Protein 1JH3 (pdb70)

Structure (mmCIF, N/CA/C/O backbone):
data_1JH3
#
_entry.id   1JH3
#
_cell.length_a   ?
_cell.length_b   ?
_cell.length_c   ?
_cell.angle_alpha   ?
_cell.angle_beta   ?
_cell.angle_gamma   ?
#
loop_
_atom_site.group_PDB
_atom_site.id
_atom_site.type_symbol
_atom_site.label_atom_id
_atom_site.label_alt_id
_atom_site.label_comp_id
_atom_site.label_asym_id
_atom_site.label_entity_id
_atom_site.label_seq_id
_atom_site.pdbx_PDB_ins_code
_atom_site.Cartn_x
_atom_site.Cartn_y
_atom_site.Cartn_z
_atom_site.occupancy
_atom_site.B_iso_or_equiv
_atom_site.auth_seq_id
_atom_site.auth_comp_id
_atom_site.auth_asym_id
_atom_site.auth_atom_id
_atom_site.pdbx_PDB_model_num
ATOM 1 N N . ALA A 1 1 ? 23.504 -13.486 3.811 1.00 0.00 1 ALA A N 1
ATOM 2 C CA . ALA A 1 1 ? 23.956 -13.249 2.437 1.00 0.00 1 ALA A CA 1
ATOM 3 C C . ALA A 1 1 ? 23.870 -11.751 2.144 1.00 0.00 1 ALA A C 1
ATOM 4 O O . ALA A 1 1 ? 24.298 -10.934 2.964 1.00 0.00 1 ALA A O 1
ATOM 13 N N . LEU A 1 2 ? 23.368 -11.361 0.974 1.00 0.00 2 LEU A N 1
ATOM 14 C CA . LEU A 1 2 ? 23.087 -9.991 0.591 1.00 0.00 2 LEU A CA 1
ATOM 15 C C . LEU A 1 2 ? 22.024 -10.065 -0.501 1.00 0.00 2 LEU A C 1
ATOM 16 O O . LEU A 1 2 ? 21.975 -11.063 -1.229 1.00 0.00 2 LEU A O 1
ATOM 32 N N . PHE A 1 3 ? 21.236 -9.010 -0.673 1.00 0.00 3 PHE A N 1
ATOM 33 C CA . PHE A 1 3 ? 20.280 -8.881 -1.760 1.00 0.00 3 PHE A CA 1
ATOM 34 C C . PHE A 1 3 ? 20.348 -7.461 -2.306 1.00 0.00 3 PHE A C 1
ATOM 35 O O . PHE A 1 3 ? 20.708 -6.528 -1.584 1.00 0.00 3 PHE A O 1
ATOM 52 N N . SER A 1 4 ? 19.989 -7.295 -3.571 1.00 0.00 4 SER A N 1
ATOM 53 C CA . SER A 1 4 ? 19.656 -6.023 -4.191 1.00 0.00 4 SER A CA 1
ATOM 54 C C . SER A 1 4 ? 18.631 -6.312 -5.287 1.00 0.00 4 SER A C 1
ATOM 55 O O . SER A 1 4 ? 18.455 -7.465 -5.698 1.00 0.00 4 SER A O 1
ATOM 63 N N . GLY A 1 5 ? 17.925 -5.289 -5.748 1.00 0.00 5 GLY A N 1
ATOM 64 C CA . GLY A 1 5 ? 16.731 -5.445 -6.558 1.00 0.00 5 GLY A CA 1
ATOM 65 C C . GLY A 1 5 ? 15.812 -4.279 -6.243 1.00 0.00 5 GLY A C 1
ATOM 66 O O . GLY A 1 5 ? 16.284 -3.228 -5.805 1.00 0.00 5 GLY A O 1
ATOM 70 N N . ASP A 1 6 ? 14.506 -4.447 -6.419 1.00 0.00 6 ASP A N 1
ATOM 71 C CA . ASP A 1 6 ? 13.551 -3.393 -6.103 1.00 0.00 6 ASP A CA 1
ATOM 72 C C . ASP A 1 6 ? 13.356 -3.400 -4.599 1.00 0.00 6 ASP A C 1
ATOM 73 O O . ASP A 1 6 ? 13.727 -2.450 -3.907 1.00 0.00 6 ASP A O 1
ATOM 82 N N . ILE A 1 7 ? 12.766 -4.463 -4.064 1.00 0.00 7 ILE A N 1
ATOM 83 C CA . ILE A 1 7 ? 12.290 -4.502 -2.688 1.00 0.00 7 ILE A CA 1
ATOM 84 C C . ILE A 1 7 ? 13.320 -5.039 -1.691 1.00 0.00 7 ILE A C 1
ATOM 85 O O . ILE A 1 7 ? 12.996 -5.574 -0.638 1.00 0.00 7 ILE A O 1
ATOM 101 N N . ALA A 1 8 ? 14.594 -4.889 -2.011 1.00 0.00 8 ALA A N 1
ATOM 102 C CA . ALA A 1 8 ? 15.679 -5.489 -1.244 1.00 0.00 8 ALA A CA 1
ATOM 103 C C . ALA A 1 8 ? 15.932 -4.825 0.112 1.00 0.00 8 ALA A C 1
ATOM 104 O O . ALA A 1 8 ? 16.792 -5.285 0.862 1.00 0.00 8 ALA A O 1
ATOM 111 N N . ASN A 1 9 ? 15.188 -3.768 0.445 1.00 0.00 9 ASN A N 1
ATOM 112 C CA . ASN A 1 9 ? 15.099 -3.183 1.759 1.00 0.00 9 ASN A CA 1
ATOM 113 C C . ASN A 1 9 ? 13.825 -3.591 2.493 1.00 0.00 9 ASN A C 1
ATOM 114 O O . ASN A 1 9 ? 13.750 -3.485 3.715 1.00 0.00 9 ASN A O 1
ATOM 125 N N . LEU A 1 10 ? 12.823 -4.036 1.739 1.00 0.00 10 LEU A N 1
ATOM 126 C CA . LEU A 1 10 ? 11.512 -4.445 2.224 1.00 0.00 10 LEU A CA 1
ATOM 127 C C . LEU A 1 10 ? 11.044 -5.728 1.514 1.00 0.00 10 LEU A C 1
ATOM 128 O O . LEU A 1 10 ? 10.211 -5.713 0.615 1.00 0.00 10 LEU A O 1
ATOM 144 N N . THR A 1 11 ? 11.625 -6.866 1.886 1.00 0.00 11 THR A N 1
ATOM 145 C CA . THR A 1 11 ? 11.327 -8.180 1.311 1.00 0.00 11 THR A CA 1
ATOM 146 C C . THR A 1 11 ? 10.189 -8.878 2.062 1.00 0.00 11 THR A C 1
ATOM 147 O O . THR A 1 11 ? 9.432 -8.201 2.723 1.00 0.00 11 THR A O 1
ATOM 158 N N . ALA A 1 12 ? 9.972 -10.189 1.970 1.00 0.00 12 ALA A N 1
ATOM 159 C CA . ALA A 1 12 ? 8.836 -10.843 2.637 1.00 0.00 12 ALA A CA 1
ATOM 160 C C . ALA A 1 12 ? 8.961 -10.806 4.146 1.00 0.00 12 ALA A C 1
ATOM 161 O O . ALA A 1 12 ? 8.064 -10.290 4.813 1.00 0.00 12 ALA A O 1
ATOM 168 N N . ALA A 1 13 ? 10.077 -11.292 4.681 1.00 0.00 13 ALA A N 1
ATOM 169 C CA . ALA A 1 13 ? 10.259 -11.269 6.131 1.00 0.00 13 ALA A CA 1
ATOM 170 C C . ALA A 1 13 ? 10.467 -9.829 6.593 1.00 0.00 13 ALA A C 1
ATOM 171 O O . ALA A 1 13 ? 10.231 -9.478 7.753 1.00 0.00 13 ALA A O 1
ATOM 178 N N . GLU A 1 14 ? 10.930 -8.983 5.676 1.00 0.00 14 GLU A N 1
ATOM 179 C CA . GLU A 1 14 ? 11.314 -7.630 5.971 1.00 0.00 14 GLU A CA 1
ATOM 180 C C . GLU A 1 14 ? 10.067 -6.746 5.931 1.00 0.00 14 GLU A C 1
ATOM 181 O O . GLU A 1 14 ? 9.963 -5.829 6.738 1.00 0.00 14 GLU A O 1
ATOM 193 N N . ILE A 1 15 ? 9.085 -7.042 5.077 1.00 0.00 15 ILE A N 1
ATOM 194 C CA . ILE A 1 15 ? 7.792 -6.391 5.063 1.00 0.00 15 ILE A CA 1
ATOM 195 C C . ILE A 1 15 ? 7.035 -6.857 6.285 1.00 0.00 15 ILE A C 1
ATOM 196 O O . ILE A 1 15 ? 6.506 -6.010 6.993 1.00 0.00 15 ILE A O 1
ATOM 212 N N . GLU A 1 16 ? 6.987 -8.163 6.547 1.00 0.00 16 GLU A N 1
ATOM 213 C CA . GLU A 1 16 ? 6.290 -8.655 7.727 1.00 0.00 16 GLU A CA 1
ATOM 214 C C . GLU A 1 16 ? 6.775 -7.948 8.988 1.00 0.00 16 GLU A C 1
ATOM 215 O O . GLU A 1 16 ? 5.974 -7.304 9.652 1.00 0.00 16 GLU A O 1
ATOM 227 N N . GLN A 1 17 ? 8.066 -8.007 9.323 1.00 0.00 17 GLN A N 1
ATOM 228 C CA . GLN A 1 17 ? 8.552 -7.400 10.559 1.00 0.00 17 GLN A CA 1
ATOM 229 C C . GLN A 1 17 ? 8.603 -5.883 10.417 1.00 0.00 17 GLN A C 1
ATOM 230 O O . GLN A 1 17 ? 8.518 -5.148 11.404 1.00 0.00 17 GLN A O 1
ATOM 244 N N . GLY A 1 18 ? 8.720 -5.403 9.180 1.00 0.00 18 GLY A N 1
ATOM 245 C CA . GLY A 1 18 ? 8.759 -4.001 8.874 1.00 0.00 18 GLY A CA 1
ATOM 246 C C . GLY A 1 18 ? 7.433 -3.367 9.242 1.00 0.00 18 GLY A C 1
ATOM 247 O O . GLY A 1 18 ? 7.394 -2.261 9.785 1.00 0.00 18 GLY A O 1
ATOM 251 N N . PHE A 1 19 ? 6.340 -4.076 8.961 1.00 0.00 19 PHE A N 1
ATOM 252 C CA . PHE A 1 19 ? 5.016 -3.489 8.927 1.00 0.00 19 PHE A CA 1
ATOM 253 C C . PHE A 1 19 ? 4.024 -4.229 9.817 1.00 0.00 19 PHE A C 1
ATOM 254 O O . PHE A 1 19 ? 2.850 -3.865 9.857 1.00 0.00 19 PHE A O 1
ATOM 271 N N . LYS A 1 20 ? 4.544 -5.112 10.681 1.00 0.00 20 LYS A N 1
ATOM 272 C CA . LYS A 1 20 ? 3.939 -5.737 11.863 1.00 0.00 20 LYS A CA 1
ATOM 273 C C . LYS A 1 20 ? 3.384 -4.724 12.883 1.00 0.00 20 LYS A C 1
ATOM 274 O O . LYS A 1 20 ? 2.963 -5.099 13.979 1.00 0.00 20 LYS A O 1
ATOM 293 N N . ASP A 1 21 ? 3.336 -3.445 12.522 1.00 0.00 21 ASP A N 1
ATOM 294 C CA . ASP A 1 21 ? 2.735 -2.341 13.244 1.00 0.00 21 ASP A CA 1
ATOM 295 C C . ASP A 1 21 ? 1.223 -2.389 13.031 1.00 0.00 21 ASP A C 1
ATOM 296 O O . ASP A 1 21 ? 0.468 -2.218 13.986 1.00 0.00 21 ASP A O 1
ATOM 305 N N . VAL A 1 22 ? 0.762 -2.738 11.826 1.00 0.00 22 VAL A N 1
ATOM 306 C CA . VAL A 1 22 ? -0.638 -2.783 11.442 1.00 0.00 22 VAL A CA 1
ATOM 307 C C . VAL A 1 22 ? -1.007 -4.212 11.003 1.00 0.00 22 VAL A C 1
ATOM 308 O O . VAL A 1 22 ? -0.113 -5.047 10.836 1.00 0.00 22 VAL A O 1
ATOM 321 N N . PRO A 1 23 ? -2.306 -4.533 10.833 1.00 0.00 23 PRO A N 1
ATOM 322 C CA . PRO A 1 23 ? -2.721 -5.823 10.309 1.00 0.00 23 PRO A CA 1
ATOM 323 C C . PRO A 1 23 ? -2.472 -5.889 8.797 1.00 0.00 23 PRO A C 1
ATOM 324 O O . PRO A 1 23 ? -2.053 -4.920 8.154 1.00 0.00 23 PRO A O 1
ATOM 335 N N . SER A 1 24 ? -2.785 -7.048 8.236 1.00 0.00 24 SER A N 1
ATOM 336 C CA . SER A 1 24 ? -2.563 -7.413 6.854 1.00 0.00 24 SER A CA 1
ATOM 337 C C . SER A 1 24 ? -3.853 -7.966 6.249 1.00 0.00 24 SER A C 1
ATOM 338 O O . SER A 1 24 ? -4.833 -8.193 6.961 1.00 0.00 24 SER A O 1
ATOM 346 N N . PHE A 1 25 ? -3.852 -8.192 4.937 1.00 0.00 25 PHE A N 1
ATOM 347 C CA . PHE A 1 25 ? -4.954 -8.776 4.195 1.00 0.00 25 PHE A CA 1
ATOM 348 C C . PHE A 1 25 ? -4.390 -9.783 3.195 1.00 0.00 25 PHE A C 1
ATOM 349 O O . PHE A 1 25 ? -3.183 -9.780 2.917 1.00 0.00 25 PHE A O 1
ATOM 366 N N . VAL A 1 26 ? -5.258 -10.611 2.624 1.00 0.00 26 VAL A N 1
ATOM 367 C CA . VAL A 1 26 ? -4.959 -11.541 1.565 1.00 0.00 26 VAL A CA 1
ATOM 368 C C . VAL A 1 26 ? -6.142 -11.498 0.598 1.00 0.00 26 VAL A C 1
ATOM 369 O O . VAL A 1 26 ? -7.285 -11.523 1.055 1.00 0.00 26 VAL A O 1
ATOM 382 N N . HIS A 1 27 ? -5.906 -11.418 -0.715 1.00 0.00 27 HIS A N 1
ATOM 383 C CA . HIS A 1 27 ? -6.947 -11.723 -1.690 1.00 0.00 27 HIS A CA 1
ATOM 384 C C . HIS A 1 27 ? -6.569 -12.968 -2.482 1.00 0.00 27 HIS A C 1
ATOM 385 O O . HIS A 1 27 ? -5.514 -13.553 -2.281 1.00 0.00 27 HIS A O 1
ATOM 399 N N . GLU A 1 28 ? -7.431 -13.379 -3.395 1.00 0.00 28 GLU A N 1
ATOM 400 C CA . GLU A 1 28 ? -7.440 -14.701 -4.022 1.00 0.00 28 GLU A CA 1
ATOM 401 C C . GLU A 1 28 ? -6.392 -14.872 -5.138 1.00 0.00 28 GLU A C 1
ATOM 402 O O . GLU A 1 28 ? -6.474 -15.802 -5.939 1.00 0.00 28 GLU A O 1
ATOM 414 N N . GLY A 1 29 ? -5.401 -13.986 -5.215 1.00 0.00 29 GLY A N 1
ATOM 415 C CA . GLY A 1 29 ? -4.564 -13.840 -6.401 1.00 0.00 29 GLY A CA 1
ATOM 416 C C . GLY A 1 29 ? -5.365 -13.185 -7.530 1.00 0.00 29 GLY A C 1
ATOM 417 O O . GLY A 1 29 ? -6.522 -12.795 -7.340 1.00 0.00 29 GLY A O 1
ATOM 421 N N . GLY A 1 30 ? -4.738 -13.049 -8.697 1.00 0.00 30 GLY A N 1
ATOM 422 C CA . GLY A 1 30 ? -5.200 -12.172 -9.751 1.00 0.00 30 GLY A CA 1
ATOM 423 C C . GLY A 1 30 ? -4.746 -10.765 -9.392 1.00 0.00 30 GLY A C 1
ATOM 424 O O . GLY A 1 30 ? -4.571 -10.430 -8.217 1.00 0.00 30 GLY A O 1
ATOM 428 N N . ASP A 1 31 ? -4.488 -9.946 -10.398 1.00 0.00 31 ASP A N 1
ATOM 429 C CA . ASP A 1 31 ? -4.235 -8.523 -10.223 1.00 0.00 31 ASP A CA 1
ATOM 430 C C . ASP A 1 31 ? -5.507 -7.785 -9.855 1.00 0.00 31 ASP A C 1
ATOM 431 O O . ASP A 1 31 ? -6.614 -8.242 -10.141 1.00 0.00 31 ASP A O 1
ATOM 440 N N . VAL A 1 32 ? -5.342 -6.665 -9.159 1.00 0.00 32 VAL A N 1
ATOM 441 C CA . VAL A 1 32 ? -6.421 -5.981 -8.465 1.00 0.00 32 VAL A CA 1
ATOM 442 C C . VAL A 1 32 ? -5.899 -4.583 -8.239 1.00 0.00 32 VAL A C 1
ATOM 443 O O . VAL A 1 32 ? -4.784 -4.439 -7.747 1.00 0.00 32 VAL A O 1
ATOM 456 N N . PRO A 1 33 ? -6.671 -3.550 -8.562 1.00 0.00 33 PRO A N 1
ATOM 457 C CA . PRO A 1 33 ? -6.195 -2.198 -8.480 1.00 0.00 33 PRO A CA 1
ATOM 458 C C . PRO A 1 33 ? -5.986 -1.799 -7.031 1.00 0.00 33 PRO A C 1
ATOM 459 O O . PRO A 1 33 ? -6.730 -2.199 -6.123 1.00 0.00 33 PRO A O 1
ATOM 470 N N . LEU A 1 34 ? -4.999 -0.923 -6.848 1.00 0.00 34 LEU A N 1
ATOM 471 C CA . LEU A 1 34 ? -4.629 -0.375 -5.562 1.00 0.00 34 LEU A CA 1
ATOM 472 C C . LEU A 1 34 ? -5.852 0.062 -4.734 1.00 0.00 34 LEU A C 1
ATOM 473 O O . LEU A 1 34 ? -5.979 -0.239 -3.547 1.00 0.00 34 LEU A O 1
ATOM 489 N N . VAL A 1 35 ? -6.822 0.680 -5.399 1.00 0.00 35 VAL A N 1
ATOM 490 C CA . VAL A 1 35 ? -8.025 1.276 -4.837 1.00 0.00 35 VAL A CA 1
ATOM 491 C C . VAL A 1 35 ? -9.143 0.295 -4.536 1.00 0.00 35 VAL A C 1
ATOM 492 O O . VAL A 1 35 ? -10.115 0.669 -3.881 1.00 0.00 35 VAL A O 1
ATOM 505 N N . GLU A 1 36 ? -8.994 -0.956 -4.947 1.00 0.00 36 GLU A N 1
ATOM 506 C CA . GLU A 1 36 ? -9.880 -2.011 -4.522 1.00 0.00 36 GLU A CA 1
ATOM 507 C C . GLU A 1 36 ? -9.155 -2.864 -3.484 1.00 0.00 36 GLU A C 1
ATOM 508 O O . GLU A 1 36 ? -9.815 -3.302 -2.544 1.00 0.00 36 GLU A O 1
ATOM 520 N N . LEU A 1 37 ? -7.820 -3.030 -3.516 1.00 0.00 37 LEU A N 1
ATOM 521 C CA . LEU A 1 37 ? -7.168 -3.870 -2.517 1.00 0.00 37 LEU A CA 1
ATOM 522 C C . LEU A 1 37 ? -6.978 -3.097 -1.233 1.00 0.00 37 LEU A C 1
ATOM 523 O O . LEU A 1 37 ? -6.916 -3.739 -0.198 1.00 0.00 37 LEU A O 1
ATOM 539 N N . LEU A 1 38 ? -7.000 -1.758 -1.225 1.00 0.00 38 LEU A N 1
ATOM 540 C CA . LEU A 1 38 ? -6.950 -1.013 0.007 1.00 0.00 38 LEU A CA 1
ATOM 541 C C . LEU A 1 38 ? -8.321 -1.037 0.685 1.00 0.00 38 LEU A C 1
ATOM 542 O O . LEU A 1 38 ? -8.435 -0.874 1.895 1.00 0.00 38 LEU A O 1
ATOM 558 N N . VAL A 1 39 ? -9.374 -1.140 -0.114 1.00 0.00 39 VAL A N 1
ATOM 559 C CA . VAL A 1 39 ? -10.771 -1.021 0.281 1.00 0.00 39 VAL A CA 1
ATOM 560 C C . VAL A 1 39 ? -11.145 -2.311 0.985 1.00 0.00 39 VAL A C 1
ATOM 561 O O . VAL A 1 39 ? -11.668 -2.292 2.095 1.00 0.00 39 VAL A O 1
ATOM 574 N N . SER A 1 40 ? -10.752 -3.398 0.335 1.00 0.00 40 SER A N 1
ATOM 575 C CA . SER A 1 40 ? -10.705 -4.756 0.767 1.00 0.00 40 SER A CA 1
ATOM 576 C C . SER A 1 40 ? -9.840 -4.855 2.016 1.00 0.00 40 SER A C 1
ATOM 577 O O . SER A 1 40 ? -10.300 -5.375 3.028 1.00 0.00 40 SER A O 1
ATOM 585 N N . ALA A 1 41 ? -8.605 -4.328 1.966 1.00 0.00 41 ALA A N 1
ATOM 586 C CA . ALA A 1 41 ? -7.700 -4.529 3.090 1.00 0.00 41 ALA A CA 1
ATOM 587 C C . ALA A 1 41 ? -7.972 -3.571 4.259 1.00 0.00 41 ALA A C 1
ATOM 588 O O . ALA A 1 41 ? -7.426 -3.766 5.344 1.00 0.00 41 ALA A O 1
ATOM 595 N N . GLY A 1 42 ? -8.818 -2.549 4.080 1.00 0.00 42 GLY A N 1
ATOM 596 C CA . GLY A 1 42 ? -9.362 -1.773 5.192 1.00 0.00 42 GLY A CA 1
ATOM 597 C C . GLY A 1 42 ? -8.475 -0.589 5.546 1.00 0.00 42 GLY A C 1
ATOM 598 O O . GLY A 1 42 ? -8.462 -0.073 6.670 1.00 0.00 42 GLY A O 1
ATOM 602 N N . ILE A 1 43 ? -7.789 -0.089 4.530 1.00 0.00 43 ILE A N 1
ATOM 603 C CA . ILE A 1 43 ? -6.935 1.071 4.574 1.00 0.00 43 ILE A CA 1
ATOM 604 C C . ILE A 1 43 ? -7.931 2.231 4.539 1.00 0.00 43 ILE A C 1
ATOM 605 O O . ILE A 1 43 ? -7.889 3.039 5.464 1.00 0.00 43 ILE A O 1
ATOM 621 N N . SER A 1 44 ? -8.877 2.251 3.584 1.00 0.00 44 SER A N 1
ATOM 622 C CA . SER A 1 44 ? -9.972 3.216 3.555 1.00 0.00 44 SER A CA 1
ATOM 623 C C . SER A 1 44 ? -11.093 2.586 2.732 1.00 0.00 44 SER A C 1
ATOM 624 O O . SER A 1 44 ? -10.989 2.588 1.513 1.00 0.00 44 SER A O 1
ATOM 632 N N . PRO A 1 45 ? -12.130 1.998 3.355 1.00 0.00 45 PRO A N 1
ATOM 633 C CA . PRO A 1 45 ? -13.159 1.240 2.643 1.00 0.00 45 PRO A CA 1
ATOM 634 C C . PRO A 1 45 ? -14.235 2.122 1.996 1.00 0.00 45 PRO A C 1
ATOM 635 O O . PRO A 1 45 ? -15.015 1.660 1.165 1.00 0.00 45 PRO A O 1
ATOM 646 N N . SER A 1 46 ? -14.324 3.388 2.399 1.00 0.00 46 SER A N 1
ATOM 647 C CA . SER A 1 46 ? -15.362 4.283 1.918 1.00 0.00 46 SER A CA 1
ATOM 648 C C . SER A 1 46 ? -14.945 4.693 0.515 1.00 0.00 46 SER A C 1
ATOM 649 O O . SER A 1 46 ? -13.896 5.307 0.388 1.00 0.00 46 SER A O 1
ATOM 657 N N . LYS A 1 47 ? -15.688 4.336 -0.539 1.00 0.00 47 LYS A N 1
ATOM 658 C CA . LYS A 1 47 ? -15.193 4.402 -1.923 1.00 0.00 47 LYS A CA 1
ATOM 659 C C . LYS A 1 47 ? -14.606 5.766 -2.324 1.00 0.00 47 LYS A C 1
ATOM 660 O O . LYS A 1 47 ? -13.606 5.802 -3.039 1.00 0.00 47 LYS A O 1
ATOM 679 N N . ARG A 1 48 ? -15.185 6.885 -1.866 1.00 0.00 48 ARG A N 1
ATOM 680 C CA . ARG A 1 48 ? -14.600 8.215 -2.074 1.00 0.00 48 ARG A CA 1
ATOM 681 C C . ARG A 1 48 ? -13.234 8.281 -1.409 1.00 0.00 48 ARG A C 1
ATOM 682 O O . ARG A 1 48 ? -12.245 8.655 -2.044 1.00 0.00 48 ARG A O 1
ATOM 703 N N . GLN A 1 49 ? -13.210 7.956 -0.113 1.00 0.00 49 GLN A N 1
ATOM 704 C CA . GLN A 1 49 ? -11.997 8.062 0.659 1.00 0.00 49 GLN A CA 1
ATOM 705 C C . GLN A 1 49 ? -10.952 7.195 0.033 1.00 0.00 49 GLN A C 1
ATOM 706 O O . GLN A 1 49 ? -9.874 7.686 -0.202 1.00 0.00 49 GLN A O 1
ATOM 720 N N . ALA A 1 50 ? -11.310 5.956 -0.282 1.00 0.00 50 ALA A N 1
ATOM 721 C CA . ALA A 1 50 ? -10.476 4.992 -0.952 1.00 0.00 50 ALA A CA 1
ATOM 722 C C . ALA A 1 50 ? -9.785 5.630 -2.150 1.00 0.00 50 ALA A C 1
ATOM 723 O O . ALA A 1 50 ? -8.564 5.579 -2.272 1.00 0.00 50 ALA A O 1
ATOM 730 N N . ARG A 1 51 ? -10.586 6.217 -3.045 1.00 0.00 51 ARG A N 1
ATOM 731 C CA . ARG A 1 51 ? -10.054 6.769 -4.274 1.00 0.00 51 ARG A CA 1
ATOM 732 C C . ARG A 1 51 ? -9.127 7.936 -4.005 1.00 0.00 51 ARG A C 1
ATOM 733 O O . ARG A 1 51 ? -8.107 7.991 -4.677 1.00 0.00 51 ARG A O 1
ATOM 754 N N . GLU A 1 52 ? -9.355 8.768 -2.989 1.00 0.00 52 GLU A N 1
ATOM 755 C CA . GLU A 1 52 ? -8.330 9.770 -2.661 1.00 0.00 52 GLU A CA 1
ATOM 756 C C . GLU A 1 52 ? -7.145 9.166 -1.922 1.00 0.00 52 GLU A C 1
ATOM 757 O O . GLU A 1 52 ? -6.001 9.553 -2.148 1.00 0.00 52 GLU A O 1
ATOM 769 N N . ASP A 1 53 ? -7.393 8.197 -1.057 1.00 0.00 53 ASP A N 1
ATOM 770 C CA . ASP A 1 53 ? -6.398 7.484 -0.308 1.00 0.00 53 ASP A CA 1
ATOM 771 C C . ASP A 1 53 ? -5.495 6.705 -1.234 1.00 0.00 53 ASP A C 1
ATOM 772 O O . ASP A 1 53 ? -4.398 6.349 -0.810 1.00 0.00 53 ASP A O 1
ATOM 781 N N . ILE A 1 54 ? -5.938 6.491 -2.476 1.00 0.00 54 ILE A N 1
ATOM 782 C CA . ILE A 1 54 ? -5.117 6.027 -3.553 1.00 0.00 54 ILE A CA 1
ATOM 783 C C . ILE A 1 54 ? -4.535 7.166 -4.346 1.00 0.00 54 ILE A C 1
ATOM 784 O O . ILE A 1 54 ? -3.338 7.134 -4.540 1.00 0.00 54 ILE A O 1
ATOM 800 N N . GLN A 1 55 ? -5.325 8.122 -4.837 1.00 0.00 55 GLN A N 1
ATOM 801 C CA . GLN A 1 55 ? -4.863 9.138 -5.771 1.00 0.00 55 GLN A CA 1
ATOM 802 C C . GLN A 1 55 ? -3.916 10.126 -5.101 1.00 0.00 55 GLN A C 1
ATOM 803 O O . GLN A 1 55 ? -3.320 10.967 -5.774 1.00 0.00 55 GLN A O 1
ATOM 817 N N . ASN A 1 56 ? -3.738 10.036 -3.782 1.00 0.00 56 ASN A N 1
ATOM 818 C CA . ASN A 1 56 ? -2.742 10.826 -3.112 1.00 0.00 56 ASN A CA 1
ATOM 819 C C . ASN A 1 56 ? -1.340 10.272 -3.229 1.00 0.00 56 ASN A C 1
ATOM 820 O O . ASN A 1 56 ? -1.068 9.136 -2.865 1.00 0.00 56 ASN A O 1
ATOM 831 N N . GLY A 1 57 ? -0.387 11.179 -3.422 1.00 0.00 57 GLY A N 1
ATOM 832 C CA . GLY A 1 57 ? 1.045 10.967 -3.253 1.00 0.00 57 GLY A CA 1
ATOM 833 C C . GLY A 1 57 ? 1.470 10.795 -1.789 1.00 0.00 57 GLY A C 1
ATOM 834 O O . GLY A 1 57 ? 2.602 11.102 -1.413 1.00 0.00 57 GLY A O 1
ATOM 838 N N . ALA A 1 58 ? 0.544 10.325 -0.959 1.00 0.00 58 ALA A N 1
ATOM 839 C CA . ALA A 1 58 ? 0.722 9.888 0.412 1.00 0.00 58 ALA A CA 1
ATOM 840 C C . ALA A 1 58 ? 0.427 8.390 0.565 1.00 0.00 58 ALA A C 1
ATOM 841 O O . ALA A 1 58 ? 0.404 7.916 1.694 1.00 0.00 58 ALA A O 1
ATOM 848 N N . ILE A 1 59 ? 0.156 7.636 -0.505 1.00 0.00 59 ILE A N 1
ATOM 849 C CA . ILE A 1 59 ? 0.194 6.178 -0.519 1.00 0.00 59 ILE A CA 1
ATOM 850 C C . ILE A 1 59 ? 1.458 5.793 -1.304 1.00 0.00 59 ILE A C 1
ATOM 851 O O . ILE A 1 59 ? 1.544 5.793 -2.538 1.00 0.00 59 ILE A O 1
ATOM 867 N N . TYR A 1 60 ? 2.517 5.583 -0.524 1.00 0.00 60 TYR A N 1
ATOM 868 C CA . TYR A 1 60 ? 3.744 4.985 -0.970 1.00 0.00 60 TYR A CA 1
ATOM 869 C C . TYR A 1 60 ? 3.546 3.478 -1.009 1.00 0.00 60 TYR A C 1
ATOM 870 O O . TYR A 1 60 ? 3.441 2.848 0.042 1.00 0.00 60 TYR A O 1
ATOM 888 N N . VAL A 1 61 ? 3.431 2.891 -2.196 1.00 0.00 61 VAL A N 1
ATOM 889 C CA . VAL A 1 61 ? 3.373 1.446 -2.304 1.00 0.00 61 VAL A CA 1
ATOM 890 C C . VAL A 1 61 ? 4.812 1.000 -2.292 1.00 0.00 61 VAL A C 1
ATOM 891 O O . VAL A 1 61 ? 5.622 1.465 -3.090 1.00 0.00 61 VAL A O 1
ATOM 904 N N . ASN A 1 62 ? 5.132 0.112 -1.362 1.00 0.00 62 ASN A N 1
ATOM 905 C CA . ASN A 1 62 ? 6.461 -0.451 -1.206 1.00 0.00 62 ASN A CA 1
ATOM 906 C C . ASN A 1 62 ? 7.566 0.602 -1.079 1.00 0.00 62 ASN A C 1
ATOM 907 O O . ASN A 1 62 ? 8.726 0.363 -1.409 1.00 0.00 62 ASN A O 1
ATOM 918 N N . GLY A 1 63 ? 7.190 1.770 -0.570 1.00 0.00 63 GLY A N 1
ATOM 919 C CA . GLY A 1 63 ? 8.083 2.880 -0.302 1.00 0.00 63 GLY A CA 1
ATOM 920 C C . GLY A 1 63 ? 8.092 3.935 -1.394 1.00 0.00 63 GLY A C 1
ATOM 921 O O . GLY A 1 63 ? 8.734 4.969 -1.201 1.00 0.00 63 GLY A O 1
ATOM 925 N N . GLU A 1 64 ? 7.353 3.749 -2.490 1.00 0.00 64 GLU A N 1
ATOM 926 C CA . GLU A 1 64 ? 7.377 4.659 -3.617 1.00 0.00 64 GLU A CA 1
ATOM 927 C C . GLU A 1 64 ? 5.970 5.203 -3.783 1.00 0.00 64 GLU A C 1
ATOM 928 O O . GLU A 1 64 ? 5.014 4.436 -3.865 1.00 0.00 64 GLU A O 1
ATOM 940 N N . ARG A 1 65 ? 5.817 6.526 -3.735 1.00 0.00 65 ARG A N 1
ATOM 941 C CA . ARG A 1 65 ? 4.551 7.224 -3.927 1.00 0.00 65 ARG A CA 1
ATOM 942 C C . ARG A 1 65 ? 3.990 6.790 -5.270 1.00 0.00 65 ARG A C 1
ATOM 943 O O . ARG A 1 65 ? 4.559 7.158 -6.296 1.00 0.00 65 ARG A O 1
ATOM 964 N N . LEU A 1 66 ? 2.918 6.000 -5.268 1.00 0.00 66 LEU A N 1
ATOM 965 C CA . LEU A 1 66 ? 2.387 5.376 -6.468 1.00 0.00 66 LEU A CA 1
ATOM 966 C C . LEU A 1 66 ? 0.865 5.413 -6.281 1.00 0.00 66 LEU A C 1
ATOM 967 O O . LEU A 1 66 ? 0.326 4.699 -5.443 1.00 0.00 66 LEU A O 1
ATOM 983 N N . GLN A 1 67 ? 0.188 6.328 -6.975 1.00 0.00 67 GLN A N 1
ATOM 984 C CA . GLN A 1 67 ? -1.175 6.777 -6.731 1.00 0.00 67 GLN A CA 1
ATOM 985 C C . GLN A 1 67 ? -2.056 6.707 -7.979 1.00 0.00 67 GLN A C 1
ATOM 986 O O . GLN A 1 67 ? -2.776 7.656 -8.291 1.00 0.00 67 GLN A O 1
ATOM 1000 N N . ASP A 1 68 ? -1.991 5.599 -8.719 1.00 0.00 68 ASP A N 1
ATOM 1001 C CA . ASP A 1 68 ? -2.785 5.374 -9.919 1.00 0.00 68 ASP A CA 1
ATOM 1002 C C . ASP A 1 68 ? -2.975 3.873 -10.167 1.00 0.00 68 ASP A C 1
ATOM 1003 O O . ASP A 1 68 ? -2.136 3.074 -9.751 1.00 0.00 68 ASP A O 1
ATOM 1012 N N . VAL A 1 69 ? -4.044 3.465 -10.852 1.00 0.00 69 VAL A N 1
ATOM 1013 C CA . VAL A 1 69 ? -4.264 2.090 -11.322 1.00 0.00 69 VAL A CA 1
ATOM 1014 C C . VAL A 1 69 ? -3.180 1.709 -12.329 1.00 0.00 69 VAL A C 1
ATOM 1015 O O . VAL A 1 69 ? -2.650 0.604 -12.268 1.00 0.00 69 VAL A O 1
ATOM 1028 N N . GLY A 1 70 ? -2.765 2.640 -13.191 1.00 0.00 70 GLY A N 1
ATOM 1029 C CA . GLY A 1 70 ? -1.625 2.437 -14.066 1.00 0.00 70 GLY A CA 1
ATOM 1030 C C . GLY A 1 70 ? -0.290 2.505 -13.333 1.00 0.00 70 GLY A C 1
ATOM 1031 O O . GLY A 1 70 ? 0.751 2.379 -13.981 1.00 0.00 70 GLY A O 1
ATOM 1035 N N . ALA A 1 71 ? -0.286 2.778 -12.026 1.00 0.00 71 ALA A N 1
ATOM 1036 C CA . ALA A 1 71 ? 0.880 2.678 -11.162 1.00 0.00 71 ALA A CA 1
ATOM 1037 C C . ALA A 1 71 ? 0.982 1.292 -10.520 1.00 0.00 71 ALA A C 1
ATOM 1038 O O . ALA A 1 71 ? 2.028 0.659 -10.677 1.00 0.00 71 ALA A O 1
ATOM 1045 N N . ILE A 1 72 ? -0.023 0.793 -9.777 1.00 0.00 72 ILE A N 1
ATOM 1046 C CA . ILE A 1 72 ? 0.028 -0.535 -9.189 1.00 0.00 72 ILE A CA 1
ATOM 1047 C C . ILE A 1 72 ? -1.329 -1.217 -9.259 1.00 0.00 72 ILE A C 1
ATOM 1048 O O . ILE A 1 72 ? -2.368 -0.582 -9.056 1.00 0.00 72 ILE A O 1
ATOM 1064 N N . LEU A 1 73 ? -1.283 -2.540 -9.389 1.00 0.00 73 LEU A N 1
ATOM 1065 C CA . LEU A 1 73 ? -2.380 -3.419 -9.147 1.00 0.00 73 LEU A CA 1
ATOM 1066 C C . LEU A 1 73 ? -1.921 -4.187 -7.900 1.00 0.00 73 LEU A C 1
ATOM 1067 O O . LEU A 1 73 ? -2.030 -3.633 -6.807 1.00 0.00 73 LEU A O 1
ATOM 1083 N N . THR A 1 74 ? -1.284 -5.351 -8.025 1.00 0.00 74 THR A N 1
ATOM 1084 C CA . THR A 1 74 ? -1.014 -6.259 -6.907 1.00 0.00 74 THR A CA 1
ATOM 1085 C C . THR A 1 74 ? 0.449 -6.348 -6.457 1.00 0.00 74 THR A C 1
ATOM 1086 O O . THR A 1 74 ? 1.305 -5.565 -6.864 1.00 0.00 74 THR A O 1
ATOM 1097 N N . ALA A 1 75 ? 0.743 -7.315 -5.580 1.00 0.00 75 ALA A N 1
ATOM 1098 C CA . ALA A 1 75 ? 2.073 -7.605 -5.086 1.00 0.00 75 ALA A CA 1
ATOM 1099 C C . ALA A 1 75 ? 3.072 -7.913 -6.184 1.00 0.00 75 ALA A C 1
ATOM 1100 O O . ALA A 1 75 ? 4.144 -7.321 -6.175 1.00 0.00 75 ALA A O 1
ATOM 1107 N N . GLU A 1 76 ? 2.741 -8.817 -7.105 1.00 0.00 76 GLU A N 1
ATOM 1108 C CA . GLU A 1 76 ? 3.564 -9.137 -8.277 1.00 0.00 76 GLU A CA 1
ATOM 1109 C C . GLU A 1 76 ? 3.665 -7.937 -9.227 1.00 0.00 76 GLU A C 1
ATOM 1110 O O . GLU A 1 76 ? 4.583 -7.847 -10.040 1.00 0.00 76 GLU A O 1
ATOM 1122 N N . HIS A 1 77 ? 2.761 -6.971 -9.089 1.00 0.00 77 HIS A N 1
ATOM 1123 C CA . HIS A 1 77 ? 2.801 -5.740 -9.851 1.00 0.00 77 HIS A CA 1
ATOM 1124 C C . HIS A 1 77 ? 3.696 -4.697 -9.153 1.00 0.00 77 HIS A C 1
ATOM 1125 O O . HIS A 1 77 ? 3.943 -3.631 -9.728 1.00 0.00 77 HIS A O 1
ATOM 1139 N N . ARG A 1 78 ? 4.210 -4.955 -7.939 1.00 0.00 78 ARG A N 1
ATOM 1140 C CA . ARG A 1 78 ? 5.096 -4.022 -7.242 1.00 0.00 78 ARG A CA 1
ATOM 1141 C C . ARG A 1 78 ? 6.449 -4.667 -6.979 1.00 0.00 78 ARG A C 1
ATOM 1142 O O . ARG A 1 78 ? 7.445 -4.167 -7.498 1.00 0.00 78 ARG A O 1
ATOM 1163 N N . LEU A 1 79 ? 6.526 -5.718 -6.156 1.00 0.00 79 LEU A N 1
ATOM 1164 C CA . LEU A 1 79 ? 7.665 -6.600 -6.085 1.00 0.00 79 LEU A CA 1
ATOM 1165 C C . LEU A 1 79 ? 7.493 -7.671 -7.167 1.00 0.00 79 LEU A C 1
ATOM 1166 O O . LEU A 1 79 ? 6.465 -7.710 -7.831 1.00 0.00 79 LEU A O 1
ATOM 1182 N N . GLU A 1 80 ? 8.454 -8.587 -7.311 1.00 0.00 80 GLU A N 1
ATOM 1183 C CA . GLU A 1 80 ? 8.307 -9.746 -8.194 1.00 0.00 80 GLU A CA 1
ATOM 1184 C C . GLU A 1 80 ? 7.070 -10.589 -7.841 1.00 0.00 80 GLU A C 1
ATOM 1185 O O . GLU A 1 80 ? 6.509 -11.255 -8.709 1.00 0.00 80 GLU A O 1
ATOM 1197 N N . GLY A 1 81 ? 6.630 -10.538 -6.576 1.00 0.00 81 GLY A N 1
ATOM 1198 C CA . GLY A 1 81 ? 5.379 -11.089 -6.121 1.00 0.00 81 GLY A CA 1
ATOM 1199 C C . GLY A 1 81 ? 5.499 -11.852 -4.818 1.00 0.00 81 GLY A C 1
ATOM 1200 O O . GLY A 1 81 ? 5.566 -13.078 -4.833 1.00 0.00 81 GLY A O 1
ATOM 1204 N N . ARG A 1 82 ? 5.448 -11.148 -3.686 1.00 0.00 82 ARG A N 1
ATOM 1205 C CA . ARG A 1 82 ? 5.291 -11.768 -2.370 1.00 0.00 82 ARG A CA 1
ATOM 1206 C C . ARG A 1 82 ? 4.143 -11.053 -1.671 1.00 0.00 82 ARG A C 1
ATOM 1207 O O . ARG A 1 82 ? 3.004 -11.493 -1.748 1.00 0.00 82 ARG A O 1
ATOM 1228 N N . PHE A 1 83 ? 4.438 -9.910 -1.060 1.00 0.00 83 PHE A N 1
ATOM 1229 C CA . PHE A 1 83 ? 3.523 -9.057 -0.318 1.00 0.00 83 PHE A CA 1
ATOM 1230 C C . PHE A 1 83 ? 3.492 -7.688 -0.996 1.00 0.00 83 PHE A C 1
ATOM 1231 O O . PHE A 1 83 ? 3.961 -7.527 -2.121 1.00 0.00 83 PHE A O 1
ATOM 1248 N N . THR A 1 84 ? 2.957 -6.673 -0.334 1.00 0.00 84 THR A N 1
ATOM 1249 C CA . THR A 1 84 ? 3.156 -5.285 -0.690 1.00 0.00 84 THR A CA 1
ATOM 1250 C C . THR A 1 84 ? 2.870 -4.447 0.564 1.00 0.00 84 THR A C 1
ATOM 1251 O O . THR A 1 84 ? 1.903 -4.727 1.280 1.00 0.00 84 THR A O 1
ATOM 1262 N N . VAL A 1 85 ? 3.686 -3.421 0.824 1.00 0.00 85 VAL A N 1
ATOM 1263 C CA . VAL A 1 85 ? 3.373 -2.379 1.800 1.00 0.00 85 VAL A CA 1
ATOM 1264 C C . VAL A 1 85 ? 2.498 -1.341 1.112 1.00 0.00 85 VAL A C 1
ATOM 1265 O O . VAL A 1 85 ? 2.796 -0.913 -0.004 1.00 0.00 85 VAL A O 1
ATOM 1278 N N . ILE A 1 86 ? 1.490 -0.853 1.821 1.00 0.00 86 ILE A N 1
ATOM 1279 C CA . ILE A 1 86 ? 0.688 0.299 1.469 1.00 0.00 86 ILE A CA 1
ATOM 1280 C C . ILE A 1 86 ? 0.947 1.330 2.532 1.00 0.00 86 ILE A C 1
ATOM 1281 O O . ILE A 1 86 ? 0.312 1.316 3.584 1.00 0.00 86 ILE A O 1
ATOM 1297 N N . ARG A 1 87 ? 1.888 2.229 2.279 1.00 0.00 87 ARG A N 1
ATOM 1298 C CA . ARG A 1 87 ? 2.306 3.199 3.268 1.00 0.00 87 ARG A CA 1
ATOM 1299 C C . ARG A 1 87 ? 1.416 4.408 3.021 1.00 0.00 87 ARG A C 1
ATOM 1300 O O . ARG A 1 87 ? 1.834 5.380 2.401 1.00 0.00 87 ARG A O 1
ATOM 1321 N N . ARG A 1 88 ? 0.151 4.318 3.434 1.00 0.00 88 ARG A N 1
ATOM 1322 C CA . ARG A 1 88 ? -0.804 5.404 3.374 1.00 0.00 88 ARG A CA 1
ATOM 1323 C C . ARG A 1 88 ? -0.461 6.289 4.569 1.00 0.00 88 ARG A C 1
ATOM 1324 O O . ARG A 1 88 ? -0.957 6.042 5.663 1.00 0.00 88 ARG A O 1
ATOM 1345 N N . GLY A 1 89 ? 0.383 7.305 4.387 1.00 0.00 89 GLY A N 1
ATOM 1346 C CA . GLY A 1 89 ? 0.877 8.187 5.443 1.00 0.00 89 GLY A CA 1
ATOM 1347 C C . GLY A 1 89 ? -0.236 8.781 6.310 1.00 0.00 89 GLY A C 1
ATOM 1348 O O . GLY A 1 89 ? -0.068 8.960 7.512 1.00 0.00 89 GLY A O 1
ATOM 1352 N N . LYS A 1 90 ? -1.419 9.037 5.738 1.00 0.00 90 LYS A N 1
ATOM 1353 C CA . LYS A 1 90 ? -2.568 9.551 6.491 1.00 0.00 90 LYS A CA 1
ATOM 1354 C C . LYS A 1 90 ? -3.125 8.533 7.509 1.00 0.00 90 LYS A C 1
ATOM 1355 O O . LYS A 1 90 ? -3.956 8.916 8.337 1.00 0.00 90 LYS A O 1
ATOM 1374 N N . LYS A 1 91 ? -2.728 7.262 7.450 1.00 0.00 91 LYS A N 1
ATOM 1375 C CA . LYS A 1 91 ? -3.227 6.145 8.245 1.00 0.00 91 LYS A CA 1
ATOM 1376 C C . LYS A 1 91 ? -1.997 5.367 8.687 1.00 0.00 91 LYS A C 1
ATOM 1377 O O . LYS A 1 91 ? -1.403 5.771 9.682 1.00 0.00 91 LYS A O 1
ATOM 1396 N N . LYS A 1 92 ? -1.597 4.280 8.021 1.00 0.00 92 LYS A N 1
ATOM 1397 C CA . LYS A 1 92 ? -0.384 3.565 8.325 1.00 0.00 92 LYS A CA 1
ATOM 1398 C C . LYS A 1 92 ? 0.035 2.739 7.113 1.00 0.00 92 LYS A C 1
ATOM 1399 O O . LYS A 1 92 ? -0.363 3.025 5.980 1.00 0.00 92 LYS A O 1
ATOM 1418 N N . TYR A 1 93 ? 0.863 1.739 7.371 1.00 0.00 93 TYR A N 1
ATOM 1419 C CA . TYR A 1 93 ? 1.607 0.955 6.412 1.00 0.00 93 TYR A CA 1
ATOM 1420 C C . TYR A 1 93 ? 1.026 -0.440 6.380 1.00 0.00 93 TYR A C 1
ATOM 1421 O O . TYR A 1 93 ? 1.548 -1.373 6.976 1.00 0.00 93 TYR A O 1
ATOM 1439 N N . TYR A 1 94 ? -0.120 -0.556 5.734 1.00 0.00 94 TYR A N 1
ATOM 1440 C CA . TYR A 1 94 ? -0.881 -1.779 5.772 1.00 0.00 94 TYR A CA 1
ATOM 1441 C C . TYR A 1 94 ? -0.232 -2.755 4.819 1.00 0.00 94 TYR A C 1
ATOM 1442 O O . TYR A 1 94 ? 0.588 -2.389 3.970 1.00 0.00 94 TYR A O 1
ATOM 1460 N N . LEU A 1 95 ? -0.620 -4.004 4.986 1.00 0.00 95 LEU A N 1
ATOM 1461 C CA . LEU A 1 95 ? 0.102 -5.121 4.427 1.00 0.00 95 LEU A CA 1
ATOM 1462 C C . LEU A 1 95 ? -0.855 -5.940 3.591 1.00 0.00 95 LEU A C 1
ATOM 1463 O O . LEU A 1 95 ? -1.962 -6.268 4.019 1.00 0.00 95 LEU A O 1
ATOM 1479 N N . ILE A 1 96 ? -0.442 -6.231 2.373 1.00 0.00 96 ILE A N 1
ATOM 1480 C CA . ILE A 1 96 ? -1.265 -6.847 1.356 1.00 0.00 96 ILE A CA 1
ATOM 1481 C C . ILE A 1 96 ? -0.529 -8.102 0.880 1.00 0.00 96 ILE A C 1
ATOM 1482 O O . ILE A 1 96 ? 0.652 -8.014 0.535 1.00 0.00 96 ILE A O 1
ATOM 1498 N N . ARG A 1 97 ? -1.206 -9.254 0.848 1.00 0.00 97 ARG A N 1
ATOM 1499 C CA . ARG A 1 97 ? -0.751 -10.443 0.110 1.00 0.00 97 ARG A CA 1
ATOM 1500 C C . ARG A 1 97 ? -1.881 -11.021 -0.745 1.00 0.00 97 ARG A C 1
ATOM 1501 O O . ARG A 1 97 ? -3.020 -10.539 -0.807 1.00 0.00 97 ARG A O 1
ATOM 1522 N N . TYR A 1 98 ? -1.545 -12.126 -1.384 1.00 0.00 98 TYR A N 1
ATOM 1523 C CA . TYR A 1 98 ? -2.422 -12.965 -2.145 1.00 0.00 98 TYR A CA 1
ATOM 1524 C C . TYR A 1 98 ? -2.385 -14.402 -1.623 1.00 0.00 98 TYR A C 1
ATOM 1525 O O . TYR A 1 98 ? -1.510 -14.755 -0.833 1.00 0.00 98 TYR A O 1
ATOM 1543 N N . ALA A 1 99 ? -3.353 -15.214 -2.034 1.00 0.00 99 ALA A N 1
ATOM 1544 C CA . ALA A 1 99 ? -3.513 -16.625 -1.712 1.00 0.00 99 ALA A CA 1
ATOM 1545 C C . ALA A 1 99 ? -2.467 -17.483 -2.423 1.00 0.00 99 ALA A C 1
ATOM 1546 O O . ALA A 1 99 ? -2.776 -18.289 -3.297 1.00 0.00 99 ALA A O 1
ATOM 1553 N N . ALA A 1 1 ? 14.202 -11.468 -3.568 1.00 0.00 1 ALA A N 2
ATOM 1554 C CA . ALA A 1 1 ? 14.736 -11.165 -4.901 1.00 0.00 1 ALA A CA 2
ATOM 1555 C C . ALA A 1 1 ? 16.011 -11.954 -5.176 1.00 0.00 1 ALA A C 2
ATOM 1556 O O . ALA A 1 1 ? 16.649 -12.475 -4.260 1.00 0.00 1 ALA A O 2
ATOM 1565 N N . LEU A 1 2 ? 16.435 -11.945 -6.437 1.00 0.00 2 LEU A N 2
ATOM 1566 C CA . LEU A 1 2 ? 17.809 -12.144 -6.871 1.00 0.00 2 LEU A CA 2
ATOM 1567 C C . LEU A 1 2 ? 18.194 -10.894 -7.658 1.00 0.00 2 LEU A C 2
ATOM 1568 O O . LEU A 1 2 ? 19.080 -10.140 -7.248 1.00 0.00 2 LEU A O 2
ATOM 1584 N N . PHE A 1 3 ? 17.483 -10.648 -8.757 1.00 0.00 3 PHE A N 2
ATOM 1585 C CA . PHE A 1 3 ? 17.711 -9.533 -9.657 1.00 0.00 3 PHE A CA 2
ATOM 1586 C C . PHE A 1 3 ? 17.449 -8.206 -8.948 1.00 0.00 3 PHE A C 2
ATOM 1587 O O . PHE A 1 3 ? 16.566 -8.102 -8.089 1.00 0.00 3 PHE A O 2
ATOM 1604 N N . SER A 1 4 ? 18.211 -7.193 -9.346 1.00 0.00 4 SER A N 2
ATOM 1605 C CA . SER A 1 4 ? 18.031 -5.804 -8.963 1.00 0.00 4 SER A CA 2
ATOM 1606 C C . SER A 1 4 ? 16.821 -5.196 -9.692 1.00 0.00 4 SER A C 2
ATOM 1607 O O . SER A 1 4 ? 15.956 -5.908 -10.215 1.00 0.00 4 SER A O 2
ATOM 1615 N N . GLY A 1 5 ? 16.703 -3.869 -9.680 1.00 0.00 5 GLY A N 2
ATOM 1616 C CA . GLY A 1 5 ? 15.562 -3.148 -10.211 1.00 0.00 5 GLY A CA 2
ATOM 1617 C C . GLY A 1 5 ? 14.440 -3.138 -9.187 1.00 0.00 5 GLY A C 2
ATOM 1618 O O . GLY A 1 5 ? 14.091 -2.073 -8.676 1.00 0.00 5 GLY A O 2
ATOM 1622 N N . ASP A 1 6 ? 13.941 -4.312 -8.797 1.00 0.00 6 ASP A N 2
ATOM 1623 C CA . ASP A 1 6 ? 12.751 -4.428 -7.954 1.00 0.00 6 ASP A CA 2
ATOM 1624 C C . ASP A 1 6 ? 13.140 -4.141 -6.500 1.00 0.00 6 ASP A C 2
ATOM 1625 O O . ASP A 1 6 ? 14.326 -4.133 -6.156 1.00 0.00 6 ASP A O 2
ATOM 1634 N N . ILE A 1 7 ? 12.156 -3.898 -5.631 1.00 0.00 7 ILE A N 2
ATOM 1635 C CA . ILE A 1 7 ? 12.359 -3.619 -4.211 1.00 0.00 7 ILE A CA 2
ATOM 1636 C C . ILE A 1 7 ? 12.803 -4.885 -3.456 1.00 0.00 7 ILE A C 2
ATOM 1637 O O . ILE A 1 7 ? 12.045 -5.492 -2.710 1.00 0.00 7 ILE A O 2
ATOM 1653 N N . ALA A 1 8 ? 14.074 -5.248 -3.588 1.00 0.00 8 ALA A N 2
ATOM 1654 C CA . ALA A 1 8 ? 14.716 -6.352 -2.877 1.00 0.00 8 ALA A CA 2
ATOM 1655 C C . ALA A 1 8 ? 14.957 -6.021 -1.405 1.00 0.00 8 ALA A C 2
ATOM 1656 O O . ALA A 1 8 ? 15.244 -6.905 -0.600 1.00 0.00 8 ALA A O 2
ATOM 1663 N N . ASN A 1 9 ? 14.758 -4.758 -1.033 1.00 0.00 9 ASN A N 2
ATOM 1664 C CA . ASN A 1 9 ? 14.789 -4.302 0.347 1.00 0.00 9 ASN A CA 2
ATOM 1665 C C . ASN A 1 9 ? 13.482 -4.682 1.024 1.00 0.00 9 ASN A C 2
ATOM 1666 O O . ASN A 1 9 ? 13.440 -4.857 2.237 1.00 0.00 9 ASN A O 2
ATOM 1677 N N . LEU A 1 10 ? 12.421 -4.851 0.241 1.00 0.00 10 LEU A N 2
ATOM 1678 C CA . LEU A 1 10 ? 11.106 -5.254 0.689 1.00 0.00 10 LEU A CA 2
ATOM 1679 C C . LEU A 1 10 ? 10.977 -6.758 0.428 1.00 0.00 10 LEU A C 2
ATOM 1680 O O . LEU A 1 10 ? 10.293 -7.182 -0.506 1.00 0.00 10 LEU A O 2
ATOM 1696 N N . THR A 1 11 ? 11.664 -7.580 1.221 1.00 0.00 11 THR A N 2
ATOM 1697 C CA . THR A 1 11 ? 11.474 -9.021 1.217 1.00 0.00 11 THR A CA 2
ATOM 1698 C C . THR A 1 11 ? 10.214 -9.343 2.023 1.00 0.00 11 THR A C 2
ATOM 1699 O O . THR A 1 11 ? 9.621 -8.479 2.663 1.00 0.00 11 THR A O 2
ATOM 1710 N N . ALA A 1 12 ? 9.791 -10.600 2.006 1.00 0.00 12 ALA A N 2
ATOM 1711 C CA . ALA A 1 12 ? 8.576 -11.060 2.663 1.00 0.00 12 ALA A CA 2
ATOM 1712 C C . ALA A 1 12 ? 8.687 -10.941 4.158 1.00 0.00 12 ALA A C 2
ATOM 1713 O O . ALA A 1 12 ? 7.860 -10.267 4.764 1.00 0.00 12 ALA A O 2
ATOM 1720 N N . ALA A 1 13 ? 9.691 -11.569 4.747 1.00 0.00 13 ALA A N 2
ATOM 1721 C CA . ALA A 1 13 ? 9.861 -11.497 6.184 1.00 0.00 13 ALA A CA 2
ATOM 1722 C C . ALA A 1 13 ? 10.197 -10.066 6.619 1.00 0.00 13 ALA A C 2
ATOM 1723 O O . ALA A 1 13 ? 9.957 -9.708 7.774 1.00 0.00 13 ALA A O 2
ATOM 1730 N N . GLU A 1 14 ? 10.718 -9.243 5.702 1.00 0.00 14 GLU A N 2
ATOM 1731 C CA . GLU A 1 14 ? 11.129 -7.886 5.981 1.00 0.00 14 GLU A CA 2
ATOM 1732 C C . GLU A 1 14 ? 9.918 -6.963 5.926 1.00 0.00 14 GLU A C 2
ATOM 1733 O O . GLU A 1 14 ? 9.827 -6.050 6.740 1.00 0.00 14 GLU A O 2
ATOM 1745 N N . ILE A 1 15 ? 8.971 -7.191 5.010 1.00 0.00 15 ILE A N 2
ATOM 1746 C CA . ILE A 1 15 ? 7.693 -6.508 5.026 1.00 0.00 15 ILE A CA 2
ATOM 1747 C C . ILE A 1 15 ? 6.926 -6.988 6.254 1.00 0.00 15 ILE A C 2
ATOM 1748 O O . ILE A 1 15 ? 6.407 -6.139 6.969 1.00 0.00 15 ILE A O 2
ATOM 1764 N N . GLU A 1 16 ? 6.889 -8.293 6.546 1.00 0.00 16 GLU A N 2
ATOM 1765 C CA . GLU A 1 16 ? 6.130 -8.784 7.698 1.00 0.00 16 GLU A CA 2
ATOM 1766 C C . GLU A 1 16 ? 6.579 -8.081 8.973 1.00 0.00 16 GLU A C 2
ATOM 1767 O O . GLU A 1 16 ? 5.786 -7.397 9.608 1.00 0.00 16 GLU A O 2
ATOM 1779 N N . GLN A 1 17 ? 7.848 -8.204 9.354 1.00 0.00 17 GLN A N 2
ATOM 1780 C CA . GLN A 1 17 ? 8.336 -7.628 10.596 1.00 0.00 17 GLN A CA 2
ATOM 1781 C C . GLN A 1 17 ? 8.509 -6.120 10.447 1.00 0.00 17 GLN A C 2
ATOM 1782 O O . GLN A 1 17 ? 8.484 -5.403 11.448 1.00 0.00 17 GLN A O 2
ATOM 1796 N N . GLY A 1 18 ? 8.613 -5.625 9.213 1.00 0.00 18 GLY A N 2
ATOM 1797 C CA . GLY A 1 18 ? 8.691 -4.219 8.925 1.00 0.00 18 GLY A CA 2
ATOM 1798 C C . GLY A 1 18 ? 7.380 -3.533 9.257 1.00 0.00 18 GLY A C 2
ATOM 1799 O O . GLY A 1 18 ? 7.390 -2.414 9.770 1.00 0.00 18 GLY A O 2
ATOM 1803 N N . PHE A 1 19 ? 6.256 -4.198 8.980 1.00 0.00 19 PHE A N 2
ATOM 1804 C CA . PHE A 1 19 ? 4.939 -3.575 8.938 1.00 0.00 19 PHE A CA 2
ATOM 1805 C C . PHE A 1 19 ? 3.920 -4.283 9.827 1.00 0.00 19 PHE A C 2
ATOM 1806 O O . PHE A 1 19 ? 2.742 -3.927 9.827 1.00 0.00 19 PHE A O 2
ATOM 1823 N N . LYS A 1 20 ? 4.397 -5.188 10.686 1.00 0.00 20 LYS A N 2
ATOM 1824 C CA . LYS A 1 20 ? 3.686 -5.839 11.789 1.00 0.00 20 LYS A CA 2
ATOM 1825 C C . LYS A 1 20 ? 3.055 -4.887 12.817 1.00 0.00 20 LYS A C 2
ATOM 1826 O O . LYS A 1 20 ? 2.518 -5.345 13.824 1.00 0.00 20 LYS A O 2
ATOM 1845 N N . ASP A 1 21 ? 3.064 -3.580 12.572 1.00 0.00 21 ASP A N 2
ATOM 1846 C CA . ASP A 1 21 ? 2.448 -2.564 13.412 1.00 0.00 21 ASP A CA 2
ATOM 1847 C C . ASP A 1 21 ? 0.943 -2.548 13.161 1.00 0.00 21 ASP A C 2
ATOM 1848 O O . ASP A 1 21 ? 0.173 -2.410 14.110 1.00 0.00 21 ASP A O 2
ATOM 1857 N N . VAL A 1 22 ? 0.491 -2.796 11.931 1.00 0.00 22 VAL A N 2
ATOM 1858 C CA . VAL A 1 22 ? -0.896 -2.810 11.525 1.00 0.00 22 VAL A CA 2
ATOM 1859 C C . VAL A 1 22 ? -1.255 -4.239 11.087 1.00 0.00 22 VAL A C 2
ATOM 1860 O O . VAL A 1 22 ? -0.351 -5.051 10.857 1.00 0.00 22 VAL A O 2
ATOM 1873 N N . PRO A 1 23 ? -2.549 -4.578 10.951 1.00 0.00 23 PRO A N 2
ATOM 1874 C CA . PRO A 1 23 ? -2.952 -5.823 10.320 1.00 0.00 23 PRO A CA 2
ATOM 1875 C C . PRO A 1 23 ? -2.643 -5.790 8.820 1.00 0.00 23 PRO A C 2
ATOM 1876 O O . PRO A 1 23 ? -2.181 -4.793 8.251 1.00 0.00 23 PRO A O 2
ATOM 1887 N N . SER A 1 24 ? -2.939 -6.911 8.182 1.00 0.00 24 SER A N 2
ATOM 1888 C CA . SER A 1 24 ? -2.638 -7.207 6.796 1.00 0.00 24 SER A CA 2
ATOM 1889 C C . SER A 1 24 ? -3.939 -7.496 6.039 1.00 0.00 24 SER A C 2
ATOM 1890 O O . SER A 1 24 ? -5.034 -7.413 6.611 1.00 0.00 24 SER A O 2
ATOM 1898 N N . PHE A 1 25 ? -3.847 -7.837 4.757 1.00 0.00 25 PHE A N 2
ATOM 1899 C CA . PHE A 1 25 ? -4.912 -8.438 3.985 1.00 0.00 25 PHE A CA 2
ATOM 1900 C C . PHE A 1 25 ? -4.326 -9.459 3.030 1.00 0.00 25 PHE A C 2
ATOM 1901 O O . PHE A 1 25 ? -3.143 -9.392 2.687 1.00 0.00 25 PHE A O 2
ATOM 1918 N N . VAL A 1 26 ? -5.181 -10.354 2.550 1.00 0.00 26 VAL A N 2
ATOM 1919 C CA . VAL A 1 26 ? -4.873 -11.347 1.565 1.00 0.00 26 VAL A CA 2
ATOM 1920 C C . VAL A 1 26 ? -6.099 -11.527 0.665 1.00 0.00 26 VAL A C 2
ATOM 1921 O O . VAL A 1 26 ? -7.211 -11.599 1.195 1.00 0.00 26 VAL A O 2
ATOM 1934 N N . HIS A 1 27 ? -5.928 -11.613 -0.657 1.00 0.00 27 HIS A N 2
ATOM 1935 C CA . HIS A 1 27 ? -6.978 -12.132 -1.536 1.00 0.00 27 HIS A CA 2
ATOM 1936 C C . HIS A 1 27 ? -6.483 -13.379 -2.262 1.00 0.00 27 HIS A C 2
ATOM 1937 O O . HIS A 1 27 ? -5.350 -13.797 -2.101 1.00 0.00 27 HIS A O 2
ATOM 1951 N N . GLU A 1 28 ? -7.308 -13.991 -3.083 1.00 0.00 28 GLU A N 2
ATOM 1952 C CA . GLU A 1 28 ? -6.974 -15.203 -3.836 1.00 0.00 28 GLU A CA 2
ATOM 1953 C C . GLU A 1 28 ? -6.366 -14.818 -5.195 1.00 0.00 28 GLU A C 2
ATOM 1954 O O . GLU A 1 28 ? -6.872 -15.187 -6.258 1.00 0.00 28 GLU A O 2
ATOM 1966 N N . GLY A 1 29 ? -5.282 -14.040 -5.166 1.00 0.00 29 GLY A N 2
ATOM 1967 C CA . GLY A 1 29 ? -4.577 -13.588 -6.361 1.00 0.00 29 GLY A CA 2
ATOM 1968 C C . GLY A 1 29 ? -5.479 -12.782 -7.298 1.00 0.00 29 GLY A C 2
ATOM 1969 O O . GLY A 1 29 ? -6.506 -12.245 -6.878 1.00 0.00 29 GLY A O 2
ATOM 1973 N N . GLY A 1 30 ? -5.071 -12.711 -8.566 1.00 0.00 30 GLY A N 2
ATOM 1974 C CA . GLY A 1 30 ? -5.697 -11.937 -9.628 1.00 0.00 30 GLY A CA 2
ATOM 1975 C C . GLY A 1 30 ? -5.113 -10.542 -9.593 1.00 0.00 30 GLY A C 2
ATOM 1976 O O . GLY A 1 30 ? -5.176 -9.909 -8.543 1.00 0.00 30 GLY A O 2
ATOM 1980 N N . ASP A 1 31 ? -4.530 -10.048 -10.697 1.00 0.00 31 ASP A N 2
ATOM 1981 C CA . ASP A 1 31 ? -4.133 -8.641 -10.716 1.00 0.00 31 ASP A CA 2
ATOM 1982 C C . ASP A 1 31 ? -5.389 -7.818 -10.500 1.00 0.00 31 ASP A C 2
ATOM 1983 O O . ASP A 1 31 ? -6.432 -8.075 -11.113 1.00 0.00 31 ASP A O 2
ATOM 1992 N N . VAL A 1 32 ? -5.309 -6.881 -9.564 1.00 0.00 32 VAL A N 2
ATOM 1993 C CA . VAL A 1 32 ? -6.489 -6.257 -8.986 1.00 0.00 32 VAL A CA 2
ATOM 1994 C C . VAL A 1 32 ? -6.042 -4.880 -8.567 1.00 0.00 32 VAL A C 2
ATOM 1995 O O . VAL A 1 32 ? -4.928 -4.734 -8.068 1.00 0.00 32 VAL A O 2
ATOM 2008 N N . PRO A 1 33 ? -6.877 -3.865 -8.767 1.00 0.00 33 PRO A N 2
ATOM 2009 C CA . PRO A 1 33 ? -6.445 -2.503 -8.640 1.00 0.00 33 PRO A CA 2
ATOM 2010 C C . PRO A 1 33 ? -6.347 -2.104 -7.173 1.00 0.00 33 PRO A C 2
ATOM 2011 O O . PRO A 1 33 ? -7.102 -2.561 -6.299 1.00 0.00 33 PRO A O 2
ATOM 2022 N N . LEU A 1 34 ? -5.457 -1.139 -6.941 1.00 0.00 34 LEU A N 2
ATOM 2023 C CA . LEU A 1 34 ? -5.283 -0.490 -5.653 1.00 0.00 34 LEU A CA 2
ATOM 2024 C C . LEU A 1 34 ? -6.624 -0.063 -5.024 1.00 0.00 34 LEU A C 2
ATOM 2025 O O . LEU A 1 34 ? -6.797 -0.229 -3.824 1.00 0.00 34 LEU A O 2
ATOM 2041 N N . VAL A 1 35 ? -7.636 0.327 -5.812 1.00 0.00 35 VAL A N 2
ATOM 2042 C CA . VAL A 1 35 ? -8.960 0.749 -5.331 1.00 0.00 35 VAL A CA 2
ATOM 2043 C C . VAL A 1 35 ? -9.861 -0.360 -4.804 1.00 0.00 35 VAL A C 2
ATOM 2044 O O . VAL A 1 35 ? -10.829 -0.060 -4.095 1.00 0.00 35 VAL A O 2
ATOM 2057 N N . GLU A 1 36 ? -9.549 -1.617 -5.092 1.00 0.00 36 GLU A N 2
ATOM 2058 C CA . GLU A 1 36 ? -10.304 -2.736 -4.565 1.00 0.00 36 GLU A CA 2
ATOM 2059 C C . GLU A 1 36 ? -9.481 -3.400 -3.470 1.00 0.00 36 GLU A C 2
ATOM 2060 O O . GLU A 1 36 ? -10.021 -3.633 -2.389 1.00 0.00 36 GLU A O 2
ATOM 2072 N N . LEU A 1 37 ? -8.163 -3.580 -3.650 1.00 0.00 37 LEU A N 2
ATOM 2073 C CA . LEU A 1 37 ? -7.363 -4.276 -2.655 1.00 0.00 37 LEU A CA 2
ATOM 2074 C C . LEU A 1 37 ? -7.229 -3.395 -1.441 1.00 0.00 37 LEU A C 2
ATOM 2075 O O . LEU A 1 37 ? -7.154 -3.954 -0.363 1.00 0.00 37 LEU A O 2
ATOM 2091 N N . LEU A 1 38 ? -7.211 -2.055 -1.544 1.00 0.00 38 LEU A N 2
ATOM 2092 C CA . LEU A 1 38 ? -6.952 -1.256 -0.368 1.00 0.00 38 LEU A CA 2
ATOM 2093 C C . LEU A 1 38 ? -8.237 -1.111 0.445 1.00 0.00 38 LEU A C 2
ATOM 2094 O O . LEU A 1 38 ? -8.214 -0.935 1.659 1.00 0.00 38 LEU A O 2
ATOM 2110 N N . VAL A 1 39 ? -9.373 -1.190 -0.231 1.00 0.00 39 VAL A N 2
ATOM 2111 C CA . VAL A 1 39 ? -10.703 -1.122 0.340 1.00 0.00 39 VAL A CA 2
ATOM 2112 C C . VAL A 1 39 ? -10.975 -2.440 1.058 1.00 0.00 39 VAL A C 2
ATOM 2113 O O . VAL A 1 39 ? -11.383 -2.408 2.215 1.00 0.00 39 VAL A O 2
ATOM 2126 N N . SER A 1 40 ? -10.702 -3.575 0.409 1.00 0.00 40 SER A N 2
ATOM 2127 C CA . SER A 1 40 ? -10.795 -4.884 1.022 1.00 0.00 40 SER A CA 2
ATOM 2128 C C . SER A 1 40 ? -9.739 -5.024 2.114 1.00 0.00 40 SER A C 2
ATOM 2129 O O . SER A 1 40 ? -10.032 -5.591 3.169 1.00 0.00 40 SER A O 2
ATOM 2137 N N . ALA A 1 41 ? -8.554 -4.424 1.929 1.00 0.00 41 ALA A N 2
ATOM 2138 C CA . ALA A 1 41 ? -7.524 -4.532 2.948 1.00 0.00 41 ALA A CA 2
ATOM 2139 C C . ALA A 1 41 ? -7.793 -3.579 4.109 1.00 0.00 41 ALA A C 2
ATOM 2140 O O . ALA A 1 41 ? -7.231 -3.767 5.189 1.00 0.00 41 ALA A O 2
ATOM 2147 N N . GLY A 1 42 ? -8.693 -2.610 3.939 1.00 0.00 42 GLY A N 2
ATOM 2148 C CA . GLY A 1 42 ? -9.267 -1.865 5.046 1.00 0.00 42 GLY A CA 2
ATOM 2149 C C . GLY A 1 42 ? -8.423 -0.647 5.358 1.00 0.00 42 GLY A C 2
ATOM 2150 O O . GLY A 1 42 ? -8.405 -0.164 6.489 1.00 0.00 42 GLY A O 2
ATOM 2154 N N . ILE A 1 43 ? -7.743 -0.151 4.330 1.00 0.00 43 ILE A N 2
ATOM 2155 C CA . ILE A 1 43 ? -6.938 1.043 4.336 1.00 0.00 43 ILE A CA 2
ATOM 2156 C C . ILE A 1 43 ? -7.959 2.170 4.237 1.00 0.00 43 ILE A C 2
ATOM 2157 O O . ILE A 1 43 ? -7.862 3.097 5.029 1.00 0.00 43 ILE A O 2
ATOM 2173 N N . SER A 1 44 ? -8.963 2.105 3.347 1.00 0.00 44 SER A N 2
ATOM 2174 C CA . SER A 1 44 ? -10.080 3.036 3.427 1.00 0.00 44 SER A CA 2
ATOM 2175 C C . SER A 1 44 ? -11.262 2.368 2.749 1.00 0.00 44 SER A C 2
ATOM 2176 O O . SER A 1 44 ? -11.220 2.230 1.534 1.00 0.00 44 SER A O 2
ATOM 2184 N N . PRO A 1 45 ? -12.294 1.916 3.481 1.00 0.00 45 PRO A N 2
ATOM 2185 C CA . PRO A 1 45 ? -13.391 1.160 2.893 1.00 0.00 45 PRO A CA 2
ATOM 2186 C C . PRO A 1 45 ? -14.428 2.068 2.230 1.00 0.00 45 PRO A C 2
ATOM 2187 O O . PRO A 1 45 ? -15.284 1.618 1.466 1.00 0.00 45 PRO A O 2
ATOM 2198 N N . SER A 1 46 ? -14.380 3.358 2.542 1.00 0.00 46 SER A N 2
ATOM 2199 C CA . SER A 1 46 ? -15.369 4.345 2.223 1.00 0.00 46 SER A CA 2
ATOM 2200 C C . SER A 1 46 ? -14.976 4.863 0.848 1.00 0.00 46 SER A C 2
ATOM 2201 O O . SER A 1 46 ? -13.979 5.565 0.759 1.00 0.00 46 SER A O 2
ATOM 2209 N N . LYS A 1 47 ? -15.681 4.502 -0.229 1.00 0.00 47 LYS A N 2
ATOM 2210 C CA . LYS A 1 47 ? -15.163 4.666 -1.595 1.00 0.00 47 LYS A CA 2
ATOM 2211 C C . LYS A 1 47 ? -14.643 6.064 -1.979 1.00 0.00 47 LYS A C 2
ATOM 2212 O O . LYS A 1 47 ? -13.675 6.138 -2.733 1.00 0.00 47 LYS A O 2
ATOM 2231 N N . ARG A 1 48 ? -15.203 7.164 -1.452 1.00 0.00 48 ARG A N 2
ATOM 2232 C CA . ARG A 1 48 ? -14.589 8.495 -1.616 1.00 0.00 48 ARG A CA 2
ATOM 2233 C C . ARG A 1 48 ? -13.203 8.500 -0.985 1.00 0.00 48 ARG A C 2
ATOM 2234 O O . ARG A 1 48 ? -12.221 8.880 -1.629 1.00 0.00 48 ARG A O 2
ATOM 2255 N N . GLN A 1 49 ? -13.151 8.120 0.296 1.00 0.00 49 GLN A N 2
ATOM 2256 C CA . GLN A 1 49 ? -11.912 8.128 1.037 1.00 0.00 49 GLN A CA 2
ATOM 2257 C C . GLN A 1 49 ? -10.923 7.264 0.322 1.00 0.00 49 GLN A C 2
ATOM 2258 O O . GLN A 1 49 ? -9.830 7.732 0.086 1.00 0.00 49 GLN A O 2
ATOM 2272 N N . ALA A 1 50 ? -11.339 6.058 -0.057 1.00 0.00 50 ALA A N 2
ATOM 2273 C CA . ALA A 1 50 ? -10.534 5.133 -0.815 1.00 0.00 50 ALA A CA 2
ATOM 2274 C C . ALA A 1 50 ? -9.886 5.847 -1.997 1.00 0.00 50 ALA A C 2
ATOM 2275 O O . ALA A 1 50 ? -8.663 5.925 -2.085 1.00 0.00 50 ALA A O 2
ATOM 2282 N N . ARG A 1 51 ? -10.705 6.383 -2.909 1.00 0.00 51 ARG A N 2
ATOM 2283 C CA . ARG A 1 51 ? -10.166 6.975 -4.120 1.00 0.00 51 ARG A CA 2
ATOM 2284 C C . ARG A 1 51 ? -9.274 8.174 -3.839 1.00 0.00 51 ARG A C 2
ATOM 2285 O O . ARG A 1 51 ? -8.370 8.368 -4.641 1.00 0.00 51 ARG A O 2
ATOM 2306 N N . GLU A 1 52 ? -9.414 8.911 -2.732 1.00 0.00 52 GLU A N 2
ATOM 2307 C CA . GLU A 1 52 ? -8.380 9.897 -2.388 1.00 0.00 52 GLU A CA 2
ATOM 2308 C C . GLU A 1 52 ? -7.162 9.274 -1.732 1.00 0.00 52 GLU A C 2
ATOM 2309 O O . GLU A 1 52 ? -6.036 9.651 -2.037 1.00 0.00 52 GLU A O 2
ATOM 2321 N N . ASP A 1 53 ? -7.357 8.316 -0.842 1.00 0.00 53 ASP A N 2
ATOM 2322 C CA . ASP A 1 53 ? -6.300 7.618 -0.153 1.00 0.00 53 ASP A CA 2
ATOM 2323 C C . ASP A 1 53 ? -5.427 6.842 -1.120 1.00 0.00 53 ASP A C 2
ATOM 2324 O O . ASP A 1 53 ? -4.339 6.408 -0.753 1.00 0.00 53 ASP A O 2
ATOM 2333 N N . ILE A 1 54 ? -5.923 6.691 -2.342 1.00 0.00 54 ILE A N 2
ATOM 2334 C CA . ILE A 1 54 ? -5.202 6.306 -3.512 1.00 0.00 54 ILE A CA 2
ATOM 2335 C C . ILE A 1 54 ? -4.661 7.544 -4.187 1.00 0.00 54 ILE A C 2
ATOM 2336 O O . ILE A 1 54 ? -3.454 7.632 -4.275 1.00 0.00 54 ILE A O 2
ATOM 2352 N N . GLN A 1 55 ? -5.509 8.450 -4.697 1.00 0.00 55 GLN A N 2
ATOM 2353 C CA . GLN A 1 55 ? -5.134 9.521 -5.614 1.00 0.00 55 GLN A CA 2
ATOM 2354 C C . GLN A 1 55 ? -4.137 10.485 -4.994 1.00 0.00 55 GLN A C 2
ATOM 2355 O O . GLN A 1 55 ? -3.593 11.323 -5.710 1.00 0.00 55 GLN A O 2
ATOM 2369 N N . ASN A 1 56 ? -3.899 10.409 -3.689 1.00 0.00 56 ASN A N 2
ATOM 2370 C CA . ASN A 1 56 ? -2.857 11.171 -3.067 1.00 0.00 56 ASN A CA 2
ATOM 2371 C C . ASN A 1 56 ? -1.519 10.495 -3.216 1.00 0.00 56 ASN A C 2
ATOM 2372 O O . ASN A 1 56 ? -1.319 9.373 -2.767 1.00 0.00 56 ASN A O 2
ATOM 2383 N N . GLY A 1 57 ? -0.528 11.269 -3.644 1.00 0.00 57 GLY A N 2
ATOM 2384 C CA . GLY A 1 57 ? 0.887 10.955 -3.617 1.00 0.00 57 GLY A CA 2
ATOM 2385 C C . GLY A 1 57 ? 1.445 10.982 -2.195 1.00 0.00 57 GLY A C 2
ATOM 2386 O O . GLY A 1 57 ? 2.567 11.420 -1.958 1.00 0.00 57 GLY A O 2
ATOM 2390 N N . ALA A 1 58 ? 0.631 10.539 -1.253 1.00 0.00 58 ALA A N 2
ATOM 2391 C CA . ALA A 1 58 ? 0.977 10.178 0.096 1.00 0.00 58 ALA A CA 2
ATOM 2392 C C . ALA A 1 58 ? 0.701 8.692 0.356 1.00 0.00 58 ALA A C 2
ATOM 2393 O O . ALA A 1 58 ? 0.934 8.260 1.477 1.00 0.00 58 ALA A O 2
ATOM 2400 N N . ILE A 1 59 ? 0.175 7.897 -0.587 1.00 0.00 59 ILE A N 2
ATOM 2401 C CA . ILE A 1 59 ? 0.219 6.438 -0.511 1.00 0.00 59 ILE A CA 2
ATOM 2402 C C . ILE A 1 59 ? 1.493 6.002 -1.244 1.00 0.00 59 ILE A C 2
ATOM 2403 O O . ILE A 1 59 ? 1.577 5.867 -2.468 1.00 0.00 59 ILE A O 2
ATOM 2419 N N . TYR A 1 60 ? 2.543 5.885 -0.434 1.00 0.00 60 TYR A N 2
ATOM 2420 C CA . TYR A 1 60 ? 3.826 5.337 -0.782 1.00 0.00 60 TYR A CA 2
ATOM 2421 C C . TYR A 1 60 ? 3.724 3.818 -0.722 1.00 0.00 60 TYR A C 2
ATOM 2422 O O . TYR A 1 60 ? 3.734 3.229 0.359 1.00 0.00 60 TYR A O 2
ATOM 2440 N N . VAL A 1 61 ? 3.583 3.163 -1.868 1.00 0.00 61 VAL A N 2
ATOM 2441 C CA . VAL A 1 61 ? 3.582 1.711 -1.942 1.00 0.00 61 VAL A CA 2
ATOM 2442 C C . VAL A 1 61 ? 5.029 1.288 -1.898 1.00 0.00 61 VAL A C 2
ATOM 2443 O O . VAL A 1 61 ? 5.828 1.828 -2.658 1.00 0.00 61 VAL A O 2
ATOM 2456 N N . ASN A 1 62 ? 5.413 0.360 -1.022 1.00 0.00 62 ASN A N 2
ATOM 2457 C CA . ASN A 1 62 ? 6.805 -0.057 -0.903 1.00 0.00 62 ASN A CA 2
ATOM 2458 C C . ASN A 1 62 ? 7.773 1.037 -0.428 1.00 0.00 62 ASN A C 2
ATOM 2459 O O . ASN A 1 62 ? 8.913 0.730 -0.084 1.00 0.00 62 ASN A O 2
ATOM 2470 N N . GLY A 1 63 ? 7.320 2.288 -0.293 1.00 0.00 63 GLY A N 2
ATOM 2471 C CA . GLY A 1 63 ? 8.154 3.463 -0.070 1.00 0.00 63 GLY A CA 2
ATOM 2472 C C . GLY A 1 63 ? 8.167 4.416 -1.266 1.00 0.00 63 GLY A C 2
ATOM 2473 O O . GLY A 1 63 ? 8.888 5.409 -1.233 1.00 0.00 63 GLY A O 2
ATOM 2477 N N . GLU A 1 64 ? 7.382 4.152 -2.310 1.00 0.00 64 GLU A N 2
ATOM 2478 C CA . GLU A 1 64 ? 7.377 4.890 -3.558 1.00 0.00 64 GLU A CA 2
ATOM 2479 C C . GLU A 1 64 ? 5.959 5.429 -3.723 1.00 0.00 64 GLU A C 2
ATOM 2480 O O . GLU A 1 64 ? 5.001 4.659 -3.701 1.00 0.00 64 GLU A O 2
ATOM 2492 N N . ARG A 1 65 ? 5.799 6.750 -3.785 1.00 0.00 65 ARG A N 2
ATOM 2493 C CA . ARG A 1 65 ? 4.523 7.439 -3.945 1.00 0.00 65 ARG A CA 2
ATOM 2494 C C . ARG A 1 65 ? 3.921 6.967 -5.256 1.00 0.00 65 ARG A C 2
ATOM 2495 O O . ARG A 1 65 ? 4.429 7.332 -6.315 1.00 0.00 65 ARG A O 2
ATOM 2516 N N . LEU A 1 66 ? 2.861 6.163 -5.220 1.00 0.00 66 LEU A N 2
ATOM 2517 C CA . LEU A 1 66 ? 2.317 5.541 -6.410 1.00 0.00 66 LEU A CA 2
ATOM 2518 C C . LEU A 1 66 ? 0.795 5.570 -6.251 1.00 0.00 66 LEU A C 2
ATOM 2519 O O . LEU A 1 66 ? 0.200 4.666 -5.673 1.00 0.00 66 LEU A O 2
ATOM 2535 N N . GLN A 1 67 ? 0.169 6.661 -6.694 1.00 0.00 67 GLN A N 2
ATOM 2536 C CA . GLN A 1 67 ? -1.252 6.946 -6.507 1.00 0.00 67 GLN A CA 2
ATOM 2537 C C . GLN A 1 67 ? -2.134 6.469 -7.673 1.00 0.00 67 GLN A C 2
ATOM 2538 O O . GLN A 1 67 ? -3.212 7.029 -7.884 1.00 0.00 67 GLN A O 2
ATOM 2552 N N . ASP A 1 68 ? -1.723 5.460 -8.454 1.00 0.00 68 ASP A N 2
ATOM 2553 C CA . ASP A 1 68 ? -2.453 5.076 -9.661 1.00 0.00 68 ASP A CA 2
ATOM 2554 C C . ASP A 1 68 ? -2.537 3.568 -9.902 1.00 0.00 68 ASP A C 2
ATOM 2555 O O . ASP A 1 68 ? -1.675 2.805 -9.472 1.00 0.00 68 ASP A O 2
ATOM 2564 N N . VAL A 1 69 ? -3.570 3.148 -10.631 1.00 0.00 69 VAL A N 2
ATOM 2565 C CA . VAL A 1 69 ? -3.815 1.786 -11.102 1.00 0.00 69 VAL A CA 2
ATOM 2566 C C . VAL A 1 69 ? -2.693 1.322 -12.025 1.00 0.00 69 VAL A C 2
ATOM 2567 O O . VAL A 1 69 ? -2.160 0.230 -11.855 1.00 0.00 69 VAL A O 2
ATOM 2580 N N . GLY A 1 70 ? -2.255 2.195 -12.927 1.00 0.00 70 GLY A N 2
ATOM 2581 C CA . GLY A 1 70 ? -1.116 1.930 -13.787 1.00 0.00 70 GLY A CA 2
ATOM 2582 C C . GLY A 1 70 ? 0.200 1.887 -13.021 1.00 0.00 70 GLY A C 2
ATOM 2583 O O . GLY A 1 70 ? 1.229 1.543 -13.602 1.00 0.00 70 GLY A O 2
ATOM 2587 N N . ALA A 1 71 ? 0.200 2.280 -11.747 1.00 0.00 71 ALA A N 2
ATOM 2588 C CA . ALA A 1 71 ? 1.320 2.117 -10.844 1.00 0.00 71 ALA A CA 2
ATOM 2589 C C . ALA A 1 71 ? 1.250 0.801 -10.066 1.00 0.00 71 ALA A C 2
ATOM 2590 O O . ALA A 1 71 ? 2.274 0.112 -10.015 1.00 0.00 71 ALA A O 2
ATOM 2597 N N . ILE A 1 72 ? 0.117 0.405 -9.458 1.00 0.00 72 ILE A N 2
ATOM 2598 C CA . ILE A 1 72 ? 0.009 -0.863 -8.739 1.00 0.00 72 ILE A CA 2
ATOM 2599 C C . ILE A 1 72 ? -1.329 -1.574 -8.962 1.00 0.00 72 ILE A C 2
ATOM 2600 O O . ILE A 1 72 ? -2.395 -0.969 -8.798 1.00 0.00 72 ILE A O 2
ATOM 2616 N N . LEU A 1 73 ? -1.247 -2.889 -9.207 1.00 0.00 73 LEU A N 2
ATOM 2617 C CA . LEU A 1 73 ? -2.317 -3.839 -9.125 1.00 0.00 73 LEU A CA 2
ATOM 2618 C C . LEU A 1 73 ? -1.902 -4.741 -7.955 1.00 0.00 73 LEU A C 2
ATOM 2619 O O . LEU A 1 73 ? -2.024 -4.323 -6.808 1.00 0.00 73 LEU A O 2
ATOM 2635 N N . THR A 1 74 ? -1.289 -5.900 -8.188 1.00 0.00 74 THR A N 2
ATOM 2636 C CA . THR A 1 74 ? -0.944 -6.865 -7.141 1.00 0.00 74 THR A CA 2
ATOM 2637 C C . THR A 1 74 ? 0.507 -6.782 -6.657 1.00 0.00 74 THR A C 2
ATOM 2638 O O . THR A 1 74 ? 1.300 -5.947 -7.090 1.00 0.00 74 THR A O 2
ATOM 2649 N N . ALA A 1 75 ? 0.886 -7.682 -5.744 1.00 0.00 75 ALA A N 2
ATOM 2650 C CA . ALA A 1 75 ? 2.252 -7.779 -5.264 1.00 0.00 75 ALA A CA 2
ATOM 2651 C C . ALA A 1 75 ? 3.245 -8.156 -6.357 1.00 0.00 75 ALA A C 2
ATOM 2652 O O . ALA A 1 75 ? 4.349 -7.617 -6.353 1.00 0.00 75 ALA A O 2
ATOM 2659 N N . GLU A 1 76 ? 2.881 -9.039 -7.290 1.00 0.00 76 GLU A N 2
ATOM 2660 C CA . GLU A 1 76 ? 3.743 -9.361 -8.433 1.00 0.00 76 GLU A CA 2
ATOM 2661 C C . GLU A 1 76 ? 3.800 -8.199 -9.424 1.00 0.00 76 GLU A C 2
ATOM 2662 O O . GLU A 1 76 ? 4.736 -8.113 -10.218 1.00 0.00 76 GLU A O 2
ATOM 2674 N N . HIS A 1 77 ? 2.850 -7.267 -9.347 1.00 0.00 77 HIS A N 2
ATOM 2675 C CA . HIS A 1 77 ? 2.886 -6.035 -10.114 1.00 0.00 77 HIS A CA 2
ATOM 2676 C C . HIS A 1 77 ? 3.797 -5.007 -9.435 1.00 0.00 77 HIS A C 2
ATOM 2677 O O . HIS A 1 77 ? 4.156 -4.025 -10.088 1.00 0.00 77 HIS A O 2
ATOM 2691 N N . ARG A 1 78 ? 4.169 -5.174 -8.151 1.00 0.00 78 ARG A N 2
ATOM 2692 C CA . ARG A 1 78 ? 4.919 -4.143 -7.439 1.00 0.00 78 ARG A CA 2
ATOM 2693 C C . ARG A 1 78 ? 6.327 -4.605 -7.132 1.00 0.00 78 ARG A C 2
ATOM 2694 O O . ARG A 1 78 ? 7.256 -3.914 -7.535 1.00 0.00 78 ARG A O 2
ATOM 2715 N N . LEU A 1 79 ? 6.503 -5.697 -6.385 1.00 0.00 79 LEU A N 2
ATOM 2716 C CA . LEU A 1 79 ? 7.749 -6.415 -6.241 1.00 0.00 79 LEU A CA 2
ATOM 2717 C C . LEU A 1 79 ? 7.849 -7.521 -7.296 1.00 0.00 79 LEU A C 2
ATOM 2718 O O . LEU A 1 79 ? 6.990 -7.671 -8.161 1.00 0.00 79 LEU A O 2
ATOM 2734 N N . GLU A 1 80 ? 8.876 -8.353 -7.138 1.00 0.00 80 GLU A N 2
ATOM 2735 C CA . GLU A 1 80 ? 9.101 -9.670 -7.732 1.00 0.00 80 GLU A CA 2
ATOM 2736 C C . GLU A 1 80 ? 7.948 -10.678 -7.525 1.00 0.00 80 GLU A C 2
ATOM 2737 O O . GLU A 1 80 ? 8.046 -11.814 -7.994 1.00 0.00 80 GLU A O 2
ATOM 2749 N N . GLY A 1 81 ? 6.923 -10.331 -6.737 1.00 0.00 81 GLY A N 2
ATOM 2750 C CA . GLY A 1 81 ? 5.841 -11.210 -6.349 1.00 0.00 81 GLY A CA 2
ATOM 2751 C C . GLY A 1 81 ? 6.110 -11.864 -5.002 1.00 0.00 81 GLY A C 2
ATOM 2752 O O . GLY A 1 81 ? 6.523 -13.021 -4.932 1.00 0.00 81 GLY A O 2
ATOM 2756 N N . ARG A 1 82 ? 5.866 -11.126 -3.913 1.00 0.00 82 ARG A N 2
ATOM 2757 C CA . ARG A 1 82 ? 5.975 -11.646 -2.548 1.00 0.00 82 ARG A CA 2
ATOM 2758 C C . ARG A 1 82 ? 4.810 -11.141 -1.699 1.00 0.00 82 ARG A C 2
ATOM 2759 O O . ARG A 1 82 ? 4.020 -11.952 -1.222 1.00 0.00 82 ARG A O 2
ATOM 2780 N N . PHE A 1 83 ? 4.730 -9.825 -1.499 1.00 0.00 83 PHE A N 2
ATOM 2781 C CA . PHE A 1 83 ? 3.790 -9.075 -0.664 1.00 0.00 83 PHE A CA 2
ATOM 2782 C C . PHE A 1 83 ? 3.726 -7.649 -1.233 1.00 0.00 83 PHE A C 2
ATOM 2783 O O . PHE A 1 83 ? 4.240 -7.402 -2.318 1.00 0.00 83 PHE A O 2
ATOM 2800 N N . THR A 1 84 ? 3.113 -6.681 -0.562 1.00 0.00 84 THR A N 2
ATOM 2801 C CA . THR A 1 84 ? 3.284 -5.259 -0.839 1.00 0.00 84 THR A CA 2
ATOM 2802 C C . THR A 1 84 ? 2.974 -4.504 0.466 1.00 0.00 84 THR A C 2
ATOM 2803 O O . THR A 1 84 ? 2.183 -4.989 1.277 1.00 0.00 84 THR A O 2
ATOM 2814 N N . VAL A 1 85 ? 3.559 -3.318 0.668 1.00 0.00 85 VAL A N 2
ATOM 2815 C CA . VAL A 1 85 ? 3.226 -2.419 1.770 1.00 0.00 85 VAL A CA 2
ATOM 2816 C C . VAL A 1 85 ? 2.636 -1.132 1.210 1.00 0.00 85 VAL A C 2
ATOM 2817 O O . VAL A 1 85 ? 3.002 -0.714 0.113 1.00 0.00 85 VAL A O 2
ATOM 2830 N N . ILE A 1 86 ? 1.774 -0.481 1.985 1.00 0.00 86 ILE A N 2
ATOM 2831 C CA . ILE A 1 86 ? 0.960 0.660 1.624 1.00 0.00 86 ILE A CA 2
ATOM 2832 C C . ILE A 1 86 ? 1.089 1.692 2.721 1.00 0.00 86 ILE A C 2
ATOM 2833 O O . ILE A 1 86 ? 0.391 1.614 3.730 1.00 0.00 86 ILE A O 2
ATOM 2849 N N . ARG A 1 87 ? 1.973 2.667 2.535 1.00 0.00 87 ARG A N 2
ATOM 2850 C CA . ARG A 1 87 ? 2.217 3.684 3.547 1.00 0.00 87 ARG A CA 2
ATOM 2851 C C . ARG A 1 87 ? 1.356 4.870 3.153 1.00 0.00 87 ARG A C 2
ATOM 2852 O O . ARG A 1 87 ? 1.793 5.706 2.372 1.00 0.00 87 ARG A O 2
ATOM 2873 N N . ARG A 1 88 ? 0.097 4.896 3.584 1.00 0.00 88 ARG A N 2
ATOM 2874 C CA . ARG A 1 88 ? -0.797 6.030 3.364 1.00 0.00 88 ARG A CA 2
ATOM 2875 C C . ARG A 1 88 ? -0.464 7.036 4.450 1.00 0.00 88 ARG A C 2
ATOM 2876 O O . ARG A 1 88 ? -0.812 6.779 5.589 1.00 0.00 88 ARG A O 2
ATOM 2897 N N . GLY A 1 89 ? 0.134 8.184 4.137 1.00 0.00 89 GLY A N 2
ATOM 2898 C CA . GLY A 1 89 ? 0.544 9.180 5.129 1.00 0.00 89 GLY A CA 2
ATOM 2899 C C . GLY A 1 89 ? -0.588 9.731 6.012 1.00 0.00 89 GLY A C 2
ATOM 2900 O O . GLY A 1 89 ? -0.317 10.229 7.103 1.00 0.00 89 GLY A O 2
ATOM 2904 N N . LYS A 1 90 ? -1.864 9.629 5.612 1.00 0.00 90 LYS A N 2
ATOM 2905 C CA . LYS A 1 90 ? -2.997 9.966 6.486 1.00 0.00 90 LYS A CA 2
ATOM 2906 C C . LYS A 1 90 ? -3.182 8.910 7.591 1.00 0.00 90 LYS A C 2
ATOM 2907 O O . LYS A 1 90 ? -3.963 9.112 8.517 1.00 0.00 90 LYS A O 2
ATOM 2926 N N . LYS A 1 91 ? -2.511 7.768 7.493 1.00 0.00 91 LYS A N 2
ATOM 2927 C CA . LYS A 1 91 ? -2.745 6.550 8.246 1.00 0.00 91 LYS A CA 2
ATOM 2928 C C . LYS A 1 91 ? -1.393 5.849 8.418 1.00 0.00 91 LYS A C 2
ATOM 2929 O O . LYS A 1 91 ? -0.357 6.518 8.407 1.00 0.00 91 LYS A O 2
ATOM 2948 N N . LYS A 1 92 ? -1.366 4.532 8.629 1.00 0.00 92 LYS A N 2
ATOM 2949 C CA . LYS A 1 92 ? -0.131 3.764 8.734 1.00 0.00 92 LYS A CA 2
ATOM 2950 C C . LYS A 1 92 ? 0.228 3.079 7.398 1.00 0.00 92 LYS A C 2
ATOM 2951 O O . LYS A 1 92 ? -0.017 3.591 6.287 1.00 0.00 92 LYS A O 2
ATOM 2970 N N . TYR A 1 93 ? 0.911 1.946 7.553 1.00 0.00 93 TYR A N 2
ATOM 2971 C CA . TYR A 1 93 ? 1.668 1.222 6.553 1.00 0.00 93 TYR A CA 2
ATOM 2972 C C . TYR A 1 93 ? 1.113 -0.193 6.438 1.00 0.00 93 TYR A C 2
ATOM 2973 O O . TYR A 1 93 ? 1.665 -1.143 6.988 1.00 0.00 93 TYR A O 2
ATOM 2991 N N . TYR A 1 94 ? -0.014 -0.345 5.764 1.00 0.00 94 TYR A N 2
ATOM 2992 C CA . TYR A 1 94 ? -0.719 -1.605 5.765 1.00 0.00 94 TYR A CA 2
ATOM 2993 C C . TYR A 1 94 ? -0.034 -2.569 4.811 1.00 0.00 94 TYR A C 2
ATOM 2994 O O . TYR A 1 94 ? 0.775 -2.171 3.970 1.00 0.00 94 TYR A O 2
ATOM 3012 N N . LEU A 1 95 ? -0.387 -3.840 4.939 1.00 0.00 95 LEU A N 2
ATOM 3013 C CA . LEU A 1 95 ? 0.361 -4.948 4.373 1.00 0.00 95 LEU A CA 2
ATOM 3014 C C . LEU A 1 95 ? -0.603 -5.814 3.580 1.00 0.00 95 LEU A C 2
ATOM 3015 O O . LEU A 1 95 ? -1.669 -6.171 4.074 1.00 0.00 95 LEU A O 2
ATOM 3031 N N . ILE A 1 96 ? -0.266 -6.101 2.335 1.00 0.00 96 ILE A N 2
ATOM 3032 C CA . ILE A 1 96 ? -1.154 -6.731 1.367 1.00 0.00 96 ILE A CA 2
ATOM 3033 C C . ILE A 1 96 ? -0.451 -7.963 0.775 1.00 0.00 96 ILE A C 2
ATOM 3034 O O . ILE A 1 96 ? 0.716 -7.890 0.374 1.00 0.00 96 ILE A O 2
ATOM 3050 N N . ARG A 1 97 ? -1.183 -9.077 0.662 1.00 0.00 97 ARG A N 2
ATOM 3051 C CA . ARG A 1 97 ? -0.803 -10.269 -0.110 1.00 0.00 97 ARG A CA 2
ATOM 3052 C C . ARG A 1 97 ? -1.964 -10.913 -0.899 1.00 0.00 97 ARG A C 2
ATOM 3053 O O . ARG A 1 97 ? -3.132 -10.486 -0.949 1.00 0.00 97 ARG A O 2
ATOM 3074 N N . TYR A 1 98 ? -1.599 -12.019 -1.520 1.00 0.00 98 TYR A N 2
ATOM 3075 C CA . TYR A 1 98 ? -2.470 -13.021 -2.054 1.00 0.00 98 TYR A CA 2
ATOM 3076 C C . TYR A 1 98 ? -2.225 -14.315 -1.281 1.00 0.00 98 TYR A C 2
ATOM 3077 O O . TYR A 1 98 ? -1.201 -14.443 -0.605 1.00 0.00 98 TYR A O 2
ATOM 3095 N N . ALA A 1 99 ? -3.178 -15.238 -1.349 1.00 0.00 99 ALA A N 2
ATOM 3096 C CA . ALA A 1 99 ? -3.223 -16.489 -0.626 1.00 0.00 99 ALA A CA 2
ATOM 3097 C C . ALA A 1 99 ? -2.123 -17.381 -1.187 1.00 0.00 99 ALA A C 2
ATOM 3098 O O . ALA A 1 99 ? -2.318 -18.089 -2.179 1.00 0.00 99 ALA A O 2
ATOM 3105 N N . ALA A 1 1 ? 25.717 -10.267 -2.514 1.00 0.00 1 ALA A N 3
ATOM 3106 C CA . ALA A 1 1 ? 25.482 -9.008 -3.227 1.00 0.00 1 ALA A CA 3
ATOM 3107 C C . ALA A 1 1 ? 24.197 -8.367 -2.702 1.00 0.00 1 ALA A C 3
ATOM 3108 O O . ALA A 1 1 ? 23.865 -8.532 -1.527 1.00 0.00 1 ALA A O 3
ATOM 3117 N N . LEU A 1 2 ? 23.466 -7.640 -3.550 1.00 0.00 2 LEU A N 3
ATOM 3118 C CA . LEU A 1 2 ? 22.095 -7.197 -3.342 1.00 0.00 2 LEU A CA 3
ATOM 3119 C C . LEU A 1 2 ? 21.425 -7.268 -4.717 1.00 0.00 2 LEU A C 3
ATOM 3120 O O . LEU A 1 2 ? 22.104 -7.059 -5.729 1.00 0.00 2 LEU A O 3
ATOM 3136 N N . PHE A 1 3 ? 20.123 -7.556 -4.788 1.00 0.00 3 PHE A N 3
ATOM 3137 C CA . PHE A 1 3 ? 19.420 -7.655 -6.068 1.00 0.00 3 PHE A CA 3
ATOM 3138 C C . PHE A 1 3 ? 19.486 -6.339 -6.858 1.00 0.00 3 PHE A C 3
ATOM 3139 O O . PHE A 1 3 ? 19.598 -6.380 -8.085 1.00 0.00 3 PHE A O 3
ATOM 3156 N N . SER A 1 4 ? 19.462 -5.196 -6.158 1.00 0.00 4 SER A N 3
ATOM 3157 C CA . SER A 1 4 ? 19.673 -3.830 -6.646 1.00 0.00 4 SER A CA 3
ATOM 3158 C C . SER A 1 4 ? 18.725 -3.324 -7.745 1.00 0.00 4 SER A C 3
ATOM 3159 O O . SER A 1 4 ? 18.830 -2.156 -8.124 1.00 0.00 4 SER A O 3
ATOM 3167 N N . GLY A 1 5 ? 17.788 -4.142 -8.229 1.00 0.00 5 GLY A N 3
ATOM 3168 C CA . GLY A 1 5 ? 16.738 -3.714 -9.135 1.00 0.00 5 GLY A CA 3
ATOM 3169 C C . GLY A 1 5 ? 15.605 -3.156 -8.292 1.00 0.00 5 GLY A C 3
ATOM 3170 O O . GLY A 1 5 ? 15.671 -2.029 -7.804 1.00 0.00 5 GLY A O 3
ATOM 3174 N N . ASP A 1 6 ? 14.593 -3.979 -8.041 1.00 0.00 6 ASP A N 3
ATOM 3175 C CA . ASP A 1 6 ? 13.494 -3.627 -7.149 1.00 0.00 6 ASP A CA 3
ATOM 3176 C C . ASP A 1 6 ? 13.947 -3.795 -5.702 1.00 0.00 6 ASP A C 3
ATOM 3177 O O . ASP A 1 6 ? 15.046 -4.277 -5.436 1.00 0.00 6 ASP A O 3
ATOM 3186 N N . ILE A 1 7 ? 13.051 -3.416 -4.792 1.00 0.00 7 ILE A N 3
ATOM 3187 C CA . ILE A 1 7 ? 13.062 -3.322 -3.334 1.00 0.00 7 ILE A CA 3
ATOM 3188 C C . ILE A 1 7 ? 13.786 -4.438 -2.558 1.00 0.00 7 ILE A C 3
ATOM 3189 O O . ILE A 1 7 ? 13.236 -5.131 -1.720 1.00 0.00 7 ILE A O 3
ATOM 3205 N N . ALA A 1 8 ? 15.075 -4.563 -2.752 1.00 0.00 8 ALA A N 3
ATOM 3206 C CA . ALA A 1 8 ? 15.865 -5.716 -2.339 1.00 0.00 8 ALA A CA 3
ATOM 3207 C C . ALA A 1 8 ? 16.006 -5.819 -0.826 1.00 0.00 8 ALA A C 3
ATOM 3208 O O . ALA A 1 8 ? 16.266 -6.888 -0.274 1.00 0.00 8 ALA A O 3
ATOM 3215 N N . ASN A 1 9 ? 15.797 -4.689 -0.165 1.00 0.00 9 ASN A N 3
ATOM 3216 C CA . ASN A 1 9 ? 15.764 -4.549 1.263 1.00 0.00 9 ASN A CA 3
ATOM 3217 C C . ASN A 1 9 ? 14.429 -5.002 1.821 1.00 0.00 9 ASN A C 3
ATOM 3218 O O . ASN A 1 9 ? 14.359 -5.416 2.977 1.00 0.00 9 ASN A O 3
ATOM 3229 N N . LEU A 1 10 ? 13.368 -4.907 1.024 1.00 0.00 10 LEU A N 3
ATOM 3230 C CA . LEU A 1 10 ? 12.028 -5.311 1.425 1.00 0.00 10 LEU A CA 3
ATOM 3231 C C . LEU A 1 10 ? 11.883 -6.815 1.171 1.00 0.00 10 LEU A C 3
ATOM 3232 O O . LEU A 1 10 ? 11.297 -7.233 0.173 1.00 0.00 10 LEU A O 3
ATOM 3248 N N . THR A 1 11 ? 12.413 -7.644 2.065 1.00 0.00 11 THR A N 3
ATOM 3249 C CA . THR A 1 11 ? 12.161 -9.071 2.033 1.00 0.00 11 THR A CA 3
ATOM 3250 C C . THR A 1 11 ? 10.773 -9.322 2.637 1.00 0.00 11 THR A C 3
ATOM 3251 O O . THR A 1 11 ? 10.181 -8.447 3.265 1.00 0.00 11 THR A O 3
ATOM 3262 N N . ALA A 1 12 ? 10.268 -10.535 2.500 1.00 0.00 12 ALA A N 3
ATOM 3263 C CA . ALA A 1 12 ? 8.980 -10.988 3.019 1.00 0.00 12 ALA A CA 3
ATOM 3264 C C . ALA A 1 12 ? 8.933 -10.869 4.527 1.00 0.00 12 ALA A C 3
ATOM 3265 O O . ALA A 1 12 ? 8.092 -10.146 5.047 1.00 0.00 12 ALA A O 3
ATOM 3272 N N . ALA A 1 13 ? 9.861 -11.510 5.229 1.00 0.00 13 ALA A N 3
ATOM 3273 C CA . ALA A 1 13 ? 9.936 -11.416 6.680 1.00 0.00 13 ALA A CA 3
ATOM 3274 C C . ALA A 1 13 ? 10.234 -9.986 7.135 1.00 0.00 13 ALA A C 3
ATOM 3275 O O . ALA A 1 13 ? 9.982 -9.641 8.292 1.00 0.00 13 ALA A O 3
ATOM 3282 N N . GLU A 1 14 ? 10.790 -9.161 6.250 1.00 0.00 14 GLU A N 3
ATOM 3283 C CA . GLU A 1 14 ? 11.129 -7.779 6.508 1.00 0.00 14 GLU A CA 3
ATOM 3284 C C . GLU A 1 14 ? 9.895 -6.899 6.381 1.00 0.00 14 GLU A C 3
ATOM 3285 O O . GLU A 1 14 ? 9.728 -5.965 7.156 1.00 0.00 14 GLU A O 3
ATOM 3297 N N . ILE A 1 15 ? 9.030 -7.174 5.412 1.00 0.00 15 ILE A N 3
ATOM 3298 C CA . ILE A 1 15 ? 7.744 -6.539 5.254 1.00 0.00 15 ILE A CA 3
ATOM 3299 C C . ILE A 1 15 ? 6.851 -6.999 6.395 1.00 0.00 15 ILE A C 3
ATOM 3300 O O . ILE A 1 15 ? 6.316 -6.144 7.091 1.00 0.00 15 ILE A O 3
ATOM 3316 N N . GLU A 1 16 ? 6.734 -8.301 6.642 1.00 0.00 16 GLU A N 3
ATOM 3317 C CA . GLU A 1 16 ? 5.932 -8.807 7.752 1.00 0.00 16 GLU A CA 3
ATOM 3318 C C . GLU A 1 16 ? 6.330 -8.118 9.059 1.00 0.00 16 GLU A C 3
ATOM 3319 O O . GLU A 1 16 ? 5.498 -7.463 9.676 1.00 0.00 16 GLU A O 3
ATOM 3331 N N . GLN A 1 17 ? 7.601 -8.191 9.472 1.00 0.00 17 GLN A N 3
ATOM 3332 C CA . GLN A 1 17 ? 8.033 -7.641 10.753 1.00 0.00 17 GLN A CA 3
ATOM 3333 C C . GLN A 1 17 ? 8.112 -6.123 10.681 1.00 0.00 17 GLN A C 3
ATOM 3334 O O . GLN A 1 17 ? 8.071 -5.448 11.713 1.00 0.00 17 GLN A O 3
ATOM 3348 N N . GLY A 1 18 ? 8.270 -5.588 9.472 1.00 0.00 18 GLY A N 3
ATOM 3349 C CA . GLY A 1 18 ? 8.328 -4.176 9.213 1.00 0.00 18 GLY A CA 3
ATOM 3350 C C . GLY A 1 18 ? 6.981 -3.566 9.541 1.00 0.00 18 GLY A C 3
ATOM 3351 O O . GLY A 1 18 ? 6.919 -2.484 10.128 1.00 0.00 18 GLY A O 3
ATOM 3355 N N . PHE A 1 19 ? 5.905 -4.270 9.177 1.00 0.00 19 PHE A N 3
ATOM 3356 C CA . PHE A 1 19 ? 4.572 -3.682 9.145 1.00 0.00 19 PHE A CA 3
ATOM 3357 C C . PHE A 1 19 ? 3.586 -4.376 10.086 1.00 0.00 19 PHE A C 3
ATOM 3358 O O . PHE A 1 19 ? 2.413 -4.019 10.125 1.00 0.00 19 PHE A O 3
ATOM 3375 N N . LYS A 1 20 ? 4.084 -5.272 10.944 1.00 0.00 20 LYS A N 3
ATOM 3376 C CA . LYS A 1 20 ? 3.349 -6.080 11.922 1.00 0.00 20 LYS A CA 3
ATOM 3377 C C . LYS A 1 20 ? 2.469 -5.309 12.928 1.00 0.00 20 LYS A C 3
ATOM 3378 O O . LYS A 1 20 ? 1.671 -5.912 13.654 1.00 0.00 20 LYS A O 3
ATOM 3397 N N . ASP A 1 21 ? 2.580 -3.984 12.975 1.00 0.00 21 ASP A N 3
ATOM 3398 C CA . ASP A 1 21 ? 1.753 -3.082 13.792 1.00 0.00 21 ASP A CA 3
ATOM 3399 C C . ASP A 1 21 ? 0.386 -2.849 13.147 1.00 0.00 21 ASP A C 3
ATOM 3400 O O . ASP A 1 21 ? -0.601 -2.634 13.851 1.00 0.00 21 ASP A O 3
ATOM 3409 N N . VAL A 1 22 ? 0.293 -2.912 11.822 1.00 0.00 22 VAL A N 3
ATOM 3410 C CA . VAL A 1 22 ? -0.941 -2.696 11.080 1.00 0.00 22 VAL A CA 3
ATOM 3411 C C . VAL A 1 22 ? -1.430 -4.074 10.610 1.00 0.00 22 VAL A C 3
ATOM 3412 O O . VAL A 1 22 ? -0.665 -5.046 10.670 1.00 0.00 22 VAL A O 3
ATOM 3425 N N . PRO A 1 23 ? -2.701 -4.233 10.201 1.00 0.00 23 PRO A N 3
ATOM 3426 C CA . PRO A 1 23 ? -3.128 -5.497 9.659 1.00 0.00 23 PRO A CA 3
ATOM 3427 C C . PRO A 1 23 ? -2.519 -5.685 8.273 1.00 0.00 23 PRO A C 3
ATOM 3428 O O . PRO A 1 23 ? -1.911 -4.784 7.678 1.00 0.00 23 PRO A O 3
ATOM 3439 N N . SER A 1 24 ? -2.739 -6.883 7.767 1.00 0.00 24 SER A N 3
ATOM 3440 C CA . SER A 1 24 ? -2.407 -7.266 6.417 1.00 0.00 24 SER A CA 3
ATOM 3441 C C . SER A 1 24 ? -3.689 -7.698 5.720 1.00 0.00 24 SER A C 3
ATOM 3442 O O . SER A 1 24 ? -4.744 -7.846 6.355 1.00 0.00 24 SER A O 3
ATOM 3450 N N . PHE A 1 25 ? -3.620 -7.930 4.419 1.00 0.00 25 PHE A N 3
ATOM 3451 C CA . PHE A 1 25 ? -4.678 -8.532 3.647 1.00 0.00 25 PHE A CA 3
ATOM 3452 C C . PHE A 1 25 ? -4.044 -9.531 2.715 1.00 0.00 25 PHE A C 3
ATOM 3453 O O . PHE A 1 25 ? -2.892 -9.377 2.306 1.00 0.00 25 PHE A O 3
ATOM 3470 N N . VAL A 1 26 ? -4.830 -10.528 2.363 1.00 0.00 26 VAL A N 3
ATOM 3471 C CA . VAL A 1 26 ? -4.470 -11.576 1.453 1.00 0.00 26 VAL A CA 3
ATOM 3472 C C . VAL A 1 26 ? -5.679 -11.780 0.549 1.00 0.00 26 VAL A C 3
ATOM 3473 O O . VAL A 1 26 ? -6.808 -11.817 1.048 1.00 0.00 26 VAL A O 3
ATOM 3486 N N . HIS A 1 27 ? -5.465 -11.892 -0.758 1.00 0.00 27 HIS A N 3
ATOM 3487 C CA . HIS A 1 27 ? -6.476 -12.423 -1.655 1.00 0.00 27 HIS A CA 3
ATOM 3488 C C . HIS A 1 27 ? -5.924 -13.579 -2.478 1.00 0.00 27 HIS A C 3
ATOM 3489 O O . HIS A 1 27 ? -4.736 -13.691 -2.742 1.00 0.00 27 HIS A O 3
ATOM 3503 N N . GLU A 1 28 ? -6.798 -14.473 -2.882 1.00 0.00 28 GLU A N 3
ATOM 3504 C CA . GLU A 1 28 ? -6.495 -15.765 -3.488 1.00 0.00 28 GLU A CA 3
ATOM 3505 C C . GLU A 1 28 ? -6.190 -15.611 -4.994 1.00 0.00 28 GLU A C 3
ATOM 3506 O O . GLU A 1 28 ? -6.791 -16.266 -5.846 1.00 0.00 28 GLU A O 3
ATOM 3518 N N . GLY A 1 29 ? -5.242 -14.728 -5.316 1.00 0.00 29 GLY A N 3
ATOM 3519 C CA . GLY A 1 29 ? -4.589 -14.592 -6.617 1.00 0.00 29 GLY A CA 3
ATOM 3520 C C . GLY A 1 29 ? -5.351 -13.708 -7.607 1.00 0.00 29 GLY A C 3
ATOM 3521 O O . GLY A 1 29 ? -6.471 -13.266 -7.331 1.00 0.00 29 GLY A O 3
ATOM 3525 N N . GLY A 1 30 ? -4.740 -13.467 -8.772 1.00 0.00 30 GLY A N 3
ATOM 3526 C CA . GLY A 1 30 ? -5.226 -12.547 -9.783 1.00 0.00 30 GLY A CA 3
ATOM 3527 C C . GLY A 1 30 ? -4.683 -11.160 -9.471 1.00 0.00 30 GLY A C 3
ATOM 3528 O O . GLY A 1 30 ? -4.462 -10.823 -8.308 1.00 0.00 30 GLY A O 3
ATOM 3532 N N . ASP A 1 31 ? -4.455 -10.352 -10.503 1.00 0.00 31 ASP A N 3
ATOM 3533 C CA . ASP A 1 31 ? -4.254 -8.915 -10.345 1.00 0.00 31 ASP A CA 3
ATOM 3534 C C . ASP A 1 31 ? -5.562 -8.196 -10.065 1.00 0.00 31 ASP A C 3
ATOM 3535 O O . ASP A 1 31 ? -6.639 -8.668 -10.431 1.00 0.00 31 ASP A O 3
ATOM 3544 N N . VAL A 1 32 ? -5.461 -7.070 -9.355 1.00 0.00 32 VAL A N 3
ATOM 3545 C CA . VAL A 1 32 ? -6.602 -6.447 -8.702 1.00 0.00 32 VAL A CA 3
ATOM 3546 C C . VAL A 1 32 ? -6.209 -5.012 -8.429 1.00 0.00 32 VAL A C 3
ATOM 3547 O O . VAL A 1 32 ? -5.105 -4.781 -7.951 1.00 0.00 32 VAL A O 3
ATOM 3560 N N . PRO A 1 33 ? -7.077 -4.037 -8.703 1.00 0.00 33 PRO A N 3
ATOM 3561 C CA . PRO A 1 33 ? -6.716 -2.648 -8.582 1.00 0.00 33 PRO A CA 3
ATOM 3562 C C . PRO A 1 33 ? -6.614 -2.231 -7.118 1.00 0.00 33 PRO A C 3
ATOM 3563 O O . PRO A 1 33 ? -7.392 -2.650 -6.247 1.00 0.00 33 PRO A O 3
ATOM 3574 N N . LEU A 1 34 ? -5.692 -1.296 -6.883 1.00 0.00 34 LEU A N 3
ATOM 3575 C CA . LEU A 1 34 ? -5.465 -0.670 -5.590 1.00 0.00 34 LEU A CA 3
ATOM 3576 C C . LEU A 1 34 ? -6.762 -0.155 -4.945 1.00 0.00 34 LEU A C 3
ATOM 3577 O O . LEU A 1 34 ? -6.908 -0.271 -3.737 1.00 0.00 34 LEU A O 3
ATOM 3593 N N . VAL A 1 35 ? -7.772 0.253 -5.725 1.00 0.00 35 VAL A N 3
ATOM 3594 C CA . VAL A 1 35 ? -9.065 0.755 -5.232 1.00 0.00 35 VAL A CA 3
ATOM 3595 C C . VAL A 1 35 ? -9.986 -0.316 -4.681 1.00 0.00 35 VAL A C 3
ATOM 3596 O O . VAL A 1 35 ? -10.884 0.017 -3.905 1.00 0.00 35 VAL A O 3
ATOM 3609 N N . GLU A 1 36 ? -9.752 -1.578 -5.014 1.00 0.00 36 GLU A N 3
ATOM 3610 C CA . GLU A 1 36 ? -10.473 -2.662 -4.392 1.00 0.00 36 GLU A CA 3
ATOM 3611 C C . GLU A 1 36 ? -9.619 -3.228 -3.280 1.00 0.00 36 GLU A C 3
ATOM 3612 O O . GLU A 1 36 ? -10.130 -3.366 -2.172 1.00 0.00 36 GLU A O 3
ATOM 3624 N N . LEU A 1 37 ? -8.326 -3.489 -3.504 1.00 0.00 37 LEU A N 3
ATOM 3625 C CA . LEU A 1 37 ? -7.560 -4.252 -2.541 1.00 0.00 37 LEU A CA 3
ATOM 3626 C C . LEU A 1 37 ? -7.232 -3.385 -1.355 1.00 0.00 37 LEU A C 3
ATOM 3627 O O . LEU A 1 37 ? -7.071 -3.959 -0.291 1.00 0.00 37 LEU A O 3
ATOM 3643 N N . LEU A 1 38 ? -7.216 -2.045 -1.454 1.00 0.00 38 LEU A N 3
ATOM 3644 C CA . LEU A 1 38 ? -6.910 -1.248 -0.294 1.00 0.00 38 LEU A CA 3
ATOM 3645 C C . LEU A 1 38 ? -8.172 -1.044 0.545 1.00 0.00 38 LEU A C 3
ATOM 3646 O O . LEU A 1 38 ? -8.111 -0.834 1.751 1.00 0.00 38 LEU A O 3
ATOM 3662 N N . VAL A 1 39 ? -9.341 -1.114 -0.083 1.00 0.00 39 VAL A N 3
ATOM 3663 C CA . VAL A 1 39 ? -10.635 -0.968 0.561 1.00 0.00 39 VAL A CA 3
ATOM 3664 C C . VAL A 1 39 ? -10.949 -2.285 1.275 1.00 0.00 39 VAL A C 3
ATOM 3665 O O . VAL A 1 39 ? -11.272 -2.257 2.461 1.00 0.00 39 VAL A O 3
ATOM 3678 N N . SER A 1 40 ? -10.760 -3.421 0.600 1.00 0.00 40 SER A N 3
ATOM 3679 C CA . SER A 1 40 ? -10.808 -4.760 1.136 1.00 0.00 40 SER A CA 3
ATOM 3680 C C . SER A 1 40 ? -9.765 -4.926 2.232 1.00 0.00 40 SER A C 3
ATOM 3681 O O . SER A 1 40 ? -10.090 -5.459 3.295 1.00 0.00 40 SER A O 3
ATOM 3689 N N . ALA A 1 41 ? -8.560 -4.374 2.048 1.00 0.00 41 ALA A N 3
ATOM 3690 C CA . ALA A 1 41 ? -7.540 -4.541 3.070 1.00 0.00 41 ALA A CA 3
ATOM 3691 C C . ALA A 1 41 ? -7.789 -3.586 4.234 1.00 0.00 41 ALA A C 3
ATOM 3692 O O . ALA A 1 41 ? -7.321 -3.844 5.341 1.00 0.00 41 ALA A O 3
ATOM 3699 N N . GLY A 1 42 ? -8.597 -2.547 4.028 1.00 0.00 42 GLY A N 3
ATOM 3700 C CA . GLY A 1 42 ? -9.171 -1.791 5.122 1.00 0.00 42 GLY A CA 3
ATOM 3701 C C . GLY A 1 42 ? -8.296 -0.612 5.471 1.00 0.00 42 GLY A C 3
ATOM 3702 O O . GLY A 1 42 ? -8.218 -0.198 6.625 1.00 0.00 42 GLY A O 3
ATOM 3706 N N . ILE A 1 43 ? -7.679 -0.047 4.442 1.00 0.00 43 ILE A N 3
ATOM 3707 C CA . ILE A 1 43 ? -6.893 1.155 4.500 1.00 0.00 43 ILE A CA 3
ATOM 3708 C C . ILE A 1 43 ? -7.950 2.260 4.527 1.00 0.00 43 ILE A C 3
ATOM 3709 O O . ILE A 1 43 ? -7.937 3.054 5.469 1.00 0.00 43 ILE A O 3
ATOM 3725 N N . SER A 1 44 ? -8.899 2.280 3.569 1.00 0.00 44 SER A N 3
ATOM 3726 C CA . SER A 1 44 ? -9.939 3.306 3.573 1.00 0.00 44 SER A CA 3
ATOM 3727 C C . SER A 1 44 ? -11.128 2.743 2.804 1.00 0.00 44 SER A C 3
ATOM 3728 O O . SER A 1 44 ? -11.114 2.821 1.584 1.00 0.00 44 SER A O 3
ATOM 3736 N N . PRO A 1 45 ? -12.143 2.152 3.455 1.00 0.00 45 PRO A N 3
ATOM 3737 C CA . PRO A 1 45 ? -13.215 1.441 2.762 1.00 0.00 45 PRO A CA 3
ATOM 3738 C C . PRO A 1 45 ? -14.247 2.379 2.127 1.00 0.00 45 PRO A C 3
ATOM 3739 O O . PRO A 1 45 ? -15.021 1.973 1.260 1.00 0.00 45 PRO A O 3
ATOM 3750 N N . SER A 1 46 ? -14.288 3.640 2.558 1.00 0.00 46 SER A N 3
ATOM 3751 C CA . SER A 1 46 ? -15.274 4.600 2.101 1.00 0.00 46 SER A CA 3
ATOM 3752 C C . SER A 1 46 ? -14.822 4.999 0.709 1.00 0.00 46 SER A C 3
ATOM 3753 O O . SER A 1 46 ? -13.787 5.643 0.601 1.00 0.00 46 SER A O 3
ATOM 3761 N N . LYS A 1 47 ? -15.518 4.602 -0.360 1.00 0.00 47 LYS A N 3
ATOM 3762 C CA . LYS A 1 47 ? -14.946 4.660 -1.710 1.00 0.00 47 LYS A CA 3
ATOM 3763 C C . LYS A 1 47 ? -14.467 6.053 -2.153 1.00 0.00 47 LYS A C 3
ATOM 3764 O O . LYS A 1 47 ? -13.516 6.131 -2.923 1.00 0.00 47 LYS A O 3
ATOM 3783 N N . ARG A 1 48 ? -15.032 7.162 -1.655 1.00 0.00 48 ARG A N 3
ATOM 3784 C CA . ARG A 1 48 ? -14.451 8.499 -1.874 1.00 0.00 48 ARG A CA 3
ATOM 3785 C C . ARG A 1 48 ? -13.105 8.621 -1.160 1.00 0.00 48 ARG A C 3
ATOM 3786 O O . ARG A 1 48 ? -12.123 9.126 -1.728 1.00 0.00 48 ARG A O 3
ATOM 3807 N N . GLN A 1 49 ? -13.082 8.241 0.122 1.00 0.00 49 GLN A N 3
ATOM 3808 C CA . GLN A 1 49 ? -11.861 8.312 0.896 1.00 0.00 49 GLN A CA 3
ATOM 3809 C C . GLN A 1 49 ? -10.828 7.482 0.201 1.00 0.00 49 GLN A C 3
ATOM 3810 O O . GLN A 1 49 ? -9.770 8.009 -0.077 1.00 0.00 49 GLN A O 3
ATOM 3824 N N . ALA A 1 50 ? -11.194 6.246 -0.126 1.00 0.00 50 ALA A N 3
ATOM 3825 C CA . ALA A 1 50 ? -10.396 5.306 -0.867 1.00 0.00 50 ALA A CA 3
ATOM 3826 C C . ALA A 1 50 ? -9.789 5.993 -2.080 1.00 0.00 50 ALA A C 3
ATOM 3827 O O . ALA A 1 50 ? -8.576 6.041 -2.220 1.00 0.00 50 ALA A O 3
ATOM 3834 N N . ARG A 1 51 ? -10.638 6.550 -2.952 1.00 0.00 51 ARG A N 3
ATOM 3835 C CA . ARG A 1 51 ? -10.173 7.130 -4.196 1.00 0.00 51 ARG A CA 3
ATOM 3836 C C . ARG A 1 51 ? -9.166 8.243 -3.947 1.00 0.00 51 ARG A C 3
ATOM 3837 O O . ARG A 1 51 ? -8.213 8.335 -4.714 1.00 0.00 51 ARG A O 3
ATOM 3858 N N . GLU A 1 52 ? -9.307 9.040 -2.883 1.00 0.00 52 GLU A N 3
ATOM 3859 C CA . GLU A 1 52 ? -8.209 9.962 -2.558 1.00 0.00 52 GLU A CA 3
ATOM 3860 C C . GLU A 1 52 ? -7.022 9.244 -1.965 1.00 0.00 52 GLU A C 3
ATOM 3861 O O . GLU A 1 52 ? -5.887 9.552 -2.305 1.00 0.00 52 GLU A O 3
ATOM 3873 N N . ASP A 1 53 ? -7.258 8.354 -1.022 1.00 0.00 53 ASP A N 3
ATOM 3874 C CA . ASP A 1 53 ? -6.238 7.663 -0.280 1.00 0.00 53 ASP A CA 3
ATOM 3875 C C . ASP A 1 53 ? -5.372 6.809 -1.181 1.00 0.00 53 ASP A C 3
ATOM 3876 O O . ASP A 1 53 ? -4.307 6.375 -0.758 1.00 0.00 53 ASP A O 3
ATOM 3885 N N . ILE A 1 54 ? -5.841 6.627 -2.409 1.00 0.00 54 ILE A N 3
ATOM 3886 C CA . ILE A 1 54 ? -5.133 6.155 -3.553 1.00 0.00 54 ILE A CA 3
ATOM 3887 C C . ILE A 1 54 ? -4.524 7.327 -4.272 1.00 0.00 54 ILE A C 3
ATOM 3888 O O . ILE A 1 54 ? -3.318 7.360 -4.347 1.00 0.00 54 ILE A O 3
ATOM 3904 N N . GLN A 1 55 ? -5.312 8.227 -4.867 1.00 0.00 55 GLN A N 3
ATOM 3905 C CA . GLN A 1 55 ? -4.817 9.189 -5.838 1.00 0.00 55 GLN A CA 3
ATOM 3906 C C . GLN A 1 55 ? -3.957 10.287 -5.217 1.00 0.00 55 GLN A C 3
ATOM 3907 O O . GLN A 1 55 ? -3.427 11.143 -5.926 1.00 0.00 55 GLN A O 3
ATOM 3921 N N . ASN A 1 56 ? -3.784 10.280 -3.899 1.00 0.00 56 ASN A N 3
ATOM 3922 C CA . ASN A 1 56 ? -2.746 11.043 -3.254 1.00 0.00 56 ASN A CA 3
ATOM 3923 C C . ASN A 1 56 ? -1.426 10.324 -3.356 1.00 0.00 56 ASN A C 3
ATOM 3924 O O . ASN A 1 56 ? -1.284 9.221 -2.848 1.00 0.00 56 ASN A O 3
ATOM 3935 N N . GLY A 1 57 ? -0.390 11.042 -3.782 1.00 0.00 57 GLY A N 3
ATOM 3936 C CA . GLY A 1 57 ? 0.989 10.586 -3.681 1.00 0.00 57 GLY A CA 3
ATOM 3937 C C . GLY A 1 57 ? 1.474 10.378 -2.241 1.00 0.00 57 GLY A C 3
ATOM 3938 O O . GLY A 1 57 ? 2.654 10.139 -2.024 1.00 0.00 57 GLY A O 3
ATOM 3942 N N . ALA A 1 58 ? 0.585 10.494 -1.253 1.00 0.00 58 ALA A N 3
ATOM 3943 C CA . ALA A 1 58 ? 0.823 10.122 0.119 1.00 0.00 58 ALA A CA 3
ATOM 3944 C C . ALA A 1 58 ? 0.635 8.618 0.340 1.00 0.00 58 ALA A C 3
ATOM 3945 O O . ALA A 1 58 ? 0.923 8.184 1.450 1.00 0.00 58 ALA A O 3
ATOM 3952 N N . ILE A 1 59 ? 0.134 7.827 -0.618 1.00 0.00 59 ILE A N 3
ATOM 3953 C CA . ILE A 1 59 ? 0.223 6.375 -0.591 1.00 0.00 59 ILE A CA 3
ATOM 3954 C C . ILE A 1 59 ? 1.489 5.959 -1.362 1.00 0.00 59 ILE A C 3
ATOM 3955 O O . ILE A 1 59 ? 1.575 5.832 -2.592 1.00 0.00 59 ILE A O 3
ATOM 3971 N N . TYR A 1 60 ? 2.531 5.832 -0.551 1.00 0.00 60 TYR A N 3
ATOM 3972 C CA . TYR A 1 60 ? 3.823 5.278 -0.862 1.00 0.00 60 TYR A CA 3
ATOM 3973 C C . TYR A 1 60 ? 3.711 3.758 -0.825 1.00 0.00 60 TYR A C 3
ATOM 3974 O O . TYR A 1 60 ? 3.707 3.151 0.248 1.00 0.00 60 TYR A O 3
ATOM 3992 N N . VAL A 1 61 ? 3.578 3.126 -1.985 1.00 0.00 61 VAL A N 3
ATOM 3993 C CA . VAL A 1 61 ? 3.562 1.676 -2.079 1.00 0.00 61 VAL A CA 3
ATOM 3994 C C . VAL A 1 61 ? 4.999 1.226 -2.072 1.00 0.00 61 VAL A C 3
ATOM 3995 O O . VAL A 1 61 ? 5.802 1.718 -2.856 1.00 0.00 61 VAL A O 3
ATOM 4008 N N . ASN A 1 62 ? 5.346 0.294 -1.189 1.00 0.00 62 ASN A N 3
ATOM 4009 C CA . ASN A 1 62 ? 6.723 -0.171 -1.032 1.00 0.00 62 ASN A CA 3
ATOM 4010 C C . ASN A 1 62 ? 7.698 0.938 -0.604 1.00 0.00 62 ASN A C 3
ATOM 4011 O O . ASN A 1 62 ? 8.905 0.700 -0.548 1.00 0.00 62 ASN A O 3
ATOM 4022 N N . GLY A 1 63 ? 7.198 2.135 -0.275 1.00 0.00 63 GLY A N 3
ATOM 4023 C CA . GLY A 1 63 ? 7.994 3.330 -0.023 1.00 0.00 63 GLY A CA 3
ATOM 4024 C C . GLY A 1 63 ? 8.089 4.256 -1.240 1.00 0.00 63 GLY A C 3
ATOM 4025 O O . GLY A 1 63 ? 8.829 5.234 -1.184 1.00 0.00 63 GLY A O 3
ATOM 4029 N N . GLU A 1 64 ? 7.343 3.996 -2.314 1.00 0.00 64 GLU A N 3
ATOM 4030 C CA . GLU A 1 64 ? 7.410 4.710 -3.577 1.00 0.00 64 GLU A CA 3
ATOM 4031 C C . GLU A 1 64 ? 6.009 5.267 -3.826 1.00 0.00 64 GLU A C 3
ATOM 4032 O O . GLU A 1 64 ? 5.039 4.513 -3.870 1.00 0.00 64 GLU A O 3
ATOM 4044 N N . ARG A 1 65 ? 5.863 6.588 -3.895 1.00 0.00 65 ARG A N 3
ATOM 4045 C CA . ARG A 1 65 ? 4.617 7.294 -4.174 1.00 0.00 65 ARG A CA 3
ATOM 4046 C C . ARG A 1 65 ? 4.002 6.735 -5.451 1.00 0.00 65 ARG A C 3
ATOM 4047 O O . ARG A 1 65 ? 4.544 6.978 -6.531 1.00 0.00 65 ARG A O 3
ATOM 4068 N N . LEU A 1 66 ? 2.920 5.960 -5.348 1.00 0.00 66 LEU A N 3
ATOM 4069 C CA . LEU A 1 66 ? 2.353 5.247 -6.478 1.00 0.00 66 LEU A CA 3
ATOM 4070 C C . LEU A 1 66 ? 0.828 5.309 -6.302 1.00 0.00 66 LEU A C 3
ATOM 4071 O O . LEU A 1 66 ? 0.230 4.481 -5.620 1.00 0.00 66 LEU A O 3
ATOM 4087 N N . GLN A 1 67 ? 0.209 6.352 -6.855 1.00 0.00 67 GLN A N 3
ATOM 4088 C CA . GLN A 1 67 ? -1.154 6.817 -6.577 1.00 0.00 67 GLN A CA 3
ATOM 4089 C C . GLN A 1 67 ? -2.094 6.650 -7.777 1.00 0.00 67 GLN A C 3
ATOM 4090 O O . GLN A 1 67 ? -2.904 7.530 -8.062 1.00 0.00 67 GLN A O 3
ATOM 4104 N N . ASP A 1 68 ? -1.999 5.549 -8.526 1.00 0.00 68 ASP A N 3
ATOM 4105 C CA . ASP A 1 68 ? -2.916 5.274 -9.629 1.00 0.00 68 ASP A CA 3
ATOM 4106 C C . ASP A 1 68 ? -3.094 3.772 -9.872 1.00 0.00 68 ASP A C 3
ATOM 4107 O O . ASP A 1 68 ? -2.237 2.976 -9.501 1.00 0.00 68 ASP A O 3
ATOM 4116 N N . VAL A 1 69 ? -4.155 3.379 -10.573 1.00 0.00 69 VAL A N 3
ATOM 4117 C CA . VAL A 1 69 ? -4.329 2.049 -11.168 1.00 0.00 69 VAL A CA 3
ATOM 4118 C C . VAL A 1 69 ? -3.291 1.821 -12.267 1.00 0.00 69 VAL A C 3
ATOM 4119 O O . VAL A 1 69 ? -2.887 0.692 -12.532 1.00 0.00 69 VAL A O 3
ATOM 4132 N N . GLY A 1 70 ? -2.812 2.905 -12.880 1.00 0.00 70 GLY A N 3
ATOM 4133 C CA . GLY A 1 70 ? -1.647 2.877 -13.752 1.00 0.00 70 GLY A CA 3
ATOM 4134 C C . GLY A 1 70 ? -0.341 2.670 -13.005 1.00 0.00 70 GLY A C 3
ATOM 4135 O O . GLY A 1 70 ? 0.680 2.406 -13.636 1.00 0.00 70 GLY A O 3
ATOM 4139 N N . ALA A 1 71 ? -0.357 2.831 -11.686 1.00 0.00 71 ALA A N 3
ATOM 4140 C CA . ALA A 1 71 ? 0.772 2.580 -10.821 1.00 0.00 71 ALA A CA 3
ATOM 4141 C C . ALA A 1 71 ? 0.751 1.136 -10.304 1.00 0.00 71 ALA A C 3
ATOM 4142 O O . ALA A 1 71 ? 1.737 0.435 -10.531 1.00 0.00 71 ALA A O 3
ATOM 4149 N N . ILE A 1 72 ? -0.295 0.664 -9.595 1.00 0.00 72 ILE A N 3
ATOM 4150 C CA . ILE A 1 72 ? -0.319 -0.690 -9.039 1.00 0.00 72 ILE A CA 3
ATOM 4151 C C . ILE A 1 72 ? -1.682 -1.380 -9.185 1.00 0.00 72 ILE A C 3
ATOM 4152 O O . ILE A 1 72 ? -2.730 -0.752 -9.006 1.00 0.00 72 ILE A O 3
ATOM 4168 N N . LEU A 1 73 ? -1.637 -2.698 -9.415 1.00 0.00 73 LEU A N 3
ATOM 4169 C CA . LEU A 1 73 ? -2.721 -3.634 -9.265 1.00 0.00 73 LEU A CA 3
ATOM 4170 C C . LEU A 1 73 ? -2.264 -4.432 -8.027 1.00 0.00 73 LEU A C 3
ATOM 4171 O O . LEU A 1 73 ? -2.426 -3.921 -6.922 1.00 0.00 73 LEU A O 3
ATOM 4187 N N . THR A 1 74 ? -1.566 -5.564 -8.164 1.00 0.00 74 THR A N 3
ATOM 4188 C CA . THR A 1 74 ? -1.215 -6.471 -7.058 1.00 0.00 74 THR A CA 3
ATOM 4189 C C . THR A 1 74 ? 0.265 -6.497 -6.643 1.00 0.00 74 THR A C 3
ATOM 4190 O O . THR A 1 74 ? 1.075 -5.687 -7.086 1.00 0.00 74 THR A O 3
ATOM 4201 N N . ALA A 1 75 ? 0.641 -7.443 -5.771 1.00 0.00 75 ALA A N 3
ATOM 4202 C CA . ALA A 1 75 ? 2.006 -7.645 -5.313 1.00 0.00 75 ALA A CA 3
ATOM 4203 C C . ALA A 1 75 ? 3.003 -7.897 -6.441 1.00 0.00 75 ALA A C 3
ATOM 4204 O O . ALA A 1 75 ? 4.086 -7.313 -6.402 1.00 0.00 75 ALA A O 3
ATOM 4211 N N . GLU A 1 76 ? 2.677 -8.743 -7.424 1.00 0.00 76 GLU A N 3
ATOM 4212 C CA . GLU A 1 76 ? 3.542 -8.940 -8.598 1.00 0.00 76 GLU A CA 3
ATOM 4213 C C . GLU A 1 76 ? 3.541 -7.730 -9.523 1.00 0.00 76 GLU A C 3
ATOM 4214 O O . GLU A 1 76 ? 4.430 -7.575 -10.357 1.00 0.00 76 GLU A O 3
ATOM 4226 N N . HIS A 1 77 ? 2.563 -6.848 -9.346 1.00 0.00 77 HIS A N 3
ATOM 4227 C CA . HIS A 1 77 ? 2.489 -5.578 -10.031 1.00 0.00 77 HIS A CA 3
ATOM 4228 C C . HIS A 1 77 ? 3.258 -4.512 -9.234 1.00 0.00 77 HIS A C 3
ATOM 4229 O O . HIS A 1 77 ? 3.308 -3.355 -9.642 1.00 0.00 77 HIS A O 3
ATOM 4243 N N . ARG A 1 78 ? 3.880 -4.851 -8.096 1.00 0.00 78 ARG A N 3
ATOM 4244 C CA . ARG A 1 78 ? 4.827 -3.952 -7.455 1.00 0.00 78 ARG A CA 3
ATOM 4245 C C . ARG A 1 78 ? 6.180 -4.633 -7.530 1.00 0.00 78 ARG A C 3
ATOM 4246 O O . ARG A 1 78 ? 6.979 -4.260 -8.387 1.00 0.00 78 ARG A O 3
ATOM 4267 N N . LEU A 1 79 ? 6.469 -5.594 -6.655 1.00 0.00 79 LEU A N 3
ATOM 4268 C CA . LEU A 1 79 ? 7.685 -6.363 -6.660 1.00 0.00 79 LEU A CA 3
ATOM 4269 C C . LEU A 1 79 ? 7.498 -7.622 -7.500 1.00 0.00 79 LEU A C 3
ATOM 4270 O O . LEU A 1 79 ? 6.501 -7.778 -8.192 1.00 0.00 79 LEU A O 3
ATOM 4286 N N . GLU A 1 80 ? 8.446 -8.542 -7.409 1.00 0.00 80 GLU A N 3
ATOM 4287 C CA . GLU A 1 80 ? 8.460 -9.901 -7.947 1.00 0.00 80 GLU A CA 3
ATOM 4288 C C . GLU A 1 80 ? 7.269 -10.787 -7.531 1.00 0.00 80 GLU A C 3
ATOM 4289 O O . GLU A 1 80 ? 7.217 -11.955 -7.918 1.00 0.00 80 GLU A O 3
ATOM 4301 N N . GLY A 1 81 ? 6.323 -10.284 -6.732 1.00 0.00 81 GLY A N 3
ATOM 4302 C CA . GLY A 1 81 ? 5.150 -11.035 -6.317 1.00 0.00 81 GLY A CA 3
ATOM 4303 C C . GLY A 1 81 ? 5.396 -11.793 -5.026 1.00 0.00 81 GLY A C 3
ATOM 4304 O O . GLY A 1 81 ? 5.114 -12.990 -4.941 1.00 0.00 81 GLY A O 3
ATOM 4308 N N . ARG A 1 82 ? 5.915 -11.091 -4.014 1.00 0.00 82 ARG A N 3
ATOM 4309 C CA . ARG A 1 82 ? 6.048 -11.648 -2.666 1.00 0.00 82 ARG A CA 3
ATOM 4310 C C . ARG A 1 82 ? 4.970 -11.049 -1.779 1.00 0.00 82 ARG A C 3
ATOM 4311 O O . ARG A 1 82 ? 4.073 -11.772 -1.360 1.00 0.00 82 ARG A O 3
ATOM 4332 N N . PHE A 1 83 ? 5.036 -9.743 -1.525 1.00 0.00 83 PHE A N 3
ATOM 4333 C CA . PHE A 1 83 ? 4.092 -8.982 -0.705 1.00 0.00 83 PHE A CA 3
ATOM 4334 C C . PHE A 1 83 ? 3.971 -7.588 -1.331 1.00 0.00 83 PHE A C 3
ATOM 4335 O O . PHE A 1 83 ? 4.417 -7.396 -2.461 1.00 0.00 83 PHE A O 3
ATOM 4352 N N . THR A 1 84 ? 3.379 -6.603 -0.653 1.00 0.00 84 THR A N 3
ATOM 4353 C CA . THR A 1 84 ? 3.493 -5.187 -0.979 1.00 0.00 84 THR A CA 3
ATOM 4354 C C . THR A 1 84 ? 3.146 -4.352 0.270 1.00 0.00 84 THR A C 3
ATOM 4355 O O . THR A 1 84 ? 2.233 -4.704 1.015 1.00 0.00 84 THR A O 3
ATOM 4366 N N . VAL A 1 85 ? 3.873 -3.252 0.502 1.00 0.00 85 VAL A N 3
ATOM 4367 C CA . VAL A 1 85 ? 3.630 -2.302 1.597 1.00 0.00 85 VAL A CA 3
ATOM 4368 C C . VAL A 1 85 ? 2.737 -1.173 1.074 1.00 0.00 85 VAL A C 3
ATOM 4369 O O . VAL A 1 85 ? 2.878 -0.794 -0.088 1.00 0.00 85 VAL A O 3
ATOM 4382 N N . ILE A 1 86 ? 1.922 -0.559 1.931 1.00 0.00 86 ILE A N 3
ATOM 4383 C CA . ILE A 1 86 ? 1.045 0.570 1.645 1.00 0.00 86 ILE A CA 3
ATOM 4384 C C . ILE A 1 86 ? 1.235 1.609 2.737 1.00 0.00 86 ILE A C 3
ATOM 4385 O O . ILE A 1 86 ? 0.609 1.505 3.787 1.00 0.00 86 ILE A O 3
ATOM 4401 N N . ARG A 1 87 ? 2.048 2.636 2.519 1.00 0.00 87 ARG A N 3
ATOM 4402 C CA . ARG A 1 87 ? 2.223 3.695 3.509 1.00 0.00 87 ARG A CA 3
ATOM 4403 C C . ARG A 1 87 ? 1.308 4.822 3.072 1.00 0.00 87 ARG A C 3
ATOM 4404 O O . ARG A 1 87 ? 1.733 5.639 2.267 1.00 0.00 87 ARG A O 3
ATOM 4425 N N . ARG A 1 88 ? 0.051 4.852 3.535 1.00 0.00 88 ARG A N 3
ATOM 4426 C CA . ARG A 1 88 ? -0.828 6.009 3.344 1.00 0.00 88 ARG A CA 3
ATOM 4427 C C . ARG A 1 88 ? -0.478 6.980 4.464 1.00 0.00 88 ARG A C 3
ATOM 4428 O O . ARG A 1 88 ? -1.022 6.863 5.563 1.00 0.00 88 ARG A O 3
ATOM 4449 N N . GLY A 1 89 ? 0.416 7.933 4.203 1.00 0.00 89 GLY A N 3
ATOM 4450 C CA . GLY A 1 89 ? 0.684 9.053 5.096 1.00 0.00 89 GLY A CA 3
ATOM 4451 C C . GLY A 1 89 ? -0.638 9.757 5.393 1.00 0.00 89 GLY A C 3
ATOM 4452 O O . GLY A 1 89 ? -1.250 10.288 4.460 1.00 0.00 89 GLY A O 3
ATOM 4456 N N . LYS A 1 90 ? -1.097 9.679 6.650 1.00 0.00 90 LYS A N 3
ATOM 4457 C CA . LYS A 1 90 ? -2.428 9.953 7.223 1.00 0.00 90 LYS A CA 3
ATOM 4458 C C . LYS A 1 90 ? -2.741 8.844 8.227 1.00 0.00 90 LYS A C 3
ATOM 4459 O O . LYS A 1 90 ? -3.124 9.146 9.354 1.00 0.00 90 LYS A O 3
ATOM 4478 N N . LYS A 1 91 ? -2.596 7.580 7.825 1.00 0.00 91 LYS A N 3
ATOM 4479 C CA . LYS A 1 91 ? -2.819 6.416 8.671 1.00 0.00 91 LYS A CA 3
ATOM 4480 C C . LYS A 1 91 ? -1.468 5.745 8.873 1.00 0.00 91 LYS A C 3
ATOM 4481 O O . LYS A 1 91 ? -0.625 6.334 9.549 1.00 0.00 91 LYS A O 3
ATOM 4500 N N . LYS A 1 92 ? -1.220 4.561 8.312 1.00 0.00 92 LYS A N 3
ATOM 4501 C CA . LYS A 1 92 ? -0.005 3.807 8.564 1.00 0.00 92 LYS A CA 3
ATOM 4502 C C . LYS A 1 92 ? 0.362 3.012 7.310 1.00 0.00 92 LYS A C 3
ATOM 4503 O O . LYS A 1 92 ? 0.067 3.437 6.181 1.00 0.00 92 LYS A O 3
ATOM 4522 N N . TYR A 1 93 ? 1.091 1.923 7.534 1.00 0.00 93 TYR A N 3
ATOM 4523 C CA . TYR A 1 93 ? 1.849 1.147 6.577 1.00 0.00 93 TYR A CA 3
ATOM 4524 C C . TYR A 1 93 ? 1.219 -0.245 6.483 1.00 0.00 93 TYR A C 3
ATOM 4525 O O . TYR A 1 93 ? 1.699 -1.187 7.100 1.00 0.00 93 TYR A O 3
ATOM 4543 N N . TYR A 1 94 ? 0.121 -0.392 5.758 1.00 0.00 94 TYR A N 3
ATOM 4544 C CA . TYR A 1 94 ? -0.592 -1.650 5.696 1.00 0.00 94 TYR A CA 3
ATOM 4545 C C . TYR A 1 94 ? 0.140 -2.589 4.756 1.00 0.00 94 TYR A C 3
ATOM 4546 O O . TYR A 1 94 ? 1.050 -2.187 4.021 1.00 0.00 94 TYR A O 3
ATOM 4564 N N . LEU A 1 95 ? -0.283 -3.845 4.778 1.00 0.00 95 LEU A N 3
ATOM 4565 C CA . LEU A 1 95 ? 0.396 -4.924 4.104 1.00 0.00 95 LEU A CA 3
ATOM 4566 C C . LEU A 1 95 ? -0.601 -5.651 3.217 1.00 0.00 95 LEU A C 3
ATOM 4567 O O . LEU A 1 95 ? -1.698 -5.989 3.644 1.00 0.00 95 LEU A O 3
ATOM 4583 N N . ILE A 1 96 ? -0.221 -5.877 1.971 1.00 0.00 96 ILE A N 3
ATOM 4584 C CA . ILE A 1 96 ? -1.045 -6.491 0.945 1.00 0.00 96 ILE A CA 3
ATOM 4585 C C . ILE A 1 96 ? -0.302 -7.728 0.443 1.00 0.00 96 ILE A C 3
ATOM 4586 O O . ILE A 1 96 ? 0.893 -7.653 0.132 1.00 0.00 96 ILE A O 3
ATOM 4602 N N . ARG A 1 97 ? -1.002 -8.857 0.330 1.00 0.00 97 ARG A N 3
ATOM 4603 C CA . ARG A 1 97 ? -0.503 -10.053 -0.336 1.00 0.00 97 ARG A CA 3
ATOM 4604 C C . ARG A 1 97 ? -1.616 -10.806 -1.055 1.00 0.00 97 ARG A C 3
ATOM 4605 O O . ARG A 1 97 ? -2.807 -10.468 -1.053 1.00 0.00 97 ARG A O 3
ATOM 4626 N N . TYR A 1 98 ? -1.194 -11.923 -1.614 1.00 0.00 98 TYR A N 3
ATOM 4627 C CA . TYR A 1 98 ? -2.023 -12.973 -2.074 1.00 0.00 98 TYR A CA 3
ATOM 4628 C C . TYR A 1 98 ? -1.622 -14.308 -1.469 1.00 0.00 98 TYR A C 3
ATOM 4629 O O . TYR A 1 98 ? -0.493 -14.478 -1.013 1.00 0.00 98 TYR A O 3
ATOM 4647 N N . ALA A 1 99 ? -2.562 -15.245 -1.489 1.00 0.00 99 ALA A N 3
ATOM 4648 C CA . ALA A 1 99 ? -2.381 -16.645 -1.264 1.00 0.00 99 ALA A CA 3
ATOM 4649 C C . ALA A 1 99 ? -2.264 -17.283 -2.643 1.00 0.00 99 ALA A C 3
ATOM 4650 O O . ALA A 1 99 ? -3.246 -17.310 -3.388 1.00 0.00 99 ALA A O 3
ATOM 4657 N N . ALA A 1 1 ? 13.797 -15.377 4.694 1.00 0.00 1 ALA A N 4
ATOM 4658 C CA . ALA A 1 1 ? 13.327 -16.057 3.484 1.00 0.00 1 ALA A CA 4
ATOM 4659 C C . ALA A 1 1 ? 14.172 -15.556 2.319 1.00 0.00 1 ALA A C 4
ATOM 4660 O O . ALA A 1 1 ? 15.394 -15.629 2.411 1.00 0.00 1 ALA A O 4
ATOM 4669 N N . LEU A 1 2 ? 13.561 -15.040 1.247 1.00 0.00 2 LEU A N 4
ATOM 4670 C CA . LEU A 1 2 ? 14.252 -14.559 0.055 1.00 0.00 2 LEU A CA 4
ATOM 4671 C C . LEU A 1 2 ? 15.326 -13.550 0.440 1.00 0.00 2 LEU A C 4
ATOM 4672 O O . LEU A 1 2 ? 15.038 -12.580 1.150 1.00 0.00 2 LEU A O 4
ATOM 4688 N N . PHE A 1 3 ? 16.550 -13.809 -0.010 1.00 0.00 3 PHE A N 4
ATOM 4689 C CA . PHE A 1 3 ? 17.759 -13.079 0.314 1.00 0.00 3 PHE A CA 4
ATOM 4690 C C . PHE A 1 3 ? 17.955 -11.989 -0.740 1.00 0.00 3 PHE A C 4
ATOM 4691 O O . PHE A 1 3 ? 18.303 -12.298 -1.882 1.00 0.00 3 PHE A O 4
ATOM 4708 N N . SER A 1 4 ? 17.694 -10.727 -0.386 1.00 0.00 4 SER A N 4
ATOM 4709 C CA . SER A 1 4 ? 17.517 -9.630 -1.337 1.00 0.00 4 SER A CA 4
ATOM 4710 C C . SER A 1 4 ? 16.468 -10.014 -2.402 1.00 0.00 4 SER A C 4
ATOM 4711 O O . SER A 1 4 ? 15.566 -10.799 -2.100 1.00 0.00 4 SER A O 4
ATOM 4719 N N . GLY A 1 5 ? 16.510 -9.447 -3.611 1.00 0.00 5 GLY A N 4
ATOM 4720 C CA . GLY A 1 5 ? 15.515 -9.658 -4.656 1.00 0.00 5 GLY A CA 4
ATOM 4721 C C . GLY A 1 5 ? 15.179 -8.314 -5.284 1.00 0.00 5 GLY A C 4
ATOM 4722 O O . GLY A 1 5 ? 16.058 -7.463 -5.428 1.00 0.00 5 GLY A O 4
ATOM 4726 N N . ASP A 1 6 ? 13.905 -8.070 -5.595 1.00 0.00 6 ASP A N 4
ATOM 4727 C CA . ASP A 1 6 ? 13.506 -6.781 -6.168 1.00 0.00 6 ASP A CA 4
ATOM 4728 C C . ASP A 1 6 ? 13.425 -5.762 -5.067 1.00 0.00 6 ASP A C 4
ATOM 4729 O O . ASP A 1 6 ? 14.100 -4.734 -5.080 1.00 0.00 6 ASP A O 4
ATOM 4738 N N . ILE A 1 7 ? 12.634 -6.097 -4.067 1.00 0.00 7 ILE A N 4
ATOM 4739 C CA . ILE A 1 7 ? 12.387 -5.278 -2.924 1.00 0.00 7 ILE A CA 4
ATOM 4740 C C . ILE A 1 7 ? 13.421 -5.639 -1.870 1.00 0.00 7 ILE A C 4
ATOM 4741 O O . ILE A 1 7 ? 13.134 -6.004 -0.747 1.00 0.00 7 ILE A O 4
ATOM 4757 N N . ALA A 1 8 ? 14.674 -5.562 -2.267 1.00 0.00 8 ALA A N 4
ATOM 4758 C CA . ALA A 1 8 ? 15.834 -5.928 -1.455 1.00 0.00 8 ALA A CA 4
ATOM 4759 C C . ALA A 1 8 ? 16.027 -5.054 -0.206 1.00 0.00 8 ALA A C 4
ATOM 4760 O O . ALA A 1 8 ? 16.791 -5.419 0.691 1.00 0.00 8 ALA A O 4
ATOM 4767 N N . ASN A 1 9 ? 15.315 -3.930 -0.120 1.00 0.00 9 ASN A N 4
ATOM 4768 C CA . ASN A 1 9 ? 15.228 -3.081 1.052 1.00 0.00 9 ASN A CA 4
ATOM 4769 C C . ASN A 1 9 ? 14.123 -3.573 1.975 1.00 0.00 9 ASN A C 4
ATOM 4770 O O . ASN A 1 9 ? 14.083 -3.206 3.147 1.00 0.00 9 ASN A O 4
ATOM 4781 N N . LEU A 1 10 ? 13.165 -4.314 1.416 1.00 0.00 10 LEU A N 4
ATOM 4782 C CA . LEU A 1 10 ? 11.900 -4.630 2.054 1.00 0.00 10 LEU A CA 4
ATOM 4783 C C . LEU A 1 10 ? 11.400 -5.965 1.510 1.00 0.00 10 LEU A C 4
ATOM 4784 O O . LEU A 1 10 ? 10.409 -6.024 0.796 1.00 0.00 10 LEU A O 4
ATOM 4800 N N . THR A 1 11 ? 12.099 -7.052 1.838 1.00 0.00 11 THR A N 4
ATOM 4801 C CA . THR A 1 11 ? 11.799 -8.413 1.424 1.00 0.00 11 THR A CA 4
ATOM 4802 C C . THR A 1 11 ? 10.664 -8.961 2.275 1.00 0.00 11 THR A C 4
ATOM 4803 O O . THR A 1 11 ? 10.131 -8.277 3.123 1.00 0.00 11 THR A O 4
ATOM 4814 N N . ALA A 1 12 ? 10.232 -10.192 2.050 1.00 0.00 12 ALA A N 4
ATOM 4815 C CA . ALA A 1 12 ? 9.023 -10.740 2.665 1.00 0.00 12 ALA A CA 4
ATOM 4816 C C . ALA A 1 12 ? 9.100 -10.828 4.182 1.00 0.00 12 ALA A C 4
ATOM 4817 O O . ALA A 1 12 ? 8.176 -10.369 4.855 1.00 0.00 12 ALA A O 4
ATOM 4824 N N . ALA A 1 13 ? 10.192 -11.368 4.719 1.00 0.00 13 ALA A N 4
ATOM 4825 C CA . ALA A 1 13 ? 10.356 -11.389 6.172 1.00 0.00 13 ALA A CA 4
ATOM 4826 C C . ALA A 1 13 ? 10.582 -9.963 6.683 1.00 0.00 13 ALA A C 4
ATOM 4827 O O . ALA A 1 13 ? 10.199 -9.615 7.802 1.00 0.00 13 ALA A O 4
ATOM 4834 N N . GLU A 1 14 ? 11.188 -9.123 5.843 1.00 0.00 14 GLU A N 4
ATOM 4835 C CA . GLU A 1 14 ? 11.537 -7.767 6.192 1.00 0.00 14 GLU A CA 4
ATOM 4836 C C . GLU A 1 14 ? 10.271 -6.924 6.254 1.00 0.00 14 GLU A C 4
ATOM 4837 O O . GLU A 1 14 ? 10.167 -6.068 7.115 1.00 0.00 14 GLU A O 4
ATOM 4849 N N . ILE A 1 15 ? 9.305 -7.177 5.375 1.00 0.00 15 ILE A N 4
ATOM 4850 C CA . ILE A 1 15 ? 8.037 -6.504 5.260 1.00 0.00 15 ILE A CA 4
ATOM 4851 C C . ILE A 1 15 ? 7.176 -6.941 6.410 1.00 0.00 15 ILE A C 4
ATOM 4852 O O . ILE A 1 15 ? 6.624 -6.093 7.094 1.00 0.00 15 ILE A O 4
ATOM 4868 N N . GLU A 1 16 ? 7.025 -8.244 6.613 1.00 0.00 16 GLU A N 4
ATOM 4869 C CA . GLU A 1 16 ? 6.127 -8.707 7.658 1.00 0.00 16 GLU A CA 4
ATOM 4870 C C . GLU A 1 16 ? 6.592 -8.191 9.006 1.00 0.00 16 GLU A C 4
ATOM 4871 O O . GLU A 1 16 ? 5.770 -7.640 9.729 1.00 0.00 16 GLU A O 4
ATOM 4883 N N . GLN A 1 17 ? 7.888 -8.304 9.332 1.00 0.00 17 GLN A N 4
ATOM 4884 C CA . GLN A 1 17 ? 8.331 -7.854 10.644 1.00 0.00 17 GLN A CA 4
ATOM 4885 C C . GLN A 1 17 ? 8.503 -6.336 10.640 1.00 0.00 17 GLN A C 4
ATOM 4886 O O . GLN A 1 17 ? 8.352 -5.683 11.671 1.00 0.00 17 GLN A O 4
ATOM 4900 N N . GLY A 1 18 ? 8.787 -5.772 9.469 1.00 0.00 18 GLY A N 4
ATOM 4901 C CA . GLY A 1 18 ? 8.986 -4.361 9.231 1.00 0.00 18 GLY A CA 4
ATOM 4902 C C . GLY A 1 18 ? 7.702 -3.614 9.467 1.00 0.00 18 GLY A C 4
ATOM 4903 O O . GLY A 1 18 ? 7.732 -2.496 9.985 1.00 0.00 18 GLY A O 4
ATOM 4907 N N . PHE A 1 19 ? 6.577 -4.220 9.082 1.00 0.00 19 PHE A N 4
ATOM 4908 C CA . PHE A 1 19 ? 5.337 -3.474 8.951 1.00 0.00 19 PHE A CA 4
ATOM 4909 C C . PHE A 1 19 ? 4.238 -4.082 9.810 1.00 0.00 19 PHE A C 4
ATOM 4910 O O . PHE A 1 19 ? 3.085 -3.657 9.749 1.00 0.00 19 PHE A O 4
ATOM 4927 N N . LYS A 1 20 ? 4.625 -4.996 10.709 1.00 0.00 20 LYS A N 4
ATOM 4928 C CA . LYS A 1 20 ? 3.751 -5.682 11.651 1.00 0.00 20 LYS A CA 4
ATOM 4929 C C . LYS A 1 20 ? 2.967 -4.777 12.590 1.00 0.00 20 LYS A C 4
ATOM 4930 O O . LYS A 1 20 ? 2.081 -5.262 13.292 1.00 0.00 20 LYS A O 4
ATOM 4949 N N . ASP A 1 21 ? 3.265 -3.490 12.609 1.00 0.00 21 ASP A N 4
ATOM 4950 C CA . ASP A 1 21 ? 2.643 -2.497 13.472 1.00 0.00 21 ASP A CA 4
ATOM 4951 C C . ASP A 1 21 ? 1.262 -2.073 12.948 1.00 0.00 21 ASP A C 4
ATOM 4952 O O . ASP A 1 21 ? 0.479 -1.493 13.700 1.00 0.00 21 ASP A O 4
ATOM 4961 N N . VAL A 1 22 ? 0.892 -2.410 11.708 1.00 0.00 22 VAL A N 4
ATOM 4962 C CA . VAL A 1 22 ? -0.474 -2.301 11.205 1.00 0.00 22 VAL A CA 4
ATOM 4963 C C . VAL A 1 22 ? -0.941 -3.688 10.726 1.00 0.00 22 VAL A C 4
ATOM 4964 O O . VAL A 1 22 ? -0.119 -4.606 10.639 1.00 0.00 22 VAL A O 4
ATOM 4977 N N . PRO A 1 23 ? -2.238 -3.895 10.435 1.00 0.00 23 PRO A N 4
ATOM 4978 C CA . PRO A 1 23 ? -2.736 -5.207 10.064 1.00 0.00 23 PRO A CA 4
ATOM 4979 C C . PRO A 1 23 ? -2.352 -5.548 8.624 1.00 0.00 23 PRO A C 4
ATOM 4980 O O . PRO A 1 23 ? -1.836 -4.728 7.850 1.00 0.00 23 PRO A O 4
ATOM 4991 N N . SER A 1 24 ? -2.676 -6.775 8.251 1.00 0.00 24 SER A N 4
ATOM 4992 C CA . SER A 1 24 ? -2.325 -7.396 6.987 1.00 0.00 24 SER A CA 4
ATOM 4993 C C . SER A 1 24 ? -3.602 -7.943 6.326 1.00 0.00 24 SER A C 4
ATOM 4994 O O . SER A 1 24 ? -4.554 -8.284 7.040 1.00 0.00 24 SER A O 4
ATOM 5002 N N . PHE A 1 25 ? -3.678 -8.007 4.989 1.00 0.00 25 PHE A N 4
ATOM 5003 C CA . PHE A 1 25 ? -4.847 -8.500 4.283 1.00 0.00 25 PHE A CA 4
ATOM 5004 C C . PHE A 1 25 ? -4.392 -9.440 3.182 1.00 0.00 25 PHE A C 4
ATOM 5005 O O . PHE A 1 25 ? -3.253 -9.341 2.720 1.00 0.00 25 PHE A O 4
ATOM 5022 N N . VAL A 1 26 ? -5.294 -10.298 2.712 1.00 0.00 26 VAL A N 4
ATOM 5023 C CA . VAL A 1 26 ? -5.042 -11.253 1.661 1.00 0.00 26 VAL A CA 4
ATOM 5024 C C . VAL A 1 26 ? -6.255 -11.291 0.736 1.00 0.00 26 VAL A C 4
ATOM 5025 O O . VAL A 1 26 ? -7.386 -11.402 1.215 1.00 0.00 26 VAL A O 4
ATOM 5038 N N . HIS A 1 27 ? -6.028 -11.223 -0.581 1.00 0.00 27 HIS A N 4
ATOM 5039 C CA . HIS A 1 27 ? -7.027 -11.583 -1.584 1.00 0.00 27 HIS A CA 4
ATOM 5040 C C . HIS A 1 27 ? -6.590 -12.831 -2.351 1.00 0.00 27 HIS A C 4
ATOM 5041 O O . HIS A 1 27 ? -5.582 -13.436 -2.029 1.00 0.00 27 HIS A O 4
ATOM 5055 N N . GLU A 1 28 ? -7.320 -13.242 -3.377 1.00 0.00 28 GLU A N 4
ATOM 5056 C CA . GLU A 1 28 ? -7.205 -14.587 -3.960 1.00 0.00 28 GLU A CA 4
ATOM 5057 C C . GLU A 1 28 ? -6.143 -14.735 -5.068 1.00 0.00 28 GLU A C 4
ATOM 5058 O O . GLU A 1 28 ? -6.036 -15.775 -5.722 1.00 0.00 28 GLU A O 4
ATOM 5070 N N . GLY A 1 29 ? -5.318 -13.713 -5.271 1.00 0.00 29 GLY A N 4
ATOM 5071 C CA . GLY A 1 29 ? -4.498 -13.568 -6.472 1.00 0.00 29 GLY A CA 4
ATOM 5072 C C . GLY A 1 29 ? -5.357 -13.163 -7.673 1.00 0.00 29 GLY A C 4
ATOM 5073 O O . GLY A 1 29 ? -6.576 -13.021 -7.548 1.00 0.00 29 GLY A O 4
ATOM 5077 N N . GLY A 1 30 ? -4.714 -12.924 -8.820 1.00 0.00 30 GLY A N 4
ATOM 5078 C CA . GLY A 1 30 ? -5.309 -12.225 -9.948 1.00 0.00 30 GLY A CA 4
ATOM 5079 C C . GLY A 1 30 ? -5.273 -10.728 -9.663 1.00 0.00 30 GLY A C 4
ATOM 5080 O O . GLY A 1 30 ? -5.501 -10.316 -8.527 1.00 0.00 30 GLY A O 4
ATOM 5084 N N . ASP A 1 31 ? -4.959 -9.911 -10.668 1.00 0.00 31 ASP A N 4
ATOM 5085 C CA . ASP A 1 31 ? -4.703 -8.479 -10.476 1.00 0.00 31 ASP A CA 4
ATOM 5086 C C . ASP A 1 31 ? -5.915 -7.708 -9.965 1.00 0.00 31 ASP A C 4
ATOM 5087 O O . ASP A 1 31 ? -7.060 -8.034 -10.300 1.00 0.00 31 ASP A O 4
ATOM 5096 N N . VAL A 1 32 ? -5.662 -6.663 -9.172 1.00 0.00 32 VAL A N 4
ATOM 5097 C CA . VAL A 1 32 ? -6.689 -5.989 -8.384 1.00 0.00 32 VAL A CA 4
ATOM 5098 C C . VAL A 1 32 ? -6.199 -4.580 -8.151 1.00 0.00 32 VAL A C 4
ATOM 5099 O O . VAL A 1 32 ? -5.059 -4.429 -7.736 1.00 0.00 32 VAL A O 4
ATOM 5112 N N . PRO A 1 33 ? -7.029 -3.559 -8.366 1.00 0.00 33 PRO A N 4
ATOM 5113 C CA . PRO A 1 33 ? -6.598 -2.187 -8.306 1.00 0.00 33 PRO A CA 4
ATOM 5114 C C . PRO A 1 33 ? -6.253 -1.788 -6.884 1.00 0.00 33 PRO A C 4
ATOM 5115 O O . PRO A 1 33 ? -6.865 -2.254 -5.916 1.00 0.00 33 PRO A O 4
ATOM 5126 N N . LEU A 1 34 ? -5.316 -0.843 -6.763 1.00 0.00 34 LEU A N 4
ATOM 5127 C CA . LEU A 1 34 ? -4.953 -0.279 -5.479 1.00 0.00 34 LEU A CA 4
ATOM 5128 C C . LEU A 1 34 ? -6.191 0.178 -4.666 1.00 0.00 34 LEU A C 4
ATOM 5129 O O . LEU A 1 34 ? -6.258 0.002 -3.443 1.00 0.00 34 LEU A O 4
ATOM 5145 N N . VAL A 1 35 ? -7.220 0.674 -5.363 1.00 0.00 35 VAL A N 4
ATOM 5146 C CA . VAL A 1 35 ? -8.490 1.151 -4.819 1.00 0.00 35 VAL A CA 4
ATOM 5147 C C . VAL A 1 35 ? -9.456 0.034 -4.409 1.00 0.00 35 VAL A C 4
ATOM 5148 O O . VAL A 1 35 ? -10.351 0.308 -3.615 1.00 0.00 35 VAL A O 4
ATOM 5161 N N . GLU A 1 36 ? -9.251 -1.216 -4.821 1.00 0.00 36 GLU A N 4
ATOM 5162 C CA . GLU A 1 36 ? -9.975 -2.344 -4.247 1.00 0.00 36 GLU A CA 4
ATOM 5163 C C . GLU A 1 36 ? -9.159 -2.967 -3.123 1.00 0.00 36 GLU A C 4
ATOM 5164 O O . GLU A 1 36 ? -9.734 -3.285 -2.087 1.00 0.00 36 GLU A O 4
ATOM 5176 N N . LEU A 1 37 ? -7.833 -3.106 -3.244 1.00 0.00 37 LEU A N 4
ATOM 5177 C CA . LEU A 1 37 ? -7.066 -3.839 -2.252 1.00 0.00 37 LEU A CA 4
ATOM 5178 C C . LEU A 1 37 ? -6.934 -2.997 -1.017 1.00 0.00 37 LEU A C 4
ATOM 5179 O O . LEU A 1 37 ? -6.798 -3.588 0.042 1.00 0.00 37 LEU A O 4
ATOM 5195 N N . LEU A 1 38 ? -7.024 -1.657 -1.078 1.00 0.00 38 LEU A N 4
ATOM 5196 C CA . LEU A 1 38 ? -7.050 -0.926 0.155 1.00 0.00 38 LEU A CA 4
ATOM 5197 C C . LEU A 1 38 ? -8.401 -1.110 0.837 1.00 0.00 38 LEU A C 4
ATOM 5198 O O . LEU A 1 38 ? -8.475 -1.012 2.049 1.00 0.00 38 LEU A O 4
ATOM 5214 N N . VAL A 1 39 ? -9.476 -1.232 0.068 1.00 0.00 39 VAL A N 4
ATOM 5215 C CA . VAL A 1 39 ? -10.865 -1.193 0.517 1.00 0.00 39 VAL A CA 4
ATOM 5216 C C . VAL A 1 39 ? -11.147 -2.524 1.192 1.00 0.00 39 VAL A C 4
ATOM 5217 O O . VAL A 1 39 ? -11.601 -2.563 2.333 1.00 0.00 39 VAL A O 4
ATOM 5230 N N . SER A 1 40 ? -10.776 -3.597 0.503 1.00 0.00 40 SER A N 4
ATOM 5231 C CA . SER A 1 40 ? -10.760 -4.945 1.000 1.00 0.00 40 SER A CA 4
ATOM 5232 C C . SER A 1 40 ? -9.718 -5.081 2.112 1.00 0.00 40 SER A C 4
ATOM 5233 O O . SER A 1 40 ? -10.026 -5.759 3.091 1.00 0.00 40 SER A O 4
ATOM 5241 N N . ALA A 1 41 ? -8.570 -4.371 2.071 1.00 0.00 41 ALA A N 4
ATOM 5242 C CA . ALA A 1 41 ? -7.673 -4.443 3.233 1.00 0.00 41 ALA A CA 4
ATOM 5243 C C . ALA A 1 41 ? -8.172 -3.556 4.379 1.00 0.00 41 ALA A C 4
ATOM 5244 O O . ALA A 1 41 ? -7.743 -3.724 5.515 1.00 0.00 41 ALA A O 4
ATOM 5251 N N . GLY A 1 42 ? -9.115 -2.652 4.119 1.00 0.00 42 GLY A N 4
ATOM 5252 C CA . GLY A 1 42 ? -9.898 -1.971 5.136 1.00 0.00 42 GLY A CA 4
ATOM 5253 C C . GLY A 1 42 ? -9.234 -0.673 5.535 1.00 0.00 42 GLY A C 4
ATOM 5254 O O . GLY A 1 42 ? -9.520 -0.117 6.591 1.00 0.00 42 GLY A O 4
ATOM 5258 N N . ILE A 1 43 ? -8.382 -0.160 4.657 1.00 0.00 43 ILE A N 4
ATOM 5259 C CA . ILE A 1 43 ? -7.515 0.954 4.909 1.00 0.00 43 ILE A CA 4
ATOM 5260 C C . ILE A 1 43 ? -8.393 2.213 4.793 1.00 0.00 43 ILE A C 4
ATOM 5261 O O . ILE A 1 43 ? -8.240 3.118 5.608 1.00 0.00 43 ILE A O 4
ATOM 5277 N N . SER A 1 44 ? -9.320 2.273 3.825 1.00 0.00 44 SER A N 4
ATOM 5278 C CA . SER A 1 44 ? -10.308 3.339 3.693 1.00 0.00 44 SER A CA 4
ATOM 5279 C C . SER A 1 44 ? -11.455 2.750 2.882 1.00 0.00 44 SER A C 4
ATOM 5280 O O . SER A 1 44 ? -11.355 2.706 1.661 1.00 0.00 44 SER A O 4
ATOM 5288 N N . PRO A 1 45 ? -12.517 2.242 3.529 1.00 0.00 45 PRO A N 4
ATOM 5289 C CA . PRO A 1 45 ? -13.541 1.444 2.860 1.00 0.00 45 PRO A CA 4
ATOM 5290 C C . PRO A 1 45 ? -14.538 2.279 2.047 1.00 0.00 45 PRO A C 4
ATOM 5291 O O . PRO A 1 45 ? -15.317 1.742 1.261 1.00 0.00 45 PRO A O 4
ATOM 5302 N N . SER A 1 46 ? -14.557 3.592 2.261 1.00 0.00 46 SER A N 4
ATOM 5303 C CA . SER A 1 46 ? -15.541 4.468 1.652 1.00 0.00 46 SER A CA 4
ATOM 5304 C C . SER A 1 46 ? -15.026 4.745 0.251 1.00 0.00 46 SER A C 4
ATOM 5305 O O . SER A 1 46 ? -14.002 5.406 0.140 1.00 0.00 46 SER A O 4
ATOM 5313 N N . LYS A 1 47 ? -15.647 4.221 -0.813 1.00 0.00 47 LYS A N 4
ATOM 5314 C CA . LYS A 1 47 ? -14.980 4.178 -2.122 1.00 0.00 47 LYS A CA 4
ATOM 5315 C C . LYS A 1 47 ? -14.553 5.548 -2.700 1.00 0.00 47 LYS A C 4
ATOM 5316 O O . LYS A 1 47 ? -13.609 5.592 -3.485 1.00 0.00 47 LYS A O 4
ATOM 5335 N N . ARG A 1 48 ? -15.146 6.679 -2.282 1.00 0.00 48 ARG A N 4
ATOM 5336 C CA . ARG A 1 48 ? -14.595 8.016 -2.579 1.00 0.00 48 ARG A CA 4
ATOM 5337 C C . ARG A 1 48 ? -13.248 8.204 -1.876 1.00 0.00 48 ARG A C 4
ATOM 5338 O O . ARG A 1 48 ? -12.249 8.541 -2.526 1.00 0.00 48 ARG A O 4
ATOM 5359 N N . GLN A 1 49 ? -13.236 8.013 -0.550 1.00 0.00 49 GLN A N 4
ATOM 5360 C CA . GLN A 1 49 ? -12.016 8.111 0.231 1.00 0.00 49 GLN A CA 4
ATOM 5361 C C . GLN A 1 49 ? -11.011 7.192 -0.387 1.00 0.00 49 GLN A C 4
ATOM 5362 O O . GLN A 1 49 ? -9.931 7.639 -0.694 1.00 0.00 49 GLN A O 4
ATOM 5376 N N . ALA A 1 50 ? -11.405 5.947 -0.620 1.00 0.00 50 ALA A N 4
ATOM 5377 C CA . ALA A 1 50 ? -10.579 4.936 -1.221 1.00 0.00 50 ALA A CA 4
ATOM 5378 C C . ALA A 1 50 ? -9.868 5.475 -2.452 1.00 0.00 50 ALA A C 4
ATOM 5379 O O . ALA A 1 50 ? -8.638 5.490 -2.491 1.00 0.00 50 ALA A O 4
ATOM 5386 N N . ARG A 1 51 ? -10.623 5.923 -3.461 1.00 0.00 51 ARG A N 4
ATOM 5387 C CA . ARG A 1 51 ? -9.947 6.303 -4.693 1.00 0.00 51 ARG A CA 4
ATOM 5388 C C . ARG A 1 51 ? -9.101 7.553 -4.514 1.00 0.00 51 ARG A C 4
ATOM 5389 O O . ARG A 1 51 ? -8.124 7.658 -5.247 1.00 0.00 51 ARG A O 4
ATOM 5410 N N . GLU A 1 52 ? -9.385 8.453 -3.566 1.00 0.00 52 GLU A N 4
ATOM 5411 C CA . GLU A 1 52 ? -8.455 9.580 -3.383 1.00 0.00 52 GLU A CA 4
ATOM 5412 C C . GLU A 1 52 ? -7.302 9.254 -2.435 1.00 0.00 52 GLU A C 4
ATOM 5413 O O . GLU A 1 52 ? -6.209 9.791 -2.611 1.00 0.00 52 GLU A O 4
ATOM 5425 N N . ASP A 1 53 ? -7.485 8.304 -1.517 1.00 0.00 53 ASP A N 4
ATOM 5426 C CA . ASP A 1 53 ? -6.439 7.679 -0.733 1.00 0.00 53 ASP A CA 4
ATOM 5427 C C . ASP A 1 53 ? -5.471 7.038 -1.692 1.00 0.00 53 ASP A C 4
ATOM 5428 O O . ASP A 1 53 ? -4.297 6.943 -1.374 1.00 0.00 53 ASP A O 4
ATOM 5437 N N . ILE A 1 54 ? -5.952 6.565 -2.836 1.00 0.00 54 ILE A N 4
ATOM 5438 C CA . ILE A 1 54 ? -5.139 6.069 -3.904 1.00 0.00 54 ILE A CA 4
ATOM 5439 C C . ILE A 1 54 ? -4.555 7.234 -4.649 1.00 0.00 54 ILE A C 4
ATOM 5440 O O . ILE A 1 54 ? -3.344 7.289 -4.657 1.00 0.00 54 ILE A O 4
ATOM 5456 N N . GLN A 1 55 ? -5.349 8.142 -5.228 1.00 0.00 55 GLN A N 4
ATOM 5457 C CA . GLN A 1 55 ? -4.841 9.170 -6.129 1.00 0.00 55 GLN A CA 4
ATOM 5458 C C . GLN A 1 55 ? -3.887 10.132 -5.441 1.00 0.00 55 GLN A C 4
ATOM 5459 O O . GLN A 1 55 ? -3.251 10.939 -6.125 1.00 0.00 55 GLN A O 4
ATOM 5473 N N . ASN A 1 56 ? -3.812 10.085 -4.111 1.00 0.00 56 ASN A N 4
ATOM 5474 C CA . ASN A 1 56 ? -2.876 10.918 -3.410 1.00 0.00 56 ASN A CA 4
ATOM 5475 C C . ASN A 1 56 ? -1.486 10.363 -3.390 1.00 0.00 56 ASN A C 4
ATOM 5476 O O . ASN A 1 56 ? -1.223 9.251 -2.960 1.00 0.00 56 ASN A O 4
ATOM 5487 N N . GLY A 1 57 ? -0.563 11.278 -3.599 1.00 0.00 57 GLY A N 4
ATOM 5488 C CA . GLY A 1 57 ? 0.851 11.127 -3.323 1.00 0.00 57 GLY A CA 4
ATOM 5489 C C . GLY A 1 57 ? 1.194 10.763 -1.869 1.00 0.00 57 GLY A C 4
ATOM 5490 O O . GLY A 1 57 ? 2.378 10.682 -1.554 1.00 0.00 57 GLY A O 4
ATOM 5494 N N . ALA A 1 58 ? 0.190 10.558 -1.003 1.00 0.00 58 ALA A N 4
ATOM 5495 C CA . ALA A 1 58 ? 0.268 10.069 0.364 1.00 0.00 58 ALA A CA 4
ATOM 5496 C C . ALA A 1 58 ? 0.427 8.553 0.432 1.00 0.00 58 ALA A C 4
ATOM 5497 O O . ALA A 1 58 ? 0.751 8.048 1.505 1.00 0.00 58 ALA A O 4
ATOM 5504 N N . ILE A 1 59 ? 0.110 7.803 -0.628 1.00 0.00 59 ILE A N 4
ATOM 5505 C CA . ILE A 1 59 ? 0.272 6.356 -0.622 1.00 0.00 59 ILE A CA 4
ATOM 5506 C C . ILE A 1 59 ? 1.602 6.007 -1.269 1.00 0.00 59 ILE A C 4
ATOM 5507 O O . ILE A 1 59 ? 1.806 5.996 -2.488 1.00 0.00 59 ILE A O 4
ATOM 5523 N N . TYR A 1 60 ? 2.540 5.801 -0.355 1.00 0.00 60 TYR A N 4
ATOM 5524 C CA . TYR A 1 60 ? 3.875 5.363 -0.602 1.00 0.00 60 TYR A CA 4
ATOM 5525 C C . TYR A 1 60 ? 3.809 3.844 -0.562 1.00 0.00 60 TYR A C 4
ATOM 5526 O O . TYR A 1 60 ? 3.844 3.231 0.500 1.00 0.00 60 TYR A O 4
ATOM 5544 N N . VAL A 1 61 ? 3.632 3.200 -1.708 1.00 0.00 61 VAL A N 4
ATOM 5545 C CA . VAL A 1 61 ? 3.538 1.752 -1.741 1.00 0.00 61 VAL A CA 4
ATOM 5546 C C . VAL A 1 61 ? 4.989 1.311 -1.631 1.00 0.00 61 VAL A C 4
ATOM 5547 O O . VAL A 1 61 ? 5.853 1.910 -2.268 1.00 0.00 61 VAL A O 4
ATOM 5560 N N . ASN A 1 62 ? 5.303 0.292 -0.824 1.00 0.00 62 ASN A N 4
ATOM 5561 C CA . ASN A 1 62 ? 6.697 -0.161 -0.722 1.00 0.00 62 ASN A CA 4
ATOM 5562 C C . ASN A 1 62 ? 7.624 0.998 -0.280 1.00 0.00 62 ASN A C 4
ATOM 5563 O O . ASN A 1 62 ? 8.827 0.987 -0.531 1.00 0.00 62 ASN A O 4
ATOM 5574 N N . GLY A 1 63 ? 7.052 2.010 0.377 1.00 0.00 63 GLY A N 4
ATOM 5575 C CA . GLY A 1 63 ? 7.718 3.209 0.869 1.00 0.00 63 GLY A CA 4
ATOM 5576 C C . GLY A 1 63 ? 7.861 4.318 -0.172 1.00 0.00 63 GLY A C 4
ATOM 5577 O O . GLY A 1 63 ? 8.534 5.312 0.100 1.00 0.00 63 GLY A O 4
ATOM 5581 N N . GLU A 1 64 ? 7.252 4.189 -1.353 1.00 0.00 64 GLU A N 4
ATOM 5582 C CA . GLU A 1 64 ? 7.543 5.016 -2.511 1.00 0.00 64 GLU A CA 4
ATOM 5583 C C . GLU A 1 64 ? 6.230 5.457 -3.155 1.00 0.00 64 GLU A C 4
ATOM 5584 O O . GLU A 1 64 ? 5.350 4.636 -3.410 1.00 0.00 64 GLU A O 4
ATOM 5596 N N . ARG A 1 65 ? 6.036 6.768 -3.333 1.00 0.00 65 ARG A N 4
ATOM 5597 C CA . ARG A 1 65 ? 4.784 7.347 -3.810 1.00 0.00 65 ARG A CA 4
ATOM 5598 C C . ARG A 1 65 ? 4.412 6.714 -5.140 1.00 0.00 65 ARG A C 4
ATOM 5599 O O . ARG A 1 65 ? 5.126 6.912 -6.124 1.00 0.00 65 ARG A O 4
ATOM 5620 N N . LEU A 1 66 ? 3.274 6.024 -5.183 1.00 0.00 66 LEU A N 4
ATOM 5621 C CA . LEU A 1 66 ? 2.652 5.511 -6.400 1.00 0.00 66 LEU A CA 4
ATOM 5622 C C . LEU A 1 66 ? 1.141 5.537 -6.174 1.00 0.00 66 LEU A C 4
ATOM 5623 O O . LEU A 1 66 ? 0.653 4.830 -5.297 1.00 0.00 66 LEU A O 4
ATOM 5639 N N . GLN A 1 67 ? 0.405 6.367 -6.920 1.00 0.00 67 GLN A N 4
ATOM 5640 C CA . GLN A 1 67 ? -1.004 6.666 -6.664 1.00 0.00 67 GLN A CA 4
ATOM 5641 C C . GLN A 1 67 ? -1.939 6.355 -7.834 1.00 0.00 67 GLN A C 4
ATOM 5642 O O . GLN A 1 67 ? -3.081 6.816 -7.872 1.00 0.00 67 GLN A O 4
ATOM 5656 N N . ASP A 1 68 ? -1.487 5.548 -8.785 1.00 0.00 68 ASP A N 4
ATOM 5657 C CA . ASP A 1 68 ? -2.221 5.256 -9.999 1.00 0.00 68 ASP A CA 4
ATOM 5658 C C . ASP A 1 68 ? -2.512 3.761 -10.080 1.00 0.00 68 ASP A C 4
ATOM 5659 O O . ASP A 1 68 ? -1.752 2.931 -9.585 1.00 0.00 68 ASP A O 4
ATOM 5668 N N . VAL A 1 69 ? -3.625 3.409 -10.708 1.00 0.00 69 VAL A N 4
ATOM 5669 C CA . VAL A 1 69 ? -4.021 2.038 -10.995 1.00 0.00 69 VAL A CA 4
ATOM 5670 C C . VAL A 1 69 ? -3.062 1.420 -12.009 1.00 0.00 69 VAL A C 4
ATOM 5671 O O . VAL A 1 69 ? -2.654 0.275 -11.852 1.00 0.00 69 VAL A O 4
ATOM 5684 N N . GLY A 1 70 ? -2.584 2.224 -12.959 1.00 0.00 70 GLY A N 4
ATOM 5685 C CA . GLY A 1 70 ? -1.496 1.820 -13.839 1.00 0.00 70 GLY A CA 4
ATOM 5686 C C . GLY A 1 70 ? -0.159 1.676 -13.117 1.00 0.00 70 GLY A C 4
ATOM 5687 O O . GLY A 1 70 ? 0.746 1.023 -13.633 1.00 0.00 70 GLY A O 4
ATOM 5691 N N . ALA A 1 71 ? -0.025 2.247 -11.919 1.00 0.00 71 ALA A N 4
ATOM 5692 C CA . ALA A 1 71 ? 1.156 2.073 -11.086 1.00 0.00 71 ALA A CA 4
ATOM 5693 C C . ALA A 1 71 ? 1.076 0.770 -10.303 1.00 0.00 71 ALA A C 4
ATOM 5694 O O . ALA A 1 71 ? 2.056 0.029 -10.315 1.00 0.00 71 ALA A O 4
ATOM 5701 N N . ILE A 1 72 ? -0.037 0.465 -9.616 1.00 0.00 72 ILE A N 4
ATOM 5702 C CA . ILE A 1 72 ? -0.145 -0.711 -8.749 1.00 0.00 72 ILE A CA 4
ATOM 5703 C C . ILE A 1 72 ? -1.502 -1.397 -8.904 1.00 0.00 72 ILE A C 4
ATOM 5704 O O . ILE A 1 72 ? -2.548 -0.767 -8.713 1.00 0.00 72 ILE A O 4
ATOM 5720 N N . LEU A 1 73 ? -1.474 -2.711 -9.130 1.00 0.00 73 LEU A N 4
ATOM 5721 C CA . LEU A 1 73 ? -2.586 -3.599 -8.979 1.00 0.00 73 LEU A CA 4
ATOM 5722 C C . LEU A 1 73 ? -2.153 -4.511 -7.827 1.00 0.00 73 LEU A C 4
ATOM 5723 O O . LEU A 1 73 ? -2.233 -4.107 -6.673 1.00 0.00 73 LEU A O 4
ATOM 5739 N N . THR A 1 74 ? -1.582 -5.677 -8.097 1.00 0.00 74 THR A N 4
ATOM 5740 C CA . THR A 1 74 ? -1.251 -6.687 -7.097 1.00 0.00 74 THR A CA 4
ATOM 5741 C C . THR A 1 74 ? 0.218 -6.675 -6.669 1.00 0.00 74 THR A C 4
ATOM 5742 O O . THR A 1 74 ? 1.012 -5.839 -7.091 1.00 0.00 74 THR A O 4
ATOM 5753 N N . ALA A 1 75 ? 0.599 -7.638 -5.826 1.00 0.00 75 ALA A N 4
ATOM 5754 C CA . ALA A 1 75 ? 1.963 -7.850 -5.384 1.00 0.00 75 ALA A CA 4
ATOM 5755 C C . ALA A 1 75 ? 2.952 -7.994 -6.533 1.00 0.00 75 ALA A C 4
ATOM 5756 O O . ALA A 1 75 ? 4.022 -7.402 -6.462 1.00 0.00 75 ALA A O 4
ATOM 5763 N N . GLU A 1 76 ? 2.620 -8.763 -7.570 1.00 0.00 76 GLU A N 4
ATOM 5764 C CA . GLU A 1 76 ? 3.470 -8.923 -8.755 1.00 0.00 76 GLU A CA 4
ATOM 5765 C C . GLU A 1 76 ? 3.415 -7.684 -9.653 1.00 0.00 76 GLU A C 4
ATOM 5766 O O . GLU A 1 76 ? 4.174 -7.546 -10.610 1.00 0.00 76 GLU A O 4
ATOM 5778 N N . HIS A 1 77 ? 2.515 -6.754 -9.352 1.00 0.00 77 HIS A N 4
ATOM 5779 C CA . HIS A 1 77 ? 2.470 -5.452 -9.986 1.00 0.00 77 HIS A CA 4
ATOM 5780 C C . HIS A 1 77 ? 3.262 -4.411 -9.176 1.00 0.00 77 HIS A C 4
ATOM 5781 O O . HIS A 1 77 ? 3.377 -3.261 -9.607 1.00 0.00 77 HIS A O 4
ATOM 5795 N N . ARG A 1 78 ? 3.802 -4.762 -8.000 1.00 0.00 78 ARG A N 4
ATOM 5796 C CA . ARG A 1 78 ? 4.650 -3.860 -7.226 1.00 0.00 78 ARG A CA 4
ATOM 5797 C C . ARG A 1 78 ? 6.055 -4.436 -7.171 1.00 0.00 78 ARG A C 4
ATOM 5798 O O . ARG A 1 78 ? 6.996 -3.831 -7.673 1.00 0.00 78 ARG A O 4
ATOM 5819 N N . LEU A 1 79 ? 6.213 -5.564 -6.493 1.00 0.00 79 LEU A N 4
ATOM 5820 C CA . LEU A 1 79 ? 7.410 -6.351 -6.417 1.00 0.00 79 LEU A CA 4
ATOM 5821 C C . LEU A 1 79 ? 7.377 -7.362 -7.569 1.00 0.00 79 LEU A C 4
ATOM 5822 O O . LEU A 1 79 ? 6.417 -7.423 -8.335 1.00 0.00 79 LEU A O 4
ATOM 5838 N N . GLU A 1 80 ? 8.368 -8.251 -7.602 1.00 0.00 80 GLU A N 4
ATOM 5839 C CA . GLU A 1 80 ? 8.397 -9.459 -8.431 1.00 0.00 80 GLU A CA 4
ATOM 5840 C C . GLU A 1 80 ? 7.200 -10.404 -8.200 1.00 0.00 80 GLU A C 4
ATOM 5841 O O . GLU A 1 80 ? 7.014 -11.355 -8.956 1.00 0.00 80 GLU A O 4
ATOM 5853 N N . GLY A 1 81 ? 6.419 -10.186 -7.136 1.00 0.00 81 GLY A N 4
ATOM 5854 C CA . GLY A 1 81 ? 5.273 -10.977 -6.762 1.00 0.00 81 GLY A CA 4
ATOM 5855 C C . GLY A 1 81 ? 5.497 -11.754 -5.482 1.00 0.00 81 GLY A C 4
ATOM 5856 O O . GLY A 1 81 ? 5.765 -12.954 -5.527 1.00 0.00 81 GLY A O 4
ATOM 5860 N N . ARG A 1 82 ? 5.373 -11.075 -4.330 1.00 0.00 82 ARG A N 4
ATOM 5861 C CA . ARG A 1 82 ? 5.427 -11.731 -3.018 1.00 0.00 82 ARG A CA 4
ATOM 5862 C C . ARG A 1 82 ? 4.435 -11.153 -2.019 1.00 0.00 82 ARG A C 4
ATOM 5863 O O . ARG A 1 82 ? 3.757 -11.935 -1.373 1.00 0.00 82 ARG A O 4
ATOM 5884 N N . PHE A 1 83 ? 4.372 -9.832 -1.850 1.00 0.00 83 PHE A N 4
ATOM 5885 C CA . PHE A 1 83 ? 3.569 -9.084 -0.875 1.00 0.00 83 PHE A CA 4
ATOM 5886 C C . PHE A 1 83 ? 3.360 -7.674 -1.450 1.00 0.00 83 PHE A C 4
ATOM 5887 O O . PHE A 1 83 ? 3.700 -7.421 -2.603 1.00 0.00 83 PHE A O 4
ATOM 5904 N N . THR A 1 84 ? 2.825 -6.725 -0.690 1.00 0.00 84 THR A N 4
ATOM 5905 C CA . THR A 1 84 ? 2.892 -5.305 -0.997 1.00 0.00 84 THR A CA 4
ATOM 5906 C C . THR A 1 84 ? 2.700 -4.548 0.319 1.00 0.00 84 THR A C 4
ATOM 5907 O O . THR A 1 84 ? 1.780 -4.844 1.080 1.00 0.00 84 THR A O 4
ATOM 5918 N N . VAL A 1 85 ? 3.581 -3.588 0.597 1.00 0.00 85 VAL A N 4
ATOM 5919 C CA . VAL A 1 85 ? 3.413 -2.619 1.675 1.00 0.00 85 VAL A CA 4
ATOM 5920 C C . VAL A 1 85 ? 2.590 -1.473 1.095 1.00 0.00 85 VAL A C 4
ATOM 5921 O O . VAL A 1 85 ? 2.931 -0.990 0.014 1.00 0.00 85 VAL A O 4
ATOM 5934 N N . ILE A 1 86 ? 1.561 -0.995 1.786 1.00 0.00 86 ILE A N 4
ATOM 5935 C CA . ILE A 1 86 ? 0.881 0.253 1.460 1.00 0.00 86 ILE A CA 4
ATOM 5936 C C . ILE A 1 86 ? 1.232 1.200 2.588 1.00 0.00 86 ILE A C 4
ATOM 5937 O O . ILE A 1 86 ? 0.665 1.036 3.670 1.00 0.00 86 ILE A O 4
ATOM 5953 N N . ARG A 1 87 ? 2.095 2.198 2.381 1.00 0.00 87 ARG A N 4
ATOM 5954 C CA . ARG A 1 87 ? 2.380 3.164 3.429 1.00 0.00 87 ARG A CA 4
ATOM 5955 C C . ARG A 1 87 ? 1.552 4.375 3.072 1.00 0.00 87 ARG A C 4
ATOM 5956 O O . ARG A 1 87 ? 2.024 5.284 2.410 1.00 0.00 87 ARG A O 4
ATOM 5977 N N . ARG A 1 88 ? 0.258 4.345 3.379 1.00 0.00 88 ARG A N 4
ATOM 5978 C CA . ARG A 1 88 ? -0.598 5.496 3.184 1.00 0.00 88 ARG A CA 4
ATOM 5979 C C . ARG A 1 88 ? -0.463 6.371 4.411 1.00 0.00 88 ARG A C 4
ATOM 5980 O O . ARG A 1 88 ? -0.962 5.976 5.467 1.00 0.00 88 ARG A O 4
ATOM 6001 N N . GLY A 1 89 ? 0.173 7.534 4.264 1.00 0.00 89 GLY A N 4
ATOM 6002 C CA . GLY A 1 89 ? 0.449 8.497 5.328 1.00 0.00 89 GLY A CA 4
ATOM 6003 C C . GLY A 1 89 ? -0.765 8.872 6.185 1.00 0.00 89 GLY A C 4
ATOM 6004 O O . GLY A 1 89 ? -0.580 9.320 7.312 1.00 0.00 89 GLY A O 4
ATOM 6008 N N . LYS A 1 90 ? -1.996 8.628 5.709 1.00 0.00 90 LYS A N 4
ATOM 6009 C CA . LYS A 1 90 ? -3.226 8.720 6.498 1.00 0.00 90 LYS A CA 4
ATOM 6010 C C . LYS A 1 90 ? -3.089 8.008 7.854 1.00 0.00 90 LYS A C 4
ATOM 6011 O O . LYS A 1 90 ? -3.617 8.500 8.852 1.00 0.00 90 LYS A O 4
ATOM 6030 N N . LYS A 1 91 ? -2.418 6.851 7.898 1.00 0.00 91 LYS A N 4
ATOM 6031 C CA . LYS A 1 91 ? -2.126 6.120 9.127 1.00 0.00 91 LYS A CA 4
ATOM 6032 C C . LYS A 1 91 ? -0.730 5.516 9.009 1.00 0.00 91 LYS A C 4
ATOM 6033 O O . LYS A 1 91 ? 0.187 6.061 9.618 1.00 0.00 91 LYS A O 4
ATOM 6052 N N . LYS A 1 92 ? -0.524 4.403 8.286 1.00 0.00 92 LYS A N 4
ATOM 6053 C CA . LYS A 1 92 ? 0.746 3.688 8.302 1.00 0.00 92 LYS A CA 4
ATOM 6054 C C . LYS A 1 92 ? 0.919 2.784 7.055 1.00 0.00 92 LYS A C 4
ATOM 6055 O O . LYS A 1 92 ? 0.414 3.112 5.966 1.00 0.00 92 LYS A O 4
ATOM 6074 N N . TYR A 1 93 ? 1.708 1.715 7.244 1.00 0.00 93 TYR A N 4
ATOM 6075 C CA . TYR A 1 93 ? 2.199 0.676 6.328 1.00 0.00 93 TYR A CA 4
ATOM 6076 C C . TYR A 1 93 ? 1.419 -0.644 6.432 1.00 0.00 93 TYR A C 4
ATOM 6077 O O . TYR A 1 93 ? 1.889 -1.618 7.008 1.00 0.00 93 TYR A O 4
ATOM 6095 N N . TYR A 1 94 ? 0.211 -0.708 5.896 1.00 0.00 94 TYR A N 4
ATOM 6096 C CA . TYR A 1 94 ? -0.630 -1.888 6.003 1.00 0.00 94 TYR A CA 4
ATOM 6097 C C . TYR A 1 94 ? -0.142 -2.908 4.987 1.00 0.00 94 TYR A C 4
ATOM 6098 O O . TYR A 1 94 ? 0.232 -2.548 3.863 1.00 0.00 94 TYR A O 4
ATOM 6116 N N . LEU A 1 95 ? -0.131 -4.174 5.395 1.00 0.00 95 LEU A N 4
ATOM 6117 C CA . LEU A 1 95 ? 0.403 -5.246 4.576 1.00 0.00 95 LEU A CA 4
ATOM 6118 C C . LEU A 1 95 ? -0.702 -5.809 3.689 1.00 0.00 95 LEU A C 4
ATOM 6119 O O . LEU A 1 95 ? -1.847 -5.950 4.126 1.00 0.00 95 LEU A O 4
ATOM 6135 N N . ILE A 1 96 ? -0.356 -6.210 2.475 1.00 0.00 96 ILE A N 4
ATOM 6136 C CA . ILE A 1 96 ? -1.244 -6.896 1.549 1.00 0.00 96 ILE A CA 4
ATOM 6137 C C . ILE A 1 96 ? -0.505 -8.099 0.965 1.00 0.00 96 ILE A C 4
ATOM 6138 O O . ILE A 1 96 ? 0.667 -7.999 0.591 1.00 0.00 96 ILE A O 4
ATOM 6154 N N . ARG A 1 97 ? -1.211 -9.223 0.837 1.00 0.00 97 ARG A N 4
ATOM 6155 C CA . ARG A 1 97 ? -0.790 -10.347 -0.009 1.00 0.00 97 ARG A CA 4
ATOM 6156 C C . ARG A 1 97 ? -1.956 -10.913 -0.823 1.00 0.00 97 ARG A C 4
ATOM 6157 O O . ARG A 1 97 ? -3.093 -10.431 -0.805 1.00 0.00 97 ARG A O 4
ATOM 6178 N N . TYR A 1 98 ? -1.640 -11.975 -1.549 1.00 0.00 98 TYR A N 4
ATOM 6179 C CA . TYR A 1 98 ? -2.566 -12.898 -2.136 1.00 0.00 98 TYR A CA 4
ATOM 6180 C C . TYR A 1 98 ? -2.480 -14.232 -1.384 1.00 0.00 98 TYR A C 4
ATOM 6181 O O . TYR A 1 98 ? -1.547 -14.446 -0.605 1.00 0.00 98 TYR A O 4
ATOM 6199 N N . ALA A 1 99 ? -3.491 -15.082 -1.554 1.00 0.00 99 ALA A N 4
ATOM 6200 C CA . ALA A 1 99 ? -3.697 -16.361 -0.885 1.00 0.00 99 ALA A CA 4
ATOM 6201 C C . ALA A 1 99 ? -2.744 -17.404 -1.463 1.00 0.00 99 ALA A C 4
ATOM 6202 O O . ALA A 1 99 ? -3.149 -18.393 -2.077 1.00 0.00 99 ALA A O 4
ATOM 6209 N N . ALA A 1 1 ? 18.936 -12.082 3.116 1.00 0.00 1 ALA A N 5
ATOM 6210 C CA . ALA A 1 1 ? 19.473 -13.366 2.653 1.00 0.00 1 ALA A CA 5
ATOM 6211 C C . ALA A 1 1 ? 20.199 -13.194 1.319 1.00 0.00 1 ALA A C 5
ATOM 6212 O O . ALA A 1 1 ? 21.432 -13.223 1.286 1.00 0.00 1 ALA A O 5
ATOM 6221 N N . LEU A 1 2 ? 19.477 -12.995 0.212 1.00 0.00 2 LEU A N 5
ATOM 6222 C CA . LEU A 1 2 ? 20.049 -12.846 -1.126 1.00 0.00 2 LEU A CA 5
ATOM 6223 C C . LEU A 1 2 ? 19.189 -11.911 -1.973 1.00 0.00 2 LEU A C 5
ATOM 6224 O O . LEU A 1 2 ? 19.707 -10.959 -2.546 1.00 0.00 2 LEU A O 5
ATOM 6240 N N . PHE A 1 3 ? 17.886 -12.198 -2.041 1.00 0.00 3 PHE A N 5
ATOM 6241 C CA . PHE A 1 3 ? 16.888 -11.558 -2.889 1.00 0.00 3 PHE A CA 5
ATOM 6242 C C . PHE A 1 3 ? 16.844 -10.062 -2.581 1.00 0.00 3 PHE A C 5
ATOM 6243 O O . PHE A 1 3 ? 16.280 -9.661 -1.562 1.00 0.00 3 PHE A O 5
ATOM 6260 N N . SER A 1 4 ? 17.517 -9.248 -3.390 1.00 0.00 4 SER A N 5
ATOM 6261 C CA . SER A 1 4 ? 17.746 -7.842 -3.108 1.00 0.00 4 SER A CA 5
ATOM 6262 C C . SER A 1 4 ? 17.859 -7.065 -4.421 1.00 0.00 4 SER A C 5
ATOM 6263 O O . SER A 1 4 ? 18.850 -6.373 -4.660 1.00 0.00 4 SER A O 5
ATOM 6271 N N . GLY A 1 5 ? 16.852 -7.190 -5.288 1.00 0.00 5 GLY A N 5
ATOM 6272 C CA . GLY A 1 5 ? 16.778 -6.399 -6.506 1.00 0.00 5 GLY A CA 5
ATOM 6273 C C . GLY A 1 5 ? 16.046 -5.101 -6.208 1.00 0.00 5 GLY A C 5
ATOM 6274 O O . GLY A 1 5 ? 16.653 -4.107 -5.816 1.00 0.00 5 GLY A O 5
ATOM 6278 N N . ASP A 1 6 ? 14.727 -5.101 -6.384 1.00 0.00 6 ASP A N 5
ATOM 6279 C CA . ASP A 1 6 ? 13.920 -3.880 -6.295 1.00 0.00 6 ASP A CA 5
ATOM 6280 C C . ASP A 1 6 ? 13.677 -3.519 -4.851 1.00 0.00 6 ASP A C 5
ATOM 6281 O O . ASP A 1 6 ? 14.003 -2.430 -4.379 1.00 0.00 6 ASP A O 5
ATOM 6290 N N . ILE A 1 7 ? 13.089 -4.469 -4.144 1.00 0.00 7 ILE A N 5
ATOM 6291 C CA . ILE A 1 7 ? 12.637 -4.336 -2.781 1.00 0.00 7 ILE A CA 5
ATOM 6292 C C . ILE A 1 7 ? 13.722 -4.752 -1.805 1.00 0.00 7 ILE A C 5
ATOM 6293 O O . ILE A 1 7 ? 13.478 -5.429 -0.812 1.00 0.00 7 ILE A O 5
ATOM 6309 N N . ALA A 1 8 ? 14.943 -4.342 -2.099 1.00 0.00 8 ALA A N 5
ATOM 6310 C CA . ALA A 1 8 ? 16.111 -4.767 -1.347 1.00 0.00 8 ALA A CA 5
ATOM 6311 C C . ALA A 1 8 ? 16.133 -4.309 0.109 1.00 0.00 8 ALA A C 5
ATOM 6312 O O . ALA A 1 8 ? 16.926 -4.820 0.899 1.00 0.00 8 ALA A O 5
ATOM 6319 N N . ASN A 1 9 ? 15.252 -3.389 0.479 1.00 0.00 9 ASN A N 5
ATOM 6320 C CA . ASN A 1 9 ? 15.024 -2.928 1.823 1.00 0.00 9 ASN A CA 5
ATOM 6321 C C . ASN A 1 9 ? 13.789 -3.560 2.448 1.00 0.00 9 ASN A C 5
ATOM 6322 O O . ASN A 1 9 ? 13.648 -3.559 3.672 1.00 0.00 9 ASN A O 5
ATOM 6333 N N . LEU A 1 10 ? 12.897 -4.076 1.605 1.00 0.00 10 LEU A N 5
ATOM 6334 C CA . LEU A 1 10 ? 11.609 -4.635 2.007 1.00 0.00 10 LEU A CA 5
ATOM 6335 C C . LEU A 1 10 ? 11.358 -6.024 1.397 1.00 0.00 10 LEU A C 5
ATOM 6336 O O . LEU A 1 10 ? 10.492 -6.203 0.552 1.00 0.00 10 LEU A O 5
ATOM 6352 N N . THR A 1 11 ? 12.055 -7.041 1.908 1.00 0.00 11 THR A N 5
ATOM 6353 C CA . THR A 1 11 ? 11.907 -8.452 1.565 1.00 0.00 11 THR A CA 5
ATOM 6354 C C . THR A 1 11 ? 10.672 -8.992 2.291 1.00 0.00 11 THR A C 5
ATOM 6355 O O . THR A 1 11 ? 10.076 -8.288 3.081 1.00 0.00 11 THR A O 5
ATOM 6366 N N . ALA A 1 12 ? 10.264 -10.235 2.074 1.00 0.00 12 ALA A N 5
ATOM 6367 C CA . ALA A 1 12 ? 9.049 -10.816 2.669 1.00 0.00 12 ALA A CA 5
ATOM 6368 C C . ALA A 1 12 ? 9.059 -10.794 4.183 1.00 0.00 12 ALA A C 5
ATOM 6369 O O . ALA A 1 12 ? 8.140 -10.244 4.786 1.00 0.00 12 ALA A O 5
ATOM 6376 N N . ALA A 1 13 ? 10.084 -11.359 4.799 1.00 0.00 13 ALA A N 5
ATOM 6377 C CA . ALA A 1 13 ? 10.158 -11.385 6.249 1.00 0.00 13 ALA A CA 5
ATOM 6378 C C . ALA A 1 13 ? 10.499 -9.985 6.782 1.00 0.00 13 ALA A C 5
ATOM 6379 O O . ALA A 1 13 ? 10.150 -9.649 7.921 1.00 0.00 13 ALA A O 5
ATOM 6386 N N . GLU A 1 14 ? 11.121 -9.150 5.938 1.00 0.00 14 GLU A N 5
ATOM 6387 C CA . GLU A 1 14 ? 11.430 -7.762 6.226 1.00 0.00 14 GLU A CA 5
ATOM 6388 C C . GLU A 1 14 ? 10.139 -6.940 6.219 1.00 0.00 14 GLU A C 5
ATOM 6389 O O . GLU A 1 14 ? 10.018 -5.995 6.989 1.00 0.00 14 GLU A O 5
ATOM 6401 N N . ILE A 1 15 ? 9.190 -7.279 5.346 1.00 0.00 15 ILE A N 5
ATOM 6402 C CA . ILE A 1 15 ? 7.893 -6.668 5.169 1.00 0.00 15 ILE A CA 5
ATOM 6403 C C . ILE A 1 15 ? 7.045 -7.099 6.332 1.00 0.00 15 ILE A C 5
ATOM 6404 O O . ILE A 1 15 ? 6.499 -6.234 7.010 1.00 0.00 15 ILE A O 5
ATOM 6420 N N . GLU A 1 16 ? 6.944 -8.403 6.575 1.00 0.00 16 GLU A N 5
ATOM 6421 C CA . GLU A 1 16 ? 6.132 -8.851 7.688 1.00 0.00 16 GLU A CA 5
ATOM 6422 C C . GLU A 1 16 ? 6.565 -8.196 8.987 1.00 0.00 16 GLU A C 5
ATOM 6423 O O . GLU A 1 16 ? 5.717 -7.588 9.623 1.00 0.00 16 GLU A O 5
ATOM 6435 N N . GLN A 1 17 ? 7.842 -8.257 9.383 1.00 0.00 17 GLN A N 5
ATOM 6436 C CA . GLN A 1 17 ? 8.229 -7.660 10.657 1.00 0.00 17 GLN A CA 5
ATOM 6437 C C . GLN A 1 17 ? 8.227 -6.135 10.527 1.00 0.00 17 GLN A C 5
ATOM 6438 O O . GLN A 1 17 ? 7.900 -5.419 11.483 1.00 0.00 17 GLN A O 5
ATOM 6452 N N . GLY A 1 18 ? 8.532 -5.638 9.328 1.00 0.00 18 GLY A N 5
ATOM 6453 C CA . GLY A 1 18 ? 8.672 -4.237 9.017 1.00 0.00 18 GLY A CA 5
ATOM 6454 C C . GLY A 1 18 ? 7.365 -3.512 9.236 1.00 0.00 18 GLY A C 5
ATOM 6455 O O . GLY A 1 18 ? 7.367 -2.346 9.646 1.00 0.00 18 GLY A O 5
ATOM 6459 N N . PHE A 1 19 ? 6.260 -4.210 8.958 1.00 0.00 19 PHE A N 5
ATOM 6460 C CA . PHE A 1 19 ? 4.939 -3.617 8.859 1.00 0.00 19 PHE A CA 5
ATOM 6461 C C . PHE A 1 19 ? 3.916 -4.355 9.732 1.00 0.00 19 PHE A C 5
ATOM 6462 O O . PHE A 1 19 ? 2.717 -4.086 9.648 1.00 0.00 19 PHE A O 5
ATOM 6479 N N . LYS A 1 20 ? 4.388 -5.241 10.617 1.00 0.00 20 LYS A N 5
ATOM 6480 C CA . LYS A 1 20 ? 3.617 -5.994 11.609 1.00 0.00 20 LYS A CA 5
ATOM 6481 C C . LYS A 1 20 ? 2.836 -5.161 12.619 1.00 0.00 20 LYS A C 5
ATOM 6482 O O . LYS A 1 20 ? 2.054 -5.714 13.393 1.00 0.00 20 LYS A O 5
ATOM 6501 N N . ASP A 1 21 ? 2.992 -3.845 12.606 1.00 0.00 21 ASP A N 5
ATOM 6502 C CA . ASP A 1 21 ? 2.244 -2.958 13.490 1.00 0.00 21 ASP A CA 5
ATOM 6503 C C . ASP A 1 21 ? 0.824 -2.755 12.960 1.00 0.00 21 ASP A C 5
ATOM 6504 O O . ASP A 1 21 ? -0.092 -2.566 13.757 1.00 0.00 21 ASP A O 5
ATOM 6513 N N . VAL A 1 22 ? 0.588 -2.834 11.651 1.00 0.00 22 VAL A N 5
ATOM 6514 C CA . VAL A 1 22 ? -0.771 -2.798 11.093 1.00 0.00 22 VAL A CA 5
ATOM 6515 C C . VAL A 1 22 ? -1.164 -4.252 10.757 1.00 0.00 22 VAL A C 5
ATOM 6516 O O . VAL A 1 22 ? -0.307 -5.138 10.857 1.00 0.00 22 VAL A O 5
ATOM 6529 N N . PRO A 1 23 ? -2.424 -4.568 10.406 1.00 0.00 23 PRO A N 5
ATOM 6530 C CA . PRO A 1 23 ? -2.752 -5.909 9.961 1.00 0.00 23 PRO A CA 5
ATOM 6531 C C . PRO A 1 23 ? -2.192 -6.124 8.555 1.00 0.00 23 PRO A C 5
ATOM 6532 O O . PRO A 1 23 ? -1.649 -5.213 7.917 1.00 0.00 23 PRO A O 5
ATOM 6543 N N . SER A 1 24 ? -2.386 -7.340 8.070 1.00 0.00 24 SER A N 5
ATOM 6544 C CA . SER A 1 24 ? -2.113 -7.716 6.707 1.00 0.00 24 SER A CA 5
ATOM 6545 C C . SER A 1 24 ? -3.391 -8.324 6.139 1.00 0.00 24 SER A C 5
ATOM 6546 O O . SER A 1 24 ? -4.127 -9.016 6.854 1.00 0.00 24 SER A O 5
ATOM 6554 N N . PHE A 1 25 ? -3.645 -8.106 4.857 1.00 0.00 25 PHE A N 5
ATOM 6555 C CA . PHE A 1 25 ? -4.786 -8.636 4.134 1.00 0.00 25 PHE A CA 5
ATOM 6556 C C . PHE A 1 25 ? -4.290 -9.702 3.177 1.00 0.00 25 PHE A C 5
ATOM 6557 O O . PHE A 1 25 ? -3.142 -9.663 2.731 1.00 0.00 25 PHE A O 5
ATOM 6574 N N . VAL A 1 26 ? -5.187 -10.601 2.814 1.00 0.00 26 VAL A N 5
ATOM 6575 C CA . VAL A 1 26 ? -5.005 -11.633 1.828 1.00 0.00 26 VAL A CA 5
ATOM 6576 C C . VAL A 1 26 ? -6.305 -11.763 1.038 1.00 0.00 26 VAL A C 5
ATOM 6577 O O . VAL A 1 26 ? -7.385 -11.793 1.636 1.00 0.00 26 VAL A O 5
ATOM 6590 N N . HIS A 1 27 ? -6.224 -11.832 -0.293 1.00 0.00 27 HIS A N 5
ATOM 6591 C CA . HIS A 1 27 ? -7.349 -12.304 -1.095 1.00 0.00 27 HIS A CA 5
ATOM 6592 C C . HIS A 1 27 ? -6.928 -13.457 -2.010 1.00 0.00 27 HIS A C 5
ATOM 6593 O O . HIS A 1 27 ? -5.812 -13.953 -1.938 1.00 0.00 27 HIS A O 5
ATOM 6607 N N . GLU A 1 28 ? -7.809 -13.858 -2.913 1.00 0.00 28 GLU A N 5
ATOM 6608 C CA . GLU A 1 28 ? -7.649 -14.998 -3.822 1.00 0.00 28 GLU A CA 5
ATOM 6609 C C . GLU A 1 28 ? -7.217 -14.559 -5.234 1.00 0.00 28 GLU A C 5
ATOM 6610 O O . GLU A 1 28 ? -7.318 -15.332 -6.186 1.00 0.00 28 GLU A O 5
ATOM 6622 N N . GLY A 1 29 ? -6.781 -13.307 -5.387 1.00 0.00 29 GLY A N 5
ATOM 6623 C CA . GLY A 1 29 ? -6.489 -12.681 -6.670 1.00 0.00 29 GLY A CA 5
ATOM 6624 C C . GLY A 1 29 ? -5.038 -12.849 -7.109 1.00 0.00 29 GLY A C 5
ATOM 6625 O O . GLY A 1 29 ? -4.193 -13.317 -6.344 1.00 0.00 29 GLY A O 5
ATOM 6629 N N . GLY A 1 30 ? -4.747 -12.433 -8.341 1.00 0.00 30 GLY A N 5
ATOM 6630 C CA . GLY A 1 30 ? -3.408 -12.285 -8.886 1.00 0.00 30 GLY A CA 5
ATOM 6631 C C . GLY A 1 30 ? -3.088 -10.808 -8.856 1.00 0.00 30 GLY A C 5
ATOM 6632 O O . GLY A 1 30 ? -2.397 -10.349 -7.947 1.00 0.00 30 GLY A O 5
ATOM 6636 N N . ASP A 1 31 ? -3.507 -10.091 -9.898 1.00 0.00 31 ASP A N 5
ATOM 6637 C CA . ASP A 1 31 ? -3.621 -8.643 -9.928 1.00 0.00 31 ASP A CA 5
ATOM 6638 C C . ASP A 1 31 ? -5.021 -8.232 -9.520 1.00 0.00 31 ASP A C 5
ATOM 6639 O O . ASP A 1 31 ? -5.963 -8.995 -9.709 1.00 0.00 31 ASP A O 5
ATOM 6648 N N . VAL A 1 32 ? -5.141 -7.050 -8.913 1.00 0.00 32 VAL A N 5
ATOM 6649 C CA . VAL A 1 32 ? -6.403 -6.369 -8.673 1.00 0.00 32 VAL A CA 5
ATOM 6650 C C . VAL A 1 32 ? -6.065 -4.900 -8.394 1.00 0.00 32 VAL A C 5
ATOM 6651 O O . VAL A 1 32 ? -4.982 -4.640 -7.874 1.00 0.00 32 VAL A O 5
ATOM 6664 N N . PRO A 1 33 ? -6.950 -3.930 -8.677 1.00 0.00 33 PRO A N 5
ATOM 6665 C CA . PRO A 1 33 ? -6.657 -2.519 -8.466 1.00 0.00 33 PRO A CA 5
ATOM 6666 C C . PRO A 1 33 ? -6.299 -2.189 -7.016 1.00 0.00 33 PRO A C 5
ATOM 6667 O O . PRO A 1 33 ? -7.014 -2.611 -6.095 1.00 0.00 33 PRO A O 5
ATOM 6678 N N . LEU A 1 34 ? -5.297 -1.310 -6.814 1.00 0.00 34 LEU A N 5
ATOM 6679 C CA . LEU A 1 34 ? -5.019 -0.741 -5.492 1.00 0.00 34 LEU A CA 5
ATOM 6680 C C . LEU A 1 34 ? -6.292 -0.185 -4.831 1.00 0.00 34 LEU A C 5
ATOM 6681 O O . LEU A 1 34 ? -6.485 -0.349 -3.634 1.00 0.00 34 LEU A O 5
ATOM 6697 N N . VAL A 1 35 ? -7.230 0.336 -5.625 1.00 0.00 35 VAL A N 5
ATOM 6698 C CA . VAL A 1 35 ? -8.520 0.918 -5.239 1.00 0.00 35 VAL A CA 5
ATOM 6699 C C . VAL A 1 35 ? -9.589 -0.093 -4.824 1.00 0.00 35 VAL A C 5
ATOM 6700 O O . VAL A 1 35 ? -10.572 0.314 -4.194 1.00 0.00 35 VAL A O 5
ATOM 6713 N N . GLU A 1 36 ? -9.379 -1.386 -5.060 1.00 0.00 36 GLU A N 5
ATOM 6714 C CA . GLU A 1 36 ? -10.230 -2.427 -4.509 1.00 0.00 36 GLU A CA 5
ATOM 6715 C C . GLU A 1 36 ? -9.520 -3.085 -3.333 1.00 0.00 36 GLU A C 5
ATOM 6716 O O . GLU A 1 36 ? -10.133 -3.259 -2.278 1.00 0.00 36 GLU A O 5
ATOM 6728 N N . LEU A 1 37 ? -8.221 -3.399 -3.449 1.00 0.00 37 LEU A N 5
ATOM 6729 C CA . LEU A 1 37 ? -7.562 -4.191 -2.429 1.00 0.00 37 LEU A CA 5
ATOM 6730 C C . LEU A 1 37 ? -7.308 -3.345 -1.216 1.00 0.00 37 LEU A C 5
ATOM 6731 O O . LEU A 1 37 ? -7.253 -3.919 -0.145 1.00 0.00 37 LEU A O 5
ATOM 6747 N N . LEU A 1 38 ? -7.243 -2.012 -1.314 1.00 0.00 38 LEU A N 5
ATOM 6748 C CA . LEU A 1 38 ? -6.997 -1.211 -0.142 1.00 0.00 38 LEU A CA 5
ATOM 6749 C C . LEU A 1 38 ? -8.316 -0.918 0.584 1.00 0.00 38 LEU A C 5
ATOM 6750 O O . LEU A 1 38 ? -8.334 -0.651 1.781 1.00 0.00 38 LEU A O 5
ATOM 6766 N N . VAL A 1 39 ? -9.434 -0.981 -0.136 1.00 0.00 39 VAL A N 5
ATOM 6767 C CA . VAL A 1 39 ? -10.784 -0.844 0.388 1.00 0.00 39 VAL A CA 5
ATOM 6768 C C . VAL A 1 39 ? -11.093 -2.110 1.176 1.00 0.00 39 VAL A C 5
ATOM 6769 O O . VAL A 1 39 ? -11.520 -2.027 2.324 1.00 0.00 39 VAL A O 5
ATOM 6782 N N . SER A 1 40 ? -10.814 -3.262 0.565 1.00 0.00 40 SER A N 5
ATOM 6783 C CA . SER A 1 40 ? -11.004 -4.572 1.140 1.00 0.00 40 SER A CA 5
ATOM 6784 C C . SER A 1 40 ? -10.006 -4.773 2.281 1.00 0.00 40 SER A C 5
ATOM 6785 O O . SER A 1 40 ? -10.389 -5.315 3.315 1.00 0.00 40 SER A O 5
ATOM 6793 N N . ALA A 1 41 ? -8.766 -4.280 2.138 1.00 0.00 41 ALA A N 5
ATOM 6794 C CA . ALA A 1 41 ? -7.771 -4.436 3.191 1.00 0.00 41 ALA A CA 5
ATOM 6795 C C . ALA A 1 41 ? -7.974 -3.433 4.325 1.00 0.00 41 ALA A C 5
ATOM 6796 O O . ALA A 1 41 ? -7.487 -3.670 5.432 1.00 0.00 41 ALA A O 5
ATOM 6803 N N . GLY A 1 42 ? -8.710 -2.343 4.096 1.00 0.00 42 GLY A N 5
ATOM 6804 C CA . GLY A 1 42 ? -9.237 -1.519 5.176 1.00 0.00 42 GLY A CA 5
ATOM 6805 C C . GLY A 1 42 ? -8.325 -0.343 5.475 1.00 0.00 42 GLY A C 5
ATOM 6806 O O . GLY A 1 42 ? -8.236 0.131 6.609 1.00 0.00 42 GLY A O 5
ATOM 6810 N N . ILE A 1 43 ? -7.687 0.157 4.423 1.00 0.00 43 ILE A N 5
ATOM 6811 C CA . ILE A 1 43 ? -6.891 1.361 4.407 1.00 0.00 43 ILE A CA 5
ATOM 6812 C C . ILE A 1 43 ? -7.928 2.494 4.346 1.00 0.00 43 ILE A C 5
ATOM 6813 O O . ILE A 1 43 ? -7.895 3.362 5.215 1.00 0.00 43 ILE A O 5
ATOM 6829 N N . SER A 1 44 ? -8.908 2.439 3.421 1.00 0.00 44 SER A N 5
ATOM 6830 C CA . SER A 1 44 ? -10.046 3.355 3.448 1.00 0.00 44 SER A CA 5
ATOM 6831 C C . SER A 1 44 ? -11.256 2.637 2.861 1.00 0.00 44 SER A C 5
ATOM 6832 O O . SER A 1 44 ? -11.287 2.442 1.652 1.00 0.00 44 SER A O 5
ATOM 6840 N N . PRO A 1 45 ? -12.254 2.239 3.665 1.00 0.00 45 PRO A N 5
ATOM 6841 C CA . PRO A 1 45 ? -13.400 1.483 3.169 1.00 0.00 45 PRO A CA 5
ATOM 6842 C C . PRO A 1 45 ? -14.473 2.367 2.516 1.00 0.00 45 PRO A C 5
ATOM 6843 O O . PRO A 1 45 ? -15.329 1.877 1.784 1.00 0.00 45 PRO A O 5
ATOM 6854 N N . SER A 1 46 ? -14.461 3.674 2.782 1.00 0.00 46 SER A N 5
ATOM 6855 C CA . SER A 1 46 ? -15.463 4.590 2.265 1.00 0.00 46 SER A CA 5
ATOM 6856 C C . SER A 1 46 ? -14.940 4.991 0.904 1.00 0.00 46 SER A C 5
ATOM 6857 O O . SER A 1 46 ? -13.953 5.718 0.846 1.00 0.00 46 SER A O 5
ATOM 6865 N N . LYS A 1 47 ? -15.525 4.495 -0.187 1.00 0.00 47 LYS A N 5
ATOM 6866 C CA . LYS A 1 47 ? -14.870 4.552 -1.492 1.00 0.00 47 LYS A CA 5
ATOM 6867 C C . LYS A 1 47 ? -14.509 5.958 -2.005 1.00 0.00 47 LYS A C 5
ATOM 6868 O O . LYS A 1 47 ? -13.629 6.043 -2.855 1.00 0.00 47 LYS A O 5
ATOM 6887 N N . ARG A 1 48 ? -15.077 7.066 -1.495 1.00 0.00 48 ARG A N 5
ATOM 6888 C CA . ARG A 1 48 ? -14.514 8.395 -1.801 1.00 0.00 48 ARG A CA 5
ATOM 6889 C C . ARG A 1 48 ? -13.210 8.609 -1.042 1.00 0.00 48 ARG A C 5
ATOM 6890 O O . ARG A 1 48 ? -12.217 8.993 -1.659 1.00 0.00 48 ARG A O 5
ATOM 6911 N N . GLN A 1 49 ? -13.202 8.371 0.278 1.00 0.00 49 GLN A N 5
ATOM 6912 C CA . GLN A 1 49 ? -11.972 8.416 1.054 1.00 0.00 49 GLN A CA 5
ATOM 6913 C C . GLN A 1 49 ? -10.984 7.482 0.387 1.00 0.00 49 GLN A C 5
ATOM 6914 O O . GLN A 1 49 ? -9.856 7.907 0.233 1.00 0.00 49 GLN A O 5
ATOM 6928 N N . ALA A 1 50 ? -11.401 6.284 -0.046 1.00 0.00 50 ALA A N 5
ATOM 6929 C CA . ALA A 1 50 ? -10.557 5.404 -0.826 1.00 0.00 50 ALA A CA 5
ATOM 6930 C C . ALA A 1 50 ? -10.012 6.165 -2.012 1.00 0.00 50 ALA A C 5
ATOM 6931 O O . ALA A 1 50 ? -8.807 6.316 -2.075 1.00 0.00 50 ALA A O 5
ATOM 6938 N N . ARG A 1 51 ? -10.835 6.642 -2.954 1.00 0.00 51 ARG A N 5
ATOM 6939 C CA . ARG A 1 51 ? -10.248 7.182 -4.172 1.00 0.00 51 ARG A CA 5
ATOM 6940 C C . ARG A 1 51 ? -9.323 8.357 -3.917 1.00 0.00 51 ARG A C 5
ATOM 6941 O O . ARG A 1 51 ? -8.410 8.482 -4.724 1.00 0.00 51 ARG A O 5
ATOM 6962 N N . GLU A 1 52 ? -9.424 9.105 -2.808 1.00 0.00 52 GLU A N 5
ATOM 6963 C CA . GLU A 1 52 ? -8.312 10.019 -2.494 1.00 0.00 52 GLU A CA 5
ATOM 6964 C C . GLU A 1 52 ? -7.162 9.364 -1.741 1.00 0.00 52 GLU A C 5
ATOM 6965 O O . GLU A 1 52 ? -6.023 9.767 -1.948 1.00 0.00 52 GLU A O 5
ATOM 6977 N N . ASP A 1 53 ? -7.399 8.343 -0.928 1.00 0.00 53 ASP A N 5
ATOM 6978 C CA . ASP A 1 53 ? -6.367 7.534 -0.310 1.00 0.00 53 ASP A CA 5
ATOM 6979 C C . ASP A 1 53 ? -5.531 6.801 -1.349 1.00 0.00 53 ASP A C 5
ATOM 6980 O O . ASP A 1 53 ? -4.417 6.417 -1.016 1.00 0.00 53 ASP A O 5
ATOM 6989 N N . ILE A 1 54 ? -6.035 6.624 -2.577 1.00 0.00 54 ILE A N 5
ATOM 6990 C CA . ILE A 1 54 ? -5.265 6.258 -3.737 1.00 0.00 54 ILE A CA 5
ATOM 6991 C C . ILE A 1 54 ? -4.736 7.511 -4.367 1.00 0.00 54 ILE A C 5
ATOM 6992 O O . ILE A 1 54 ? -3.534 7.609 -4.462 1.00 0.00 54 ILE A O 5
ATOM 7008 N N . GLN A 1 55 ? -5.582 8.427 -4.849 1.00 0.00 55 GLN A N 5
ATOM 7009 C CA . GLN A 1 55 ? -5.168 9.503 -5.738 1.00 0.00 55 GLN A CA 5
ATOM 7010 C C . GLN A 1 55 ? -4.202 10.454 -5.053 1.00 0.00 55 GLN A C 5
ATOM 7011 O O . GLN A 1 55 ? -3.671 11.341 -5.722 1.00 0.00 55 GLN A O 5
ATOM 7025 N N . ASN A 1 56 ? -3.973 10.307 -3.746 1.00 0.00 56 ASN A N 5
ATOM 7026 C CA . ASN A 1 56 ? -2.957 11.093 -3.097 1.00 0.00 56 ASN A CA 5
ATOM 7027 C C . ASN A 1 56 ? -1.600 10.500 -3.273 1.00 0.00 56 ASN A C 5
ATOM 7028 O O . ASN A 1 56 ? -1.343 9.361 -2.901 1.00 0.00 56 ASN A O 5
ATOM 7039 N N . GLY A 1 57 ? -0.663 11.380 -3.583 1.00 0.00 57 GLY A N 5
ATOM 7040 C CA . GLY A 1 57 ? 0.748 11.131 -3.512 1.00 0.00 57 GLY A CA 5
ATOM 7041 C C . GLY A 1 57 ? 1.246 11.115 -2.069 1.00 0.00 57 GLY A C 5
ATOM 7042 O O . GLY A 1 57 ? 2.305 11.649 -1.758 1.00 0.00 57 GLY A O 5
ATOM 7046 N N . ALA A 1 58 ? 0.448 10.516 -1.199 1.00 0.00 58 ALA A N 5
ATOM 7047 C CA . ALA A 1 58 ? 0.780 10.078 0.131 1.00 0.00 58 ALA A CA 5
ATOM 7048 C C . ALA A 1 58 ? 0.480 8.582 0.313 1.00 0.00 58 ALA A C 5
ATOM 7049 O O . ALA A 1 58 ? 0.668 8.108 1.425 1.00 0.00 58 ALA A O 5
ATOM 7056 N N . ILE A 1 59 ? -0.017 7.828 -0.681 1.00 0.00 59 ILE A N 5
ATOM 7057 C CA . ILE A 1 59 ? 0.017 6.362 -0.651 1.00 0.00 59 ILE A CA 5
ATOM 7058 C C . ILE A 1 59 ? 1.319 5.945 -1.347 1.00 0.00 59 ILE A C 5
ATOM 7059 O O . ILE A 1 59 ? 1.491 6.003 -2.567 1.00 0.00 59 ILE A O 5
ATOM 7075 N N . TYR A 1 60 ? 2.297 5.645 -0.498 1.00 0.00 60 TYR A N 5
ATOM 7076 C CA . TYR A 1 60 ? 3.597 5.132 -0.833 1.00 0.00 60 TYR A CA 5
ATOM 7077 C C . TYR A 1 60 ? 3.484 3.622 -0.911 1.00 0.00 60 TYR A C 5
ATOM 7078 O O . TYR A 1 60 ? 3.191 2.976 0.094 1.00 0.00 60 TYR A O 5
ATOM 7096 N N . VAL A 1 61 ? 3.684 3.053 -2.094 1.00 0.00 61 VAL A N 5
ATOM 7097 C CA . VAL A 1 61 ? 3.722 1.609 -2.263 1.00 0.00 61 VAL A CA 5
ATOM 7098 C C . VAL A 1 61 ? 5.172 1.191 -2.281 1.00 0.00 61 VAL A C 5
ATOM 7099 O O . VAL A 1 61 ? 5.960 1.780 -3.010 1.00 0.00 61 VAL A O 5
ATOM 7112 N N . ASN A 1 62 ? 5.545 0.220 -1.442 1.00 0.00 62 ASN A N 5
ATOM 7113 C CA . ASN A 1 62 ? 6.934 -0.224 -1.232 1.00 0.00 62 ASN A CA 5
ATOM 7114 C C . ASN A 1 62 ? 7.807 0.843 -0.556 1.00 0.00 62 ASN A C 5
ATOM 7115 O O . ASN A 1 62 ? 8.850 0.512 -0.002 1.00 0.00 62 ASN A O 5
ATOM 7126 N N . GLY A 1 63 ? 7.338 2.088 -0.503 1.00 0.00 63 GLY A N 5
ATOM 7127 C CA . GLY A 1 63 ? 8.069 3.275 -0.091 1.00 0.00 63 GLY A CA 5
ATOM 7128 C C . GLY A 1 63 ? 7.956 4.397 -1.128 1.00 0.00 63 GLY A C 5
ATOM 7129 O O . GLY A 1 63 ? 8.325 5.533 -0.825 1.00 0.00 63 GLY A O 5
ATOM 7133 N N . GLU A 1 64 ? 7.385 4.139 -2.308 1.00 0.00 64 GLU A N 5
ATOM 7134 C CA . GLU A 1 64 ? 7.411 5.022 -3.454 1.00 0.00 64 GLU A CA 5
ATOM 7135 C C . GLU A 1 64 ? 6.003 5.557 -3.645 1.00 0.00 64 GLU A C 5
ATOM 7136 O O . GLU A 1 64 ? 5.045 4.792 -3.719 1.00 0.00 64 GLU A O 5
ATOM 7148 N N . ARG A 1 65 ? 5.847 6.874 -3.667 1.00 0.00 65 ARG A N 5
ATOM 7149 C CA . ARG A 1 65 ? 4.563 7.533 -3.841 1.00 0.00 65 ARG A CA 5
ATOM 7150 C C . ARG A 1 65 ? 3.992 7.113 -5.186 1.00 0.00 65 ARG A C 5
ATOM 7151 O O . ARG A 1 65 ? 4.542 7.503 -6.213 1.00 0.00 65 ARG A O 5
ATOM 7172 N N . LEU A 1 66 ? 2.911 6.335 -5.212 1.00 0.00 66 LEU A N 5
ATOM 7173 C CA . LEU A 1 66 ? 2.389 5.742 -6.430 1.00 0.00 66 LEU A CA 5
ATOM 7174 C C . LEU A 1 66 ? 0.860 5.673 -6.311 1.00 0.00 66 LEU A C 5
ATOM 7175 O O . LEU A 1 66 ? 0.308 4.701 -5.806 1.00 0.00 66 LEU A O 5
ATOM 7191 N N . GLN A 1 67 ? 0.173 6.735 -6.738 1.00 0.00 67 GLN A N 5
ATOM 7192 C CA . GLN A 1 67 ? -1.265 6.966 -6.557 1.00 0.00 67 GLN A CA 5
ATOM 7193 C C . GLN A 1 67 ? -2.107 6.492 -7.754 1.00 0.00 67 GLN A C 5
ATOM 7194 O O . GLN A 1 67 ? -3.114 7.115 -8.105 1.00 0.00 67 GLN A O 5
ATOM 7208 N N . ASP A 1 68 ? -1.708 5.394 -8.405 1.00 0.00 68 ASP A N 5
ATOM 7209 C CA . ASP A 1 68 ? -2.277 5.016 -9.695 1.00 0.00 68 ASP A CA 5
ATOM 7210 C C . ASP A 1 68 ? -2.497 3.509 -9.814 1.00 0.00 68 ASP A C 5
ATOM 7211 O O . ASP A 1 68 ? -1.687 2.713 -9.342 1.00 0.00 68 ASP A O 5
ATOM 7220 N N . VAL A 1 69 ? -3.579 3.124 -10.490 1.00 0.00 69 VAL A N 5
ATOM 7221 C CA . VAL A 1 69 ? -3.885 1.766 -10.943 1.00 0.00 69 VAL A CA 5
ATOM 7222 C C . VAL A 1 69 ? -2.884 1.344 -12.011 1.00 0.00 69 VAL A C 5
ATOM 7223 O O . VAL A 1 69 ? -2.413 0.210 -12.013 1.00 0.00 69 VAL A O 5
ATOM 7236 N N . GLY A 1 70 ? -2.479 2.289 -12.859 1.00 0.00 70 GLY A N 5
ATOM 7237 C CA . GLY A 1 70 ? -1.426 2.065 -13.829 1.00 0.00 70 GLY A CA 5
ATOM 7238 C C . GLY A 1 70 ? -0.058 1.897 -13.180 1.00 0.00 70 GLY A C 5
ATOM 7239 O O . GLY A 1 70 ? 0.865 1.413 -13.837 1.00 0.00 70 GLY A O 5
ATOM 7243 N N . ALA A 1 71 ? 0.076 2.291 -11.912 1.00 0.00 71 ALA A N 5
ATOM 7244 C CA . ALA A 1 71 ? 1.278 2.107 -11.124 1.00 0.00 71 ALA A CA 5
ATOM 7245 C C . ALA A 1 71 ? 1.222 0.778 -10.377 1.00 0.00 71 ALA A C 5
ATOM 7246 O O . ALA A 1 71 ? 2.187 0.017 -10.513 1.00 0.00 71 ALA A O 5
ATOM 7253 N N . ILE A 1 72 ? 0.170 0.454 -9.599 1.00 0.00 72 ILE A N 5
ATOM 7254 C CA . ILE A 1 72 ? 0.097 -0.815 -8.893 1.00 0.00 72 ILE A CA 5
ATOM 7255 C C . ILE A 1 72 ? -1.286 -1.440 -8.952 1.00 0.00 72 ILE A C 5
ATOM 7256 O O . ILE A 1 72 ? -2.306 -0.781 -8.730 1.00 0.00 72 ILE A O 5
ATOM 7272 N N . LEU A 1 73 ? -1.264 -2.756 -9.145 1.00 0.00 73 LEU A N 5
ATOM 7273 C CA . LEU A 1 73 ? -2.359 -3.644 -8.910 1.00 0.00 73 LEU A CA 5
ATOM 7274 C C . LEU A 1 73 ? -1.920 -4.377 -7.634 1.00 0.00 73 LEU A C 5
ATOM 7275 O O . LEU A 1 73 ? -2.326 -3.973 -6.549 1.00 0.00 73 LEU A O 5
ATOM 7291 N N . THR A 1 74 ? -0.974 -5.322 -7.708 1.00 0.00 74 THR A N 5
ATOM 7292 C CA . THR A 1 74 ? -0.638 -6.242 -6.611 1.00 0.00 74 THR A CA 5
ATOM 7293 C C . THR A 1 74 ? 0.862 -6.346 -6.305 1.00 0.00 74 THR A C 5
ATOM 7294 O O . THR A 1 74 ? 1.557 -5.330 -6.268 1.00 0.00 74 THR A O 5
ATOM 7305 N N . ALA A 1 75 ? 1.354 -7.547 -5.973 1.00 0.00 75 ALA A N 5
ATOM 7306 C CA . ALA A 1 75 ? 2.723 -7.798 -5.583 1.00 0.00 75 ALA A CA 5
ATOM 7307 C C . ALA A 1 75 ? 3.591 -8.102 -6.766 1.00 0.00 75 ALA A C 5
ATOM 7308 O O . ALA A 1 75 ? 4.675 -7.547 -6.847 1.00 0.00 75 ALA A O 5
ATOM 7315 N N . GLU A 1 76 ? 3.155 -9.007 -7.641 1.00 0.00 76 GLU A N 5
ATOM 7316 C CA . GLU A 1 76 ? 3.944 -9.352 -8.833 1.00 0.00 76 GLU A CA 5
ATOM 7317 C C . GLU A 1 76 ? 3.855 -8.211 -9.859 1.00 0.00 76 GLU A C 5
ATOM 7318 O O . GLU A 1 76 ? 4.617 -8.137 -10.818 1.00 0.00 76 GLU A O 5
ATOM 7330 N N . HIS A 1 77 ? 2.983 -7.245 -9.574 1.00 0.00 77 HIS A N 5
ATOM 7331 C CA . HIS A 1 77 ? 2.890 -5.979 -10.255 1.00 0.00 77 HIS A CA 5
ATOM 7332 C C . HIS A 1 77 ? 3.849 -4.931 -9.654 1.00 0.00 77 HIS A C 5
ATOM 7333 O O . HIS A 1 77 ? 3.967 -3.831 -10.203 1.00 0.00 77 HIS A O 5
ATOM 7347 N N . ARG A 1 78 ? 4.495 -5.197 -8.511 1.00 0.00 78 ARG A N 5
ATOM 7348 C CA . ARG A 1 78 ? 5.251 -4.190 -7.773 1.00 0.00 78 ARG A CA 5
ATOM 7349 C C . ARG A 1 78 ? 6.656 -4.748 -7.546 1.00 0.00 78 ARG A C 5
ATOM 7350 O O . ARG A 1 78 ? 7.612 -4.259 -8.145 1.00 0.00 78 ARG A O 5
ATOM 7371 N N . LEU A 1 79 ? 6.796 -5.737 -6.664 1.00 0.00 79 LEU A N 5
ATOM 7372 C CA . LEU A 1 79 ? 7.992 -6.497 -6.412 1.00 0.00 79 LEU A CA 5
ATOM 7373 C C . LEU A 1 79 ? 8.020 -7.744 -7.305 1.00 0.00 79 LEU A C 5
ATOM 7374 O O . LEU A 1 79 ? 7.195 -7.906 -8.200 1.00 0.00 79 LEU A O 5
ATOM 7390 N N . GLU A 1 80 ? 8.952 -8.661 -7.042 1.00 0.00 80 GLU A N 5
ATOM 7391 C CA . GLU A 1 80 ? 9.075 -9.972 -7.688 1.00 0.00 80 GLU A CA 5
ATOM 7392 C C . GLU A 1 80 ? 7.827 -10.864 -7.522 1.00 0.00 80 GLU A C 5
ATOM 7393 O O . GLU A 1 80 ? 7.818 -11.989 -8.020 1.00 0.00 80 GLU A O 5
ATOM 7405 N N . GLY A 1 81 ? 6.808 -10.428 -6.775 1.00 0.00 81 GLY A N 5
ATOM 7406 C CA . GLY A 1 81 ? 5.644 -11.211 -6.438 1.00 0.00 81 GLY A CA 5
ATOM 7407 C C . GLY A 1 81 ? 5.840 -11.873 -5.096 1.00 0.00 81 GLY A C 5
ATOM 7408 O O . GLY A 1 81 ? 6.162 -13.055 -5.042 1.00 0.00 81 GLY A O 5
ATOM 7412 N N . ARG A 1 82 ? 5.662 -11.109 -4.012 1.00 0.00 82 ARG A N 5
ATOM 7413 C CA . ARG A 1 82 ? 5.554 -11.700 -2.674 1.00 0.00 82 ARG A CA 5
ATOM 7414 C C . ARG A 1 82 ? 4.392 -11.105 -1.895 1.00 0.00 82 ARG A C 5
ATOM 7415 O O . ARG A 1 82 ? 3.493 -11.821 -1.468 1.00 0.00 82 ARG A O 5
ATOM 7436 N N . PHE A 1 83 ? 4.430 -9.792 -1.699 1.00 0.00 83 PHE A N 5
ATOM 7437 C CA . PHE A 1 83 ? 3.494 -8.983 -0.929 1.00 0.00 83 PHE A CA 5
ATOM 7438 C C . PHE A 1 83 ? 3.463 -7.609 -1.599 1.00 0.00 83 PHE A C 5
ATOM 7439 O O . PHE A 1 83 ? 4.147 -7.404 -2.593 1.00 0.00 83 PHE A O 5
ATOM 7456 N N . THR A 1 84 ? 2.719 -6.652 -1.067 1.00 0.00 84 THR A N 5
ATOM 7457 C CA . THR A 1 84 ? 2.876 -5.244 -1.393 1.00 0.00 84 THR A CA 5
ATOM 7458 C C . THR A 1 84 ? 2.630 -4.513 -0.061 1.00 0.00 84 THR A C 5
ATOM 7459 O O . THR A 1 84 ? 1.966 -5.043 0.835 1.00 0.00 84 THR A O 5
ATOM 7470 N N . VAL A 1 85 ? 3.197 -3.321 0.108 1.00 0.00 85 VAL A N 5
ATOM 7471 C CA . VAL A 1 85 ? 3.137 -2.536 1.341 1.00 0.00 85 VAL A CA 5
ATOM 7472 C C . VAL A 1 85 ? 2.568 -1.191 0.948 1.00 0.00 85 VAL A C 5
ATOM 7473 O O . VAL A 1 85 ? 3.008 -0.634 -0.057 1.00 0.00 85 VAL A O 5
ATOM 7486 N N . ILE A 1 86 ? 1.613 -0.692 1.726 1.00 0.00 86 ILE A N 5
ATOM 7487 C CA . ILE A 1 86 ? 0.777 0.454 1.431 1.00 0.00 86 ILE A CA 5
ATOM 7488 C C . ILE A 1 86 ? 0.913 1.426 2.583 1.00 0.00 86 ILE A C 5
ATOM 7489 O O . ILE A 1 86 ? 0.214 1.300 3.587 1.00 0.00 86 ILE A O 5
ATOM 7505 N N . ARG A 1 87 ? 1.803 2.401 2.447 1.00 0.00 87 ARG A N 5
ATOM 7506 C CA . ARG A 1 87 ? 1.955 3.470 3.417 1.00 0.00 87 ARG A CA 5
ATOM 7507 C C . ARG A 1 87 ? 0.993 4.554 2.960 1.00 0.00 87 ARG A C 5
ATOM 7508 O O . ARG A 1 87 ? 1.397 5.395 2.166 1.00 0.00 87 ARG A O 5
ATOM 7529 N N . ARG A 1 88 ? -0.273 4.569 3.374 1.00 0.00 88 ARG A N 5
ATOM 7530 C CA . ARG A 1 88 ? -1.039 5.804 3.198 1.00 0.00 88 ARG A CA 5
ATOM 7531 C C . ARG A 1 88 ? -0.618 6.709 4.345 1.00 0.00 88 ARG A C 5
ATOM 7532 O O . ARG A 1 88 ? -0.810 6.332 5.495 1.00 0.00 88 ARG A O 5
ATOM 7553 N N . GLY A 1 89 ? -0.061 7.888 4.075 1.00 0.00 89 GLY A N 5
ATOM 7554 C CA . GLY A 1 89 ? 0.411 8.837 5.083 1.00 0.00 89 GLY A CA 5
ATOM 7555 C C . GLY A 1 89 ? -0.683 9.336 6.031 1.00 0.00 89 GLY A C 5
ATOM 7556 O O . GLY A 1 89 ? -0.393 9.786 7.136 1.00 0.00 89 GLY A O 5
ATOM 7560 N N . LYS A 1 90 ? -1.951 9.260 5.618 1.00 0.00 90 LYS A N 5
ATOM 7561 C CA . LYS A 1 90 ? -3.130 9.565 6.431 1.00 0.00 90 LYS A CA 5
ATOM 7562 C C . LYS A 1 90 ? -3.517 8.389 7.343 1.00 0.00 90 LYS A C 5
ATOM 7563 O O . LYS A 1 90 ? -4.454 8.489 8.131 1.00 0.00 90 LYS A O 5
ATOM 7582 N N . LYS A 1 91 ? -2.821 7.261 7.236 1.00 0.00 91 LYS A N 5
ATOM 7583 C CA . LYS A 1 91 ? -2.987 6.092 8.076 1.00 0.00 91 LYS A CA 5
ATOM 7584 C C . LYS A 1 91 ? -1.584 5.505 8.261 1.00 0.00 91 LYS A C 5
ATOM 7585 O O . LYS A 1 91 ? -0.662 6.272 8.565 1.00 0.00 91 LYS A O 5
ATOM 7604 N N . LYS A 1 92 ? -1.362 4.202 8.076 1.00 0.00 92 LYS A N 5
ATOM 7605 C CA . LYS A 1 92 ? -0.080 3.552 8.278 1.00 0.00 92 LYS A CA 5
ATOM 7606 C C . LYS A 1 92 ? 0.292 2.734 7.032 1.00 0.00 92 LYS A C 5
ATOM 7607 O O . LYS A 1 92 ? -0.194 3.021 5.926 1.00 0.00 92 LYS A O 5
ATOM 7626 N N . TYR A 1 93 ? 1.200 1.780 7.244 1.00 0.00 93 TYR A N 5
ATOM 7627 C CA . TYR A 1 93 ? 1.759 0.806 6.308 1.00 0.00 93 TYR A CA 5
ATOM 7628 C C . TYR A 1 93 ? 0.984 -0.509 6.380 1.00 0.00 93 TYR A C 5
ATOM 7629 O O . TYR A 1 93 ? 1.400 -1.446 7.056 1.00 0.00 93 TYR A O 5
ATOM 7647 N N . TYR A 1 94 ? -0.128 -0.621 5.672 1.00 0.00 94 TYR A N 5
ATOM 7648 C CA . TYR A 1 94 ? -0.825 -1.887 5.621 1.00 0.00 94 TYR A CA 5
ATOM 7649 C C . TYR A 1 94 ? -0.083 -2.776 4.644 1.00 0.00 94 TYR A C 5
ATOM 7650 O O . TYR A 1 94 ? 0.748 -2.329 3.845 1.00 0.00 94 TYR A O 5
ATOM 7668 N N . LEU A 1 95 ? -0.397 -4.055 4.733 1.00 0.00 95 LEU A N 5
ATOM 7669 C CA . LEU A 1 95 ? 0.382 -5.115 4.144 1.00 0.00 95 LEU A CA 5
ATOM 7670 C C . LEU A 1 95 ? -0.609 -5.967 3.375 1.00 0.00 95 LEU A C 5
ATOM 7671 O O . LEU A 1 95 ? -1.668 -6.315 3.887 1.00 0.00 95 LEU A O 5
ATOM 7687 N N . ILE A 1 96 ? -0.296 -6.249 2.126 1.00 0.00 96 ILE A N 5
ATOM 7688 C CA . ILE A 1 96 ? -1.251 -6.749 1.151 1.00 0.00 96 ILE A CA 5
ATOM 7689 C C . ILE A 1 96 ? -0.694 -8.026 0.528 1.00 0.00 96 ILE A C 5
ATOM 7690 O O . ILE A 1 96 ? 0.393 -8.008 -0.065 1.00 0.00 96 ILE A O 5
ATOM 7706 N N . ARG A 1 97 ? -1.451 -9.119 0.627 1.00 0.00 97 ARG A N 5
ATOM 7707 C CA . ARG A 1 97 ? -1.166 -10.382 -0.048 1.00 0.00 97 ARG A CA 5
ATOM 7708 C C . ARG A 1 97 ? -2.368 -11.043 -0.742 1.00 0.00 97 ARG A C 5
ATOM 7709 O O . ARG A 1 97 ? -3.512 -10.569 -0.802 1.00 0.00 97 ARG A O 5
ATOM 7730 N N . TYR A 1 98 ? -2.035 -12.187 -1.302 1.00 0.00 98 TYR A N 5
ATOM 7731 C CA . TYR A 1 98 ? -2.758 -13.077 -2.152 1.00 0.00 98 TYR A CA 5
ATOM 7732 C C . TYR A 1 98 ? -2.438 -14.476 -1.655 1.00 0.00 98 TYR A C 5
ATOM 7733 O O . TYR A 1 98 ? -1.307 -14.743 -1.237 1.00 0.00 98 TYR A O 5
ATOM 7751 N N . ALA A 1 99 ? -3.429 -15.354 -1.697 1.00 0.00 99 ALA A N 5
ATOM 7752 C CA . ALA A 1 99 ? -3.382 -16.705 -1.193 1.00 0.00 99 ALA A CA 5
ATOM 7753 C C . ALA A 1 99 ? -2.742 -17.626 -2.224 1.00 0.00 99 ALA A C 5
ATOM 7754 O O . ALA A 1 99 ? -3.338 -18.607 -2.674 1.00 0.00 99 ALA A O 5
ATOM 7761 N N . ALA A 1 1 ? 18.760 -8.778 2.674 1.00 0.00 1 ALA A N 6
ATOM 7762 C CA . ALA A 1 1 ? 18.175 -8.032 1.549 1.00 0.00 1 ALA A CA 6
ATOM 7763 C C . ALA A 1 1 ? 19.089 -8.137 0.333 1.00 0.00 1 ALA A C 6
ATOM 7764 O O . ALA A 1 1 ? 20.313 -8.119 0.481 1.00 0.00 1 ALA A O 6
ATOM 7773 N N . LEU A 1 2 ? 18.511 -8.216 -0.869 1.00 0.00 2 LEU A N 6
ATOM 7774 C CA . LEU A 1 2 ? 19.247 -8.209 -2.136 1.00 0.00 2 LEU A CA 6
ATOM 7775 C C . LEU A 1 2 ? 18.947 -6.906 -2.878 1.00 0.00 2 LEU A C 6
ATOM 7776 O O . LEU A 1 2 ? 18.011 -6.186 -2.514 1.00 0.00 2 LEU A O 6
ATOM 7792 N N . PHE A 1 3 ? 19.695 -6.628 -3.947 1.00 0.00 3 PHE A N 6
ATOM 7793 C CA . PHE A 1 3 ? 19.369 -5.583 -4.910 1.00 0.00 3 PHE A CA 6
ATOM 7794 C C . PHE A 1 3 ? 18.878 -6.250 -6.189 1.00 0.00 3 PHE A C 6
ATOM 7795 O O . PHE A 1 3 ? 19.505 -7.199 -6.672 1.00 0.00 3 PHE A O 6
ATOM 7812 N N . SER A 1 4 ? 17.812 -5.709 -6.767 1.00 0.00 4 SER A N 6
ATOM 7813 C CA . SER A 1 4 ? 17.348 -5.935 -8.127 1.00 0.00 4 SER A CA 6
ATOM 7814 C C . SER A 1 4 ? 17.018 -4.553 -8.716 1.00 0.00 4 SER A C 6
ATOM 7815 O O . SER A 1 4 ? 17.275 -3.527 -8.072 1.00 0.00 4 SER A O 6
ATOM 7823 N N . GLY A 1 5 ? 16.478 -4.510 -9.936 1.00 0.00 5 GLY A N 6
ATOM 7824 C CA . GLY A 1 5 ? 15.887 -3.293 -10.474 1.00 0.00 5 GLY A CA 6
ATOM 7825 C C . GLY A 1 5 ? 14.633 -2.931 -9.684 1.00 0.00 5 GLY A C 6
ATOM 7826 O O . GLY A 1 5 ? 14.395 -1.758 -9.390 1.00 0.00 5 GLY A O 6
ATOM 7830 N N . ASP A 1 6 ? 13.855 -3.944 -9.290 1.00 0.00 6 ASP A N 6
ATOM 7831 C CA . ASP A 1 6 ? 12.800 -3.776 -8.300 1.00 0.00 6 ASP A CA 6
ATOM 7832 C C . ASP A 1 6 ? 13.434 -3.757 -6.911 1.00 0.00 6 ASP A C 6
ATOM 7833 O O . ASP A 1 6 ? 14.577 -4.169 -6.689 1.00 0.00 6 ASP A O 6
ATOM 7842 N N . ILE A 1 7 ? 12.639 -3.327 -5.943 1.00 0.00 7 ILE A N 6
ATOM 7843 C CA . ILE A 1 7 ? 12.918 -3.404 -4.523 1.00 0.00 7 ILE A CA 6
ATOM 7844 C C . ILE A 1 7 ? 12.932 -4.852 -4.003 1.00 0.00 7 ILE A C 6
ATOM 7845 O O . ILE A 1 7 ? 12.009 -5.323 -3.343 1.00 0.00 7 ILE A O 6
ATOM 7861 N N . ALA A 1 8 ? 14.057 -5.529 -4.167 1.00 0.00 8 ALA A N 6
ATOM 7862 C CA . ALA A 1 8 ? 14.379 -6.768 -3.459 1.00 0.00 8 ALA A CA 6
ATOM 7863 C C . ALA A 1 8 ? 14.734 -6.471 -1.988 1.00 0.00 8 ALA A C 6
ATOM 7864 O O . ALA A 1 8 ? 14.850 -7.370 -1.153 1.00 0.00 8 ALA A O 6
ATOM 7871 N N . ASN A 1 9 ? 14.828 -5.180 -1.647 1.00 0.00 9 ASN A N 6
ATOM 7872 C CA . ASN A 1 9 ? 14.956 -4.685 -0.283 1.00 0.00 9 ASN A CA 6
ATOM 7873 C C . ASN A 1 9 ? 13.617 -4.685 0.422 1.00 0.00 9 ASN A C 6
ATOM 7874 O O . ASN A 1 9 ? 13.574 -4.745 1.650 1.00 0.00 9 ASN A O 6
ATOM 7885 N N . LEU A 1 10 ? 12.527 -4.640 -0.330 1.00 0.00 10 LEU A N 6
ATOM 7886 C CA . LEU A 1 10 ? 11.200 -4.930 0.181 1.00 0.00 10 LEU A CA 6
ATOM 7887 C C . LEU A 1 10 ? 11.045 -6.443 0.058 1.00 0.00 10 LEU A C 6
ATOM 7888 O O . LEU A 1 10 ? 10.272 -6.937 -0.763 1.00 0.00 10 LEU A O 6
ATOM 7904 N N . THR A 1 11 ? 11.838 -7.195 0.821 1.00 0.00 11 THR A N 6
ATOM 7905 C CA . THR A 1 11 ? 11.772 -8.633 0.801 1.00 0.00 11 THR A CA 6
ATOM 7906 C C . THR A 1 11 ? 10.567 -9.028 1.649 1.00 0.00 11 THR A C 6
ATOM 7907 O O . THR A 1 11 ? 10.010 -8.225 2.395 1.00 0.00 11 THR A O 6
ATOM 7918 N N . ALA A 1 12 ? 10.180 -10.285 1.569 1.00 0.00 12 ALA A N 6
ATOM 7919 C CA . ALA A 1 12 ? 8.991 -10.799 2.218 1.00 0.00 12 ALA A CA 6
ATOM 7920 C C . ALA A 1 12 ? 9.079 -10.687 3.723 1.00 0.00 12 ALA A C 6
ATOM 7921 O O . ALA A 1 12 ? 8.233 -10.032 4.326 1.00 0.00 12 ALA A O 6
ATOM 7928 N N . ALA A 1 13 ? 10.121 -11.256 4.323 1.00 0.00 13 ALA A N 6
ATOM 7929 C CA . ALA A 1 13 ? 10.248 -11.177 5.771 1.00 0.00 13 ALA A CA 6
ATOM 7930 C C . ALA A 1 13 ? 10.565 -9.739 6.182 1.00 0.00 13 ALA A C 6
ATOM 7931 O O . ALA A 1 13 ? 10.380 -9.385 7.349 1.00 0.00 13 ALA A O 6
ATOM 7938 N N . GLU A 1 14 ? 11.051 -8.914 5.247 1.00 0.00 14 GLU A N 6
ATOM 7939 C CA . GLU A 1 14 ? 11.404 -7.542 5.494 1.00 0.00 14 GLU A CA 6
ATOM 7940 C C . GLU A 1 14 ? 10.134 -6.706 5.576 1.00 0.00 14 GLU A C 6
ATOM 7941 O O . GLU A 1 14 ? 10.031 -5.865 6.463 1.00 0.00 14 GLU A O 6
ATOM 7953 N N . ILE A 1 15 ? 9.159 -6.947 4.692 1.00 0.00 15 ILE A N 6
ATOM 7954 C CA . ILE A 1 15 ? 7.873 -6.280 4.727 1.00 0.00 15 ILE A CA 6
ATOM 7955 C C . ILE A 1 15 ? 7.084 -6.831 5.893 1.00 0.00 15 ILE A C 6
ATOM 7956 O O . ILE A 1 15 ? 6.592 -6.036 6.688 1.00 0.00 15 ILE A O 6
ATOM 7972 N N . GLU A 1 16 ? 6.956 -8.152 6.019 1.00 0.00 16 GLU A N 6
ATOM 7973 C CA . GLU A 1 16 ? 6.132 -8.688 7.087 1.00 0.00 16 GLU A CA 6
ATOM 7974 C C . GLU A 1 16 ? 6.630 -8.195 8.437 1.00 0.00 16 GLU A C 6
ATOM 7975 O O . GLU A 1 16 ? 5.813 -7.710 9.206 1.00 0.00 16 GLU A O 6
ATOM 7987 N N . GLN A 1 17 ? 7.938 -8.248 8.721 1.00 0.00 17 GLN A N 6
ATOM 7988 C CA . GLN A 1 17 ? 8.439 -7.810 10.016 1.00 0.00 17 GLN A CA 6
ATOM 7989 C C . GLN A 1 17 ? 8.506 -6.286 10.067 1.00 0.00 17 GLN A C 6
ATOM 7990 O O . GLN A 1 17 ? 8.335 -5.685 11.127 1.00 0.00 17 GLN A O 6
ATOM 8004 N N . GLY A 1 18 ? 8.737 -5.652 8.916 1.00 0.00 18 GLY A N 6
ATOM 8005 C CA . GLY A 1 18 ? 8.845 -4.216 8.782 1.00 0.00 18 GLY A CA 6
ATOM 8006 C C . GLY A 1 18 ? 7.538 -3.573 9.196 1.00 0.00 18 GLY A C 6
ATOM 8007 O O . GLY A 1 18 ? 7.536 -2.483 9.773 1.00 0.00 18 GLY A O 6
ATOM 8011 N N . PHE A 1 19 ? 6.431 -4.270 8.919 1.00 0.00 19 PHE A N 6
ATOM 8012 C CA . PHE A 1 19 ? 5.097 -3.726 9.076 1.00 0.00 19 PHE A CA 6
ATOM 8013 C C . PHE A 1 19 ? 4.229 -4.588 9.993 1.00 0.00 19 PHE A C 6
ATOM 8014 O O . PHE A 1 19 ? 3.018 -4.396 10.045 1.00 0.00 19 PHE A O 6
ATOM 8031 N N . LYS A 1 20 ? 4.847 -5.471 10.790 1.00 0.00 20 LYS A N 6
ATOM 8032 C CA . LYS A 1 20 ? 4.158 -6.391 11.703 1.00 0.00 20 LYS A CA 6
ATOM 8033 C C . LYS A 1 20 ? 3.304 -5.712 12.777 1.00 0.00 20 LYS A C 6
ATOM 8034 O O . LYS A 1 20 ? 2.493 -6.362 13.428 1.00 0.00 20 LYS A O 6
ATOM 8053 N N . ASP A 1 21 ? 3.495 -4.412 12.962 1.00 0.00 21 ASP A N 6
ATOM 8054 C CA . ASP A 1 21 ? 2.760 -3.573 13.907 1.00 0.00 21 ASP A CA 6
ATOM 8055 C C . ASP A 1 21 ? 1.382 -3.184 13.366 1.00 0.00 21 ASP A C 6
ATOM 8056 O O . ASP A 1 21 ? 0.487 -2.845 14.138 1.00 0.00 21 ASP A O 6
ATOM 8065 N N . VAL A 1 22 ? 1.174 -3.237 12.052 1.00 0.00 22 VAL A N 6
ATOM 8066 C CA . VAL A 1 22 ? -0.048 -2.801 11.392 1.00 0.00 22 VAL A CA 6
ATOM 8067 C C . VAL A 1 22 ? -0.696 -4.034 10.739 1.00 0.00 22 VAL A C 6
ATOM 8068 O O . VAL A 1 22 ? -0.045 -5.078 10.627 1.00 0.00 22 VAL A O 6
ATOM 8081 N N . PRO A 1 23 ? -1.994 -3.997 10.389 1.00 0.00 23 PRO A N 6
ATOM 8082 C CA . PRO A 1 23 ? -2.697 -5.196 9.984 1.00 0.00 23 PRO A CA 6
ATOM 8083 C C . PRO A 1 23 ? -2.449 -5.494 8.511 1.00 0.00 23 PRO A C 6
ATOM 8084 O O . PRO A 1 23 ? -1.902 -4.678 7.760 1.00 0.00 23 PRO A O 6
ATOM 8095 N N . SER A 1 24 ? -2.934 -6.659 8.092 1.00 0.00 24 SER A N 6
ATOM 8096 C CA . SER A 1 24 ? -2.760 -7.145 6.739 1.00 0.00 24 SER A CA 6
ATOM 8097 C C . SER A 1 24 ? -4.099 -7.526 6.117 1.00 0.00 24 SER A C 6
ATOM 8098 O O . SER A 1 24 ? -5.109 -7.626 6.823 1.00 0.00 24 SER A O 6
ATOM 8106 N N . PHE A 1 25 ? -4.103 -7.804 4.815 1.00 0.00 25 PHE A N 6
ATOM 8107 C CA . PHE A 1 25 ? -5.189 -8.441 4.099 1.00 0.00 25 PHE A CA 6
ATOM 8108 C C . PHE A 1 25 ? -4.586 -9.430 3.128 1.00 0.00 25 PHE A C 6
ATOM 8109 O O . PHE A 1 25 ? -3.453 -9.237 2.685 1.00 0.00 25 PHE A O 6
ATOM 8126 N N . VAL A 1 26 ? -5.358 -10.447 2.765 1.00 0.00 26 VAL A N 6
ATOM 8127 C CA . VAL A 1 26 ? -4.943 -11.488 1.852 1.00 0.00 26 VAL A CA 6
ATOM 8128 C C . VAL A 1 26 ? -6.083 -11.823 0.891 1.00 0.00 26 VAL A C 6
ATOM 8129 O O . VAL A 1 26 ? -7.190 -12.136 1.347 1.00 0.00 26 VAL A O 6
ATOM 8142 N N . HIS A 1 27 ? -5.844 -11.775 -0.421 1.00 0.00 27 HIS A N 6
ATOM 8143 C CA . HIS A 1 27 ? -6.826 -12.265 -1.395 1.00 0.00 27 HIS A CA 6
ATOM 8144 C C . HIS A 1 27 ? -6.322 -13.444 -2.234 1.00 0.00 27 HIS A C 6
ATOM 8145 O O . HIS A 1 27 ? -5.316 -14.063 -1.919 1.00 0.00 27 HIS A O 6
ATOM 8159 N N . GLU A 1 28 ? -7.062 -13.768 -3.285 1.00 0.00 28 GLU A N 6
ATOM 8160 C CA . GLU A 1 28 ? -7.030 -15.012 -4.055 1.00 0.00 28 GLU A CA 6
ATOM 8161 C C . GLU A 1 28 ? -5.982 -15.086 -5.168 1.00 0.00 28 GLU A C 6
ATOM 8162 O O . GLU A 1 28 ? -6.060 -15.954 -6.040 1.00 0.00 28 GLU A O 6
ATOM 8174 N N . GLY A 1 29 ? -5.036 -14.150 -5.196 1.00 0.00 29 GLY A N 6
ATOM 8175 C CA . GLY A 1 29 ? -4.194 -13.925 -6.370 1.00 0.00 29 GLY A CA 6
ATOM 8176 C C . GLY A 1 29 ? -5.032 -13.450 -7.564 1.00 0.00 29 GLY A C 6
ATOM 8177 O O . GLY A 1 29 ? -6.245 -13.231 -7.437 1.00 0.00 29 GLY A O 6
ATOM 8181 N N . GLY A 1 30 ? -4.395 -13.258 -8.718 1.00 0.00 30 GLY A N 6
ATOM 8182 C CA . GLY A 1 30 ? -4.993 -12.596 -9.867 1.00 0.00 30 GLY A CA 6
ATOM 8183 C C . GLY A 1 30 ? -4.880 -11.091 -9.657 1.00 0.00 30 GLY A C 6
ATOM 8184 O O . GLY A 1 30 ? -5.177 -10.594 -8.564 1.00 0.00 30 GLY A O 6
ATOM 8188 N N . ASP A 1 31 ? -4.444 -10.357 -10.679 1.00 0.00 31 ASP A N 6
ATOM 8189 C CA . ASP A 1 31 ? -4.189 -8.925 -10.555 1.00 0.00 31 ASP A CA 6
ATOM 8190 C C . ASP A 1 31 ? -5.466 -8.164 -10.202 1.00 0.00 31 ASP A C 6
ATOM 8191 O O . ASP A 1 31 ? -6.576 -8.609 -10.528 1.00 0.00 31 ASP A O 6
ATOM 8200 N N . VAL A 1 32 ? -5.327 -7.050 -9.477 1.00 0.00 32 VAL A N 6
ATOM 8201 C CA . VAL A 1 32 ? -6.471 -6.370 -8.872 1.00 0.00 32 VAL A CA 6
ATOM 8202 C C . VAL A 1 32 ? -6.016 -4.963 -8.566 1.00 0.00 32 VAL A C 6
ATOM 8203 O O . VAL A 1 32 ? -4.888 -4.792 -8.118 1.00 0.00 32 VAL A O 6
ATOM 8216 N N . PRO A 1 33 ? -6.861 -3.957 -8.777 1.00 0.00 33 PRO A N 6
ATOM 8217 C CA . PRO A 1 33 ? -6.442 -2.589 -8.663 1.00 0.00 33 PRO A CA 6
ATOM 8218 C C . PRO A 1 33 ? -6.315 -2.178 -7.203 1.00 0.00 33 PRO A C 6
ATOM 8219 O O . PRO A 1 33 ? -7.071 -2.616 -6.321 1.00 0.00 33 PRO A O 6
ATOM 8230 N N . LEU A 1 34 ? -5.406 -1.227 -6.979 1.00 0.00 34 LEU A N 6
ATOM 8231 C CA . LEU A 1 34 ? -5.210 -0.589 -5.687 1.00 0.00 34 LEU A CA 6
ATOM 8232 C C . LEU A 1 34 ? -6.537 -0.122 -5.065 1.00 0.00 34 LEU A C 6
ATOM 8233 O O . LEU A 1 34 ? -6.734 -0.296 -3.867 1.00 0.00 34 LEU A O 6
ATOM 8249 N N . VAL A 1 35 ? -7.508 0.327 -5.871 1.00 0.00 35 VAL A N 6
ATOM 8250 C CA . VAL A 1 35 ? -8.824 0.767 -5.411 1.00 0.00 35 VAL A CA 6
ATOM 8251 C C . VAL A 1 35 ? -9.671 -0.347 -4.839 1.00 0.00 35 VAL A C 6
ATOM 8252 O O . VAL A 1 35 ? -10.454 -0.065 -3.938 1.00 0.00 35 VAL A O 6
ATOM 8265 N N . GLU A 1 36 ? -9.520 -1.586 -5.289 1.00 0.00 36 GLU A N 6
ATOM 8266 C CA . GLU A 1 36 ? -10.312 -2.678 -4.763 1.00 0.00 36 GLU A CA 6
ATOM 8267 C C . GLU A 1 36 ? -9.572 -3.326 -3.607 1.00 0.00 36 GLU A C 6
ATOM 8268 O O . GLU A 1 36 ? -10.208 -3.610 -2.592 1.00 0.00 36 GLU A O 6
ATOM 8280 N N . LEU A 1 37 ? -8.246 -3.498 -3.696 1.00 0.00 37 LEU A N 6
ATOM 8281 C CA . LEU A 1 37 ? -7.504 -4.210 -2.670 1.00 0.00 37 LEU A CA 6
ATOM 8282 C C . LEU A 1 37 ? -7.448 -3.346 -1.438 1.00 0.00 37 LEU A C 6
ATOM 8283 O O . LEU A 1 37 ? -7.434 -3.915 -0.362 1.00 0.00 37 LEU A O 6
ATOM 8299 N N . LEU A 1 38 ? -7.443 -2.007 -1.531 1.00 0.00 38 LEU A N 6
ATOM 8300 C CA . LEU A 1 38 ? -7.233 -1.185 -0.369 1.00 0.00 38 LEU A CA 6
ATOM 8301 C C . LEU A 1 38 ? -8.560 -0.919 0.340 1.00 0.00 38 LEU A C 6
ATOM 8302 O O . LEU A 1 38 ? -8.580 -0.650 1.538 1.00 0.00 38 LEU A O 6
ATOM 8318 N N . VAL A 1 39 ? -9.673 -1.041 -0.379 1.00 0.00 39 VAL A N 6
ATOM 8319 C CA . VAL A 1 39 ? -11.024 -0.994 0.175 1.00 0.00 39 VAL A CA 6
ATOM 8320 C C . VAL A 1 39 ? -11.265 -2.306 0.910 1.00 0.00 39 VAL A C 6
ATOM 8321 O O . VAL A 1 39 ? -11.621 -2.296 2.089 1.00 0.00 39 VAL A O 6
ATOM 8334 N N . SER A 1 40 ? -10.998 -3.418 0.226 1.00 0.00 40 SER A N 6
ATOM 8335 C CA . SER A 1 40 ? -11.155 -4.762 0.749 1.00 0.00 40 SER A CA 6
ATOM 8336 C C . SER A 1 40 ? -10.206 -4.939 1.930 1.00 0.00 40 SER A C 6
ATOM 8337 O O . SER A 1 40 ? -10.611 -5.465 2.966 1.00 0.00 40 SER A O 6
ATOM 8345 N N . ALA A 1 41 ? -8.981 -4.402 1.836 1.00 0.00 41 ALA A N 6
ATOM 8346 C CA . ALA A 1 41 ? -8.029 -4.530 2.931 1.00 0.00 41 ALA A CA 6
ATOM 8347 C C . ALA A 1 41 ? -8.319 -3.543 4.055 1.00 0.00 41 ALA A C 6
ATOM 8348 O O . ALA A 1 41 ? -7.948 -3.795 5.201 1.00 0.00 41 ALA A O 6
ATOM 8355 N N . GLY A 1 42 ? -9.026 -2.450 3.769 1.00 0.00 42 GLY A N 6
ATOM 8356 C CA . GLY A 1 42 ? -9.588 -1.604 4.807 1.00 0.00 42 GLY A CA 6
ATOM 8357 C C . GLY A 1 42 ? -8.619 -0.493 5.160 1.00 0.00 42 GLY A C 6
ATOM 8358 O O . GLY A 1 42 ? -8.579 -0.019 6.294 1.00 0.00 42 GLY A O 6
ATOM 8362 N N . ILE A 1 43 ? -7.878 -0.023 4.164 1.00 0.00 43 ILE A N 6
ATOM 8363 C CA . ILE A 1 43 ? -7.020 1.130 4.236 1.00 0.00 43 ILE A CA 6
ATOM 8364 C C . ILE A 1 43 ? -7.955 2.341 4.137 1.00 0.00 43 ILE A C 6
ATOM 8365 O O . ILE A 1 43 ? -7.809 3.263 4.935 1.00 0.00 43 ILE A O 6
ATOM 8381 N N . SER A 1 44 ? -8.947 2.330 3.233 1.00 0.00 44 SER A N 6
ATOM 8382 C CA . SER A 1 44 ? -10.057 3.267 3.294 1.00 0.00 44 SER A CA 6
ATOM 8383 C C . SER A 1 44 ? -11.262 2.533 2.725 1.00 0.00 44 SER A C 6
ATOM 8384 O O . SER A 1 44 ? -11.250 2.253 1.534 1.00 0.00 44 SER A O 6
ATOM 8392 N N . PRO A 1 45 ? -12.264 2.163 3.536 1.00 0.00 45 PRO A N 6
ATOM 8393 C CA . PRO A 1 45 ? -13.413 1.398 3.065 1.00 0.00 45 PRO A CA 6
ATOM 8394 C C . PRO A 1 45 ? -14.469 2.257 2.363 1.00 0.00 45 PRO A C 6
ATOM 8395 O O . PRO A 1 45 ? -15.355 1.730 1.694 1.00 0.00 45 PRO A O 6
ATOM 8406 N N . SER A 1 46 ? -14.415 3.578 2.527 1.00 0.00 46 SER A N 6
ATOM 8407 C CA . SER A 1 46 ? -15.361 4.497 1.921 1.00 0.00 46 SER A CA 6
ATOM 8408 C C . SER A 1 46 ? -14.881 4.693 0.494 1.00 0.00 46 SER A C 6
ATOM 8409 O O . SER A 1 46 ? -13.777 5.192 0.328 1.00 0.00 46 SER A O 6
ATOM 8417 N N . LYS A 1 47 ? -15.630 4.292 -0.537 1.00 0.00 47 LYS A N 6
ATOM 8418 C CA . LYS A 1 47 ? -15.101 4.230 -1.907 1.00 0.00 47 LYS A CA 6
ATOM 8419 C C . LYS A 1 47 ? -14.582 5.590 -2.411 1.00 0.00 47 LYS A C 6
ATOM 8420 O O . LYS A 1 47 ? -13.640 5.636 -3.204 1.00 0.00 47 LYS A O 6
ATOM 8439 N N . ARG A 1 48 ? -15.150 6.712 -1.946 1.00 0.00 48 ARG A N 6
ATOM 8440 C CA . ARG A 1 48 ? -14.638 8.054 -2.263 1.00 0.00 48 ARG A CA 6
ATOM 8441 C C . ARG A 1 48 ? -13.301 8.276 -1.551 1.00 0.00 48 ARG A C 6
ATOM 8442 O O . ARG A 1 48 ? -12.305 8.654 -2.185 1.00 0.00 48 ARG A O 6
ATOM 8463 N N . GLN A 1 49 ? -13.297 8.039 -0.230 1.00 0.00 49 GLN A N 6
ATOM 8464 C CA . GLN A 1 49 ? -12.106 8.220 0.579 1.00 0.00 49 GLN A CA 6
ATOM 8465 C C . GLN A 1 49 ? -11.010 7.403 -0.037 1.00 0.00 49 GLN A C 6
ATOM 8466 O O . GLN A 1 49 ? -9.958 7.945 -0.299 1.00 0.00 49 GLN A O 6
ATOM 8480 N N . ALA A 1 50 ? -11.312 6.137 -0.309 1.00 0.00 50 ALA A N 6
ATOM 8481 C CA . ALA A 1 50 ? -10.465 5.182 -0.964 1.00 0.00 50 ALA A CA 6
ATOM 8482 C C . ALA A 1 50 ? -9.840 5.804 -2.201 1.00 0.00 50 ALA A C 6
ATOM 8483 O O . ALA A 1 50 ? -8.622 5.883 -2.283 1.00 0.00 50 ALA A O 6
ATOM 8490 N N . ARG A 1 51 ? -10.660 6.277 -3.147 1.00 0.00 51 ARG A N 6
ATOM 8491 C CA . ARG A 1 51 ? -10.120 6.865 -4.363 1.00 0.00 51 ARG A CA 6
ATOM 8492 C C . ARG A 1 51 ? -9.198 8.045 -4.100 1.00 0.00 51 ARG A C 6
ATOM 8493 O O . ARG A 1 51 ? -8.220 8.163 -4.832 1.00 0.00 51 ARG A O 6
ATOM 8514 N N . GLU A 1 52 ? -9.415 8.872 -3.076 1.00 0.00 52 GLU A N 6
ATOM 8515 C CA . GLU A 1 52 ? -8.398 9.897 -2.795 1.00 0.00 52 GLU A CA 6
ATOM 8516 C C . GLU A 1 52 ? -7.208 9.354 -2.003 1.00 0.00 52 GLU A C 6
ATOM 8517 O O . GLU A 1 52 ? -6.074 9.761 -2.247 1.00 0.00 52 GLU A O 6
ATOM 8529 N N . ASP A 1 53 ? -7.429 8.413 -1.097 1.00 0.00 53 ASP A N 6
ATOM 8530 C CA . ASP A 1 53 ? -6.412 7.749 -0.312 1.00 0.00 53 ASP A CA 6
ATOM 8531 C C . ASP A 1 53 ? -5.491 6.928 -1.189 1.00 0.00 53 ASP A C 6
ATOM 8532 O O . ASP A 1 53 ? -4.412 6.550 -0.748 1.00 0.00 53 ASP A O 6
ATOM 8541 N N . ILE A 1 54 ? -5.914 6.676 -2.420 1.00 0.00 54 ILE A N 6
ATOM 8542 C CA . ILE A 1 54 ? -5.098 6.221 -3.497 1.00 0.00 54 ILE A CA 6
ATOM 8543 C C . ILE A 1 54 ? -4.489 7.409 -4.179 1.00 0.00 54 ILE A C 6
ATOM 8544 O O . ILE A 1 54 ? -3.285 7.448 -4.250 1.00 0.00 54 ILE A O 6
ATOM 8560 N N . GLN A 1 55 ? -5.278 8.317 -4.755 1.00 0.00 55 GLN A N 6
ATOM 8561 C CA . GLN A 1 55 ? -4.775 9.281 -5.715 1.00 0.00 55 GLN A CA 6
ATOM 8562 C C . GLN A 1 55 ? -3.932 10.384 -5.104 1.00 0.00 55 GLN A C 6
ATOM 8563 O O . GLN A 1 55 ? -3.364 11.196 -5.834 1.00 0.00 55 GLN A O 6
ATOM 8577 N N . ASN A 1 56 ? -3.822 10.441 -3.786 1.00 0.00 56 ASN A N 6
ATOM 8578 C CA . ASN A 1 56 ? -2.777 11.221 -3.166 1.00 0.00 56 ASN A CA 6
ATOM 8579 C C . ASN A 1 56 ? -1.507 10.408 -3.189 1.00 0.00 56 ASN A C 6
ATOM 8580 O O . ASN A 1 56 ? -1.471 9.299 -2.675 1.00 0.00 56 ASN A O 6
ATOM 8591 N N . GLY A 1 57 ? -0.410 11.020 -3.623 1.00 0.00 57 GLY A N 6
ATOM 8592 C CA . GLY A 1 57 ? 0.936 10.483 -3.465 1.00 0.00 57 GLY A CA 6
ATOM 8593 C C . GLY A 1 57 ? 1.350 10.194 -2.015 1.00 0.00 57 GLY A C 6
ATOM 8594 O O . GLY A 1 57 ? 2.475 9.772 -1.778 1.00 0.00 57 GLY A O 6
ATOM 8598 N N . ALA A 1 58 ? 0.452 10.392 -1.051 1.00 0.00 58 ALA A N 6
ATOM 8599 C CA . ALA A 1 58 ? 0.560 10.000 0.331 1.00 0.00 58 ALA A CA 6
ATOM 8600 C C . ALA A 1 58 ? 0.251 8.520 0.516 1.00 0.00 58 ALA A C 6
ATOM 8601 O O . ALA A 1 58 ? 0.010 8.110 1.644 1.00 0.00 58 ALA A O 6
ATOM 8608 N N . ILE A 1 59 ? 0.151 7.714 -0.534 1.00 0.00 59 ILE A N 6
ATOM 8609 C CA . ILE A 1 59 ? 0.208 6.273 -0.443 1.00 0.00 59 ILE A CA 6
ATOM 8610 C C . ILE A 1 59 ? 1.522 5.892 -1.125 1.00 0.00 59 ILE A C 6
ATOM 8611 O O . ILE A 1 59 ? 1.675 5.758 -2.346 1.00 0.00 59 ILE A O 6
ATOM 8627 N N . TYR A 1 60 ? 2.530 5.862 -0.254 1.00 0.00 60 TYR A N 6
ATOM 8628 C CA . TYR A 1 60 ? 3.856 5.390 -0.537 1.00 0.00 60 TYR A CA 6
ATOM 8629 C C . TYR A 1 60 ? 3.750 3.874 -0.477 1.00 0.00 60 TYR A C 6
ATOM 8630 O O . TYR A 1 60 ? 3.745 3.279 0.601 1.00 0.00 60 TYR A O 6
ATOM 8648 N N . VAL A 1 61 ? 3.588 3.227 -1.619 1.00 0.00 61 VAL A N 6
ATOM 8649 C CA . VAL A 1 61 ? 3.513 1.774 -1.645 1.00 0.00 61 VAL A CA 6
ATOM 8650 C C . VAL A 1 61 ? 4.964 1.346 -1.522 1.00 0.00 61 VAL A C 6
ATOM 8651 O O . VAL A 1 61 ? 5.792 1.938 -2.202 1.00 0.00 61 VAL A O 6
ATOM 8664 N N . ASN A 1 62 ? 5.347 0.373 -0.691 1.00 0.00 62 ASN A N 6
ATOM 8665 C CA . ASN A 1 62 ? 6.737 -0.090 -0.727 1.00 0.00 62 ASN A CA 6
ATOM 8666 C C . ASN A 1 62 ? 7.778 1.006 -0.413 1.00 0.00 62 ASN A C 6
ATOM 8667 O O . ASN A 1 62 ? 8.971 0.806 -0.625 1.00 0.00 62 ASN A O 6
ATOM 8678 N N . GLY A 1 63 ? 7.333 2.145 0.136 1.00 0.00 63 GLY A N 6
ATOM 8679 C CA . GLY A 1 63 ? 8.139 3.327 0.402 1.00 0.00 63 GLY A CA 6
ATOM 8680 C C . GLY A 1 63 ? 8.084 4.375 -0.715 1.00 0.00 63 GLY A C 6
ATOM 8681 O O . GLY A 1 63 ? 8.606 5.474 -0.519 1.00 0.00 63 GLY A O 6
ATOM 8685 N N . GLU A 1 64 ? 7.420 4.112 -1.842 1.00 0.00 64 GLU A N 6
ATOM 8686 C CA . GLU A 1 64 ? 7.522 4.878 -3.071 1.00 0.00 64 GLU A CA 6
ATOM 8687 C C . GLU A 1 64 ? 6.130 5.390 -3.441 1.00 0.00 64 GLU A C 6
ATOM 8688 O O . GLU A 1 64 ? 5.152 4.649 -3.417 1.00 0.00 64 GLU A O 6
ATOM 8700 N N . ARG A 1 65 ? 6.005 6.692 -3.683 1.00 0.00 65 ARG A N 6
ATOM 8701 C CA . ARG A 1 65 ? 4.746 7.395 -3.902 1.00 0.00 65 ARG A CA 6
ATOM 8702 C C . ARG A 1 65 ? 4.102 6.839 -5.159 1.00 0.00 65 ARG A C 6
ATOM 8703 O O . ARG A 1 65 ? 4.573 7.189 -6.239 1.00 0.00 65 ARG A O 6
ATOM 8724 N N . LEU A 1 66 ? 3.052 6.016 -5.070 1.00 0.00 66 LEU A N 6
ATOM 8725 C CA . LEU A 1 66 ? 2.415 5.473 -6.266 1.00 0.00 66 LEU A CA 6
ATOM 8726 C C . LEU A 1 66 ? 0.903 5.479 -6.039 1.00 0.00 66 LEU A C 6
ATOM 8727 O O . LEU A 1 66 ? 0.357 4.647 -5.321 1.00 0.00 66 LEU A O 6
ATOM 8743 N N . GLN A 1 67 ? 0.248 6.479 -6.621 1.00 0.00 67 GLN A N 6
ATOM 8744 C CA . GLN A 1 67 ? -1.137 6.902 -6.428 1.00 0.00 67 GLN A CA 6
ATOM 8745 C C . GLN A 1 67 ? -1.998 6.504 -7.641 1.00 0.00 67 GLN A C 6
ATOM 8746 O O . GLN A 1 67 ? -2.998 7.155 -7.968 1.00 0.00 67 GLN A O 6
ATOM 8760 N N . ASP A 1 68 ? -1.599 5.442 -8.347 1.00 0.00 68 ASP A N 6
ATOM 8761 C CA . ASP A 1 68 ? -2.070 5.111 -9.683 1.00 0.00 68 ASP A CA 6
ATOM 8762 C C . ASP A 1 68 ? -2.285 3.609 -9.862 1.00 0.00 68 ASP A C 6
ATOM 8763 O O . ASP A 1 68 ? -1.409 2.806 -9.553 1.00 0.00 68 ASP A O 6
ATOM 8772 N N . VAL A 1 69 ? -3.445 3.234 -10.397 1.00 0.00 69 VAL A N 6
ATOM 8773 C CA . VAL A 1 69 ? -3.786 1.899 -10.893 1.00 0.00 69 VAL A CA 6
ATOM 8774 C C . VAL A 1 69 ? -2.833 1.478 -12.001 1.00 0.00 69 VAL A C 6
ATOM 8775 O O . VAL A 1 69 ? -2.397 0.332 -12.042 1.00 0.00 69 VAL A O 6
ATOM 8788 N N . GLY A 1 70 ? -2.423 2.431 -12.833 1.00 0.00 70 GLY A N 6
ATOM 8789 C CA . GLY A 1 70 ? -1.406 2.184 -13.835 1.00 0.00 70 GLY A CA 6
ATOM 8790 C C . GLY A 1 70 ? -0.040 1.885 -13.228 1.00 0.00 70 GLY A C 6
ATOM 8791 O O . GLY A 1 70 ? 0.827 1.360 -13.926 1.00 0.00 70 GLY A O 6
ATOM 8795 N N . ALA A 1 71 ? 0.187 2.256 -11.969 1.00 0.00 71 ALA A N 6
ATOM 8796 C CA . ALA A 1 71 ? 1.375 1.922 -11.200 1.00 0.00 71 ALA A CA 6
ATOM 8797 C C . ALA A 1 71 ? 1.262 0.630 -10.387 1.00 0.00 71 ALA A C 6
ATOM 8798 O O . ALA A 1 71 ? 2.274 -0.061 -10.250 1.00 0.00 71 ALA A O 6
ATOM 8805 N N . ILE A 1 72 ? 0.108 0.298 -9.781 1.00 0.00 72 ILE A N 6
ATOM 8806 C CA . ILE A 1 72 ? 0.006 -0.851 -8.889 1.00 0.00 72 ILE A CA 6
ATOM 8807 C C . ILE A 1 72 ? -1.341 -1.557 -9.068 1.00 0.00 72 ILE A C 6
ATOM 8808 O O . ILE A 1 72 ? -2.394 -0.939 -8.868 1.00 0.00 72 ILE A O 6
ATOM 8824 N N . LEU A 1 73 ? -1.298 -2.856 -9.380 1.00 0.00 73 LEU A N 6
ATOM 8825 C CA . LEU A 1 73 ? -2.401 -3.764 -9.267 1.00 0.00 73 LEU A CA 6
ATOM 8826 C C . LEU A 1 73 ? -2.013 -4.615 -8.053 1.00 0.00 73 LEU A C 6
ATOM 8827 O O . LEU A 1 73 ? -2.178 -4.147 -6.928 1.00 0.00 73 LEU A O 6
ATOM 8843 N N . THR A 1 74 ? -1.395 -5.780 -8.226 1.00 0.00 74 THR A N 6
ATOM 8844 C CA . THR A 1 74 ? -1.118 -6.706 -7.132 1.00 0.00 74 THR A CA 6
ATOM 8845 C C . THR A 1 74 ? 0.309 -6.621 -6.578 1.00 0.00 74 THR A C 6
ATOM 8846 O O . THR A 1 74 ? 1.091 -5.740 -6.927 1.00 0.00 74 THR A O 6
ATOM 8857 N N . ALA A 1 75 ? 0.660 -7.542 -5.675 1.00 0.00 75 ALA A N 6
ATOM 8858 C CA . ALA A 1 75 ? 1.996 -7.644 -5.114 1.00 0.00 75 ALA A CA 6
ATOM 8859 C C . ALA A 1 75 ? 3.056 -7.877 -6.180 1.00 0.00 75 ALA A C 6
ATOM 8860 O O . ALA A 1 75 ? 4.127 -7.285 -6.096 1.00 0.00 75 ALA A O 6
ATOM 8867 N N . GLU A 1 76 ? 2.779 -8.724 -7.170 1.00 0.00 76 GLU A N 6
ATOM 8868 C CA . GLU A 1 76 ? 3.656 -8.954 -8.321 1.00 0.00 76 GLU A CA 6
ATOM 8869 C C . GLU A 1 76 ? 3.806 -7.719 -9.204 1.00 0.00 76 GLU A C 6
ATOM 8870 O O . GLU A 1 76 ? 4.719 -7.642 -10.025 1.00 0.00 76 GLU A O 6
ATOM 8882 N N . HIS A 1 77 ? 2.894 -6.768 -9.041 1.00 0.00 77 HIS A N 6
ATOM 8883 C CA . HIS A 1 77 ? 2.869 -5.494 -9.715 1.00 0.00 77 HIS A CA 6
ATOM 8884 C C . HIS A 1 77 ? 3.573 -4.436 -8.849 1.00 0.00 77 HIS A C 6
ATOM 8885 O O . HIS A 1 77 ? 3.566 -3.249 -9.207 1.00 0.00 77 HIS A O 6
ATOM 8899 N N . ARG A 1 78 ? 4.162 -4.817 -7.696 1.00 0.00 78 ARG A N 6
ATOM 8900 C CA . ARG A 1 78 ? 5.008 -3.911 -6.936 1.00 0.00 78 ARG A CA 6
ATOM 8901 C C . ARG A 1 78 ? 6.362 -4.534 -6.610 1.00 0.00 78 ARG A C 6
ATOM 8902 O O . ARG A 1 78 ? 7.374 -3.967 -7.011 1.00 0.00 78 ARG A O 6
ATOM 8923 N N . LEU A 1 79 ? 6.436 -5.642 -5.868 1.00 0.00 79 LEU A N 6
ATOM 8924 C CA . LEU A 1 79 ? 7.640 -6.420 -5.693 1.00 0.00 79 LEU A CA 6
ATOM 8925 C C . LEU A 1 79 ? 7.697 -7.502 -6.770 1.00 0.00 79 LEU A C 6
ATOM 8926 O O . LEU A 1 79 ? 6.874 -7.516 -7.686 1.00 0.00 79 LEU A O 6
ATOM 8942 N N . GLU A 1 80 ? 8.646 -8.432 -6.627 1.00 0.00 80 GLU A N 6
ATOM 8943 C CA . GLU A 1 80 ? 8.665 -9.708 -7.330 1.00 0.00 80 GLU A CA 6
ATOM 8944 C C . GLU A 1 80 ? 7.255 -10.328 -7.317 1.00 0.00 80 GLU A C 6
ATOM 8945 O O . GLU A 1 80 ? 6.712 -10.648 -8.374 1.00 0.00 80 GLU A O 6
ATOM 8957 N N . GLY A 1 81 ? 6.615 -10.393 -6.142 1.00 0.00 81 GLY A N 6
ATOM 8958 C CA . GLY A 1 81 ? 5.238 -10.788 -5.955 1.00 0.00 81 GLY A CA 6
ATOM 8959 C C . GLY A 1 81 ? 5.008 -11.718 -4.779 1.00 0.00 81 GLY A C 6
ATOM 8960 O O . GLY A 1 81 ? 4.873 -12.925 -4.964 1.00 0.00 81 GLY A O 6
ATOM 8964 N N . ARG A 1 82 ? 4.912 -11.161 -3.567 1.00 0.00 82 ARG A N 6
ATOM 8965 C CA . ARG A 1 82 ? 4.380 -11.913 -2.413 1.00 0.00 82 ARG A CA 6
ATOM 8966 C C . ARG A 1 82 ? 3.518 -11.036 -1.511 1.00 0.00 82 ARG A C 6
ATOM 8967 O O . ARG A 1 82 ? 2.426 -11.444 -1.119 1.00 0.00 82 ARG A O 6
ATOM 8988 N N . PHE A 1 83 ? 4.002 -9.837 -1.196 1.00 0.00 83 PHE A N 6
ATOM 8989 C CA . PHE A 1 83 ? 3.377 -8.884 -0.288 1.00 0.00 83 PHE A CA 6
ATOM 8990 C C . PHE A 1 83 ? 3.357 -7.520 -0.960 1.00 0.00 83 PHE A C 6
ATOM 8991 O O . PHE A 1 83 ? 3.787 -7.398 -2.100 1.00 0.00 83 PHE A O 6
ATOM 9008 N N . THR A 1 84 ? 2.874 -6.486 -0.288 1.00 0.00 84 THR A N 6
ATOM 9009 C CA . THR A 1 84 ? 3.069 -5.084 -0.611 1.00 0.00 84 THR A CA 6
ATOM 9010 C C . THR A 1 84 ? 2.751 -4.294 0.654 1.00 0.00 84 THR A C 6
ATOM 9011 O O . THR A 1 84 ? 1.736 -4.562 1.301 1.00 0.00 84 THR A O 6
ATOM 9022 N N . VAL A 1 85 ? 3.617 -3.350 1.031 1.00 0.00 85 VAL A N 6
ATOM 9023 C CA . VAL A 1 85 ? 3.303 -2.407 2.096 1.00 0.00 85 VAL A CA 6
ATOM 9024 C C . VAL A 1 85 ? 2.637 -1.184 1.471 1.00 0.00 85 VAL A C 6
ATOM 9025 O O . VAL A 1 85 ? 3.001 -0.761 0.376 1.00 0.00 85 VAL A O 6
ATOM 9038 N N . ILE A 1 86 ? 1.693 -0.586 2.185 1.00 0.00 86 ILE A N 6
ATOM 9039 C CA . ILE A 1 86 ? 0.878 0.537 1.766 1.00 0.00 86 ILE A CA 6
ATOM 9040 C C . ILE A 1 86 ? 1.032 1.606 2.822 1.00 0.00 86 ILE A C 6
ATOM 9041 O O . ILE A 1 86 ? 0.373 1.536 3.860 1.00 0.00 86 ILE A O 6
ATOM 9057 N N . ARG A 1 87 ? 1.894 2.592 2.591 1.00 0.00 87 ARG A N 6
ATOM 9058 C CA . ARG A 1 87 ? 2.176 3.591 3.605 1.00 0.00 87 ARG A CA 6
ATOM 9059 C C . ARG A 1 87 ? 1.299 4.787 3.281 1.00 0.00 87 ARG A C 6
ATOM 9060 O O . ARG A 1 87 ? 1.708 5.706 2.577 1.00 0.00 87 ARG A O 6
ATOM 9081 N N . ARG A 1 88 ? 0.044 4.720 3.711 1.00 0.00 88 ARG A N 6
ATOM 9082 C CA . ARG A 1 88 ? -1.011 5.669 3.431 1.00 0.00 88 ARG A CA 6
ATOM 9083 C C . ARG A 1 88 ? -0.851 6.894 4.350 1.00 0.00 88 ARG A C 6
ATOM 9084 O O . ARG A 1 88 ? -1.779 7.217 5.077 1.00 0.00 88 ARG A O 6
ATOM 9105 N N . GLY A 1 89 ? 0.272 7.614 4.246 1.00 0.00 89 GLY A N 6
ATOM 9106 C CA . GLY A 1 89 ? 0.629 8.902 4.842 1.00 0.00 89 GLY A CA 6
ATOM 9107 C C . GLY A 1 89 ? -0.054 9.258 6.160 1.00 0.00 89 GLY A C 6
ATOM 9108 O O . GLY A 1 89 ? 0.547 9.103 7.226 1.00 0.00 89 GLY A O 6
ATOM 9112 N N . LYS A 1 90 ? -1.279 9.787 6.082 1.00 0.00 90 LYS A N 6
ATOM 9113 C CA . LYS A 1 90 ? -2.141 10.114 7.215 1.00 0.00 90 LYS A CA 6
ATOM 9114 C C . LYS A 1 90 ? -2.267 8.906 8.140 1.00 0.00 90 LYS A C 6
ATOM 9115 O O . LYS A 1 90 ? -2.020 9.017 9.342 1.00 0.00 90 LYS A O 6
ATOM 9134 N N . LYS A 1 91 ? -2.685 7.772 7.590 1.00 0.00 91 LYS A N 6
ATOM 9135 C CA . LYS A 1 91 ? -2.697 6.470 8.230 1.00 0.00 91 LYS A CA 6
ATOM 9136 C C . LYS A 1 91 ? -1.311 5.830 8.108 1.00 0.00 91 LYS A C 6
ATOM 9137 O O . LYS A 1 91 ? -0.390 6.393 7.517 1.00 0.00 91 LYS A O 6
ATOM 9156 N N . LYS A 1 92 ? -1.147 4.655 8.705 1.00 0.00 92 LYS A N 6
ATOM 9157 C CA . LYS A 1 92 ? 0.109 3.939 8.752 1.00 0.00 92 LYS A CA 6
ATOM 9158 C C . LYS A 1 92 ? 0.340 3.110 7.478 1.00 0.00 92 LYS A C 6
ATOM 9159 O O . LYS A 1 92 ? 0.005 3.506 6.350 1.00 0.00 92 LYS A O 6
ATOM 9178 N N . TYR A 1 93 ? 0.992 1.969 7.692 1.00 0.00 93 TYR A N 6
ATOM 9179 C CA . TYR A 1 93 ? 1.646 1.136 6.708 1.00 0.00 93 TYR A CA 6
ATOM 9180 C C . TYR A 1 93 ? 0.983 -0.238 6.682 1.00 0.00 93 TYR A C 6
ATOM 9181 O O . TYR A 1 93 ? 1.426 -1.160 7.356 1.00 0.00 93 TYR A O 6
ATOM 9199 N N . TYR A 1 94 ? -0.129 -0.376 5.973 1.00 0.00 94 TYR A N 6
ATOM 9200 C CA . TYR A 1 94 ? -0.854 -1.635 5.967 1.00 0.00 94 TYR A CA 6
ATOM 9201 C C . TYR A 1 94 ? -0.154 -2.600 5.031 1.00 0.00 94 TYR A C 6
ATOM 9202 O O . TYR A 1 94 ? 0.708 -2.215 4.237 1.00 0.00 94 TYR A O 6
ATOM 9220 N N . LEU A 1 95 ? -0.571 -3.852 5.120 1.00 0.00 95 LEU A N 6
ATOM 9221 C CA . LEU A 1 95 ? 0.064 -4.969 4.454 1.00 0.00 95 LEU A CA 6
ATOM 9222 C C . LEU A 1 95 ? -0.958 -5.648 3.555 1.00 0.00 95 LEU A C 6
ATOM 9223 O O . LEU A 1 95 ? -2.081 -5.947 3.954 1.00 0.00 95 LEU A O 6
ATOM 9239 N N . ILE A 1 96 ? -0.563 -5.889 2.321 1.00 0.00 96 ILE A N 6
ATOM 9240 C CA . ILE A 1 96 ? -1.368 -6.513 1.287 1.00 0.00 96 ILE A CA 6
ATOM 9241 C C . ILE A 1 96 ? -0.621 -7.773 0.896 1.00 0.00 96 ILE A C 6
ATOM 9242 O O . ILE A 1 96 ? 0.591 -7.732 0.687 1.00 0.00 96 ILE A O 6
ATOM 9258 N N . ARG A 1 97 ? -1.326 -8.892 0.796 1.00 0.00 97 ARG A N 6
ATOM 9259 C CA . ARG A 1 97 ? -0.809 -10.135 0.276 1.00 0.00 97 ARG A CA 6
ATOM 9260 C C . ARG A 1 97 ? -1.900 -10.868 -0.509 1.00 0.00 97 ARG A C 6
ATOM 9261 O O . ARG A 1 97 ? -3.081 -10.497 -0.514 1.00 0.00 97 ARG A O 6
ATOM 9282 N N . TYR A 1 98 ? -1.512 -11.943 -1.175 1.00 0.00 98 TYR A N 6
ATOM 9283 C CA . TYR A 1 98 ? -2.399 -12.946 -1.692 1.00 0.00 98 TYR A CA 6
ATOM 9284 C C . TYR A 1 98 ? -1.980 -14.296 -1.127 1.00 0.00 98 TYR A C 6
ATOM 9285 O O . TYR A 1 98 ? -0.871 -14.445 -0.608 1.00 0.00 98 TYR A O 6
ATOM 9303 N N . ALA A 1 99 ? -2.894 -15.255 -1.229 1.00 0.00 99 ALA A N 6
ATOM 9304 C CA . ALA A 1 99 ? -2.727 -16.657 -0.905 1.00 0.00 99 ALA A CA 6
ATOM 9305 C C . ALA A 1 99 ? -1.734 -17.306 -1.877 1.00 0.00 99 ALA A C 6
ATOM 9306 O O . ALA A 1 99 ? -2.107 -18.049 -2.786 1.00 0.00 99 ALA A O 6
ATOM 9313 N N . ALA A 1 1 ? 17.808 -15.570 2.399 1.00 0.00 1 ALA A N 7
ATOM 9314 C CA . ALA A 1 1 ? 16.534 -15.705 1.679 1.00 0.00 1 ALA A CA 7
ATOM 9315 C C . ALA A 1 1 ? 16.195 -14.374 1.033 1.00 0.00 1 ALA A C 7
ATOM 9316 O O . ALA A 1 1 ? 16.281 -13.339 1.693 1.00 0.00 1 ALA A O 7
ATOM 9325 N N . LEU A 1 2 ? 15.852 -14.390 -0.262 1.00 0.00 2 LEU A N 7
ATOM 9326 C CA . LEU A 1 2 ? 16.092 -13.277 -1.185 1.00 0.00 2 LEU A CA 7
ATOM 9327 C C . LEU A 1 2 ? 17.589 -12.919 -1.172 1.00 0.00 2 LEU A C 7
ATOM 9328 O O . LEU A 1 2 ? 18.398 -13.628 -0.563 1.00 0.00 2 LEU A O 7
ATOM 9344 N N . PHE A 1 3 ? 18.000 -11.867 -1.873 1.00 0.00 3 PHE A N 7
ATOM 9345 C CA . PHE A 1 3 ? 19.314 -11.265 -1.669 1.00 0.00 3 PHE A CA 7
ATOM 9346 C C . PHE A 1 3 ? 19.293 -9.829 -2.171 1.00 0.00 3 PHE A C 7
ATOM 9347 O O . PHE A 1 3 ? 19.755 -8.932 -1.472 1.00 0.00 3 PHE A O 7
ATOM 9364 N N . SER A 1 4 ? 18.760 -9.591 -3.368 1.00 0.00 4 SER A N 7
ATOM 9365 C CA . SER A 1 4 ? 18.457 -8.291 -3.961 1.00 0.00 4 SER A CA 7
ATOM 9366 C C . SER A 1 4 ? 17.416 -8.514 -5.072 1.00 0.00 4 SER A C 7
ATOM 9367 O O . SER A 1 4 ? 16.975 -9.643 -5.284 1.00 0.00 4 SER A O 7
ATOM 9375 N N . GLY A 1 5 ? 16.985 -7.459 -5.759 1.00 0.00 5 GLY A N 7
ATOM 9376 C CA . GLY A 1 5 ? 15.892 -7.510 -6.717 1.00 0.00 5 GLY A CA 7
ATOM 9377 C C . GLY A 1 5 ? 15.236 -6.139 -6.768 1.00 0.00 5 GLY A C 7
ATOM 9378 O O . GLY A 1 5 ? 15.931 -5.118 -6.827 1.00 0.00 5 GLY A O 7
ATOM 9382 N N . ASP A 1 6 ? 13.909 -6.102 -6.705 1.00 0.00 6 ASP A N 7
ATOM 9383 C CA . ASP A 1 6 ? 13.106 -4.887 -6.648 1.00 0.00 6 ASP A CA 7
ATOM 9384 C C . ASP A 1 6 ? 13.164 -4.385 -5.223 1.00 0.00 6 ASP A C 7
ATOM 9385 O O . ASP A 1 6 ? 13.735 -3.329 -4.939 1.00 0.00 6 ASP A O 7
ATOM 9394 N N . ILE A 1 7 ? 12.617 -5.162 -4.297 1.00 0.00 7 ILE A N 7
ATOM 9395 C CA . ILE A 1 7 ? 12.493 -4.787 -2.901 1.00 0.00 7 ILE A CA 7
ATOM 9396 C C . ILE A 1 7 ? 13.708 -5.240 -2.093 1.00 0.00 7 ILE A C 7
ATOM 9397 O O . ILE A 1 7 ? 13.615 -5.782 -0.995 1.00 0.00 7 ILE A O 7
ATOM 9413 N N . ALA A 1 8 ? 14.880 -4.886 -2.601 1.00 0.00 8 ALA A N 7
ATOM 9414 C CA . ALA A 1 8 ? 16.158 -5.045 -1.925 1.00 0.00 8 ALA A CA 7
ATOM 9415 C C . ALA A 1 8 ? 16.256 -4.144 -0.686 1.00 0.00 8 ALA A C 7
ATOM 9416 O O . ALA A 1 8 ? 17.217 -4.225 0.073 1.00 0.00 8 ALA A O 7
ATOM 9423 N N . ASN A 1 9 ? 15.259 -3.293 -0.457 1.00 0.00 9 ASN A N 7
ATOM 9424 C CA . ASN A 1 9 ? 15.173 -2.353 0.630 1.00 0.00 9 ASN A CA 7
ATOM 9425 C C . ASN A 1 9 ? 14.152 -2.840 1.656 1.00 0.00 9 ASN A C 7
ATOM 9426 O O . ASN A 1 9 ? 14.041 -2.240 2.724 1.00 0.00 9 ASN A O 7
ATOM 9437 N N . LEU A 1 10 ? 13.361 -3.866 1.313 1.00 0.00 10 LEU A N 7
ATOM 9438 C CA . LEU A 1 10 ? 12.221 -4.353 2.091 1.00 0.00 10 LEU A CA 7
ATOM 9439 C C . LEU A 1 10 ? 11.896 -5.798 1.700 1.00 0.00 10 LEU A C 7
ATOM 9440 O O . LEU A 1 10 ? 11.007 -6.012 0.892 1.00 0.00 10 LEU A O 7
ATOM 9456 N N . THR A 1 11 ? 12.568 -6.795 2.283 1.00 0.00 11 THR A N 7
ATOM 9457 C CA . THR A 1 11 ? 12.415 -8.202 1.928 1.00 0.00 11 THR A CA 7
ATOM 9458 C C . THR A 1 11 ? 11.135 -8.751 2.552 1.00 0.00 11 THR A C 7
ATOM 9459 O O . THR A 1 11 ? 10.431 -8.042 3.248 1.00 0.00 11 THR A O 7
ATOM 9470 N N . ALA A 1 12 ? 10.779 -10.001 2.294 1.00 0.00 12 ALA A N 7
ATOM 9471 C CA . ALA A 1 12 ? 9.510 -10.581 2.749 1.00 0.00 12 ALA A CA 7
ATOM 9472 C C . ALA A 1 12 ? 9.460 -10.648 4.258 1.00 0.00 12 ALA A C 7
ATOM 9473 O O . ALA A 1 12 ? 8.498 -10.152 4.843 1.00 0.00 12 ALA A O 7
ATOM 9480 N N . ALA A 1 13 ? 10.499 -11.190 4.889 1.00 0.00 13 ALA A N 7
ATOM 9481 C CA . ALA A 1 13 ? 10.466 -11.270 6.347 1.00 0.00 13 ALA A CA 7
ATOM 9482 C C . ALA A 1 13 ? 10.593 -9.868 6.949 1.00 0.00 13 ALA A C 7
ATOM 9483 O O . ALA A 1 13 ? 10.061 -9.597 8.026 1.00 0.00 13 ALA A O 7
ATOM 9490 N N . GLU A 1 14 ? 11.271 -8.967 6.234 1.00 0.00 14 GLU A N 7
ATOM 9491 C CA . GLU A 1 14 ? 11.527 -7.610 6.667 1.00 0.00 14 GLU A CA 7
ATOM 9492 C C . GLU A 1 14 ? 10.289 -6.743 6.441 1.00 0.00 14 GLU A C 7
ATOM 9493 O O . GLU A 1 14 ? 10.116 -5.741 7.121 1.00 0.00 14 GLU A O 7
ATOM 9505 N N . ILE A 1 15 ? 9.411 -7.109 5.510 1.00 0.00 15 ILE A N 7
ATOM 9506 C CA . ILE A 1 15 ? 8.118 -6.507 5.284 1.00 0.00 15 ILE A CA 7
ATOM 9507 C C . ILE A 1 15 ? 7.219 -6.966 6.404 1.00 0.00 15 ILE A C 7
ATOM 9508 O O . ILE A 1 15 ? 6.648 -6.124 7.090 1.00 0.00 15 ILE A O 7
ATOM 9524 N N . GLU A 1 16 ? 7.102 -8.274 6.601 1.00 0.00 16 GLU A N 7
ATOM 9525 C CA . GLU A 1 16 ? 6.217 -8.762 7.648 1.00 0.00 16 GLU A CA 7
ATOM 9526 C C . GLU A 1 16 ? 6.590 -8.192 9.020 1.00 0.00 16 GLU A C 7
ATOM 9527 O O . GLU A 1 16 ? 5.714 -7.677 9.711 1.00 0.00 16 GLU A O 7
ATOM 9539 N N . GLN A 1 17 ? 7.866 -8.232 9.424 1.00 0.00 17 GLN A N 7
ATOM 9540 C CA . GLN A 1 17 ? 8.267 -7.715 10.727 1.00 0.00 17 GLN A CA 7
ATOM 9541 C C . GLN A 1 17 ? 8.428 -6.198 10.672 1.00 0.00 17 GLN A C 7
ATOM 9542 O O . GLN A 1 17 ? 8.271 -5.525 11.691 1.00 0.00 17 GLN A O 7
ATOM 9556 N N . GLY A 1 18 ? 8.698 -5.645 9.492 1.00 0.00 18 GLY A N 7
ATOM 9557 C CA . GLY A 1 18 ? 8.825 -4.224 9.285 1.00 0.00 18 GLY A CA 7
ATOM 9558 C C . GLY A 1 18 ? 7.506 -3.551 9.554 1.00 0.00 18 GLY A C 7
ATOM 9559 O O . GLY A 1 18 ? 7.471 -2.454 10.117 1.00 0.00 18 GLY A O 7
ATOM 9563 N N . PHE A 1 19 ? 6.419 -4.206 9.138 1.00 0.00 19 PHE A N 7
ATOM 9564 C CA . PHE A 1 19 ? 5.133 -3.549 9.025 1.00 0.00 19 PHE A CA 7
ATOM 9565 C C . PHE A 1 19 ? 4.080 -4.232 9.889 1.00 0.00 19 PHE A C 7
ATOM 9566 O O . PHE A 1 19 ? 2.899 -3.893 9.811 1.00 0.00 19 PHE A O 7
ATOM 9583 N N . LYS A 1 20 ? 4.530 -5.090 10.812 1.00 0.00 20 LYS A N 7
ATOM 9584 C CA . LYS A 1 20 ? 3.723 -5.765 11.833 1.00 0.00 20 LYS A CA 7
ATOM 9585 C C . LYS A 1 20 ? 2.874 -4.859 12.724 1.00 0.00 20 LYS A C 7
ATOM 9586 O O . LYS A 1 20 ? 1.976 -5.323 13.430 1.00 0.00 20 LYS A O 7
ATOM 9605 N N . ASP A 1 21 ? 3.120 -3.563 12.657 1.00 0.00 21 ASP A N 7
ATOM 9606 C CA . ASP A 1 21 ? 2.531 -2.521 13.476 1.00 0.00 21 ASP A CA 7
ATOM 9607 C C . ASP A 1 21 ? 1.126 -2.189 12.985 1.00 0.00 21 ASP A C 7
ATOM 9608 O O . ASP A 1 21 ? 0.364 -1.524 13.690 1.00 0.00 21 ASP A O 7
ATOM 9617 N N . VAL A 1 22 ? 0.764 -2.654 11.791 1.00 0.00 22 VAL A N 7
ATOM 9618 C CA . VAL A 1 22 ? -0.567 -2.639 11.238 1.00 0.00 22 VAL A CA 7
ATOM 9619 C C . VAL A 1 22 ? -0.865 -4.080 10.788 1.00 0.00 22 VAL A C 7
ATOM 9620 O O . VAL A 1 22 ? 0.075 -4.849 10.550 1.00 0.00 22 VAL A O 7
ATOM 9633 N N . PRO A 1 23 ? -2.139 -4.493 10.700 1.00 0.00 23 PRO A N 7
ATOM 9634 C CA . PRO A 1 23 ? -2.481 -5.803 10.184 1.00 0.00 23 PRO A CA 7
ATOM 9635 C C . PRO A 1 23 ? -2.393 -5.816 8.662 1.00 0.00 23 PRO A C 7
ATOM 9636 O O . PRO A 1 23 ? -2.328 -4.773 7.997 1.00 0.00 23 PRO A O 7
ATOM 9647 N N . SER A 1 24 ? -2.475 -7.029 8.137 1.00 0.00 24 SER A N 7
ATOM 9648 C CA . SER A 1 24 ? -2.361 -7.324 6.722 1.00 0.00 24 SER A CA 7
ATOM 9649 C C . SER A 1 24 ? -3.731 -7.621 6.123 1.00 0.00 24 SER A C 7
ATOM 9650 O O . SER A 1 24 ? -4.722 -7.727 6.854 1.00 0.00 24 SER A O 7
ATOM 9658 N N . PHE A 1 25 ? -3.797 -7.823 4.810 1.00 0.00 25 PHE A N 7
ATOM 9659 C CA . PHE A 1 25 ? -4.926 -8.439 4.157 1.00 0.00 25 PHE A CA 7
ATOM 9660 C C . PHE A 1 25 ? -4.368 -9.415 3.140 1.00 0.00 25 PHE A C 7
ATOM 9661 O O . PHE A 1 25 ? -3.216 -9.295 2.710 1.00 0.00 25 PHE A O 7
ATOM 9678 N N . VAL A 1 26 ? -5.201 -10.357 2.729 1.00 0.00 26 VAL A N 7
ATOM 9679 C CA . VAL A 1 26 ? -4.936 -11.261 1.651 1.00 0.00 26 VAL A CA 7
ATOM 9680 C C . VAL A 1 26 ? -6.184 -11.318 0.784 1.00 0.00 26 VAL A C 7
ATOM 9681 O O . VAL A 1 26 ? -7.286 -11.459 1.326 1.00 0.00 26 VAL A O 7
ATOM 9694 N N . HIS A 1 27 ? -6.010 -11.190 -0.532 1.00 0.00 27 HIS A N 7
ATOM 9695 C CA . HIS A 1 27 ? -7.037 -11.556 -1.493 1.00 0.00 27 HIS A CA 7
ATOM 9696 C C . HIS A 1 27 ? -6.591 -12.820 -2.224 1.00 0.00 27 HIS A C 7
ATOM 9697 O O . HIS A 1 27 ? -5.468 -13.286 -2.059 1.00 0.00 27 HIS A O 7
ATOM 9711 N N . GLU A 1 28 ? -7.449 -13.405 -3.037 1.00 0.00 28 GLU A N 7
ATOM 9712 C CA . GLU A 1 28 ? -7.268 -14.774 -3.522 1.00 0.00 28 GLU A CA 7
ATOM 9713 C C . GLU A 1 28 ? -6.697 -14.800 -4.939 1.00 0.00 28 GLU A C 7
ATOM 9714 O O . GLU A 1 28 ? -7.287 -15.382 -5.846 1.00 0.00 28 GLU A O 7
ATOM 9726 N N . GLY A 1 29 ? -5.526 -14.183 -5.127 1.00 0.00 29 GLY A N 7
ATOM 9727 C CA . GLY A 1 29 ? -4.886 -14.098 -6.437 1.00 0.00 29 GLY A CA 7
ATOM 9728 C C . GLY A 1 29 ? -5.743 -13.325 -7.445 1.00 0.00 29 GLY A C 7
ATOM 9729 O O . GLY A 1 29 ? -6.742 -12.702 -7.071 1.00 0.00 29 GLY A O 7
ATOM 9733 N N . GLY A 1 30 ? -5.328 -13.339 -8.716 1.00 0.00 30 GLY A N 7
ATOM 9734 C CA . GLY A 1 30 ? -5.813 -12.409 -9.715 1.00 0.00 30 GLY A CA 7
ATOM 9735 C C . GLY A 1 30 ? -5.133 -11.071 -9.457 1.00 0.00 30 GLY A C 7
ATOM 9736 O O . GLY A 1 30 ? -4.808 -10.742 -8.319 1.00 0.00 30 GLY A O 7
ATOM 9740 N N . ASP A 1 31 ? -4.886 -10.299 -10.508 1.00 0.00 31 ASP A N 7
ATOM 9741 C CA . ASP A 1 31 ? -4.549 -8.887 -10.363 1.00 0.00 31 ASP A CA 7
ATOM 9742 C C . ASP A 1 31 ? -5.779 -8.087 -9.973 1.00 0.00 31 ASP A C 7
ATOM 9743 O O . ASP A 1 31 ? -6.912 -8.425 -10.338 1.00 0.00 31 ASP A O 7
ATOM 9752 N N . VAL A 1 32 ? -5.564 -7.006 -9.229 1.00 0.00 32 VAL A N 7
ATOM 9753 C CA . VAL A 1 32 ? -6.638 -6.355 -8.494 1.00 0.00 32 VAL A CA 7
ATOM 9754 C C . VAL A 1 32 ? -6.155 -4.950 -8.251 1.00 0.00 32 VAL A C 7
ATOM 9755 O O . VAL A 1 32 ? -5.017 -4.793 -7.838 1.00 0.00 32 VAL A O 7
ATOM 9768 N N . PRO A 1 33 ? -6.962 -3.925 -8.503 1.00 0.00 33 PRO A N 7
ATOM 9769 C CA . PRO A 1 33 ? -6.502 -2.565 -8.429 1.00 0.00 33 PRO A CA 7
ATOM 9770 C C . PRO A 1 33 ? -6.338 -2.143 -6.977 1.00 0.00 33 PRO A C 7
ATOM 9771 O O . PRO A 1 33 ? -7.035 -2.617 -6.062 1.00 0.00 33 PRO A O 7
ATOM 9782 N N . LEU A 1 34 ? -5.457 -1.160 -6.792 1.00 0.00 34 LEU A N 7
ATOM 9783 C CA . LEU A 1 34 ? -5.220 -0.583 -5.485 1.00 0.00 34 LEU A CA 7
ATOM 9784 C C . LEU A 1 34 ? -6.532 -0.099 -4.835 1.00 0.00 34 LEU A C 7
ATOM 9785 O O . LEU A 1 34 ? -6.691 -0.271 -3.634 1.00 0.00 34 LEU A O 7
ATOM 9801 N N . VAL A 1 35 ? -7.541 0.326 -5.612 1.00 0.00 35 VAL A N 7
ATOM 9802 C CA . VAL A 1 35 ? -8.874 0.710 -5.125 1.00 0.00 35 VAL A CA 7
ATOM 9803 C C . VAL A 1 35 ? -9.737 -0.428 -4.618 1.00 0.00 35 VAL A C 7
ATOM 9804 O O . VAL A 1 35 ? -10.598 -0.157 -3.787 1.00 0.00 35 VAL A O 7
ATOM 9817 N N . GLU A 1 36 ? -9.535 -1.666 -5.051 1.00 0.00 36 GLU A N 7
ATOM 9818 C CA . GLU A 1 36 ? -10.294 -2.768 -4.493 1.00 0.00 36 GLU A CA 7
ATOM 9819 C C . GLU A 1 36 ? -9.523 -3.336 -3.312 1.00 0.00 36 GLU A C 7
ATOM 9820 O O . GLU A 1 36 ? -10.118 -3.537 -2.258 1.00 0.00 36 GLU A O 7
ATOM 9832 N N . LEU A 1 37 ? -8.202 -3.525 -3.415 1.00 0.00 37 LEU A N 7
ATOM 9833 C CA . LEU A 1 37 ? -7.457 -4.224 -2.377 1.00 0.00 37 LEU A CA 7
ATOM 9834 C C . LEU A 1 37 ? -7.316 -3.334 -1.176 1.00 0.00 37 LEU A C 7
ATOM 9835 O O . LEU A 1 37 ? -7.245 -3.881 -0.088 1.00 0.00 37 LEU A O 7
ATOM 9851 N N . LEU A 1 38 ? -7.301 -2.002 -1.310 1.00 0.00 38 LEU A N 7
ATOM 9852 C CA . LEU A 1 38 ? -7.119 -1.164 -0.160 1.00 0.00 38 LEU A CA 7
ATOM 9853 C C . LEU A 1 38 ? -8.467 -0.953 0.531 1.00 0.00 38 LEU A C 7
ATOM 9854 O O . LEU A 1 38 ? -8.533 -0.858 1.752 1.00 0.00 38 LEU A O 7
ATOM 9870 N N . VAL A 1 39 ? -9.562 -0.946 -0.226 1.00 0.00 39 VAL A N 7
ATOM 9871 C CA . VAL A 1 39 ? -10.915 -0.917 0.312 1.00 0.00 39 VAL A CA 7
ATOM 9872 C C . VAL A 1 39 ? -11.147 -2.214 1.084 1.00 0.00 39 VAL A C 7
ATOM 9873 O O . VAL A 1 39 ? -11.542 -2.153 2.245 1.00 0.00 39 VAL A O 7
ATOM 9886 N N . SER A 1 40 ? -10.870 -3.355 0.451 1.00 0.00 40 SER A N 7
ATOM 9887 C CA . SER A 1 40 ? -11.054 -4.682 1.004 1.00 0.00 40 SER A CA 7
ATOM 9888 C C . SER A 1 40 ? -10.090 -4.901 2.168 1.00 0.00 40 SER A C 7
ATOM 9889 O O . SER A 1 40 ? -10.480 -5.515 3.162 1.00 0.00 40 SER A O 7
ATOM 9897 N N . ALA A 1 41 ? -8.873 -4.339 2.101 1.00 0.00 41 ALA A N 7
ATOM 9898 C CA . ALA A 1 41 ? -7.941 -4.485 3.213 1.00 0.00 41 ALA A CA 7
ATOM 9899 C C . ALA A 1 41 ? -8.298 -3.526 4.347 1.00 0.00 41 ALA A C 7
ATOM 9900 O O . ALA A 1 41 ? -7.837 -3.715 5.471 1.00 0.00 41 ALA A O 7
ATOM 9907 N N . GLY A 1 42 ? -9.131 -2.515 4.092 1.00 0.00 42 GLY A N 7
ATOM 9908 C CA . GLY A 1 42 ? -9.753 -1.717 5.137 1.00 0.00 42 GLY A CA 7
ATOM 9909 C C . GLY A 1 42 ? -8.945 -0.460 5.392 1.00 0.00 42 GLY A C 7
ATOM 9910 O O . GLY A 1 42 ? -9.046 0.169 6.443 1.00 0.00 42 GLY A O 7
ATOM 9914 N N . ILE A 1 43 ? -8.178 -0.065 4.383 1.00 0.00 43 ILE A N 7
ATOM 9915 C CA . ILE A 1 43 ? -7.308 1.077 4.386 1.00 0.00 43 ILE A CA 7
ATOM 9916 C C . ILE A 1 43 ? -8.249 2.271 4.178 1.00 0.00 43 ILE A C 7
ATOM 9917 O O . ILE A 1 43 ? -8.111 3.252 4.911 1.00 0.00 43 ILE A O 7
ATOM 9933 N N . SER A 1 44 ? -9.232 2.188 3.258 1.00 0.00 44 SER A N 7
ATOM 9934 C CA . SER A 1 44 ? -10.280 3.196 3.123 1.00 0.00 44 SER A CA 7
ATOM 9935 C C . SER A 1 44 ? -11.478 2.532 2.460 1.00 0.00 44 SER A C 7
ATOM 9936 O O . SER A 1 44 ? -11.445 2.366 1.251 1.00 0.00 44 SER A O 7
ATOM 9944 N N . PRO A 1 45 ? -12.535 2.140 3.189 1.00 0.00 45 PRO A N 7
ATOM 9945 C CA . PRO A 1 45 ? -13.636 1.382 2.601 1.00 0.00 45 PRO A CA 7
ATOM 9946 C C . PRO A 1 45 ? -14.630 2.254 1.823 1.00 0.00 45 PRO A C 7
ATOM 9947 O O . PRO A 1 45 ? -15.408 1.752 1.015 1.00 0.00 45 PRO A O 7
ATOM 9958 N N . SER A 1 46 ? -14.637 3.566 2.062 1.00 0.00 46 SER A N 7
ATOM 9959 C CA . SER A 1 46 ? -15.607 4.464 1.461 1.00 0.00 46 SER A CA 7
ATOM 9960 C C . SER A 1 46 ? -15.027 4.858 0.116 1.00 0.00 46 SER A C 7
ATOM 9961 O O . SER A 1 46 ? -14.051 5.601 0.103 1.00 0.00 46 SER A O 7
ATOM 9969 N N . LYS A 1 47 ? -15.546 4.347 -1.005 1.00 0.00 47 LYS A N 7
ATOM 9970 C CA . LYS A 1 47 ? -14.824 4.416 -2.280 1.00 0.00 47 LYS A CA 7
ATOM 9971 C C . LYS A 1 47 ? -14.435 5.824 -2.756 1.00 0.00 47 LYS A C 7
ATOM 9972 O O . LYS A 1 47 ? -13.460 5.933 -3.489 1.00 0.00 47 LYS A O 7
ATOM 9991 N N . ARG A 1 48 ? -15.077 6.918 -2.325 1.00 0.00 48 ARG A N 7
ATOM 9992 C CA . ARG A 1 48 ? -14.560 8.273 -2.602 1.00 0.00 48 ARG A CA 7
ATOM 9993 C C . ARG A 1 48 ? -13.317 8.573 -1.756 1.00 0.00 48 ARG A C 7
ATOM 9994 O O . ARG A 1 48 ? -12.324 9.131 -2.248 1.00 0.00 48 ARG A O 7
ATOM 10015 N N . GLN A 1 49 ? -13.395 8.250 -0.460 1.00 0.00 49 GLN A N 7
ATOM 10016 C CA . GLN A 1 49 ? -12.264 8.388 0.440 1.00 0.00 49 GLN A CA 7
ATOM 10017 C C . GLN A 1 49 ? -11.147 7.565 -0.143 1.00 0.00 49 GLN A C 7
ATOM 10018 O O . GLN A 1 49 ? -10.089 8.124 -0.363 1.00 0.00 49 GLN A O 7
ATOM 10032 N N . ALA A 1 50 ? -11.432 6.299 -0.452 1.00 0.00 50 ALA A N 7
ATOM 10033 C CA . ALA A 1 50 ? -10.520 5.368 -1.059 1.00 0.00 50 ALA A CA 7
ATOM 10034 C C . ALA A 1 50 ? -9.879 5.976 -2.291 1.00 0.00 50 ALA A C 7
ATOM 10035 O O . ALA A 1 50 ? -8.663 6.006 -2.384 1.00 0.00 50 ALA A O 7
ATOM 10042 N N . ARG A 1 51 ? -10.692 6.485 -3.222 1.00 0.00 51 ARG A N 7
ATOM 10043 C CA . ARG A 1 51 ? -10.180 7.050 -4.452 1.00 0.00 51 ARG A CA 7
ATOM 10044 C C . ARG A 1 51 ? -9.198 8.169 -4.171 1.00 0.00 51 ARG A C 7
ATOM 10045 O O . ARG A 1 51 ? -8.182 8.207 -4.850 1.00 0.00 51 ARG A O 7
ATOM 10066 N N . GLU A 1 52 ? -9.416 9.010 -3.159 1.00 0.00 52 GLU A N 7
ATOM 10067 C CA . GLU A 1 52 ? -8.359 9.999 -2.879 1.00 0.00 52 GLU A CA 7
ATOM 10068 C C . GLU A 1 52 ? -7.234 9.450 -1.993 1.00 0.00 52 GLU A C 7
ATOM 10069 O O . GLU A 1 52 ? -6.092 9.893 -2.087 1.00 0.00 52 GLU A O 7
ATOM 10081 N N . ASP A 1 53 ? -7.512 8.432 -1.183 1.00 0.00 53 ASP A N 7
ATOM 10082 C CA . ASP A 1 53 ? -6.515 7.702 -0.404 1.00 0.00 53 ASP A CA 7
ATOM 10083 C C . ASP A 1 53 ? -5.505 7.013 -1.277 1.00 0.00 53 ASP A C 7
ATOM 10084 O O . ASP A 1 53 ? -4.396 6.743 -0.831 1.00 0.00 53 ASP A O 7
ATOM 10093 N N . ILE A 1 54 ? -5.913 6.761 -2.508 1.00 0.00 54 ILE A N 7
ATOM 10094 C CA . ILE A 1 54 ? -5.099 6.336 -3.591 1.00 0.00 54 ILE A CA 7
ATOM 10095 C C . ILE A 1 54 ? -4.506 7.566 -4.213 1.00 0.00 54 ILE A C 7
ATOM 10096 O O . ILE A 1 54 ? -3.304 7.677 -4.160 1.00 0.00 54 ILE A O 7
ATOM 10112 N N . GLN A 1 55 ? -5.302 8.473 -4.785 1.00 0.00 55 GLN A N 7
ATOM 10113 C CA . GLN A 1 55 ? -4.831 9.507 -5.690 1.00 0.00 55 GLN A CA 7
ATOM 10114 C C . GLN A 1 55 ? -3.933 10.528 -5.003 1.00 0.00 55 GLN A C 7
ATOM 10115 O O . GLN A 1 55 ? -3.370 11.388 -5.682 1.00 0.00 55 GLN A O 7
ATOM 10129 N N . ASN A 1 56 ? -3.760 10.445 -3.684 1.00 0.00 56 ASN A N 7
ATOM 10130 C CA . ASN A 1 56 ? -2.697 11.135 -2.996 1.00 0.00 56 ASN A CA 7
ATOM 10131 C C . ASN A 1 56 ? -1.369 10.419 -3.060 1.00 0.00 56 ASN A C 7
ATOM 10132 O O . ASN A 1 56 ? -1.222 9.308 -2.575 1.00 0.00 56 ASN A O 7
ATOM 10143 N N . GLY A 1 57 ? -0.323 11.167 -3.395 1.00 0.00 57 GLY A N 7
ATOM 10144 C CA . GLY A 1 57 ? 1.071 10.787 -3.222 1.00 0.00 57 GLY A CA 7
ATOM 10145 C C . GLY A 1 57 ? 1.501 10.528 -1.770 1.00 0.00 57 GLY A C 7
ATOM 10146 O O . GLY A 1 57 ? 2.689 10.412 -1.481 1.00 0.00 57 GLY A O 7
ATOM 10150 N N . ALA A 1 58 ? 0.551 10.453 -0.841 1.00 0.00 58 ALA A N 7
ATOM 10151 C CA . ALA A 1 58 ? 0.723 9.937 0.497 1.00 0.00 58 ALA A CA 7
ATOM 10152 C C . ALA A 1 58 ? 0.705 8.411 0.554 1.00 0.00 58 ALA A C 7
ATOM 10153 O O . ALA A 1 58 ? 1.013 7.904 1.629 1.00 0.00 58 ALA A O 7
ATOM 10160 N N . ILE A 1 59 ? 0.296 7.684 -0.498 1.00 0.00 59 ILE A N 7
ATOM 10161 C CA . ILE A 1 59 ? 0.300 6.221 -0.559 1.00 0.00 59 ILE A CA 7
ATOM 10162 C C . ILE A 1 59 ? 1.537 5.792 -1.340 1.00 0.00 59 ILE A C 7
ATOM 10163 O O . ILE A 1 59 ? 1.619 5.691 -2.572 1.00 0.00 59 ILE A O 7
ATOM 10179 N N . TYR A 1 60 ? 2.567 5.670 -0.514 1.00 0.00 60 TYR A N 7
ATOM 10180 C CA . TYR A 1 60 ? 3.868 5.164 -0.819 1.00 0.00 60 TYR A CA 7
ATOM 10181 C C . TYR A 1 60 ? 3.756 3.649 -0.823 1.00 0.00 60 TYR A C 7
ATOM 10182 O O . TYR A 1 60 ? 3.749 3.023 0.236 1.00 0.00 60 TYR A O 7
ATOM 10200 N N . VAL A 1 61 ? 3.634 3.035 -1.990 1.00 0.00 61 VAL A N 7
ATOM 10201 C CA . VAL A 1 61 ? 3.640 1.583 -2.052 1.00 0.00 61 VAL A CA 7
ATOM 10202 C C . VAL A 1 61 ? 5.113 1.215 -1.941 1.00 0.00 61 VAL A C 7
ATOM 10203 O O . VAL A 1 61 ? 5.936 1.882 -2.550 1.00 0.00 61 VAL A O 7
ATOM 10216 N N . ASN A 1 62 ? 5.503 0.202 -1.172 1.00 0.00 62 ASN A N 7
ATOM 10217 C CA . ASN A 1 62 ? 6.912 -0.214 -1.075 1.00 0.00 62 ASN A CA 7
ATOM 10218 C C . ASN A 1 62 ? 7.843 0.907 -0.545 1.00 0.00 62 ASN A C 7
ATOM 10219 O O . ASN A 1 62 ? 9.055 0.708 -0.478 1.00 0.00 62 ASN A O 7
ATOM 10230 N N . GLY A 1 63 ? 7.318 2.073 -0.145 1.00 0.00 63 GLY A N 7
ATOM 10231 C CA . GLY A 1 63 ? 8.079 3.267 0.214 1.00 0.00 63 GLY A CA 7
ATOM 10232 C C . GLY A 1 63 ? 8.084 4.353 -0.868 1.00 0.00 63 GLY A C 7
ATOM 10233 O O . GLY A 1 63 ? 8.601 5.440 -0.610 1.00 0.00 63 GLY A O 7
ATOM 10237 N N . GLU A 1 64 ? 7.463 4.136 -2.031 1.00 0.00 64 GLU A N 7
ATOM 10238 C CA . GLU A 1 64 ? 7.542 4.998 -3.201 1.00 0.00 64 GLU A CA 7
ATOM 10239 C C . GLU A 1 64 ? 6.134 5.405 -3.612 1.00 0.00 64 GLU A C 7
ATOM 10240 O O . GLU A 1 64 ? 5.218 4.589 -3.675 1.00 0.00 64 GLU A O 7
ATOM 10252 N N . ARG A 1 65 ? 5.935 6.706 -3.787 1.00 0.00 65 ARG A N 7
ATOM 10253 C CA . ARG A 1 65 ? 4.646 7.341 -4.008 1.00 0.00 65 ARG A CA 7
ATOM 10254 C C . ARG A 1 65 ? 4.077 6.827 -5.321 1.00 0.00 65 ARG A C 7
ATOM 10255 O O . ARG A 1 65 ? 4.618 7.171 -6.371 1.00 0.00 65 ARG A O 7
ATOM 10276 N N . LEU A 1 66 ? 3.011 6.023 -5.289 1.00 0.00 66 LEU A N 7
ATOM 10277 C CA . LEU A 1 66 ? 2.492 5.398 -6.504 1.00 0.00 66 LEU A CA 7
ATOM 10278 C C . LEU A 1 66 ? 0.956 5.397 -6.450 1.00 0.00 66 LEU A C 7
ATOM 10279 O O . LEU A 1 66 ? 0.312 4.372 -6.276 1.00 0.00 66 LEU A O 7
ATOM 10295 N N . GLN A 1 67 ? 0.358 6.583 -6.581 1.00 0.00 67 GLN A N 7
ATOM 10296 C CA . GLN A 1 67 ? -1.064 6.869 -6.363 1.00 0.00 67 GLN A CA 7
ATOM 10297 C C . GLN A 1 67 ? -2.024 6.474 -7.509 1.00 0.00 67 GLN A C 7
ATOM 10298 O O . GLN A 1 67 ? -3.019 7.166 -7.722 1.00 0.00 67 GLN A O 7
ATOM 10312 N N . ASP A 1 68 ? -1.761 5.412 -8.283 1.00 0.00 68 ASP A N 7
ATOM 10313 C CA . ASP A 1 68 ? -2.615 5.055 -9.421 1.00 0.00 68 ASP A CA 7
ATOM 10314 C C . ASP A 1 68 ? -2.798 3.551 -9.663 1.00 0.00 68 ASP A C 7
ATOM 10315 O O . ASP A 1 68 ? -1.972 2.736 -9.266 1.00 0.00 68 ASP A O 7
ATOM 10324 N N . VAL A 1 69 ? -3.864 3.195 -10.383 1.00 0.00 69 VAL A N 7
ATOM 10325 C CA . VAL A 1 69 ? -4.207 1.857 -10.893 1.00 0.00 69 VAL A CA 7
ATOM 10326 C C . VAL A 1 69 ? -3.226 1.402 -11.980 1.00 0.00 69 VAL A C 7
ATOM 10327 O O . VAL A 1 69 ? -2.975 0.208 -12.121 1.00 0.00 69 VAL A O 7
ATOM 10340 N N . GLY A 1 70 ? -2.611 2.332 -12.711 1.00 0.00 70 GLY A N 7
ATOM 10341 C CA . GLY A 1 70 ? -1.492 2.044 -13.593 1.00 0.00 70 GLY A CA 7
ATOM 10342 C C . GLY A 1 70 ? -0.162 2.027 -12.860 1.00 0.00 70 GLY A C 7
ATOM 10343 O O . GLY A 1 70 ? 0.862 1.665 -13.436 1.00 0.00 70 GLY A O 7
ATOM 10347 N N . ALA A 1 71 ? -0.163 2.419 -11.588 1.00 0.00 71 ALA A N 7
ATOM 10348 C CA . ALA A 1 71 ? 0.988 2.265 -10.734 1.00 0.00 71 ALA A CA 7
ATOM 10349 C C . ALA A 1 71 ? 0.943 0.870 -10.116 1.00 0.00 71 ALA A C 7
ATOM 10350 O O . ALA A 1 71 ? 1.885 0.109 -10.341 1.00 0.00 71 ALA A O 7
ATOM 10357 N N . ILE A 1 72 ? -0.117 0.478 -9.388 1.00 0.00 72 ILE A N 7
ATOM 10358 C CA . ILE A 1 72 ? -0.217 -0.853 -8.792 1.00 0.00 72 ILE A CA 7
ATOM 10359 C C . ILE A 1 72 ? -1.594 -1.495 -8.963 1.00 0.00 72 ILE A C 7
ATOM 10360 O O . ILE A 1 72 ? -2.629 -0.861 -8.730 1.00 0.00 72 ILE A O 7
ATOM 10376 N N . LEU A 1 73 ? -1.571 -2.789 -9.295 1.00 0.00 73 LEU A N 7
ATOM 10377 C CA . LEU A 1 73 ? -2.668 -3.703 -9.187 1.00 0.00 73 LEU A CA 7
ATOM 10378 C C . LEU A 1 73 ? -2.205 -4.559 -8.006 1.00 0.00 73 LEU A C 7
ATOM 10379 O O . LEU A 1 73 ? -2.416 -4.170 -6.861 1.00 0.00 73 LEU A O 7
ATOM 10395 N N . THR A 1 74 ? -1.427 -5.613 -8.236 1.00 0.00 74 THR A N 7
ATOM 10396 C CA . THR A 1 74 ? -1.107 -6.614 -7.225 1.00 0.00 74 THR A CA 7
ATOM 10397 C C . THR A 1 74 ? 0.374 -6.664 -6.854 1.00 0.00 74 THR A C 7
ATOM 10398 O O . THR A 1 74 ? 1.182 -5.844 -7.288 1.00 0.00 74 THR A O 7
ATOM 10409 N N . ALA A 1 75 ? 0.747 -7.636 -6.020 1.00 0.00 75 ALA A N 7
ATOM 10410 C CA . ALA A 1 75 ? 2.107 -7.811 -5.562 1.00 0.00 75 ALA A CA 7
ATOM 10411 C C . ALA A 1 75 ? 3.125 -7.959 -6.681 1.00 0.00 75 ALA A C 7
ATOM 10412 O O . ALA A 1 75 ? 4.136 -7.269 -6.631 1.00 0.00 75 ALA A O 7
ATOM 10419 N N . GLU A 1 76 ? 2.884 -8.821 -7.669 1.00 0.00 76 GLU A N 7
ATOM 10420 C CA . GLU A 1 76 ? 3.781 -8.989 -8.819 1.00 0.00 76 GLU A CA 7
ATOM 10421 C C . GLU A 1 76 ? 3.742 -7.758 -9.740 1.00 0.00 76 GLU A C 7
ATOM 10422 O O . GLU A 1 76 ? 4.634 -7.545 -10.559 1.00 0.00 76 GLU A O 7
ATOM 10434 N N . HIS A 1 77 ? 2.732 -6.900 -9.577 1.00 0.00 77 HIS A N 7
ATOM 10435 C CA . HIS A 1 77 ? 2.672 -5.626 -10.275 1.00 0.00 77 HIS A CA 7
ATOM 10436 C C . HIS A 1 77 ? 3.545 -4.587 -9.547 1.00 0.00 77 HIS A C 7
ATOM 10437 O O . HIS A 1 77 ? 3.784 -3.499 -10.088 1.00 0.00 77 HIS A O 7
ATOM 10451 N N . ARG A 1 78 ? 4.042 -4.875 -8.333 1.00 0.00 78 ARG A N 7
ATOM 10452 C CA . ARG A 1 78 ? 4.910 -3.969 -7.598 1.00 0.00 78 ARG A CA 7
ATOM 10453 C C . ARG A 1 78 ? 6.284 -4.622 -7.478 1.00 0.00 78 ARG A C 7
ATOM 10454 O O . ARG A 1 78 ? 7.213 -4.215 -8.174 1.00 0.00 78 ARG A O 7
ATOM 10475 N N . LEU A 1 79 ? 6.431 -5.588 -6.575 1.00 0.00 79 LEU A N 7
ATOM 10476 C CA . LEU A 1 79 ? 7.632 -6.345 -6.345 1.00 0.00 79 LEU A CA 7
ATOM 10477 C C . LEU A 1 79 ? 7.620 -7.593 -7.227 1.00 0.00 79 LEU A C 7
ATOM 10478 O O . LEU A 1 79 ? 6.744 -7.770 -8.064 1.00 0.00 79 LEU A O 7
ATOM 10494 N N . GLU A 1 80 ? 8.582 -8.484 -7.000 1.00 0.00 80 GLU A N 7
ATOM 10495 C CA . GLU A 1 80 ? 8.775 -9.755 -7.691 1.00 0.00 80 GLU A CA 7
ATOM 10496 C C . GLU A 1 80 ? 7.521 -10.619 -7.836 1.00 0.00 80 GLU A C 7
ATOM 10497 O O . GLU A 1 80 ? 7.476 -11.458 -8.733 1.00 0.00 80 GLU A O 7
ATOM 10509 N N . GLY A 1 81 ? 6.549 -10.470 -6.936 1.00 0.00 81 GLY A N 7
ATOM 10510 C CA . GLY A 1 81 ? 5.409 -11.329 -6.774 1.00 0.00 81 GLY A CA 7
ATOM 10511 C C . GLY A 1 81 ? 5.395 -11.972 -5.398 1.00 0.00 81 GLY A C 7
ATOM 10512 O O . GLY A 1 81 ? 5.504 -13.190 -5.274 1.00 0.00 81 GLY A O 7
ATOM 10516 N N . ARG A 1 82 ? 5.253 -11.154 -4.350 1.00 0.00 82 ARG A N 7
ATOM 10517 C CA . ARG A 1 82 ? 5.024 -11.651 -2.993 1.00 0.00 82 ARG A CA 7
ATOM 10518 C C . ARG A 1 82 ? 3.890 -10.865 -2.364 1.00 0.00 82 ARG A C 7
ATOM 10519 O O . ARG A 1 82 ? 2.755 -11.330 -2.353 1.00 0.00 82 ARG A O 7
ATOM 10540 N N . PHE A 1 83 ? 4.196 -9.678 -1.850 1.00 0.00 83 PHE A N 7
ATOM 10541 C CA . PHE A 1 83 ? 3.314 -8.884 -1.012 1.00 0.00 83 PHE A CA 7
ATOM 10542 C C . PHE A 1 83 ? 3.207 -7.479 -1.603 1.00 0.00 83 PHE A C 7
ATOM 10543 O O . PHE A 1 83 ? 3.620 -7.242 -2.735 1.00 0.00 83 PHE A O 7
ATOM 10560 N N . THR A 1 84 ? 2.678 -6.517 -0.858 1.00 0.00 84 THR A N 7
ATOM 10561 C CA . THR A 1 84 ? 2.789 -5.107 -1.161 1.00 0.00 84 THR A CA 7
ATOM 10562 C C . THR A 1 84 ? 2.583 -4.330 0.138 1.00 0.00 84 THR A C 7
ATOM 10563 O O . THR A 1 84 ? 1.592 -4.496 0.845 1.00 0.00 84 THR A O 7
ATOM 10574 N N . VAL A 1 85 ? 3.588 -3.528 0.481 1.00 0.00 85 VAL A N 7
ATOM 10575 C CA . VAL A 1 85 ? 3.570 -2.573 1.580 1.00 0.00 85 VAL A CA 7
ATOM 10576 C C . VAL A 1 85 ? 2.809 -1.352 1.071 1.00 0.00 85 VAL A C 7
ATOM 10577 O O . VAL A 1 85 ? 3.177 -0.835 0.016 1.00 0.00 85 VAL A O 7
ATOM 10590 N N . ILE A 1 86 ? 1.797 -0.872 1.790 1.00 0.00 86 ILE A N 7
ATOM 10591 C CA . ILE A 1 86 ? 1.034 0.328 1.465 1.00 0.00 86 ILE A CA 7
ATOM 10592 C C . ILE A 1 86 ? 1.282 1.317 2.589 1.00 0.00 86 ILE A C 7
ATOM 10593 O O . ILE A 1 86 ? 0.626 1.231 3.624 1.00 0.00 86 ILE A O 7
ATOM 10609 N N . ARG A 1 87 ? 2.198 2.269 2.424 1.00 0.00 87 ARG A N 7
ATOM 10610 C CA . ARG A 1 87 ? 2.416 3.290 3.435 1.00 0.00 87 ARG A CA 7
ATOM 10611 C C . ARG A 1 87 ? 1.520 4.436 3.029 1.00 0.00 87 ARG A C 7
ATOM 10612 O O . ARG A 1 87 ? 1.982 5.308 2.302 1.00 0.00 87 ARG A O 7
ATOM 10633 N N . ARG A 1 88 ? 0.240 4.430 3.426 1.00 0.00 88 ARG A N 7
ATOM 10634 C CA . ARG A 1 88 ? -0.576 5.621 3.311 1.00 0.00 88 ARG A CA 7
ATOM 10635 C C . ARG A 1 88 ? -0.422 6.407 4.585 1.00 0.00 88 ARG A C 7
ATOM 10636 O O . ARG A 1 88 ? -0.935 5.970 5.619 1.00 0.00 88 ARG A O 7
ATOM 10657 N N . GLY A 1 89 ? 0.175 7.589 4.507 1.00 0.00 89 GLY A N 7
ATOM 10658 C CA . GLY A 1 89 ? 0.409 8.436 5.669 1.00 0.00 89 GLY A CA 7
ATOM 10659 C C . GLY A 1 89 ? -0.844 8.937 6.405 1.00 0.00 89 GLY A C 7
ATOM 10660 O O . GLY A 1 89 ? -0.711 9.690 7.367 1.00 0.00 89 GLY A O 7
ATOM 10664 N N . LYS A 1 90 ? -2.055 8.531 5.987 1.00 0.00 90 LYS A N 7
ATOM 10665 C CA . LYS A 1 90 ? -3.278 8.656 6.785 1.00 0.00 90 LYS A CA 7
ATOM 10666 C C . LYS A 1 90 ? -3.103 7.913 8.111 1.00 0.00 90 LYS A C 7
ATOM 10667 O O . LYS A 1 90 ? -3.466 8.437 9.159 1.00 0.00 90 LYS A O 7
ATOM 10686 N N . LYS A 1 91 ? -2.566 6.694 8.059 1.00 0.00 91 LYS A N 7
ATOM 10687 C CA . LYS A 1 91 ? -2.188 5.891 9.211 1.00 0.00 91 LYS A CA 7
ATOM 10688 C C . LYS A 1 91 ? -0.779 5.386 8.934 1.00 0.00 91 LYS A C 7
ATOM 10689 O O . LYS A 1 91 ? 0.169 6.085 9.281 1.00 0.00 91 LYS A O 7
ATOM 10708 N N . LYS A 1 92 ? -0.578 4.221 8.309 1.00 0.00 92 LYS A N 7
ATOM 10709 C CA . LYS A 1 92 ? 0.735 3.598 8.286 1.00 0.00 92 LYS A CA 7
ATOM 10710 C C . LYS A 1 92 ? 0.917 2.710 7.042 1.00 0.00 92 LYS A C 7
ATOM 10711 O O . LYS A 1 92 ? 0.367 3.023 5.974 1.00 0.00 92 LYS A O 7
ATOM 10730 N N . TYR A 1 93 ? 1.776 1.695 7.203 1.00 0.00 93 TYR A N 7
ATOM 10731 C CA . TYR A 1 93 ? 2.242 0.700 6.240 1.00 0.00 93 TYR A CA 7
ATOM 10732 C C . TYR A 1 93 ? 1.391 -0.573 6.338 1.00 0.00 93 TYR A C 7
ATOM 10733 O O . TYR A 1 93 ? 1.791 -1.545 6.976 1.00 0.00 93 TYR A O 7
ATOM 10751 N N . TYR A 1 94 ? 0.202 -0.608 5.756 1.00 0.00 94 TYR A N 7
ATOM 10752 C CA . TYR A 1 94 ? -0.628 -1.794 5.830 1.00 0.00 94 TYR A CA 7
ATOM 10753 C C . TYR A 1 94 ? -0.081 -2.791 4.817 1.00 0.00 94 TYR A C 7
ATOM 10754 O O . TYR A 1 94 ? 0.402 -2.395 3.750 1.00 0.00 94 TYR A O 7
ATOM 10772 N N . LEU A 1 95 ? -0.134 -4.072 5.153 1.00 0.00 95 LEU A N 7
ATOM 10773 C CA . LEU A 1 95 ? 0.423 -5.123 4.326 1.00 0.00 95 LEU A CA 7
ATOM 10774 C C . LEU A 1 95 ? -0.696 -5.740 3.500 1.00 0.00 95 LEU A C 7
ATOM 10775 O O . LEU A 1 95 ? -1.788 -5.986 4.000 1.00 0.00 95 LEU A O 7
ATOM 10791 N N . ILE A 1 96 ? -0.421 -6.030 2.241 1.00 0.00 96 ILE A N 7
ATOM 10792 C CA . ILE A 1 96 ? -1.345 -6.681 1.330 1.00 0.00 96 ILE A CA 7
ATOM 10793 C C . ILE A 1 96 ? -0.599 -7.879 0.769 1.00 0.00 96 ILE A C 7
ATOM 10794 O O . ILE A 1 96 ? 0.560 -7.745 0.372 1.00 0.00 96 ILE A O 7
ATOM 10810 N N . ARG A 1 97 ? -1.237 -9.041 0.690 1.00 0.00 97 ARG A N 7
ATOM 10811 C CA . ARG A 1 97 ? -0.759 -10.135 -0.115 1.00 0.00 97 ARG A CA 7
ATOM 10812 C C . ARG A 1 97 ? -1.893 -10.781 -0.918 1.00 0.00 97 ARG A C 7
ATOM 10813 O O . ARG A 1 97 ? -3.075 -10.439 -0.797 1.00 0.00 97 ARG A O 7
ATOM 10834 N N . TYR A 1 98 ? -1.523 -11.718 -1.782 1.00 0.00 98 TYR A N 7
ATOM 10835 C CA . TYR A 1 98 ? -2.442 -12.659 -2.359 1.00 0.00 98 TYR A CA 7
ATOM 10836 C C . TYR A 1 98 ? -2.255 -13.996 -1.650 1.00 0.00 98 TYR A C 7
ATOM 10837 O O . TYR A 1 98 ? -1.262 -14.183 -0.943 1.00 0.00 98 TYR A O 7
ATOM 10855 N N . ALA A 1 99 ? -3.242 -14.879 -1.811 1.00 0.00 99 ALA A N 7
ATOM 10856 C CA . ALA A 1 99 ? -3.362 -16.194 -1.210 1.00 0.00 99 ALA A CA 7
ATOM 10857 C C . ALA A 1 99 ? -2.214 -17.068 -1.693 1.00 0.00 99 ALA A C 7
ATOM 10858 O O . ALA A 1 99 ? -2.349 -17.848 -2.638 1.00 0.00 99 ALA A O 7
ATOM 10865 N N . ALA A 1 1 ? 13.910 -13.217 -4.036 1.00 0.00 1 ALA A N 8
ATOM 10866 C CA . ALA A 1 1 ? 15.135 -13.317 -3.226 1.00 0.00 1 ALA A CA 8
ATOM 10867 C C . ALA A 1 1 ? 15.890 -11.988 -3.324 1.00 0.00 1 ALA A C 8
ATOM 10868 O O . ALA A 1 1 ? 15.288 -10.985 -3.704 1.00 0.00 1 ALA A O 8
ATOM 10877 N N . LEU A 1 2 ? 17.172 -11.927 -2.941 1.00 0.00 2 LEU A N 8
ATOM 10878 C CA . LEU A 1 2 ? 17.911 -10.668 -2.966 1.00 0.00 2 LEU A CA 8
ATOM 10879 C C . LEU A 1 2 ? 18.116 -10.225 -4.412 1.00 0.00 2 LEU A C 8
ATOM 10880 O O . LEU A 1 2 ? 18.632 -10.999 -5.224 1.00 0.00 2 LEU A O 8
ATOM 10896 N N . PHE A 1 3 ? 17.717 -8.996 -4.724 1.00 0.00 3 PHE A N 8
ATOM 10897 C CA . PHE A 1 3 ? 17.718 -8.410 -6.059 1.00 0.00 3 PHE A CA 8
ATOM 10898 C C . PHE A 1 3 ? 18.209 -6.962 -5.958 1.00 0.00 3 PHE A C 8
ATOM 10899 O O . PHE A 1 3 ? 18.671 -6.528 -4.892 1.00 0.00 3 PHE A O 8
ATOM 10916 N N . SER A 1 4 ? 18.127 -6.220 -7.058 1.00 0.00 4 SER A N 8
ATOM 10917 C CA . SER A 1 4 ? 18.300 -4.782 -7.122 1.00 0.00 4 SER A CA 8
ATOM 10918 C C . SER A 1 4 ? 17.190 -4.214 -8.020 1.00 0.00 4 SER A C 8
ATOM 10919 O O . SER A 1 4 ? 16.287 -4.944 -8.442 1.00 0.00 4 SER A O 8
ATOM 10927 N N . GLY A 1 5 ? 17.225 -2.907 -8.292 1.00 0.00 5 GLY A N 8
ATOM 10928 C CA . GLY A 1 5 ? 16.227 -2.214 -9.089 1.00 0.00 5 GLY A CA 8
ATOM 10929 C C . GLY A 1 5 ? 14.972 -1.984 -8.269 1.00 0.00 5 GLY A C 8
ATOM 10930 O O . GLY A 1 5 ? 14.724 -0.858 -7.828 1.00 0.00 5 GLY A O 8
ATOM 10934 N N . ASP A 1 6 ? 14.214 -3.044 -8.005 1.00 0.00 6 ASP A N 8
ATOM 10935 C CA . ASP A 1 6 ? 13.005 -2.958 -7.199 1.00 0.00 6 ASP A CA 8
ATOM 10936 C C . ASP A 1 6 ? 13.390 -2.892 -5.725 1.00 0.00 6 ASP A C 8
ATOM 10937 O O . ASP A 1 6 ? 14.547 -3.052 -5.323 1.00 0.00 6 ASP A O 8
ATOM 10946 N N . ILE A 1 7 ? 12.370 -2.658 -4.915 1.00 0.00 7 ILE A N 8
ATOM 10947 C CA . ILE A 1 7 ? 12.246 -2.724 -3.464 1.00 0.00 7 ILE A CA 8
ATOM 10948 C C . ILE A 1 7 ? 12.481 -4.145 -2.915 1.00 0.00 7 ILE A C 8
ATOM 10949 O O . ILE A 1 7 ? 11.866 -4.586 -1.956 1.00 0.00 7 ILE A O 8
ATOM 10965 N N . ALA A 1 8 ? 13.459 -4.838 -3.476 1.00 0.00 8 ALA A N 8
ATOM 10966 C CA . ALA A 1 8 ? 13.999 -6.135 -3.097 1.00 0.00 8 ALA A CA 8
ATOM 10967 C C . ALA A 1 8 ? 14.834 -6.037 -1.818 1.00 0.00 8 ALA A C 8
ATOM 10968 O O . ALA A 1 8 ? 15.453 -7.012 -1.395 1.00 0.00 8 ALA A O 8
ATOM 10975 N N . ASN A 1 9 ? 14.856 -4.860 -1.189 1.00 0.00 9 ASN A N 8
ATOM 10976 C CA . ASN A 1 9 ? 15.310 -4.668 0.170 1.00 0.00 9 ASN A CA 8
ATOM 10977 C C . ASN A 1 9 ? 14.215 -5.105 1.142 1.00 0.00 9 ASN A C 8
ATOM 10978 O O . ASN A 1 9 ? 14.497 -5.443 2.289 1.00 0.00 9 ASN A O 8
ATOM 10989 N N . LEU A 1 10 ? 12.964 -5.115 0.680 1.00 0.00 10 LEU A N 8
ATOM 10990 C CA . LEU A 1 10 ? 11.784 -5.502 1.421 1.00 0.00 10 LEU A CA 8
ATOM 10991 C C . LEU A 1 10 ? 11.555 -6.990 1.132 1.00 0.00 10 LEU A C 8
ATOM 10992 O O . LEU A 1 10 ? 10.951 -7.368 0.125 1.00 0.00 10 LEU A O 8
ATOM 11008 N N . THR A 1 11 ? 12.066 -7.854 1.998 1.00 0.00 11 THR A N 8
ATOM 11009 C CA . THR A 1 11 ? 11.907 -9.302 1.965 1.00 0.00 11 THR A CA 8
ATOM 11010 C C . THR A 1 11 ? 10.525 -9.653 2.514 1.00 0.00 11 THR A C 8
ATOM 11011 O O . THR A 1 11 ? 9.758 -8.790 2.927 1.00 0.00 11 THR A O 8
ATOM 11022 N N . ALA A 1 12 ? 10.193 -10.934 2.521 1.00 0.00 12 ALA A N 8
ATOM 11023 C CA . ALA A 1 12 ? 8.944 -11.441 3.069 1.00 0.00 12 ALA A CA 8
ATOM 11024 C C . ALA A 1 12 ? 8.901 -11.276 4.575 1.00 0.00 12 ALA A C 8
ATOM 11025 O O . ALA A 1 12 ? 8.039 -10.557 5.069 1.00 0.00 12 ALA A O 8
ATOM 11032 N N . ALA A 1 13 ? 9.856 -11.855 5.295 1.00 0.00 13 ALA A N 8
ATOM 11033 C CA . ALA A 1 13 ? 9.909 -11.695 6.743 1.00 0.00 13 ALA A CA 8
ATOM 11034 C C . ALA A 1 13 ? 10.207 -10.245 7.124 1.00 0.00 13 ALA A C 8
ATOM 11035 O O . ALA A 1 13 ? 9.864 -9.820 8.227 1.00 0.00 13 ALA A O 8
ATOM 11042 N N . GLU A 1 14 ? 10.859 -9.480 6.243 1.00 0.00 14 GLU A N 8
ATOM 11043 C CA . GLU A 1 14 ? 11.169 -8.084 6.487 1.00 0.00 14 GLU A CA 8
ATOM 11044 C C . GLU A 1 14 ? 9.893 -7.275 6.358 1.00 0.00 14 GLU A C 8
ATOM 11045 O O . GLU A 1 14 ? 9.676 -6.369 7.146 1.00 0.00 14 GLU A O 8
ATOM 11057 N N . ILE A 1 15 ? 9.028 -7.593 5.396 1.00 0.00 15 ILE A N 8
ATOM 11058 C CA . ILE A 1 15 ? 7.748 -6.940 5.273 1.00 0.00 15 ILE A CA 8
ATOM 11059 C C . ILE A 1 15 ? 6.852 -7.370 6.418 1.00 0.00 15 ILE A C 8
ATOM 11060 O O . ILE A 1 15 ? 6.301 -6.502 7.091 1.00 0.00 15 ILE A O 8
ATOM 11076 N N . GLU A 1 16 ? 6.682 -8.668 6.658 1.00 0.00 16 GLU A N 8
ATOM 11077 C CA . GLU A 1 16 ? 5.744 -9.049 7.702 1.00 0.00 16 GLU A CA 8
ATOM 11078 C C . GLU A 1 16 ? 6.144 -8.463 9.055 1.00 0.00 16 GLU A C 8
ATOM 11079 O O . GLU A 1 16 ? 5.292 -7.848 9.695 1.00 0.00 16 GLU A O 8
ATOM 11091 N N . GLN A 1 17 ? 7.410 -8.585 9.475 1.00 0.00 17 GLN A N 8
ATOM 11092 C CA . GLN A 1 17 ? 7.845 -8.057 10.763 1.00 0.00 17 GLN A CA 8
ATOM 11093 C C . GLN A 1 17 ? 7.897 -6.535 10.688 1.00 0.00 17 GLN A C 8
ATOM 11094 O O . GLN A 1 17 ? 7.561 -5.847 11.654 1.00 0.00 17 GLN A O 8
ATOM 11108 N N . GLY A 1 18 ? 8.291 -6.011 9.526 1.00 0.00 18 GLY A N 8
ATOM 11109 C CA . GLY A 1 18 ? 8.500 -4.606 9.269 1.00 0.00 18 GLY A CA 8
ATOM 11110 C C . GLY A 1 18 ? 7.210 -3.861 9.508 1.00 0.00 18 GLY A C 8
ATOM 11111 O O . GLY A 1 18 ? 7.205 -2.767 10.077 1.00 0.00 18 GLY A O 8
ATOM 11115 N N . PHE A 1 19 ? 6.103 -4.486 9.120 1.00 0.00 19 PHE A N 8
ATOM 11116 C CA . PHE A 1 19 ? 4.811 -3.838 9.059 1.00 0.00 19 PHE A CA 8
ATOM 11117 C C . PHE A 1 19 ? 3.830 -4.506 10.030 1.00 0.00 19 PHE A C 8
ATOM 11118 O O . PHE A 1 19 ? 2.639 -4.204 10.006 1.00 0.00 19 PHE A O 8
ATOM 11135 N N . LYS A 1 20 ? 4.333 -5.346 10.951 1.00 0.00 20 LYS A N 8
ATOM 11136 C CA . LYS A 1 20 ? 3.579 -6.032 12.011 1.00 0.00 20 LYS A CA 8
ATOM 11137 C C . LYS A 1 20 ? 2.806 -5.088 12.933 1.00 0.00 20 LYS A C 8
ATOM 11138 O O . LYS A 1 20 ? 1.914 -5.519 13.661 1.00 0.00 20 LYS A O 8
ATOM 11157 N N . ASP A 1 21 ? 3.148 -3.809 12.883 1.00 0.00 21 ASP A N 8
ATOM 11158 C CA . ASP A 1 21 ? 2.636 -2.721 13.710 1.00 0.00 21 ASP A CA 8
ATOM 11159 C C . ASP A 1 21 ? 1.249 -2.256 13.238 1.00 0.00 21 ASP A C 8
ATOM 11160 O O . ASP A 1 21 ? 0.545 -1.550 13.962 1.00 0.00 21 ASP A O 8
ATOM 11169 N N . VAL A 1 22 ? 0.805 -2.702 12.060 1.00 0.00 22 VAL A N 8
ATOM 11170 C CA . VAL A 1 22 ? -0.570 -2.592 11.573 1.00 0.00 22 VAL A CA 8
ATOM 11171 C C . VAL A 1 22 ? -0.955 -3.980 11.002 1.00 0.00 22 VAL A C 8
ATOM 11172 O O . VAL A 1 22 ? -0.097 -4.868 10.961 1.00 0.00 22 VAL A O 8
ATOM 11185 N N . PRO A 1 23 ? -2.213 -4.242 10.605 1.00 0.00 23 PRO A N 8
ATOM 11186 C CA . PRO A 1 23 ? -2.639 -5.546 10.121 1.00 0.00 23 PRO A CA 8
ATOM 11187 C C . PRO A 1 23 ? -2.155 -5.758 8.680 1.00 0.00 23 PRO A C 8
ATOM 11188 O O . PRO A 1 23 ? -1.421 -4.941 8.111 1.00 0.00 23 PRO A O 8
ATOM 11199 N N . SER A 1 24 ? -2.574 -6.859 8.071 1.00 0.00 24 SER A N 8
ATOM 11200 C CA . SER A 1 24 ? -2.293 -7.193 6.685 1.00 0.00 24 SER A CA 8
ATOM 11201 C C . SER A 1 24 ? -3.581 -7.703 6.020 1.00 0.00 24 SER A C 8
ATOM 11202 O O . SER A 1 24 ? -4.599 -7.839 6.699 1.00 0.00 24 SER A O 8
ATOM 11210 N N . PHE A 1 25 ? -3.575 -7.982 4.716 1.00 0.00 25 PHE A N 8
ATOM 11211 C CA . PHE A 1 25 ? -4.699 -8.580 4.010 1.00 0.00 25 PHE A CA 8
ATOM 11212 C C . PHE A 1 25 ? -4.176 -9.626 3.039 1.00 0.00 25 PHE A C 8
ATOM 11213 O O . PHE A 1 25 ? -3.003 -9.577 2.663 1.00 0.00 25 PHE A O 8
ATOM 11230 N N . VAL A 1 26 ? -5.048 -10.528 2.595 1.00 0.00 26 VAL A N 8
ATOM 11231 C CA . VAL A 1 26 ? -4.750 -11.549 1.613 1.00 0.00 26 VAL A CA 8
ATOM 11232 C C . VAL A 1 26 ? -5.935 -11.652 0.667 1.00 0.00 26 VAL A C 8
ATOM 11233 O O . VAL A 1 26 ? -7.085 -11.620 1.116 1.00 0.00 26 VAL A O 8
ATOM 11246 N N . HIS A 1 27 ? -5.658 -11.813 -0.628 1.00 0.00 27 HIS A N 8
ATOM 11247 C CA . HIS A 1 27 ? -6.655 -12.267 -1.580 1.00 0.00 27 HIS A CA 8
ATOM 11248 C C . HIS A 1 27 ? -6.231 -13.534 -2.318 1.00 0.00 27 HIS A C 8
ATOM 11249 O O . HIS A 1 27 ? -5.107 -14.018 -2.207 1.00 0.00 27 HIS A O 8
ATOM 11263 N N . GLU A 1 28 ? -7.172 -14.073 -3.073 1.00 0.00 28 GLU A N 8
ATOM 11264 C CA . GLU A 1 28 ? -7.126 -15.322 -3.843 1.00 0.00 28 GLU A CA 8
ATOM 11265 C C . GLU A 1 28 ? -6.366 -15.132 -5.166 1.00 0.00 28 GLU A C 8
ATOM 11266 O O . GLU A 1 28 ? -6.714 -15.735 -6.183 1.00 0.00 28 GLU A O 8
ATOM 11278 N N . GLY A 1 29 ? -5.352 -14.266 -5.181 1.00 0.00 29 GLY A N 8
ATOM 11279 C CA . GLY A 1 29 ? -4.565 -14.001 -6.373 1.00 0.00 29 GLY A CA 8
ATOM 11280 C C . GLY A 1 29 ? -5.384 -13.306 -7.458 1.00 0.00 29 GLY A C 8
ATOM 11281 O O . GLY A 1 29 ? -6.506 -12.848 -7.221 1.00 0.00 29 GLY A O 8
ATOM 11285 N N . GLY A 1 30 ? -4.794 -13.198 -8.647 1.00 0.00 30 GLY A N 8
ATOM 11286 C CA . GLY A 1 30 ? -5.244 -12.311 -9.692 1.00 0.00 30 GLY A CA 8
ATOM 11287 C C . GLY A 1 30 ? -4.761 -10.912 -9.355 1.00 0.00 30 GLY A C 8
ATOM 11288 O O . GLY A 1 30 ? -4.678 -10.535 -8.188 1.00 0.00 30 GLY A O 8
ATOM 11292 N N . ASP A 1 31 ? -4.426 -10.138 -10.379 1.00 0.00 31 ASP A N 8
ATOM 11293 C CA . ASP A 1 31 ? -4.204 -8.706 -10.229 1.00 0.00 31 ASP A CA 8
ATOM 11294 C C . ASP A 1 31 ? -5.506 -7.993 -9.901 1.00 0.00 31 ASP A C 8
ATOM 11295 O O . ASP A 1 31 ? -6.594 -8.421 -10.308 1.00 0.00 31 ASP A O 8
ATOM 11304 N N . VAL A 1 32 ? -5.383 -6.914 -9.128 1.00 0.00 32 VAL A N 8
ATOM 11305 C CA . VAL A 1 32 ? -6.478 -6.274 -8.413 1.00 0.00 32 VAL A CA 8
ATOM 11306 C C . VAL A 1 32 ? -6.042 -4.847 -8.175 1.00 0.00 32 VAL A C 8
ATOM 11307 O O . VAL A 1 32 ? -4.914 -4.651 -7.746 1.00 0.00 32 VAL A O 8
ATOM 11320 N N . PRO A 1 33 ? -6.891 -3.852 -8.428 1.00 0.00 33 PRO A N 8
ATOM 11321 C CA . PRO A 1 33 ? -6.489 -2.469 -8.368 1.00 0.00 33 PRO A CA 8
ATOM 11322 C C . PRO A 1 33 ? -6.257 -2.032 -6.933 1.00 0.00 33 PRO A C 8
ATOM 11323 O O . PRO A 1 33 ? -6.918 -2.510 -6.000 1.00 0.00 33 PRO A O 8
ATOM 11334 N N . LEU A 1 34 ? -5.369 -1.043 -6.764 1.00 0.00 34 LEU A N 8
ATOM 11335 C CA . LEU A 1 34 ? -5.130 -0.453 -5.456 1.00 0.00 34 LEU A CA 8
ATOM 11336 C C . LEU A 1 34 ? -6.450 -0.012 -4.782 1.00 0.00 34 LEU A C 8
ATOM 11337 O O . LEU A 1 34 ? -6.598 -0.171 -3.568 1.00 0.00 34 LEU A O 8
ATOM 11353 N N . VAL A 1 35 ? -7.471 0.381 -5.564 1.00 0.00 35 VAL A N 8
ATOM 11354 C CA . VAL A 1 35 ? -8.793 0.819 -5.088 1.00 0.00 35 VAL A CA 8
ATOM 11355 C C . VAL A 1 35 ? -9.728 -0.312 -4.673 1.00 0.00 35 VAL A C 8
ATOM 11356 O O . VAL A 1 35 ? -10.683 -0.063 -3.935 1.00 0.00 35 VAL A O 8
ATOM 11369 N N . GLU A 1 36 ? -9.437 -1.556 -5.034 1.00 0.00 36 GLU A N 8
ATOM 11370 C CA . GLU A 1 36 ? -10.112 -2.697 -4.446 1.00 0.00 36 GLU A CA 8
ATOM 11371 C C . GLU A 1 36 ? -9.324 -3.171 -3.240 1.00 0.00 36 GLU A C 8
ATOM 11372 O O . GLU A 1 36 ? -9.909 -3.327 -2.173 1.00 0.00 36 GLU A O 8
ATOM 11384 N N . LEU A 1 37 ? -8.007 -3.365 -3.346 1.00 0.00 37 LEU A N 8
ATOM 11385 C CA . LEU A 1 37 ? -7.256 -4.078 -2.328 1.00 0.00 37 LEU A CA 8
ATOM 11386 C C . LEU A 1 37 ? -7.128 -3.203 -1.108 1.00 0.00 37 LEU A C 8
ATOM 11387 O O . LEU A 1 37 ? -6.984 -3.758 -0.033 1.00 0.00 37 LEU A O 8
ATOM 11403 N N . LEU A 1 38 ? -7.218 -1.868 -1.207 1.00 0.00 38 LEU A N 8
ATOM 11404 C CA . LEU A 1 38 ? -7.175 -1.057 -0.021 1.00 0.00 38 LEU A CA 8
ATOM 11405 C C . LEU A 1 38 ? -8.512 -1.147 0.711 1.00 0.00 38 LEU A C 8
ATOM 11406 O O . LEU A 1 38 ? -8.542 -1.042 1.929 1.00 0.00 38 LEU A O 8
ATOM 11422 N N . VAL A 1 39 ? -9.614 -1.286 -0.021 1.00 0.00 39 VAL A N 8
ATOM 11423 C CA . VAL A 1 39 ? -10.975 -1.303 0.509 1.00 0.00 39 VAL A CA 8
ATOM 11424 C C . VAL A 1 39 ? -11.187 -2.668 1.168 1.00 0.00 39 VAL A C 8
ATOM 11425 O O . VAL A 1 39 ? -11.620 -2.755 2.318 1.00 0.00 39 VAL A O 8
ATOM 11438 N N . SER A 1 40 ? -10.792 -3.715 0.449 1.00 0.00 40 SER A N 8
ATOM 11439 C CA . SER A 1 40 ? -10.793 -5.098 0.870 1.00 0.00 40 SER A CA 8
ATOM 11440 C C . SER A 1 40 ? -9.818 -5.275 2.031 1.00 0.00 40 SER A C 8
ATOM 11441 O O . SER A 1 40 ? -10.166 -5.967 2.992 1.00 0.00 40 SER A O 8
ATOM 11449 N N . ALA A 1 41 ? -8.659 -4.588 2.012 1.00 0.00 41 ALA A N 8
ATOM 11450 C CA . ALA A 1 41 ? -7.738 -4.714 3.139 1.00 0.00 41 ALA A CA 8
ATOM 11451 C C . ALA A 1 41 ? -8.198 -3.860 4.326 1.00 0.00 41 ALA A C 8
ATOM 11452 O O . ALA A 1 41 ? -7.869 -4.179 5.471 1.00 0.00 41 ALA A O 8
ATOM 11459 N N . GLY A 1 42 ? -8.982 -2.808 4.081 1.00 0.00 42 GLY A N 8
ATOM 11460 C CA . GLY A 1 42 ? -9.672 -2.047 5.112 1.00 0.00 42 GLY A CA 8
ATOM 11461 C C . GLY A 1 42 ? -8.919 -0.771 5.461 1.00 0.00 42 GLY A C 8
ATOM 11462 O O . GLY A 1 42 ? -9.121 -0.184 6.525 1.00 0.00 42 GLY A O 8
ATOM 11466 N N . ILE A 1 43 ? -8.094 -0.300 4.531 1.00 0.00 43 ILE A N 8
ATOM 11467 C CA . ILE A 1 43 ? -7.194 0.822 4.666 1.00 0.00 43 ILE A CA 8
ATOM 11468 C C . ILE A 1 43 ? -8.079 2.072 4.514 1.00 0.00 43 ILE A C 8
ATOM 11469 O O . ILE A 1 43 ? -7.912 3.010 5.287 1.00 0.00 43 ILE A O 8
ATOM 11485 N N . SER A 1 44 ? -9.061 2.078 3.603 1.00 0.00 44 SER A N 8
ATOM 11486 C CA . SER A 1 44 ? -10.126 3.076 3.547 1.00 0.00 44 SER A CA 8
ATOM 11487 C C . SER A 1 44 ? -11.376 2.340 3.077 1.00 0.00 44 SER A C 8
ATOM 11488 O O . SER A 1 44 ? -11.354 1.848 1.955 1.00 0.00 44 SER A O 8
ATOM 11496 N N . PRO A 1 45 ? -12.425 2.197 3.905 1.00 0.00 45 PRO A N 8
ATOM 11497 C CA . PRO A 1 45 ? -13.624 1.447 3.540 1.00 0.00 45 PRO A CA 8
ATOM 11498 C C . PRO A 1 45 ? -14.650 2.283 2.765 1.00 0.00 45 PRO A C 8
ATOM 11499 O O . PRO A 1 45 ? -15.581 1.737 2.172 1.00 0.00 45 PRO A O 8
ATOM 11510 N N . SER A 1 46 ? -14.507 3.611 2.778 1.00 0.00 46 SER A N 8
ATOM 11511 C CA . SER A 1 46 ? -15.357 4.510 2.014 1.00 0.00 46 SER A CA 8
ATOM 11512 C C . SER A 1 46 ? -14.745 4.570 0.630 1.00 0.00 46 SER A C 8
ATOM 11513 O O . SER A 1 46 ? -13.541 4.780 0.542 1.00 0.00 46 SER A O 8
ATOM 11521 N N . LYS A 1 47 ? -15.527 4.431 -0.443 1.00 0.00 47 LYS A N 8
ATOM 11522 C CA . LYS A 1 47 ? -14.988 4.547 -1.795 1.00 0.00 47 LYS A CA 8
ATOM 11523 C C . LYS A 1 47 ? -14.481 5.961 -2.063 1.00 0.00 47 LYS A C 8
ATOM 11524 O O . LYS A 1 47 ? -13.463 6.101 -2.728 1.00 0.00 47 LYS A O 8
ATOM 11543 N N . ARG A 1 48 ? -15.119 7.012 -1.536 1.00 0.00 48 ARG A N 8
ATOM 11544 C CA . ARG A 1 48 ? -14.619 8.377 -1.724 1.00 0.00 48 ARG A CA 8
ATOM 11545 C C . ARG A 1 48 ? -13.247 8.499 -1.060 1.00 0.00 48 ARG A C 8
ATOM 11546 O O . ARG A 1 48 ? -12.270 8.880 -1.714 1.00 0.00 48 ARG A O 8
ATOM 11567 N N . GLN A 1 49 ? -13.176 8.171 0.240 1.00 0.00 49 GLN A N 8
ATOM 11568 C CA . GLN A 1 49 ? -11.918 8.244 0.961 1.00 0.00 49 GLN A CA 8
ATOM 11569 C C . GLN A 1 49 ? -10.917 7.362 0.247 1.00 0.00 49 GLN A C 8
ATOM 11570 O O . GLN A 1 49 ? -9.851 7.861 -0.045 1.00 0.00 49 GLN A O 8
ATOM 11584 N N . ALA A 1 50 ? -11.250 6.117 -0.077 1.00 0.00 50 ALA A N 8
ATOM 11585 C CA . ALA A 1 50 ? -10.378 5.186 -0.768 1.00 0.00 50 ALA A CA 8
ATOM 11586 C C . ALA A 1 50 ? -9.780 5.784 -2.038 1.00 0.00 50 ALA A C 8
ATOM 11587 O O . ALA A 1 50 ? -8.565 5.742 -2.235 1.00 0.00 50 ALA A O 8
ATOM 11594 N N . ARG A 1 51 ? -10.636 6.330 -2.902 1.00 0.00 51 ARG A N 8
ATOM 11595 C CA . ARG A 1 51 ? -10.200 6.914 -4.156 1.00 0.00 51 ARG A CA 8
ATOM 11596 C C . ARG A 1 51 ? -9.236 8.049 -3.897 1.00 0.00 51 ARG A C 8
ATOM 11597 O O . ARG A 1 51 ? -8.215 8.090 -4.566 1.00 0.00 51 ARG A O 8
ATOM 11618 N N . GLU A 1 52 ? -9.457 8.886 -2.887 1.00 0.00 52 GLU A N 8
ATOM 11619 C CA . GLU A 1 52 ? -8.486 9.949 -2.611 1.00 0.00 52 GLU A CA 8
ATOM 11620 C C . GLU A 1 52 ? -7.265 9.437 -1.876 1.00 0.00 52 GLU A C 8
ATOM 11621 O O . GLU A 1 52 ? -6.159 9.904 -2.126 1.00 0.00 52 GLU A O 8
ATOM 11633 N N . ASP A 1 53 ? -7.435 8.423 -1.036 1.00 0.00 53 ASP A N 8
ATOM 11634 C CA . ASP A 1 53 ? -6.352 7.675 -0.445 1.00 0.00 53 ASP A CA 8
ATOM 11635 C C . ASP A 1 53 ? -5.426 7.260 -1.544 1.00 0.00 53 ASP A C 8
ATOM 11636 O O . ASP A 1 53 ? -4.222 7.276 -1.344 1.00 0.00 53 ASP A O 8
ATOM 11645 N N . ILE A 1 54 ? -5.961 6.865 -2.684 1.00 0.00 54 ILE A N 8
ATOM 11646 C CA . ILE A 1 54 ? -5.186 6.339 -3.760 1.00 0.00 54 ILE A CA 8
ATOM 11647 C C . ILE A 1 54 ? -4.657 7.455 -4.585 1.00 0.00 54 ILE A C 8
ATOM 11648 O O . ILE A 1 54 ? -3.471 7.415 -4.822 1.00 0.00 54 ILE A O 8
ATOM 11664 N N . GLN A 1 55 ? -5.492 8.398 -5.001 1.00 0.00 55 GLN A N 8
ATOM 11665 C CA . GLN A 1 55 ? -5.130 9.501 -5.860 1.00 0.00 55 GLN A CA 8
ATOM 11666 C C . GLN A 1 55 ? -4.174 10.465 -5.160 1.00 0.00 55 GLN A C 8
ATOM 11667 O O . GLN A 1 55 ? -3.581 11.309 -5.835 1.00 0.00 55 GLN A O 8
ATOM 11681 N N . ASN A 1 56 ? -3.968 10.329 -3.845 1.00 0.00 56 ASN A N 8
ATOM 11682 C CA . ASN A 1 56 ? -2.995 11.122 -3.124 1.00 0.00 56 ASN A CA 8
ATOM 11683 C C . ASN A 1 56 ? -1.599 10.570 -3.209 1.00 0.00 56 ASN A C 8
ATOM 11684 O O . ASN A 1 56 ? -1.338 9.426 -2.859 1.00 0.00 56 ASN A O 8
ATOM 11695 N N . GLY A 1 57 ? -0.647 11.475 -3.411 1.00 0.00 57 GLY A N 8
ATOM 11696 C CA . GLY A 1 57 ? 0.767 11.219 -3.201 1.00 0.00 57 GLY A CA 8
ATOM 11697 C C . GLY A 1 57 ? 1.128 10.788 -1.775 1.00 0.00 57 GLY A C 8
ATOM 11698 O O . GLY A 1 57 ? 2.292 10.525 -1.505 1.00 0.00 57 GLY A O 8
ATOM 11702 N N . ALA A 1 58 ? 0.151 10.677 -0.873 1.00 0.00 58 ALA A N 8
ATOM 11703 C CA . ALA A 1 58 ? 0.296 10.145 0.461 1.00 0.00 58 ALA A CA 8
ATOM 11704 C C . ALA A 1 58 ? 0.322 8.613 0.458 1.00 0.00 58 ALA A C 8
ATOM 11705 O O . ALA A 1 58 ? 0.473 8.050 1.534 1.00 0.00 58 ALA A O 8
ATOM 11712 N N . ILE A 1 59 ? 0.137 7.909 -0.667 1.00 0.00 59 ILE A N 8
ATOM 11713 C CA . ILE A 1 59 ? 0.332 6.465 -0.740 1.00 0.00 59 ILE A CA 8
ATOM 11714 C C . ILE A 1 59 ? 1.619 6.172 -1.509 1.00 0.00 59 ILE A C 8
ATOM 11715 O O . ILE A 1 59 ? 1.716 6.124 -2.751 1.00 0.00 59 ILE A O 8
ATOM 11731 N N . TYR A 1 60 ? 2.641 6.066 -0.660 1.00 0.00 60 TYR A N 8
ATOM 11732 C CA . TYR A 1 60 ? 3.960 5.592 -0.952 1.00 0.00 60 TYR A CA 8
ATOM 11733 C C . TYR A 1 60 ? 3.862 4.080 -0.874 1.00 0.00 60 TYR A C 8
ATOM 11734 O O . TYR A 1 60 ? 3.953 3.506 0.206 1.00 0.00 60 TYR A O 8
ATOM 11752 N N . VAL A 1 61 ? 3.627 3.405 -1.989 1.00 0.00 61 VAL A N 8
ATOM 11753 C CA . VAL A 1 61 ? 3.540 1.955 -1.942 1.00 0.00 61 VAL A CA 8
ATOM 11754 C C . VAL A 1 61 ? 4.994 1.545 -1.880 1.00 0.00 61 VAL A C 8
ATOM 11755 O O . VAL A 1 61 ? 5.817 2.026 -2.659 1.00 0.00 61 VAL A O 8
ATOM 11768 N N . ASN A 1 62 ? 5.342 0.724 -0.897 1.00 0.00 62 ASN A N 8
ATOM 11769 C CA . ASN A 1 62 ? 6.676 0.219 -0.626 1.00 0.00 62 ASN A CA 8
ATOM 11770 C C . ASN A 1 62 ? 7.535 1.301 0.036 1.00 0.00 62 ASN A C 8
ATOM 11771 O O . ASN A 1 62 ? 8.011 1.151 1.162 1.00 0.00 62 ASN A O 8
ATOM 11782 N N . GLY A 1 63 ? 7.567 2.453 -0.608 1.00 0.00 63 GLY A N 8
ATOM 11783 C CA . GLY A 1 63 ? 8.106 3.745 -0.215 1.00 0.00 63 GLY A CA 8
ATOM 11784 C C . GLY A 1 63 ? 7.956 4.771 -1.344 1.00 0.00 63 GLY A C 8
ATOM 11785 O O . GLY A 1 63 ? 8.386 5.914 -1.195 1.00 0.00 63 GLY A O 8
ATOM 11789 N N . GLU A 1 64 ? 7.315 4.408 -2.454 1.00 0.00 64 GLU A N 8
ATOM 11790 C CA . GLU A 1 64 ? 7.368 5.107 -3.719 1.00 0.00 64 GLU A CA 8
ATOM 11791 C C . GLU A 1 64 ? 5.973 5.677 -3.954 1.00 0.00 64 GLU A C 8
ATOM 11792 O O . GLU A 1 64 ? 4.991 4.934 -3.971 1.00 0.00 64 GLU A O 8
ATOM 11804 N N . ARG A 1 65 ? 5.850 7.002 -3.998 1.00 0.00 65 ARG A N 8
ATOM 11805 C CA . ARG A 1 65 ? 4.574 7.706 -4.126 1.00 0.00 65 ARG A CA 8
ATOM 11806 C C . ARG A 1 65 ? 3.976 7.342 -5.477 1.00 0.00 65 ARG A C 8
ATOM 11807 O O . ARG A 1 65 ? 4.487 7.820 -6.490 1.00 0.00 65 ARG A O 8
ATOM 11828 N N . LEU A 1 66 ? 2.939 6.496 -5.529 1.00 0.00 66 LEU A N 8
ATOM 11829 C CA . LEU A 1 66 ? 2.506 5.936 -6.814 1.00 0.00 66 LEU A CA 8
ATOM 11830 C C . LEU A 1 66 ? 0.976 5.875 -6.857 1.00 0.00 66 LEU A C 8
ATOM 11831 O O . LEU A 1 66 ? 0.365 4.814 -6.770 1.00 0.00 66 LEU A O 8
ATOM 11847 N N . GLN A 1 67 ? 0.335 7.035 -6.899 1.00 0.00 67 GLN A N 8
ATOM 11848 C CA . GLN A 1 67 ? -1.106 7.224 -6.796 1.00 0.00 67 GLN A CA 8
ATOM 11849 C C . GLN A 1 67 ? -1.829 6.990 -8.135 1.00 0.00 67 GLN A C 8
ATOM 11850 O O . GLN A 1 67 ? -2.524 7.874 -8.638 1.00 0.00 67 GLN A O 8
ATOM 11864 N N . ASP A 1 68 ? -1.658 5.807 -8.738 1.00 0.00 68 ASP A N 8
ATOM 11865 C CA . ASP A 1 68 ? -2.418 5.375 -9.920 1.00 0.00 68 ASP A CA 8
ATOM 11866 C C . ASP A 1 68 ? -2.644 3.847 -9.965 1.00 0.00 68 ASP A C 8
ATOM 11867 O O . ASP A 1 68 ? -1.807 3.081 -9.491 1.00 0.00 68 ASP A O 8
ATOM 11876 N N . VAL A 1 69 ? -3.739 3.395 -10.585 1.00 0.00 69 VAL A N 8
ATOM 11877 C CA . VAL A 1 69 ? -4.058 2.002 -10.956 1.00 0.00 69 VAL A CA 8
ATOM 11878 C C . VAL A 1 69 ? -3.081 1.487 -12.003 1.00 0.00 69 VAL A C 8
ATOM 11879 O O . VAL A 1 69 ? -2.612 0.355 -11.913 1.00 0.00 69 VAL A O 8
ATOM 11892 N N . GLY A 1 70 ? -2.690 2.346 -12.941 1.00 0.00 70 GLY A N 8
ATOM 11893 C CA . GLY A 1 70 ? -1.659 2.007 -13.906 1.00 0.00 70 GLY A CA 8
ATOM 11894 C C . GLY A 1 70 ? -0.276 1.939 -13.274 1.00 0.00 70 GLY A C 8
ATOM 11895 O O . GLY A 1 70 ? 0.659 1.482 -13.931 1.00 0.00 70 GLY A O 8
ATOM 11899 N N . ALA A 1 71 ? -0.129 2.383 -12.025 1.00 0.00 71 ALA A N 8
ATOM 11900 C CA . ALA A 1 71 ? 1.080 2.182 -11.254 1.00 0.00 71 ALA A CA 8
ATOM 11901 C C . ALA A 1 71 ? 1.018 0.832 -10.544 1.00 0.00 71 ALA A C 8
ATOM 11902 O O . ALA A 1 71 ? 1.939 0.039 -10.758 1.00 0.00 71 ALA A O 8
ATOM 11909 N N . ILE A 1 72 ? -0.013 0.532 -9.731 1.00 0.00 72 ILE A N 8
ATOM 11910 C CA . ILE A 1 72 ? -0.098 -0.732 -9.001 1.00 0.00 72 ILE A CA 8
ATOM 11911 C C . ILE A 1 72 ? -1.483 -1.367 -9.039 1.00 0.00 72 ILE A C 8
ATOM 11912 O O . ILE A 1 72 ? -2.495 -0.726 -8.739 1.00 0.00 72 ILE A O 8
ATOM 11928 N N . LEU A 1 73 ? -1.478 -2.675 -9.299 1.00 0.00 73 LEU A N 8
ATOM 11929 C CA . LEU A 1 73 ? -2.567 -3.577 -9.069 1.00 0.00 73 LEU A CA 8
ATOM 11930 C C . LEU A 1 73 ? -2.062 -4.396 -7.871 1.00 0.00 73 LEU A C 8
ATOM 11931 O O . LEU A 1 73 ? -2.243 -3.961 -6.739 1.00 0.00 73 LEU A O 8
ATOM 11947 N N . THR A 1 74 ? -1.304 -5.474 -8.069 1.00 0.00 74 THR A N 8
ATOM 11948 C CA . THR A 1 74 ? -0.954 -6.433 -7.016 1.00 0.00 74 THR A CA 8
ATOM 11949 C C . THR A 1 74 ? 0.539 -6.503 -6.682 1.00 0.00 74 THR A C 8
ATOM 11950 O O . THR A 1 74 ? 1.340 -5.658 -7.070 1.00 0.00 74 THR A O 8
ATOM 11961 N N . ALA A 1 75 ? 0.919 -7.516 -5.901 1.00 0.00 75 ALA A N 8
ATOM 11962 C CA . ALA A 1 75 ? 2.274 -7.718 -5.442 1.00 0.00 75 ALA A CA 8
ATOM 11963 C C . ALA A 1 75 ? 3.266 -7.958 -6.563 1.00 0.00 75 ALA A C 8
ATOM 11964 O O . ALA A 1 75 ? 4.327 -7.347 -6.524 1.00 0.00 75 ALA A O 8
ATOM 11971 N N . GLU A 1 76 ? 2.960 -8.805 -7.546 1.00 0.00 76 GLU A N 8
ATOM 11972 C CA . GLU A 1 76 ? 3.843 -8.984 -8.702 1.00 0.00 76 GLU A CA 8
ATOM 11973 C C . GLU A 1 76 ? 3.833 -7.743 -9.594 1.00 0.00 76 GLU A C 8
ATOM 11974 O O . GLU A 1 76 ? 4.752 -7.529 -10.381 1.00 0.00 76 GLU A O 8
ATOM 11986 N N . HIS A 1 77 ? 2.828 -6.885 -9.429 1.00 0.00 77 HIS A N 8
ATOM 11987 C CA . HIS A 1 77 ? 2.735 -5.596 -10.083 1.00 0.00 77 HIS A CA 8
ATOM 11988 C C . HIS A 1 77 ? 3.555 -4.532 -9.323 1.00 0.00 77 HIS A C 8
ATOM 11989 O O . HIS A 1 77 ? 3.552 -3.366 -9.724 1.00 0.00 77 HIS A O 8
ATOM 12003 N N . ARG A 1 78 ? 4.230 -4.876 -8.212 1.00 0.00 78 ARG A N 8
ATOM 12004 C CA . ARG A 1 78 ? 5.068 -3.927 -7.480 1.00 0.00 78 ARG A CA 8
ATOM 12005 C C . ARG A 1 78 ? 6.443 -4.540 -7.213 1.00 0.00 78 ARG A C 8
ATOM 12006 O O . ARG A 1 78 ? 7.441 -3.962 -7.637 1.00 0.00 78 ARG A O 8
ATOM 12027 N N . LEU A 1 79 ? 6.530 -5.625 -6.453 1.00 0.00 79 LEU A N 8
ATOM 12028 C CA . LEU A 1 79 ? 7.702 -6.433 -6.206 1.00 0.00 79 LEU A CA 8
ATOM 12029 C C . LEU A 1 79 ? 7.775 -7.561 -7.243 1.00 0.00 79 LEU A C 8
ATOM 12030 O O . LEU A 1 79 ? 6.913 -7.663 -8.113 1.00 0.00 79 LEU A O 8
ATOM 12046 N N . GLU A 1 80 ? 8.751 -8.464 -7.098 1.00 0.00 80 GLU A N 8
ATOM 12047 C CA . GLU A 1 80 ? 8.891 -9.688 -7.897 1.00 0.00 80 GLU A CA 8
ATOM 12048 C C . GLU A 1 80 ? 7.613 -10.540 -7.912 1.00 0.00 80 GLU A C 8
ATOM 12049 O O . GLU A 1 80 ? 7.371 -11.280 -8.867 1.00 0.00 80 GLU A O 8
ATOM 12061 N N . GLY A 1 81 ? 6.814 -10.458 -6.843 1.00 0.00 81 GLY A N 8
ATOM 12062 C CA . GLY A 1 81 ? 5.585 -11.177 -6.640 1.00 0.00 81 GLY A CA 8
ATOM 12063 C C . GLY A 1 81 ? 5.526 -11.807 -5.263 1.00 0.00 81 GLY A C 8
ATOM 12064 O O . GLY A 1 81 ? 5.710 -13.015 -5.129 1.00 0.00 81 GLY A O 8
ATOM 12068 N N . ARG A 1 82 ? 5.323 -10.996 -4.218 1.00 0.00 82 ARG A N 8
ATOM 12069 C CA . ARG A 1 82 ? 5.242 -11.494 -2.843 1.00 0.00 82 ARG A CA 8
ATOM 12070 C C . ARG A 1 82 ? 4.129 -10.766 -2.107 1.00 0.00 82 ARG A C 8
ATOM 12071 O O . ARG A 1 82 ? 3.032 -11.294 -1.988 1.00 0.00 82 ARG A O 8
ATOM 12092 N N . PHE A 1 83 ? 4.402 -9.545 -1.658 1.00 0.00 83 PHE A N 8
ATOM 12093 C CA . PHE A 1 83 ? 3.536 -8.724 -0.825 1.00 0.00 83 PHE A CA 8
ATOM 12094 C C . PHE A 1 83 ? 3.352 -7.361 -1.486 1.00 0.00 83 PHE A C 8
ATOM 12095 O O . PHE A 1 83 ? 3.785 -7.132 -2.610 1.00 0.00 83 PHE A O 8
ATOM 12112 N N . THR A 1 84 ? 2.750 -6.407 -0.798 1.00 0.00 84 THR A N 8
ATOM 12113 C CA . THR A 1 84 ? 2.810 -5.010 -1.158 1.00 0.00 84 THR A CA 8
ATOM 12114 C C . THR A 1 84 ? 2.621 -4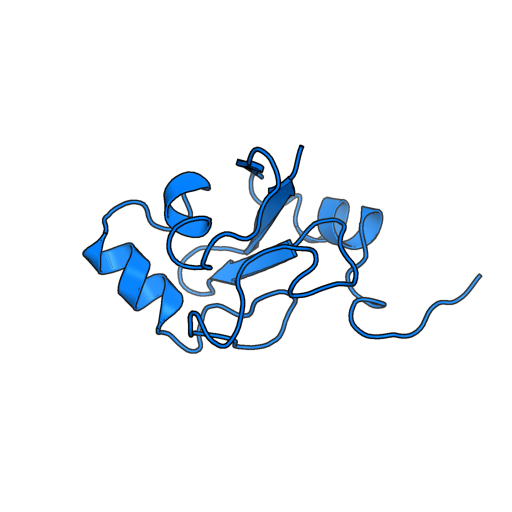.234 0.141 1.00 0.00 84 THR A C 8
ATOM 12115 O O . THR A 1 84 ? 1.604 -4.362 0.824 1.00 0.00 84 THR A O 8
ATOM 12126 N N . VAL A 1 85 ? 3.657 -3.487 0.506 1.00 0.00 85 VAL A N 8
ATOM 12127 C CA . VAL A 1 85 ? 3.636 -2.524 1.594 1.00 0.00 85 VAL A CA 8
ATOM 12128 C C . VAL A 1 85 ? 2.941 -1.286 1.040 1.00 0.00 85 VAL A C 8
ATOM 12129 O O . VAL A 1 85 ? 3.224 -0.862 -0.078 1.00 0.00 85 VAL A O 8
ATOM 12142 N N . ILE A 1 86 ? 2.076 -0.668 1.828 1.00 0.00 86 ILE A N 8
ATOM 12143 C CA . ILE A 1 86 ? 1.314 0.519 1.498 1.00 0.00 86 ILE A CA 8
ATOM 12144 C C . ILE A 1 86 ? 1.660 1.528 2.559 1.00 0.00 86 ILE A C 8
ATOM 12145 O O . ILE A 1 86 ? 1.136 1.405 3.660 1.00 0.00 86 ILE A O 8
ATOM 12161 N N . ARG A 1 87 ? 2.480 2.539 2.285 1.00 0.00 87 ARG A N 8
ATOM 12162 C CA . ARG A 1 87 ? 2.637 3.598 3.259 1.00 0.00 87 ARG A CA 8
ATOM 12163 C C . ARG A 1 87 ? 1.618 4.641 2.862 1.00 0.00 87 ARG A C 8
ATOM 12164 O O . ARG A 1 87 ? 1.928 5.565 2.119 1.00 0.00 87 ARG A O 8
ATOM 12185 N N . ARG A 1 88 ? 0.373 4.469 3.299 1.00 0.00 88 ARG A N 8
ATOM 12186 C CA . ARG A 1 88 ? -0.664 5.454 3.206 1.00 0.00 88 ARG A CA 8
ATOM 12187 C C . ARG A 1 88 ? -0.341 6.404 4.352 1.00 0.00 88 ARG A C 8
ATOM 12188 O O . ARG A 1 88 ? -0.912 6.266 5.423 1.00 0.00 88 ARG A O 8
ATOM 12209 N N . GLY A 1 89 ? 0.585 7.342 4.151 1.00 0.00 89 GLY A N 8
ATOM 12210 C CA . GLY A 1 89 ? 1.012 8.331 5.133 1.00 0.00 89 GLY A CA 8
ATOM 12211 C C . GLY A 1 89 ? -0.176 9.041 5.782 1.00 0.00 89 GLY A C 8
ATOM 12212 O O . GLY A 1 89 ? -0.160 9.301 6.981 1.00 0.00 89 GLY A O 8
ATOM 12216 N N . LYS A 1 90 ? -1.260 9.264 5.026 1.00 0.00 90 LYS A N 8
ATOM 12217 C CA . LYS A 1 90 ? -2.537 9.781 5.529 1.00 0.00 90 LYS A CA 8
ATOM 12218 C C . LYS A 1 90 ? -3.301 8.779 6.430 1.00 0.00 90 LYS A C 8
ATOM 12219 O O . LYS A 1 90 ? -4.513 8.933 6.596 1.00 0.00 90 LYS A O 8
ATOM 12238 N N . LYS A 1 91 ? -2.664 7.713 6.927 1.00 0.00 91 LYS A N 8
ATOM 12239 C CA . LYS A 1 91 ? -3.084 6.851 8.029 1.00 0.00 91 LYS A CA 8
ATOM 12240 C C . LYS A 1 91 ? -1.872 6.050 8.522 1.00 0.00 91 LYS A C 8
ATOM 12241 O O . LYS A 1 91 ? -1.280 6.451 9.523 1.00 0.00 91 LYS A O 8
ATOM 12260 N N . LYS A 1 92 ? -1.498 4.921 7.897 1.00 0.00 92 LYS A N 8
ATOM 12261 C CA . LYS A 1 92 ? -0.424 4.061 8.335 1.00 0.00 92 LYS A CA 8
ATOM 12262 C C . LYS A 1 92 ? 0.091 3.217 7.160 1.00 0.00 92 LYS A C 8
ATOM 12263 O O . LYS A 1 92 ? -0.208 3.441 5.975 1.00 0.00 92 LYS A O 8
ATOM 12282 N N . TYR A 1 93 ? 0.914 2.250 7.525 1.00 0.00 93 TYR A N 8
ATOM 12283 C CA . TYR A 1 93 ? 1.740 1.440 6.661 1.00 0.00 93 TYR A CA 8
ATOM 12284 C C . TYR A 1 93 ? 1.199 0.011 6.536 1.00 0.00 93 TYR A C 8
ATOM 12285 O O . TYR A 1 93 ? 1.697 -0.911 7.172 1.00 0.00 93 TYR A O 8
ATOM 12303 N N . TYR A 1 94 ? 0.151 -0.174 5.749 1.00 0.00 94 TYR A N 8
ATOM 12304 C CA . TYR A 1 94 ? -0.572 -1.427 5.619 1.00 0.00 94 TYR A CA 8
ATOM 12305 C C . TYR A 1 94 ? 0.144 -2.409 4.707 1.00 0.00 94 TYR A C 8
ATOM 12306 O O . TYR A 1 94 ? 1.134 -2.071 4.053 1.00 0.00 94 TYR A O 8
ATOM 12324 N N . LEU A 1 95 ? -0.380 -3.633 4.670 1.00 0.00 95 LEU A N 8
ATOM 12325 C CA . LEU A 1 95 ? 0.259 -4.764 4.033 1.00 0.00 95 LEU A CA 8
ATOM 12326 C C . LEU A 1 95 ? -0.777 -5.622 3.309 1.00 0.00 95 LEU A C 8
ATOM 12327 O O . LEU A 1 95 ? -1.853 -5.884 3.842 1.00 0.00 95 LEU A O 8
ATOM 12343 N N . ILE A 1 96 ? -0.444 -6.070 2.105 1.00 0.00 96 ILE A N 8
ATOM 12344 C CA . ILE A 1 96 ? -1.266 -6.926 1.258 1.00 0.00 96 ILE A CA 8
ATOM 12345 C C . ILE A 1 96 ? -0.423 -8.107 0.776 1.00 0.00 96 ILE A C 8
ATOM 12346 O O . ILE A 1 96 ? 0.748 -7.927 0.436 1.00 0.00 96 ILE A O 8
ATOM 12362 N N . ARG A 1 97 ? -1.031 -9.293 0.703 1.00 0.00 97 ARG A N 8
ATOM 12363 C CA . ARG A 1 97 ? -0.526 -10.454 -0.041 1.00 0.00 97 ARG A CA 8
ATOM 12364 C C . ARG A 1 97 ? -1.667 -11.077 -0.845 1.00 0.00 97 ARG A C 8
ATOM 12365 O O . ARG A 1 97 ? -2.844 -10.698 -0.803 1.00 0.00 97 ARG A O 8
ATOM 12386 N N . TYR A 1 98 ? -1.285 -12.121 -1.542 1.00 0.00 98 TYR A N 8
ATOM 12387 C CA . TYR A 1 98 ? -2.130 -13.107 -2.121 1.00 0.00 98 TYR A CA 8
ATOM 12388 C C . TYR A 1 98 ? -1.725 -14.450 -1.533 1.00 0.00 98 TYR A C 8
ATOM 12389 O O . TYR A 1 98 ? -0.632 -14.586 -0.973 1.00 0.00 98 TYR A O 8
ATOM 12407 N N . ALA A 1 99 ? -2.619 -15.422 -1.663 1.00 0.00 99 ALA A N 8
ATOM 12408 C CA . ALA A 1 99 ? -2.422 -16.798 -1.252 1.00 0.00 99 ALA A CA 8
ATOM 12409 C C . ALA A 1 99 ? -1.404 -17.524 -2.137 1.00 0.00 99 ALA A C 8
ATOM 12410 O O . ALA A 1 99 ? -1.736 -18.406 -2.928 1.00 0.00 99 ALA A O 8
ATOM 12417 N N . ALA A 1 1 ? 14.729 -11.612 -5.882 1.00 0.00 1 ALA A N 9
ATOM 12418 C CA . ALA A 1 1 ? 14.381 -12.932 -5.352 1.00 0.00 1 ALA A CA 9
ATOM 12419 C C . ALA A 1 1 ? 14.652 -12.998 -3.861 1.00 0.00 1 ALA A C 9
ATOM 12420 O O . ALA A 1 1 ? 15.809 -13.130 -3.484 1.00 0.00 1 ALA A O 9
ATOM 12429 N N . LEU A 1 2 ? 13.594 -12.952 -3.040 1.00 0.00 2 LEU A N 9
ATOM 12430 C CA . LEU A 1 2 ? 13.427 -13.280 -1.611 1.00 0.00 2 LEU A CA 9
ATOM 12431 C C . LEU A 1 2 ? 14.496 -12.920 -0.561 1.00 0.00 2 LEU A C 9
ATOM 12432 O O . LEU A 1 2 ? 14.203 -13.067 0.630 1.00 0.00 2 LEU A O 9
ATOM 12448 N N . PHE A 1 3 ? 15.664 -12.398 -0.921 1.00 0.00 3 PHE A N 9
ATOM 12449 C CA . PHE A 1 3 ? 16.669 -11.823 -0.029 1.00 0.00 3 PHE A CA 9
ATOM 12450 C C . PHE A 1 3 ? 17.120 -10.447 -0.539 1.00 0.00 3 PHE A C 9
ATOM 12451 O O . PHE A 1 3 ? 17.572 -9.627 0.259 1.00 0.00 3 PHE A O 9
ATOM 12468 N N . SER A 1 4 ? 17.036 -10.190 -1.849 1.00 0.00 4 SER A N 9
ATOM 12469 C CA . SER A 1 4 ? 17.481 -8.962 -2.490 1.00 0.00 4 SER A CA 9
ATOM 12470 C C . SER A 1 4 ? 16.906 -8.913 -3.913 1.00 0.00 4 SER A C 9
ATOM 12471 O O . SER A 1 4 ? 16.137 -9.798 -4.306 1.00 0.00 4 SER A O 9
ATOM 12479 N N . GLY A 1 5 ? 17.281 -7.890 -4.683 1.00 0.00 5 GLY A N 9
ATOM 12480 C CA . GLY A 1 5 ? 16.943 -7.693 -6.083 1.00 0.00 5 GLY A CA 9
ATOM 12481 C C . GLY A 1 5 ? 16.300 -6.329 -6.266 1.00 0.00 5 GLY A C 9
ATOM 12482 O O . GLY A 1 5 ? 16.993 -5.311 -6.303 1.00 0.00 5 GLY A O 9
ATOM 12486 N N . ASP A 1 6 ? 14.974 -6.291 -6.329 1.00 0.00 6 ASP A N 9
ATOM 12487 C CA . ASP A 1 6 ? 14.182 -5.074 -6.448 1.00 0.00 6 ASP A CA 9
ATOM 12488 C C . ASP A 1 6 ? 14.129 -4.469 -5.059 1.00 0.00 6 ASP A C 9
ATOM 12489 O O . ASP A 1 6 ? 14.789 -3.467 -4.769 1.00 0.00 6 ASP A O 9
ATOM 12498 N N . ILE A 1 7 ? 13.360 -5.098 -4.180 1.00 0.00 7 ILE A N 9
ATOM 12499 C CA . ILE A 1 7 ? 13.020 -4.608 -2.864 1.00 0.00 7 ILE A CA 9
ATOM 12500 C C . ILE A 1 7 ? 14.028 -5.097 -1.824 1.00 0.00 7 ILE A C 9
ATOM 12501 O O . ILE A 1 7 ? 13.681 -5.608 -0.771 1.00 0.00 7 ILE A O 9
ATOM 12517 N N . ALA A 1 8 ? 15.303 -4.861 -2.107 1.00 0.00 8 ALA A N 9
ATOM 12518 C CA . ALA A 1 8 ? 16.465 -5.177 -1.277 1.00 0.00 8 ALA A CA 9
ATOM 12519 C C . ALA A 1 8 ? 16.536 -4.332 0.001 1.00 0.00 8 ALA A C 9
ATOM 12520 O O . ALA A 1 8 ? 17.522 -4.369 0.734 1.00 0.00 8 ALA A O 9
ATOM 12527 N N . ASN A 1 9 ? 15.528 -3.502 0.248 1.00 0.00 9 ASN A N 9
ATOM 12528 C CA . ASN A 1 9 ? 15.336 -2.712 1.435 1.00 0.00 9 ASN A CA 9
ATOM 12529 C C . ASN A 1 9 ? 14.065 -3.146 2.152 1.00 0.00 9 ASN A C 9
ATOM 12530 O O . ASN A 1 9 ? 13.851 -2.732 3.292 1.00 0.00 9 ASN A O 9
ATOM 12541 N N . LEU A 1 10 ? 13.196 -3.903 1.473 1.00 0.00 10 LEU A N 9
ATOM 12542 C CA . LEU A 1 10 ? 11.889 -4.287 1.981 1.00 0.00 10 LEU A CA 9
ATOM 12543 C C . LEU A 1 10 ? 11.458 -5.607 1.343 1.00 0.00 10 LEU A C 9
ATOM 12544 O O . LEU A 1 10 ? 10.537 -5.657 0.534 1.00 0.00 10 LEU A O 9
ATOM 12560 N N . THR A 1 11 ? 12.132 -6.689 1.729 1.00 0.00 11 THR A N 9
ATOM 12561 C CA . THR A 1 11 ? 11.877 -8.046 1.285 1.00 0.00 11 THR A CA 9
ATOM 12562 C C . THR A 1 11 ? 10.664 -8.609 2.039 1.00 0.00 11 THR A C 9
ATOM 12563 O O . THR A 1 11 ? 10.113 -7.959 2.910 1.00 0.00 11 THR A O 9
ATOM 12574 N N . ALA A 1 12 ? 10.226 -9.825 1.739 1.00 0.00 12 ALA A N 9
ATOM 12575 C CA . ALA A 1 12 ? 9.033 -10.454 2.327 1.00 0.00 12 ALA A CA 9
ATOM 12576 C C . ALA A 1 12 ? 9.103 -10.526 3.843 1.00 0.00 12 ALA A C 9
ATOM 12577 O O . ALA A 1 12 ? 8.192 -10.032 4.509 1.00 0.00 12 ALA A O 9
ATOM 12584 N N . ALA A 1 13 ? 10.195 -11.058 4.384 1.00 0.00 13 ALA A N 9
ATOM 12585 C CA . ALA A 1 13 ? 10.342 -11.131 5.834 1.00 0.00 13 ALA A CA 9
ATOM 12586 C C . ALA A 1 13 ? 10.470 -9.723 6.426 1.00 0.00 13 ALA A C 9
ATOM 12587 O O . ALA A 1 13 ? 10.040 -9.469 7.549 1.00 0.00 13 ALA A O 9
ATOM 12594 N N . GLU A 1 14 ? 11.027 -8.802 5.643 1.00 0.00 14 GLU A N 9
ATOM 12595 C CA . GLU A 1 14 ? 11.316 -7.423 5.993 1.00 0.00 14 GLU A CA 9
ATOM 12596 C C . GLU A 1 14 ? 10.033 -6.603 6.013 1.00 0.00 14 GLU A C 9
ATOM 12597 O O . GLU A 1 14 ? 9.924 -5.652 6.778 1.00 0.00 14 GLU A O 9
ATOM 12609 N N . ILE A 1 15 ? 9.072 -6.953 5.163 1.00 0.00 15 ILE A N 9
ATOM 12610 C CA . ILE A 1 15 ? 7.764 -6.360 5.063 1.00 0.00 15 ILE A CA 9
ATOM 12611 C C . ILE A 1 15 ? 6.963 -6.897 6.225 1.00 0.00 15 ILE A C 9
ATOM 12612 O O . ILE A 1 15 ? 6.503 -6.106 7.034 1.00 0.00 15 ILE A O 9
ATOM 12628 N N . GLU A 1 16 ? 6.839 -8.213 6.361 1.00 0.00 16 GLU A N 9
ATOM 12629 C CA . GLU A 1 16 ? 6.078 -8.765 7.478 1.00 0.00 16 GLU A CA 9
ATOM 12630 C C . GLU A 1 16 ? 6.534 -8.209 8.830 1.00 0.00 16 GLU A C 9
ATOM 12631 O O . GLU A 1 16 ? 5.704 -7.781 9.631 1.00 0.00 16 GLU A O 9
ATOM 12643 N N . GLN A 1 17 ? 7.839 -8.224 9.102 1.00 0.00 17 GLN A N 9
ATOM 12644 C CA . GLN A 1 17 ? 8.394 -7.749 10.357 1.00 0.00 17 GLN A CA 9
ATOM 12645 C C . GLN A 1 17 ? 8.362 -6.226 10.363 1.00 0.00 17 GLN A C 9
ATOM 12646 O O . GLN A 1 17 ? 8.137 -5.609 11.402 1.00 0.00 17 GLN A O 9
ATOM 12660 N N . GLY A 1 18 ? 8.582 -5.612 9.203 1.00 0.00 18 GLY A N 9
ATOM 12661 C CA . GLY A 1 18 ? 8.625 -4.184 9.022 1.00 0.00 18 GLY A CA 9
ATOM 12662 C C . GLY A 1 18 ? 7.311 -3.588 9.446 1.00 0.00 18 GLY A C 9
ATOM 12663 O O . GLY A 1 18 ? 7.290 -2.556 10.115 1.00 0.00 18 GLY A O 9
ATOM 12667 N N . PHE A 1 19 ? 6.223 -4.271 9.095 1.00 0.00 19 PHE A N 9
ATOM 12668 C CA . PHE A 1 19 ? 4.894 -3.686 9.162 1.00 0.00 19 PHE A CA 9
ATOM 12669 C C . PHE A 1 19 ? 4.039 -4.418 10.185 1.00 0.00 19 PHE A C 9
ATOM 12670 O O . PHE A 1 19 ? 2.831 -4.219 10.259 1.00 0.00 19 PHE A O 9
ATOM 12687 N N . LYS A 1 20 ? 4.712 -5.187 11.052 1.00 0.00 20 LYS A N 9
ATOM 12688 C CA . LYS A 1 20 ? 4.137 -6.023 12.101 1.00 0.00 20 LYS A CA 9
ATOM 12689 C C . LYS A 1 20 ? 3.224 -5.320 13.101 1.00 0.00 20 LYS A C 9
ATOM 12690 O O . LYS A 1 20 ? 2.565 -5.982 13.901 1.00 0.00 20 LYS A O 9
ATOM 12709 N N . ASP A 1 21 ? 3.222 -3.998 13.091 1.00 0.00 21 ASP A N 9
ATOM 12710 C CA . ASP A 1 21 ? 2.500 -3.081 13.936 1.00 0.00 21 ASP A CA 9
ATOM 12711 C C . ASP A 1 21 ? 1.273 -2.466 13.251 1.00 0.00 21 ASP A C 9
ATOM 12712 O O . ASP A 1 21 ? 0.543 -1.688 13.879 1.00 0.00 21 ASP A O 9
ATOM 12721 N N . VAL A 1 22 ? 1.023 -2.777 11.978 1.00 0.00 22 VAL A N 9
ATOM 12722 C CA . VAL A 1 22 ? -0.193 -2.422 11.250 1.00 0.00 22 VAL A CA 9
ATOM 12723 C C . VAL A 1 22 ? -0.847 -3.740 10.775 1.00 0.00 22 VAL A C 9
ATOM 12724 O O . VAL A 1 22 ? -0.256 -4.804 10.990 1.00 0.00 22 VAL A O 9
ATOM 12737 N N . PRO A 1 23 ? -2.090 -3.754 10.252 1.00 0.00 23 PRO A N 9
ATOM 12738 C CA . PRO A 1 23 ? -2.713 -4.996 9.839 1.00 0.00 23 PRO A CA 9
ATOM 12739 C C . PRO A 1 23 ? -2.267 -5.355 8.423 1.00 0.00 23 PRO A C 9
ATOM 12740 O O . PRO A 1 23 ? -1.656 -4.561 7.694 1.00 0.00 23 PRO A O 9
ATOM 12751 N N . SER A 1 24 ? -2.674 -6.547 8.015 1.00 0.00 24 SER A N 9
ATOM 12752 C CA . SER A 1 24 ? -2.401 -7.117 6.717 1.00 0.00 24 SER A CA 9
ATOM 12753 C C . SER A 1 24 ? -3.713 -7.598 6.103 1.00 0.00 24 SER A C 9
ATOM 12754 O O . SER A 1 24 ? -4.666 -7.868 6.838 1.00 0.00 24 SER A O 9
ATOM 12762 N N . PHE A 1 25 ? -3.777 -7.743 4.780 1.00 0.00 25 PHE A N 9
ATOM 12763 C CA . PHE A 1 25 ? -4.919 -8.324 4.103 1.00 0.00 25 PHE A CA 9
ATOM 12764 C C . PHE A 1 25 ? -4.406 -9.301 3.066 1.00 0.00 25 PHE A C 9
ATOM 12765 O O . PHE A 1 25 ? -3.307 -9.123 2.536 1.00 0.00 25 PHE A O 9
ATOM 12782 N N . VAL A 1 26 ? -5.230 -10.288 2.740 1.00 0.00 26 VAL A N 9
ATOM 12783 C CA . VAL A 1 26 ? -4.969 -11.295 1.742 1.00 0.00 26 VAL A CA 9
ATOM 12784 C C . VAL A 1 26 ? -6.174 -11.322 0.810 1.00 0.00 26 VAL A C 9
ATOM 12785 O O . VAL A 1 26 ? -7.307 -11.365 1.300 1.00 0.00 26 VAL A O 9
ATOM 12798 N N . HIS A 1 27 ? -5.953 -11.298 -0.507 1.00 0.00 27 HIS A N 9
ATOM 12799 C CA . HIS A 1 27 ? -7.003 -11.647 -1.459 1.00 0.00 27 HIS A CA 9
ATOM 12800 C C . HIS A 1 27 ? -6.626 -12.796 -2.386 1.00 0.00 27 HIS A C 9
ATOM 12801 O O . HIS A 1 27 ? -5.506 -13.282 -2.425 1.00 0.00 27 HIS A O 9
ATOM 12815 N N . GLU A 1 28 ? -7.605 -13.231 -3.151 1.00 0.00 28 GLU A N 9
ATOM 12816 C CA . GLU A 1 28 ? -7.676 -14.482 -3.902 1.00 0.00 28 GLU A CA 9
ATOM 12817 C C . GLU A 1 28 ? -6.915 -14.409 -5.238 1.00 0.00 28 GLU A C 9
ATOM 12818 O O . GLU A 1 28 ? -7.374 -14.965 -6.240 1.00 0.00 28 GLU A O 9
ATOM 12830 N N . GLY A 1 29 ? -5.761 -13.733 -5.275 1.00 0.00 29 GLY A N 9
ATOM 12831 C CA . GLY A 1 29 ? -4.930 -13.569 -6.467 1.00 0.00 29 GLY A CA 9
ATOM 12832 C C . GLY A 1 29 ? -5.651 -12.877 -7.631 1.00 0.00 29 GLY A C 9
ATOM 12833 O O . GLY A 1 29 ? -6.764 -12.356 -7.477 1.00 0.00 29 GLY A O 9
ATOM 12837 N N . GLY A 1 30 ? -4.998 -12.861 -8.794 1.00 0.00 30 GLY A N 9
ATOM 12838 C CA . GLY A 1 30 ? -5.368 -12.048 -9.943 1.00 0.00 30 GLY A CA 9
ATOM 12839 C C . GLY A 1 30 ? -4.923 -10.616 -9.665 1.00 0.00 30 GLY A C 9
ATOM 12840 O O . GLY A 1 30 ? -5.083 -10.131 -8.546 1.00 0.00 30 GLY A O 9
ATOM 12844 N N . ASP A 1 31 ? -4.339 -9.930 -10.651 1.00 0.00 31 ASP A N 9
ATOM 12845 C CA . ASP A 1 31 ? -3.994 -8.521 -10.459 1.00 0.00 31 ASP A CA 9
ATOM 12846 C C . ASP A 1 31 ? -5.266 -7.699 -10.283 1.00 0.00 31 ASP A C 9
ATOM 12847 O O . ASP A 1 31 ? -6.264 -7.904 -10.977 1.00 0.00 31 ASP A O 9
ATOM 12856 N N . VAL A 1 32 ? -5.234 -6.776 -9.321 1.00 0.00 32 VAL A N 9
ATOM 12857 C CA . VAL A 1 32 ? -6.417 -6.138 -8.751 1.00 0.00 32 VAL A CA 9
ATOM 12858 C C . VAL A 1 32 ? -6.041 -4.708 -8.426 1.00 0.00 32 VAL A C 9
ATOM 12859 O O . VAL A 1 32 ? -4.950 -4.483 -7.912 1.00 0.00 32 VAL A O 9
ATOM 12872 N N . PRO A 1 33 ? -6.920 -3.742 -8.700 1.00 0.00 33 PRO A N 9
ATOM 12873 C CA . PRO A 1 33 ? -6.583 -2.343 -8.632 1.00 0.00 33 PRO A CA 9
ATOM 12874 C C . PRO A 1 33 ? -6.391 -1.904 -7.189 1.00 0.00 33 PRO A C 9
ATOM 12875 O O . PRO A 1 33 ? -7.118 -2.327 -6.279 1.00 0.00 33 PRO A O 9
ATOM 12886 N N . LEU A 1 34 ? -5.445 -0.977 -7.004 1.00 0.00 34 LEU A N 9
ATOM 12887 C CA . LEU A 1 34 ? -5.139 -0.395 -5.711 1.00 0.00 34 LEU A CA 9
ATOM 12888 C C . LEU A 1 34 ? -6.408 0.051 -4.950 1.00 0.00 34 LEU A C 9
ATOM 12889 O O . LEU A 1 34 ? -6.520 -0.149 -3.742 1.00 0.00 34 LEU A O 9
ATOM 12905 N N . VAL A 1 35 ? -7.408 0.571 -5.666 1.00 0.00 35 VAL A N 9
ATOM 12906 C CA . VAL A 1 35 ? -8.681 1.084 -5.150 1.00 0.00 35 VAL A CA 9
ATOM 12907 C C . VAL A 1 35 ? -9.707 0.001 -4.812 1.00 0.00 35 VAL A C 9
ATOM 12908 O O . VAL A 1 35 ? -10.621 0.285 -4.042 1.00 0.00 35 VAL A O 9
ATOM 12921 N N . GLU A 1 36 ? -9.548 -1.238 -5.276 1.00 0.00 36 GLU A N 9
ATOM 12922 C CA . GLU A 1 36 ? -10.309 -2.342 -4.710 1.00 0.00 36 GLU A CA 9
ATOM 12923 C C . GLU A 1 36 ? -9.538 -2.915 -3.529 1.00 0.00 36 GLU A C 9
ATOM 12924 O O . GLU A 1 36 ? -10.136 -3.130 -2.477 1.00 0.00 36 GLU A O 9
ATOM 12936 N N . LEU A 1 37 ? -8.219 -3.124 -3.624 1.00 0.00 37 LEU A N 9
ATOM 12937 C CA . LEU A 1 37 ? -7.525 -3.898 -2.612 1.00 0.00 37 LEU A CA 9
ATOM 12938 C C . LEU A 1 37 ? -7.318 -3.060 -1.379 1.00 0.00 37 LEU A C 9
ATOM 12939 O O . LEU A 1 37 ? -7.152 -3.657 -0.329 1.00 0.00 37 LEU A O 9
ATOM 12955 N N . LEU A 1 38 ? -7.409 -1.720 -1.426 1.00 0.00 38 LEU A N 9
ATOM 12956 C CA . LEU A 1 38 ? -7.381 -0.967 -0.202 1.00 0.00 38 LEU A CA 9
ATOM 12957 C C . LEU A 1 38 ? -8.719 -1.116 0.528 1.00 0.00 38 LEU A C 9
ATOM 12958 O O . LEU A 1 38 ? -8.771 -1.042 1.749 1.00 0.00 38 LEU A O 9
ATOM 12974 N N . VAL A 1 39 ? -9.808 -1.211 -0.229 1.00 0.00 39 VAL A N 9
ATOM 12975 C CA . VAL A 1 39 ? -11.191 -1.137 0.232 1.00 0.00 39 VAL A CA 9
ATOM 12976 C C . VAL A 1 39 ? -11.464 -2.445 0.952 1.00 0.00 39 VAL A C 9
ATOM 12977 O O . VAL A 1 39 ? -11.868 -2.463 2.113 1.00 0.00 39 VAL A O 9
ATOM 12990 N N . SER A 1 40 ? -11.103 -3.521 0.268 1.00 0.00 40 SER A N 9
ATOM 12991 C CA . SER A 1 40 ? -11.027 -4.872 0.714 1.00 0.00 40 SER A CA 9
ATOM 12992 C C . SER A 1 40 ? -10.024 -5.007 1.857 1.00 0.00 40 SER A C 9
ATOM 12993 O O . SER A 1 40 ? -10.349 -5.662 2.845 1.00 0.00 40 SER A O 9
ATOM 13001 N N . ALA A 1 41 ? -8.861 -4.339 1.809 1.00 0.00 41 ALA A N 9
ATOM 13002 C CA . ALA A 1 41 ? -7.928 -4.435 2.930 1.00 0.00 41 ALA A CA 9
ATOM 13003 C C . ALA A 1 41 ? -8.323 -3.547 4.118 1.00 0.00 41 ALA A C 9
ATOM 13004 O O . ALA A 1 41 ? -7.761 -3.711 5.198 1.00 0.00 41 ALA A O 9
ATOM 13011 N N . GLY A 1 42 ? -9.289 -2.634 3.970 1.00 0.00 42 GLY A N 9
ATOM 13012 C CA . GLY A 1 42 ? -9.853 -1.884 5.091 1.00 0.00 42 GLY A CA 9
ATOM 13013 C C . GLY A 1 42 ? -9.072 -0.604 5.380 1.00 0.00 42 GLY A C 9
ATOM 13014 O O . GLY A 1 42 ? -9.174 -0.011 6.451 1.00 0.00 42 GLY A O 9
ATOM 13018 N N . ILE A 1 43 ? -8.316 -0.135 4.394 1.00 0.00 43 ILE A N 9
ATOM 13019 C CA . ILE A 1 43 ? -7.457 1.031 4.465 1.00 0.00 43 ILE A CA 9
ATOM 13020 C C . ILE A 1 43 ? -8.369 2.265 4.340 1.00 0.00 43 ILE A C 9
ATOM 13021 O O . ILE A 1 43 ? -8.124 3.269 5.013 1.00 0.00 43 ILE A O 9
ATOM 13037 N N . SER A 1 44 ? -9.391 2.219 3.468 1.00 0.00 44 SER A N 9
ATOM 13038 C CA . SER A 1 44 ? -10.476 3.197 3.420 1.00 0.00 44 SER A CA 9
ATOM 13039 C C . SER A 1 44 ? -11.586 2.489 2.662 1.00 0.00 44 SER A C 9
ATOM 13040 O O . SER A 1 44 ? -11.381 2.218 1.483 1.00 0.00 44 SER A O 9
ATOM 13048 N N . PRO A 1 45 ? -12.711 2.131 3.298 1.00 0.00 45 PRO A N 9
ATOM 13049 C CA . PRO A 1 45 ? -13.756 1.357 2.646 1.00 0.00 45 PRO A CA 9
ATOM 13050 C C . PRO A 1 45 ? -14.713 2.233 1.841 1.00 0.00 45 PRO A C 9
ATOM 13051 O O . PRO A 1 45 ? -15.539 1.755 1.068 1.00 0.00 45 PRO A O 9
ATOM 13062 N N . SER A 1 46 ? -14.652 3.538 2.055 1.00 0.00 46 SER A N 9
ATOM 13063 C CA . SER A 1 46 ? -15.668 4.457 1.645 1.00 0.00 46 SER A CA 9
ATOM 13064 C C . SER A 1 46 ? -15.274 4.907 0.250 1.00 0.00 46 SER A C 9
ATOM 13065 O O . SER A 1 46 ? -14.363 5.711 0.148 1.00 0.00 46 SER A O 9
ATOM 13073 N N . LYS A 1 47 ? -15.883 4.383 -0.816 1.00 0.00 47 LYS A N 9
ATOM 13074 C CA . LYS A 1 47 ? -15.388 4.459 -2.202 1.00 0.00 47 LYS A CA 9
ATOM 13075 C C . LYS A 1 47 ? -14.787 5.807 -2.664 1.00 0.00 47 LYS A C 9
ATOM 13076 O O . LYS A 1 47 ? -13.785 5.804 -3.378 1.00 0.00 47 LYS A O 9
ATOM 13095 N N . ARG A 1 48 ? -15.325 6.962 -2.251 1.00 0.00 48 ARG A N 9
ATOM 13096 C CA . ARG A 1 48 ? -14.694 8.270 -2.507 1.00 0.00 48 ARG A CA 9
ATOM 13097 C C . ARG A 1 48 ? -13.359 8.370 -1.755 1.00 0.00 48 ARG A C 9
ATOM 13098 O O . ARG A 1 48 ? -12.316 8.670 -2.340 1.00 0.00 48 ARG A O 9
ATOM 13119 N N . GLN A 1 49 ? -13.399 8.134 -0.442 1.00 0.00 49 GLN A N 9
ATOM 13120 C CA . GLN A 1 49 ? -12.221 8.183 0.399 1.00 0.00 49 GLN A CA 9
ATOM 13121 C C . GLN A 1 49 ? -11.207 7.188 -0.090 1.00 0.00 49 GLN A C 9
ATOM 13122 O O . GLN A 1 49 ? -10.041 7.518 -0.147 1.00 0.00 49 GLN A O 9
ATOM 13136 N N . ALA A 1 50 ? -11.659 5.994 -0.459 1.00 0.00 50 ALA A N 9
ATOM 13137 C CA . ALA A 1 50 ? -10.831 4.966 -1.035 1.00 0.00 50 ALA A CA 9
ATOM 13138 C C . ALA A 1 50 ? -10.035 5.521 -2.211 1.00 0.00 50 ALA A C 9
ATOM 13139 O O . ALA A 1 50 ? -8.802 5.467 -2.223 1.00 0.00 50 ALA A O 9
ATOM 13146 N N . ARG A 1 51 ? -10.754 6.094 -3.180 1.00 0.00 51 ARG A N 9
ATOM 13147 C CA . ARG A 1 51 ? -10.130 6.694 -4.343 1.00 0.00 51 ARG A CA 9
ATOM 13148 C C . ARG A 1 51 ? -9.110 7.734 -3.967 1.00 0.00 51 ARG A C 9
ATOM 13149 O O . ARG A 1 51 ? -8.047 7.718 -4.563 1.00 0.00 51 ARG A O 9
ATOM 13170 N N . GLU A 1 52 ? -9.371 8.597 -2.996 1.00 0.00 52 GLU A N 9
ATOM 13171 C CA . GLU A 1 52 ? -8.397 9.641 -2.685 1.00 0.00 52 GLU A CA 9
ATOM 13172 C C . GLU A 1 52 ? -7.261 9.124 -1.835 1.00 0.00 52 GLU A C 9
ATOM 13173 O O . GLU A 1 52 ? -6.119 9.552 -2.022 1.00 0.00 52 GLU A O 9
ATOM 13185 N N . ASP A 1 53 ? -7.537 8.170 -0.952 1.00 0.00 53 ASP A N 9
ATOM 13186 C CA . ASP A 1 53 ? -6.519 7.488 -0.220 1.00 0.00 53 ASP A CA 9
ATOM 13187 C C . ASP A 1 53 ? -5.610 6.814 -1.220 1.00 0.00 53 ASP A C 9
ATOM 13188 O O . ASP A 1 53 ? -4.458 6.622 -0.868 1.00 0.00 53 ASP A O 9
ATOM 13197 N N . ILE A 1 54 ? -6.088 6.409 -2.402 1.00 0.00 54 ILE A N 9
ATOM 13198 C CA . ILE A 1 54 ? -5.254 5.863 -3.446 1.00 0.00 54 ILE A CA 9
ATOM 13199 C C . ILE A 1 54 ? -4.588 6.966 -4.234 1.00 0.00 54 ILE A C 9
ATOM 13200 O O . ILE A 1 54 ? -3.385 6.900 -4.382 1.00 0.00 54 ILE A O 9
ATOM 13216 N N . GLN A 1 55 ? -5.337 7.946 -4.732 1.00 0.00 55 GLN A N 9
ATOM 13217 C CA . GLN A 1 55 ? -4.879 8.992 -5.630 1.00 0.00 55 GLN A CA 9
ATOM 13218 C C . GLN A 1 55 ? -3.945 9.963 -4.923 1.00 0.00 55 GLN A C 9
ATOM 13219 O O . GLN A 1 55 ? -3.363 10.831 -5.580 1.00 0.00 55 GLN A O 9
ATOM 13233 N N . ASN A 1 56 ? -3.776 9.849 -3.602 1.00 0.00 56 ASN A N 9
ATOM 13234 C CA . ASN A 1 56 ? -2.779 10.625 -2.913 1.00 0.00 56 ASN A CA 9
ATOM 13235 C C . ASN A 1 56 ? -1.391 10.050 -3.011 1.00 0.00 56 ASN A C 9
ATOM 13236 O O . ASN A 1 56 ? -1.150 8.918 -2.626 1.00 0.00 56 ASN A O 9
ATOM 13247 N N . GLY A 1 57 ? -0.422 10.911 -3.286 1.00 0.00 57 GLY A N 9
ATOM 13248 C CA . GLY A 1 57 ? 0.987 10.608 -3.091 1.00 0.00 57 GLY A CA 9
ATOM 13249 C C . GLY A 1 57 ? 1.387 10.332 -1.637 1.00 0.00 57 GLY A C 9
ATOM 13250 O O . GLY A 1 57 ? 2.582 10.237 -1.368 1.00 0.00 57 GLY A O 9
ATOM 13254 N N . ALA A 1 58 ? 0.433 10.221 -0.708 1.00 0.00 58 ALA A N 9
ATOM 13255 C CA . ALA A 1 58 ? 0.646 9.769 0.651 1.00 0.00 58 ALA A CA 9
ATOM 13256 C C . ALA A 1 58 ? 0.624 8.245 0.735 1.00 0.00 58 ALA A C 9
ATOM 13257 O O . ALA A 1 58 ? 1.035 7.718 1.764 1.00 0.00 58 ALA A O 9
ATOM 13264 N N . ILE A 1 59 ? 0.118 7.512 -0.261 1.00 0.00 59 ILE A N 9
ATOM 13265 C CA . ILE A 1 59 ? 0.261 6.072 -0.345 1.00 0.00 59 ILE A CA 9
ATOM 13266 C C . ILE A 1 59 ? 1.500 5.800 -1.201 1.00 0.00 59 ILE A C 9
ATOM 13267 O O . ILE A 1 59 ? 1.526 5.773 -2.434 1.00 0.00 59 ILE A O 9
ATOM 13283 N N . TYR A 1 60 ? 2.587 5.668 -0.456 1.00 0.00 60 TYR A N 9
ATOM 13284 C CA . TYR A 1 60 ? 3.843 5.168 -0.934 1.00 0.00 60 TYR A CA 9
ATOM 13285 C C . TYR A 1 60 ? 3.706 3.649 -0.985 1.00 0.00 60 TYR A C 9
ATOM 13286 O O . TYR A 1 60 ? 3.559 3.015 0.048 1.00 0.00 60 TYR A O 9
ATOM 13304 N N . VAL A 1 61 ? 3.644 3.037 -2.161 1.00 0.00 61 VAL A N 9
ATOM 13305 C CA . VAL A 1 61 ? 3.639 1.586 -2.265 1.00 0.00 61 VAL A CA 9
ATOM 13306 C C . VAL A 1 61 ? 5.074 1.134 -2.335 1.00 0.00 61 VAL A C 9
ATOM 13307 O O . VAL A 1 61 ? 5.823 1.561 -3.213 1.00 0.00 61 VAL A O 9
ATOM 13320 N N . ASN A 1 62 ? 5.439 0.240 -1.423 1.00 0.00 62 ASN A N 9
ATOM 13321 C CA . ASN A 1 62 ? 6.793 -0.265 -1.281 1.00 0.00 62 ASN A CA 9
ATOM 13322 C C . ASN A 1 62 ? 7.788 0.887 -1.304 1.00 0.00 62 ASN A C 9
ATOM 13323 O O . ASN A 1 62 ? 8.678 0.980 -2.145 1.00 0.00 62 ASN A O 9
ATOM 13334 N N . GLY A 1 63 ? 7.569 1.793 -0.367 1.00 0.00 63 GLY A N 9
ATOM 13335 C CA . GLY A 1 63 ? 8.374 2.976 -0.131 1.00 0.00 63 GLY A CA 9
ATOM 13336 C C . GLY A 1 63 ? 8.256 4.049 -1.216 1.00 0.00 63 GLY A C 9
ATOM 13337 O O . GLY A 1 63 ? 8.968 5.049 -1.115 1.00 0.00 63 GLY A O 9
ATOM 13341 N N . GLU A 1 64 ? 7.391 3.908 -2.230 1.00 0.00 64 GLU A N 9
ATOM 13342 C CA . GLU A 1 64 ? 7.415 4.751 -3.420 1.00 0.00 64 GLU A CA 9
ATOM 13343 C C . GLU A 1 64 ? 6.020 5.280 -3.724 1.00 0.00 64 GLU A C 9
ATOM 13344 O O . GLU A 1 64 ? 5.089 4.503 -3.874 1.00 0.00 64 GLU A O 9
ATOM 13356 N N . ARG A 1 65 ? 5.851 6.600 -3.764 1.00 0.00 65 ARG A N 9
ATOM 13357 C CA . ARG A 1 65 ? 4.592 7.314 -3.977 1.00 0.00 65 ARG A CA 9
ATOM 13358 C C . ARG A 1 65 ? 3.915 6.830 -5.255 1.00 0.00 65 ARG A C 9
ATOM 13359 O O . ARG A 1 65 ? 4.289 7.273 -6.339 1.00 0.00 65 ARG A O 9
ATOM 13380 N N . LEU A 1 66 ? 2.913 5.955 -5.152 1.00 0.00 66 LEU A N 9
ATOM 13381 C CA . LEU A 1 66 ? 2.338 5.280 -6.305 1.00 0.00 66 LEU A CA 9
ATOM 13382 C C . LEU A 1 66 ? 0.828 5.288 -6.066 1.00 0.00 66 LEU A C 9
ATOM 13383 O O . LEU A 1 66 ? 0.334 4.651 -5.143 1.00 0.00 66 LEU A O 9
ATOM 13399 N N . GLN A 1 67 ? 0.114 6.105 -6.836 1.00 0.00 67 GLN A N 9
ATOM 13400 C CA . GLN A 1 67 ? -1.251 6.544 -6.610 1.00 0.00 67 GLN A CA 9
ATOM 13401 C C . GLN A 1 67 ? -2.089 6.523 -7.903 1.00 0.00 67 GLN A C 9
ATOM 13402 O O . GLN A 1 67 ? -2.907 7.410 -8.143 1.00 0.00 67 GLN A O 9
ATOM 13416 N N . ASP A 1 68 ? -1.891 5.514 -8.756 1.00 0.00 68 ASP A N 9
ATOM 13417 C CA . ASP A 1 68 ? -2.685 5.243 -9.953 1.00 0.00 68 ASP A CA 9
ATOM 13418 C C . ASP A 1 68 ? -2.846 3.733 -10.153 1.00 0.00 68 ASP A C 9
ATOM 13419 O O . ASP A 1 68 ? -2.041 2.949 -9.652 1.00 0.00 68 ASP A O 9
ATOM 13428 N N . VAL A 1 69 ? -3.853 3.299 -10.903 1.00 0.00 69 VAL A N 9
ATOM 13429 C CA . VAL A 1 69 ? -4.090 1.889 -11.220 1.00 0.00 69 VAL A CA 9
ATOM 13430 C C . VAL A 1 69 ? -3.017 1.329 -12.156 1.00 0.00 69 VAL A C 9
ATOM 13431 O O . VAL A 1 69 ? -2.591 0.188 -12.007 1.00 0.00 69 VAL A O 9
ATOM 13444 N N . GLY A 1 70 ? -2.498 2.165 -13.050 1.00 0.00 70 GLY A N 9
ATOM 13445 C CA . GLY A 1 70 ? -1.320 1.856 -13.841 1.00 0.00 70 GLY A CA 9
ATOM 13446 C C . GLY A 1 70 ? -0.032 1.974 -13.038 1.00 0.00 70 GLY A C 9
ATOM 13447 O O . GLY A 1 70 ? 1.033 1.616 -13.538 1.00 0.00 70 GLY A O 9
ATOM 13451 N N . ALA A 1 71 ? -0.103 2.490 -11.809 1.00 0.00 71 ALA A N 9
ATOM 13452 C CA . ALA A 1 71 ? 1.010 2.478 -10.882 1.00 0.00 71 ALA A CA 9
ATOM 13453 C C . ALA A 1 71 ? 1.055 1.129 -10.167 1.00 0.00 71 ALA A C 9
ATOM 13454 O O . ALA A 1 71 ? 2.103 0.490 -10.251 1.00 0.00 71 ALA A O 9
ATOM 13461 N N . ILE A 1 72 ? -0.006 0.654 -9.490 1.00 0.00 72 ILE A N 9
ATOM 13462 C CA . ILE A 1 72 ? -0.022 -0.658 -8.843 1.00 0.00 72 ILE A CA 9
ATOM 13463 C C . ILE A 1 72 ? -1.354 -1.370 -9.042 1.00 0.00 72 ILE A C 9
ATOM 13464 O O . ILE A 1 72 ? -2.416 -0.749 -8.958 1.00 0.00 72 ILE A O 9
ATOM 13480 N N . LEU A 1 73 ? -1.273 -2.696 -9.156 1.00 0.00 73 LEU A N 9
ATOM 13481 C CA . LEU A 1 73 ? -2.373 -3.602 -9.015 1.00 0.00 73 LEU A CA 9
ATOM 13482 C C . LEU A 1 73 ? -2.010 -4.430 -7.782 1.00 0.00 73 LEU A C 9
ATOM 13483 O O . LEU A 1 73 ? -2.136 -3.911 -6.676 1.00 0.00 73 LEU A O 9
ATOM 13499 N N . THR A 1 74 ? -1.462 -5.633 -7.925 1.00 0.00 74 THR A N 9
ATOM 13500 C CA . THR A 1 74 ? -1.192 -6.543 -6.813 1.00 0.00 74 THR A CA 9
ATOM 13501 C C . THR A 1 74 ? 0.240 -6.474 -6.282 1.00 0.00 74 THR A C 9
ATOM 13502 O O . THR A 1 74 ? 1.075 -5.697 -6.745 1.00 0.00 74 THR A O 9
ATOM 13513 N N . ALA A 1 75 ? 0.543 -7.325 -5.301 1.00 0.00 75 ALA A N 9
ATOM 13514 C CA . ALA A 1 75 ? 1.878 -7.510 -4.771 1.00 0.00 75 ALA A CA 9
ATOM 13515 C C . ALA A 1 75 ? 2.895 -7.850 -5.853 1.00 0.00 75 ALA A C 9
ATOM 13516 O O . ALA A 1 75 ? 3.940 -7.207 -5.920 1.00 0.00 75 ALA A O 9
ATOM 13523 N N . GLU A 1 76 ? 2.567 -8.819 -6.709 1.00 0.00 76 GLU A N 9
ATOM 13524 C CA . GLU A 1 76 ? 3.362 -9.216 -7.873 1.00 0.00 76 GLU A CA 9
ATOM 13525 C C . GLU A 1 76 ? 3.538 -8.095 -8.890 1.00 0.00 76 GLU A C 9
ATOM 13526 O O . GLU A 1 76 ? 4.433 -8.148 -9.730 1.00 0.00 76 GLU A O 9
ATOM 13538 N N . HIS A 1 77 ? 2.663 -7.095 -8.841 1.00 0.00 77 HIS A N 9
ATOM 13539 C CA . HIS A 1 77 ? 2.745 -5.964 -9.732 1.00 0.00 77 HIS A CA 9
ATOM 13540 C C . HIS A 1 77 ? 3.723 -4.941 -9.155 1.00 0.00 77 HIS A C 9
ATOM 13541 O O . HIS A 1 77 ? 4.218 -4.114 -9.923 1.00 0.00 77 HIS A O 9
ATOM 13555 N N . ARG A 1 78 ? 4.044 -4.975 -7.849 1.00 0.00 78 ARG A N 9
ATOM 13556 C CA . ARG A 1 78 ? 5.013 -4.047 -7.275 1.00 0.00 78 ARG A CA 9
ATOM 13557 C C . ARG A 1 78 ? 6.362 -4.760 -7.241 1.00 0.00 78 ARG A C 9
ATOM 13558 O O . ARG A 1 78 ? 7.239 -4.370 -8.010 1.00 0.00 78 ARG A O 9
ATOM 13579 N N . LEU A 1 79 ? 6.596 -5.708 -6.327 1.00 0.00 79 LEU A N 9
ATOM 13580 C CA . LEU A 1 79 ? 7.764 -6.550 -6.279 1.00 0.00 79 LEU A CA 9
ATOM 13581 C C . LEU A 1 79 ? 7.541 -7.843 -7.053 1.00 0.00 79 LEU A C 9
ATOM 13582 O O . LEU A 1 79 ? 6.408 -8.200 -7.341 1.00 0.00 79 LEU A O 9
ATOM 13598 N N . GLU A 1 80 ? 8.636 -8.582 -7.244 1.00 0.00 80 GLU A N 9
ATOM 13599 C CA . GLU A 1 80 ? 8.786 -9.900 -7.862 1.00 0.00 80 GLU A CA 9
ATOM 13600 C C . GLU A 1 80 ? 7.528 -10.782 -7.872 1.00 0.00 80 GLU A C 9
ATOM 13601 O O . GLU A 1 80 ? 7.156 -11.314 -8.919 1.00 0.00 80 GLU A O 9
ATOM 13613 N N . GLY A 1 81 ? 6.897 -10.973 -6.713 1.00 0.00 81 GLY A N 9
ATOM 13614 C CA . GLY A 1 81 ? 5.847 -11.948 -6.498 1.00 0.00 81 GLY A CA 9
ATOM 13615 C C . GLY A 1 81 ? 5.792 -12.344 -5.028 1.00 0.00 81 GLY A C 9
ATOM 13616 O O . GLY A 1 81 ? 5.956 -13.522 -4.701 1.00 0.00 81 GLY A O 9
ATOM 13620 N N . ARG A 1 82 ? 5.627 -11.369 -4.118 1.00 0.00 82 ARG A N 9
ATOM 13621 C CA . ARG A 1 82 ? 5.454 -11.702 -2.697 1.00 0.00 82 ARG A CA 9
ATOM 13622 C C . ARG A 1 82 ? 4.341 -10.889 -2.057 1.00 0.00 82 ARG A C 9
ATOM 13623 O O . ARG A 1 82 ? 3.209 -11.353 -1.996 1.00 0.00 82 ARG A O 9
ATOM 13644 N N . PHE A 1 83 ? 4.661 -9.708 -1.544 1.00 0.00 83 PHE A N 9
ATOM 13645 C CA . PHE A 1 83 ? 3.786 -8.904 -0.699 1.00 0.00 83 PHE A CA 9
ATOM 13646 C C . PHE A 1 83 ? 3.794 -7.487 -1.248 1.00 0.00 83 PHE A C 9
ATOM 13647 O O . PHE A 1 83 ? 4.342 -7.246 -2.323 1.00 0.00 83 PHE A O 9
ATOM 13664 N N . THR A 1 84 ? 3.222 -6.527 -0.535 1.00 0.00 84 THR A N 9
ATOM 13665 C CA . THR A 1 84 ? 3.428 -5.125 -0.824 1.00 0.00 84 THR A CA 9
ATOM 13666 C C . THR A 1 84 ? 3.137 -4.300 0.429 1.00 0.00 84 THR A C 9
ATOM 13667 O O . THR A 1 84 ? 2.128 -4.526 1.100 1.00 0.00 84 THR A O 9
ATOM 13678 N N . VAL A 1 85 ? 4.009 -3.336 0.734 1.00 0.00 85 VAL A N 9
ATOM 13679 C CA . VAL A 1 85 ? 3.729 -2.314 1.735 1.00 0.00 85 VAL A CA 9
ATOM 13680 C C . VAL A 1 85 ? 2.835 -1.261 1.102 1.00 0.00 85 VAL A C 9
ATOM 13681 O O . VAL A 1 85 ? 3.100 -0.795 -0.007 1.00 0.00 85 VAL A O 9
ATOM 13694 N N . ILE A 1 86 ? 1.848 -0.809 1.856 1.00 0.00 86 ILE A N 9
ATOM 13695 C CA . ILE A 1 86 ? 1.003 0.322 1.568 1.00 0.00 86 ILE A CA 9
ATOM 13696 C C . ILE A 1 86 ? 1.329 1.363 2.612 1.00 0.00 86 ILE A C 9
ATOM 13697 O O . ILE A 1 86 ? 0.762 1.374 3.704 1.00 0.00 86 ILE A O 9
ATOM 13713 N N . ARG A 1 87 ? 2.254 2.250 2.293 1.00 0.00 87 ARG A N 9
ATOM 13714 C CA . ARG A 1 87 ? 2.893 3.096 3.281 1.00 0.00 87 ARG A CA 9
ATOM 13715 C C . ARG A 1 87 ? 2.139 4.421 3.210 1.00 0.00 87 ARG A C 9
ATOM 13716 O O . ARG A 1 87 ? 2.579 5.363 2.561 1.00 0.00 87 ARG A O 9
ATOM 13737 N N . ARG A 1 88 ? 0.921 4.427 3.760 1.00 0.00 88 ARG A N 9
ATOM 13738 C CA . ARG A 1 88 ? -0.131 5.418 3.702 1.00 0.00 88 ARG A CA 9
ATOM 13739 C C . ARG A 1 88 ? 0.046 6.437 4.831 1.00 0.00 88 ARG A C 9
ATOM 13740 O O . ARG A 1 88 ? -0.311 6.144 5.974 1.00 0.00 88 ARG A O 9
ATOM 13761 N N . GLY A 1 89 ? 0.509 7.648 4.531 1.00 0.00 89 GLY A N 9
ATOM 13762 C CA . GLY A 1 89 ? 0.701 8.721 5.509 1.00 0.00 89 GLY A CA 9
ATOM 13763 C C . GLY A 1 89 ? -0.517 8.990 6.409 1.00 0.00 89 GLY A C 9
ATOM 13764 O O . GLY A 1 89 ? -0.344 9.350 7.570 1.00 0.00 89 GLY A O 9
ATOM 13768 N N . LYS A 1 90 ? -1.743 8.765 5.914 1.00 0.00 90 LYS A N 9
ATOM 13769 C CA . LYS A 1 90 ? -3.008 8.894 6.658 1.00 0.00 90 LYS A CA 9
ATOM 13770 C C . LYS A 1 90 ? -3.067 8.045 7.940 1.00 0.00 90 LYS A C 9
ATOM 13771 O O . LYS A 1 90 ? -3.849 8.363 8.829 1.00 0.00 90 LYS A O 9
ATOM 13790 N N . LYS A 1 91 ? -2.291 6.963 8.058 1.00 0.00 91 LYS A N 9
ATOM 13791 C CA . LYS A 1 91 ? -2.146 6.182 9.291 1.00 0.00 91 LYS A CA 9
ATOM 13792 C C . LYS A 1 91 ? -0.745 5.625 9.233 1.00 0.00 91 LYS A C 9
ATOM 13793 O O . LYS A 1 91 ? 0.190 6.263 9.722 1.00 0.00 91 LYS A O 9
ATOM 13812 N N . LYS A 1 92 ? -0.569 4.445 8.652 1.00 0.00 92 LYS A N 9
ATOM 13813 C CA . LYS A 1 92 ? 0.708 3.798 8.629 1.00 0.00 92 LYS A CA 9
ATOM 13814 C C . LYS A 1 92 ? 0.816 2.904 7.403 1.00 0.00 92 LYS A C 9
ATOM 13815 O O . LYS A 1 92 ? 0.371 3.238 6.296 1.00 0.00 92 LYS A O 9
ATOM 13834 N N . TYR A 1 93 ? 1.494 1.795 7.606 1.00 0.00 93 TYR A N 9
ATOM 13835 C CA . TYR A 1 93 ? 2.030 0.978 6.568 1.00 0.00 93 TYR A CA 9
ATOM 13836 C C . TYR A 1 93 ? 1.347 -0.369 6.582 1.00 0.00 93 TYR A C 9
ATOM 13837 O O . TYR A 1 93 ? 1.773 -1.293 7.256 1.00 0.00 93 TYR A O 9
ATOM 13855 N N . TYR A 1 94 ? 0.233 -0.449 5.876 1.00 0.00 94 TYR A N 9
ATOM 13856 C CA . TYR A 1 94 ? -0.575 -1.636 5.857 1.00 0.00 94 TYR A CA 9
ATOM 13857 C C . TYR A 1 94 ? 0.109 -2.621 4.912 1.00 0.00 94 TYR A C 9
ATOM 13858 O O . TYR A 1 94 ? 0.927 -2.225 4.075 1.00 0.00 94 TYR A O 9
ATOM 13876 N N . LEU A 1 95 ? -0.244 -3.892 5.019 1.00 0.00 95 LEU A N 9
ATOM 13877 C CA . LEU A 1 95 ? 0.432 -4.969 4.309 1.00 0.00 95 LEU A CA 9
ATOM 13878 C C . LEU A 1 95 ? -0.600 -5.628 3.402 1.00 0.00 95 LEU A C 9
ATOM 13879 O O . LEU A 1 95 ? -1.726 -5.893 3.821 1.00 0.00 95 LEU A O 9
ATOM 13895 N N . ILE A 1 96 ? -0.229 -5.891 2.160 1.00 0.00 96 ILE A N 9
ATOM 13896 C CA . ILE A 1 96 ? -1.089 -6.515 1.160 1.00 0.00 96 ILE A CA 9
ATOM 13897 C C . ILE A 1 96 ? -0.396 -7.774 0.668 1.00 0.00 96 ILE A C 9
ATOM 13898 O O . ILE A 1 96 ? 0.775 -7.736 0.272 1.00 0.00 96 ILE A O 9
ATOM 13914 N N . ARG A 1 97 ? -1.130 -8.883 0.679 1.00 0.00 97 ARG A N 9
ATOM 13915 C CA . ARG A 1 97 ? -0.740 -10.149 0.109 1.00 0.00 97 ARG A CA 9
ATOM 13916 C C . ARG A 1 97 ? -1.913 -10.801 -0.645 1.00 0.00 97 ARG A C 9
ATOM 13917 O O . ARG A 1 97 ? -3.064 -10.338 -0.656 1.00 0.00 97 ARG A O 9
ATOM 13938 N N . TYR A 1 98 ? -1.610 -11.916 -1.296 1.00 0.00 98 TYR A N 9
ATOM 13939 C CA . TYR A 1 98 ? -2.570 -12.790 -1.916 1.00 0.00 98 TYR A CA 9
ATOM 13940 C C . TYR A 1 98 ? -2.491 -14.179 -1.295 1.00 0.00 98 TYR A C 9
ATOM 13941 O O . TYR A 1 98 ? -1.556 -14.473 -0.549 1.00 0.00 98 TYR A O 9
ATOM 13959 N N . ALA A 1 99 ? -3.517 -14.979 -1.582 1.00 0.00 99 ALA A N 9
ATOM 13960 C CA . ALA A 1 99 ? -3.872 -16.256 -0.995 1.00 0.00 99 ALA A CA 9
ATOM 13961 C C . ALA A 1 99 ? -2.883 -17.345 -1.420 1.00 0.00 99 ALA A C 9
ATOM 13962 O O . ALA A 1 99 ? -3.235 -18.300 -2.114 1.00 0.00 99 ALA A O 9
ATOM 13969 N N . ALA A 1 1 ? 18.032 -15.201 5.866 1.00 0.00 1 ALA A N 10
ATOM 13970 C CA . ALA A 1 1 ? 17.445 -15.276 4.524 1.00 0.00 1 ALA A CA 10
ATOM 13971 C C . ALA A 1 1 ? 17.031 -13.891 4.037 1.00 0.00 1 ALA A C 10
ATOM 13972 O O . ALA A 1 1 ? 15.956 -13.401 4.387 1.00 0.00 1 ALA A O 10
ATOM 13981 N N . LEU A 1 2 ? 17.877 -13.267 3.220 1.00 0.00 2 LEU A N 10
ATOM 13982 C CA . LEU A 1 2 ? 17.558 -12.169 2.312 1.00 0.00 2 LEU A CA 10
ATOM 13983 C C . LEU A 1 2 ? 18.480 -12.290 1.093 1.00 0.00 2 LEU A C 10
ATOM 13984 O O . LEU A 1 2 ? 19.425 -13.087 1.108 1.00 0.00 2 LEU A O 10
ATOM 14000 N N . PHE A 1 3 ? 18.243 -11.479 0.062 1.00 0.00 3 PHE A N 10
ATOM 14001 C CA . PHE A 1 3 ? 19.152 -11.327 -1.063 1.00 0.00 3 PHE A CA 10
ATOM 14002 C C . PHE A 1 3 ? 19.195 -9.843 -1.409 1.00 0.00 3 PHE A C 10
ATOM 14003 O O . PHE A 1 3 ? 19.919 -9.103 -0.749 1.00 0.00 3 PHE A O 10
ATOM 14020 N N . SER A 1 4 ? 18.422 -9.389 -2.396 1.00 0.00 4 SER A N 10
ATOM 14021 C CA . SER A 1 4 ? 18.337 -7.995 -2.795 1.00 0.00 4 SER A CA 10
ATOM 14022 C C . SER A 1 4 ? 16.981 -7.845 -3.498 1.00 0.00 4 SER A C 10
ATOM 14023 O O . SER A 1 4 ? 15.952 -8.057 -2.843 1.00 0.00 4 SER A O 10
ATOM 14031 N N . GLY A 1 5 ? 16.961 -7.591 -4.809 1.00 0.00 5 GLY A N 10
ATOM 14032 C CA . GLY A 1 5 ? 15.762 -7.583 -5.632 1.00 0.00 5 GLY A CA 10
ATOM 14033 C C . GLY A 1 5 ? 15.305 -6.160 -5.914 1.00 0.00 5 GLY A C 10
ATOM 14034 O O . GLY A 1 5 ? 16.039 -5.199 -5.687 1.00 0.00 5 GLY A O 10
ATOM 14038 N N . ASP A 1 6 ? 14.069 -5.996 -6.373 1.00 0.00 6 ASP A N 10
ATOM 14039 C CA . ASP A 1 6 ? 13.522 -4.664 -6.646 1.00 0.00 6 ASP A CA 10
ATOM 14040 C C . ASP A 1 6 ? 13.115 -4.030 -5.340 1.00 0.00 6 ASP A C 10
ATOM 14041 O O . ASP A 1 6 ? 13.277 -2.830 -5.130 1.00 0.00 6 ASP A O 10
ATOM 14050 N N . ILE A 1 7 ? 12.588 -4.841 -4.437 1.00 0.00 7 ILE A N 10
ATOM 14051 C CA . ILE A 1 7 ? 12.410 -4.507 -3.053 1.00 0.00 7 ILE A CA 10
ATOM 14052 C C . ILE A 1 7 ? 13.612 -4.925 -2.212 1.00 0.00 7 ILE A C 10
ATOM 14053 O O . ILE A 1 7 ? 13.483 -5.574 -1.180 1.00 0.00 7 ILE A O 10
ATOM 14069 N N . ALA A 1 8 ? 14.793 -4.489 -2.624 1.00 0.00 8 ALA A N 10
ATOM 14070 C CA . ALA A 1 8 ? 16.034 -4.684 -1.874 1.00 0.00 8 ALA A CA 10
ATOM 14071 C C . ALA A 1 8 ? 16.032 -4.008 -0.499 1.00 0.00 8 ALA A C 10
ATOM 14072 O O . ALA A 1 8 ? 16.925 -4.262 0.314 1.00 0.00 8 ALA A O 10
ATOM 14079 N N . ASN A 1 9 ? 15.040 -3.165 -0.224 1.00 0.00 9 ASN A N 10
ATOM 14080 C CA . ASN A 1 9 ? 14.803 -2.537 1.055 1.00 0.00 9 ASN A CA 10
ATOM 14081 C C . ASN A 1 9 ? 13.742 -3.284 1.846 1.00 0.00 9 ASN A C 10
ATOM 14082 O O . ASN A 1 9 ? 13.612 -3.054 3.047 1.00 0.00 9 ASN A O 10
ATOM 14093 N N . LEU A 1 10 ? 12.900 -4.073 1.171 1.00 0.00 10 LEU A N 10
ATOM 14094 C CA . LEU A 1 10 ? 11.657 -4.558 1.757 1.00 0.00 10 LEU A CA 10
ATOM 14095 C C . LEU A 1 10 ? 11.194 -5.858 1.101 1.00 0.00 10 LEU A C 10
ATOM 14096 O O . LEU A 1 10 ? 10.211 -5.888 0.369 1.00 0.00 10 LEU A O 10
ATOM 14112 N N . THR A 1 11 ? 11.884 -6.955 1.398 1.00 0.00 11 THR A N 10
ATOM 14113 C CA . THR A 1 11 ? 11.532 -8.307 0.993 1.00 0.00 11 THR A CA 10
ATOM 14114 C C . THR A 1 11 ? 10.418 -8.869 1.875 1.00 0.00 11 THR A C 10
ATOM 14115 O O . THR A 1 11 ? 9.888 -8.168 2.718 1.00 0.00 11 THR A O 10
ATOM 14126 N N . ALA A 1 12 ? 9.997 -10.111 1.671 1.00 0.00 12 ALA A N 10
ATOM 14127 C CA . ALA A 1 12 ? 8.813 -10.677 2.321 1.00 0.00 12 ALA A CA 10
ATOM 14128 C C . ALA A 1 12 ? 9.005 -10.793 3.818 1.00 0.00 12 ALA A C 10
ATOM 14129 O O . ALA A 1 12 ? 8.172 -10.301 4.578 1.00 0.00 12 ALA A O 10
ATOM 14136 N N . ALA A 1 13 ? 10.111 -11.399 4.238 1.00 0.00 13 ALA A N 10
ATOM 14137 C CA . ALA A 1 13 ? 10.427 -11.470 5.656 1.00 0.00 13 ALA A CA 10
ATOM 14138 C C . ALA A 1 13 ? 10.607 -10.060 6.226 1.00 0.00 13 ALA A C 10
ATOM 14139 O O . ALA A 1 13 ? 10.204 -9.778 7.356 1.00 0.00 13 ALA A O 10
ATOM 14146 N N . GLU A 1 14 ? 11.187 -9.166 5.420 1.00 0.00 14 GLU A N 10
ATOM 14147 C CA . GLU A 1 14 ? 11.541 -7.831 5.845 1.00 0.00 14 GLU A CA 10
ATOM 14148 C C . GLU A 1 14 ? 10.267 -7.001 5.990 1.00 0.00 14 GLU A C 10
ATOM 14149 O O . GLU A 1 14 ? 10.183 -6.171 6.886 1.00 0.00 14 GLU A O 10
ATOM 14161 N N . ILE A 1 15 ? 9.264 -7.239 5.146 1.00 0.00 15 ILE A N 10
ATOM 14162 C CA . ILE A 1 15 ? 7.971 -6.596 5.153 1.00 0.00 15 ILE A CA 10
ATOM 14163 C C . ILE A 1 15 ? 7.186 -7.118 6.331 1.00 0.00 15 ILE A C 10
ATOM 14164 O O . ILE A 1 15 ? 6.688 -6.315 7.108 1.00 0.00 15 ILE A O 10
ATOM 14180 N N . GLU A 1 16 ? 7.068 -8.430 6.484 1.00 0.00 16 GLU A N 10
ATOM 14181 C CA . GLU A 1 16 ? 6.285 -8.983 7.578 1.00 0.00 16 GLU A CA 10
ATOM 14182 C C . GLU A 1 16 ? 6.789 -8.480 8.928 1.00 0.00 16 GLU A C 10
ATOM 14183 O O . GLU A 1 16 ? 5.980 -8.042 9.742 1.00 0.00 16 GLU A O 10
ATOM 14195 N N . GLN A 1 17 ? 8.106 -8.512 9.173 1.00 0.00 17 GLN A N 10
ATOM 14196 C CA . GLN A 1 17 ? 8.668 -8.063 10.440 1.00 0.00 17 GLN A CA 10
ATOM 14197 C C . GLN A 1 17 ? 8.785 -6.535 10.451 1.00 0.00 17 GLN A C 10
ATOM 14198 O O . GLN A 1 17 ? 8.808 -5.917 11.518 1.00 0.00 17 GLN A O 10
ATOM 14212 N N . GLY A 1 18 ? 8.831 -5.916 9.272 1.00 0.00 18 GLY A N 10
ATOM 14213 C CA . GLY A 1 18 ? 8.991 -4.489 9.083 1.00 0.00 18 GLY A CA 10
ATOM 14214 C C . GLY A 1 18 ? 7.684 -3.746 9.268 1.00 0.00 18 GLY A C 10
ATOM 14215 O O . GLY A 1 18 ? 7.696 -2.546 9.560 1.00 0.00 18 GLY A O 10
ATOM 14219 N N . PHE A 1 19 ? 6.560 -4.430 9.065 1.00 0.00 19 PHE A N 10
ATOM 14220 C CA . PHE A 1 19 ? 5.235 -3.838 9.059 1.00 0.00 19 PHE A CA 10
ATOM 14221 C C . PHE A 1 19 ? 4.290 -4.629 9.957 1.00 0.00 19 PHE A C 10
ATOM 14222 O O . PHE A 1 19 ? 3.084 -4.400 9.937 1.00 0.00 19 PHE A O 10
ATOM 14239 N N . LYS A 1 20 ? 4.857 -5.459 10.843 1.00 0.00 20 LYS A N 10
ATOM 14240 C CA . LYS A 1 20 ? 4.199 -6.158 11.946 1.00 0.00 20 LYS A CA 10
ATOM 14241 C C . LYS A 1 20 ? 3.401 -5.210 12.847 1.00 0.00 20 LYS A C 10
ATOM 14242 O O . LYS A 1 20 ? 2.535 -5.631 13.607 1.00 0.00 20 LYS A O 10
ATOM 14261 N N . ASP A 1 21 ? 3.645 -3.913 12.728 1.00 0.00 21 ASP A N 10
ATOM 14262 C CA . ASP A 1 21 ? 3.104 -2.805 13.511 1.00 0.00 21 ASP A CA 10
ATOM 14263 C C . ASP A 1 21 ? 1.679 -2.454 13.072 1.00 0.00 21 ASP A C 10
ATOM 14264 O O . ASP A 1 21 ? 0.924 -1.876 13.857 1.00 0.00 21 ASP A O 10
ATOM 14273 N N . VAL A 1 22 ? 1.268 -2.851 11.868 1.00 0.00 22 VAL A N 10
ATOM 14274 C CA . VAL A 1 22 ? -0.072 -2.655 11.333 1.00 0.00 22 VAL A CA 10
ATOM 14275 C C . VAL A 1 22 ? -0.576 -4.045 10.897 1.00 0.00 22 VAL A C 10
ATOM 14276 O O . VAL A 1 22 ? 0.232 -4.975 10.766 1.00 0.00 22 VAL A O 10
ATOM 14289 N N . PRO A 1 23 ? -1.891 -4.259 10.711 1.00 0.00 23 PRO A N 10
ATOM 14290 C CA . PRO A 1 23 ? -2.370 -5.550 10.276 1.00 0.00 23 PRO A CA 10
ATOM 14291 C C . PRO A 1 23 ? -2.089 -5.710 8.787 1.00 0.00 23 PRO A C 10
ATOM 14292 O O . PRO A 1 23 ? -1.723 -4.771 8.067 1.00 0.00 23 PRO A O 10
ATOM 14303 N N . SER A 1 24 ? -2.344 -6.921 8.330 1.00 0.00 24 SER A N 10
ATOM 14304 C CA . SER A 1 24 ? -2.192 -7.328 6.954 1.00 0.00 24 SER A CA 10
ATOM 14305 C C . SER A 1 24 ? -3.544 -7.818 6.444 1.00 0.00 24 SER A C 10
ATOM 14306 O O . SER A 1 24 ? -4.472 -8.023 7.234 1.00 0.00 24 SER A O 10
ATOM 14314 N N . PHE A 1 25 ? -3.675 -8.014 5.135 1.00 0.00 25 PHE A N 10
ATOM 14315 C CA . PHE A 1 25 ? -4.834 -8.618 4.518 1.00 0.00 25 PHE A CA 10
ATOM 14316 C C . PHE A 1 25 ? -4.335 -9.522 3.407 1.00 0.00 25 PHE A C 10
ATOM 14317 O O . PHE A 1 25 ? -3.187 -9.408 2.963 1.00 0.00 25 PHE A O 10
ATOM 14334 N N . VAL A 1 26 ? -5.209 -10.400 2.941 1.00 0.00 26 VAL A N 10
ATOM 14335 C CA . VAL A 1 26 ? -4.945 -11.338 1.894 1.00 0.00 26 VAL A CA 10
ATOM 14336 C C . VAL A 1 26 ? -6.184 -11.389 1.017 1.00 0.00 26 VAL A C 10
ATOM 14337 O O . VAL A 1 26 ? -7.290 -11.443 1.559 1.00 0.00 26 VAL A O 10
ATOM 14350 N N . HIS A 1 27 ? -6.017 -11.373 -0.306 1.00 0.00 27 HIS A N 10
ATOM 14351 C CA . HIS A 1 27 ? -7.105 -11.765 -1.191 1.00 0.00 27 HIS A CA 10
ATOM 14352 C C . HIS A 1 27 ? -6.716 -13.018 -1.973 1.00 0.00 27 HIS A C 10
ATOM 14353 O O . HIS A 1 27 ? -5.631 -13.575 -1.806 1.00 0.00 27 HIS A O 10
ATOM 14367 N N . GLU A 1 28 ? -7.605 -13.484 -2.833 1.00 0.00 28 GLU A N 10
ATOM 14368 C CA . GLU A 1 28 ? -7.466 -14.755 -3.527 1.00 0.00 28 GLU A CA 10
ATOM 14369 C C . GLU A 1 28 ? -6.863 -14.527 -4.914 1.00 0.00 28 GLU A C 10
ATOM 14370 O O . GLU A 1 28 ? -7.515 -14.735 -5.938 1.00 0.00 28 GLU A O 10
ATOM 14382 N N . GLY A 1 29 ? -5.600 -14.096 -4.932 1.00 0.00 29 GLY A N 10
ATOM 14383 C CA . GLY A 1 29 ? -4.841 -13.897 -6.164 1.00 0.00 29 GLY A CA 10
ATOM 14384 C C . GLY A 1 29 ? -5.510 -12.856 -7.062 1.00 0.00 29 GLY A C 10
ATOM 14385 O O . GLY A 1 29 ? -6.271 -12.023 -6.568 1.00 0.00 29 GLY A O 10
ATOM 14389 N N . GLY A 1 30 ? -5.210 -12.915 -8.363 1.00 0.00 30 GLY A N 10
ATOM 14390 C CA . GLY A 1 30 ? -5.916 -12.208 -9.422 1.00 0.00 30 GLY A CA 10
ATOM 14391 C C . GLY A 1 30 ? -5.647 -10.708 -9.395 1.00 0.00 30 GLY A C 10
ATOM 14392 O O . GLY A 1 30 ? -6.153 -10.021 -8.508 1.00 0.00 30 GLY A O 10
ATOM 14396 N N . ASP A 1 31 ? -4.879 -10.193 -10.362 1.00 0.00 31 ASP A N 10
ATOM 14397 C CA . ASP A 1 31 ? -4.462 -8.787 -10.405 1.00 0.00 31 ASP A CA 10
ATOM 14398 C C . ASP A 1 31 ? -5.623 -7.836 -10.162 1.00 0.00 31 ASP A C 10
ATOM 14399 O O . ASP A 1 31 ? -6.741 -8.103 -10.618 1.00 0.00 31 ASP A O 10
ATOM 14408 N N . VAL A 1 32 ? -5.380 -6.763 -9.397 1.00 0.00 32 VAL A N 10
ATOM 14409 C CA . VAL A 1 32 ? -6.484 -6.008 -8.822 1.00 0.00 32 VAL A CA 10
ATOM 14410 C C . VAL A 1 32 ? -6.084 -4.554 -8.668 1.00 0.00 32 VAL A C 10
ATOM 14411 O O . VAL A 1 32 ? -4.976 -4.300 -8.215 1.00 0.00 32 VAL A O 10
ATOM 14424 N N . PRO A 1 33 ? -6.955 -3.601 -9.015 1.00 0.00 33 PRO A N 10
ATOM 14425 C CA . PRO A 1 33 ? -6.703 -2.185 -8.830 1.00 0.00 33 PRO A CA 10
ATOM 14426 C C . PRO A 1 33 ? -6.287 -1.851 -7.402 1.00 0.00 33 PRO A C 10
ATOM 14427 O O . PRO A 1 33 ? -6.869 -2.371 -6.443 1.00 0.00 33 PRO A O 10
ATOM 14438 N N . LEU A 1 34 ? -5.381 -0.878 -7.246 1.00 0.00 34 LEU A N 10
ATOM 14439 C CA . LEU A 1 34 ? -5.075 -0.386 -5.910 1.00 0.00 34 LEU A CA 10
ATOM 14440 C C . LEU A 1 34 ? -6.315 0.112 -5.141 1.00 0.00 34 LEU A C 10
ATOM 14441 O O . LEU A 1 34 ? -6.356 -0.036 -3.926 1.00 0.00 34 LEU A O 10
ATOM 14457 N N . VAL A 1 35 ? -7.383 0.555 -5.822 1.00 0.00 35 VAL A N 10
ATOM 14458 C CA . VAL A 1 35 ? -8.704 0.770 -5.215 1.00 0.00 35 VAL A CA 10
ATOM 14459 C C . VAL A 1 35 ? -9.215 -0.498 -4.579 1.00 0.00 35 VAL A C 10
ATOM 14460 O O . VAL A 1 35 ? -9.483 -0.483 -3.385 1.00 0.00 35 VAL A O 10
ATOM 14473 N N . GLU A 1 36 ? -9.324 -1.586 -5.321 1.00 0.00 36 GLU A N 10
ATOM 14474 C CA . GLU A 1 36 ? -9.940 -2.777 -4.792 1.00 0.00 36 GLU A CA 10
ATOM 14475 C C . GLU A 1 36 ? -9.083 -3.323 -3.663 1.00 0.00 36 GLU A C 10
ATOM 14476 O O . GLU A 1 36 ? -9.643 -3.625 -2.618 1.00 0.00 36 GLU A O 10
ATOM 14488 N N . LEU A 1 37 ? -7.750 -3.352 -3.773 1.00 0.00 37 LEU A N 10
ATOM 14489 C CA . LEU A 1 37 ? -6.954 -3.989 -2.737 1.00 0.00 37 LEU A CA 10
ATOM 14490 C C . LEU A 1 37 ? -6.928 -3.114 -1.514 1.00 0.00 37 LEU A C 10
ATOM 14491 O O . LEU A 1 37 ? -6.793 -3.668 -0.433 1.00 0.00 37 LEU A O 10
ATOM 14507 N N . LEU A 1 38 ? -7.029 -1.782 -1.629 1.00 0.00 38 LEU A N 10
ATOM 14508 C CA . LEU A 1 38 ? -6.867 -0.942 -0.474 1.00 0.00 38 LEU A CA 10
ATOM 14509 C C . LEU A 1 38 ? -8.213 -0.775 0.227 1.00 0.00 38 LEU A C 10
ATOM 14510 O O . LEU A 1 38 ? -8.268 -0.640 1.446 1.00 0.00 38 LEU A O 10
ATOM 14526 N N . VAL A 1 39 ? -9.318 -0.867 -0.503 1.00 0.00 39 VAL A N 10
ATOM 14527 C CA . VAL A 1 39 ? -10.654 -0.945 0.075 1.00 0.00 39 VAL A CA 10
ATOM 14528 C C . VAL A 1 39 ? -10.793 -2.306 0.760 1.00 0.00 39 VAL A C 10
ATOM 14529 O O . VAL A 1 39 ? -11.161 -2.355 1.933 1.00 0.00 39 VAL A O 10
ATOM 14542 N N . SER A 1 40 ? -10.448 -3.387 0.055 1.00 0.00 40 SER A N 10
ATOM 14543 C CA . SER A 1 40 ? -10.521 -4.761 0.521 1.00 0.00 40 SER A CA 10
ATOM 14544 C C . SER A 1 40 ? -9.615 -4.913 1.736 1.00 0.00 40 SER A C 10
ATOM 14545 O O . SER A 1 40 ? -10.062 -5.426 2.766 1.00 0.00 40 SER A O 10
ATOM 14553 N N . ALA A 1 41 ? -8.387 -4.380 1.677 1.00 0.00 41 ALA A N 10
ATOM 14554 C CA . ALA A 1 41 ? -7.481 -4.528 2.808 1.00 0.00 41 ALA A CA 10
ATOM 14555 C C . ALA A 1 41 ? -7.800 -3.547 3.934 1.00 0.00 41 ALA A C 10
ATOM 14556 O O . ALA A 1 41 ? -7.380 -3.785 5.066 1.00 0.00 41 ALA A O 10
ATOM 14563 N N . GLY A 1 42 ? -8.591 -2.501 3.684 1.00 0.00 42 GLY A N 10
ATOM 14564 C CA . GLY A 1 42 ? -9.211 -1.723 4.750 1.00 0.00 42 GLY A CA 10
ATOM 14565 C C . GLY A 1 42 ? -8.403 -0.478 5.064 1.00 0.00 42 GLY A C 10
ATOM 14566 O O . GLY A 1 42 ? -8.452 0.064 6.167 1.00 0.00 42 GLY A O 10
ATOM 14570 N N . ILE A 1 43 ? -7.689 0.001 4.057 1.00 0.00 43 ILE A N 10
ATOM 14571 C CA . ILE A 1 43 ? -6.891 1.199 4.066 1.00 0.00 43 ILE A CA 10
ATOM 14572 C C . ILE A 1 43 ? -7.929 2.308 3.918 1.00 0.00 43 ILE A C 10
ATOM 14573 O O . ILE A 1 43 ? -7.910 3.233 4.728 1.00 0.00 43 ILE A O 10
ATOM 14589 N N . SER A 1 44 ? -8.902 2.187 2.994 1.00 0.00 44 SER A N 10
ATOM 14590 C CA . SER A 1 44 ? -10.082 3.033 3.043 1.00 0.00 44 SER A CA 10
ATOM 14591 C C . SER A 1 44 ? -11.232 2.262 2.414 1.00 0.00 44 SER A C 10
ATOM 14592 O O . SER A 1 44 ? -11.275 2.193 1.195 1.00 0.00 44 SER A O 10
ATOM 14600 N N . PRO A 1 45 ? -12.165 1.690 3.187 1.00 0.00 45 PRO A N 10
ATOM 14601 C CA . PRO A 1 45 ? -13.241 0.875 2.631 1.00 0.00 45 PRO A CA 10
ATOM 14602 C C . PRO A 1 45 ? -14.331 1.706 1.946 1.00 0.00 45 PRO A C 10
ATOM 14603 O O . PRO A 1 45 ? -15.131 1.180 1.177 1.00 0.00 45 PRO A O 10
ATOM 14614 N N . SER A 1 46 ? -14.391 3.010 2.224 1.00 0.00 46 SER A N 10
ATOM 14615 C CA . SER A 1 46 ? -15.405 3.897 1.697 1.00 0.00 46 SER A CA 10
ATOM 14616 C C . SER A 1 46 ? -14.838 4.451 0.404 1.00 0.00 46 SER A C 10
ATOM 14617 O O . SER A 1 46 ? -13.883 5.224 0.461 1.00 0.00 46 SER A O 10
ATOM 14625 N N . LYS A 1 47 ? -15.363 4.050 -0.758 1.00 0.00 47 LYS A N 10
ATOM 14626 C CA . LYS A 1 47 ? -14.707 4.297 -2.046 1.00 0.00 47 LYS A CA 10
ATOM 14627 C C . LYS A 1 47 ? -14.406 5.768 -2.370 1.00 0.00 47 LYS A C 10
ATOM 14628 O O . LYS A 1 47 ? -13.525 6.025 -3.187 1.00 0.00 47 LYS A O 10
ATOM 14647 N N . ARG A 1 48 ? -15.040 6.759 -1.726 1.00 0.00 48 ARG A N 10
ATOM 14648 C CA . ARG A 1 48 ? -14.588 8.153 -1.842 1.00 0.00 48 ARG A CA 10
ATOM 14649 C C . ARG A 1 48 ? -13.276 8.357 -1.076 1.00 0.00 48 ARG A C 10
ATOM 14650 O O . ARG A 1 48 ? -12.301 8.850 -1.663 1.00 0.00 48 ARG A O 10
ATOM 14671 N N . GLN A 1 49 ? -13.255 7.988 0.215 1.00 0.00 49 GLN A N 10
ATOM 14672 C CA . GLN A 1 49 ? -12.034 8.030 1.010 1.00 0.00 49 GLN A CA 10
ATOM 14673 C C . GLN A 1 49 ? -10.984 7.253 0.245 1.00 0.00 49 GLN A C 10
ATOM 14674 O O . GLN A 1 49 ? -9.923 7.812 0.043 1.00 0.00 49 GLN A O 10
ATOM 14688 N N . ALA A 1 50 ? -11.307 6.049 -0.237 1.00 0.00 50 ALA A N 10
ATOM 14689 C CA . ALA A 1 50 ? -10.419 5.227 -1.034 1.00 0.00 50 ALA A CA 10
ATOM 14690 C C . ALA A 1 50 ? -9.826 6.012 -2.186 1.00 0.00 50 ALA A C 10
ATOM 14691 O O . ALA A 1 50 ? -8.611 6.095 -2.300 1.00 0.00 50 ALA A O 10
ATOM 14698 N N . ARG A 1 51 ? -10.662 6.589 -3.052 1.00 0.00 51 ARG A N 10
ATOM 14699 C CA . ARG A 1 51 ? -10.123 7.277 -4.207 1.00 0.00 51 ARG A CA 10
ATOM 14700 C C . ARG A 1 51 ? -9.266 8.472 -3.817 1.00 0.00 51 ARG A C 10
ATOM 14701 O O . ARG A 1 51 ? -8.334 8.737 -4.565 1.00 0.00 51 ARG A O 10
ATOM 14722 N N . GLU A 1 52 ? -9.463 9.132 -2.668 1.00 0.00 52 GLU A N 10
ATOM 14723 C CA . GLU A 1 52 ? -8.392 10.024 -2.199 1.00 0.00 52 GLU A CA 10
ATOM 14724 C C . GLU A 1 52 ? -7.187 9.232 -1.748 1.00 0.00 52 GLU A C 10
ATOM 14725 O O . GLU A 1 52 ? -6.071 9.557 -2.134 1.00 0.00 52 GLU A O 10
ATOM 14737 N N . ASP A 1 53 ? -7.388 8.241 -0.897 1.00 0.00 53 ASP A N 10
ATOM 14738 C CA . ASP A 1 53 ? -6.340 7.455 -0.286 1.00 0.00 53 ASP A CA 10
ATOM 14739 C C . ASP A 1 53 ? -5.489 6.720 -1.295 1.00 0.00 53 ASP A C 10
ATOM 14740 O O . ASP A 1 53 ? -4.461 6.171 -0.919 1.00 0.00 53 ASP A O 10
ATOM 14749 N N . ILE A 1 54 ? -5.929 6.734 -2.546 1.00 0.00 54 ILE A N 10
ATOM 14750 C CA . ILE A 1 54 ? -5.185 6.402 -3.712 1.00 0.00 54 ILE A CA 10
ATOM 14751 C C . ILE A 1 54 ? -4.646 7.667 -4.329 1.00 0.00 54 ILE A C 10
ATOM 14752 O O . ILE A 1 54 ? -3.442 7.797 -4.355 1.00 0.00 54 ILE A O 10
ATOM 14768 N N . GLN A 1 55 ? -5.480 8.560 -4.880 1.00 0.00 55 GLN A N 10
ATOM 14769 C CA . GLN A 1 55 ? -5.027 9.659 -5.719 1.00 0.00 55 GLN A CA 10
ATOM 14770 C C . GLN A 1 55 ? -4.117 10.637 -4.966 1.00 0.00 55 GLN A C 10
ATOM 14771 O O . GLN A 1 55 ? -3.525 11.513 -5.594 1.00 0.00 55 GLN A O 10
ATOM 14785 N N . ASN A 1 56 ? -3.979 10.523 -3.644 1.00 0.00 56 ASN A N 10
ATOM 14786 C CA . ASN A 1 56 ? -2.962 11.235 -2.913 1.00 0.00 56 ASN A CA 10
ATOM 14787 C C . ASN A 1 56 ? -1.645 10.511 -2.979 1.00 0.00 56 ASN A C 10
ATOM 14788 O O . ASN A 1 56 ? -1.518 9.411 -2.459 1.00 0.00 56 ASN A O 10
ATOM 14799 N N . GLY A 1 57 ? -0.600 11.214 -3.409 1.00 0.00 57 GLY A N 10
ATOM 14800 C CA . GLY A 1 57 ? 0.774 10.744 -3.317 1.00 0.00 57 GLY A CA 10
ATOM 14801 C C . GLY A 1 57 ? 1.291 10.539 -1.895 1.00 0.00 57 GLY A C 10
ATOM 14802 O O . GLY A 1 57 ? 2.479 10.315 -1.712 1.00 0.00 57 GLY A O 10
ATOM 14806 N N . ALA A 1 58 ? 0.416 10.611 -0.896 1.00 0.00 58 ALA A N 10
ATOM 14807 C CA . ALA A 1 58 ? 0.703 10.132 0.433 1.00 0.00 58 ALA A CA 10
ATOM 14808 C C . ALA A 1 58 ? 0.539 8.609 0.538 1.00 0.00 58 ALA A C 10
ATOM 14809 O O . ALA A 1 58 ? 0.846 8.099 1.603 1.00 0.00 58 ALA A O 10
ATOM 14816 N N . ILE A 1 59 ? 0.030 7.873 -0.463 1.00 0.00 59 ILE A N 10
ATOM 14817 C CA . ILE A 1 59 ? 0.093 6.412 -0.536 1.00 0.00 59 ILE A CA 10
ATOM 14818 C C . ILE A 1 59 ? 1.369 6.037 -1.315 1.00 0.00 59 ILE A C 10
ATOM 14819 O O . ILE A 1 59 ? 1.468 5.968 -2.553 1.00 0.00 59 ILE A O 10
ATOM 14835 N N . TYR A 1 60 ? 2.405 5.893 -0.491 1.00 0.00 60 TYR A N 10
ATOM 14836 C CA . TYR A 1 60 ? 3.705 5.380 -0.820 1.00 0.00 60 TYR A CA 10
ATOM 14837 C C . TYR A 1 60 ? 3.618 3.853 -0.848 1.00 0.00 60 TYR A C 10
ATOM 14838 O O . TYR A 1 60 ? 3.683 3.189 0.192 1.00 0.00 60 TYR A O 10
ATOM 14856 N N . VAL A 1 61 ? 3.444 3.270 -2.029 1.00 0.00 61 VAL A N 10
ATOM 14857 C CA . VAL A 1 61 ? 3.452 1.819 -2.192 1.00 0.00 61 VAL A CA 10
ATOM 14858 C C . VAL A 1 61 ? 4.898 1.384 -2.184 1.00 0.00 61 VAL A C 10
ATOM 14859 O O . VAL A 1 61 ? 5.704 1.926 -2.928 1.00 0.00 61 VAL A O 10
ATOM 14872 N N . ASN A 1 62 ? 5.243 0.429 -1.324 1.00 0.00 62 ASN A N 10
ATOM 14873 C CA . ASN A 1 62 ? 6.626 0.010 -1.090 1.00 0.00 62 ASN A CA 10
ATOM 14874 C C . ASN A 1 62 ? 7.494 1.168 -0.563 1.00 0.00 62 ASN A C 10
ATOM 14875 O O . ASN A 1 62 ? 8.720 1.062 -0.526 1.00 0.00 62 ASN A O 10
ATOM 14886 N N . GLY A 1 63 ? 6.888 2.286 -0.158 1.00 0.00 63 GLY A N 10
ATOM 14887 C CA . GLY A 1 63 ? 7.610 3.506 0.170 1.00 0.00 63 GLY A CA 10
ATOM 14888 C C . GLY A 1 63 ? 7.827 4.390 -1.054 1.00 0.00 63 GLY A C 10
ATOM 14889 O O . GLY A 1 63 ? 8.672 5.278 -1.012 1.00 0.00 63 GLY A O 10
ATOM 14893 N N . GLU A 1 64 ? 7.080 4.203 -2.139 1.00 0.00 64 GLU A N 10
ATOM 14894 C CA . GLU A 1 64 ? 7.172 4.995 -3.349 1.00 0.00 64 GLU A CA 10
ATOM 14895 C C . GLU A 1 64 ? 5.790 5.560 -3.641 1.00 0.00 64 GLU A C 10
ATOM 14896 O O . GLU A 1 64 ? 4.835 4.806 -3.805 1.00 0.00 64 GLU A O 10
ATOM 14908 N N . ARG A 1 65 ? 5.648 6.883 -3.599 1.00 0.00 65 ARG A N 10
ATOM 14909 C CA . ARG A 1 65 ? 4.428 7.626 -3.885 1.00 0.00 65 ARG A CA 10
ATOM 14910 C C . ARG A 1 65 ? 3.914 7.157 -5.229 1.00 0.00 65 ARG A C 10
ATOM 14911 O O . ARG A 1 65 ? 4.527 7.501 -6.237 1.00 0.00 65 ARG A O 10
ATOM 14932 N N . LEU A 1 66 ? 2.846 6.361 -5.271 1.00 0.00 66 LEU A N 10
ATOM 14933 C CA . LEU A 1 66 ? 2.427 5.745 -6.512 1.00 0.00 66 LEU A CA 10
ATOM 14934 C C . LEU A 1 66 ? 0.909 5.704 -6.453 1.00 0.00 66 LEU A C 10
ATOM 14935 O O . LEU A 1 66 ? 0.289 4.666 -6.239 1.00 0.00 66 LEU A O 10
ATOM 14951 N N . GLN A 1 67 ? 0.309 6.884 -6.587 1.00 0.00 67 GLN A N 10
ATOM 14952 C CA . GLN A 1 67 ? -1.114 7.132 -6.405 1.00 0.00 67 GLN A CA 10
ATOM 14953 C C . GLN A 1 67 ? -1.922 6.680 -7.641 1.00 0.00 67 GLN A C 10
ATOM 14954 O O . GLN A 1 67 ? -2.817 7.408 -8.084 1.00 0.00 67 GLN A O 10
ATOM 14968 N N . ASP A 1 68 ? -1.593 5.541 -8.269 1.00 0.00 68 ASP A N 10
ATOM 14969 C CA . ASP A 1 68 ? -2.071 5.183 -9.603 1.00 0.00 68 ASP A CA 10
ATOM 14970 C C . ASP A 1 68 ? -2.243 3.682 -9.866 1.00 0.00 68 ASP A C 10
ATOM 14971 O O . ASP A 1 68 ? -1.551 2.844 -9.298 1.00 0.00 68 ASP A O 10
ATOM 14980 N N . VAL A 1 69 ? -3.160 3.356 -10.778 1.00 0.00 69 VAL A N 10
ATOM 14981 C CA . VAL A 1 69 ? -3.544 2.007 -11.213 1.00 0.00 69 VAL A CA 10
ATOM 14982 C C . VAL A 1 69 ? -2.654 1.495 -12.331 1.00 0.00 69 VAL A C 10
ATOM 14983 O O . VAL A 1 69 ? -2.371 0.301 -12.396 1.00 0.00 69 VAL A O 10
ATOM 14996 N N . GLY A 1 70 ? -2.134 2.402 -13.153 1.00 0.00 70 GLY A N 10
ATOM 14997 C CA . GLY A 1 70 ? -1.026 2.068 -14.034 1.00 0.00 70 GLY A CA 10
ATOM 14998 C C . GLY A 1 70 ? 0.199 1.664 -13.229 1.00 0.00 70 GLY A C 10
ATOM 14999 O O . GLY A 1 70 ? 0.942 0.758 -13.606 1.00 0.00 70 GLY A O 10
ATOM 15003 N N . ALA A 1 71 ? 0.364 2.309 -12.080 1.00 0.00 71 ALA A N 10
ATOM 15004 C CA . ALA A 1 71 ? 1.495 2.089 -11.201 1.00 0.00 71 ALA A CA 10
ATOM 15005 C C . ALA A 1 71 ? 1.372 0.730 -10.520 1.00 0.00 71 ALA A C 10
ATOM 15006 O O . ALA A 1 71 ? 2.290 -0.076 -10.692 1.00 0.00 71 ALA A O 10
ATOM 15013 N N . ILE A 1 72 ? 0.289 0.427 -9.780 1.00 0.00 72 ILE A N 10
ATOM 15014 C CA . ILE A 1 72 ? 0.169 -0.852 -9.085 1.00 0.00 72 ILE A CA 10
ATOM 15015 C C . ILE A 1 72 ? -1.218 -1.469 -9.238 1.00 0.00 72 ILE A C 10
ATOM 15016 O O . ILE A 1 72 ? -2.233 -0.778 -9.118 1.00 0.00 72 ILE A O 10
ATOM 15032 N N . LEU A 1 73 ? -1.229 -2.793 -9.432 1.00 0.00 73 LEU A N 10
ATOM 15033 C CA . LEU A 1 73 ? -2.367 -3.653 -9.276 1.00 0.00 73 LEU A CA 10
ATOM 15034 C C . LEU A 1 73 ? -1.992 -4.501 -8.052 1.00 0.00 73 LEU A C 10
ATOM 15035 O O . LEU A 1 73 ? -2.150 -4.028 -6.936 1.00 0.00 73 LEU A O 10
ATOM 15051 N N . THR A 1 74 ? -1.356 -5.660 -8.207 1.00 0.00 74 THR A N 10
ATOM 15052 C CA . THR A 1 74 ? -1.135 -6.635 -7.131 1.00 0.00 74 THR A CA 10
ATOM 15053 C C . THR A 1 74 ? 0.336 -6.778 -6.716 1.00 0.00 74 THR A C 10
ATOM 15054 O O . THR A 1 74 ? 1.210 -6.051 -7.184 1.00 0.00 74 THR A O 10
ATOM 15065 N N . ALA A 1 75 ? 0.635 -7.723 -5.820 1.00 0.00 75 ALA A N 10
ATOM 15066 C CA . ALA A 1 75 ? 1.980 -7.948 -5.313 1.00 0.00 75 ALA A CA 10
ATOM 15067 C C . ALA A 1 75 ? 3.013 -8.263 -6.387 1.00 0.00 75 ALA A C 10
ATOM 15068 O O . ALA A 1 75 ? 4.122 -7.743 -6.300 1.00 0.00 75 ALA A O 10
ATOM 15075 N N . GLU A 1 76 ? 2.697 -9.090 -7.383 1.00 0.00 76 GLU A N 10
ATOM 15076 C CA . GLU A 1 76 ? 3.622 -9.374 -8.483 1.00 0.00 76 GLU A CA 10
ATOM 15077 C C . GLU A 1 76 ? 3.554 -8.278 -9.554 1.00 0.00 76 GLU A C 10
ATOM 15078 O O . GLU A 1 76 ? 4.302 -8.304 -10.528 1.00 0.00 76 GLU A O 10
ATOM 15090 N N . HIS A 1 77 ? 2.706 -7.265 -9.370 1.00 0.00 77 HIS A N 10
ATOM 15091 C CA . HIS A 1 77 ? 2.762 -6.013 -10.105 1.00 0.00 77 HIS A CA 10
ATOM 15092 C C . HIS A 1 77 ? 3.668 -5.003 -9.375 1.00 0.00 77 HIS A C 10
ATOM 15093 O O . HIS A 1 77 ? 3.851 -3.895 -9.882 1.00 0.00 77 HIS A O 10
ATOM 15107 N N . ARG A 1 78 ? 4.215 -5.322 -8.187 1.00 0.00 78 ARG A N 10
ATOM 15108 C CA . ARG A 1 78 ? 5.126 -4.409 -7.501 1.00 0.00 78 ARG A CA 10
ATOM 15109 C C . ARG A 1 78 ? 6.444 -5.099 -7.164 1.00 0.00 78 ARG A C 10
ATOM 15110 O O . ARG A 1 78 ? 7.497 -4.645 -7.601 1.00 0.00 78 ARG A O 10
ATOM 15131 N N . LEU A 1 79 ? 6.435 -6.125 -6.319 1.00 0.00 79 LEU A N 10
ATOM 15132 C CA . LEU A 1 79 ? 7.612 -6.848 -5.903 1.00 0.00 79 LEU A CA 10
ATOM 15133 C C . LEU A 1 79 ? 7.841 -8.027 -6.850 1.00 0.00 79 LEU A C 10
ATOM 15134 O O . LEU A 1 79 ? 7.151 -8.187 -7.857 1.00 0.00 79 LEU A O 10
ATOM 15150 N N . GLU A 1 80 ? 8.753 -8.918 -6.457 1.00 0.00 80 GLU A N 10
ATOM 15151 C CA . GLU A 1 80 ? 8.966 -10.232 -7.062 1.00 0.00 80 GLU A CA 10
ATOM 15152 C C . GLU A 1 80 ? 7.687 -11.084 -7.116 1.00 0.00 80 GLU A C 10
ATOM 15153 O O . GLU A 1 80 ? 7.652 -12.065 -7.858 1.00 0.00 80 GLU A O 10
ATOM 15165 N N . GLY A 1 81 ? 6.668 -10.727 -6.322 1.00 0.00 81 GLY A N 10
ATOM 15166 C CA . GLY A 1 81 ? 5.388 -11.382 -6.215 1.00 0.00 81 GLY A CA 10
ATOM 15167 C C . GLY A 1 81 ? 5.228 -12.123 -4.903 1.00 0.00 81 GLY A C 10
ATOM 15168 O O . GLY A 1 81 ? 5.326 -13.348 -4.888 1.00 0.00 81 GLY A O 10
ATOM 15172 N N . ARG A 1 82 ? 4.995 -11.398 -3.799 1.00 0.00 82 ARG A N 10
ATOM 15173 C CA . ARG A 1 82 ? 4.796 -12.015 -2.481 1.00 0.00 82 ARG A CA 10
ATOM 15174 C C . ARG A 1 82 ? 3.777 -11.242 -1.637 1.00 0.00 82 ARG A C 10
ATOM 15175 O O . ARG A 1 82 ? 2.750 -11.799 -1.249 1.00 0.00 82 ARG A O 10
ATOM 15196 N N . PHE A 1 83 ? 4.066 -9.971 -1.343 1.00 0.00 83 PHE A N 10
ATOM 15197 C CA . PHE A 1 83 ? 3.288 -9.065 -0.493 1.00 0.00 83 PHE A CA 10
ATOM 15198 C C . PHE A 1 83 ? 3.247 -7.691 -1.180 1.00 0.00 83 PHE A C 10
ATOM 15199 O O . PHE A 1 83 ? 3.640 -7.578 -2.336 1.00 0.00 83 PHE A O 10
ATOM 15216 N N . THR A 1 84 ? 2.808 -6.625 -0.513 1.00 0.00 84 THR A N 10
ATOM 15217 C CA . THR A 1 84 ? 2.999 -5.229 -0.885 1.00 0.00 84 THR A CA 10
ATOM 15218 C C . THR A 1 84 ? 2.769 -4.392 0.384 1.00 0.00 84 THR A C 10
ATOM 15219 O O . THR A 1 84 ? 1.784 -4.597 1.096 1.00 0.00 84 THR A O 10
ATOM 15230 N N . VAL A 1 85 ? 3.684 -3.465 0.676 1.00 0.00 85 VAL A N 10
ATOM 15231 C CA . VAL A 1 85 ? 3.531 -2.425 1.696 1.00 0.00 85 VAL A CA 10
ATOM 15232 C C . VAL A 1 85 ? 2.753 -1.264 1.074 1.00 0.00 85 VAL A C 10
ATOM 15233 O O . VAL A 1 85 ? 3.044 -0.888 -0.066 1.00 0.00 85 VAL A O 10
ATOM 15246 N N . ILE A 1 86 ? 1.828 -0.658 1.823 1.00 0.00 86 ILE A N 10
ATOM 15247 C CA . ILE A 1 86 ? 1.001 0.468 1.416 1.00 0.00 86 ILE A CA 10
ATOM 15248 C C . ILE A 1 86 ? 1.087 1.489 2.528 1.00 0.00 86 ILE A C 10
ATOM 15249 O O . ILE A 1 86 ? 0.428 1.312 3.553 1.00 0.00 86 ILE A O 10
ATOM 15265 N N . ARG A 1 87 ? 1.884 2.545 2.363 1.00 0.00 87 ARG A N 10
ATOM 15266 C CA . ARG A 1 87 ? 2.070 3.533 3.418 1.00 0.00 87 ARG A CA 10
ATOM 15267 C C . ARG A 1 87 ? 1.194 4.723 3.073 1.00 0.00 87 ARG A C 10
ATOM 15268 O O . ARG A 1 87 ? 1.619 5.513 2.246 1.00 0.00 87 ARG A O 10
ATOM 15289 N N . ARG A 1 88 ? -0.028 4.837 3.603 1.00 0.00 88 ARG A N 10
ATOM 15290 C CA . ARG A 1 88 ? -0.848 6.026 3.442 1.00 0.00 88 ARG A CA 10
ATOM 15291 C C . ARG A 1 88 ? -0.471 6.977 4.578 1.00 0.00 88 ARG A C 10
ATOM 15292 O O . ARG A 1 88 ? -0.628 6.632 5.745 1.00 0.00 88 ARG A O 10
ATOM 15313 N N . GLY A 1 89 ? -0.008 8.182 4.257 1.00 0.00 89 GLY A N 10
ATOM 15314 C CA . GLY A 1 89 ? 0.074 9.283 5.205 1.00 0.00 89 GLY A CA 10
ATOM 15315 C C . GLY A 1 89 ? -1.347 9.754 5.503 1.00 0.00 89 GLY A C 10
ATOM 15316 O O . GLY A 1 89 ? -1.918 10.462 4.672 1.00 0.00 89 GLY A O 10
ATOM 15320 N N . LYS A 1 90 ? -1.911 9.299 6.625 1.00 0.00 90 LYS A N 10
ATOM 15321 C CA . LYS A 1 90 ? -3.292 9.243 7.137 1.00 0.00 90 LYS A CA 10
ATOM 15322 C C . LYS A 1 90 ? -3.414 7.803 7.621 1.00 0.00 90 LYS A C 10
ATOM 15323 O O . LYS A 1 90 ? -3.432 6.898 6.795 1.00 0.00 90 LYS A O 10
ATOM 15342 N N . LYS A 1 91 ? -3.563 7.589 8.931 1.00 0.00 91 LYS A N 10
ATOM 15343 C CA . LYS A 1 91 ? -3.352 6.296 9.587 1.00 0.00 91 LYS A CA 10
ATOM 15344 C C . LYS A 1 91 ? -1.950 5.783 9.241 1.00 0.00 91 LYS A C 10
ATOM 15345 O O . LYS A 1 91 ? -1.006 6.532 9.504 1.00 0.00 91 LYS A O 10
ATOM 15364 N N . LYS A 1 92 ? -1.768 4.553 8.741 1.00 0.00 92 LYS A N 10
ATOM 15365 C CA . LYS A 1 92 ? -0.449 3.920 8.732 1.00 0.00 92 LYS A CA 10
ATOM 15366 C C . LYS A 1 92 ? -0.155 3.152 7.435 1.00 0.00 92 LYS A C 10
ATOM 15367 O O . LYS A 1 92 ? -0.462 3.592 6.314 1.00 0.00 92 LYS A O 10
ATOM 15386 N N . TYR A 1 93 ? 0.544 2.026 7.591 1.00 0.00 93 TYR A N 10
ATOM 15387 C CA . TYR A 1 93 ? 1.228 1.303 6.546 1.00 0.00 93 TYR A CA 10
ATOM 15388 C C . TYR A 1 93 ? 0.691 -0.117 6.464 1.00 0.00 93 TYR A C 10
ATOM 15389 O O . TYR A 1 93 ? 1.252 -1.049 7.039 1.00 0.00 93 TYR A O 10
ATOM 15407 N N . TYR A 1 94 ? -0.427 -0.294 5.782 1.00 0.00 94 TYR A N 10
ATOM 15408 C CA . TYR A 1 94 ? -1.080 -1.575 5.753 1.00 0.00 94 TYR A CA 10
ATOM 15409 C C . TYR A 1 94 ? -0.348 -2.462 4.763 1.00 0.00 94 TYR A C 10
ATOM 15410 O O . TYR A 1 94 ? 0.468 -1.999 3.960 1.00 0.00 94 TYR A O 10
ATOM 15428 N N . LEU A 1 95 ? -0.622 -3.751 4.843 1.00 0.00 95 LEU A N 10
ATOM 15429 C CA . LEU A 1 95 ? 0.195 -4.783 4.234 1.00 0.00 95 LEU A CA 10
ATOM 15430 C C . LEU A 1 95 ? -0.759 -5.737 3.540 1.00 0.00 95 LEU A C 10
ATOM 15431 O O . LEU A 1 95 ? -1.761 -6.158 4.113 1.00 0.00 95 LEU A O 10
ATOM 15447 N N . ILE A 1 96 ? -0.493 -6.021 2.281 1.00 0.00 96 ILE A N 10
ATOM 15448 C CA . ILE A 1 96 ? -1.391 -6.773 1.414 1.00 0.00 96 ILE A CA 10
ATOM 15449 C C . ILE A 1 96 ? -0.615 -7.954 0.859 1.00 0.00 96 ILE A C 10
ATOM 15450 O O . ILE A 1 96 ? 0.511 -7.798 0.394 1.00 0.00 96 ILE A O 10
ATOM 15466 N N . ARG A 1 97 ? -1.229 -9.130 0.865 1.00 0.00 97 ARG A N 10
ATOM 15467 C CA . ARG A 1 97 ? -0.798 -10.302 0.140 1.00 0.00 97 ARG A CA 10
ATOM 15468 C C . ARG A 1 97 ? -1.956 -10.952 -0.639 1.00 0.00 97 ARG A C 10
ATOM 15469 O O . ARG A 1 97 ? -3.119 -10.526 -0.596 1.00 0.00 97 ARG A O 10
ATOM 15490 N N . TYR A 1 98 ? -1.629 -12.017 -1.359 1.00 0.00 98 TYR A N 10
ATOM 15491 C CA . TYR A 1 98 ? -2.574 -12.963 -1.888 1.00 0.00 98 TYR A CA 10
ATOM 15492 C C . TYR A 1 98 ? -2.329 -14.331 -1.261 1.00 0.00 98 TYR A C 10
ATOM 15493 O O . TYR A 1 98 ? -1.261 -14.582 -0.697 1.00 0.00 98 TYR A O 10
ATOM 15511 N N . ALA A 1 99 ? -3.339 -15.194 -1.362 1.00 0.00 99 ALA A N 10
ATOM 15512 C CA . ALA A 1 99 ? -3.295 -16.607 -1.034 1.00 0.00 99 ALA A CA 10
ATOM 15513 C C . ALA A 1 99 ? -2.298 -17.309 -1.961 1.00 0.00 99 ALA A C 10
ATOM 15514 O O . ALA A 1 99 ? -2.665 -17.790 -3.033 1.00 0.00 99 ALA A O 10
ATOM 15521 N N . ALA A 1 1 ? 15.837 -16.359 0.198 1.00 0.00 1 ALA A N 11
ATOM 15522 C CA . ALA A 1 1 ? 14.585 -15.617 0.357 1.00 0.00 1 ALA A CA 11
ATOM 15523 C C . ALA A 1 1 ? 13.775 -15.815 -0.917 1.00 0.00 1 ALA A C 11
ATOM 15524 O O . ALA A 1 1 ? 13.332 -16.934 -1.175 1.00 0.00 1 ALA A O 11
ATOM 15533 N N . LEU A 1 2 ? 13.606 -14.779 -1.740 1.00 0.00 2 LEU A N 11
ATOM 15534 C CA . LEU A 1 2 ? 13.310 -14.913 -3.156 1.00 0.00 2 LEU A CA 11
ATOM 15535 C C . LEU A 1 2 ? 14.140 -13.847 -3.882 1.00 0.00 2 LEU A C 11
ATOM 15536 O O . LEU A 1 2 ? 14.674 -12.932 -3.242 1.00 0.00 2 LEU A O 11
ATOM 15552 N N . PHE A 1 3 ? 14.276 -13.987 -5.197 1.00 0.00 3 PHE A N 11
ATOM 15553 C CA . PHE A 1 3 ? 15.054 -13.154 -6.105 1.00 0.00 3 PHE A CA 11
ATOM 15554 C C . PHE A 1 3 ? 14.381 -11.791 -6.331 1.00 0.00 3 PHE A C 11
ATOM 15555 O O . PHE A 1 3 ? 14.000 -11.445 -7.448 1.00 0.00 3 PHE A O 11
ATOM 15572 N N . SER A 1 4 ? 14.257 -10.997 -5.271 1.00 0.00 4 SER A N 11
ATOM 15573 C CA . SER A 1 4 ? 13.701 -9.653 -5.243 1.00 0.00 4 SER A CA 11
ATOM 15574 C C . SER A 1 4 ? 14.253 -8.779 -6.373 1.00 0.00 4 SER A C 11
ATOM 15575 O O . SER A 1 4 ? 15.404 -8.344 -6.321 1.00 0.00 4 SER A O 11
ATOM 15583 N N . GLY A 1 5 ? 13.440 -8.547 -7.406 1.00 0.00 5 GLY A N 11
ATOM 15584 C CA . GLY A 1 5 ? 13.826 -7.796 -8.588 1.00 0.00 5 GLY A CA 11
ATOM 15585 C C . GLY A 1 5 ? 14.026 -6.331 -8.230 1.00 0.00 5 GLY A C 11
ATOM 15586 O O . GLY A 1 5 ? 15.154 -5.868 -8.069 1.00 0.00 5 GLY A O 11
ATOM 15590 N N . ASP A 1 6 ? 12.923 -5.608 -8.070 1.00 0.00 6 ASP A N 11
ATOM 15591 C CA . ASP A 1 6 ? 12.913 -4.168 -7.828 1.00 0.00 6 ASP A CA 11
ATOM 15592 C C . ASP A 1 6 ? 13.224 -3.887 -6.381 1.00 0.00 6 ASP A C 11
ATOM 15593 O O . ASP A 1 6 ? 14.153 -3.149 -6.056 1.00 0.00 6 ASP A O 11
ATOM 15602 N N . ILE A 1 7 ? 12.401 -4.455 -5.507 1.00 0.00 7 ILE A N 11
ATOM 15603 C CA . ILE A 1 7 ? 12.364 -4.105 -4.105 1.00 0.00 7 ILE A CA 11
ATOM 15604 C C . ILE A 1 7 ? 13.399 -4.919 -3.330 1.00 0.00 7 ILE A C 11
ATOM 15605 O O . ILE A 1 7 ? 13.110 -5.611 -2.368 1.00 0.00 7 ILE A O 11
ATOM 15621 N N . ALA A 1 8 ? 14.633 -4.875 -3.785 1.00 0.00 8 ALA A N 11
ATOM 15622 C CA . ALA A 1 8 ? 15.718 -5.720 -3.311 1.00 0.00 8 ALA A CA 11
ATOM 15623 C C . ALA A 1 8 ? 16.157 -5.397 -1.878 1.00 0.00 8 ALA A C 11
ATOM 15624 O O . ALA A 1 8 ? 16.918 -6.165 -1.284 1.00 0.00 8 ALA A O 11
ATOM 15631 N N . ASN A 1 9 ? 15.624 -4.325 -1.289 1.00 0.00 9 ASN A N 11
ATOM 15632 C CA . ASN A 1 9 ? 15.682 -4.047 0.131 1.00 0.00 9 ASN A CA 11
ATOM 15633 C C . ASN A 1 9 ? 14.646 -4.885 0.871 1.00 0.00 9 ASN A C 11
ATOM 15634 O O . ASN A 1 9 ? 14.868 -5.319 2.000 1.00 0.00 9 ASN A O 11
ATOM 15645 N N . LEU A 1 10 ? 13.477 -5.054 0.263 1.00 0.00 10 LEU A N 11
ATOM 15646 C CA . LEU A 1 10 ? 12.295 -5.638 0.877 1.00 0.00 10 LEU A CA 11
ATOM 15647 C C . LEU A 1 10 ? 12.370 -7.159 0.758 1.00 0.00 10 LEU A C 11
ATOM 15648 O O . LEU A 1 10 ? 11.834 -7.764 -0.168 1.00 0.00 10 LEU A O 11
ATOM 15664 N N . THR A 1 11 ? 13.028 -7.805 1.704 1.00 0.00 11 THR A N 11
ATOM 15665 C CA . THR A 1 11 ? 12.976 -9.241 1.868 1.00 0.00 11 THR A CA 11
ATOM 15666 C C . THR A 1 11 ? 11.660 -9.587 2.576 1.00 0.00 11 THR A C 11
ATOM 15667 O O . THR A 1 11 ? 10.993 -8.730 3.138 1.00 0.00 11 THR A O 11
ATOM 15678 N N . ALA A 1 12 ? 11.285 -10.856 2.594 1.00 0.00 12 ALA A N 11
ATOM 15679 C CA . ALA A 1 12 ? 10.020 -11.348 3.159 1.00 0.00 12 ALA A CA 11
ATOM 15680 C C . ALA A 1 12 ? 10.000 -11.266 4.677 1.00 0.00 12 ALA A C 11
ATOM 15681 O O . ALA A 1 12 ? 8.975 -10.907 5.251 1.00 0.00 12 ALA A O 11
ATOM 15688 N N . ALA A 1 13 ? 11.123 -11.569 5.325 1.00 0.00 13 ALA A N 11
ATOM 15689 C CA . ALA A 1 13 ? 11.267 -11.325 6.752 1.00 0.00 13 ALA A CA 11
ATOM 15690 C C . ALA A 1 13 ? 11.277 -9.825 7.037 1.00 0.00 13 ALA A C 11
ATOM 15691 O O . ALA A 1 13 ? 10.812 -9.392 8.089 1.00 0.00 13 ALA A O 11
ATOM 15698 N N . GLU A 1 14 ? 11.777 -9.029 6.093 1.00 0.00 14 GLU A N 11
ATOM 15699 C CA . GLU A 1 14 ? 11.936 -7.602 6.244 1.00 0.00 14 GLU A CA 11
ATOM 15700 C C . GLU A 1 14 ? 10.591 -6.915 6.058 1.00 0.00 14 GLU A C 11
ATOM 15701 O O . GLU A 1 14 ? 10.303 -5.924 6.715 1.00 0.00 14 GLU A O 11
ATOM 15713 N N . ILE A 1 15 ? 9.742 -7.470 5.202 1.00 0.00 15 ILE A N 11
ATOM 15714 C CA . ILE A 1 15 ? 8.347 -7.160 5.072 1.00 0.00 15 ILE A CA 11
ATOM 15715 C C . ILE A 1 15 ? 7.651 -7.569 6.364 1.00 0.00 15 ILE A C 11
ATOM 15716 O O . ILE A 1 15 ? 7.099 -6.699 7.027 1.00 0.00 15 ILE A O 11
ATOM 15732 N N . GLU A 1 16 ? 7.732 -8.824 6.803 1.00 0.00 16 GLU A N 11
ATOM 15733 C CA . GLU A 1 16 ? 7.046 -9.227 8.036 1.00 0.00 16 GLU A CA 11
ATOM 15734 C C . GLU A 1 16 ? 7.407 -8.349 9.248 1.00 0.00 16 GLU A C 11
ATOM 15735 O O . GLU A 1 16 ? 6.503 -7.857 9.926 1.00 0.00 16 GLU A O 11
ATOM 15747 N N . GLN A 1 17 ? 8.697 -8.127 9.530 1.00 0.00 17 GLN A N 11
ATOM 15748 C CA . GLN A 1 17 ? 9.134 -7.372 10.704 1.00 0.00 17 GLN A CA 11
ATOM 15749 C C . GLN A 1 17 ? 9.194 -5.878 10.409 1.00 0.00 17 GLN A C 11
ATOM 15750 O O . GLN A 1 17 ? 9.263 -5.067 11.337 1.00 0.00 17 GLN A O 11
ATOM 15764 N N . GLY A 1 18 ? 9.112 -5.499 9.138 1.00 0.00 18 GLY A N 11
ATOM 15765 C CA . GLY A 1 18 ? 8.833 -4.152 8.709 1.00 0.00 18 GLY A CA 11
ATOM 15766 C C . GLY A 1 18 ? 7.424 -3.800 9.150 1.00 0.00 18 GLY A C 11
ATOM 15767 O O . GLY A 1 18 ? 7.159 -2.719 9.687 1.00 0.00 18 GLY A O 11
ATOM 15771 N N . PHE A 1 19 ? 6.504 -4.741 8.948 1.00 0.00 19 PHE A N 11
ATOM 15772 C CA . PHE A 1 19 ? 5.080 -4.450 8.991 1.00 0.00 19 PHE A CA 11
ATOM 15773 C C . PHE A 1 19 ? 4.372 -4.963 10.224 1.00 0.00 19 PHE A C 11
ATOM 15774 O O . PHE A 1 19 ? 3.200 -4.652 10.391 1.00 0.00 19 PHE A O 11
ATOM 15791 N N . LYS A 1 20 ? 5.104 -5.586 11.149 1.00 0.00 20 LYS A N 11
ATOM 15792 C CA . LYS A 1 20 ? 4.642 -6.006 12.481 1.00 0.00 20 LYS A CA 11
ATOM 15793 C C . LYS A 1 20 ? 3.879 -4.942 13.294 1.00 0.00 20 LYS A C 11
ATOM 15794 O O . LYS A 1 20 ? 3.305 -5.223 14.346 1.00 0.00 20 LYS A O 11
ATOM 15813 N N . ASP A 1 21 ? 3.928 -3.692 12.860 1.00 0.00 21 ASP A N 11
ATOM 15814 C CA . ASP A 1 21 ? 3.328 -2.539 13.516 1.00 0.00 21 ASP A CA 11
ATOM 15815 C C . ASP A 1 21 ? 1.817 -2.422 13.260 1.00 0.00 21 ASP A C 11
ATOM 15816 O O . ASP A 1 21 ? 1.155 -1.616 13.916 1.00 0.00 21 ASP A O 11
ATOM 15825 N N . VAL A 1 22 ? 1.263 -3.175 12.303 1.00 0.00 22 VAL A N 11
ATOM 15826 C CA . VAL A 1 22 ? -0.142 -3.166 11.886 1.00 0.00 22 VAL A CA 11
ATOM 15827 C C . VAL A 1 22 ? -0.436 -4.489 11.141 1.00 0.00 22 VAL A C 11
ATOM 15828 O O . VAL A 1 22 ? 0.505 -5.174 10.727 1.00 0.00 22 VAL A O 11
ATOM 15841 N N . PRO A 1 23 ? -1.696 -4.924 10.988 1.00 0.00 23 PRO A N 11
ATOM 15842 C CA . PRO A 1 23 ? -1.997 -6.200 10.353 1.00 0.00 23 PRO A CA 11
ATOM 15843 C C . PRO A 1 23 ? -2.005 -6.086 8.822 1.00 0.00 23 PRO A C 11
ATOM 15844 O O . PRO A 1 23 ? -1.801 -5.013 8.242 1.00 0.00 23 PRO A O 11
ATOM 15855 N N . SER A 1 24 ? -2.247 -7.221 8.175 1.00 0.00 24 SER A N 11
ATOM 15856 C CA . SER A 1 24 ? -2.206 -7.409 6.733 1.00 0.00 24 SER A CA 11
ATOM 15857 C C . SER A 1 24 ? -3.617 -7.663 6.193 1.00 0.00 24 SER A C 11
ATOM 15858 O O . SER A 1 24 ? -4.587 -7.732 6.953 1.00 0.00 24 SER A O 11
ATOM 15866 N N . PHE A 1 25 ? -3.740 -7.834 4.878 1.00 0.00 25 PHE A N 11
ATOM 15867 C CA . PHE A 1 25 ? -4.902 -8.386 4.210 1.00 0.00 25 PHE A CA 11
ATOM 15868 C C . PHE A 1 25 ? -4.431 -9.356 3.132 1.00 0.00 25 PHE A C 11
ATOM 15869 O O . PHE A 1 25 ? -3.291 -9.258 2.673 1.00 0.00 25 PHE A O 11
ATOM 15886 N N . VAL A 1 26 ? -5.317 -10.246 2.692 1.00 0.00 26 VAL A N 11
ATOM 15887 C CA . VAL A 1 26 ? -5.075 -11.290 1.717 1.00 0.00 26 VAL A CA 11
ATOM 15888 C C . VAL A 1 26 ? -6.290 -11.372 0.793 1.00 0.00 26 VAL A C 11
ATOM 15889 O O . VAL A 1 26 ? -7.415 -11.479 1.295 1.00 0.00 26 VAL A O 11
ATOM 15902 N N . HIS A 1 27 ? -6.088 -11.356 -0.529 1.00 0.00 27 HIS A N 11
ATOM 15903 C CA . HIS A 1 27 ? -7.133 -11.777 -1.472 1.00 0.00 27 HIS A CA 11
ATOM 15904 C C . HIS A 1 27 ? -6.697 -12.964 -2.339 1.00 0.00 27 HIS A C 11
ATOM 15905 O O . HIS A 1 27 ? -5.689 -13.610 -2.071 1.00 0.00 27 HIS A O 11
ATOM 15919 N N . GLU A 1 28 ? -7.466 -13.268 -3.377 1.00 0.00 28 GLU A N 11
ATOM 15920 C CA . GLU A 1 28 ? -7.425 -14.535 -4.108 1.00 0.00 28 GLU A CA 11
ATOM 15921 C C . GLU A 1 28 ? -6.309 -14.671 -5.148 1.00 0.00 28 GLU A C 11
ATOM 15922 O O . GLU A 1 28 ? -6.219 -15.690 -5.830 1.00 0.00 28 GLU A O 11
ATOM 15934 N N . GLY A 1 29 ? -5.465 -13.655 -5.285 1.00 0.00 29 GLY A N 11
ATOM 15935 C CA . GLY A 1 29 ? -4.482 -13.519 -6.365 1.00 0.00 29 GLY A CA 11
ATOM 15936 C C . GLY A 1 29 ? -5.147 -13.341 -7.737 1.00 0.00 29 GLY A C 11
ATOM 15937 O O . GLY A 1 29 ? -6.371 -13.428 -7.848 1.00 0.00 29 GLY A O 11
ATOM 15941 N N . GLY A 1 30 ? -4.360 -13.087 -8.784 1.00 0.00 30 GLY A N 11
ATOM 15942 C CA . GLY A 1 30 ? -4.844 -12.564 -10.061 1.00 0.00 30 GLY A CA 11
ATOM 15943 C C . GLY A 1 30 ? -5.040 -11.053 -9.918 1.00 0.00 30 GLY A C 11
ATOM 15944 O O . GLY A 1 30 ? -5.595 -10.610 -8.911 1.00 0.00 30 GLY A O 11
ATOM 15948 N N . ASP A 1 31 ? -4.562 -10.258 -10.879 1.00 0.00 31 ASP A N 11
ATOM 15949 C CA . ASP A 1 31 ? -4.382 -8.812 -10.698 1.00 0.00 31 ASP A CA 11
ATOM 15950 C C . ASP A 1 31 ? -5.667 -8.025 -10.428 1.00 0.00 31 ASP A C 11
ATOM 15951 O O . ASP A 1 31 ? -6.738 -8.377 -10.918 1.00 0.00 31 ASP A O 11
ATOM 15960 N N . VAL A 1 32 ? -5.564 -6.977 -9.598 1.00 0.00 32 VAL A N 11
ATOM 15961 C CA . VAL A 1 32 ? -6.684 -6.293 -8.937 1.00 0.00 32 VAL A CA 11
ATOM 15962 C C . VAL A 1 32 ? -6.190 -4.916 -8.548 1.00 0.00 32 VAL A C 11
ATOM 15963 O O . VAL A 1 32 ? -5.071 -4.820 -8.058 1.00 0.00 32 VAL A O 11
ATOM 15976 N N . PRO A 1 33 ? -6.987 -3.856 -8.712 1.00 0.00 33 PRO A N 11
ATOM 15977 C CA . PRO A 1 33 ? -6.511 -2.507 -8.536 1.00 0.00 33 PRO A CA 11
ATOM 15978 C C . PRO A 1 33 ? -6.268 -2.198 -7.072 1.00 0.00 33 PRO A C 11
ATOM 15979 O O . PRO A 1 33 ? -7.033 -2.605 -6.187 1.00 0.00 33 PRO A O 11
ATOM 15990 N N . LEU A 1 34 ? -5.246 -1.366 -6.846 1.00 0.00 34 LEU A N 11
ATOM 15991 C CA . LEU A 1 34 ? -4.953 -0.799 -5.543 1.00 0.00 34 LEU A CA 11
ATOM 15992 C C . LEU A 1 34 ? -6.236 -0.264 -4.872 1.00 0.00 34 LEU A C 11
ATOM 15993 O O . LEU A 1 34 ? -6.433 -0.490 -3.684 1.00 0.00 34 LEU A O 11
ATOM 16009 N N . VAL A 1 35 ? -7.181 0.319 -5.621 1.00 0.00 35 VAL A N 11
ATOM 16010 C CA . VAL A 1 35 ? -8.415 0.925 -5.096 1.00 0.00 35 VAL A CA 11
ATOM 16011 C C . VAL A 1 35 ? -9.519 -0.086 -4.762 1.00 0.00 35 VAL A C 11
ATOM 16012 O O . VAL A 1 35 ? -10.471 0.276 -4.072 1.00 0.00 35 VAL A O 11
ATOM 16025 N N . GLU A 1 36 ? -9.376 -1.360 -5.129 1.00 0.00 36 GLU A N 11
ATOM 16026 C CA . GLU A 1 36 ? -10.200 -2.416 -4.553 1.00 0.00 36 GLU A CA 11
ATOM 16027 C C . GLU A 1 36 ? -9.449 -3.078 -3.406 1.00 0.00 36 GLU A C 11
ATOM 16028 O O . GLU A 1 36 ? -10.055 -3.362 -2.373 1.00 0.00 36 GLU A O 11
ATOM 16040 N N . LEU A 1 37 ? -8.132 -3.293 -3.510 1.00 0.00 37 LEU A N 11
ATOM 16041 C CA . LEU A 1 37 ? -7.450 -4.075 -2.498 1.00 0.00 37 LEU A CA 11
ATOM 16042 C C . LEU A 1 37 ? -7.202 -3.220 -1.278 1.00 0.00 37 LEU A C 11
ATOM 16043 O O . LEU A 1 37 ? -7.060 -3.803 -0.217 1.00 0.00 37 LEU A O 11
ATOM 16059 N N . LEU A 1 38 ? -7.262 -1.880 -1.345 1.00 0.00 38 LEU A N 11
ATOM 16060 C CA . LEU A 1 38 ? -7.203 -1.060 -0.164 1.00 0.00 38 LEU A CA 11
ATOM 16061 C C . LEU A 1 38 ? -8.563 -1.041 0.535 1.00 0.00 38 LEU A C 11
ATOM 16062 O O . LEU A 1 38 ? -8.642 -0.794 1.730 1.00 0.00 38 LEU A O 11
ATOM 16078 N N . VAL A 1 39 ? -9.639 -1.238 -0.217 1.00 0.00 39 VAL A N 11
ATOM 16079 C CA . VAL A 1 39 ? -11.027 -1.143 0.219 1.00 0.00 39 VAL A CA 11
ATOM 16080 C C . VAL A 1 39 ? -11.338 -2.427 0.975 1.00 0.00 39 VAL A C 11
ATOM 16081 O O . VAL A 1 39 ? -11.879 -2.407 2.082 1.00 0.00 39 VAL A O 11
ATOM 16094 N N . SER A 1 40 ? -10.897 -3.537 0.391 1.00 0.00 40 SER A N 11
ATOM 16095 C CA . SER A 1 40 ? -10.942 -4.846 0.980 1.00 0.00 40 SER A CA 11
ATOM 16096 C C . SER A 1 40 ? -9.936 -4.899 2.137 1.00 0.00 40 SER A C 11
ATOM 16097 O O . SER A 1 40 ? -10.289 -5.385 3.211 1.00 0.00 40 SER A O 11
ATOM 16105 N N . ALA A 1 41 ? -8.729 -4.326 1.997 1.00 0.00 41 ALA A N 11
ATOM 16106 C CA . ALA A 1 41 ? -7.763 -4.411 3.093 1.00 0.00 41 ALA A CA 11
ATOM 16107 C C . ALA A 1 41 ? -8.051 -3.414 4.218 1.00 0.00 41 ALA A C 11
ATOM 16108 O O . ALA A 1 41 ? -7.562 -3.601 5.333 1.00 0.00 41 ALA A O 11
ATOM 16115 N N . GLY A 1 42 ? -8.875 -2.395 3.971 1.00 0.00 42 GLY A N 11
ATOM 16116 C CA . GLY A 1 42 ? -9.438 -1.554 5.016 1.00 0.00 42 GLY A CA 11
ATOM 16117 C C . GLY A 1 42 ? -8.538 -0.359 5.298 1.00 0.00 42 GLY A C 11
ATOM 16118 O O . GLY A 1 42 ? -8.470 0.138 6.419 1.00 0.00 42 GLY A O 11
ATOM 16122 N N . ILE A 1 43 ? -7.876 0.127 4.251 1.00 0.00 43 ILE A N 11
ATOM 16123 C CA . ILE A 1 43 ? -7.085 1.338 4.227 1.00 0.00 43 ILE A CA 11
ATOM 16124 C C . ILE A 1 43 ? -8.127 2.467 4.118 1.00 0.00 43 ILE A C 11
ATOM 16125 O O . ILE A 1 43 ? -7.960 3.469 4.813 1.00 0.00 43 ILE A O 11
ATOM 16141 N N . SER A 1 44 ? -9.177 2.320 3.286 1.00 0.00 44 SER A N 11
ATOM 16142 C CA . SER A 1 44 ? -10.401 3.122 3.320 1.00 0.00 44 SER A CA 11
ATOM 16143 C C . SER A 1 44 ? -11.465 2.342 2.566 1.00 0.00 44 SER A C 11
ATOM 16144 O O . SER A 1 44 ? -11.225 2.039 1.402 1.00 0.00 44 SER A O 11
ATOM 16152 N N . PRO A 1 45 ? -12.614 2.003 3.175 1.00 0.00 45 PRO A N 11
ATOM 16153 C CA . PRO A 1 45 ? -13.660 1.244 2.504 1.00 0.00 45 PRO A CA 11
ATOM 16154 C C . PRO A 1 45 ? -14.595 2.129 1.675 1.00 0.00 45 PRO A C 11
ATOM 16155 O O . PRO A 1 45 ? -15.406 1.654 0.883 1.00 0.00 45 PRO A O 11
ATOM 16166 N N . SER A 1 46 ? -14.530 3.434 1.888 1.00 0.00 46 SER A N 11
ATOM 16167 C CA . SER A 1 46 ? -15.529 4.369 1.457 1.00 0.00 46 SER A CA 11
ATOM 16168 C C . SER A 1 46 ? -15.112 4.802 0.060 1.00 0.00 46 SER A C 11
ATOM 16169 O O . SER A 1 46 ? -14.178 5.580 -0.040 1.00 0.00 46 SER A O 11
ATOM 16177 N N . LYS A 1 47 ? -15.713 4.287 -1.018 1.00 0.00 47 LYS A N 11
ATOM 16178 C CA . LYS A 1 47 ? -15.139 4.388 -2.370 1.00 0.00 47 LYS A CA 11
ATOM 16179 C C . LYS A 1 47 ? -14.614 5.764 -2.833 1.00 0.00 47 LYS A C 11
ATOM 16180 O O . LYS A 1 47 ? -13.581 5.785 -3.495 1.00 0.00 47 LYS A O 11
ATOM 16199 N N . ARG A 1 48 ? -15.228 6.910 -2.496 1.00 0.00 48 ARG A N 11
ATOM 16200 C CA . ARG A 1 48 ? -14.576 8.210 -2.764 1.00 0.00 48 ARG A CA 11
ATOM 16201 C C . ARG A 1 48 ? -13.325 8.370 -1.909 1.00 0.00 48 ARG A C 11
ATOM 16202 O O . ARG A 1 48 ? -12.294 8.735 -2.464 1.00 0.00 48 ARG A O 11
ATOM 16223 N N . GLN A 1 49 ? -13.382 8.085 -0.603 1.00 0.00 49 GLN A N 11
ATOM 16224 C CA . GLN A 1 49 ? -12.203 8.170 0.241 1.00 0.00 49 GLN A CA 11
ATOM 16225 C C . GLN A 1 49 ? -11.137 7.285 -0.343 1.00 0.00 49 GLN A C 11
ATOM 16226 O O . GLN A 1 49 ? -10.045 7.760 -0.564 1.00 0.00 49 GLN A O 11
ATOM 16240 N N . ALA A 1 50 ? -11.483 6.033 -0.628 1.00 0.00 50 ALA A N 11
ATOM 16241 C CA . ALA A 1 50 ? -10.603 5.042 -1.204 1.00 0.00 50 ALA A CA 11
ATOM 16242 C C . ALA A 1 50 ? -9.890 5.594 -2.438 1.00 0.00 50 ALA A C 11
ATOM 16243 O O . ALA A 1 50 ? -8.659 5.596 -2.502 1.00 0.00 50 ALA A O 11
ATOM 16250 N N . ARG A 1 51 ? -10.673 6.089 -3.406 1.00 0.00 51 ARG A N 11
ATOM 16251 C CA . ARG A 1 51 ? -10.133 6.686 -4.615 1.00 0.00 51 ARG A CA 11
ATOM 16252 C C . ARG A 1 51 ? -9.121 7.752 -4.283 1.00 0.00 51 ARG A C 11
ATOM 16253 O O . ARG A 1 51 ? -8.043 7.718 -4.854 1.00 0.00 51 ARG A O 11
ATOM 16274 N N . GLU A 1 52 ? -9.430 8.675 -3.383 1.00 0.00 52 GLU A N 11
ATOM 16275 C CA . GLU A 1 52 ? -8.515 9.786 -3.153 1.00 0.00 52 GLU A CA 11
ATOM 16276 C C . GLU A 1 52 ? -7.370 9.406 -2.234 1.00 0.00 52 GLU A C 11
ATOM 16277 O O . GLU A 1 52 ? -6.274 9.944 -2.354 1.00 0.00 52 GLU A O 11
ATOM 16289 N N . ASP A 1 53 ? -7.574 8.409 -1.388 1.00 0.00 53 ASP A N 11
ATOM 16290 C CA . ASP A 1 53 ? -6.585 7.750 -0.585 1.00 0.00 53 ASP A CA 11
ATOM 16291 C C . ASP A 1 53 ? -5.617 6.977 -1.450 1.00 0.00 53 ASP A C 11
ATOM 16292 O O . ASP A 1 53 ? -4.537 6.657 -0.963 1.00 0.00 53 ASP A O 11
ATOM 16301 N N . ILE A 1 54 ? -5.982 6.728 -2.709 1.00 0.00 54 ILE A N 11
ATOM 16302 C CA . ILE A 1 54 ? -5.144 6.176 -3.742 1.00 0.00 54 ILE A CA 11
ATOM 16303 C C . ILE A 1 54 ? -4.743 7.141 -4.840 1.00 0.00 54 ILE A C 11
ATOM 16304 O O . ILE A 1 54 ? -3.813 6.822 -5.561 1.00 0.00 54 ILE A O 11
ATOM 16320 N N . GLN A 1 55 ? -5.392 8.285 -5.009 1.00 0.00 55 GLN A N 11
ATOM 16321 C CA . GLN A 1 55 ? -4.945 9.330 -5.906 1.00 0.00 55 GLN A CA 11
ATOM 16322 C C . GLN A 1 55 ? -4.055 10.336 -5.203 1.00 0.00 55 GLN A C 11
ATOM 16323 O O . GLN A 1 55 ? -3.493 11.203 -5.883 1.00 0.00 55 GLN A O 11
ATOM 16337 N N . ASN A 1 56 ? -3.928 10.253 -3.877 1.00 0.00 56 ASN A N 11
ATOM 16338 C CA . ASN A 1 56 ? -3.011 11.100 -3.153 1.00 0.00 56 ASN A CA 11
ATOM 16339 C C . ASN A 1 56 ? -1.636 10.487 -3.153 1.00 0.00 56 ASN A C 11
ATOM 16340 O O . ASN A 1 56 ? -1.460 9.335 -2.778 1.00 0.00 56 ASN A O 11
ATOM 16351 N N . GLY A 1 57 ? -0.630 11.315 -3.377 1.00 0.00 57 GLY A N 11
ATOM 16352 C CA . GLY A 1 57 ? 0.761 10.968 -3.182 1.00 0.00 57 GLY A CA 11
ATOM 16353 C C . GLY A 1 57 ? 1.147 10.684 -1.724 1.00 0.00 57 GLY A C 11
ATOM 16354 O O . GLY A 1 57 ? 2.339 10.599 -1.440 1.00 0.00 57 GLY A O 11
ATOM 16358 N N . ALA A 1 58 ? 0.185 10.572 -0.800 1.00 0.00 58 ALA A N 11
ATOM 16359 C CA . ALA A 1 58 ? 0.392 10.138 0.575 1.00 0.00 58 ALA A CA 11
ATOM 16360 C C . ALA A 1 58 ? 0.453 8.612 0.702 1.00 0.00 58 ALA A C 11
ATOM 16361 O O . ALA A 1 58 ? 0.787 8.135 1.779 1.00 0.00 58 ALA A O 11
ATOM 16368 N N . ILE A 1 59 ? 0.122 7.846 -0.339 1.00 0.00 59 ILE A N 11
ATOM 16369 C CA . ILE A 1 59 ? 0.164 6.382 -0.357 1.00 0.00 59 ILE A CA 11
ATOM 16370 C C . ILE A 1 59 ? 1.450 5.979 -1.095 1.00 0.00 59 ILE A C 11
ATOM 16371 O O . ILE A 1 59 ? 1.566 5.825 -2.322 1.00 0.00 59 ILE A O 11
ATOM 16387 N N . TYR A 1 60 ? 2.480 5.926 -0.251 1.00 0.00 60 TYR A N 11
ATOM 16388 C CA . TYR A 1 60 ? 3.815 5.489 -0.546 1.00 0.00 60 TYR A CA 11
ATOM 16389 C C . TYR A 1 60 ? 3.788 3.967 -0.542 1.00 0.00 60 TYR A C 11
ATOM 16390 O O . TYR A 1 60 ? 3.836 3.325 0.509 1.00 0.00 60 TYR A O 11
ATOM 16408 N N . VAL A 1 61 ? 3.628 3.378 -1.717 1.00 0.00 61 VAL A N 11
ATOM 16409 C CA . VAL A 1 61 ? 3.642 1.942 -1.882 1.00 0.00 61 VAL A CA 11
ATOM 16410 C C . VAL A 1 61 ? 5.105 1.545 -1.870 1.00 0.00 61 VAL A C 11
ATOM 16411 O O . VAL A 1 61 ? 5.916 2.259 -2.436 1.00 0.00 61 VAL A O 11
ATOM 16424 N N . ASN A 1 62 ? 5.492 0.412 -1.281 1.00 0.00 62 ASN A N 11
ATOM 16425 C CA . ASN A 1 62 ? 6.886 -0.070 -1.292 1.00 0.00 62 ASN A CA 11
ATOM 16426 C C . ASN A 1 62 ? 7.932 0.926 -0.761 1.00 0.00 62 ASN A C 11
ATOM 16427 O O . ASN A 1 62 ? 9.138 0.739 -0.914 1.00 0.00 62 ASN A O 11
ATOM 16438 N N . GLY A 1 63 ? 7.428 1.943 -0.080 1.00 0.00 63 GLY A N 11
ATOM 16439 C CA . GLY A 1 63 ? 8.127 3.061 0.538 1.00 0.00 63 GLY A CA 11
ATOM 16440 C C . GLY A 1 63 ? 8.097 4.336 -0.311 1.00 0.00 63 GLY A C 11
ATOM 16441 O O . GLY A 1 63 ? 8.827 5.280 0.000 1.00 0.00 63 GLY A O 11
ATOM 16445 N N . GLU A 1 64 ? 7.291 4.398 -1.377 1.00 0.00 64 GLU A N 11
ATOM 16446 C CA . GLU A 1 64 ? 7.414 5.389 -2.432 1.00 0.00 64 GLU A CA 11
ATOM 16447 C C . GLU A 1 64 ? 6.049 5.692 -3.081 1.00 0.00 64 GLU A C 11
ATOM 16448 O O . GLU A 1 64 ? 5.262 4.800 -3.374 1.00 0.00 64 GLU A O 11
ATOM 16460 N N . ARG A 1 65 ? 5.714 6.972 -3.230 1.00 0.00 65 ARG A N 11
ATOM 16461 C CA . ARG A 1 65 ? 4.437 7.534 -3.667 1.00 0.00 65 ARG A CA 11
ATOM 16462 C C . ARG A 1 65 ? 4.025 6.909 -4.989 1.00 0.00 65 ARG A C 11
ATOM 16463 O O . ARG A 1 65 ? 4.664 7.208 -5.995 1.00 0.00 65 ARG A O 11
ATOM 16484 N N . LEU A 1 66 ? 2.995 6.057 -5.018 1.00 0.00 66 LEU A N 11
ATOM 16485 C CA . LEU A 1 66 ? 2.543 5.468 -6.272 1.00 0.00 66 LEU A CA 11
ATOM 16486 C C . LEU A 1 66 ? 1.011 5.442 -6.289 1.00 0.00 66 LEU A C 11
ATOM 16487 O O . LEU A 1 66 ? 0.376 4.400 -6.160 1.00 0.00 66 LEU A O 11
ATOM 16503 N N . GLN A 1 67 ? 0.418 6.625 -6.420 1.00 0.00 67 GLN A N 11
ATOM 16504 C CA . GLN A 1 67 ? -1.013 6.919 -6.372 1.00 0.00 67 GLN A CA 11
ATOM 16505 C C . GLN A 1 67 ? -1.717 6.633 -7.711 1.00 0.00 67 GLN A C 11
ATOM 16506 O O . GLN A 1 67 ? -2.371 7.528 -8.259 1.00 0.00 67 GLN A O 11
ATOM 16520 N N . ASP A 1 68 ? -1.544 5.451 -8.316 1.00 0.00 68 ASP A N 11
ATOM 16521 C CA . ASP A 1 68 ? -2.182 5.141 -9.600 1.00 0.00 68 ASP A CA 11
ATOM 16522 C C . ASP A 1 68 ? -2.460 3.646 -9.840 1.00 0.00 68 ASP A C 11
ATOM 16523 O O . ASP A 1 68 ? -1.675 2.782 -9.458 1.00 0.00 68 ASP A O 11
ATOM 16532 N N . VAL A 1 69 ? -3.549 3.338 -10.547 1.00 0.00 69 VAL A N 11
ATOM 16533 C CA . VAL A 1 69 ? -3.917 2.024 -11.097 1.00 0.00 69 VAL A CA 11
ATOM 16534 C C . VAL A 1 69 ? -2.939 1.584 -12.195 1.00 0.00 69 VAL A C 11
ATOM 16535 O O . VAL A 1 69 ? -2.659 0.394 -12.354 1.00 0.00 69 VAL A O 11
ATOM 16548 N N . GLY A 1 70 ? -2.366 2.544 -12.919 1.00 0.00 70 GLY A N 11
ATOM 16549 C CA . GLY A 1 70 ? -1.284 2.330 -13.858 1.00 0.00 70 GLY A CA 11
ATOM 16550 C C . GLY A 1 70 ? 0.078 2.279 -13.175 1.00 0.00 70 GLY A C 11
ATOM 16551 O O . GLY A 1 70 ? 1.093 2.123 -13.851 1.00 0.00 70 GLY A O 11
ATOM 16555 N N . ALA A 1 71 ? 0.123 2.478 -11.857 1.00 0.00 71 ALA A N 11
ATOM 16556 C CA . ALA A 1 71 ? 1.267 2.143 -11.034 1.00 0.00 71 ALA A CA 11
ATOM 16557 C C . ALA A 1 71 ? 1.107 0.720 -10.501 1.00 0.00 71 ALA A C 11
ATOM 16558 O O . ALA A 1 71 ? 1.979 -0.098 -10.798 1.00 0.00 71 ALA A O 11
ATOM 16565 N N . ILE A 1 72 ? 0.058 0.394 -9.721 1.00 0.00 72 ILE A N 11
ATOM 16566 C CA . ILE A 1 72 ? -0.063 -0.902 -9.047 1.00 0.00 72 ILE A CA 11
ATOM 16567 C C . ILE A 1 72 ? -1.461 -1.515 -9.169 1.00 0.00 72 ILE A C 11
ATOM 16568 O O . ILE A 1 72 ? -2.467 -0.836 -8.962 1.00 0.00 72 ILE A O 11
ATOM 16584 N N . LEU A 1 73 ? -1.509 -2.828 -9.413 1.00 0.00 73 LEU A N 11
ATOM 16585 C CA . LEU A 1 73 ? -2.661 -3.671 -9.241 1.00 0.00 73 LEU A CA 11
ATOM 16586 C C . LEU A 1 73 ? -2.289 -4.549 -8.043 1.00 0.00 73 LEU A C 11
ATOM 16587 O O . LEU A 1 73 ? -2.379 -4.079 -6.911 1.00 0.00 73 LEU A O 11
ATOM 16603 N N . THR A 1 74 ? -1.786 -5.763 -8.252 1.00 0.00 74 THR A N 11
ATOM 16604 C CA . THR A 1 74 ? -1.468 -6.709 -7.189 1.00 0.00 74 THR A CA 11
ATOM 16605 C C . THR A 1 74 ? -0.006 -6.664 -6.746 1.00 0.00 74 THR A C 11
ATOM 16606 O O . THR A 1 74 ? 0.764 -5.762 -7.079 1.00 0.00 74 THR A O 11
ATOM 16617 N N . ALA A 1 75 ? 0.375 -7.656 -5.943 1.00 0.00 75 ALA A N 11
ATOM 16618 C CA . ALA A 1 75 ? 1.722 -7.871 -5.479 1.00 0.00 75 ALA A CA 11
ATOM 16619 C C . ALA A 1 75 ? 2.720 -8.074 -6.599 1.00 0.00 75 ALA A C 11
ATOM 16620 O O . ALA A 1 75 ? 3.751 -7.414 -6.588 1.00 0.00 75 ALA A O 11
ATOM 16627 N N . GLU A 1 76 ? 2.442 -8.951 -7.560 1.00 0.00 76 GLU A N 11
ATOM 16628 C CA . GLU A 1 76 ? 3.333 -9.128 -8.709 1.00 0.00 76 GLU A CA 11
ATOM 16629 C C . GLU A 1 76 ? 3.296 -7.930 -9.653 1.00 0.00 76 GLU A C 11
ATOM 16630 O O . GLU A 1 76 ? 4.195 -7.759 -10.471 1.00 0.00 76 GLU A O 11
ATOM 16642 N N . HIS A 1 77 ? 2.294 -7.063 -9.501 1.00 0.00 77 HIS A N 11
ATOM 16643 C CA . HIS A 1 77 ? 2.249 -5.792 -10.202 1.00 0.00 77 HIS A CA 11
ATOM 16644 C C . HIS A 1 77 ? 3.070 -4.737 -9.433 1.00 0.00 77 HIS A C 11
ATOM 16645 O O . HIS A 1 77 ? 3.177 -3.586 -9.860 1.00 0.00 77 HIS A O 11
ATOM 16659 N N . ARG A 1 78 ? 3.644 -5.081 -8.276 1.00 0.00 78 ARG A N 11
ATOM 16660 C CA . ARG A 1 78 ? 4.651 -4.256 -7.644 1.00 0.00 78 ARG A CA 11
ATOM 16661 C C . ARG A 1 78 ? 5.939 -5.066 -7.635 1.00 0.00 78 ARG A C 11
ATOM 16662 O O . ARG A 1 78 ? 6.828 -4.802 -8.435 1.00 0.00 78 ARG A O 11
ATOM 16683 N N . LEU A 1 79 ? 6.112 -5.882 -6.607 1.00 0.00 79 LEU A N 11
ATOM 16684 C CA . LEU A 1 79 ? 7.300 -6.593 -6.277 1.00 0.00 79 LEU A CA 11
ATOM 16685 C C . LEU A 1 79 ? 7.290 -7.967 -6.928 1.00 0.00 79 LEU A C 11
ATOM 16686 O O . LEU A 1 79 ? 6.466 -8.241 -7.790 1.00 0.00 79 LEU A O 11
ATOM 16702 N N . GLU A 1 80 ? 8.199 -8.830 -6.481 1.00 0.00 80 GLU A N 11
ATOM 16703 C CA . GLU A 1 80 ? 8.470 -10.210 -6.892 1.00 0.00 80 GLU A CA 11
ATOM 16704 C C . GLU A 1 80 ? 7.257 -11.162 -6.921 1.00 0.00 80 GLU A C 11
ATOM 16705 O O . GLU A 1 80 ? 7.407 -12.354 -7.194 1.00 0.00 80 GLU A O 11
ATOM 16717 N N . GLY A 1 81 ? 6.063 -10.668 -6.607 1.00 0.00 81 GLY A N 11
ATOM 16718 C CA . GLY A 1 81 ? 4.830 -11.414 -6.627 1.00 0.00 81 GLY A CA 11
ATOM 16719 C C . GLY A 1 81 ? 4.619 -12.117 -5.319 1.00 0.00 81 GLY A C 11
ATOM 16720 O O . GLY A 1 81 ? 4.436 -13.334 -5.282 1.00 0.00 81 GLY A O 11
ATOM 16724 N N . ARG A 1 82 ? 4.636 -11.325 -4.244 1.00 0.00 82 ARG A N 11
ATOM 16725 C CA . ARG A 1 82 ? 4.260 -11.828 -2.930 1.00 0.00 82 ARG A CA 11
ATOM 16726 C C . ARG A 1 82 ? 3.348 -10.846 -2.230 1.00 0.00 82 ARG A C 11
ATOM 16727 O O . ARG A 1 82 ? 2.177 -11.157 -2.050 1.00 0.00 82 ARG A O 11
ATOM 16748 N N . PHE A 1 83 ? 3.833 -9.654 -1.895 1.00 0.00 83 PHE A N 11
ATOM 16749 C CA . PHE A 1 83 ? 3.071 -8.680 -1.124 1.00 0.00 83 PHE A CA 11
ATOM 16750 C C . PHE A 1 83 ? 2.966 -7.383 -1.910 1.00 0.00 83 PHE A C 11
ATOM 16751 O O . PHE A 1 83 ? 3.514 -7.278 -2.992 1.00 0.00 83 PHE A O 11
ATOM 16768 N N . THR A 1 84 ? 2.292 -6.384 -1.373 1.00 0.00 84 THR A N 11
ATOM 16769 C CA . THR A 1 84 ? 2.385 -5.004 -1.805 1.00 0.00 84 THR A CA 11
ATOM 16770 C C . THR A 1 84 ? 2.261 -4.217 -0.501 1.00 0.00 84 THR A C 11
ATOM 16771 O O . THR A 1 84 ? 1.499 -4.561 0.405 1.00 0.00 84 THR A O 11
ATOM 16782 N N . VAL A 1 85 ? 3.117 -3.217 -0.382 1.00 0.00 85 VAL A N 11
ATOM 16783 C CA . VAL A 1 85 ? 3.459 -2.527 0.845 1.00 0.00 85 VAL A CA 11
ATOM 16784 C C . VAL A 1 85 ? 2.841 -1.147 0.763 1.00 0.00 85 VAL A C 11
ATOM 16785 O O . VAL A 1 85 ? 3.027 -0.532 -0.277 1.00 0.00 85 VAL A O 11
ATOM 16798 N N . ILE A 1 86 ? 2.129 -0.654 1.776 1.00 0.00 86 ILE A N 11
ATOM 16799 C CA . ILE A 1 86 ? 1.326 0.566 1.689 1.00 0.00 86 ILE A CA 11
ATOM 16800 C C . ILE A 1 86 ? 1.576 1.463 2.884 1.00 0.00 86 ILE A C 11
ATOM 16801 O O . ILE A 1 86 ? 1.030 1.175 3.937 1.00 0.00 86 ILE A O 11
ATOM 16817 N N . ARG A 1 87 ? 2.295 2.579 2.761 1.00 0.00 87 ARG A N 11
ATOM 16818 C CA . ARG A 1 87 ? 2.255 3.612 3.793 1.00 0.00 87 ARG A CA 11
ATOM 16819 C C . ARG A 1 87 ? 1.260 4.658 3.318 1.00 0.00 87 ARG A C 11
ATOM 16820 O O . ARG A 1 87 ? 1.639 5.459 2.472 1.00 0.00 87 ARG A O 11
ATOM 16841 N N . ARG A 1 88 ? 0.008 4.670 3.781 1.00 0.00 88 ARG A N 11
ATOM 16842 C CA . ARG A 1 88 ? -0.850 5.831 3.608 1.00 0.00 88 ARG A CA 11
ATOM 16843 C C . ARG A 1 88 ? -0.607 6.791 4.767 1.00 0.00 88 ARG A C 11
ATOM 16844 O O . ARG A 1 88 ? -0.956 6.490 5.910 1.00 0.00 88 ARG A O 11
ATOM 16865 N N . GLY A 1 89 ? -0.035 7.954 4.472 1.00 0.00 89 GLY A N 11
ATOM 16866 C CA . GLY A 1 89 ? 0.116 9.041 5.423 1.00 0.00 89 GLY A CA 11
ATOM 16867 C C . GLY A 1 89 ? -1.213 9.437 6.076 1.00 0.00 89 GLY A C 11
ATOM 16868 O O . GLY A 1 89 ? -2.297 9.063 5.624 1.00 0.00 89 GLY A O 11
ATOM 16872 N N . LYS A 1 90 ? -1.134 10.227 7.150 1.00 0.00 90 LYS A N 11
ATOM 16873 C CA . LYS A 1 90 ? -2.205 10.499 8.116 1.00 0.00 90 LYS A CA 11
ATOM 16874 C C . LYS A 1 90 ? -2.637 9.239 8.875 1.00 0.00 90 LYS A C 11
ATOM 16875 O O . LYS A 1 90 ? -2.601 9.289 10.103 1.00 0.00 90 LYS A O 11
ATOM 16894 N N . LYS A 1 91 ? -3.066 8.148 8.225 1.00 0.00 91 LYS A N 11
ATOM 16895 C CA . LYS A 1 91 ? -3.513 6.950 8.947 1.00 0.00 91 LYS A CA 11
ATOM 16896 C C . LYS A 1 91 ? -2.317 6.078 9.310 1.00 0.00 91 LYS A C 11
ATOM 16897 O O . LYS A 1 91 ? -1.792 6.251 10.407 1.00 0.00 91 LYS A O 11
ATOM 16916 N N . LYS A 1 92 ? -1.952 5.074 8.510 1.00 0.00 92 LYS A N 11
ATOM 16917 C CA . LYS A 1 92 ? -0.944 4.105 8.847 1.00 0.00 92 LYS A CA 11
ATOM 16918 C C . LYS A 1 92 ? -0.465 3.434 7.568 1.00 0.00 92 LYS A C 11
ATOM 16919 O O . LYS A 1 92 ? -0.913 3.678 6.439 1.00 0.00 92 LYS A O 11
ATOM 16938 N N . TYR A 1 93 ? 0.448 2.526 7.813 1.00 0.00 93 TYR A N 11
ATOM 16939 C CA . TYR A 1 93 ? 0.851 1.517 6.916 1.00 0.00 93 TYR A CA 11
ATOM 16940 C C . TYR A 1 93 ? -0.203 0.428 6.984 1.00 0.00 93 TYR A C 11
ATOM 16941 O O . TYR A 1 93 ? -0.899 0.283 7.987 1.00 0.00 93 TYR A O 11
ATOM 16959 N N . TYR A 1 94 ? -0.268 -0.361 5.936 1.00 0.00 94 TYR A N 11
ATOM 16960 C CA . TYR A 1 94 ? -0.913 -1.624 5.816 1.00 0.00 94 TYR A CA 11
ATOM 16961 C C . TYR A 1 94 ? -0.096 -2.514 4.875 1.00 0.00 94 TYR A C 11
ATOM 16962 O O . TYR A 1 94 ? 0.648 -2.042 4.009 1.00 0.00 94 TYR A O 11
ATOM 16980 N N . LEU A 1 95 ? -0.337 -3.814 4.987 1.00 0.00 95 LEU A N 11
ATOM 16981 C CA . LEU A 1 95 ? 0.295 -4.864 4.194 1.00 0.00 95 LEU A CA 11
ATOM 16982 C C . LEU A 1 95 ? -0.785 -5.573 3.399 1.00 0.00 95 LEU A C 11
ATOM 16983 O O . LEU A 1 95 ? -1.850 -5.886 3.930 1.00 0.00 95 LEU A O 11
ATOM 16999 N N . ILE A 1 96 ? -0.495 -5.857 2.139 1.00 0.00 96 ILE A N 11
ATOM 17000 C CA . ILE A 1 96 ? -1.390 -6.530 1.223 1.00 0.00 96 ILE A CA 11
ATOM 17001 C C . ILE A 1 96 ? -0.664 -7.789 0.755 1.00 0.00 96 ILE A C 11
ATOM 17002 O O . ILE A 1 96 ? 0.516 -7.714 0.403 1.00 0.00 96 ILE A O 11
ATOM 17018 N N . ARG A 1 97 ? -1.355 -8.924 0.694 1.00 0.00 97 ARG A N 11
ATOM 17019 C CA . ARG A 1 97 ? -0.913 -10.116 -0.028 1.00 0.00 97 ARG A CA 11
ATOM 17020 C C . ARG A 1 97 ? -2.104 -10.728 -0.762 1.00 0.00 97 ARG A C 11
ATOM 17021 O O . ARG A 1 97 ? -3.253 -10.267 -0.735 1.00 0.00 97 ARG A O 11
ATOM 17042 N N . TYR A 1 98 ? -1.800 -11.836 -1.400 1.00 0.00 98 TYR A N 11
ATOM 17043 C CA . TYR A 1 98 ? -2.722 -12.801 -1.894 1.0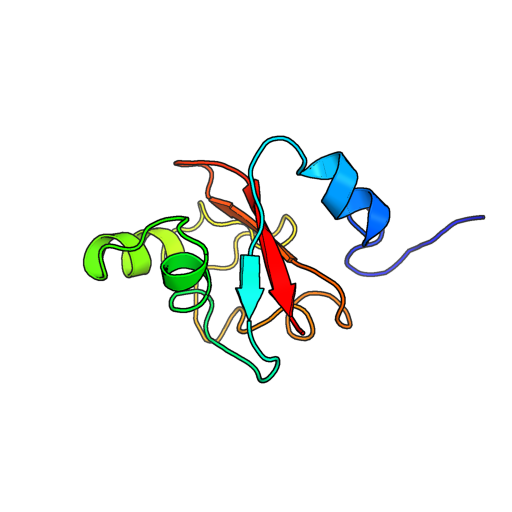0 0.00 98 TYR A CA 11
ATOM 17044 C C . TYR A 1 98 ? -2.424 -14.147 -1.242 1.00 0.00 98 TYR A C 11
ATOM 17045 O O . TYR A 1 98 ? -1.339 -14.339 -0.687 1.00 0.00 98 TYR A O 11
ATOM 17063 N N . ALA A 1 99 ? -3.402 -15.052 -1.293 1.00 0.00 99 ALA A N 11
ATOM 17064 C CA . ALA A 1 99 ? -3.426 -16.348 -0.626 1.00 0.00 99 ALA A CA 11
ATOM 17065 C C . ALA A 1 99 ? -2.501 -17.357 -1.308 1.00 0.00 99 ALA A C 11
ATOM 17066 O O . ALA A 1 99 ? -2.926 -18.403 -1.805 1.00 0.00 99 ALA A O 11
ATOM 17073 N N . ALA A 1 1 ? 12.822 -8.648 -2.873 1.00 0.00 1 ALA A N 12
ATOM 17074 C CA . ALA A 1 1 ? 14.099 -9.369 -2.721 1.00 0.00 1 ALA A CA 12
ATOM 17075 C C . ALA A 1 1 ? 14.617 -9.810 -4.092 1.00 0.00 1 ALA A C 12
ATOM 17076 O O . ALA A 1 1 ? 14.217 -10.841 -4.633 1.00 0.00 1 ALA A O 12
ATOM 17085 N N . LEU A 1 2 ? 15.519 -9.021 -4.677 1.00 0.00 2 LEU A N 12
ATOM 17086 C CA . LEU A 1 2 ? 16.102 -9.250 -5.998 1.00 0.00 2 LEU A CA 12
ATOM 17087 C C . LEU A 1 2 ? 17.530 -8.687 -5.949 1.00 0.00 2 LEU A C 12
ATOM 17088 O O . LEU A 1 2 ? 18.123 -8.687 -4.867 1.00 0.00 2 LEU A O 12
ATOM 17104 N N . PHE A 1 3 ? 18.091 -8.190 -7.054 1.00 0.00 3 PHE A N 12
ATOM 17105 C CA . PHE A 1 3 ? 19.280 -7.343 -7.025 1.00 0.00 3 PHE A CA 12
ATOM 17106 C C . PHE A 1 3 ? 19.069 -6.281 -8.101 1.00 0.00 3 PHE A C 12
ATOM 17107 O O . PHE A 1 3 ? 19.202 -6.582 -9.291 1.00 0.00 3 PHE A O 12
ATOM 17124 N N . SER A 1 4 ? 18.671 -5.072 -7.699 1.00 0.00 4 SER A N 12
ATOM 17125 C CA . SER A 1 4 ? 18.110 -4.050 -8.584 1.00 0.00 4 SER A CA 12
ATOM 17126 C C . SER A 1 4 ? 16.891 -4.571 -9.376 1.00 0.00 4 SER A C 12
ATOM 17127 O O . SER A 1 4 ? 16.439 -5.702 -9.183 1.00 0.00 4 SER A O 12
ATOM 17135 N N . GLY A 1 5 ? 16.319 -3.756 -10.263 1.00 0.00 5 GLY A N 12
ATOM 17136 C CA . GLY A 1 5 ? 15.099 -4.088 -10.984 1.00 0.00 5 GLY A CA 12
ATOM 17137 C C . GLY A 1 5 ? 13.886 -3.937 -10.070 1.00 0.00 5 GLY A C 12
ATOM 17138 O O . GLY A 1 5 ? 13.302 -2.853 -10.020 1.00 0.00 5 GLY A O 12
ATOM 17142 N N . ASP A 1 6 ? 13.513 -4.997 -9.349 1.00 0.00 6 ASP A N 12
ATOM 17143 C CA . ASP A 1 6 ? 12.460 -4.923 -8.335 1.00 0.00 6 ASP A CA 12
ATOM 17144 C C . ASP A 1 6 ? 13.044 -4.308 -7.065 1.00 0.00 6 ASP A C 12
ATOM 17145 O O . ASP A 1 6 ? 14.257 -4.141 -6.914 1.00 0.00 6 ASP A O 12
ATOM 17154 N N . ILE A 1 7 ? 12.149 -4.025 -6.122 1.00 0.00 7 ILE A N 12
ATOM 17155 C CA . ILE A 1 7 ? 12.388 -3.745 -4.713 1.00 0.00 7 ILE A CA 12
ATOM 17156 C C . ILE A 1 7 ? 13.209 -4.895 -4.104 1.00 0.00 7 ILE A C 12
ATOM 17157 O O . ILE A 1 7 ? 12.708 -5.966 -3.757 1.00 0.00 7 ILE A O 12
ATOM 17173 N N . ALA A 1 8 ? 14.529 -4.742 -4.090 1.00 0.00 8 ALA A N 12
ATOM 17174 C CA . ALA A 1 8 ? 15.457 -5.718 -3.540 1.00 0.00 8 ALA A CA 12
ATOM 17175 C C . ALA A 1 8 ? 15.809 -5.520 -2.083 1.00 0.00 8 ALA A C 12
ATOM 17176 O O . ALA A 1 8 ? 16.206 -6.460 -1.396 1.00 0.00 8 ALA A O 12
ATOM 17183 N N . ASN A 1 9 ? 15.541 -4.324 -1.613 1.00 0.00 9 ASN A N 12
ATOM 17184 C CA . ASN A 1 9 ? 15.717 -3.815 -0.272 1.00 0.00 9 ASN A CA 12
ATOM 17185 C C . ASN A 1 9 ? 14.579 -4.332 0.595 1.00 0.00 9 ASN A C 12
ATOM 17186 O O . ASN A 1 9 ? 14.789 -4.811 1.709 1.00 0.00 9 ASN A O 12
ATOM 17197 N N . LEU A 1 10 ? 13.380 -4.332 0.030 1.00 0.00 10 LEU A N 12
ATOM 17198 C CA . LEU A 1 10 ? 12.165 -4.786 0.654 1.00 0.00 10 LEU A CA 12
ATOM 17199 C C . LEU A 1 10 ? 12.211 -6.291 0.480 1.00 0.00 10 LEU A C 12
ATOM 17200 O O . LEU A 1 10 ? 12.025 -6.852 -0.605 1.00 0.00 10 LEU A O 12
ATOM 17216 N N . THR A 1 11 ? 12.593 -6.932 1.562 1.00 0.00 11 THR A N 12
ATOM 17217 C CA . THR A 1 11 ? 12.654 -8.364 1.719 1.00 0.00 11 THR A CA 12
ATOM 17218 C C . THR A 1 11 ? 11.355 -8.806 2.403 1.00 0.00 11 THR A C 12
ATOM 17219 O O . THR A 1 11 ? 10.613 -8.007 2.968 1.00 0.00 11 THR A O 12
ATOM 17230 N N . ALA A 1 12 ? 11.050 -10.090 2.318 1.00 0.00 12 ALA A N 12
ATOM 17231 C CA . ALA A 1 12 ? 9.774 -10.661 2.749 1.00 0.00 12 ALA A CA 12
ATOM 17232 C C . ALA A 1 12 ? 9.735 -10.701 4.264 1.00 0.00 12 ALA A C 12
ATOM 17233 O O . ALA A 1 12 ? 8.759 -10.251 4.855 1.00 0.00 12 ALA A O 12
ATOM 17240 N N . ALA A 1 13 ? 10.832 -11.140 4.885 1.00 0.00 13 ALA A N 12
ATOM 17241 C CA . ALA A 1 13 ? 10.937 -11.121 6.333 1.00 0.00 13 ALA A CA 12
ATOM 17242 C C . ALA A 1 13 ? 10.905 -9.679 6.838 1.00 0.00 13 ALA A C 12
ATOM 17243 O O . ALA A 1 13 ? 10.364 -9.418 7.911 1.00 0.00 13 ALA A O 12
ATOM 17250 N N . GLU A 1 14 ? 11.470 -8.733 6.077 1.00 0.00 14 GLU A N 12
ATOM 17251 C CA . GLU A 1 14 ? 11.564 -7.358 6.503 1.00 0.00 14 GLU A CA 12
ATOM 17252 C C . GLU A 1 14 ? 10.175 -6.748 6.454 1.00 0.00 14 GLU A C 12
ATOM 17253 O O . GLU A 1 14 ? 9.786 -6.074 7.398 1.00 0.00 14 GLU A O 12
ATOM 17265 N N . ILE A 1 15 ? 9.404 -7.041 5.408 1.00 0.00 15 ILE A N 12
ATOM 17266 C CA . ILE A 1 15 ? 8.044 -6.573 5.259 1.00 0.00 15 ILE A CA 12
ATOM 17267 C C . ILE A 1 15 ? 7.149 -7.213 6.308 1.00 0.00 15 ILE A C 12
ATOM 17268 O O . ILE A 1 15 ? 6.457 -6.486 7.011 1.00 0.00 15 ILE A O 12
ATOM 17284 N N . GLU A 1 16 ? 7.146 -8.535 6.453 1.00 0.00 16 GLU A N 12
ATOM 17285 C CA . GLU A 1 16 ? 6.258 -9.161 7.424 1.00 0.00 16 GLU A CA 12
ATOM 17286 C C . GLU A 1 16 ? 6.514 -8.633 8.829 1.00 0.00 16 GLU A C 12
ATOM 17287 O O . GLU A 1 16 ? 5.563 -8.347 9.557 1.00 0.00 16 GLU A O 12
ATOM 17299 N N . GLN A 1 17 ? 7.782 -8.525 9.234 1.00 0.00 17 GLN A N 12
ATOM 17300 C CA . GLN A 1 17 ? 8.108 -8.058 10.566 1.00 0.00 17 GLN A CA 12
ATOM 17301 C C . GLN A 1 17 ? 7.851 -6.555 10.638 1.00 0.00 17 GLN A C 12
ATOM 17302 O O . GLN A 1 17 ? 7.413 -6.033 11.660 1.00 0.00 17 GLN A O 12
ATOM 17316 N N . GLY A 1 18 ? 8.114 -5.863 9.534 1.00 0.00 18 GLY A N 12
ATOM 17317 C CA . GLY A 1 18 ? 8.058 -4.430 9.380 1.00 0.00 18 GLY A CA 12
ATOM 17318 C C . GLY A 1 18 ? 6.643 -3.944 9.589 1.00 0.00 18 GLY A C 12
ATOM 17319 O O . GLY A 1 18 ? 6.420 -2.900 10.201 1.00 0.00 18 GLY A O 12
ATOM 17323 N N . PHE A 1 19 ? 5.685 -4.717 9.080 1.00 0.00 19 PHE A N 12
ATOM 17324 C CA . PHE A 1 19 ? 4.290 -4.308 9.022 1.00 0.00 19 PHE A CA 12
ATOM 17325 C C . PHE A 1 19 ? 3.475 -4.963 10.130 1.00 0.00 19 PHE A C 12
ATOM 17326 O O . PHE A 1 19 ? 2.269 -4.762 10.218 1.00 0.00 19 PHE A O 12
ATOM 17343 N N . LYS A 1 20 ? 4.144 -5.682 11.038 1.00 0.00 20 LYS A N 12
ATOM 17344 C CA . LYS A 1 20 ? 3.537 -6.377 12.168 1.00 0.00 20 LYS A CA 12
ATOM 17345 C C . LYS A 1 20 ? 2.878 -5.465 13.204 1.00 0.00 20 LYS A C 12
ATOM 17346 O O . LYS A 1 20 ? 2.295 -5.938 14.181 1.00 0.00 20 LYS A O 12
ATOM 17365 N N . ASP A 1 21 ? 2.961 -4.156 13.032 1.00 0.00 21 ASP A N 12
ATOM 17366 C CA . ASP A 1 21 ? 2.261 -3.173 13.822 1.00 0.00 21 ASP A CA 12
ATOM 17367 C C . ASP A 1 21 ? 0.799 -3.027 13.391 1.00 0.00 21 ASP A C 12
ATOM 17368 O O . ASP A 1 21 ? -0.010 -2.487 14.151 1.00 0.00 21 ASP A O 12
ATOM 17377 N N . VAL A 1 22 ? 0.415 -3.525 12.217 1.00 0.00 22 VAL A N 12
ATOM 17378 C CA . VAL A 1 22 ? -0.960 -3.533 11.726 1.00 0.00 22 VAL A CA 12
ATOM 17379 C C . VAL A 1 22 ? -1.241 -4.951 11.195 1.00 0.00 22 VAL A C 12
ATOM 17380 O O . VAL A 1 22 ? -0.324 -5.781 11.113 1.00 0.00 22 VAL A O 12
ATOM 17393 N N . PRO A 1 23 ? -2.496 -5.301 10.890 1.00 0.00 23 PRO A N 12
ATOM 17394 C CA . PRO A 1 23 ? -2.793 -6.557 10.258 1.00 0.00 23 PRO A CA 12
ATOM 17395 C C . PRO A 1 23 ? -2.550 -6.414 8.758 1.00 0.00 23 PRO A C 12
ATOM 17396 O O . PRO A 1 23 ? -2.555 -5.335 8.164 1.00 0.00 23 PRO A O 12
ATOM 17407 N N . SER A 1 24 ? -2.435 -7.554 8.127 1.00 0.00 24 SER A N 12
ATOM 17408 C CA . SER A 1 24 ? -2.150 -7.658 6.708 1.00 0.00 24 SER A CA 12
ATOM 17409 C C . SER A 1 24 ? -3.414 -8.215 6.053 1.00 0.00 24 SER A C 12
ATOM 17410 O O . SER A 1 24 ? -4.238 -8.834 6.739 1.00 0.00 24 SER A O 12
ATOM 17418 N N . PHE A 1 25 ? -3.567 -8.090 4.740 1.00 0.00 25 PHE A N 12
ATOM 17419 C CA . PHE A 1 25 ? -4.730 -8.606 4.029 1.00 0.00 25 PHE A CA 12
ATOM 17420 C C . PHE A 1 25 ? -4.269 -9.671 3.061 1.00 0.00 25 PHE A C 12
ATOM 17421 O O . PHE A 1 25 ? -3.122 -9.635 2.625 1.00 0.00 25 PHE A O 12
ATOM 17438 N N . VAL A 1 26 ? -5.168 -10.572 2.686 1.00 0.00 26 VAL A N 12
ATOM 17439 C CA . VAL A 1 26 ? -4.939 -11.567 1.671 1.00 0.00 26 VAL A CA 12
ATOM 17440 C C . VAL A 1 26 ? -6.158 -11.589 0.761 1.00 0.00 26 VAL A C 12
ATOM 17441 O O . VAL A 1 26 ? -7.277 -11.716 1.272 1.00 0.00 26 VAL A O 12
ATOM 17454 N N . HIS A 1 27 ? -5.977 -11.463 -0.558 1.00 0.00 27 HIS A N 12
ATOM 17455 C CA . HIS A 1 27 ? -7.051 -11.834 -1.461 1.00 0.00 27 HIS A CA 12
ATOM 17456 C C . HIS A 1 27 ? -6.670 -13.116 -2.166 1.00 0.00 27 HIS A C 12
ATOM 17457 O O . HIS A 1 27 ? -5.557 -13.295 -2.648 1.00 0.00 27 HIS A O 12
ATOM 17471 N N . GLU A 1 28 ? -7.623 -14.020 -2.245 1.00 0.00 28 GLU A N 12
ATOM 17472 C CA . GLU A 1 28 ? -7.531 -15.231 -3.038 1.00 0.00 28 GLU A CA 12
ATOM 17473 C C . GLU A 1 28 ? -7.834 -14.838 -4.485 1.00 0.00 28 GLU A C 12
ATOM 17474 O O . GLU A 1 28 ? -8.850 -15.241 -5.055 1.00 0.00 28 GLU A O 12
ATOM 17486 N N . GLY A 1 29 ? -6.994 -13.966 -5.042 1.00 0.00 29 GLY A N 12
ATOM 17487 C CA . GLY A 1 29 ? -7.125 -13.430 -6.390 1.00 0.00 29 GLY A CA 12
ATOM 17488 C C . GLY A 1 29 ? -5.773 -12.997 -6.950 1.00 0.00 29 GLY A C 12
ATOM 17489 O O . GLY A 1 29 ? -4.777 -12.956 -6.221 1.00 0.00 29 GLY A O 12
ATOM 17493 N N . GLY A 1 30 ? -5.756 -12.667 -8.240 1.00 0.00 30 GLY A N 12
ATOM 17494 C CA . GLY A 1 30 ? -4.646 -12.041 -8.931 1.00 0.00 30 GLY A CA 12
ATOM 17495 C C . GLY A 1 30 ? -4.887 -10.536 -9.043 1.00 0.00 30 GLY A C 12
ATOM 17496 O O . GLY A 1 30 ? -5.489 -9.931 -8.150 1.00 0.00 30 GLY A O 12
ATOM 17500 N N . ASP A 1 31 ? -4.339 -9.937 -10.103 1.00 0.00 31 ASP A N 12
ATOM 17501 C CA . ASP A 1 31 ? -4.149 -8.493 -10.244 1.00 0.00 31 ASP A CA 12
ATOM 17502 C C . ASP A 1 31 ? -5.430 -7.693 -10.074 1.00 0.00 31 ASP A C 12
ATOM 17503 O O . ASP A 1 31 ? -6.487 -8.088 -10.566 1.00 0.00 31 ASP A O 12
ATOM 17512 N N . VAL A 1 32 ? -5.335 -6.597 -9.315 1.00 0.00 32 VAL A N 12
ATOM 17513 C CA . VAL A 1 32 ? -6.489 -5.899 -8.761 1.00 0.00 32 VAL A CA 12
ATOM 17514 C C . VAL A 1 32 ? -6.055 -4.480 -8.441 1.00 0.00 32 VAL A C 12
ATOM 17515 O O . VAL A 1 32 ? -4.927 -4.291 -7.989 1.00 0.00 32 VAL A O 12
ATOM 17528 N N . PRO A 1 33 ? -6.923 -3.483 -8.648 1.00 0.00 33 PRO A N 12
ATOM 17529 C CA . PRO A 1 33 ? -6.538 -2.097 -8.542 1.00 0.00 33 PRO A CA 12
ATOM 17530 C C . PRO A 1 33 ? -6.238 -1.698 -7.104 1.00 0.00 33 PRO A C 12
ATOM 17531 O O . PRO A 1 33 ? -6.894 -2.128 -6.156 1.00 0.00 33 PRO A O 12
ATOM 17542 N N . LEU A 1 34 ? -5.298 -0.764 -6.973 1.00 0.00 34 LEU A N 12
ATOM 17543 C CA . LEU A 1 34 ? -4.960 -0.062 -5.743 1.00 0.00 34 LEU A CA 12
ATOM 17544 C C . LEU A 1 34 ? -6.201 0.306 -4.880 1.00 0.00 34 LEU A C 12
ATOM 17545 O O . LEU A 1 34 ? -6.262 0.052 -3.671 1.00 0.00 34 LEU A O 12
ATOM 17561 N N . VAL A 1 35 ? -7.242 0.843 -5.512 1.00 0.00 35 VAL A N 12
ATOM 17562 C CA . VAL A 1 35 ? -8.465 1.338 -4.872 1.00 0.00 35 VAL A CA 12
ATOM 17563 C C . VAL A 1 35 ? -9.443 0.220 -4.491 1.00 0.00 35 VAL A C 12
ATOM 17564 O O . VAL A 1 35 ? -10.357 0.460 -3.704 1.00 0.00 35 VAL A O 12
ATOM 17577 N N . GLU A 1 36 ? -9.233 -1.006 -4.966 1.00 0.00 36 GLU A N 12
ATOM 17578 C CA . GLU A 1 36 ? -9.901 -2.184 -4.438 1.00 0.00 36 GLU A CA 12
ATOM 17579 C C . GLU A 1 36 ? -9.050 -2.790 -3.328 1.00 0.00 36 GLU A C 12
ATOM 17580 O O . GLU A 1 36 ? -9.588 -3.139 -2.281 1.00 0.00 36 GLU A O 12
ATOM 17592 N N . LEU A 1 37 ? -7.726 -2.909 -3.497 1.00 0.00 37 LEU A N 12
ATOM 17593 C CA . LEU A 1 37 ? -6.918 -3.699 -2.589 1.00 0.00 37 LEU A CA 12
ATOM 17594 C C . LEU A 1 37 ? -6.867 -2.971 -1.271 1.00 0.00 37 LEU A C 12
ATOM 17595 O O . LEU A 1 37 ? -6.820 -3.646 -0.257 1.00 0.00 37 LEU A O 12
ATOM 17611 N N . LEU A 1 38 ? -6.942 -1.632 -1.238 1.00 0.00 38 LEU A N 12
ATOM 17612 C CA . LEU A 1 38 ? -6.911 -0.926 0.015 1.00 0.00 38 LEU A CA 12
ATOM 17613 C C . LEU A 1 38 ? -8.246 -1.072 0.744 1.00 0.00 38 LEU A C 12
ATOM 17614 O O . LEU A 1 38 ? -8.282 -1.137 1.968 1.00 0.00 38 LEU A O 12
ATOM 17630 N N . VAL A 1 39 ? -9.347 -1.081 -0.003 1.00 0.00 39 VAL A N 12
ATOM 17631 C CA . VAL A 1 39 ? -10.714 -1.056 0.512 1.00 0.00 39 VAL A CA 12
ATOM 17632 C C . VAL A 1 39 ? -10.998 -2.412 1.119 1.00 0.00 39 VAL A C 12
ATOM 17633 O O . VAL A 1 39 ? -11.533 -2.532 2.223 1.00 0.00 39 VAL A O 12
ATOM 17646 N N . SER A 1 40 ? -10.565 -3.421 0.383 1.00 0.00 40 SER A N 12
ATOM 17647 C CA . SER A 1 40 ? -10.601 -4.809 0.737 1.00 0.00 40 SER A CA 12
ATOM 17648 C C . SER A 1 40 ? -9.621 -5.035 1.885 1.00 0.00 40 SER A C 12
ATOM 17649 O O . SER A 1 40 ? -9.993 -5.713 2.849 1.00 0.00 40 SER A O 12
ATOM 17657 N N . ALA A 1 41 ? -8.437 -4.396 1.860 1.00 0.00 41 ALA A N 12
ATOM 17658 C CA . ALA A 1 41 ? -7.463 -4.651 2.915 1.00 0.00 41 ALA A CA 12
ATOM 17659 C C . ALA A 1 41 ? -7.783 -3.906 4.208 1.00 0.00 41 ALA A C 12
ATOM 17660 O O . ALA A 1 41 ? -7.353 -4.354 5.274 1.00 0.00 41 ALA A O 12
ATOM 17667 N N . GLY A 1 42 ? -8.584 -2.839 4.161 1.00 0.00 42 GLY A N 12
ATOM 17668 C CA . GLY A 1 42 ? -9.078 -2.189 5.368 1.00 0.00 42 GLY A CA 12
ATOM 17669 C C . GLY A 1 42 ? -8.436 -0.844 5.647 1.00 0.00 42 GLY A C 12
ATOM 17670 O O . GLY A 1 42 ? -8.518 -0.334 6.769 1.00 0.00 42 GLY A O 12
ATOM 17674 N N . ILE A 1 43 ? -7.801 -0.263 4.638 1.00 0.00 43 ILE A N 12
ATOM 17675 C CA . ILE A 1 43 ? -6.980 0.922 4.751 1.00 0.00 43 ILE A CA 12
ATOM 17676 C C . ILE A 1 43 ? -7.979 2.090 4.813 1.00 0.00 43 ILE A C 12
ATOM 17677 O O . ILE A 1 43 ? -7.829 2.944 5.686 1.00 0.00 43 ILE A O 12
ATOM 17693 N N . SER A 1 44 ? -9.019 2.088 3.969 1.00 0.00 44 SER A N 12
ATOM 17694 C CA . SER A 1 44 ? -10.032 3.140 3.869 1.00 0.00 44 SER A CA 12
ATOM 17695 C C . SER A 1 44 ? -11.229 2.512 3.176 1.00 0.00 44 SER A C 12
ATOM 17696 O O . SER A 1 44 ? -11.105 2.176 2.002 1.00 0.00 44 SER A O 12
ATOM 17704 N N . PRO A 1 45 ? -12.356 2.304 3.878 1.00 0.00 45 PRO A N 12
ATOM 17705 C CA . PRO A 1 45 ? -13.488 1.564 3.338 1.00 0.00 45 PRO A CA 12
ATOM 17706 C C . PRO A 1 45 ? -14.364 2.417 2.437 1.00 0.00 45 PRO A C 12
ATOM 17707 O O . PRO A 1 45 ? -15.146 1.882 1.652 1.00 0.00 45 PRO A O 12
ATOM 17718 N N . SER A 1 46 ? -14.286 3.738 2.579 1.00 0.00 46 SER A N 12
ATOM 17719 C CA . SER A 1 46 ? -15.265 4.611 1.959 1.00 0.00 46 SER A CA 12
ATOM 17720 C C . SER A 1 46 ? -14.774 4.894 0.552 1.00 0.00 46 SER A C 12
ATOM 17721 O O . SER A 1 46 ? -13.716 5.493 0.423 1.00 0.00 46 SER A O 12
ATOM 17729 N N . LYS A 1 47 ? -15.492 4.473 -0.491 1.00 0.00 47 LYS A N 12
ATOM 17730 C CA . LYS A 1 47 ? -15.059 4.538 -1.891 1.00 0.00 47 LYS A CA 12
ATOM 17731 C C . LYS A 1 47 ? -14.501 5.903 -2.289 1.00 0.00 47 LYS A C 12
ATOM 17732 O O . LYS A 1 47 ? -13.554 5.950 -3.074 1.00 0.00 47 LYS A O 12
ATOM 17751 N N . ARG A 1 48 ? -15.048 7.016 -1.787 1.00 0.00 48 ARG A N 12
ATOM 17752 C CA . ARG A 1 48 ? -14.458 8.333 -2.048 1.00 0.00 48 ARG A CA 12
ATOM 17753 C C . ARG A 1 48 ? -13.095 8.469 -1.375 1.00 0.00 48 ARG A C 12
ATOM 17754 O O . ARG A 1 48 ? -12.126 8.841 -2.038 1.00 0.00 48 ARG A O 12
ATOM 17775 N N . GLN A 1 49 ? -13.029 8.191 -0.066 1.00 0.00 49 GLN A N 12
ATOM 17776 C CA . GLN A 1 49 ? -11.787 8.281 0.684 1.00 0.00 49 GLN A CA 12
ATOM 17777 C C . GLN A 1 49 ? -10.778 7.401 0.013 1.00 0.00 49 GLN A C 12
ATOM 17778 O O . GLN A 1 49 ? -9.720 7.881 -0.327 1.00 0.00 49 GLN A O 12
ATOM 17792 N N . ALA A 1 50 ? -11.135 6.140 -0.182 1.00 0.00 50 ALA A N 12
ATOM 17793 C CA . ALA A 1 50 ? -10.353 5.122 -0.830 1.00 0.00 50 ALA A CA 12
ATOM 17794 C C . ALA A 1 50 ? -9.769 5.639 -2.143 1.00 0.00 50 ALA A C 12
ATOM 17795 O O . ALA A 1 50 ? -8.554 5.607 -2.334 1.00 0.00 50 ALA A O 12
ATOM 17802 N N . ARG A 1 51 ? -10.633 6.149 -3.029 1.00 0.00 51 ARG A N 12
ATOM 17803 C CA . ARG A 1 51 ? -10.232 6.746 -4.294 1.00 0.00 51 ARG A CA 12
ATOM 17804 C C . ARG A 1 51 ? -9.142 7.767 -4.082 1.00 0.00 51 ARG A C 12
ATOM 17805 O O . ARG A 1 51 ? -8.151 7.721 -4.799 1.00 0.00 51 ARG A O 12
ATOM 17826 N N . GLU A 1 52 ? -9.310 8.686 -3.144 1.00 0.00 52 GLU A N 12
ATOM 17827 C CA . GLU A 1 52 ? -8.350 9.769 -2.988 1.00 0.00 52 GLU A CA 12
ATOM 17828 C C . GLU A 1 52 ? -7.122 9.347 -2.205 1.00 0.00 52 GLU A C 12
ATOM 17829 O O . GLU A 1 52 ? -6.016 9.785 -2.510 1.00 0.00 52 GLU A O 12
ATOM 17841 N N . ASP A 1 53 ? -7.288 8.430 -1.266 1.00 0.00 53 ASP A N 12
ATOM 17842 C CA . ASP A 1 53 ? -6.235 7.758 -0.563 1.00 0.00 53 ASP A CA 12
ATOM 17843 C C . ASP A 1 53 ? -5.387 6.993 -1.550 1.00 0.00 53 ASP A C 12
ATOM 17844 O O . ASP A 1 53 ? -4.235 6.731 -1.242 1.00 0.00 53 ASP A O 12
ATOM 17853 N N . ILE A 1 54 ? -5.918 6.667 -2.727 1.00 0.00 54 ILE A N 12
ATOM 17854 C CA . ILE A 1 54 ? -5.158 6.132 -3.813 1.00 0.00 54 ILE A CA 12
ATOM 17855 C C . ILE A 1 54 ? -4.640 7.190 -4.733 1.00 0.00 54 ILE A C 12
ATOM 17856 O O . ILE A 1 54 ? -3.520 7.021 -5.169 1.00 0.00 54 ILE A O 12
ATOM 17872 N N . GLN A 1 55 ? -5.424 8.197 -5.103 1.00 0.00 55 GLN A N 12
ATOM 17873 C CA . GLN A 1 55 ? -5.017 9.165 -6.099 1.00 0.00 55 GLN A CA 12
ATOM 17874 C C . GLN A 1 55 ? -3.982 10.126 -5.541 1.00 0.00 55 GLN A C 12
ATOM 17875 O O . GLN A 1 55 ? -3.402 10.892 -6.320 1.00 0.00 55 GLN A O 12
ATOM 17889 N N . ASN A 1 56 ? -3.761 10.108 -4.224 1.00 0.00 56 ASN A N 12
ATOM 17890 C CA . ASN A 1 56 ? -2.828 11.004 -3.588 1.00 0.00 56 ASN A CA 12
ATOM 17891 C C . ASN A 1 56 ? -1.405 10.517 -3.607 1.00 0.00 56 ASN A C 12
ATOM 17892 O O . ASN A 1 56 ? -1.101 9.374 -3.284 1.00 0.00 56 ASN A O 12
ATOM 17903 N N . GLY A 1 57 ? -0.492 11.469 -3.749 1.00 0.00 57 GLY A N 12
ATOM 17904 C CA . GLY A 1 57 ? 0.931 11.293 -3.518 1.00 0.00 57 GLY A CA 12
ATOM 17905 C C . GLY A 1 57 ? 1.290 11.117 -2.049 1.00 0.00 57 GLY A C 12
ATOM 17906 O O . GLY A 1 57 ? 2.399 11.428 -1.624 1.00 0.00 57 GLY A O 12
ATOM 17910 N N . ALA A 1 58 ? 0.337 10.633 -1.273 1.00 0.00 58 ALA A N 12
ATOM 17911 C CA . ALA A 1 58 ? 0.378 10.368 0.134 1.00 0.00 58 ALA A CA 12
ATOM 17912 C C . ALA A 1 58 ? 0.163 8.872 0.378 1.00 0.00 58 ALA A C 12
ATOM 17913 O O . ALA A 1 58 ? 0.071 8.471 1.538 1.00 0.00 58 ALA A O 12
ATOM 17920 N N . ILE A 1 59 ? 0.064 8.037 -0.665 1.00 0.00 59 ILE A N 12
ATOM 17921 C CA . ILE A 1 59 ? 0.202 6.590 -0.569 1.00 0.00 59 ILE A CA 12
ATOM 17922 C C . ILE A 1 59 ? 1.501 6.200 -1.286 1.00 0.00 59 ILE A C 12
ATOM 17923 O O . ILE A 1 59 ? 1.640 6.148 -2.513 1.00 0.00 59 ILE A O 12
ATOM 17939 N N . TYR A 1 60 ? 2.518 6.031 -0.448 1.00 0.00 60 TYR A N 12
ATOM 17940 C CA . TYR A 1 60 ? 3.810 5.505 -0.804 1.00 0.00 60 TYR A CA 12
ATOM 17941 C C . TYR A 1 60 ? 3.699 3.980 -0.842 1.00 0.00 60 TYR A C 12
ATOM 17942 O O . TYR A 1 60 ? 3.698 3.330 0.205 1.00 0.00 60 TYR A O 12
ATOM 17960 N N . VAL A 1 61 ? 3.570 3.386 -2.024 1.00 0.00 61 VAL A N 12
ATOM 17961 C CA . VAL A 1 61 ? 3.566 1.930 -2.145 1.00 0.00 61 VAL A CA 12
ATOM 17962 C C . VAL A 1 61 ? 5.014 1.488 -2.063 1.00 0.00 61 VAL A C 12
ATOM 17963 O O . VAL A 1 61 ? 5.868 2.013 -2.771 1.00 0.00 61 VAL A O 12
ATOM 17976 N N . ASN A 1 62 ? 5.302 0.535 -1.179 1.00 0.00 62 ASN A N 12
ATOM 17977 C CA . ASN A 1 62 ? 6.652 0.068 -0.860 1.00 0.00 62 ASN A CA 12
ATOM 17978 C C . ASN A 1 62 ? 7.559 1.156 -0.279 1.00 0.00 62 ASN A C 12
ATOM 17979 O O . ASN A 1 62 ? 8.691 0.876 0.102 1.00 0.00 62 ASN A O 12
ATOM 17990 N N . GLY A 1 63 ? 7.036 2.372 -0.111 1.00 0.00 63 GLY A N 12
ATOM 17991 C CA . GLY A 1 63 ? 7.787 3.542 0.279 1.00 0.00 63 GLY A CA 12
ATOM 17992 C C . GLY A 1 63 ? 7.929 4.553 -0.849 1.00 0.00 63 GLY A C 12
ATOM 17993 O O . GLY A 1 63 ? 8.647 5.531 -0.652 1.00 0.00 63 GLY A O 12
ATOM 17997 N N . GLU A 1 64 ? 7.254 4.378 -1.990 1.00 0.00 64 GLU A N 12
ATOM 17998 C CA . GLU A 1 64 ? 7.375 5.254 -3.141 1.00 0.00 64 GLU A CA 12
ATOM 17999 C C . GLU A 1 64 ? 5.980 5.702 -3.558 1.00 0.00 64 GLU A C 12
ATOM 18000 O O . GLU A 1 64 ? 5.093 4.880 -3.770 1.00 0.00 64 GLU A O 12
ATOM 18012 N N . ARG A 1 65 ? 5.759 7.010 -3.601 1.00 0.00 65 ARG A N 12
ATOM 18013 C CA . ARG A 1 65 ? 4.515 7.676 -3.963 1.00 0.00 65 ARG A CA 12
ATOM 18014 C C . ARG A 1 65 ? 3.977 7.132 -5.282 1.00 0.00 65 ARG A C 12
ATOM 18015 O O . ARG A 1 65 ? 4.474 7.536 -6.334 1.00 0.00 65 ARG A O 12
ATOM 18036 N N . LEU A 1 66 ? 2.963 6.261 -5.254 1.00 0.00 66 LEU A N 12
ATOM 18037 C CA . LEU A 1 66 ? 2.445 5.605 -6.445 1.00 0.00 66 LEU A CA 12
ATOM 18038 C C . LEU A 1 66 ? 0.927 5.532 -6.275 1.00 0.00 66 LEU A C 12
ATOM 18039 O O . LEU A 1 66 ? 0.418 4.855 -5.386 1.00 0.00 66 LEU A O 12
ATOM 18055 N N . GLN A 1 67 ? 0.224 6.316 -7.081 1.00 0.00 67 GLN A N 12
ATOM 18056 C CA . GLN A 1 67 ? -1.167 6.716 -6.967 1.00 0.00 67 GLN A CA 12
ATOM 18057 C C . GLN A 1 67 ? -1.923 6.703 -8.305 1.00 0.00 67 GLN A C 12
ATOM 18058 O O . GLN A 1 67 ? -2.685 7.625 -8.606 1.00 0.00 67 GLN A O 12
ATOM 18072 N N . ASP A 1 68 ? -1.755 5.657 -9.117 1.00 0.00 68 ASP A N 12
ATOM 18073 C CA . ASP A 1 68 ? -2.611 5.424 -10.277 1.00 0.00 68 ASP A CA 12
ATOM 18074 C C . ASP A 1 68 ? -2.879 3.936 -10.494 1.00 0.00 68 ASP A C 12
ATOM 18075 O O . ASP A 1 68 ? -2.074 3.088 -10.101 1.00 0.00 68 ASP A O 12
ATOM 18084 N N . VAL A 1 69 ? -3.994 3.598 -11.137 1.00 0.00 69 VAL A N 12
ATOM 18085 C CA . VAL A 1 69 ? -4.236 2.251 -11.630 1.00 0.00 69 VAL A CA 12
ATOM 18086 C C . VAL A 1 69 ? -3.195 1.959 -12.690 1.00 0.00 69 VAL A C 12
ATOM 18087 O O . VAL A 1 69 ? -2.857 2.782 -13.543 1.00 0.00 69 VAL A O 12
ATOM 18100 N N . GLY A 1 70 ? -2.641 0.769 -12.571 1.00 0.00 70 GLY A N 12
ATOM 18101 C CA . GLY A 1 70 ? -1.525 0.328 -13.382 1.00 0.00 70 GLY A CA 12
ATOM 18102 C C . GLY A 1 70 ? -0.184 0.894 -12.948 1.00 0.00 70 GLY A C 12
ATOM 18103 O O . GLY A 1 70 ? 0.843 0.486 -13.486 1.00 0.00 70 GLY A O 12
ATOM 18107 N N . ALA A 1 71 ? -0.166 1.817 -11.986 1.00 0.00 71 ALA A N 12
ATOM 18108 C CA . ALA A 1 71 ? 1.062 2.139 -11.275 1.00 0.00 71 ALA A CA 12
ATOM 18109 C C . ALA A 1 71 ? 1.296 0.978 -10.311 1.00 0.00 71 ALA A C 12
ATOM 18110 O O . ALA A 1 71 ? 2.381 0.401 -10.296 1.00 0.00 71 ALA A O 12
ATOM 18117 N N . ILE A 1 72 ? 0.255 0.550 -9.580 1.00 0.00 72 ILE A N 12
ATOM 18118 C CA . ILE A 1 72 ? 0.218 -0.707 -8.852 1.00 0.00 72 ILE A CA 12
ATOM 18119 C C . ILE A 1 72 ? -1.121 -1.383 -9.134 1.00 0.00 72 ILE A C 12
ATOM 18120 O O . ILE A 1 72 ? -2.135 -0.692 -9.266 1.00 0.00 72 ILE A O 12
ATOM 18136 N N . LEU A 1 73 ? -1.114 -2.715 -9.182 1.00 0.00 73 LEU A N 12
ATOM 18137 C CA . LEU A 1 73 ? -2.267 -3.574 -9.104 1.00 0.00 73 LEU A CA 12
ATOM 18138 C C . LEU A 1 73 ? -1.910 -4.483 -7.925 1.00 0.00 73 LEU A C 12
ATOM 18139 O O . LEU A 1 73 ? -2.022 -4.032 -6.792 1.00 0.00 73 LEU A O 12
ATOM 18155 N N . THR A 1 74 ? -1.339 -5.666 -8.127 1.00 0.00 74 THR A N 12
ATOM 18156 C CA . THR A 1 74 ? -1.010 -6.605 -7.051 1.00 0.00 74 THR A CA 12
ATOM 18157 C C . THR A 1 74 ? 0.457 -6.618 -6.630 1.00 0.00 74 THR A C 12
ATOM 18158 O O . THR A 1 74 ? 1.289 -5.842 -7.100 1.00 0.00 74 THR A O 12
ATOM 18169 N N . ALA A 1 75 ? 0.780 -7.558 -5.744 1.00 0.00 75 ALA A N 12
ATOM 18170 C CA . ALA A 1 75 ? 2.118 -7.884 -5.325 1.00 0.00 75 ALA A CA 12
ATOM 18171 C C . ALA A 1 75 ? 3.086 -8.119 -6.471 1.00 0.00 75 ALA A C 12
ATOM 18172 O O . ALA A 1 75 ? 4.103 -7.439 -6.527 1.00 0.00 75 ALA A O 12
ATOM 18179 N N . GLU A 1 76 ? 2.808 -9.044 -7.385 1.00 0.00 76 GLU A N 12
ATOM 18180 C CA . GLU A 1 76 ? 3.646 -9.252 -8.569 1.00 0.00 76 GLU A CA 12
ATOM 18181 C C . GLU A 1 76 ? 3.609 -8.078 -9.545 1.00 0.00 76 GLU A C 12
ATOM 18182 O O . GLU A 1 76 ? 4.431 -8.012 -10.458 1.00 0.00 76 GLU A O 12
ATOM 18194 N N . HIS A 1 77 ? 2.715 -7.111 -9.344 1.00 0.00 77 HIS A N 12
ATOM 18195 C CA . HIS A 1 77 ? 2.729 -5.867 -10.093 1.00 0.00 77 HIS A CA 12
ATOM 18196 C C . HIS A 1 77 ? 3.604 -4.816 -9.380 1.00 0.00 77 HIS A C 12
ATOM 18197 O O . HIS A 1 77 ? 3.961 -3.801 -9.982 1.00 0.00 77 HIS A O 12
ATOM 18211 N N . ARG A 1 78 ? 3.989 -5.009 -8.113 1.00 0.00 78 ARG A N 12
ATOM 18212 C CA . ARG A 1 78 ? 4.912 -4.117 -7.416 1.00 0.00 78 ARG A CA 12
ATOM 18213 C C . ARG A 1 78 ? 6.277 -4.795 -7.367 1.00 0.00 78 ARG A C 12
ATOM 18214 O O . ARG A 1 78 ? 7.234 -4.226 -7.884 1.00 0.00 78 ARG A O 12
ATOM 18235 N N . LEU A 1 79 ? 6.379 -5.899 -6.633 1.00 0.00 79 LEU A N 12
ATOM 18236 C CA . LEU A 1 79 ? 7.569 -6.630 -6.279 1.00 0.00 79 LEU A CA 12
ATOM 18237 C C . LEU A 1 79 ? 7.909 -7.672 -7.349 1.00 0.00 79 LEU A C 12
ATOM 18238 O O . LEU A 1 79 ? 7.250 -7.764 -8.381 1.00 0.00 79 LEU A O 12
ATOM 18254 N N . GLU A 1 80 ? 8.852 -8.555 -7.017 1.00 0.00 80 GLU A N 12
ATOM 18255 C CA . GLU A 1 80 ? 9.132 -9.797 -7.735 1.00 0.00 80 GLU A CA 12
ATOM 18256 C C . GLU A 1 80 ? 7.971 -10.819 -7.702 1.00 0.00 80 GLU A C 12
ATOM 18257 O O . GLU A 1 80 ? 8.108 -11.916 -8.250 1.00 0.00 80 GLU A O 12
ATOM 18269 N N . GLY A 1 81 ? 6.899 -10.536 -6.947 1.00 0.00 81 GLY A N 12
ATOM 18270 C CA . GLY A 1 81 ? 5.817 -11.442 -6.635 1.00 0.00 81 GLY A CA 12
ATOM 18271 C C . GLY A 1 81 ? 5.888 -12.016 -5.221 1.00 0.00 81 GLY A C 12
ATOM 18272 O O . GLY A 1 81 ? 6.251 -13.177 -5.043 1.00 0.00 81 GLY A O 12
ATOM 18276 N N . ARG A 1 82 ? 5.534 -11.216 -4.207 1.00 0.00 82 ARG A N 12
ATOM 18277 C CA . ARG A 1 82 ? 5.213 -11.700 -2.855 1.00 0.00 82 ARG A CA 12
ATOM 18278 C C . ARG A 1 82 ? 4.017 -10.926 -2.310 1.00 0.00 82 ARG A C 12
ATOM 18279 O O . ARG A 1 82 ? 2.891 -11.405 -2.391 1.00 0.00 82 ARG A O 12
ATOM 18300 N N . PHE A 1 83 ? 4.248 -9.726 -1.776 1.00 0.00 83 PHE A N 12
ATOM 18301 C CA . PHE A 1 83 ? 3.278 -8.931 -1.026 1.00 0.00 83 PHE A CA 12
ATOM 18302 C C . PHE A 1 83 ? 3.203 -7.514 -1.601 1.00 0.00 83 PHE A C 12
ATOM 18303 O O . PHE A 1 83 ? 3.645 -7.266 -2.713 1.00 0.00 83 PHE A O 12
ATOM 18320 N N . THR A 1 84 ? 2.664 -6.537 -0.887 1.00 0.00 84 THR A N 12
ATOM 18321 C CA . THR A 1 84 ? 2.756 -5.132 -1.233 1.00 0.00 84 THR A CA 12
ATOM 18322 C C . THR A 1 84 ? 2.614 -4.341 0.060 1.00 0.00 84 THR A C 12
ATOM 18323 O O . THR A 1 84 ? 1.626 -4.467 0.783 1.00 0.00 84 THR A O 12
ATOM 18334 N N . VAL A 1 85 ? 3.641 -3.551 0.353 1.00 0.00 85 VAL A N 12
ATOM 18335 C CA . VAL A 1 85 ? 3.634 -2.560 1.409 1.00 0.00 85 VAL A CA 12
ATOM 18336 C C . VAL A 1 85 ? 2.887 -1.335 0.903 1.00 0.00 85 VAL A C 12
ATOM 18337 O O . VAL A 1 85 ? 3.073 -0.920 -0.243 1.00 0.00 85 VAL A O 12
ATOM 18350 N N . ILE A 1 86 ? 2.153 -0.695 1.800 1.00 0.00 86 ILE A N 12
ATOM 18351 C CA . ILE A 1 86 ? 1.467 0.571 1.645 1.00 0.00 86 ILE A CA 12
ATOM 18352 C C . ILE A 1 86 ? 1.931 1.445 2.781 1.00 0.00 86 ILE A C 12
ATOM 18353 O O . ILE A 1 86 ? 1.918 0.971 3.909 1.00 0.00 86 ILE A O 12
ATOM 18369 N N . ARG A 1 87 ? 2.237 2.717 2.530 1.00 0.00 87 ARG A N 12
ATOM 18370 C CA . ARG A 1 87 ? 2.372 3.725 3.573 1.00 0.00 87 ARG A CA 12
ATOM 18371 C C . ARG A 1 87 ? 1.474 4.890 3.172 1.00 0.00 87 ARG A C 12
ATOM 18372 O O . ARG A 1 87 ? 1.887 5.810 2.466 1.00 0.00 87 ARG A O 12
ATOM 18393 N N . ARG A 1 88 ? 0.193 4.789 3.514 1.00 0.00 88 ARG A N 12
ATOM 18394 C CA . ARG A 1 88 ? -0.852 5.756 3.258 1.00 0.00 88 ARG A CA 12
ATOM 18395 C C . ARG A 1 88 ? -0.776 6.783 4.398 1.00 0.00 88 ARG A C 12
ATOM 18396 O O . ARG A 1 88 ? -1.408 6.576 5.426 1.00 0.00 88 ARG A O 12
ATOM 18417 N N . GLY A 1 89 ? -0.021 7.876 4.222 1.00 0.00 89 GLY A N 12
ATOM 18418 C CA . GLY A 1 89 ? 0.268 8.928 5.206 1.00 0.00 89 GLY A CA 12
ATOM 18419 C C . GLY A 1 89 ? -0.816 9.153 6.268 1.00 0.00 89 GLY A C 12
ATOM 18420 O O . GLY A 1 89 ? -0.581 8.906 7.447 1.00 0.00 89 GLY A O 12
ATOM 18424 N N . LYS A 1 90 ? -2.012 9.584 5.849 1.00 0.00 90 LYS A N 12
ATOM 18425 C CA . LYS A 1 90 ? -3.208 9.851 6.663 1.00 0.00 90 LYS A CA 12
ATOM 18426 C C . LYS A 1 90 ? -3.494 8.774 7.706 1.00 0.00 90 LYS A C 12
ATOM 18427 O O . LYS A 1 90 ? -4.050 9.066 8.769 1.00 0.00 90 LYS A O 12
ATOM 18446 N N . LYS A 1 91 ? -3.253 7.529 7.323 1.00 0.00 91 LYS A N 12
ATOM 18447 C CA . LYS A 1 91 ? -3.621 6.335 8.037 1.00 0.00 91 LYS A CA 12
ATOM 18448 C C . LYS A 1 91 ? -2.296 5.749 8.496 1.00 0.00 91 LYS A C 12
ATOM 18449 O O . LYS A 1 91 ? -1.584 6.427 9.243 1.00 0.00 91 LYS A O 12
ATOM 18468 N N . LYS A 1 92 ? -1.922 4.548 8.057 1.00 0.00 92 LYS A N 12
ATOM 18469 C CA . LYS A 1 92 ? -0.646 3.968 8.406 1.00 0.00 92 LYS A CA 12
ATOM 18470 C C . LYS A 1 92 ? -0.109 3.103 7.266 1.00 0.00 92 LYS A C 12
ATOM 18471 O O . LYS A 1 92 ? -0.303 3.376 6.066 1.00 0.00 92 LYS A O 12
ATOM 18490 N N . TYR A 1 93 ? 0.668 2.116 7.684 1.00 0.00 93 TYR A N 12
ATOM 18491 C CA . TYR A 1 93 ? 1.553 1.305 6.908 1.00 0.00 93 TYR A CA 12
ATOM 18492 C C . TYR A 1 93 ? 0.947 -0.094 6.877 1.00 0.00 93 TYR A C 12
ATOM 18493 O O . TYR A 1 93 ? 1.004 -0.775 7.890 1.00 0.00 93 TYR A O 12
ATOM 18511 N N . TYR A 1 94 ? 0.334 -0.519 5.780 1.00 0.00 94 TYR A N 12
ATOM 18512 C CA . TYR A 1 94 ? -0.390 -1.771 5.674 1.00 0.00 94 TYR A CA 12
ATOM 18513 C C . TYR A 1 94 ? 0.323 -2.707 4.728 1.00 0.00 94 TYR A C 12
ATOM 18514 O O . TYR A 1 94 ? 1.192 -2.303 3.951 1.00 0.00 94 TYR A O 12
ATOM 18532 N N . LEU A 1 95 ? -0.096 -3.965 4.796 1.00 0.00 95 LEU A N 12
ATOM 18533 C CA . LEU A 1 95 ? 0.492 -5.054 4.057 1.00 0.00 95 LEU A CA 12
ATOM 18534 C C . LEU A 1 95 ? -0.616 -5.817 3.360 1.00 0.00 95 LEU A C 12
ATOM 18535 O O . LEU A 1 95 ? -1.635 -6.142 3.966 1.00 0.00 95 LEU A O 12
ATOM 18551 N N . ILE A 1 96 ? -0.413 -6.100 2.085 1.00 0.00 96 ILE A N 12
ATOM 18552 C CA . ILE A 1 96 ? -1.345 -6.826 1.244 1.00 0.00 96 ILE A CA 12
ATOM 18553 C C . ILE A 1 96 ? -0.587 -8.000 0.643 1.00 0.00 96 ILE A C 12
ATOM 18554 O O . ILE A 1 96 ? 0.533 -7.842 0.169 1.00 0.00 96 ILE A O 12
ATOM 18570 N N . ARG A 1 97 ? -1.196 -9.177 0.652 1.00 0.00 97 ARG A N 12
ATOM 18571 C CA . ARG A 1 97 ? -0.759 -10.373 -0.031 1.00 0.00 97 ARG A CA 12
ATOM 18572 C C . ARG A 1 97 ? -1.939 -10.993 -0.791 1.00 0.00 97 ARG A C 12
ATOM 18573 O O . ARG A 1 97 ? -3.101 -10.565 -0.702 1.00 0.00 97 ARG A O 12
ATOM 18594 N N . TYR A 1 98 ? -1.647 -12.045 -1.540 1.00 0.00 98 TYR A N 12
ATOM 18595 C CA . TYR A 1 98 ? -2.633 -12.927 -2.103 1.00 0.00 98 TYR A CA 12
ATOM 18596 C C . TYR A 1 98 ? -2.441 -14.339 -1.572 1.00 0.00 98 TYR A C 12
ATOM 18597 O O . TYR A 1 98 ? -1.428 -14.636 -0.935 1.00 0.00 98 TYR A O 12
ATOM 18615 N N . ALA A 1 99 ? -3.435 -15.185 -1.832 1.00 0.00 99 ALA A N 12
ATOM 18616 C CA . ALA A 1 99 ? -3.370 -16.619 -1.680 1.00 0.00 99 ALA A CA 12
ATOM 18617 C C . ALA A 1 99 ? -4.084 -17.296 -2.847 1.00 0.00 99 ALA A C 12
ATOM 18618 O O . ALA A 1 99 ? -5.238 -17.714 -2.737 1.00 0.00 99 ALA A O 12
ATOM 18625 N N . ALA A 1 1 ? 16.164 -9.783 -1.855 1.00 0.00 1 ALA A N 13
ATOM 18626 C CA . ALA A 1 1 ? 17.459 -10.079 -2.490 1.00 0.00 1 ALA A CA 13
ATOM 18627 C C . ALA A 1 1 ? 18.490 -9.052 -2.051 1.00 0.00 1 ALA A C 13
ATOM 18628 O O . ALA A 1 1 ? 18.135 -8.002 -1.518 1.00 0.00 1 ALA A O 13
ATOM 18637 N N . LEU A 1 2 ? 19.774 -9.308 -2.314 1.00 0.00 2 LEU A N 13
ATOM 18638 C CA . LEU A 1 2 ? 20.825 -8.321 -2.081 1.00 0.00 2 LEU A CA 13
ATOM 18639 C C . LEU A 1 2 ? 20.525 -7.071 -2.919 1.00 0.00 2 LEU A C 13
ATOM 18640 O O . LEU A 1 2 ? 20.498 -5.947 -2.411 1.00 0.00 2 LEU A O 13
ATOM 18656 N N . PHE A 1 3 ? 20.315 -7.292 -4.219 1.00 0.00 3 PHE A N 13
ATOM 18657 C CA . PHE A 1 3 ? 20.212 -6.297 -5.274 1.00 0.00 3 PHE A CA 13
ATOM 18658 C C . PHE A 1 3 ? 19.078 -6.730 -6.204 1.00 0.00 3 PHE A C 13
ATOM 18659 O O . PHE A 1 3 ? 19.019 -7.898 -6.595 1.00 0.00 3 PHE A O 13
ATOM 18676 N N . SER A 1 4 ? 18.218 -5.794 -6.599 1.00 0.00 4 SER A N 13
ATOM 18677 C CA . SER A 1 4 ? 17.293 -5.922 -7.722 1.00 0.00 4 SER A CA 13
ATOM 18678 C C . SER A 1 4 ? 17.033 -4.522 -8.289 1.00 0.00 4 SER A C 13
ATOM 18679 O O . SER A 1 4 ? 17.557 -3.531 -7.760 1.00 0.00 4 SER A O 13
ATOM 18687 N N . GLY A 1 5 ? 16.279 -4.424 -9.382 1.00 0.00 5 GLY A N 13
ATOM 18688 C CA . GLY A 1 5 ? 15.679 -3.165 -9.804 1.00 0.00 5 GLY A CA 13
ATOM 18689 C C . GLY A 1 5 ? 14.501 -2.860 -8.878 1.00 0.00 5 GLY A C 13
ATOM 18690 O O . GLY A 1 5 ? 14.223 -1.700 -8.586 1.00 0.00 5 GLY A O 13
ATOM 18694 N N . ASP A 1 6 ? 13.864 -3.907 -8.348 1.00 0.00 6 ASP A N 13
ATOM 18695 C CA . ASP A 1 6 ? 12.770 -3.819 -7.389 1.00 0.00 6 ASP A CA 13
ATOM 18696 C C . ASP A 1 6 ? 13.337 -3.534 -6.007 1.00 0.00 6 ASP A C 13
ATOM 18697 O O . ASP A 1 6 ? 14.553 -3.555 -5.787 1.00 0.00 6 ASP A O 13
ATOM 18706 N N . ILE A 1 7 ? 12.436 -3.283 -5.064 1.00 0.00 7 ILE A N 13
ATOM 18707 C CA . ILE A 1 7 ? 12.648 -3.286 -3.625 1.00 0.00 7 ILE A CA 13
ATOM 18708 C C . ILE A 1 7 ? 13.253 -4.616 -3.154 1.00 0.00 7 ILE A C 13
ATOM 18709 O O . ILE A 1 7 ? 12.549 -5.547 -2.766 1.00 0.00 7 ILE A O 13
ATOM 18725 N N . ALA A 1 8 ? 14.581 -4.695 -3.176 1.00 0.00 8 ALA A N 13
ATOM 18726 C CA . ALA A 1 8 ? 15.314 -5.886 -2.768 1.00 0.00 8 ALA A CA 13
ATOM 18727 C C . ALA A 1 8 ? 15.375 -6.032 -1.263 1.00 0.00 8 ALA A C 13
ATOM 18728 O O . ALA A 1 8 ? 15.416 -7.141 -0.734 1.00 0.00 8 ALA A O 13
ATOM 18735 N N . ASN A 1 9 ? 15.343 -4.884 -0.600 1.00 0.00 9 ASN A N 13
ATOM 18736 C CA . ASN A 1 9 ? 15.477 -4.755 0.832 1.00 0.00 9 ASN A CA 13
ATOM 18737 C C . ASN A 1 9 ? 14.177 -5.107 1.526 1.00 0.00 9 ASN A C 13
ATOM 18738 O O . ASN A 1 9 ? 14.176 -5.353 2.729 1.00 0.00 9 ASN A O 13
ATOM 18749 N N . LEU A 1 10 ? 13.074 -5.084 0.786 1.00 0.00 10 LEU A N 13
ATOM 18750 C CA . LEU A 1 10 ? 11.753 -5.367 1.292 1.00 0.00 10 LEU A CA 13
ATOM 18751 C C . LEU A 1 10 ? 11.456 -6.838 0.994 1.00 0.00 10 LEU A C 13
ATOM 18752 O O . LEU A 1 10 ? 10.664 -7.162 0.107 1.00 0.00 10 LEU A O 13
ATOM 18768 N N . THR A 1 11 ? 12.110 -7.741 1.714 1.00 0.00 11 THR A N 13
ATOM 18769 C CA . THR A 1 11 ? 11.865 -9.165 1.617 1.00 0.00 11 THR A CA 13
ATOM 18770 C C . THR A 1 11 ? 10.598 -9.496 2.409 1.00 0.00 11 THR A C 13
ATOM 18771 O O . THR A 1 11 ? 9.986 -8.632 3.024 1.00 0.00 11 THR A O 13
ATOM 18782 N N . ALA A 1 12 ? 10.155 -10.743 2.382 1.00 0.00 12 ALA A N 13
ATOM 18783 C CA . ALA A 1 12 ? 8.833 -11.150 2.855 1.00 0.00 12 ALA A CA 13
ATOM 18784 C C . ALA A 1 12 ? 8.705 -11.098 4.363 1.00 0.00 12 ALA A C 13
ATOM 18785 O O . ALA A 1 12 ? 7.669 -10.649 4.855 1.00 0.00 12 ALA A O 13
ATOM 18792 N N . ALA A 1 13 ? 9.721 -11.528 5.106 1.00 0.00 13 ALA A N 13
ATOM 18793 C CA . ALA A 1 13 ? 9.681 -11.316 6.551 1.00 0.00 13 ALA A CA 13
ATOM 18794 C C . ALA A 1 13 ? 10.104 -9.894 6.884 1.00 0.00 13 ALA A C 13
ATOM 18795 O O . ALA A 1 13 ? 9.744 -9.375 7.936 1.00 0.00 13 ALA A O 13
ATOM 18802 N N . GLU A 1 14 ? 10.833 -9.233 5.987 1.00 0.00 14 GLU A N 13
ATOM 18803 C CA . GLU A 1 14 ? 11.249 -7.870 6.191 1.00 0.00 14 GLU A CA 13
ATOM 18804 C C . GLU A 1 14 ? 10.029 -6.977 6.123 1.00 0.00 14 GLU A C 13
ATOM 18805 O O . GLU A 1 14 ? 9.904 -6.066 6.936 1.00 0.00 14 GLU A O 13
ATOM 18817 N N . ILE A 1 15 ? 9.123 -7.249 5.189 1.00 0.00 15 ILE A N 13
ATOM 18818 C CA . ILE A 1 15 ? 7.854 -6.601 5.076 1.00 0.00 15 ILE A CA 13
ATOM 18819 C C . ILE A 1 15 ? 6.980 -7.010 6.244 1.00 0.00 15 ILE A C 13
ATOM 18820 O O . ILE A 1 15 ? 6.565 -6.112 6.966 1.00 0.00 15 ILE A O 13
ATOM 18836 N N . GLU A 1 16 ? 6.730 -8.301 6.471 1.00 0.00 16 GLU A N 13
ATOM 18837 C CA . GLU A 1 16 ? 5.846 -8.680 7.573 1.00 0.00 16 GLU A CA 13
ATOM 18838 C C . GLU A 1 16 ? 6.294 -8.048 8.888 1.00 0.00 16 GLU A C 13
ATOM 18839 O O . GLU A 1 16 ? 5.520 -7.328 9.504 1.00 0.00 16 GLU A O 13
ATOM 18851 N N . GLN A 1 17 ? 7.542 -8.243 9.317 1.00 0.00 17 GLN A N 13
ATOM 18852 C CA . GLN A 1 17 ? 7.961 -7.737 10.614 1.00 0.00 17 GLN A CA 13
ATOM 18853 C C . GLN A 1 17 ? 8.359 -6.266 10.503 1.00 0.00 17 GLN A C 13
ATOM 18854 O O . GLN A 1 17 ? 8.452 -5.591 11.529 1.00 0.00 17 GLN A O 13
ATOM 18868 N N . GLY A 1 18 ? 8.538 -5.738 9.291 1.00 0.00 18 GLY A N 13
ATOM 18869 C CA . GLY A 1 18 ? 8.756 -4.330 9.058 1.00 0.00 18 GLY A CA 13
ATOM 18870 C C . GLY A 1 18 ? 7.480 -3.531 9.214 1.00 0.00 18 GLY A C 13
ATOM 18871 O O . GLY A 1 18 ? 7.571 -2.345 9.526 1.00 0.00 18 GLY A O 13
ATOM 18875 N N . PHE A 1 19 ? 6.319 -4.149 8.964 1.00 0.00 19 PHE A N 13
ATOM 18876 C CA . PHE A 1 19 ? 5.056 -3.423 8.913 1.00 0.00 19 PHE A CA 13
ATOM 18877 C C . PHE A 1 19 ? 3.972 -4.008 9.822 1.00 0.00 19 PHE A C 13
ATOM 18878 O O . PHE A 1 19 ? 2.865 -3.475 9.860 1.00 0.00 19 PHE A O 13
ATOM 18895 N N . LYS A 1 20 ? 4.287 -5.036 10.622 1.00 0.00 20 LYS A N 13
ATOM 18896 C CA . LYS A 1 20 ? 3.344 -5.707 11.529 1.00 0.00 20 LYS A CA 13
ATOM 18897 C C . LYS A 1 20 ? 2.695 -4.826 12.607 1.00 0.00 20 LYS A C 13
ATOM 18898 O O . LYS A 1 20 ? 1.839 -5.320 13.351 1.00 0.00 20 LYS A O 13
ATOM 18917 N N . ASP A 1 21 ? 2.999 -3.530 12.669 1.00 0.00 21 ASP A N 13
ATOM 18918 C CA . ASP A 1 21 ? 2.305 -2.583 13.546 1.00 0.00 21 ASP A CA 13
ATOM 18919 C C . ASP A 1 21 ? 0.945 -2.211 12.936 1.00 0.00 21 ASP A C 13
ATOM 18920 O O . ASP A 1 21 ? 0.115 -1.565 13.580 1.00 0.00 21 ASP A O 13
ATOM 18929 N N . VAL A 1 22 ? 0.665 -2.661 11.714 1.00 0.00 22 VAL A N 13
ATOM 18930 C CA . VAL A 1 22 ? -0.620 -2.596 11.032 1.00 0.00 22 VAL A CA 13
ATOM 18931 C C . VAL A 1 22 ? -0.919 -4.022 10.523 1.00 0.00 22 VAL A C 13
ATOM 18932 O O . VAL A 1 22 ? 0.001 -4.849 10.460 1.00 0.00 22 VAL A O 13
ATOM 18945 N N . PRO A 1 23 ? -2.180 -4.371 10.212 1.00 0.00 23 PRO A N 13
ATOM 18946 C CA . PRO A 1 23 ? -2.496 -5.692 9.718 1.00 0.00 23 PRO A CA 13
ATOM 18947 C C . PRO A 1 23 ? -2.145 -5.805 8.240 1.00 0.00 23 PRO A C 13
ATOM 18948 O O . PRO A 1 23 ? -1.814 -4.836 7.548 1.00 0.00 23 PRO A O 13
ATOM 18959 N N . SER A 1 24 ? -2.305 -7.032 7.777 1.00 0.00 24 SER A N 13
ATOM 18960 C CA . SER A 1 24 ? -2.149 -7.435 6.407 1.00 0.00 24 SER A CA 13
ATOM 18961 C C . SER A 1 24 ? -3.516 -7.791 5.833 1.00 0.00 24 SER A C 13
ATOM 18962 O O . SER A 1 24 ? -4.521 -7.838 6.557 1.00 0.00 24 SER A O 13
ATOM 18970 N N . PHE A 1 25 ? -3.580 -8.074 4.539 1.00 0.00 25 PHE A N 13
ATOM 18971 C CA . PHE A 1 25 ? -4.700 -8.732 3.920 1.00 0.00 25 PHE A CA 13
ATOM 18972 C C . PHE A 1 25 ? -4.128 -9.698 2.910 1.00 0.00 25 PHE A C 13
ATOM 18973 O O . PHE A 1 25 ? -3.000 -9.540 2.428 1.00 0.00 25 PHE A O 13
ATOM 18990 N N . VAL A 1 26 ? -4.943 -10.678 2.581 1.00 0.00 26 VAL A N 13
ATOM 18991 C CA . VAL A 1 26 ? -4.666 -11.671 1.590 1.00 0.00 26 VAL A CA 13
ATOM 18992 C C . VAL A 1 26 ? -5.901 -11.773 0.713 1.00 0.00 26 VAL A C 13
ATOM 18993 O O . VAL A 1 26 ? -7.013 -11.906 1.227 1.00 0.00 26 VAL A O 13
ATOM 19006 N N . HIS A 1 27 ? -5.718 -11.676 -0.595 1.00 0.00 27 HIS A N 13
ATOM 19007 C CA . HIS A 1 27 ? -6.751 -11.974 -1.561 1.00 0.00 27 HIS A CA 13
ATOM 19008 C C . HIS A 1 27 ? -6.362 -13.249 -2.296 1.00 0.00 27 HIS A C 13
ATOM 19009 O O . HIS A 1 27 ? -5.191 -13.620 -2.359 1.00 0.00 27 HIS A O 13
ATOM 19023 N N . GLU A 1 28 ? -7.343 -13.944 -2.843 1.00 0.00 28 GLU A N 13
ATOM 19024 C CA . GLU A 1 28 ? -7.178 -15.267 -3.447 1.00 0.00 28 GLU A CA 13
ATOM 19025 C C . GLU A 1 28 ? -6.632 -15.165 -4.886 1.00 0.00 28 GLU A C 13
ATOM 19026 O O . GLU A 1 28 ? -7.163 -15.779 -5.811 1.00 0.00 28 GLU A O 13
ATOM 19038 N N . GLY A 1 29 ? -5.540 -14.425 -5.086 1.00 0.00 29 GLY A N 13
ATOM 19039 C CA . GLY A 1 29 ? -4.840 -14.352 -6.364 1.00 0.00 29 GLY A CA 13
ATOM 19040 C C . GLY A 1 29 ? -5.607 -13.565 -7.423 1.00 0.00 29 GLY A C 13
ATOM 19041 O O . GLY A 1 29 ? -6.669 -12.990 -7.154 1.00 0.00 29 GLY A O 13
ATOM 19045 N N . GLY A 1 30 ? -5.053 -13.536 -8.639 1.00 0.00 30 GLY A N 13
ATOM 19046 C CA . GLY A 1 30 ? -5.407 -12.597 -9.678 1.00 0.00 30 GLY A CA 13
ATOM 19047 C C . GLY A 1 30 ? -4.800 -11.265 -9.275 1.00 0.00 30 GLY A C 13
ATOM 19048 O O . GLY A 1 30 ? -4.614 -10.991 -8.088 1.00 0.00 30 GLY A O 13
ATOM 19052 N N . ASP A 1 31 ? -4.486 -10.430 -10.255 1.00 0.00 31 ASP A N 13
ATOM 19053 C CA . ASP A 1 31 ? -4.224 -9.033 -9.925 1.00 0.00 31 ASP A CA 13
ATOM 19054 C C . ASP A 1 31 ? -5.488 -8.337 -9.434 1.00 0.00 31 ASP A C 13
ATOM 19055 O O . ASP A 1 31 ? -6.604 -8.825 -9.643 1.00 0.00 31 ASP A O 13
ATOM 19064 N N . VAL A 1 32 ? -5.316 -7.197 -8.764 1.00 0.00 32 VAL A N 13
ATOM 19065 C CA . VAL A 1 32 ? -6.381 -6.561 -8.012 1.00 0.00 32 VAL A CA 13
ATOM 19066 C C . VAL A 1 32 ? -6.046 -5.091 -7.960 1.00 0.00 32 VAL A C 13
ATOM 19067 O O . VAL A 1 32 ? -4.939 -4.761 -7.563 1.00 0.00 32 VAL A O 13
ATOM 19080 N N . PRO A 1 33 ? -6.959 -4.199 -8.339 1.00 0.00 33 PRO A N 13
ATOM 19081 C CA . PRO A 1 33 ? -6.679 -2.790 -8.401 1.00 0.00 33 PRO A CA 13
ATOM 19082 C C . PRO A 1 33 ? -6.589 -2.209 -7.002 1.00 0.00 33 PRO A C 13
ATOM 19083 O O . PRO A 1 33 ? -7.328 -2.578 -6.088 1.00 0.00 33 PRO A O 13
ATOM 19094 N N . LEU A 1 34 ? -5.739 -1.197 -6.879 1.00 0.00 34 LEU A N 13
ATOM 19095 C CA . LEU A 1 34 ? -5.519 -0.344 -5.740 1.00 0.00 34 LEU A CA 13
ATOM 19096 C C . LEU A 1 34 ? -6.839 0.013 -5.019 1.00 0.00 34 LEU A C 13
ATOM 19097 O O . LEU A 1 34 ? -6.959 -0.179 -3.807 1.00 0.00 34 LEU A O 13
ATOM 19113 N N . VAL A 1 35 ? -7.871 0.430 -5.761 1.00 0.00 35 VAL A N 13
ATOM 19114 C CA . VAL A 1 35 ? -9.181 0.875 -5.255 1.00 0.00 35 VAL A CA 13
ATOM 19115 C C . VAL A 1 35 ? -10.116 -0.251 -4.816 1.00 0.00 35 VAL A C 13
ATOM 19116 O O . VAL A 1 35 ? -11.119 0.021 -4.143 1.00 0.00 35 VAL A O 13
ATOM 19129 N N . GLU A 1 36 ? -9.746 -1.504 -5.065 1.00 0.00 36 GLU A N 13
ATOM 19130 C CA . GLU A 1 36 ? -10.387 -2.641 -4.441 1.00 0.00 36 GLU A CA 13
ATOM 19131 C C . GLU A 1 36 ? -9.530 -3.217 -3.326 1.00 0.00 36 GLU A C 13
ATOM 19132 O O . GLU A 1 36 ? -10.111 -3.611 -2.312 1.00 0.00 36 GLU A O 13
ATOM 19144 N N . LEU A 1 37 ? -8.194 -3.220 -3.423 1.00 0.00 37 LEU A N 13
ATOM 19145 C CA . LEU A 1 37 ? -7.380 -3.942 -2.466 1.00 0.00 37 LEU A CA 13
ATOM 19146 C C . LEU A 1 37 ? -7.273 -3.127 -1.208 1.00 0.00 37 LEU A C 13
ATOM 19147 O O . LEU A 1 37 ? -7.175 -3.720 -0.149 1.00 0.00 37 LEU A O 13
ATOM 19163 N N . LEU A 1 38 ? -7.320 -1.792 -1.274 1.00 0.00 38 LEU A N 13
ATOM 19164 C CA . LEU A 1 38 ? -7.110 -0.973 -0.115 1.00 0.00 38 LEU A CA 13
ATOM 19165 C C . LEU A 1 38 ? -8.439 -0.829 0.630 1.00 0.00 38 LEU A C 13
ATOM 19166 O O . LEU A 1 38 ? -8.466 -0.712 1.850 1.00 0.00 38 LEU A O 13
ATOM 19182 N N . VAL A 1 39 ? -9.556 -0.905 -0.089 1.00 0.00 39 VAL A N 13
ATOM 19183 C CA . VAL A 1 39 ? -10.890 -0.971 0.478 1.00 0.00 39 VAL A CA 13
ATOM 19184 C C . VAL A 1 39 ? -11.019 -2.303 1.210 1.00 0.00 39 VAL A C 13
ATOM 19185 O O . VAL A 1 39 ? -11.352 -2.300 2.392 1.00 0.00 39 VAL A O 13
ATOM 19198 N N . SER A 1 40 ? -10.707 -3.413 0.534 1.00 0.00 40 SER A N 13
ATOM 19199 C CA . SER A 1 40 ? -10.842 -4.745 1.088 1.00 0.00 40 SER A CA 13
ATOM 19200 C C . SER A 1 40 ? -9.847 -4.907 2.227 1.00 0.00 40 SER A C 13
ATOM 19201 O O . SER A 1 40 ? -10.200 -5.460 3.268 1.00 0.00 40 SER A O 13
ATOM 19209 N N . ALA A 1 41 ? -8.623 -4.377 2.076 1.00 0.00 41 ALA A N 13
ATOM 19210 C CA . ALA A 1 41 ? -7.635 -4.567 3.126 1.00 0.00 41 ALA A CA 13
ATOM 19211 C C . ALA A 1 41 ? -7.874 -3.609 4.296 1.00 0.00 41 ALA A C 13
ATOM 19212 O O . ALA A 1 41 ? -7.392 -3.892 5.396 1.00 0.00 41 ALA A O 13
ATOM 19219 N N . GLY A 1 42 ? -8.666 -2.542 4.116 1.00 0.00 42 GLY A N 13
ATOM 19220 C CA . GLY A 1 42 ? -9.198 -1.767 5.236 1.00 0.00 42 GLY A CA 13
ATOM 19221 C C . GLY A 1 42 ? -8.404 -0.487 5.468 1.00 0.00 42 GLY A C 13
ATOM 19222 O O . GLY A 1 42 ? -8.453 0.124 6.537 1.00 0.00 42 GLY A O 13
ATOM 19226 N N . ILE A 1 43 ? -7.712 -0.054 4.421 1.00 0.00 43 ILE A N 13
ATOM 19227 C CA . ILE A 1 43 ? -6.902 1.135 4.357 1.00 0.00 43 ILE A CA 13
ATOM 19228 C C . ILE A 1 43 ? -7.897 2.285 4.172 1.00 0.00 43 ILE A C 13
ATOM 19229 O O . ILE A 1 43 ? -7.692 3.325 4.803 1.00 0.00 43 ILE A O 13
ATOM 19245 N N . SER A 1 44 ? -8.952 2.150 3.347 1.00 0.00 44 SER A N 13
ATOM 19246 C CA . SER A 1 44 ? -9.974 3.186 3.250 1.00 0.00 44 SER A CA 13
ATOM 19247 C C . SER A 1 44 ? -11.227 2.560 2.653 1.00 0.00 44 SER A C 13
ATOM 19248 O O . SER A 1 44 ? -11.213 2.249 1.468 1.00 0.00 44 SER A O 13
ATOM 19256 N N . PRO A 1 45 ? -12.290 2.304 3.436 1.00 0.00 45 PRO A N 13
ATOM 19257 C CA . PRO A 1 45 ? -13.478 1.631 2.928 1.00 0.00 45 PRO A CA 13
ATOM 19258 C C . PRO A 1 45 ? -14.463 2.566 2.221 1.00 0.00 45 PRO A C 13
ATOM 19259 O O . PRO A 1 45 ? -15.314 2.111 1.458 1.00 0.00 45 PRO A O 13
ATOM 19270 N N . SER A 1 46 ? -14.388 3.871 2.478 1.00 0.00 46 SER A N 13
ATOM 19271 C CA . SER A 1 46 ? -15.376 4.809 1.977 1.00 0.00 46 SER A CA 13
ATOM 19272 C C . SER A 1 46 ? -14.910 5.177 0.581 1.00 0.00 46 SER A C 13
ATOM 19273 O O . SER A 1 46 ? -13.935 5.904 0.478 1.00 0.00 46 SER A O 13
ATOM 19281 N N . LYS A 1 47 ? -15.505 4.653 -0.496 1.00 0.00 47 LYS A N 13
ATOM 19282 C CA . LYS A 1 47 ? -14.856 4.718 -1.813 1.00 0.00 47 LYS A CA 13
ATOM 19283 C C . LYS A 1 47 ? -14.481 6.116 -2.325 1.00 0.00 47 LYS A C 13
ATOM 19284 O O . LYS A 1 47 ? -13.554 6.192 -3.124 1.00 0.00 47 LYS A O 13
ATOM 19303 N N . ARG A 1 48 ? -15.088 7.224 -1.872 1.00 0.00 48 ARG A N 13
ATOM 19304 C CA . ARG A 1 48 ? -14.543 8.552 -2.203 1.00 0.00 48 ARG A CA 13
ATOM 19305 C C . ARG A 1 48 ? -13.229 8.779 -1.456 1.00 0.00 48 ARG A C 13
ATOM 19306 O O . ARG A 1 48 ? -12.244 9.222 -2.055 1.00 0.00 48 ARG A O 13
ATOM 19327 N N . GLN A 1 49 ? -13.236 8.493 -0.149 1.00 0.00 49 GLN A N 13
ATOM 19328 C CA . GLN A 1 49 ? -12.062 8.611 0.692 1.00 0.00 49 GLN A CA 13
ATOM 19329 C C . GLN A 1 49 ? -10.997 7.749 0.074 1.00 0.00 49 GLN A C 13
ATOM 19330 O O . GLN A 1 49 ? -9.935 8.255 -0.233 1.00 0.00 49 GLN A O 13
ATOM 19344 N N . ALA A 1 50 ? -11.340 6.495 -0.207 1.00 0.00 50 ALA A N 13
ATOM 19345 C CA . ALA A 1 50 ? -10.481 5.521 -0.808 1.00 0.00 50 ALA A CA 13
ATOM 19346 C C . ALA A 1 50 ? -9.876 6.051 -2.093 1.00 0.00 50 ALA A C 13
ATOM 19347 O O . ALA A 1 50 ? -8.665 5.986 -2.263 1.00 0.00 50 ALA A O 13
ATOM 19354 N N . ARG A 1 51 ? -10.705 6.578 -3.002 1.00 0.00 51 ARG A N 13
ATOM 19355 C CA . ARG A 1 51 ? -10.175 7.048 -4.263 1.00 0.00 51 ARG A CA 13
ATOM 19356 C C . ARG A 1 51 ? -9.226 8.212 -4.062 1.00 0.00 51 ARG A C 13
ATOM 19357 O O . ARG A 1 51 ? -8.262 8.270 -4.810 1.00 0.00 51 ARG A O 13
ATOM 19378 N N . GLU A 1 52 ? -9.414 9.086 -3.071 1.00 0.00 52 GLU A N 13
ATOM 19379 C CA . GLU A 1 52 ? -8.402 10.133 -2.874 1.00 0.00 52 GLU A CA 13
ATOM 19380 C C . GLU A 1 52 ? -7.210 9.659 -2.042 1.00 0.00 52 GLU A C 13
ATOM 19381 O O . GLU A 1 52 ? -6.083 10.079 -2.276 1.00 0.00 52 GLU A O 13
ATOM 19393 N N . ASP A 1 53 ? -7.421 8.707 -1.141 1.00 0.00 53 ASP A N 13
ATOM 19394 C CA . ASP A 1 53 ? -6.412 7.999 -0.383 1.00 0.00 53 ASP A CA 13
ATOM 19395 C C . ASP A 1 53 ? -5.539 7.140 -1.266 1.00 0.00 53 ASP A C 13
ATOM 19396 O O . ASP A 1 53 ? -4.483 6.693 -0.824 1.00 0.00 53 ASP A O 13
ATOM 19405 N N . ILE A 1 54 ? -6.007 6.898 -2.483 1.00 0.00 54 ILE A N 13
ATOM 19406 C CA . ILE A 1 54 ? -5.254 6.408 -3.590 1.00 0.00 54 ILE A CA 13
ATOM 19407 C C . ILE A 1 54 ? -4.666 7.591 -4.313 1.00 0.00 54 ILE A C 13
ATOM 19408 O O . ILE A 1 54 ? -3.460 7.631 -4.418 1.00 0.00 54 ILE A O 13
ATOM 19424 N 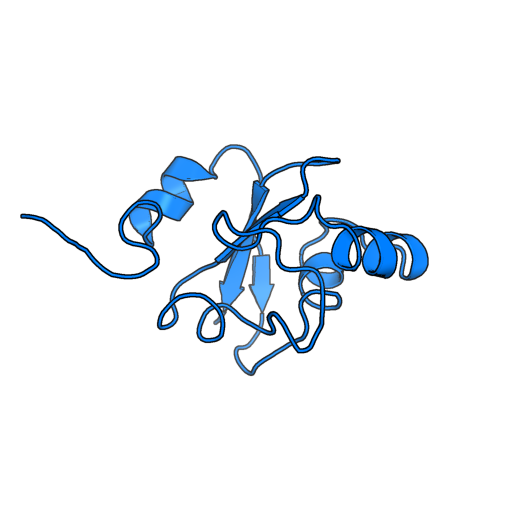N . GLN A 1 55 ? -5.481 8.502 -4.857 1.00 0.00 55 GLN A N 13
ATOM 19425 C CA . GLN A 1 55 ? -5.024 9.472 -5.841 1.00 0.00 55 GLN A CA 13
ATOM 19426 C C . GLN A 1 55 ? -3.995 10.437 -5.279 1.00 0.00 55 GLN A C 13
ATOM 19427 O O . GLN A 1 55 ? -3.364 11.145 -6.060 1.00 0.00 55 GLN A O 13
ATOM 19441 N N . ASN A 1 56 ? -3.860 10.540 -3.961 1.00 0.00 56 ASN A N 13
ATOM 19442 C CA . ASN A 1 56 ? -2.816 11.331 -3.354 1.00 0.00 56 ASN A CA 13
ATOM 19443 C C . ASN A 1 56 ? -1.560 10.520 -3.248 1.00 0.00 56 ASN A C 13
ATOM 19444 O O . ASN A 1 56 ? -1.552 9.406 -2.742 1.00 0.00 56 ASN A O 13
ATOM 19455 N N . GLY A 1 57 ? -0.456 11.183 -3.547 1.00 0.00 57 GLY A N 13
ATOM 19456 C CA . GLY A 1 57 ? 0.894 10.697 -3.356 1.00 0.00 57 GLY A CA 13
ATOM 19457 C C . GLY A 1 57 ? 1.259 10.362 -1.905 1.00 0.00 57 GLY A C 13
ATOM 19458 O O . GLY A 1 57 ? 2.404 10.019 -1.641 1.00 0.00 57 GLY A O 13
ATOM 19462 N N . ALA A 1 58 ? 0.298 10.401 -0.981 1.00 0.00 58 ALA A N 13
ATOM 19463 C CA . ALA A 1 58 ? 0.475 10.014 0.402 1.00 0.00 58 ALA A CA 13
ATOM 19464 C C . ALA A 1 58 ? 0.452 8.495 0.537 1.00 0.00 58 ALA A C 13
ATOM 19465 O O . ALA A 1 58 ? 0.805 7.995 1.601 1.00 0.00 58 ALA A O 13
ATOM 19472 N N . ILE A 1 59 ? -0.005 7.756 -0.475 1.00 0.00 59 ILE A N 13
ATOM 19473 C CA . ILE A 1 59 ? 0.064 6.307 -0.530 1.00 0.00 59 ILE A CA 13
ATOM 19474 C C . ILE A 1 59 ? 1.391 5.947 -1.209 1.00 0.00 59 ILE A C 13
ATOM 19475 O O . ILE A 1 59 ? 1.594 5.897 -2.433 1.00 0.00 59 ILE A O 13
ATOM 19491 N N . TYR A 1 60 ? 2.351 5.803 -0.299 1.00 0.00 60 TYR A N 13
ATOM 19492 C CA . TYR A 1 60 ? 3.679 5.344 -0.541 1.00 0.00 60 TYR A CA 13
ATOM 19493 C C . TYR A 1 60 ? 3.588 3.826 -0.540 1.00 0.00 60 TYR A C 13
ATOM 19494 O O . TYR A 1 60 ? 3.622 3.189 0.509 1.00 0.00 60 TYR A O 13
ATOM 19512 N N . VAL A 1 61 ? 3.429 3.221 -1.707 1.00 0.00 61 VAL A N 13
ATOM 19513 C CA . VAL A 1 61 ? 3.388 1.772 -1.799 1.00 0.00 61 VAL A CA 13
ATOM 19514 C C . VAL A 1 61 ? 4.844 1.367 -1.710 1.00 0.00 61 VAL A C 13
ATOM 19515 O O . VAL A 1 61 ? 5.682 1.975 -2.367 1.00 0.00 61 VAL A O 13
ATOM 19528 N N . ASN A 1 62 ? 5.196 0.364 -0.916 1.00 0.00 62 ASN A N 13
ATOM 19529 C CA . ASN A 1 62 ? 6.575 -0.121 -0.890 1.00 0.00 62 ASN A CA 13
ATOM 19530 C C . ASN A 1 62 ? 7.599 0.976 -0.546 1.00 0.00 62 ASN A C 13
ATOM 19531 O O . ASN A 1 62 ? 8.776 0.883 -0.895 1.00 0.00 62 ASN A O 13
ATOM 19542 N N . GLY A 1 63 ? 7.133 2.034 0.121 1.00 0.00 63 GLY A N 13
ATOM 19543 C CA . GLY A 1 63 ? 7.910 3.212 0.466 1.00 0.00 63 GLY A CA 13
ATOM 19544 C C . GLY A 1 63 ? 8.073 4.199 -0.691 1.00 0.00 63 GLY A C 13
ATOM 19545 O O . GLY A 1 63 ? 8.968 5.042 -0.636 1.00 0.00 63 GLY A O 13
ATOM 19549 N N . GLU A 1 64 ? 7.239 4.107 -1.724 1.00 0.00 64 GLU A N 13
ATOM 19550 C CA . GLU A 1 64 ? 7.389 4.700 -3.042 1.00 0.00 64 GLU A CA 13
ATOM 19551 C C . GLU A 1 64 ? 6.059 5.371 -3.385 1.00 0.00 64 GLU A C 13
ATOM 19552 O O . GLU A 1 64 ? 5.028 4.707 -3.377 1.00 0.00 64 GLU A O 13
ATOM 19564 N N . ARG A 1 65 ? 6.024 6.682 -3.621 1.00 0.00 65 ARG A N 13
ATOM 19565 C CA . ARG A 1 65 ? 4.783 7.395 -3.906 1.00 0.00 65 ARG A CA 13
ATOM 19566 C C . ARG A 1 65 ? 4.187 6.813 -5.175 1.00 0.00 65 ARG A C 13
ATOM 19567 O O . ARG A 1 65 ? 4.761 7.072 -6.232 1.00 0.00 65 ARG A O 13
ATOM 19588 N N . LEU A 1 66 ? 3.081 6.065 -5.117 1.00 0.00 66 LEU A N 13
ATOM 19589 C CA . LEU A 1 66 ? 2.449 5.559 -6.335 1.00 0.00 66 LEU A CA 13
ATOM 19590 C C . LEU A 1 66 ? 0.940 5.581 -6.119 1.00 0.00 66 LEU A C 13
ATOM 19591 O O . LEU A 1 66 ? 0.403 4.743 -5.404 1.00 0.00 66 LEU A O 13
ATOM 19607 N N . GLN A 1 67 ? 0.261 6.566 -6.708 1.00 0.00 67 GLN A N 13
ATOM 19608 C CA . GLN A 1 67 ? -1.159 6.838 -6.494 1.00 0.00 67 GLN A CA 13
ATOM 19609 C C . GLN A 1 67 ? -2.039 6.325 -7.646 1.00 0.00 67 GLN A C 13
ATOM 19610 O O . GLN A 1 67 ? -3.125 6.860 -7.884 1.00 0.00 67 GLN A O 13
ATOM 19624 N N . ASP A 1 68 ? -1.596 5.302 -8.388 1.00 0.00 68 ASP A N 13
ATOM 19625 C CA . ASP A 1 68 ? -2.240 4.896 -9.635 1.00 0.00 68 ASP A CA 13
ATOM 19626 C C . ASP A 1 68 ? -2.496 3.392 -9.698 1.00 0.00 68 ASP A C 13
ATOM 19627 O O . ASP A 1 68 ? -1.623 2.600 -9.357 1.00 0.00 68 ASP A O 13
ATOM 19636 N N . VAL A 1 69 ? -3.674 2.991 -10.170 1.00 0.00 69 VAL A N 13
ATOM 19637 C CA . VAL A 1 69 ? -4.022 1.623 -10.569 1.00 0.00 69 VAL A CA 13
ATOM 19638 C C . VAL A 1 69 ? -3.052 1.116 -11.633 1.00 0.00 69 VAL A C 13
ATOM 19639 O O . VAL A 1 69 ? -2.563 -0.008 -11.548 1.00 0.00 69 VAL A O 13
ATOM 19652 N N . GLY A 1 70 ? -2.660 1.986 -12.560 1.00 0.00 70 GLY A N 13
ATOM 19653 C CA . GLY A 1 70 ? -1.658 1.642 -13.553 1.00 0.00 70 GLY A CA 13
ATOM 19654 C C . GLY A 1 70 ? -0.256 1.531 -12.972 1.00 0.00 70 GLY A C 13
ATOM 19655 O O . GLY A 1 70 ? 0.646 1.043 -13.653 1.00 0.00 70 GLY A O 13
ATOM 19659 N N . ALA A 1 71 ? -0.046 2.000 -11.743 1.00 0.00 71 ALA A N 13
ATOM 19660 C CA . ALA A 1 71 ? 1.173 1.785 -10.985 1.00 0.00 71 ALA A CA 13
ATOM 19661 C C . ALA A 1 71 ? 1.079 0.528 -10.119 1.00 0.00 71 ALA A C 13
ATOM 19662 O O . ALA A 1 71 ? 2.090 -0.169 -9.972 1.00 0.00 71 ALA A O 13
ATOM 19669 N N . ILE A 1 72 ? -0.085 0.202 -9.528 1.00 0.00 72 ILE A N 13
ATOM 19670 C CA . ILE A 1 72 ? -0.200 -0.920 -8.617 1.00 0.00 72 ILE A CA 13
ATOM 19671 C C . ILE A 1 72 ? -1.531 -1.664 -8.793 1.00 0.00 72 ILE A C 13
ATOM 19672 O O . ILE A 1 72 ? -2.601 -1.081 -8.598 1.00 0.00 72 ILE A O 13
ATOM 19688 N N . LEU A 1 73 ? -1.444 -2.961 -9.096 1.00 0.00 73 LEU A N 13
ATOM 19689 C CA . LEU A 1 73 ? -2.520 -3.915 -8.974 1.00 0.00 73 LEU A CA 13
ATOM 19690 C C . LEU A 1 73 ? -2.019 -4.790 -7.813 1.00 0.00 73 LEU A C 13
ATOM 19691 O O . LEU A 1 73 ? -2.117 -4.363 -6.664 1.00 0.00 73 LEU A O 13
ATOM 19707 N N . THR A 1 74 ? -1.342 -5.913 -8.060 1.00 0.00 74 THR A N 13
ATOM 19708 C CA . THR A 1 74 ? -0.887 -6.818 -7.001 1.00 0.00 74 THR A CA 13
ATOM 19709 C C . THR A 1 74 ? 0.580 -6.682 -6.598 1.00 0.00 74 THR A C 13
ATOM 19710 O O . THR A 1 74 ? 1.307 -5.776 -7.000 1.00 0.00 74 THR A O 13
ATOM 19721 N N . ALA A 1 75 ? 1.025 -7.607 -5.745 1.00 0.00 75 ALA A N 13
ATOM 19722 C CA . ALA A 1 75 ? 2.396 -7.721 -5.311 1.00 0.00 75 ALA A CA 13
ATOM 19723 C C . ALA A 1 75 ? 3.356 -7.895 -6.476 1.00 0.00 75 ALA A C 13
ATOM 19724 O O . ALA A 1 75 ? 4.341 -7.168 -6.538 1.00 0.00 75 ALA A O 13
ATOM 19731 N N . GLU A 1 76 ? 3.085 -8.827 -7.387 1.00 0.00 76 GLU A N 13
ATOM 19732 C CA . GLU A 1 76 ? 3.891 -9.037 -8.592 1.00 0.00 76 GLU A CA 13
ATOM 19733 C C . GLU A 1 76 ? 3.754 -7.872 -9.574 1.00 0.00 76 GLU A C 13
ATOM 19734 O O . GLU A 1 76 ? 4.596 -7.701 -10.463 1.00 0.00 76 GLU A O 13
ATOM 19746 N N . HIS A 1 77 ? 2.756 -7.014 -9.369 1.00 0.00 77 HIS A N 13
ATOM 19747 C CA . HIS A 1 77 ? 2.625 -5.802 -10.143 1.00 0.00 77 HIS A CA 13
ATOM 19748 C C . HIS A 1 77 ? 3.544 -4.723 -9.562 1.00 0.00 77 HIS A C 13
ATOM 19749 O O . HIS A 1 77 ? 3.837 -3.758 -10.269 1.00 0.00 77 HIS A O 13
ATOM 19763 N N . ARG A 1 78 ? 4.011 -4.844 -8.306 1.00 0.00 78 ARG A N 13
ATOM 19764 C CA . ARG A 1 78 ? 4.743 -3.769 -7.650 1.00 0.00 78 ARG A CA 13
ATOM 19765 C C . ARG A 1 78 ? 6.195 -4.167 -7.435 1.00 0.00 78 ARG A C 13
ATOM 19766 O O . ARG A 1 78 ? 7.083 -3.461 -7.904 1.00 0.00 78 ARG A O 13
ATOM 19787 N N . LEU A 1 79 ? 6.454 -5.239 -6.679 1.00 0.00 79 LEU A N 13
ATOM 19788 C CA . LEU A 1 79 ? 7.728 -5.902 -6.576 1.00 0.00 79 LEU A CA 13
ATOM 19789 C C . LEU A 1 79 ? 7.795 -6.995 -7.635 1.00 0.00 79 LEU A C 13
ATOM 19790 O O . LEU A 1 79 ? 6.851 -7.219 -8.389 1.00 0.00 79 LEU A O 13
ATOM 19806 N N . GLU A 1 80 ? 8.899 -7.739 -7.620 1.00 0.00 80 GLU A N 13
ATOM 19807 C CA . GLU A 1 80 ? 9.018 -9.017 -8.302 1.00 0.00 80 GLU A CA 13
ATOM 19808 C C . GLU A 1 80 ? 7.819 -9.918 -7.983 1.00 0.00 80 GLU A C 13
ATOM 19809 O O . GLU A 1 80 ? 7.312 -10.584 -8.883 1.00 0.00 80 GLU A O 13
ATOM 19821 N N . GLY A 1 81 ? 7.306 -9.875 -6.745 1.00 0.00 81 GLY A N 13
ATOM 19822 C CA . GLY A 1 81 ? 6.093 -10.540 -6.334 1.00 0.00 81 GLY A CA 13
ATOM 19823 C C . GLY A 1 81 ? 6.268 -11.286 -5.030 1.00 0.00 81 GLY A C 13
ATOM 19824 O O . GLY A 1 81 ? 6.732 -12.423 -5.026 1.00 0.00 81 GLY A O 13
ATOM 19828 N N . ARG A 1 82 ? 5.940 -10.645 -3.907 1.00 0.00 82 ARG A N 13
ATOM 19829 C CA . ARG A 1 82 ? 5.752 -11.358 -2.636 1.00 0.00 82 ARG A CA 13
ATOM 19830 C C . ARG A 1 82 ? 4.544 -10.760 -1.930 1.00 0.00 82 ARG A C 13
ATOM 19831 O O . ARG A 1 82 ? 3.514 -11.401 -1.761 1.00 0.00 82 ARG A O 13
ATOM 19852 N N . PHE A 1 83 ? 4.681 -9.492 -1.567 1.00 0.00 83 PHE A N 13
ATOM 19853 C CA . PHE A 1 83 ? 3.729 -8.695 -0.815 1.00 0.00 83 PHE A CA 13
ATOM 19854 C C . PHE A 1 83 ? 3.623 -7.338 -1.508 1.00 0.00 83 PHE A C 13
ATOM 19855 O O . PHE A 1 83 ? 4.146 -7.153 -2.602 1.00 0.00 83 PHE A O 13
ATOM 19872 N N . THR A 1 84 ? 2.973 -6.364 -0.896 1.00 0.00 84 THR A N 13
ATOM 19873 C CA . THR A 1 84 ? 3.067 -4.968 -1.254 1.00 0.00 84 THR A CA 13
ATOM 19874 C C . THR A 1 84 ? 2.725 -4.211 0.031 1.00 0.00 84 THR A C 13
ATOM 19875 O O . THR A 1 84 ? 1.699 -4.472 0.665 1.00 0.00 84 THR A O 13
ATOM 19886 N N . VAL A 1 85 ? 3.631 -3.338 0.460 1.00 0.00 85 VAL A N 13
ATOM 19887 C CA . VAL A 1 85 ? 3.408 -2.435 1.588 1.00 0.00 85 VAL A CA 13
ATOM 19888 C C . VAL A 1 85 ? 2.564 -1.282 1.056 1.00 0.00 85 VAL A C 13
ATOM 19889 O O . VAL A 1 85 ? 2.785 -0.844 -0.070 1.00 0.00 85 VAL A O 13
ATOM 19902 N N . ILE A 1 86 ? 1.668 -0.724 1.860 1.00 0.00 86 ILE A N 13
ATOM 19903 C CA . ILE A 1 86 ? 0.854 0.431 1.527 1.00 0.00 86 ILE A CA 13
ATOM 19904 C C . ILE A 1 86 ? 1.017 1.414 2.672 1.00 0.00 86 ILE A C 13
ATOM 19905 O O . ILE A 1 86 ? 0.272 1.352 3.648 1.00 0.00 86 ILE A O 13
ATOM 19921 N N . ARG A 1 87 ? 1.987 2.322 2.576 1.00 0.00 87 ARG A N 13
ATOM 19922 C CA . ARG A 1 87 ? 2.234 3.326 3.601 1.00 0.00 87 ARG A CA 13
ATOM 19923 C C . ARG A 1 87 ? 1.398 4.504 3.161 1.00 0.00 87 ARG A C 13
ATOM 19924 O O . ARG A 1 87 ? 1.909 5.407 2.515 1.00 0.00 87 ARG A O 13
ATOM 19945 N N . ARG A 1 88 ? 0.099 4.494 3.464 1.00 0.00 88 ARG A N 13
ATOM 19946 C CA . ARG A 1 88 ? -0.714 5.676 3.298 1.00 0.00 88 ARG A CA 13
ATOM 19947 C C . ARG A 1 88 ? -0.391 6.541 4.505 1.00 0.00 88 ARG A C 13
ATOM 19948 O O . ARG A 1 88 ? -0.852 6.230 5.599 1.00 0.00 88 ARG A O 13
ATOM 19969 N N . GLY A 1 89 ? 0.423 7.580 4.329 1.00 0.00 89 GLY A N 13
ATOM 19970 C CA . GLY A 1 89 ? 0.943 8.438 5.386 1.00 0.00 89 GLY A CA 13
ATOM 19971 C C . GLY A 1 89 ? -0.119 8.834 6.411 1.00 0.00 89 GLY A C 13
ATOM 19972 O O . GLY A 1 89 ? 0.088 8.658 7.614 1.00 0.00 89 GLY A O 13
ATOM 19976 N N . LYS A 1 90 ? -1.282 9.312 5.952 1.00 0.00 90 LYS A N 13
ATOM 19977 C CA . LYS A 1 90 ? -2.382 9.749 6.819 1.00 0.00 90 LYS A CA 13
ATOM 19978 C C . LYS A 1 90 ? -3.044 8.598 7.599 1.00 0.00 90 LYS A C 13
ATOM 19979 O O . LYS A 1 90 ? -3.980 8.850 8.351 1.00 0.00 90 LYS A O 13
ATOM 19998 N N . LYS A 1 91 ? -2.613 7.347 7.449 1.00 0.00 91 LYS A N 13
ATOM 19999 C CA . LYS A 1 91 ? -2.937 6.256 8.358 1.00 0.00 91 LYS A CA 13
ATOM 20000 C C . LYS A 1 91 ? -1.613 5.561 8.650 1.00 0.00 91 LYS A C 13
ATOM 20001 O O . LYS A 1 91 ? -0.866 6.100 9.465 1.00 0.00 91 LYS A O 13
ATOM 20020 N N . LYS A 1 92 ? -1.278 4.425 8.028 1.00 0.00 92 LYS A N 13
ATOM 20021 C CA . LYS A 1 92 ? -0.057 3.694 8.285 1.00 0.00 92 LYS A CA 13
ATOM 20022 C C . LYS A 1 92 ? 0.269 2.812 7.066 1.00 0.00 92 LYS A C 13
ATOM 20023 O O . LYS A 1 92 ? -0.260 3.034 5.970 1.00 0.00 92 LYS A O 13
ATOM 20042 N N . TYR A 1 93 ? 1.173 1.860 7.286 1.00 0.00 93 TYR A N 13
ATOM 20043 C CA . TYR A 1 93 ? 1.721 0.833 6.397 1.00 0.00 93 TYR A CA 13
ATOM 20044 C C . TYR A 1 93 ? 0.907 -0.452 6.490 1.00 0.00 93 TYR A C 13
ATOM 20045 O O . TYR A 1 93 ? 1.284 -1.386 7.186 1.00 0.00 93 TYR A O 13
ATOM 20063 N N . TYR A 1 94 ? -0.203 -0.532 5.774 1.00 0.00 94 TYR A N 13
ATOM 20064 C CA . TYR A 1 94 ? -0.936 -1.771 5.706 1.00 0.00 94 TYR A CA 13
ATOM 20065 C C . TYR A 1 94 ? -0.215 -2.674 4.729 1.00 0.00 94 TYR A C 13
ATOM 20066 O O . TYR A 1 94 ? 0.647 -2.224 3.965 1.00 0.00 94 TYR A O 13
ATOM 20084 N N . LEU A 1 95 ? -0.586 -3.944 4.742 1.00 0.00 95 LEU A N 13
ATOM 20085 C CA . LEU A 1 95 ? 0.157 -4.963 4.038 1.00 0.00 95 LEU A CA 13
ATOM 20086 C C . LEU A 1 95 ? -0.794 -5.794 3.184 1.00 0.00 95 LEU A C 13
ATOM 20087 O O . LEU A 1 95 ? -1.910 -6.084 3.598 1.00 0.00 95 LEU A O 13
ATOM 20103 N N . ILE A 1 96 ? -0.376 -6.164 1.980 1.00 0.00 96 ILE A N 13
ATOM 20104 C CA . ILE A 1 96 ? -1.214 -6.788 0.967 1.00 0.00 96 ILE A CA 13
ATOM 20105 C C . ILE A 1 96 ? -0.426 -7.958 0.379 1.00 0.00 96 ILE A C 13
ATOM 20106 O O . ILE A 1 96 ? 0.708 -7.763 -0.064 1.00 0.00 96 ILE A O 13
ATOM 20122 N N . ARG A 1 97 ? -0.999 -9.161 0.340 1.00 0.00 97 ARG A N 13
ATOM 20123 C CA . ARG A 1 97 ? -0.517 -10.261 -0.474 1.00 0.00 97 ARG A CA 13
ATOM 20124 C C . ARG A 1 97 ? -1.651 -11.007 -1.185 1.00 0.00 97 ARG A C 13
ATOM 20125 O O . ARG A 1 97 ? -2.840 -10.809 -0.925 1.00 0.00 97 ARG A O 13
ATOM 20146 N N . TYR A 1 98 ? -1.254 -11.920 -2.063 1.00 0.00 98 TYR A N 13
ATOM 20147 C CA . TYR A 1 98 ? -2.093 -12.947 -2.627 1.00 0.00 98 TYR A CA 13
ATOM 20148 C C . TYR A 1 98 ? -1.905 -14.271 -1.883 1.00 0.00 98 TYR A C 13
ATOM 20149 O O . TYR A 1 98 ? -0.895 -14.500 -1.216 1.00 0.00 98 TYR A O 13
ATOM 20167 N N . ALA A 1 99 ? -2.883 -15.154 -2.052 1.00 0.00 99 ALA A N 13
ATOM 20168 C CA . ALA A 1 99 ? -2.902 -16.563 -1.746 1.00 0.00 99 ALA A CA 13
ATOM 20169 C C . ALA A 1 99 ? -3.868 -17.204 -2.734 1.00 0.00 99 ALA A C 13
ATOM 20170 O O . ALA A 1 99 ? -5.011 -17.508 -2.386 1.00 0.00 99 ALA A O 13
ATOM 20177 N N . ALA A 1 1 ? 13.336 -12.154 -4.087 1.00 0.00 1 ALA A N 14
ATOM 20178 C CA . ALA A 1 1 ? 14.022 -13.221 -3.350 1.00 0.00 1 ALA A CA 14
ATOM 20179 C C . ALA A 1 1 ? 14.815 -12.560 -2.226 1.00 0.00 1 ALA A C 14
ATOM 20180 O O . ALA A 1 1 ? 14.209 -11.857 -1.416 1.00 0.00 1 ALA A O 14
ATOM 20189 N N . LEU A 1 2 ? 16.144 -12.705 -2.169 1.00 0.00 2 LEU A N 14
ATOM 20190 C CA . LEU A 1 2 ? 17.005 -11.793 -1.422 1.00 0.00 2 LEU A CA 14
ATOM 20191 C C . LEU A 1 2 ? 18.262 -11.551 -2.253 1.00 0.00 2 LEU A C 14
ATOM 20192 O O . LEU A 1 2 ? 19.314 -12.156 -2.031 1.00 0.00 2 LEU A O 14
ATOM 20208 N N . PHE A 1 3 ? 18.092 -10.718 -3.274 1.00 0.00 3 PHE A N 14
ATOM 20209 C CA . PHE A 1 3 ? 19.112 -10.032 -4.050 1.00 0.00 3 PHE A CA 14
ATOM 20210 C C . PHE A 1 3 ? 18.563 -8.633 -4.319 1.00 0.00 3 PHE A C 14
ATOM 20211 O O . PHE A 1 3 ? 17.347 -8.424 -4.211 1.00 0.00 3 PHE A O 14
ATOM 20228 N N . SER A 1 4 ? 19.449 -7.708 -4.697 1.00 0.00 4 SER A N 14
ATOM 20229 C CA . SER A 1 4 ? 19.222 -6.267 -4.744 1.00 0.00 4 SER A CA 14
ATOM 20230 C C . SER A 1 4 ? 17.954 -5.851 -5.492 1.00 0.00 4 SER A C 14
ATOM 20231 O O . SER A 1 4 ? 17.300 -4.903 -5.055 1.00 0.00 4 SER A O 14
ATOM 20239 N N . GLY A 1 5 ? 17.582 -6.580 -6.549 1.00 0.00 5 GLY A N 14
ATOM 20240 C CA . GLY A 1 5 ? 16.272 -6.531 -7.172 1.00 0.00 5 GLY A CA 14
ATOM 20241 C C . GLY A 1 5 ? 15.745 -5.121 -7.418 1.00 0.00 5 GLY A C 14
ATOM 20242 O O . GLY A 1 5 ? 16.487 -4.184 -7.727 1.00 0.00 5 GLY A O 14
ATOM 20246 N N . ASP A 1 6 ? 14.427 -4.996 -7.293 1.00 0.00 6 ASP A N 14
ATOM 20247 C CA . ASP A 1 6 ? 13.729 -3.727 -7.210 1.00 0.00 6 ASP A CA 14
ATOM 20248 C C . ASP A 1 6 ? 13.762 -3.325 -5.742 1.00 0.00 6 ASP A C 14
ATOM 20249 O O . ASP A 1 6 ? 14.738 -2.762 -5.239 1.00 0.00 6 ASP A O 14
ATOM 20258 N N . ILE A 1 7 ? 12.698 -3.655 -5.025 1.00 0.00 7 ILE A N 14
ATOM 20259 C CA . ILE A 1 7 ? 12.507 -3.361 -3.625 1.00 0.00 7 ILE A CA 14
ATOM 20260 C C . ILE A 1 7 ? 13.037 -4.516 -2.771 1.00 0.00 7 ILE A C 14
ATOM 20261 O O . ILE A 1 7 ? 12.302 -5.202 -2.063 1.00 0.00 7 ILE A O 14
ATOM 20277 N N . ALA A 1 8 ? 14.343 -4.711 -2.800 1.00 0.00 8 ALA A N 14
ATOM 20278 C CA . ALA A 1 8 ? 15.056 -5.527 -1.810 1.00 0.00 8 ALA A CA 14
ATOM 20279 C C . ALA A 1 8 ? 15.050 -4.899 -0.410 1.00 0.00 8 ALA A C 14
ATOM 20280 O O . ALA A 1 8 ? 15.403 -5.569 0.559 1.00 0.00 8 ALA A O 14
ATOM 20287 N N . ASN A 1 9 ? 14.537 -3.671 -0.289 1.00 0.00 9 ASN A N 14
ATOM 20288 C CA . ASN A 1 9 ? 14.238 -3.012 0.981 1.00 0.00 9 ASN A CA 14
ATOM 20289 C C . ASN A 1 9 ? 12.924 -3.560 1.546 1.00 0.00 9 ASN A C 14
ATOM 20290 O O . ASN A 1 9 ? 12.582 -3.303 2.703 1.00 0.00 9 ASN A O 14
ATOM 20301 N N . LEU A 1 10 ? 12.173 -4.305 0.735 1.00 0.00 10 LEU A N 14
ATOM 20302 C CA . LEU A 1 10 ? 10.918 -4.940 1.075 1.00 0.00 10 LEU A CA 14
ATOM 20303 C C . LEU A 1 10 ? 11.071 -6.433 0.795 1.00 0.00 10 LEU A C 14
ATOM 20304 O O . LEU A 1 10 ? 10.414 -6.994 -0.082 1.00 0.00 10 LEU A O 14
ATOM 20320 N N . THR A 1 11 ? 11.962 -7.089 1.538 1.00 0.00 11 THR A N 14
ATOM 20321 C CA . THR A 1 11 ? 12.052 -8.537 1.572 1.00 0.00 11 THR A CA 14
ATOM 20322 C C . THR A 1 11 ? 10.939 -9.056 2.488 1.00 0.00 11 THR A C 14
ATOM 20323 O O . THR A 1 11 ? 10.228 -8.288 3.136 1.00 0.00 11 THR A O 14
ATOM 20334 N N . ALA A 1 12 ? 10.741 -10.365 2.517 1.00 0.00 12 ALA A N 14
ATOM 20335 C CA . ALA A 1 12 ? 9.538 -10.960 3.094 1.00 0.00 12 ALA A CA 14
ATOM 20336 C C . ALA A 1 12 ? 9.607 -10.980 4.613 1.00 0.00 12 ALA A C 14
ATOM 20337 O O . ALA A 1 12 ? 8.598 -10.704 5.264 1.00 0.00 12 ALA A O 14
ATOM 20344 N N . ALA A 1 13 ? 10.790 -11.222 5.173 1.00 0.00 13 ALA A N 14
ATOM 20345 C CA . ALA A 1 13 ? 11.014 -11.040 6.601 1.00 0.00 13 ALA A CA 14
ATOM 20346 C C . ALA A 1 13 ? 10.849 -9.573 6.968 1.00 0.00 13 ALA A C 14
ATOM 20347 O O . ALA A 1 13 ? 10.325 -9.224 8.025 1.00 0.00 13 ALA A O 14
ATOM 20354 N N . GLU A 1 14 ? 11.311 -8.710 6.071 1.00 0.00 14 GLU A N 14
ATOM 20355 C CA . GLU A 1 14 ? 11.499 -7.310 6.317 1.00 0.00 14 GLU A CA 14
ATOM 20356 C C . GLU A 1 14 ? 10.145 -6.655 6.361 1.00 0.00 14 GLU A C 14
ATOM 20357 O O . GLU A 1 14 ? 9.897 -5.829 7.233 1.00 0.00 14 GLU A O 14
ATOM 20369 N N . ILE A 1 15 ? 9.272 -7.025 5.431 1.00 0.00 15 ILE A N 14
ATOM 20370 C CA . ILE A 1 15 ? 7.908 -6.583 5.403 1.00 0.00 15 ILE A CA 14
ATOM 20371 C C . ILE A 1 15 ? 7.188 -7.145 6.601 1.00 0.00 15 ILE A C 14
ATOM 20372 O O . ILE A 1 15 ? 6.562 -6.361 7.308 1.00 0.00 15 ILE A O 14
ATOM 20388 N N . GLU A 1 16 ? 7.280 -8.452 6.851 1.00 0.00 16 GLU A N 14
ATOM 20389 C CA . GLU A 1 16 ? 6.480 -9.017 7.918 1.00 0.00 16 GLU A CA 14
ATOM 20390 C C . GLU A 1 16 ? 6.792 -8.333 9.236 1.00 0.00 16 GLU A C 14
ATOM 20391 O O . GLU A 1 16 ? 5.871 -7.885 9.907 1.00 0.00 16 GLU A O 14
ATOM 20403 N N . GLN A 1 17 ? 8.067 -8.232 9.609 1.00 0.00 17 GLN A N 14
ATOM 20404 C CA . GLN A 1 17 ? 8.441 -7.675 10.895 1.00 0.00 17 GLN A CA 14
ATOM 20405 C C . GLN A 1 17 ? 8.395 -6.147 10.832 1.00 0.00 17 GLN A C 14
ATOM 20406 O O . GLN A 1 17 ? 8.176 -5.482 11.853 1.00 0.00 17 GLN A O 14
ATOM 20420 N N . GLY A 1 18 ? 8.510 -5.592 9.625 1.00 0.00 18 GLY A N 14
ATOM 20421 C CA . GLY A 1 18 ? 8.412 -4.183 9.337 1.00 0.00 18 GLY A CA 14
ATOM 20422 C C . GLY A 1 18 ? 7.020 -3.710 9.681 1.00 0.00 18 GLY A C 14
ATOM 20423 O O . GLY A 1 18 ? 6.860 -2.646 10.284 1.00 0.00 18 GLY A O 14
ATOM 20427 N N . PHE A 1 19 ? 6.015 -4.524 9.342 1.00 0.00 19 PHE A N 14
ATOM 20428 C CA . PHE A 1 19 ? 4.634 -4.071 9.295 1.00 0.00 19 PHE A CA 14
ATOM 20429 C C . PHE A 1 19 ? 3.688 -4.960 10.104 1.00 0.00 19 PHE A C 14
ATOM 20430 O O . PHE A 1 19 ? 2.476 -4.749 10.106 1.00 0.00 19 PHE A O 14
ATOM 20447 N N . LYS A 1 20 ? 4.268 -5.826 10.944 1.00 0.00 20 LYS A N 14
ATOM 20448 C CA . LYS A 1 20 ? 3.645 -6.580 12.035 1.00 0.00 20 LYS A CA 14
ATOM 20449 C C . LYS A 1 20 ? 2.880 -5.691 13.030 1.00 0.00 20 LYS A C 14
ATOM 20450 O O . LYS A 1 20 ? 2.138 -6.197 13.871 1.00 0.00 20 LYS A O 14
ATOM 20469 N N . ASP A 1 21 ? 3.005 -4.375 12.897 1.00 0.00 21 ASP A N 14
ATOM 20470 C CA . ASP A 1 21 ? 2.413 -3.325 13.719 1.00 0.00 21 ASP A CA 14
ATOM 20471 C C . ASP A 1 21 ? 0.944 -3.080 13.383 1.00 0.00 21 ASP A C 14
ATOM 20472 O O . ASP A 1 21 ? 0.166 -2.642 14.234 1.00 0.00 21 ASP A O 14
ATOM 20481 N N . VAL A 1 22 ? 0.547 -3.350 12.142 1.00 0.00 22 VAL A N 14
ATOM 20482 C CA . VAL A 1 22 ? -0.774 -3.047 11.593 1.00 0.00 22 VAL A CA 14
ATOM 20483 C C . VAL A 1 22 ? -1.264 -4.343 10.914 1.00 0.00 22 VAL A C 14
ATOM 20484 O O . VAL A 1 22 ? -0.517 -5.330 10.917 1.00 0.00 22 VAL A O 14
ATOM 20497 N N . PRO A 1 23 ? -2.510 -4.440 10.429 1.00 0.00 23 PRO A N 14
ATOM 20498 C CA . PRO A 1 23 ? -3.018 -5.679 9.877 1.00 0.00 23 PRO A CA 14
ATOM 20499 C C . PRO A 1 23 ? -2.457 -5.896 8.471 1.00 0.00 23 PRO A C 14
ATOM 20500 O O . PRO A 1 23 ? -1.777 -5.039 7.896 1.00 0.00 23 PRO A O 14
ATOM 20511 N N . SER A 1 24 ? -2.818 -7.031 7.892 1.00 0.00 24 SER A N 14
ATOM 20512 C CA . SER A 1 24 ? -2.509 -7.381 6.521 1.00 0.00 24 SER A CA 14
ATOM 20513 C C . SER A 1 24 ? -3.755 -7.989 5.879 1.00 0.00 24 SER A C 14
ATOM 20514 O O . SER A 1 24 ? -4.696 -8.353 6.588 1.00 0.00 24 SER A O 14
ATOM 20522 N N . PHE A 1 25 ? -3.767 -8.150 4.558 1.00 0.00 25 PHE A N 14
ATOM 20523 C CA . PHE A 1 25 ? -4.871 -8.762 3.834 1.00 0.00 25 PHE A CA 14
ATOM 20524 C C . PHE A 1 25 ? -4.308 -9.745 2.825 1.00 0.00 25 PHE A C 14
ATOM 20525 O O . PHE A 1 25 ? -3.166 -9.586 2.386 1.00 0.00 25 PHE A O 14
ATOM 20542 N N . VAL A 1 26 ? -5.116 -10.731 2.449 1.00 0.00 26 VAL A N 14
ATOM 20543 C CA . VAL A 1 26 ? -4.780 -11.767 1.501 1.00 0.00 26 VAL A CA 14
ATOM 20544 C C . VAL A 1 26 ? -5.971 -11.966 0.564 1.00 0.00 26 VAL A C 14
ATOM 20545 O O . VAL A 1 26 ? -7.096 -12.142 1.041 1.00 0.00 26 VAL A O 14
ATOM 20558 N N . HIS A 1 27 ? -5.745 -11.964 -0.751 1.00 0.00 27 HIS A N 14
ATOM 20559 C CA . HIS A 1 27 ? -6.743 -12.413 -1.712 1.00 0.00 27 HIS A CA 14
ATOM 20560 C C . HIS A 1 27 ? -6.253 -13.578 -2.576 1.00 0.00 27 HIS A C 14
ATOM 20561 O O . HIS A 1 27 ? -5.122 -14.037 -2.467 1.00 0.00 27 HIS A O 14
ATOM 20575 N N . GLU A 1 28 ? -7.133 -14.080 -3.425 1.00 0.00 28 GLU A N 14
ATOM 20576 C CA . GLU A 1 28 ? -7.063 -15.368 -4.126 1.00 0.00 28 GLU A CA 14
ATOM 20577 C C . GLU A 1 28 ? -6.130 -15.356 -5.355 1.00 0.00 28 GLU A C 14
ATOM 20578 O O . GLU A 1 28 ? -6.381 -16.043 -6.349 1.00 0.00 28 GLU A O 14
ATOM 20590 N N . GLY A 1 29 ? -5.053 -14.567 -5.331 1.00 0.00 29 GLY A N 14
ATOM 20591 C CA . GLY A 1 29 ? -4.299 -14.259 -6.540 1.00 0.00 29 GLY A CA 14
ATOM 20592 C C . GLY A 1 29 ? -5.159 -13.448 -7.509 1.00 0.00 29 GLY A C 14
ATOM 20593 O O . GLY A 1 29 ? -6.256 -13.008 -7.157 1.00 0.00 29 GLY A O 14
ATOM 20597 N N . GLY A 1 30 ? -4.662 -13.260 -8.732 1.00 0.00 30 GLY A N 14
ATOM 20598 C CA . GLY A 1 30 ? -5.288 -12.415 -9.724 1.00 0.00 30 GLY A CA 14
ATOM 20599 C C . GLY A 1 30 ? -4.909 -10.963 -9.466 1.00 0.00 30 GLY A C 14
ATOM 20600 O O . GLY A 1 30 ? -4.868 -10.531 -8.319 1.00 0.00 30 GLY A O 14
ATOM 20604 N N . ASP A 1 31 ? -4.605 -10.199 -10.518 1.00 0.00 31 ASP A N 14
ATOM 20605 C CA . ASP A 1 31 ? -4.358 -8.762 -10.372 1.00 0.00 31 ASP A CA 14
ATOM 20606 C C . ASP A 1 31 ? -5.635 -8.019 -10.010 1.00 0.00 31 ASP A C 14
ATOM 20607 O O . ASP A 1 31 ? -6.733 -8.415 -10.426 1.00 0.00 31 ASP A O 14
ATOM 20616 N N . VAL A 1 32 ? -5.483 -6.941 -9.233 1.00 0.00 32 VAL A N 14
ATOM 20617 C CA . VAL A 1 32 ? -6.585 -6.308 -8.520 1.00 0.00 32 VAL A CA 14
ATOM 20618 C C . VAL A 1 32 ? -6.131 -4.899 -8.181 1.00 0.00 32 VAL A C 14
ATOM 20619 O O . VAL A 1 32 ? -4.998 -4.737 -7.741 1.00 0.00 32 VAL A O 14
ATOM 20632 N N . PRO A 1 33 ? -6.971 -3.881 -8.383 1.00 0.00 33 PRO A N 14
ATOM 20633 C CA . PRO A 1 33 ? -6.543 -2.503 -8.353 1.00 0.00 33 PRO A CA 14
ATOM 20634 C C . PRO A 1 33 ? -6.328 -1.997 -6.938 1.00 0.00 33 PRO A C 14
ATOM 20635 O O . PRO A 1 33 ? -7.039 -2.384 -5.999 1.00 0.00 33 PRO A O 14
ATOM 20646 N N . LEU A 1 34 ? -5.391 -1.046 -6.816 1.00 0.00 34 LEU A N 14
ATOM 20647 C CA . LEU A 1 34 ? -5.060 -0.415 -5.552 1.00 0.00 34 LEU A CA 14
ATOM 20648 C C . LEU A 1 34 ? -6.321 0.019 -4.772 1.00 0.00 34 LEU A C 14
ATOM 20649 O O . LEU A 1 34 ? -6.438 -0.245 -3.577 1.00 0.00 34 LEU A O 14
ATOM 20665 N N . VAL A 1 35 ? -7.311 0.572 -5.480 1.00 0.00 35 VAL A N 14
ATOM 20666 C CA . VAL A 1 35 ? -8.582 1.131 -5.000 1.00 0.00 35 VAL A CA 14
ATOM 20667 C C . VAL A 1 35 ? -9.620 0.096 -4.587 1.00 0.00 35 VAL A C 14
ATOM 20668 O O . VAL A 1 35 ? -10.625 0.458 -3.973 1.00 0.00 35 VAL A O 14
ATOM 20681 N N . GLU A 1 36 ? -9.398 -1.178 -4.887 1.00 0.00 36 GLU A N 14
ATOM 20682 C CA . GLU A 1 36 ? -10.172 -2.245 -4.292 1.00 0.00 36 GLU A CA 14
ATOM 20683 C C . GLU A 1 36 ? -9.373 -2.825 -3.151 1.00 0.00 36 GLU A C 14
ATOM 20684 O O . GLU A 1 36 ? -9.944 -3.031 -2.088 1.00 0.00 36 GLU A O 14
ATOM 20696 N N . LEU A 1 37 ? -8.066 -3.063 -3.304 1.00 0.00 37 LEU A N 14
ATOM 20697 C CA . LEU A 1 37 ? -7.372 -3.883 -2.341 1.00 0.00 37 LEU A CA 14
ATOM 20698 C C . LEU A 1 37 ? -7.119 -3.088 -1.086 1.00 0.00 37 LEU A C 14
ATOM 20699 O O . LEU A 1 37 ? -6.984 -3.721 -0.052 1.00 0.00 37 LEU A O 14
ATOM 20715 N N . LEU A 1 38 ? -7.148 -1.745 -1.104 1.00 0.00 38 LEU A N 14
ATOM 20716 C CA . LEU A 1 38 ? -7.053 -1.009 0.127 1.00 0.00 38 LEU A CA 14
ATOM 20717 C C . LEU A 1 38 ? -8.391 -1.022 0.856 1.00 0.00 38 LEU A C 14
ATOM 20718 O O . LEU A 1 38 ? -8.437 -0.967 2.077 1.00 0.00 38 LEU A O 14
ATOM 20734 N N . VAL A 1 39 ? -9.483 -1.028 0.104 1.00 0.00 39 VAL A N 14
ATOM 20735 C CA . VAL A 1 39 ? -10.858 -0.999 0.589 1.00 0.00 39 VAL A CA 14
ATOM 20736 C C . VAL A 1 39 ? -11.153 -2.355 1.241 1.00 0.00 39 VAL A C 14
ATOM 20737 O O . VAL A 1 39 ? -11.520 -2.423 2.415 1.00 0.00 39 VAL A O 14
ATOM 20750 N N . SER A 1 40 ? -10.857 -3.432 0.519 1.00 0.00 40 SER A N 14
ATOM 20751 C CA . SER A 1 40 ? -10.925 -4.808 0.935 1.00 0.00 40 SER A CA 14
ATOM 20752 C C . SER A 1 40 ? -9.930 -5.076 2.063 1.00 0.00 40 SER A C 14
ATOM 20753 O O . SER A 1 40 ? -10.249 -5.829 2.989 1.00 0.00 40 SER A O 14
ATOM 20761 N N . ALA A 1 41 ? -8.745 -4.445 2.036 1.00 0.00 41 ALA A N 14
ATOM 20762 C CA . ALA A 1 41 ? -7.828 -4.644 3.150 1.00 0.00 41 ALA A CA 14
ATOM 20763 C C . ALA A 1 41 ? -8.227 -3.800 4.361 1.00 0.00 41 ALA A C 14
ATOM 20764 O O . ALA A 1 41 ? -7.934 -4.195 5.489 1.00 0.00 41 ALA A O 14
ATOM 20771 N N . GLY A 1 42 ? -8.980 -2.715 4.170 1.00 0.00 42 GLY A N 14
ATOM 20772 C CA . GLY A 1 42 ? -9.605 -1.978 5.256 1.00 0.00 42 GLY A CA 14
ATOM 20773 C C . GLY A 1 42 ? -8.730 -0.821 5.704 1.00 0.00 42 GLY A C 14
ATOM 20774 O O . GLY A 1 42 ? -8.738 -0.426 6.871 1.00 0.00 42 GLY A O 14
ATOM 20778 N N . ILE A 1 43 ? -8.008 -0.245 4.750 1.00 0.00 43 ILE A N 14
ATOM 20779 C CA . ILE A 1 43 ? -7.149 0.906 4.898 1.00 0.00 43 ILE A CA 14
ATOM 20780 C C . ILE A 1 43 ? -8.131 2.079 4.914 1.00 0.00 43 ILE A C 14
ATOM 20781 O O . ILE A 1 43 ? -8.109 2.843 5.876 1.00 0.00 43 ILE A O 14
ATOM 20797 N N . SER A 1 44 ? -9.022 2.186 3.913 1.00 0.00 44 SER A N 14
ATOM 20798 C CA . SER A 1 44 ? -9.901 3.342 3.757 1.00 0.00 44 SER A CA 14
ATOM 20799 C C . SER A 1 44 ? -11.211 2.813 3.197 1.00 0.00 44 SER A C 14
ATOM 20800 O O . SER A 1 44 ? -11.264 2.509 2.013 1.00 0.00 44 SER A O 14
ATOM 20808 N N . PRO A 1 45 ? -12.246 2.618 4.033 1.00 0.00 45 PRO A N 14
ATOM 20809 C CA . PRO A 1 45 ? -13.445 1.889 3.635 1.00 0.00 45 PRO A CA 14
ATOM 20810 C C . PRO A 1 45 ? -14.396 2.728 2.782 1.00 0.00 45 PRO A C 14
ATOM 20811 O O . PRO A 1 45 ? -15.307 2.197 2.149 1.00 0.00 45 PRO A O 14
ATOM 20822 N N . SER A 1 46 ? -14.245 4.050 2.801 1.00 0.00 46 SER A N 14
ATOM 20823 C CA . SER A 1 46 ? -15.181 4.930 2.132 1.00 0.00 46 SER A CA 14
ATOM 20824 C C . SER A 1 46 ? -14.637 5.128 0.730 1.00 0.00 46 SER A C 14
ATOM 20825 O O . SER A 1 46 ? -13.588 5.747 0.610 1.00 0.00 46 SER A O 14
ATOM 20833 N N . LYS A 1 47 ? -15.267 4.573 -0.311 1.00 0.00 47 LYS A N 14
ATOM 20834 C CA . LYS A 1 47 ? -14.662 4.508 -1.646 1.00 0.00 47 LYS A CA 14
ATOM 20835 C C . LYS A 1 47 ? -14.158 5.854 -2.168 1.00 0.00 47 LYS A C 14
ATOM 20836 O O . LYS A 1 47 ? -13.086 5.866 -2.761 1.00 0.00 47 LYS A O 14
ATOM 20855 N N . ARG A 1 48 ? -14.826 6.990 -1.928 1.00 0.00 48 ARG A N 14
ATOM 20856 C CA . ARG A 1 48 ? -14.260 8.289 -2.326 1.00 0.00 48 ARG A CA 14
ATOM 20857 C C . ARG A 1 48 ? -12.986 8.580 -1.533 1.00 0.00 48 ARG A C 14
ATOM 20858 O O . ARG A 1 48 ? -11.992 9.040 -2.097 1.00 0.00 48 ARG A O 14
ATOM 20879 N N . GLN A 1 49 ? -13.020 8.378 -0.216 1.00 0.00 49 GLN A N 14
ATOM 20880 C CA . GLN A 1 49 ? -11.866 8.615 0.640 1.00 0.00 49 GLN A CA 14
ATOM 20881 C C . GLN A 1 49 ? -10.728 7.746 0.138 1.00 0.00 49 GLN A C 14
ATOM 20882 O O . GLN A 1 49 ? -9.653 8.254 -0.142 1.00 0.00 49 GLN A O 14
ATOM 20896 N N . ALA A 1 50 ? -11.010 6.456 -0.036 1.00 0.00 50 ALA A N 14
ATOM 20897 C CA . ALA A 1 50 ? -10.108 5.453 -0.541 1.00 0.00 50 ALA A CA 14
ATOM 20898 C C . ALA A 1 50 ? -9.500 5.904 -1.865 1.00 0.00 50 ALA A C 14
ATOM 20899 O O . ALA A 1 50 ? -8.291 5.832 -2.057 1.00 0.00 50 ALA A O 14
ATOM 20906 N N . ARG A 1 51 ? -10.346 6.395 -2.774 1.00 0.00 51 ARG A N 14
ATOM 20907 C CA . ARG A 1 51 ? -9.917 6.896 -4.060 1.00 0.00 51 ARG A CA 14
ATOM 20908 C C . ARG A 1 51 ? -8.903 7.992 -3.909 1.00 0.00 51 ARG A C 14
ATOM 20909 O O . ARG A 1 51 ? -7.888 7.915 -4.581 1.00 0.00 51 ARG A O 14
ATOM 20930 N N . GLU A 1 52 ? -9.132 8.983 -3.057 1.00 0.00 52 GLU A N 14
ATOM 20931 C CA . GLU A 1 52 ? -8.115 10.020 -2.899 1.00 0.00 52 GLU A CA 14
ATOM 20932 C C . GLU A 1 52 ? -6.893 9.465 -2.200 1.00 0.00 52 GLU A C 14
ATOM 20933 O O . GLU A 1 52 ? -5.772 9.791 -2.577 1.00 0.00 52 GLU A O 14
ATOM 20945 N N . ASP A 1 53 ? -7.096 8.559 -1.257 1.00 0.00 53 ASP A N 14
ATOM 20946 C CA . ASP A 1 53 ? -6.049 7.822 -0.604 1.00 0.00 53 ASP A CA 14
ATOM 20947 C C . ASP A 1 53 ? -5.257 6.950 -1.566 1.00 0.00 53 ASP A C 14
ATOM 20948 O O . ASP A 1 53 ? -4.188 6.483 -1.186 1.00 0.00 53 ASP A O 14
ATOM 20957 N N . ILE A 1 54 ? -5.754 6.760 -2.790 1.00 0.00 54 ILE A N 14
ATOM 20958 C CA . ILE A 1 54 ? -5.107 6.082 -3.887 1.00 0.00 54 ILE A CA 14
ATOM 20959 C C . ILE A 1 54 ? -4.619 6.999 -4.989 1.00 0.00 54 ILE A C 14
ATOM 20960 O O . ILE A 1 54 ? -3.697 6.620 -5.695 1.00 0.00 54 ILE A O 14
ATOM 20976 N N . GLN A 1 55 ? -5.267 8.137 -5.208 1.00 0.00 55 GLN A N 14
ATOM 20977 C CA . GLN A 1 55 ? -4.936 9.097 -6.239 1.00 0.00 55 GLN A CA 14
ATOM 20978 C C . GLN A 1 55 ? -3.938 10.106 -5.711 1.00 0.00 55 GLN A C 14
ATOM 20979 O O . GLN A 1 55 ? -3.454 10.932 -6.487 1.00 0.00 55 GLN A O 14
ATOM 20993 N N . ASN A 1 56 ? -3.673 10.106 -4.404 1.00 0.00 56 ASN A N 14
ATOM 20994 C CA . ASN A 1 56 ? -2.724 11.050 -3.841 1.00 0.00 56 ASN A CA 14
ATOM 20995 C C . ASN A 1 56 ? -1.394 10.400 -3.619 1.00 0.00 56 ASN A C 14
ATOM 20996 O O . ASN A 1 56 ? -1.288 9.259 -3.187 1.00 0.00 56 ASN A O 14
ATOM 21007 N N . GLY A 1 57 ? -0.362 11.207 -3.791 1.00 0.00 57 GLY A N 14
ATOM 21008 C CA . GLY A 1 57 ? 1.009 10.856 -3.497 1.00 0.00 57 GLY A CA 14
ATOM 21009 C C . GLY A 1 57 ? 1.263 10.601 -2.012 1.00 0.00 57 GLY A C 14
ATOM 21010 O O . GLY A 1 57 ? 2.419 10.553 -1.610 1.00 0.00 57 GLY A O 14
ATOM 21014 N N . ALA A 1 58 ? 0.218 10.488 -1.191 1.00 0.00 58 ALA A N 14
ATOM 21015 C CA . ALA A 1 58 ? 0.278 10.071 0.187 1.00 0.00 58 ALA A CA 14
ATOM 21016 C C . ALA A 1 58 ? 0.264 8.546 0.288 1.00 0.00 58 ALA A C 14
ATOM 21017 O O . ALA A 1 58 ? 0.445 8.053 1.393 1.00 0.00 58 ALA A O 14
ATOM 21024 N N . ILE A 1 59 ? 0.023 7.788 -0.787 1.00 0.00 59 ILE A N 14
ATOM 21025 C CA . ILE A 1 59 ? 0.170 6.337 -0.814 1.00 0.00 59 ILE A CA 14
ATOM 21026 C C . ILE A 1 59 ? 1.515 6.028 -1.462 1.00 0.00 59 ILE A C 14
ATOM 21027 O O . ILE A 1 59 ? 1.712 5.936 -2.678 1.00 0.00 59 ILE A O 14
ATOM 21043 N N . TYR A 1 60 ? 2.487 5.964 -0.565 1.00 0.00 60 TYR A N 14
ATOM 21044 C CA . TYR A 1 60 ? 3.823 5.517 -0.812 1.00 0.00 60 TYR A CA 14
ATOM 21045 C C . TYR A 1 60 ? 3.791 3.997 -0.716 1.00 0.00 60 TYR A C 14
ATOM 21046 O O . TYR A 1 60 ? 3.828 3.431 0.373 1.00 0.00 60 TYR A O 14
ATOM 21064 N N . VAL A 1 61 ? 3.663 3.304 -1.839 1.00 0.00 61 VAL A N 14
ATOM 21065 C CA . VAL A 1 61 ? 3.656 1.848 -1.825 1.00 0.00 61 VAL A CA 14
ATOM 21066 C C . VAL A 1 61 ? 5.126 1.484 -1.694 1.00 0.00 61 VAL A C 14
ATOM 21067 O O . VAL A 1 61 ? 5.936 2.056 -2.415 1.00 0.00 61 VAL A O 14
ATOM 21080 N N . ASN A 1 62 ? 5.523 0.541 -0.829 1.00 0.00 62 ASN A N 14
ATOM 21081 C CA . ASN A 1 62 ? 6.914 0.058 -0.875 1.00 0.00 62 ASN A CA 14
ATOM 21082 C C . ASN A 1 62 ? 7.932 1.205 -0.633 1.00 0.00 62 ASN A C 14
ATOM 21083 O O . ASN A 1 62 ? 9.109 1.096 -0.983 1.00 0.00 62 ASN A O 14
ATOM 21094 N N . GLY A 1 63 ? 7.489 2.319 -0.034 1.00 0.00 63 GLY A N 14
ATOM 21095 C CA . GLY A 1 63 ? 8.274 3.529 0.204 1.00 0.00 63 GLY A CA 14
ATOM 21096 C C . GLY A 1 63 ? 8.250 4.535 -0.954 1.00 0.00 63 GLY A C 14
ATOM 21097 O O . GLY A 1 63 ? 8.954 5.539 -0.882 1.00 0.00 63 GLY A O 14
ATOM 21101 N N . GLU A 1 64 ? 7.451 4.317 -2.001 1.00 0.00 64 GLU A N 14
ATOM 21102 C CA . GLU A 1 64 ? 7.544 4.983 -3.293 1.00 0.00 64 GLU A CA 14
ATOM 21103 C C . GLU A 1 64 ? 6.146 5.483 -3.666 1.00 0.00 64 GLU A C 14
ATOM 21104 O O . GLU A 1 64 ? 5.199 4.704 -3.733 1.00 0.00 64 GLU A O 14
ATOM 21116 N N . ARG A 1 65 ? 5.976 6.799 -3.787 1.00 0.00 65 ARG A N 14
ATOM 21117 C CA . ARG A 1 65 ? 4.710 7.470 -4.084 1.00 0.00 65 ARG A CA 14
ATOM 21118 C C . ARG A 1 65 ? 4.166 6.945 -5.411 1.00 0.00 65 ARG A C 14
ATOM 21119 O O . ARG A 1 65 ? 4.685 7.325 -6.461 1.00 0.00 65 ARG A O 14
ATOM 21140 N N . LEU A 1 66 ? 3.121 6.112 -5.390 1.00 0.00 66 LEU A N 14
ATOM 21141 C CA . LEU A 1 66 ? 2.558 5.509 -6.599 1.00 0.00 66 LEU A CA 14
ATOM 21142 C C . LEU A 1 66 ? 1.040 5.489 -6.484 1.00 0.00 66 LEU A C 14
ATOM 21143 O O . LEU A 1 66 ? 0.486 4.684 -5.743 1.00 0.00 66 LEU A O 14
ATOM 21159 N N . GLN A 1 67 ? 0.375 6.400 -7.198 1.00 0.00 67 GLN A N 14
ATOM 21160 C CA . GLN A 1 67 ? -1.051 6.650 -7.101 1.00 0.00 67 GLN A CA 14
ATOM 21161 C C . GLN A 1 67 ? -1.757 6.537 -8.446 1.00 0.00 67 GLN A C 14
ATOM 21162 O O . GLN A 1 67 ? -2.252 7.517 -9.010 1.00 0.00 67 GLN A O 14
ATOM 21176 N N . ASP A 1 68 ? -1.844 5.330 -8.987 1.00 0.00 68 ASP A N 14
ATOM 21177 C CA . ASP A 1 68 ? -2.703 5.051 -10.108 1.00 0.00 68 ASP A CA 14
ATOM 21178 C C . ASP A 1 68 ? -3.014 3.561 -10.142 1.00 0.00 68 ASP A C 14
ATOM 21179 O O . ASP A 1 68 ? -2.189 2.749 -9.722 1.00 0.00 68 ASP A O 14
ATOM 21188 N N . VAL A 1 69 ? -4.155 3.186 -10.710 1.00 0.00 69 VAL A N 14
ATOM 21189 C CA . VAL A 1 69 ? -4.436 1.815 -11.115 1.00 0.00 69 VAL A CA 14
ATOM 21190 C C . VAL A 1 69 ? -3.391 1.348 -12.129 1.00 0.00 69 VAL A C 14
ATOM 21191 O O . VAL A 1 69 ? -2.970 0.194 -12.100 1.00 0.00 69 VAL A O 14
ATOM 21204 N N . GLY A 1 70 ? -2.883 2.274 -12.945 1.00 0.00 70 GLY A N 14
ATOM 21205 C CA . GLY A 1 70 ? -1.771 2.014 -13.842 1.00 0.00 70 GLY A CA 14
ATOM 21206 C C . GLY A 1 70 ? -0.463 1.703 -13.127 1.00 0.00 70 GLY A C 14
ATOM 21207 O O . GLY A 1 70 ? 0.414 1.048 -13.689 1.00 0.00 70 GLY A O 14
ATOM 21211 N N . ALA A 1 71 ? -0.337 2.175 -11.892 1.00 0.00 71 ALA A N 14
ATOM 21212 C CA . ALA A 1 71 ? 0.879 2.118 -11.104 1.00 0.00 71 ALA A CA 14
ATOM 21213 C C . ALA A 1 71 ? 0.930 0.846 -10.270 1.00 0.00 71 ALA A C 14
ATOM 21214 O O . ALA A 1 71 ? 1.979 0.200 -10.230 1.00 0.00 71 ALA A O 14
ATOM 21221 N N . ILE A 1 72 ? -0.161 0.457 -9.592 1.00 0.00 72 ILE A N 14
ATOM 21222 C CA . ILE A 1 72 ? -0.170 -0.723 -8.740 1.00 0.00 72 ILE A CA 14
ATOM 21223 C C . ILE A 1 72 ? -1.513 -1.440 -8.881 1.00 0.00 72 ILE A C 14
ATOM 21224 O O . ILE A 1 72 ? -2.570 -0.827 -8.723 1.00 0.00 72 ILE A O 14
ATOM 21240 N N . LEU A 1 73 ? -1.472 -2.746 -9.136 1.00 0.00 73 LEU A N 14
ATOM 21241 C CA . LEU A 1 73 ? -2.580 -3.636 -8.970 1.00 0.00 73 LEU A CA 14
ATOM 21242 C C . LEU A 1 73 ? -2.121 -4.459 -7.772 1.00 0.00 73 LEU A C 14
ATOM 21243 O O . LEU A 1 73 ? -2.199 -3.979 -6.645 1.00 0.00 73 LEU A O 14
ATOM 21259 N N . THR A 1 74 ? -1.491 -5.605 -7.993 1.00 0.00 74 THR A N 14
ATOM 21260 C CA . THR A 1 74 ? -1.122 -6.555 -6.956 1.00 0.00 74 THR A CA 14
ATOM 21261 C C . THR A 1 74 ? 0.337 -6.470 -6.506 1.00 0.00 74 THR A C 14
ATOM 21262 O O . THR A 1 74 ? 1.089 -5.560 -6.854 1.00 0.00 74 THR A O 14
ATOM 21273 N N . ALA A 1 75 ? 0.746 -7.443 -5.689 1.00 0.00 75 ALA A N 14
ATOM 21274 C CA . ALA A 1 75 ? 2.111 -7.622 -5.244 1.00 0.00 75 ALA A CA 14
ATOM 21275 C C . ALA A 1 75 ? 3.078 -7.797 -6.405 1.00 0.00 75 ALA A C 14
ATOM 21276 O O . ALA A 1 75 ? 4.141 -7.185 -6.378 1.00 0.00 75 ALA A O 14
ATOM 21283 N N . GLU A 1 76 ? 2.730 -8.596 -7.418 1.00 0.00 76 GLU A N 14
ATOM 21284 C CA . GLU A 1 76 ? 3.568 -8.742 -8.615 1.00 0.00 76 GLU A CA 14
ATOM 21285 C C . GLU A 1 76 ? 3.615 -7.461 -9.432 1.00 0.00 76 GLU A C 14
ATOM 21286 O O . GLU A 1 76 ? 4.501 -7.272 -10.262 1.00 0.00 76 GLU A O 14
ATOM 21298 N N . HIS A 1 77 ? 2.665 -6.568 -9.191 1.00 0.00 77 HIS A N 14
ATOM 21299 C CA . HIS A 1 77 ? 2.600 -5.283 -9.833 1.00 0.00 77 HIS A CA 14
ATOM 21300 C C . HIS A 1 77 ? 3.394 -4.255 -9.016 1.00 0.00 77 HIS A C 14
ATOM 21301 O O . HIS A 1 77 ? 3.415 -3.081 -9.398 1.00 0.00 77 HIS A O 14
ATOM 21315 N N . ARG A 1 78 ? 4.047 -4.644 -7.905 1.00 0.00 78 ARG A N 14
ATOM 21316 C CA . ARG A 1 78 ? 5.000 -3.787 -7.208 1.00 0.00 78 ARG A CA 14
ATOM 21317 C C . ARG A 1 78 ? 6.377 -4.464 -7.181 1.00 0.00 78 ARG A C 14
ATOM 21318 O O . ARG A 1 78 ? 7.296 -3.942 -7.801 1.00 0.00 78 ARG A O 14
ATOM 21339 N N . LEU A 1 79 ? 6.552 -5.547 -6.414 1.00 0.00 79 LEU A N 14
ATOM 21340 C CA . LEU A 1 79 ? 7.693 -6.430 -6.327 1.00 0.00 79 LEU A CA 14
ATOM 21341 C C . LEU A 1 79 ? 7.531 -7.603 -7.301 1.00 0.00 79 LEU A C 14
ATOM 21342 O O . LEU A 1 79 ? 6.593 -7.642 -8.087 1.00 0.00 79 LEU A O 14
ATOM 21358 N N . GLU A 1 80 ? 8.417 -8.596 -7.195 1.00 0.00 80 GLU A N 14
ATOM 21359 C CA . GLU A 1 80 ? 8.421 -9.867 -7.925 1.00 0.00 80 GLU A CA 14
ATOM 21360 C C . GLU A 1 80 ? 7.147 -10.705 -7.744 1.00 0.00 80 GLU A C 14
ATOM 21361 O O . GLU A 1 80 ? 7.002 -11.747 -8.384 1.00 0.00 80 GLU A O 14
ATOM 21373 N N . GLY A 1 81 ? 6.242 -10.297 -6.856 1.00 0.00 81 GLY A N 14
ATOM 21374 C CA . GLY A 1 81 ? 5.019 -10.997 -6.565 1.00 0.00 81 GLY A CA 14
ATOM 21375 C C . GLY A 1 81 ? 5.125 -11.787 -5.287 1.00 0.00 81 GLY A C 14
ATOM 21376 O O . GLY A 1 81 ? 5.234 -13.010 -5.312 1.00 0.00 81 GLY A O 14
ATOM 21380 N N . ARG A 1 82 ? 5.106 -11.071 -4.161 1.00 0.00 82 ARG A N 14
ATOM 21381 C CA . ARG A 1 82 ? 5.199 -11.674 -2.837 1.00 0.00 82 ARG A CA 14
ATOM 21382 C C . ARG A 1 82 ? 4.192 -11.008 -1.905 1.00 0.00 82 ARG A C 14
ATOM 21383 O O . ARG A 1 82 ? 3.216 -11.631 -1.495 1.00 0.00 82 ARG A O 14
ATOM 21404 N N . PHE A 1 83 ? 4.398 -9.728 -1.618 1.00 0.00 83 PHE A N 14
ATOM 21405 C CA . PHE A 1 83 ? 3.569 -8.885 -0.766 1.00 0.00 83 PHE A CA 14
ATOM 21406 C C . PHE A 1 83 ? 3.511 -7.503 -1.427 1.00 0.00 83 PHE A C 14
ATOM 21407 O O . PHE A 1 83 ? 4.061 -7.313 -2.505 1.00 0.00 83 PHE A O 14
ATOM 21424 N N . THR A 1 84 ? 2.888 -6.521 -0.795 1.00 0.00 84 THR A N 14
ATOM 21425 C CA . THR A 1 84 ? 3.022 -5.112 -1.107 1.00 0.00 84 THR A CA 14
ATOM 21426 C C . THR A 1 84 ? 2.760 -4.391 0.216 1.00 0.00 84 THR A C 14
ATOM 21427 O O . THR A 1 84 ? 1.849 -4.775 0.954 1.00 0.00 84 THR A O 14
ATOM 21438 N N . VAL A 1 85 ? 3.548 -3.360 0.520 1.00 0.00 85 VAL A N 14
ATOM 21439 C CA . VAL A 1 85 ? 3.295 -2.474 1.651 1.00 0.00 85 VAL A CA 14
ATOM 21440 C C . VAL A 1 85 ? 2.732 -1.177 1.102 1.00 0.00 85 VAL A C 14
ATOM 21441 O O . VAL A 1 85 ? 3.111 -0.739 0.016 1.00 0.00 85 VAL A O 14
ATOM 21454 N N . ILE A 1 86 ? 1.871 -0.552 1.886 1.00 0.00 86 ILE A N 14
ATOM 21455 C CA . ILE A 1 86 ? 1.067 0.609 1.585 1.00 0.00 86 ILE A CA 14
ATOM 21456 C C . ILE A 1 86 ? 1.355 1.598 2.690 1.00 0.00 86 ILE A C 14
ATOM 21457 O O . ILE A 1 86 ? 0.784 1.451 3.764 1.00 0.00 86 ILE A O 14
ATOM 21473 N N . ARG A 1 87 ? 2.182 2.616 2.477 1.00 0.00 87 ARG A N 14
ATOM 21474 C CA . ARG A 1 87 ? 2.285 3.687 3.458 1.00 0.00 87 ARG A CA 14
ATOM 21475 C C . ARG A 1 87 ? 1.309 4.726 2.946 1.00 0.00 87 ARG A C 14
ATOM 21476 O O . ARG A 1 87 ? 1.702 5.649 2.242 1.00 0.00 87 ARG A O 14
ATOM 21497 N N . ARG A 1 88 ? 0.022 4.540 3.222 1.00 0.00 88 ARG A N 14
ATOM 21498 C CA . ARG A 1 88 ? -1.007 5.523 3.001 1.00 0.00 88 ARG A CA 14
ATOM 21499 C C . ARG A 1 88 ? -0.910 6.514 4.164 1.00 0.00 88 ARG A C 14
ATOM 21500 O O . ARG A 1 88 ? -1.613 6.367 5.158 1.00 0.00 88 ARG A O 14
ATOM 21521 N N . GLY A 1 89 ? -0.026 7.503 4.020 1.00 0.00 89 GLY A N 14
ATOM 21522 C CA . GLY A 1 89 ? 0.326 8.607 4.904 1.00 0.00 89 GLY A CA 14
ATOM 21523 C C . GLY A 1 89 ? -0.507 8.739 6.174 1.00 0.00 89 GLY A C 14
ATOM 21524 O O . GLY A 1 89 ? -0.125 8.205 7.217 1.00 0.00 89 GLY A O 14
ATOM 21528 N N . LYS A 1 90 ? -1.625 9.476 6.116 1.00 0.00 90 LYS A N 14
ATOM 21529 C CA . LYS A 1 90 ? -2.422 9.811 7.301 1.00 0.00 90 LYS A CA 14
ATOM 21530 C C . LYS A 1 90 ? -3.055 8.574 7.938 1.00 0.00 90 LYS A C 14
ATOM 21531 O O . LYS A 1 90 ? -3.425 8.635 9.108 1.00 0.00 90 LYS A O 14
ATOM 21550 N N . LYS A 1 91 ? -3.186 7.463 7.216 1.00 0.00 91 LYS A N 14
ATOM 21551 C CA . LYS A 1 91 ? -3.505 6.184 7.820 1.00 0.00 91 LYS A CA 14
ATOM 21552 C C . LYS A 1 91 ? -2.178 5.578 8.284 1.00 0.00 91 LYS A C 14
ATOM 21553 O O . LYS A 1 91 ? -1.588 6.117 9.225 1.00 0.00 91 LYS A O 14
ATOM 21572 N N . LYS A 1 92 ? -1.686 4.490 7.681 1.00 0.00 92 LYS A N 14
ATOM 21573 C CA . LYS A 1 92 ? -0.490 3.792 8.115 1.00 0.00 92 LYS A CA 14
ATOM 21574 C C . LYS A 1 92 ? 0.087 2.941 6.971 1.00 0.00 92 LYS A C 14
ATOM 21575 O O . LYS A 1 92 ? -0.146 3.239 5.791 1.00 0.00 92 LYS A O 14
ATOM 21594 N N . TYR A 1 93 ? 0.861 1.926 7.363 1.00 0.00 93 TYR A N 14
ATOM 21595 C CA . TYR A 1 93 ? 1.763 1.077 6.590 1.00 0.00 93 TYR A CA 14
ATOM 21596 C C . TYR A 1 93 ? 1.170 -0.329 6.397 1.00 0.00 93 TYR A C 14
ATOM 21597 O O . TYR A 1 93 ? 1.672 -1.317 6.932 1.00 0.00 93 TYR A O 14
ATOM 21615 N N . TYR A 1 94 ? 0.067 -0.437 5.680 1.00 0.00 94 TYR A N 14
ATOM 21616 C CA . TYR A 1 94 ? -0.686 -1.676 5.595 1.00 0.00 94 TYR A CA 14
ATOM 21617 C C . TYR A 1 94 ? -0.022 -2.641 4.629 1.00 0.00 94 TYR A C 14
ATOM 21618 O O . TYR A 1 94 ? 0.867 -2.269 3.860 1.00 0.00 94 TYR A O 14
ATOM 21636 N N . LEU A 1 95 ? -0.472 -3.887 4.680 1.00 0.00 95 LEU A N 14
ATOM 21637 C CA . LEU A 1 95 ? 0.195 -5.023 4.069 1.00 0.00 95 LEU A CA 14
ATOM 21638 C C . LEU A 1 95 ? -0.823 -5.828 3.284 1.00 0.00 95 LEU A C 14
ATOM 21639 O O . LEU A 1 95 ? -1.928 -6.101 3.751 1.00 0.00 95 LEU A O 14
ATOM 21655 N N . ILE A 1 96 ? -0.454 -6.185 2.068 1.00 0.00 96 ILE A N 14
ATOM 21656 C CA . ILE A 1 96 ? -1.339 -6.698 1.046 1.00 0.00 96 ILE A CA 14
ATOM 21657 C C . ILE A 1 96 ? -0.607 -7.888 0.427 1.00 0.00 96 ILE A C 14
ATOM 21658 O O . ILE A 1 96 ? 0.534 -7.746 -0.015 1.00 0.00 96 ILE A O 14
ATOM 21674 N N . ARG A 1 97 ? -1.217 -9.067 0.398 1.00 0.00 97 ARG A N 14
ATOM 21675 C CA . ARG A 1 97 ? -0.696 -10.244 -0.270 1.00 0.00 97 ARG A CA 14
ATOM 21676 C C . ARG A 1 97 ? -1.797 -11.006 -1.012 1.00 0.00 97 ARG A C 14
ATOM 21677 O O . ARG A 1 97 ? -2.994 -10.705 -0.926 1.00 0.00 97 ARG A O 14
ATOM 21698 N N . TYR A 1 98 ? -1.394 -12.027 -1.752 1.00 0.00 98 TYR A N 14
ATOM 21699 C CA . TYR A 1 98 ? -2.265 -13.057 -2.254 1.00 0.00 98 TYR A CA 14
ATOM 21700 C C . TYR A 1 98 ? -1.891 -14.397 -1.633 1.00 0.00 98 TYR A C 14
ATOM 21701 O O . TYR A 1 98 ? -0.839 -14.513 -1.000 1.00 0.00 98 TYR A O 14
ATOM 21719 N N . ALA A 1 99 ? -2.766 -15.385 -1.807 1.00 0.00 99 ALA A N 14
ATOM 21720 C CA . ALA A 1 99 ? -2.643 -16.754 -1.350 1.00 0.00 99 ALA A CA 14
ATOM 21721 C C . ALA A 1 99 ? -1.516 -17.466 -2.103 1.00 0.00 99 ALA A C 14
ATOM 21722 O O . ALA A 1 99 ? -1.751 -18.254 -3.022 1.00 0.00 99 ALA A O 14
ATOM 21729 N N . ALA A 1 1 ? 15.743 -15.017 4.784 1.00 0.00 1 ALA A N 15
ATOM 21730 C CA . ALA A 1 1 ? 14.935 -13.805 4.595 1.00 0.00 1 ALA A CA 15
ATOM 21731 C C . ALA A 1 1 ? 14.239 -13.865 3.232 1.00 0.00 1 ALA A C 15
ATOM 21732 O O . ALA A 1 1 ? 13.325 -14.673 3.064 1.00 0.00 1 ALA A O 15
ATOM 21741 N N . LEU A 1 2 ? 14.622 -13.023 2.264 1.00 0.00 2 LEU A N 15
ATOM 21742 C CA . LEU A 1 2 ? 14.305 -13.165 0.845 1.00 0.00 2 LEU A CA 15
ATOM 21743 C C . LEU A 1 2 ? 15.492 -12.578 0.071 1.00 0.00 2 LEU A C 15
ATOM 21744 O O . LEU A 1 2 ? 16.231 -11.768 0.637 1.00 0.00 2 LEU A O 15
ATOM 21760 N N . PHE A 1 3 ? 15.679 -12.941 -1.198 1.00 0.00 3 PHE A N 15
ATOM 21761 C CA . PHE A 1 3 ? 16.578 -12.226 -2.103 1.00 0.00 3 PHE A CA 15
ATOM 21762 C C . PHE A 1 3 ? 15.883 -10.932 -2.535 1.00 0.00 3 PHE A C 15
ATOM 21763 O O . PHE A 1 3 ? 16.222 -9.846 -2.062 1.00 0.00 3 PHE A O 15
ATOM 21780 N N . SER A 1 4 ? 14.892 -11.060 -3.420 1.00 0.00 4 SER A N 15
ATOM 21781 C CA . SER A 1 4 ? 14.321 -9.974 -4.202 1.00 0.00 4 SER A CA 15
ATOM 21782 C C . SER A 1 4 ? 15.367 -9.209 -5.029 1.00 0.00 4 SER A C 15
ATOM 21783 O O . SER A 1 4 ? 16.572 -9.484 -4.979 1.00 0.00 4 SER A O 15
ATOM 21791 N N . GLY A 1 5 ? 14.895 -8.219 -5.782 1.00 0.00 5 GLY A N 15
ATOM 21792 C CA . GLY A 1 5 ? 15.692 -7.266 -6.532 1.00 0.00 5 GLY A CA 15
ATOM 21793 C C . GLY A 1 5 ? 15.103 -5.872 -6.366 1.00 0.00 5 GLY A C 15
ATOM 21794 O O . GLY A 1 5 ? 15.811 -4.938 -5.984 1.00 0.00 5 GLY A O 15
ATOM 21798 N N . ASP A 1 6 ? 13.794 -5.728 -6.566 1.00 0.00 6 ASP A N 15
ATOM 21799 C CA . ASP A 1 6 ? 13.126 -4.431 -6.543 1.00 0.00 6 ASP A CA 15
ATOM 21800 C C . ASP A 1 6 ? 12.919 -4.014 -5.104 1.00 0.00 6 ASP A C 15
ATOM 21801 O O . ASP A 1 6 ? 13.362 -2.932 -4.709 1.00 0.00 6 ASP A O 15
ATOM 21810 N N . ILE A 1 7 ? 12.321 -4.878 -4.283 1.00 0.00 7 ILE A N 15
ATOM 21811 C CA . ILE A 1 7 ? 12.159 -4.612 -2.867 1.00 0.00 7 ILE A CA 15
ATOM 21812 C C . ILE A 1 7 ? 13.340 -5.152 -2.063 1.00 0.00 7 ILE A C 15
ATOM 21813 O O . ILE A 1 7 ? 13.233 -5.476 -0.890 1.00 0.00 7 ILE A O 15
ATOM 21829 N N . ALA A 1 8 ? 14.515 -5.182 -2.671 1.00 0.00 8 ALA A N 15
ATOM 21830 C CA . ALA A 1 8 ? 15.762 -5.532 -1.999 1.00 0.00 8 ALA A CA 15
ATOM 21831 C C . ALA A 1 8 ? 16.159 -4.494 -0.938 1.00 0.00 8 ALA A C 15
ATOM 21832 O O . ALA A 1 8 ? 17.173 -4.656 -0.269 1.00 0.00 8 ALA A O 15
ATOM 21839 N N . ASN A 1 9 ? 15.390 -3.412 -0.792 1.00 0.00 9 ASN A N 15
ATOM 21840 C CA . ASN A 1 9 ? 15.541 -2.362 0.187 1.00 0.00 9 ASN A CA 15
ATOM 21841 C C . ASN A 1 9 ? 14.581 -2.615 1.355 1.00 0.00 9 ASN A C 15
ATOM 21842 O O . ASN A 1 9 ? 14.758 -2.060 2.442 1.00 0.00 9 ASN A O 15
ATOM 21853 N N . LEU A 1 10 ? 13.543 -3.420 1.111 1.00 0.00 10 LEU A N 15
ATOM 21854 C CA . LEU A 1 10 ? 12.440 -3.736 2.004 1.00 0.00 10 LEU A CA 15
ATOM 21855 C C . LEU A 1 10 ? 11.926 -5.131 1.661 1.00 0.00 10 LEU A C 15
ATOM 21856 O O . LEU A 1 10 ? 10.922 -5.253 0.976 1.00 0.00 10 LEU A O 15
ATOM 21872 N N . THR A 1 11 ? 12.606 -6.197 2.099 1.00 0.00 11 THR A N 15
ATOM 21873 C CA . THR A 1 11 ? 12.338 -7.530 1.574 1.00 0.00 11 THR A CA 15
ATOM 21874 C C . THR A 1 11 ? 11.063 -8.088 2.225 1.00 0.00 11 THR A C 15
ATOM 21875 O O . THR A 1 11 ? 10.410 -7.461 3.041 1.00 0.00 11 THR A O 15
ATOM 21886 N N . ALA A 1 12 ? 10.659 -9.294 1.868 1.00 0.00 12 ALA A N 15
ATOM 21887 C CA . ALA A 1 12 ? 9.411 -9.894 2.354 1.00 0.00 12 ALA A CA 15
ATOM 21888 C C . ALA A 1 12 ? 9.504 -10.227 3.837 1.00 0.00 12 ALA A C 15
ATOM 21889 O O . ALA A 1 12 ? 8.564 -9.952 4.581 1.00 0.00 12 ALA A O 15
ATOM 21896 N N . ALA A 1 13 ? 10.658 -10.729 4.278 1.00 0.00 13 ALA A N 15
ATOM 21897 C CA . ALA A 1 13 ? 10.903 -10.892 5.704 1.00 0.00 13 ALA A CA 15
ATOM 21898 C C . ALA A 1 13 ? 10.907 -9.521 6.387 1.00 0.00 13 ALA A C 15
ATOM 21899 O O . ALA A 1 13 ? 10.415 -9.379 7.504 1.00 0.00 13 ALA A O 15
ATOM 21906 N N . GLU A 1 14 ? 11.424 -8.497 5.705 1.00 0.00 14 GLU A N 15
ATOM 21907 C CA . GLU A 1 14 ? 11.490 -7.153 6.236 1.00 0.00 14 GLU A CA 15
ATOM 21908 C C . GLU A 1 14 ? 10.081 -6.596 6.370 1.00 0.00 14 GLU A C 15
ATOM 21909 O O . GLU A 1 14 ? 9.813 -5.889 7.329 1.00 0.00 14 GLU A O 15
ATOM 21921 N N . ILE A 1 15 ? 9.196 -6.903 5.425 1.00 0.00 15 ILE A N 15
ATOM 21922 C CA . ILE A 1 15 ? 7.850 -6.383 5.325 1.00 0.00 15 ILE A CA 15
ATOM 21923 C C . ILE A 1 15 ? 7.002 -7.028 6.405 1.00 0.00 15 ILE A C 15
ATOM 21924 O O . ILE A 1 15 ? 6.376 -6.312 7.180 1.00 0.00 15 ILE A O 15
ATOM 21940 N N . GLU A 1 16 ? 7.012 -8.351 6.525 1.00 0.00 16 GLU A N 15
ATOM 21941 C CA . GLU A 1 16 ? 6.247 -8.982 7.596 1.00 0.00 16 GLU A CA 15
ATOM 21942 C C . GLU A 1 16 ? 6.750 -8.534 8.973 1.00 0.00 16 GLU A C 15
ATOM 21943 O O . GLU A 1 16 ? 5.940 -8.167 9.826 1.00 0.00 16 GLU A O 15
ATOM 21955 N N . GLN A 1 17 ? 8.066 -8.526 9.219 1.00 0.00 17 GLN A N 15
ATOM 21956 C CA . GLN A 1 17 ? 8.581 -8.133 10.526 1.00 0.00 17 GLN A CA 15
ATOM 21957 C C . GLN A 1 17 ? 8.398 -6.625 10.713 1.00 0.00 17 GLN A C 15
ATOM 21958 O O . GLN A 1 17 ? 8.259 -6.145 11.839 1.00 0.00 17 GLN A O 15
ATOM 21972 N N . GLY A 1 18 ? 8.385 -5.884 9.610 1.00 0.00 18 GLY A N 15
ATOM 21973 C CA . GLY A 1 18 ? 8.345 -4.444 9.550 1.00 0.00 18 GLY A CA 15
ATOM 21974 C C . GLY A 1 18 ? 6.962 -3.954 9.917 1.00 0.00 18 GLY A C 15
ATOM 21975 O O . GLY A 1 18 ? 6.803 -2.988 10.669 1.00 0.00 18 GLY A O 15
ATOM 21979 N N . PHE A 1 19 ? 5.947 -4.655 9.415 1.00 0.00 19 PHE A N 15
ATOM 21980 C CA . PHE A 1 19 ? 4.580 -4.164 9.383 1.00 0.00 19 PHE A CA 15
ATOM 21981 C C . PHE A 1 19 ? 3.664 -5.028 10.240 1.00 0.00 19 PHE A C 15
ATOM 21982 O O . PHE A 1 19 ? 2.453 -4.824 10.258 1.00 0.00 19 PHE A O 15
ATOM 21999 N N . LYS A 1 20 ? 4.274 -5.884 11.069 1.00 0.00 20 LYS A N 15
ATOM 22000 C CA . LYS A 1 20 ? 3.698 -6.583 12.215 1.00 0.00 20 LYS A CA 15
ATOM 22001 C C . LYS A 1 20 ? 2.857 -5.668 13.114 1.00 0.00 20 LYS A C 15
ATOM 22002 O O . LYS A 1 20 ? 1.945 -6.112 13.808 1.00 0.00 20 LYS A O 15
ATOM 22021 N N . ASP A 1 21 ? 3.171 -4.387 13.081 1.00 0.00 21 ASP A N 15
ATOM 22022 C CA . ASP A 1 21 ? 2.629 -3.313 13.906 1.00 0.00 21 ASP A CA 15
ATOM 22023 C C . ASP A 1 21 ? 1.245 -2.874 13.415 1.00 0.00 21 ASP A C 15
ATOM 22024 O O . ASP A 1 21 ? 0.543 -2.130 14.111 1.00 0.00 21 ASP A O 15
ATOM 22033 N N . VAL A 1 22 ? 0.836 -3.307 12.226 1.00 0.00 22 VAL A N 15
ATOM 22034 C CA . VAL A 1 22 ? -0.381 -2.933 11.524 1.00 0.00 22 VAL A CA 15
ATOM 22035 C C . VAL A 1 22 ? -1.011 -4.254 11.018 1.00 0.00 22 VAL A C 15
ATOM 22036 O O . VAL A 1 22 ? -0.377 -5.310 11.141 1.00 0.00 22 VAL A O 15
ATOM 22049 N N . PRO A 1 23 ? -2.251 -4.279 10.501 1.00 0.00 23 PRO A N 15
ATOM 22050 C CA . PRO A 1 23 ? -2.841 -5.519 10.026 1.00 0.00 23 PRO A CA 15
ATOM 22051 C C . PRO A 1 23 ? -2.240 -5.883 8.670 1.00 0.00 23 PRO A C 15
ATOM 22052 O O . PRO A 1 23 ? -1.490 -5.108 8.063 1.00 0.00 23 PRO A O 15
ATOM 22063 N N . SER A 1 24 ? -2.646 -7.035 8.157 1.00 0.00 24 SER A N 15
ATOM 22064 C CA . SER A 1 24 ? -2.453 -7.393 6.764 1.00 0.00 24 SER A CA 15
ATOM 22065 C C . SER A 1 24 ? -3.781 -7.866 6.177 1.00 0.00 24 SER A C 15
ATOM 22066 O O . SER A 1 24 ? -4.738 -8.137 6.917 1.00 0.00 24 SER A O 15
ATOM 22074 N N . PHE A 1 25 ? -3.863 -7.958 4.852 1.00 0.00 25 PHE A N 15
ATOM 22075 C CA . PHE A 1 25 ? -4.988 -8.517 4.131 1.00 0.00 25 PHE A CA 15
ATOM 22076 C C . PHE A 1 25 ? -4.442 -9.462 3.076 1.00 0.00 25 PHE A C 15
ATOM 22077 O O . PHE A 1 25 ? -3.296 -9.316 2.649 1.00 0.00 25 PHE A O 15
ATOM 22094 N N . VAL A 1 26 ? -5.279 -10.382 2.615 1.00 0.00 26 VAL A N 15
ATOM 22095 C CA . VAL A 1 26 ? -4.949 -11.396 1.648 1.00 0.00 26 VAL A CA 15
ATOM 22096 C C . VAL A 1 26 ? -6.081 -11.431 0.633 1.00 0.00 26 VAL A C 15
ATOM 22097 O O . VAL A 1 26 ? -7.244 -11.356 1.034 1.00 0.00 26 VAL A O 15
ATOM 22110 N N . HIS A 1 27 ? -5.773 -11.530 -0.658 1.00 0.00 27 HIS A N 15
ATOM 22111 C CA . HIS A 1 27 ? -6.761 -11.924 -1.648 1.00 0.00 27 HIS A CA 15
ATOM 22112 C C . HIS A 1 27 ? -6.306 -13.170 -2.409 1.00 0.00 27 HIS A C 15
ATOM 22113 O O . HIS A 1 27 ? -5.202 -13.681 -2.250 1.00 0.00 27 HIS A O 15
ATOM 22127 N N . GLU A 1 28 ? -7.201 -13.679 -3.230 1.00 0.00 28 GLU A N 15
ATOM 22128 C CA . GLU A 1 28 ? -7.208 -15.010 -3.836 1.00 0.00 28 GLU A CA 15
ATOM 22129 C C . GLU A 1 28 ? -6.273 -15.136 -5.055 1.00 0.00 28 GLU A C 15
ATOM 22130 O O . GLU A 1 28 ? -6.622 -15.797 -6.037 1.00 0.00 28 GLU A O 15
ATOM 22142 N N . GLY A 1 29 ? -5.101 -14.491 -5.037 1.00 0.00 29 GLY A N 15
ATOM 22143 C CA . GLY A 1 29 ? -4.305 -14.296 -6.247 1.00 0.00 29 GLY A CA 15
ATOM 22144 C C . GLY A 1 29 ? -5.091 -13.483 -7.283 1.00 0.00 29 GLY A C 15
ATOM 22145 O O . GLY A 1 29 ? -6.132 -12.903 -6.957 1.00 0.00 29 GLY A O 15
ATOM 22149 N N . GLY A 1 30 ? -4.606 -13.430 -8.528 1.00 0.00 30 GLY A N 15
ATOM 22150 C CA . GLY A 1 30 ? -5.189 -12.643 -9.597 1.00 0.00 30 GLY A CA 15
ATOM 22151 C C . GLY A 1 30 ? -4.829 -11.183 -9.390 1.00 0.00 30 GLY A C 15
ATOM 22152 O O . GLY A 1 30 ? -4.646 -10.735 -8.263 1.00 0.00 30 GLY A O 15
ATOM 22156 N N . ASP A 1 31 ? -4.620 -10.446 -10.472 1.00 0.00 31 ASP A N 15
ATOM 22157 C CA . ASP A 1 31 ? -4.312 -9.014 -10.386 1.00 0.00 31 ASP A CA 15
ATOM 22158 C C . ASP A 1 31 ? -5.524 -8.182 -10.017 1.00 0.00 31 ASP A C 15
ATOM 22159 O O . ASP A 1 31 ? -6.654 -8.590 -10.312 1.00 0.00 31 ASP A O 15
ATOM 22168 N N . VAL A 1 32 ? -5.311 -7.028 -9.364 1.00 0.00 32 VAL A N 15
ATOM 22169 C CA . VAL A 1 32 ? -6.403 -6.350 -8.667 1.00 0.00 32 VAL A CA 15
ATOM 22170 C C . VAL A 1 32 ? -6.050 -4.883 -8.482 1.00 0.00 32 VAL A C 15
ATOM 22171 O O . VAL A 1 32 ? -4.950 -4.617 -8.015 1.00 0.00 32 VAL A O 15
ATOM 22184 N N . PRO A 1 33 ? -6.959 -3.941 -8.782 1.00 0.00 33 PRO A N 15
ATOM 22185 C CA . PRO A 1 33 ? -6.739 -2.519 -8.587 1.00 0.00 33 PRO A CA 15
ATOM 22186 C C . PRO A 1 33 ? -6.365 -2.190 -7.147 1.00 0.00 33 PRO A C 15
ATOM 22187 O O . PRO A 1 33 ? -7.009 -2.671 -6.204 1.00 0.00 33 PRO A O 15
ATOM 22198 N N . LEU A 1 34 ? -5.432 -1.245 -6.984 1.00 0.00 34 LEU A N 15
ATOM 22199 C CA . LEU A 1 34 ? -5.202 -0.605 -5.696 1.00 0.00 34 LEU A CA 15
ATOM 22200 C C . LEU A 1 34 ? -6.521 -0.138 -5.045 1.00 0.00 34 LEU A C 15
ATOM 22201 O O . LEU A 1 34 ? -6.708 -0.352 -3.850 1.00 0.00 34 LEU A O 15
ATOM 22217 N N . VAL A 1 35 ? -7.500 0.343 -5.828 1.00 0.00 35 VAL A N 15
ATOM 22218 C CA . VAL A 1 35 ? -8.813 0.817 -5.360 1.00 0.00 35 VAL A CA 15
ATOM 22219 C C . VAL A 1 35 ? -9.750 -0.283 -4.879 1.00 0.00 35 VAL A C 15
ATOM 22220 O O . VAL A 1 35 ? -10.677 0.010 -4.129 1.00 0.00 35 VAL A O 15
ATOM 22233 N N . GLU A 1 36 ? -9.472 -1.543 -5.194 1.00 0.00 36 GLU A N 15
ATOM 22234 C CA . GLU A 1 36 ? -10.236 -2.648 -4.651 1.00 0.00 36 GLU A CA 15
ATOM 22235 C C . GLU A 1 36 ? -9.487 -3.244 -3.471 1.00 0.00 36 GLU A C 15
ATOM 22236 O O . GLU A 1 36 ? -10.093 -3.478 -2.429 1.00 0.00 36 GLU A O 15
ATOM 22248 N N . LEU A 1 37 ? -8.170 -3.448 -3.570 1.00 0.00 37 LEU A N 15
ATOM 22249 C CA . LEU A 1 37 ? -7.435 -4.159 -2.541 1.00 0.00 37 LEU A CA 15
ATOM 22250 C C . LEU A 1 37 ? -7.330 -3.286 -1.316 1.00 0.00 37 LEU A C 15
ATOM 22251 O O . LEU A 1 37 ? -7.245 -3.853 -0.241 1.00 0.00 37 LEU A O 15
ATOM 22267 N N . LEU A 1 38 ? -7.381 -1.949 -1.415 1.00 0.00 38 LEU A N 15
ATOM 22268 C CA . LEU A 1 38 ? -7.233 -1.116 -0.249 1.00 0.00 38 LEU A CA 15
ATOM 22269 C C . LEU A 1 38 ? -8.573 -0.961 0.471 1.00 0.00 38 LEU A C 15
ATOM 22270 O O . LEU A 1 38 ? -8.608 -0.711 1.672 1.00 0.00 38 LEU A O 15
ATOM 22286 N N . VAL A 1 39 ? -9.677 -1.109 -0.254 1.00 0.00 39 VAL A N 15
ATOM 22287 C CA . VAL A 1 39 ? -11.038 -1.039 0.273 1.00 0.00 39 VAL A CA 15
ATOM 22288 C C . VAL A 1 39 ? -11.308 -2.346 1.003 1.00 0.00 39 VAL A C 15
ATOM 22289 O O . VAL A 1 39 ? -11.788 -2.348 2.135 1.00 0.00 39 VAL A O 15
ATOM 22302 N N . SER A 1 40 ? -10.939 -3.445 0.352 1.00 0.00 40 SER A N 15
ATOM 22303 C CA . SER A 1 40 ? -11.009 -4.794 0.868 1.00 0.00 40 SER A CA 15
ATOM 22304 C C . SER A 1 40 ? -10.070 -4.889 2.070 1.00 0.00 40 SER A C 15
ATOM 22305 O O . SER A 1 40 ? -10.491 -5.349 3.135 1.00 0.00 40 SER A O 15
ATOM 22313 N N . ALA A 1 41 ? -8.842 -4.357 1.958 1.00 0.00 41 ALA A N 15
ATOM 22314 C CA . ALA A 1 41 ? -7.886 -4.474 3.049 1.00 0.00 41 ALA A CA 15
ATOM 22315 C C . ALA A 1 41 ? -8.161 -3.471 4.164 1.00 0.00 41 ALA A C 15
ATOM 22316 O O . ALA A 1 41 ? -7.751 -3.717 5.297 1.00 0.00 41 ALA A O 15
ATOM 22323 N N . GLY A 1 42 ? -8.920 -2.407 3.905 1.00 0.00 42 GLY A N 15
ATOM 22324 C CA . GLY A 1 42 ? -9.498 -1.601 4.968 1.00 0.00 42 GLY A CA 15
ATOM 22325 C C . GLY A 1 42 ? -8.597 -0.434 5.322 1.00 0.00 42 GLY A C 15
ATOM 22326 O O . GLY A 1 42 ? -8.571 0.010 6.473 1.00 0.00 42 GLY A O 15
ATOM 22330 N N . ILE A 1 43 ? -7.917 0.084 4.304 1.00 0.00 43 ILE A N 15
ATOM 22331 C CA . ILE A 1 43 ? -7.075 1.257 4.340 1.00 0.00 43 ILE A CA 15
ATOM 22332 C C . ILE A 1 43 ? -8.074 2.415 4.302 1.00 0.00 43 ILE A C 15
ATOM 22333 O O . ILE A 1 43 ? -8.000 3.273 5.177 1.00 0.00 43 ILE A O 15
ATOM 22349 N N . SER A 1 44 ? -9.043 2.406 3.369 1.00 0.00 44 SER A N 15
ATOM 22350 C CA . SER A 1 44 ? -10.126 3.378 3.368 1.00 0.00 44 SER A CA 15
ATOM 22351 C C . SER A 1 44 ? -11.310 2.698 2.696 1.00 0.00 44 SER A C 15
ATOM 22352 O O . SER A 1 44 ? -11.235 2.461 1.497 1.00 0.00 44 SER A O 15
ATOM 22360 N N . PRO A 1 45 ? -12.363 2.309 3.438 1.00 0.00 45 PRO A N 15
ATOM 22361 C CA . PRO A 1 45 ? -13.472 1.540 2.884 1.00 0.00 45 PRO A CA 15
ATOM 22362 C C . PRO A 1 45 ? -14.512 2.414 2.172 1.00 0.00 45 PRO A C 15
ATOM 22363 O O . PRO A 1 45 ? -15.357 1.902 1.439 1.00 0.00 45 PRO A O 15
ATOM 22374 N N . SER A 1 46 ? -14.494 3.728 2.394 1.00 0.00 46 SER A N 15
ATOM 22375 C CA . SER A 1 46 ? -15.471 4.633 1.802 1.00 0.00 46 SER A CA 15
ATOM 22376 C C . SER A 1 46 ? -14.994 4.950 0.391 1.00 0.00 46 SER A C 15
ATOM 22377 O O . SER A 1 46 ? -13.904 5.488 0.267 1.00 0.00 46 SER A O 15
ATOM 22385 N N . LYS A 1 47 ? -15.744 4.631 -0.671 1.00 0.00 47 LYS A N 15
ATOM 22386 C CA . LYS A 1 47 ? -15.199 4.639 -2.037 1.00 0.00 47 LYS A CA 15
ATOM 22387 C C . LYS A 1 47 ? -14.574 5.981 -2.467 1.00 0.00 47 LYS A C 15
ATOM 22388 O O . LYS A 1 47 ? -13.564 5.962 -3.167 1.00 0.00 47 LYS A O 15
ATOM 22407 N N . ARG A 1 48 ? -15.115 7.143 -2.059 1.00 0.00 48 ARG A N 15
ATOM 22408 C CA . ARG A 1 48 ? -14.420 8.427 -2.276 1.00 0.00 48 ARG A CA 15
ATOM 22409 C C . ARG A 1 48 ? -13.085 8.399 -1.551 1.00 0.00 48 ARG A C 15
ATOM 22410 O O . ARG A 1 48 ? -12.063 8.645 -2.189 1.00 0.00 48 ARG A O 15
ATOM 22431 N N . GLN A 1 49 ? -13.109 8.144 -0.240 1.00 0.00 49 GLN A N 15
ATOM 22432 C CA . GLN A 1 49 ? -11.901 8.186 0.557 1.00 0.00 49 GLN A CA 15
ATOM 22433 C C . GLN A 1 49 ? -10.893 7.265 -0.061 1.00 0.00 49 GLN A C 15
ATOM 22434 O O . GLN A 1 49 ? -9.798 7.703 -0.316 1.00 0.00 49 GLN A O 15
ATOM 22448 N N . ALA A 1 50 ? -11.297 6.040 -0.366 1.00 0.00 50 ALA A N 15
ATOM 22449 C CA . ALA A 1 50 ? -10.490 5.031 -1.002 1.00 0.00 50 ALA A CA 15
ATOM 22450 C C . ALA A 1 50 ? -9.765 5.593 -2.226 1.00 0.00 50 ALA A C 15
ATOM 22451 O O . ALA A 1 50 ? -8.537 5.568 -2.308 1.00 0.00 50 ALA A O 15
ATOM 22458 N N . ARG A 1 51 ? -10.537 6.104 -3.189 1.00 0.00 51 ARG A N 15
ATOM 22459 C CA . ARG A 1 51 ? -9.978 6.559 -4.450 1.00 0.00 51 ARG A CA 15
ATOM 22460 C C . ARG A 1 51 ? -9.067 7.765 -4.259 1.00 0.00 51 ARG A C 15
ATOM 22461 O O . ARG A 1 51 ? -8.143 7.912 -5.050 1.00 0.00 51 ARG A O 15
ATOM 22482 N N . GLU A 1 52 ? -9.253 8.587 -3.224 1.00 0.00 52 GLU A N 15
ATOM 22483 C CA . GLU A 1 52 ? -8.330 9.693 -2.967 1.00 0.00 52 GLU A CA 15
ATOM 22484 C C . GLU A 1 52 ? -7.169 9.288 -2.060 1.00 0.00 52 GLU A C 15
ATOM 22485 O O . GLU A 1 52 ? -6.058 9.789 -2.211 1.00 0.00 52 GLU A O 15
ATOM 22497 N N . ASP A 1 53 ? -7.371 8.322 -1.173 1.00 0.00 53 ASP A N 15
ATOM 22498 C CA . ASP A 1 53 ? -6.351 7.667 -0.394 1.00 0.00 53 ASP A CA 15
ATOM 22499 C C . ASP A 1 53 ? -5.411 6.925 -1.307 1.00 0.00 53 ASP A C 15
ATOM 22500 O O . ASP A 1 53 ? -4.289 6.649 -0.895 1.00 0.00 53 ASP A O 15
ATOM 22509 N N . ILE A 1 54 ? -5.866 6.641 -2.526 1.00 0.00 54 ILE A N 15
ATOM 22510 C CA . ILE A 1 54 ? -5.048 6.248 -3.634 1.00 0.00 54 ILE A CA 15
ATOM 22511 C C . ILE A 1 54 ? -4.477 7.467 -4.287 1.00 0.00 54 ILE A C 15
ATOM 22512 O O . ILE A 1 54 ? -3.275 7.593 -4.227 1.00 0.00 54 ILE A O 15
ATOM 22528 N N . GLN A 1 55 ? -5.285 8.327 -4.911 1.00 0.00 55 GLN A N 15
ATOM 22529 C CA . GLN A 1 55 ? -4.823 9.353 -5.838 1.00 0.00 55 GLN A CA 15
ATOM 22530 C C . GLN A 1 55 ? -3.953 10.403 -5.164 1.00 0.00 55 GLN A C 15
ATOM 22531 O O . GLN A 1 55 ? -3.373 11.259 -5.832 1.00 0.00 55 GLN A O 15
ATOM 22545 N N . ASN A 1 56 ? -3.818 10.342 -3.844 1.00 0.00 56 ASN A N 15
ATOM 22546 C CA . ASN A 1 56 ? -2.792 11.066 -3.159 1.00 0.00 56 ASN A CA 15
ATOM 22547 C C . ASN A 1 56 ? -1.426 10.429 -3.289 1.00 0.00 56 ASN A C 15
ATOM 22548 O O . ASN A 1 56 ? -1.194 9.295 -2.892 1.00 0.00 56 ASN A O 15
ATOM 22559 N N . GLY A 1 57 ? -0.444 11.282 -3.566 1.00 0.00 57 GLY A N 15
ATOM 22560 C CA . GLY A 1 57 ? 0.978 11.024 -3.430 1.00 0.00 57 GLY A CA 15
ATOM 22561 C C . GLY A 1 57 ? 1.410 10.981 -1.960 1.00 0.00 57 GLY A C 15
ATOM 22562 O O . GLY A 1 57 ? 2.501 11.419 -1.612 1.00 0.00 57 GLY A O 15
ATOM 22566 N N . ALA A 1 58 ? 0.531 10.483 -1.100 1.00 0.00 58 ALA A N 15
ATOM 22567 C CA . ALA A 1 58 ? 0.764 10.094 0.276 1.00 0.00 58 ALA A CA 15
ATOM 22568 C C . ALA A 1 58 ? 0.484 8.602 0.484 1.00 0.00 58 ALA A C 15
ATOM 22569 O O . ALA A 1 58 ? 0.536 8.164 1.625 1.00 0.00 58 ALA A O 15
ATOM 22576 N N . ILE A 1 59 ? 0.164 7.809 -0.543 1.00 0.00 59 ILE A N 15
ATOM 22577 C CA . ILE A 1 59 ? 0.227 6.352 -0.472 1.00 0.00 59 ILE A CA 15
ATOM 22578 C C . ILE A 1 59 ? 1.508 5.933 -1.204 1.00 0.00 59 ILE A C 15
ATOM 22579 O O . ILE A 1 59 ? 1.653 5.965 -2.432 1.00 0.00 59 ILE A O 15
ATOM 22595 N N . TYR A 1 60 ? 2.512 5.656 -0.375 1.00 0.00 60 TYR A N 15
ATOM 22596 C CA . TYR A 1 60 ? 3.805 5.189 -0.778 1.00 0.00 60 TYR A CA 15
ATOM 22597 C C . TYR A 1 60 ? 3.750 3.660 -0.831 1.00 0.00 60 TYR A C 15
ATOM 22598 O O . TYR A 1 60 ? 3.782 2.989 0.204 1.00 0.00 60 TYR A O 15
ATOM 22616 N N . VAL A 1 61 ? 3.574 3.105 -2.030 1.00 0.00 61 VAL A N 15
ATOM 22617 C CA . VAL A 1 61 ? 3.554 1.662 -2.240 1.00 0.00 61 VAL A CA 15
ATOM 22618 C C . VAL A 1 61 ? 4.994 1.203 -2.253 1.00 0.00 61 VAL A C 15
ATOM 22619 O O . VAL A 1 61 ? 5.828 1.832 -2.892 1.00 0.00 61 VAL A O 15
ATOM 22632 N N . ASN A 1 62 ? 5.299 0.105 -1.557 1.00 0.00 62 ASN A N 15
ATOM 22633 C CA . ASN A 1 62 ? 6.685 -0.358 -1.403 1.00 0.00 62 ASN A CA 15
ATOM 22634 C C . ASN A 1 62 ? 7.549 0.767 -0.807 1.00 0.00 62 ASN A C 15
ATOM 22635 O O . ASN A 1 62 ? 8.752 0.845 -1.026 1.00 0.00 62 ASN A O 15
ATOM 22646 N N . GLY A 1 63 ? 6.905 1.647 -0.042 1.00 0.00 63 GLY A N 15
ATOM 22647 C CA . GLY A 1 63 ? 7.511 2.792 0.601 1.00 0.00 63 GLY A CA 15
ATOM 22648 C C . GLY A 1 63 ? 7.713 3.975 -0.341 1.00 0.00 63 GLY A C 15
ATOM 22649 O O . GLY A 1 63 ? 8.345 4.941 0.087 1.00 0.00 63 GLY A O 15
ATOM 22653 N N . GLU A 1 64 ? 7.184 3.975 -1.572 1.00 0.00 64 GLU A N 15
ATOM 22654 C CA . GLU A 1 64 ? 7.483 4.994 -2.572 1.00 0.00 64 GLU A CA 15
ATOM 22655 C C . GLU A 1 64 ? 6.176 5.434 -3.262 1.00 0.00 64 GLU A C 15
ATOM 22656 O O . GLU A 1 64 ? 5.299 4.623 -3.544 1.00 0.00 64 GLU A O 15
ATOM 22668 N N . ARG A 1 65 ? 5.974 6.744 -3.405 1.00 0.00 65 ARG A N 15
ATOM 22669 C CA . ARG A 1 65 ? 4.731 7.417 -3.773 1.00 0.00 65 ARG A CA 15
ATOM 22670 C C . ARG A 1 65 ? 4.231 6.865 -5.099 1.00 0.00 65 ARG A C 15
ATOM 22671 O O . ARG A 1 65 ? 4.829 7.169 -6.130 1.00 0.00 65 ARG A O 15
ATOM 22692 N N . LEU A 1 66 ? 3.135 6.108 -5.102 1.00 0.00 66 LEU A N 15
ATOM 22693 C CA . LEU A 1 66 ? 2.526 5.622 -6.329 1.00 0.00 66 LEU A CA 15
ATOM 22694 C C . LEU A 1 66 ? 1.009 5.605 -6.095 1.00 0.00 66 LEU A C 15
ATOM 22695 O O . LEU A 1 66 ? 0.521 4.836 -5.274 1.00 0.00 66 LEU A O 15
ATOM 22711 N N . GLN A 1 67 ? 0.280 6.494 -6.772 1.00 0.00 67 GLN A N 15
ATOM 22712 C CA . GLN A 1 67 ? -1.096 6.912 -6.514 1.00 0.00 67 GLN A CA 15
ATOM 22713 C C . GLN A 1 67 ? -2.045 6.600 -7.688 1.00 0.00 67 GLN A C 15
ATOM 22714 O O . GLN A 1 67 ? -3.043 7.290 -7.871 1.00 0.00 67 GLN A O 15
ATOM 22728 N N . ASP A 1 68 ? -1.762 5.569 -8.497 1.00 0.00 68 ASP A N 15
ATOM 22729 C CA . ASP A 1 68 ? -2.528 5.239 -9.699 1.00 0.00 68 ASP A CA 15
ATOM 22730 C C . ASP A 1 68 ? -2.693 3.729 -9.933 1.00 0.00 68 ASP A C 15
ATOM 22731 O O . ASP A 1 68 ? -1.871 2.932 -9.494 1.00 0.00 68 ASP A O 15
ATOM 22740 N N . VAL A 1 69 ? -3.722 3.333 -10.682 1.00 0.00 69 VAL A N 15
ATOM 22741 C CA . VAL A 1 69 ? -4.002 1.973 -11.154 1.00 0.00 69 VAL A CA 15
ATOM 22742 C C . VAL A 1 69 ? -2.982 1.541 -12.207 1.00 0.00 69 VAL A C 15
ATOM 22743 O O . VAL A 1 69 ? -2.479 0.422 -12.145 1.00 0.00 69 VAL A O 15
ATOM 22756 N N . GLY A 1 70 ? -2.587 2.450 -13.103 1.00 0.00 70 GLY A N 15
ATOM 22757 C CA . GLY A 1 70 ? -1.480 2.215 -14.013 1.00 0.00 70 GLY A CA 15
ATOM 22758 C C . GLY A 1 70 ? -0.143 2.227 -13.286 1.00 0.00 70 GLY A C 15
ATOM 22759 O O . GLY A 1 70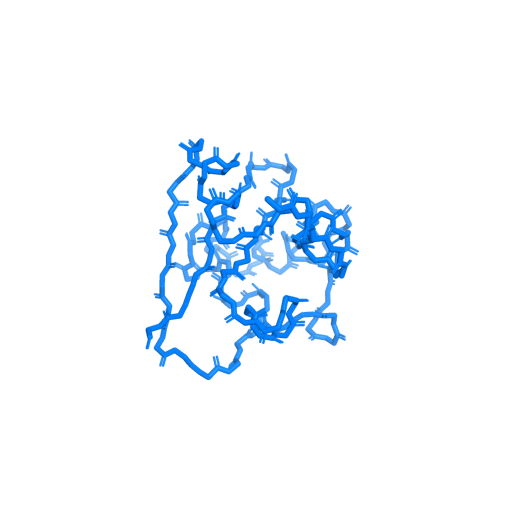 ? 0.862 1.800 -13.854 1.00 0.00 70 GLY A O 15
ATOM 22763 N N . ALA A 1 71 ? -0.118 2.693 -12.035 1.00 0.00 71 ALA A N 15
ATOM 22764 C CA . ALA A 1 71 ? 1.016 2.505 -11.156 1.00 0.00 71 ALA A CA 15
ATOM 22765 C C . ALA A 1 71 ? 0.967 1.112 -10.531 1.00 0.00 71 ALA A C 15
ATOM 22766 O O . ALA A 1 71 ? 1.945 0.387 -10.735 1.00 0.00 71 ALA A O 15
ATOM 22773 N N . ILE A 1 72 ? -0.086 0.705 -9.794 1.00 0.00 72 ILE A N 15
ATOM 22774 C CA . ILE A 1 72 ? -0.127 -0.586 -9.118 1.00 0.00 72 ILE A CA 15
ATOM 22775 C C . ILE A 1 72 ? -1.494 -1.289 -9.191 1.00 0.00 72 ILE A C 15
ATOM 22776 O O . ILE A 1 72 ? -2.534 -0.678 -8.930 1.00 0.00 72 ILE A O 15
ATOM 22792 N N . LEU A 1 73 ? -1.469 -2.608 -9.433 1.00 0.00 73 LEU A N 15
ATOM 22793 C CA . LEU A 1 73 ? -2.541 -3.545 -9.228 1.00 0.00 73 LEU A CA 15
ATOM 22794 C C . LEU A 1 73 ? -2.041 -4.332 -8.003 1.00 0.00 73 LEU A C 15
ATOM 22795 O O . LEU A 1 73 ? -2.092 -3.836 -6.878 1.00 0.00 73 LEU A O 15
ATOM 22811 N N . THR A 1 74 ? -1.391 -5.473 -8.195 1.00 0.00 74 THR A N 15
ATOM 22812 C CA . THR A 1 74 ? -1.134 -6.489 -7.175 1.00 0.00 74 THR A CA 15
ATOM 22813 C C . THR A 1 74 ? 0.305 -6.577 -6.680 1.00 0.00 74 THR A C 15
ATOM 22814 O O . THR A 1 74 ? 1.159 -5.776 -7.058 1.00 0.00 74 THR A O 15
ATOM 22825 N N . ALA A 1 75 ? 0.575 -7.543 -5.800 1.00 0.00 75 ALA A N 15
ATOM 22826 C CA . ALA A 1 75 ? 1.907 -7.851 -5.326 1.00 0.00 75 ALA A CA 15
ATOM 22827 C C . ALA A 1 75 ? 2.839 -8.165 -6.484 1.00 0.00 75 ALA A C 15
ATOM 22828 O O . ALA A 1 75 ? 3.868 -7.523 -6.624 1.00 0.00 75 ALA A O 15
ATOM 22835 N N . GLU A 1 76 ? 2.469 -9.122 -7.330 1.00 0.00 76 GLU A N 15
ATOM 22836 C CA . GLU A 1 76 ? 3.197 -9.489 -8.548 1.00 0.00 76 GLU A CA 15
ATOM 22837 C C . GLU A 1 76 ? 3.109 -8.435 -9.644 1.00 0.00 76 GLU A C 15
ATOM 22838 O O . GLU A 1 76 ? 3.750 -8.588 -10.679 1.00 0.00 76 GLU A O 15
ATOM 22850 N N . HIS A 1 77 ? 2.342 -7.367 -9.432 1.00 0.00 77 HIS A N 15
ATOM 22851 C CA . HIS A 1 77 ? 2.424 -6.194 -10.287 1.00 0.00 77 HIS A CA 15
ATOM 22852 C C . HIS A 1 77 ? 3.488 -5.228 -9.763 1.00 0.00 77 HIS A C 15
ATOM 22853 O O . HIS A 1 77 ? 3.991 -4.416 -10.538 1.00 0.00 77 HIS A O 15
ATOM 22867 N N . ARG A 1 78 ? 3.824 -5.273 -8.463 1.00 0.00 78 ARG A N 15
ATOM 22868 C CA . ARG A 1 78 ? 4.691 -4.284 -7.848 1.00 0.00 78 ARG A CA 15
ATOM 22869 C C . ARG A 1 78 ? 6.060 -4.912 -7.619 1.00 0.00 78 ARG A C 15
ATOM 22870 O O . ARG A 1 78 ? 7.034 -4.442 -8.204 1.00 0.00 78 ARG A O 15
ATOM 22891 N N . LEU A 1 79 ? 6.166 -5.925 -6.756 1.00 0.00 79 LEU A N 15
ATOM 22892 C CA . LEU A 1 79 ? 7.370 -6.682 -6.530 1.00 0.00 79 LEU A CA 15
ATOM 22893 C C . LEU A 1 79 ? 7.371 -7.879 -7.486 1.00 0.00 79 LEU A C 15
ATOM 22894 O O . LEU A 1 79 ? 6.439 -8.061 -8.273 1.00 0.00 79 LEU A O 15
ATOM 22910 N N . GLU A 1 80 ? 8.385 -8.740 -7.374 1.00 0.00 80 GLU A N 15
ATOM 22911 C CA . GLU A 1 80 ? 8.441 -10.036 -8.053 1.00 0.00 80 GLU A CA 15
ATOM 22912 C C . GLU A 1 80 ? 7.204 -10.900 -7.766 1.00 0.00 80 GLU A C 15
ATOM 22913 O O . GLU A 1 80 ? 6.909 -11.813 -8.534 1.00 0.00 80 GLU A O 15
ATOM 22925 N N . GLY A 1 81 ? 6.487 -10.631 -6.670 1.00 0.00 81 GLY A N 15
ATOM 22926 C CA . GLY A 1 81 ? 5.236 -11.238 -6.320 1.00 0.00 81 GLY A CA 15
ATOM 22927 C C . GLY A 1 81 ? 5.277 -11.936 -4.976 1.00 0.00 81 GLY A C 15
ATOM 22928 O O . GLY A 1 81 ? 5.499 -13.143 -4.918 1.00 0.00 81 GLY A O 15
ATOM 22932 N N . ARG A 1 82 ? 5.044 -11.187 -3.897 1.00 0.00 82 ARG A N 15
ATOM 22933 C CA . ARG A 1 82 ? 4.708 -11.766 -2.594 1.00 0.00 82 ARG A CA 15
ATOM 22934 C C . ARG A 1 82 ? 3.655 -10.882 -1.952 1.00 0.00 82 ARG A C 15
ATOM 22935 O O . ARG A 1 82 ? 2.507 -11.295 -1.800 1.00 0.00 82 ARG A O 15
ATOM 22956 N N . PHE A 1 83 ? 4.043 -9.658 -1.603 1.00 0.00 83 PHE A N 15
ATOM 22957 C CA . PHE A 1 83 ? 3.250 -8.730 -0.811 1.00 0.00 83 PHE A CA 15
ATOM 22958 C C . PHE A 1 83 ? 3.163 -7.381 -1.527 1.00 0.00 83 PHE A C 15
ATOM 22959 O O . PHE A 1 83 ? 3.545 -7.270 -2.684 1.00 0.00 83 PHE A O 15
ATOM 22976 N N . THR A 1 84 ? 2.687 -6.347 -0.848 1.00 0.00 84 THR A N 15
ATOM 22977 C CA . THR A 1 84 ? 2.838 -4.954 -1.218 1.00 0.00 84 THR A CA 15
ATOM 22978 C C . THR A 1 84 ? 2.789 -4.202 0.119 1.00 0.00 84 THR A C 15
ATOM 22979 O O . THR A 1 84 ? 1.922 -4.462 0.960 1.00 0.00 84 THR A O 15
ATOM 22990 N N . VAL A 1 85 ? 3.753 -3.309 0.341 1.00 0.00 85 VAL A N 15
ATOM 22991 C CA . VAL A 1 85 ? 3.749 -2.373 1.466 1.00 0.00 85 VAL A CA 15
ATOM 22992 C C . VAL A 1 85 ? 2.852 -1.209 1.048 1.00 0.00 85 VAL A C 15
ATOM 22993 O O . VAL A 1 85 ? 2.998 -0.745 -0.085 1.00 0.00 85 VAL A O 15
ATOM 23006 N N . ILE A 1 86 ? 1.977 -0.711 1.922 1.00 0.00 86 ILE A N 15
ATOM 23007 C CA . ILE A 1 86 ? 1.091 0.415 1.647 1.00 0.00 86 ILE A CA 15
ATOM 23008 C C . ILE A 1 86 ? 1.264 1.436 2.749 1.00 0.00 86 ILE A C 15
ATOM 23009 O O . ILE A 1 86 ? 0.613 1.354 3.786 1.00 0.00 86 ILE A O 15
ATOM 23025 N N . ARG A 1 87 ? 2.117 2.428 2.533 1.00 0.00 87 ARG A N 15
ATOM 23026 C CA . ARG A 1 87 ? 2.317 3.485 3.511 1.00 0.00 87 ARG A CA 15
ATOM 23027 C C . ARG A 1 87 ? 1.327 4.575 3.137 1.00 0.00 87 ARG A C 15
ATOM 23028 O O . ARG A 1 87 ? 1.689 5.486 2.406 1.00 0.00 87 ARG A O 15
ATOM 23049 N N . ARG A 1 88 ? 0.067 4.483 3.557 1.00 0.00 88 ARG A N 15
ATOM 23050 C CA . ARG A 1 88 ? -0.873 5.587 3.416 1.00 0.00 88 ARG A CA 15
ATOM 23051 C C . ARG A 1 88 ? -0.529 6.542 4.550 1.00 0.00 88 ARG A C 15
ATOM 23052 O O . ARG A 1 88 ? -0.901 6.260 5.686 1.00 0.00 88 ARG A O 15
ATOM 23073 N N . GLY A 1 89 ? 0.228 7.608 4.283 1.00 0.00 89 GLY A N 15
ATOM 23074 C CA . GLY A 1 89 ? 0.555 8.640 5.259 1.00 0.00 89 GLY A CA 15
ATOM 23075 C C . GLY A 1 89 ? -0.713 9.203 5.899 1.00 0.00 89 GLY A C 15
ATOM 23076 O O . GLY A 1 89 ? -1.808 9.067 5.348 1.00 0.00 89 GLY A O 15
ATOM 23080 N N . LYS A 1 90 ? -0.571 9.830 7.072 1.00 0.00 90 LYS A N 15
ATOM 23081 C CA . LYS A 1 90 ? -1.629 10.165 8.033 1.00 0.00 90 LYS A CA 15
ATOM 23082 C C . LYS A 1 90 ? -2.120 8.891 8.724 1.00 0.00 90 LYS A C 15
ATOM 23083 O O . LYS A 1 90 ? -2.214 8.871 9.952 1.00 0.00 90 LYS A O 15
ATOM 23102 N N . LYS A 1 91 ? -2.419 7.832 7.967 1.00 0.00 91 LYS A N 15
ATOM 23103 C CA . LYS A 1 91 ? -2.568 6.481 8.496 1.00 0.00 91 LYS A CA 15
ATOM 23104 C C . LYS A 1 91 ? -1.177 5.819 8.475 1.00 0.00 91 LYS A C 15
ATOM 23105 O O . LYS A 1 91 ? -0.152 6.514 8.554 1.00 0.00 91 LYS A O 15
ATOM 23124 N N . LYS A 1 92 ? -1.099 4.487 8.390 1.00 0.00 92 LYS A N 15
ATOM 23125 C CA . LYS A 1 92 ? 0.107 3.708 8.612 1.00 0.00 92 LYS A CA 15
ATOM 23126 C C . LYS A 1 92 ? 0.473 2.892 7.358 1.00 0.00 92 LYS A C 15
ATOM 23127 O O . LYS A 1 92 ? 0.137 3.261 6.219 1.00 0.00 92 LYS A O 15
ATOM 23146 N N . TYR A 1 93 ? 1.250 1.843 7.609 1.00 0.00 93 TYR A N 15
ATOM 23147 C CA . TYR A 1 93 ? 1.761 0.862 6.670 1.00 0.00 93 TYR A CA 15
ATOM 23148 C C . TYR A 1 93 ? 0.815 -0.334 6.681 1.00 0.00 93 TYR A C 15
ATOM 23149 O O . TYR A 1 93 ? 0.945 -1.214 7.521 1.00 0.00 93 TYR A O 15
ATOM 23167 N N . TYR A 1 94 ? -0.159 -0.396 5.791 1.00 0.00 94 TYR A N 15
ATOM 23168 C CA . TYR A 1 94 ? -0.892 -1.627 5.632 1.00 0.00 94 TYR A CA 15
ATOM 23169 C C . TYR A 1 94 ? -0.040 -2.570 4.800 1.00 0.00 94 TYR A C 15
ATOM 23170 O O . TYR A 1 94 ? 0.935 -2.170 4.153 1.00 0.00 94 TYR A O 15
ATOM 23188 N N . LEU A 1 95 ? -0.433 -3.834 4.832 1.00 0.00 95 LEU A N 15
ATOM 23189 C CA . LEU A 1 95 ? 0.315 -4.929 4.250 1.00 0.00 95 LEU A CA 15
ATOM 23190 C C . LEU A 1 95 ? -0.684 -5.751 3.457 1.00 0.00 95 LEU A C 15
ATOM 23191 O O . LEU A 1 95 ? -1.730 -6.162 3.967 1.00 0.00 95 LEU A O 15
ATOM 23207 N N . ILE A 1 96 ? -0.398 -5.930 2.185 1.00 0.00 96 ILE A N 15
ATOM 23208 C CA . ILE A 1 96 ? -1.276 -6.615 1.246 1.00 0.00 96 ILE A CA 15
ATOM 23209 C C . ILE A 1 96 ? -0.534 -7.857 0.776 1.00 0.00 96 ILE A C 15
ATOM 23210 O O . ILE A 1 96 ? 0.628 -7.746 0.395 1.00 0.00 96 ILE A O 15
ATOM 23226 N N . ARG A 1 97 ? -1.179 -9.022 0.769 1.00 0.00 97 ARG A N 15
ATOM 23227 C CA . ARG A 1 97 ? -0.660 -10.236 0.179 1.00 0.00 97 ARG A CA 15
ATOM 23228 C C . ARG A 1 97 ? -1.735 -10.973 -0.624 1.00 0.00 97 ARG A C 15
ATOM 23229 O O . ARG A 1 97 ? -2.902 -10.561 -0.704 1.00 0.00 97 ARG A O 15
ATOM 23250 N N . TYR A 1 98 ? -1.347 -12.102 -1.205 1.00 0.00 98 TYR A N 15
ATOM 23251 C CA . TYR A 1 98 ? -2.255 -13.076 -1.740 1.00 0.00 98 TYR A CA 15
ATOM 23252 C C . TYR A 1 98 ? -2.111 -14.420 -1.028 1.00 0.00 98 TYR A C 15
ATOM 23253 O O . TYR A 1 98 ? -1.150 -14.641 -0.290 1.00 0.00 98 TYR A O 15
ATOM 23271 N N . ALA A 1 99 ? -3.110 -15.281 -1.238 1.00 0.00 99 ALA A N 15
ATOM 23272 C CA . ALA A 1 99 ? -3.296 -16.604 -0.667 1.00 0.00 99 ALA A CA 15
ATOM 23273 C C . ALA A 1 99 ? -2.215 -17.556 -1.184 1.00 0.00 99 ALA A C 15
ATOM 23274 O O . ALA A 1 99 ? -2.452 -18.349 -2.102 1.00 0.00 99 ALA A O 15
ATOM 23281 N N . ALA A 1 1 ? 21.119 -6.209 -1.195 1.00 0.00 1 ALA A N 16
ATOM 23282 C CA . ALA A 1 1 ? 19.730 -6.658 -1.366 1.00 0.00 1 ALA A CA 16
ATOM 23283 C C . ALA A 1 1 ? 19.516 -7.074 -2.822 1.00 0.00 1 ALA A C 16
ATOM 23284 O O . ALA A 1 1 ? 19.460 -8.267 -3.130 1.00 0.00 1 ALA A O 16
ATOM 23293 N N . LEU A 1 2 ? 19.394 -6.107 -3.733 1.00 0.00 2 LEU A N 16
ATOM 23294 C CA . LEU A 1 2 ? 19.409 -6.276 -5.179 1.00 0.00 2 LEU A CA 16
ATOM 23295 C C . LEU A 1 2 ? 19.912 -4.926 -5.667 1.00 0.00 2 LEU A C 16
ATOM 23296 O O . LEU A 1 2 ? 19.213 -3.921 -5.518 1.00 0.00 2 LEU A O 16
ATOM 23312 N N . PHE A 1 3 ? 21.161 -4.901 -6.129 1.00 0.00 3 PHE A N 16
ATOM 23313 C CA . PHE A 1 3 ? 21.964 -3.703 -6.331 1.00 0.00 3 PHE A CA 16
ATOM 23314 C C . PHE A 1 3 ? 21.312 -2.665 -7.250 1.00 0.00 3 PHE A C 16
ATOM 23315 O O . PHE A 1 3 ? 21.446 -1.469 -6.994 1.00 0.00 3 PHE A O 16
ATOM 23332 N N . SER A 1 4 ? 20.640 -3.052 -8.333 1.00 0.00 4 SER A N 16
ATOM 23333 C CA . SER A 1 4 ? 19.894 -2.143 -9.199 1.00 0.00 4 SER A CA 16
ATOM 23334 C C . SER A 1 4 ? 18.769 -2.919 -9.877 1.00 0.00 4 SER A C 16
ATOM 23335 O O . SER A 1 4 ? 19.031 -3.822 -10.670 1.00 0.00 4 SER A O 16
ATOM 23343 N N . GLY A 1 5 ? 17.525 -2.607 -9.527 1.00 0.00 5 GLY A N 16
ATOM 23344 C CA . GLY A 1 5 ? 16.344 -3.297 -10.011 1.00 0.00 5 GLY A CA 16
ATOM 23345 C C . GLY A 1 5 ? 15.242 -3.132 -8.976 1.00 0.00 5 GLY A C 16
ATOM 23346 O O . GLY A 1 5 ? 15.150 -2.067 -8.351 1.00 0.00 5 GLY A O 16
ATOM 23350 N N . ASP A 1 6 ? 14.434 -4.170 -8.745 1.00 0.00 6 ASP A N 16
ATOM 23351 C CA . ASP A 1 6 ? 13.232 -3.997 -7.929 1.00 0.00 6 ASP A CA 16
ATOM 23352 C C . ASP A 1 6 ? 13.649 -3.988 -6.457 1.00 0.00 6 ASP A C 16
ATOM 23353 O O . ASP A 1 6 ? 14.776 -4.343 -6.088 1.00 0.00 6 ASP A O 16
ATOM 23362 N N . ILE A 1 7 ? 12.738 -3.525 -5.605 1.00 0.00 7 ILE A N 16
ATOM 23363 C CA . ILE A 1 7 ? 12.914 -3.451 -4.166 1.00 0.00 7 ILE A CA 16
ATOM 23364 C C . ILE A 1 7 ? 13.009 -4.847 -3.533 1.00 0.00 7 ILE A C 16
ATOM 23365 O O . ILE A 1 7 ? 12.015 -5.420 -3.099 1.00 0.00 7 ILE A O 16
ATOM 23381 N N . ALA A 1 8 ? 14.228 -5.374 -3.414 1.00 0.00 8 ALA A N 16
ATOM 23382 C CA . ALA A 1 8 ? 14.543 -6.570 -2.635 1.00 0.00 8 ALA A CA 16
ATOM 23383 C C . ALA A 1 8 ? 14.780 -6.242 -1.161 1.00 0.00 8 ALA A C 16
ATOM 23384 O O . ALA A 1 8 ? 14.912 -7.146 -0.334 1.00 0.00 8 ALA A O 16
ATOM 23391 N N . ASN A 1 9 ? 14.735 -4.955 -0.813 1.00 0.00 9 ASN A N 16
ATOM 23392 C CA . ASN A 1 9 ? 14.770 -4.500 0.565 1.00 0.00 9 ASN A CA 16
ATOM 23393 C C . ASN A 1 9 ? 13.382 -4.701 1.161 1.00 0.00 9 ASN A C 16
ATOM 23394 O O . ASN A 1 9 ? 13.217 -4.903 2.360 1.00 0.00 9 ASN A O 16
ATOM 23405 N N . LEU A 1 10 ? 12.372 -4.712 0.299 1.00 0.00 10 LEU A N 16
ATOM 23406 C CA . LEU A 1 10 ? 11.040 -5.198 0.571 1.00 0.00 10 LEU A CA 16
ATOM 23407 C C . LEU A 1 10 ? 11.079 -6.715 0.341 1.00 0.00 10 LEU A C 16
ATOM 23408 O O . LEU A 1 10 ? 10.456 -7.238 -0.586 1.00 0.00 10 LEU A O 16
ATOM 23424 N N . THR A 1 11 ? 11.860 -7.429 1.152 1.00 0.00 11 THR A N 16
ATOM 23425 C CA . THR A 1 11 ? 11.899 -8.880 1.176 1.00 0.00 11 THR A CA 16
ATOM 23426 C C . THR A 1 11 ? 10.670 -9.327 1.970 1.00 0.00 11 THR A C 16
ATOM 23427 O O . THR A 1 11 ? 10.042 -8.524 2.653 1.00 0.00 11 THR A O 16
ATOM 23438 N N . ALA A 1 12 ? 10.336 -10.606 1.935 1.00 0.00 12 ALA A N 16
ATOM 23439 C CA . ALA A 1 12 ? 9.111 -11.112 2.552 1.00 0.00 12 ALA A CA 16
ATOM 23440 C C . ALA A 1 12 ? 9.187 -11.084 4.065 1.00 0.00 12 ALA A C 16
ATOM 23441 O O . ALA A 1 12 ? 8.291 -10.533 4.700 1.00 0.00 12 ALA A O 16
ATOM 23448 N N . ALA A 1 13 ? 10.272 -11.608 4.634 1.00 0.00 13 ALA A N 16
ATOM 23449 C CA . ALA A 1 13 ? 10.459 -11.532 6.078 1.00 0.00 13 ALA A CA 16
ATOM 23450 C C . ALA A 1 13 ? 10.594 -10.069 6.493 1.00 0.00 13 ALA A C 16
ATOM 23451 O O . ALA A 1 13 ? 10.158 -9.674 7.573 1.00 0.00 13 ALA A O 16
ATOM 23458 N N . GLU A 1 14 ? 11.180 -9.245 5.623 1.00 0.00 14 GLU A N 16
ATOM 23459 C CA . GLU A 1 14 ? 11.492 -7.876 5.938 1.00 0.00 14 GLU A CA 16
ATOM 23460 C C . GLU A 1 14 ? 10.198 -7.072 5.957 1.00 0.00 14 GLU A C 16
ATOM 23461 O O . GLU A 1 14 ? 10.016 -6.222 6.824 1.00 0.00 14 GLU A O 16
ATOM 23473 N N . ILE A 1 15 ? 9.288 -7.357 5.024 1.00 0.00 15 ILE A N 16
ATOM 23474 C CA . ILE A 1 15 ? 7.968 -6.785 4.963 1.00 0.00 15 ILE A CA 16
ATOM 23475 C C . ILE A 1 15 ? 7.153 -7.262 6.149 1.00 0.00 15 ILE A C 16
ATOM 23476 O O . ILE A 1 15 ? 6.580 -6.425 6.836 1.00 0.00 15 ILE A O 16
ATOM 23492 N N . GLU A 1 16 ? 7.087 -8.568 6.399 1.00 0.00 16 GLU A N 16
ATOM 23493 C CA . GLU A 1 16 ? 6.306 -9.085 7.514 1.00 0.00 16 GLU A CA 16
ATOM 23494 C C . GLU A 1 16 ? 6.708 -8.391 8.807 1.00 0.00 16 GLU A C 16
ATOM 23495 O O . GLU A 1 16 ? 5.868 -7.761 9.447 1.00 0.00 16 GLU A O 16
ATOM 23507 N N . GLN A 1 17 ? 7.980 -8.482 9.201 1.00 0.00 17 GLN A N 16
ATOM 23508 C CA . GLN A 1 17 ? 8.371 -7.931 10.483 1.00 0.00 17 GLN A CA 16
ATOM 23509 C C . GLN A 1 17 ? 8.467 -6.411 10.382 1.00 0.00 17 GLN A C 16
ATOM 23510 O O . GLN A 1 17 ? 8.434 -5.732 11.410 1.00 0.00 17 GLN A O 16
ATOM 23524 N N . GLY A 1 18 ? 8.589 -5.871 9.168 1.00 0.00 18 GLY A N 16
ATOM 23525 C CA . GLY A 1 18 ? 8.671 -4.458 8.908 1.00 0.00 18 GLY A CA 16
ATOM 23526 C C . GLY A 1 18 ? 7.334 -3.808 9.187 1.00 0.00 18 GLY A C 16
ATOM 23527 O O . GLY A 1 18 ? 7.293 -2.718 9.761 1.00 0.00 18 GLY A O 16
ATOM 23531 N N . PHE A 1 19 ? 6.240 -4.473 8.801 1.00 0.00 19 PHE A N 16
ATOM 23532 C CA . PHE A 1 19 ? 4.950 -3.803 8.716 1.00 0.00 19 PHE A CA 16
ATOM 23533 C C . PHE A 1 19 ? 3.907 -4.415 9.640 1.00 0.00 19 PHE A C 16
ATOM 23534 O O . PHE A 1 19 ? 2.788 -3.914 9.723 1.00 0.00 19 PHE A O 16
ATOM 23551 N N . LYS A 1 20 ? 4.327 -5.369 10.475 1.00 0.00 20 LYS A N 16
ATOM 23552 C CA . LYS A 1 20 ? 3.624 -5.872 11.658 1.00 0.00 20 LYS A CA 16
ATOM 23553 C C . LYS A 1 20 ? 3.309 -4.810 12.727 1.00 0.00 20 LYS A C 16
ATOM 23554 O O . LYS A 1 20 ? 2.947 -5.168 13.846 1.00 0.00 20 LYS A O 16
ATOM 23573 N N . ASP A 1 21 ? 3.389 -3.515 12.419 1.00 0.00 21 ASP A N 16
ATOM 23574 C CA . ASP A 1 21 ? 2.806 -2.454 13.238 1.00 0.00 21 ASP A CA 16
ATOM 23575 C C . ASP A 1 21 ? 1.295 -2.373 12.985 1.00 0.00 21 ASP A C 16
ATOM 23576 O O . ASP A 1 21 ? 0.542 -1.967 13.868 1.00 0.00 21 ASP A O 16
ATOM 23585 N N . VAL A 1 22 ? 0.822 -2.812 11.819 1.00 0.00 22 VAL A N 16
ATOM 23586 C CA . VAL A 1 22 ? -0.560 -2.756 11.373 1.00 0.00 22 VAL A CA 16
ATOM 23587 C C . VAL A 1 22 ? -0.951 -4.178 10.926 1.00 0.00 22 VAL A C 16
ATOM 23588 O O . VAL A 1 22 ? -0.056 -4.996 10.686 1.00 0.00 22 VAL A O 16
ATOM 23601 N N . PRO A 1 23 ? -2.246 -4.527 10.842 1.00 0.00 23 PRO A N 16
ATOM 23602 C CA . PRO A 1 23 ? -2.669 -5.799 10.273 1.00 0.00 23 PRO A CA 16
ATOM 23603 C C . PRO A 1 23 ? -2.459 -5.806 8.751 1.00 0.00 23 PRO A C 16
ATOM 23604 O O . PRO A 1 23 ? -1.992 -4.828 8.151 1.00 0.00 23 PRO A O 16
ATOM 23615 N N . SER A 1 24 ? -2.799 -6.932 8.129 1.00 0.00 24 SER A N 16
ATOM 23616 C CA . SER A 1 24 ? -2.576 -7.187 6.716 1.00 0.00 24 SER A CA 16
ATOM 23617 C C . SER A 1 24 ? -3.896 -7.483 6.010 1.00 0.00 24 SER A C 16
ATOM 23618 O O . SER A 1 24 ? -4.960 -7.476 6.639 1.00 0.00 24 SER A O 16
ATOM 23626 N N . PHE A 1 25 ? -3.847 -7.770 4.712 1.00 0.00 25 PHE A N 16
ATOM 23627 C CA . PHE A 1 25 ? -4.937 -8.379 3.986 1.00 0.00 25 PHE A CA 16
ATOM 23628 C C . PHE A 1 25 ? -4.349 -9.375 3.014 1.00 0.00 25 PHE A C 16
ATOM 23629 O O . PHE A 1 25 ? -3.210 -9.207 2.569 1.00 0.00 25 PHE A O 16
ATOM 23646 N N . VAL A 1 26 ? -5.146 -10.370 2.659 1.00 0.00 26 VAL A N 16
ATOM 23647 C CA . VAL A 1 26 ? -4.825 -11.374 1.680 1.00 0.00 26 VAL A CA 16
ATOM 23648 C C . VAL A 1 26 ? -6.034 -11.568 0.774 1.00 0.00 26 VAL A C 16
ATOM 23649 O O . VAL A 1 26 ? -7.132 -11.842 1.265 1.00 0.00 26 VAL A O 16
ATOM 23662 N N . HIS A 1 27 ? -5.844 -11.428 -0.539 1.00 0.00 27 HIS A N 16
ATOM 23663 C CA . HIS A 1 27 ? -6.879 -11.776 -1.502 1.00 0.00 27 HIS A CA 16
ATOM 23664 C C . HIS A 1 27 ? -6.477 -12.988 -2.332 1.00 0.00 27 HIS A C 16
ATOM 23665 O O . HIS A 1 27 ? -5.355 -13.476 -2.285 1.00 0.00 27 HIS A O 16
ATOM 23679 N N . GLU A 1 28 ? -7.425 -13.486 -3.098 1.00 0.00 28 GLU A N 16
ATOM 23680 C CA . GLU A 1 28 ? -7.434 -14.804 -3.732 1.00 0.00 28 GLU A CA 16
ATOM 23681 C C . GLU A 1 28 ? -6.581 -14.886 -5.009 1.00 0.00 28 GLU A C 16
ATOM 23682 O O . GLU A 1 28 ? -6.595 -15.904 -5.700 1.00 0.00 28 GLU A O 16
ATOM 23694 N N . GLY A 1 29 ? -5.816 -13.838 -5.303 1.00 0.00 29 GLY A N 16
ATOM 23695 C CA . GLY A 1 29 ? -4.979 -13.701 -6.491 1.00 0.00 29 GLY A CA 16
ATOM 23696 C C . GLY A 1 29 ? -5.740 -13.129 -7.689 1.00 0.00 29 GLY A C 16
ATOM 23697 O O . GLY A 1 29 ? -6.928 -12.807 -7.592 1.00 0.00 29 GLY A O 16
ATOM 23701 N N . GLY A 1 30 ? -5.038 -12.984 -8.819 1.00 0.00 30 GLY A N 16
ATOM 23702 C CA . GLY A 1 30 ? -5.473 -12.163 -9.938 1.00 0.00 30 GLY A CA 16
ATOM 23703 C C . GLY A 1 30 ? -5.090 -10.718 -9.628 1.00 0.00 30 GLY A C 16
ATOM 23704 O O . GLY A 1 30 ? -5.190 -10.288 -8.481 1.00 0.00 30 GLY A O 16
ATOM 23708 N N . ASP A 1 31 ? -4.600 -9.970 -10.618 1.00 0.00 31 ASP A N 16
ATOM 23709 C CA . ASP A 1 31 ? -4.255 -8.560 -10.422 1.00 0.00 31 ASP A CA 16
ATOM 23710 C C . ASP A 1 31 ? -5.495 -7.719 -10.149 1.00 0.00 31 ASP A C 16
ATOM 23711 O O . ASP A 1 31 ? -6.523 -7.877 -10.811 1.00 0.00 31 ASP A O 16
ATOM 23720 N N . VAL A 1 32 ? -5.393 -6.812 -9.170 1.00 0.00 32 VAL A N 16
ATOM 23721 C CA . VAL A 1 32 ? -6.535 -6.159 -8.534 1.00 0.00 32 VAL A CA 16
ATOM 23722 C C . VAL A 1 32 ? -6.130 -4.725 -8.198 1.00 0.00 32 VAL A C 16
ATOM 23723 O O . VAL A 1 32 ? -5.031 -4.537 -7.690 1.00 0.00 32 VAL A O 16
ATOM 23736 N N . PRO A 1 33 ? -6.988 -3.724 -8.446 1.00 0.00 33 PRO A N 16
ATOM 23737 C CA . PRO A 1 33 ? -6.698 -2.308 -8.249 1.00 0.00 33 PRO A CA 16
ATOM 23738 C C . PRO A 1 33 ? -6.127 -1.956 -6.879 1.00 0.00 33 PRO A C 16
ATOM 23739 O O . PRO A 1 33 ? -6.686 -2.387 -5.869 1.00 0.00 33 PRO A O 16
ATOM 23750 N N . LEU A 1 34 ? -5.150 -1.033 -6.819 1.00 0.00 34 LEU A N 16
ATOM 23751 C CA . LEU A 1 34 ? -4.775 -0.390 -5.562 1.00 0.00 34 LEU A CA 16
ATOM 23752 C C . LEU A 1 34 ? -6.014 0.107 -4.789 1.00 0.00 34 LEU A C 16
ATOM 23753 O O . LEU A 1 34 ? -6.182 -0.151 -3.597 1.00 0.00 34 LEU A O 16
ATOM 23769 N N . VAL A 1 35 ? -6.935 0.749 -5.506 1.00 0.00 35 VAL A N 16
ATOM 23770 C CA . VAL A 1 35 ? -8.172 1.377 -5.033 1.00 0.00 35 VAL A CA 16
ATOM 23771 C C . VAL A 1 35 ? -9.291 0.379 -4.744 1.00 0.00 35 VAL A C 16
ATOM 23772 O O . VAL A 1 35 ? -10.423 0.773 -4.451 1.00 0.00 35 VAL A O 16
ATOM 23785 N N . GLU A 1 36 ? -8.971 -0.906 -4.791 1.00 0.00 36 GLU A N 16
ATOM 23786 C CA . GLU A 1 36 ? -9.839 -1.980 -4.382 1.00 0.00 36 GLU A CA 16
ATOM 23787 C C . GLU A 1 36 ? -9.145 -2.750 -3.265 1.00 0.00 36 GLU A C 16
ATOM 23788 O O . GLU A 1 36 ? -9.740 -2.925 -2.213 1.00 0.00 36 GLU A O 16
ATOM 23800 N N . LEU A 1 37 ? -7.858 -3.087 -3.368 1.00 0.00 37 LEU A N 16
ATOM 23801 C CA . LEU A 1 37 ? -7.185 -3.872 -2.349 1.00 0.00 37 LEU A CA 16
ATOM 23802 C C . LEU A 1 37 ? -7.049 -3.039 -1.099 1.00 0.00 37 LEU A C 16
ATOM 23803 O O . LEU A 1 37 ? -7.008 -3.627 -0.035 1.00 0.00 37 LEU A O 16
ATOM 23819 N N . LEU A 1 38 ? -7.039 -1.699 -1.170 1.00 0.00 38 LEU A N 16
ATOM 23820 C CA . LEU A 1 38 ? -6.964 -0.903 0.038 1.00 0.00 38 LEU A CA 16
ATOM 23821 C C . LEU A 1 38 ? -8.310 -0.893 0.748 1.00 0.00 38 LEU A C 16
ATOM 23822 O O . LEU A 1 38 ? -8.389 -0.786 1.964 1.00 0.00 38 LEU A O 16
ATOM 23838 N N . VAL A 1 39 ? -9.378 -0.928 -0.034 1.00 0.00 39 VAL A N 16
ATOM 23839 C CA . VAL A 1 39 ? -10.771 -0.792 0.376 1.00 0.00 39 VAL A CA 16
ATOM 23840 C C . VAL A 1 39 ? -11.190 -2.061 1.083 1.00 0.00 39 VAL A C 16
ATOM 23841 O O . VAL A 1 39 ? -11.787 -2.016 2.157 1.00 0.00 39 VAL A O 16
ATOM 23854 N N . SER A 1 40 ? -10.827 -3.161 0.446 1.00 0.00 40 SER A N 16
ATOM 23855 C CA . SER A 1 40 ? -10.879 -4.508 0.908 1.00 0.00 40 SER A CA 16
ATOM 23856 C C . SER A 1 40 ? -9.959 -4.657 2.120 1.00 0.00 40 SER A C 16
ATOM 23857 O O . SER A 1 40 ? -10.414 -5.168 3.142 1.00 0.00 40 SER A O 16
ATOM 23865 N N . ALA A 1 41 ? -8.727 -4.130 2.080 1.00 0.00 41 ALA A N 16
ATOM 23866 C CA . ALA A 1 41 ? -7.817 -4.298 3.212 1.00 0.00 41 ALA A CA 16
ATOM 23867 C C . ALA A 1 41 ? -8.132 -3.341 4.371 1.00 0.00 41 ALA A C 16
ATOM 23868 O O . ALA A 1 41 ? -7.607 -3.521 5.462 1.00 0.00 41 ALA A O 16
ATOM 23875 N N . GLY A 1 42 ? -8.986 -2.330 4.170 1.00 0.00 42 GLY A N 16
ATOM 23876 C CA . GLY A 1 42 ? -9.539 -1.535 5.257 1.00 0.00 42 GLY A CA 16
ATOM 23877 C C . GLY A 1 42 ? -8.666 -0.336 5.590 1.00 0.00 42 GLY A C 16
ATOM 23878 O O . GLY A 1 42 ? -8.705 0.188 6.703 1.00 0.00 42 GLY A O 16
ATOM 23882 N N . ILE A 1 43 ? -7.921 0.142 4.599 1.00 0.00 43 ILE A N 16
ATOM 23883 C CA . ILE A 1 43 ? -7.025 1.281 4.674 1.00 0.00 43 ILE A CA 16
ATOM 23884 C C . ILE A 1 43 ? -7.949 2.512 4.599 1.00 0.00 43 ILE A C 16
ATOM 23885 O O . ILE A 1 43 ? -7.774 3.438 5.389 1.00 0.00 43 ILE A O 16
ATOM 23901 N N . SER A 1 44 ? -8.962 2.504 3.711 1.00 0.00 44 SER A N 16
ATOM 23902 C CA . SER A 1 44 ? -10.088 3.436 3.711 1.00 0.00 44 SER A CA 16
ATOM 23903 C C . SER A 1 44 ? -11.240 2.747 2.984 1.00 0.00 44 SER A C 16
ATOM 23904 O O . SER A 1 44 ? -11.215 2.701 1.761 1.00 0.00 44 SER A O 16
ATOM 23912 N N . PRO A 1 45 ? -12.245 2.198 3.682 1.00 0.00 45 PRO A N 16
ATOM 23913 C CA . PRO A 1 45 ? -13.278 1.377 3.053 1.00 0.00 45 PRO A CA 16
ATOM 23914 C C . PRO A 1 45 ? -14.360 2.201 2.343 1.00 0.00 45 PRO A C 16
ATOM 23915 O O . PRO A 1 45 ? -15.160 1.671 1.572 1.00 0.00 45 PRO A O 16
ATOM 23926 N N . SER A 1 46 ? -14.429 3.503 2.613 1.00 0.00 46 SER A N 16
ATOM 23927 C CA . SER A 1 46 ? -15.467 4.352 2.059 1.00 0.00 46 SER A CA 16
ATOM 23928 C C . SER A 1 46 ? -14.994 4.707 0.661 1.00 0.00 46 SER A C 16
ATOM 23929 O O . SER A 1 46 ? -14.014 5.431 0.548 1.00 0.00 46 SER A O 16
ATOM 23937 N N . LYS A 1 47 ? -15.613 4.171 -0.395 1.00 0.00 47 LYS A N 16
ATOM 23938 C CA . LYS A 1 47 ? -15.054 4.176 -1.753 1.00 0.00 47 LYS A CA 16
ATOM 23939 C C . LYS A 1 47 ? -14.564 5.553 -2.243 1.00 0.00 47 LYS A C 16
ATOM 23940 O O . LYS A 1 47 ? -13.551 5.603 -2.930 1.00 0.00 47 LYS A O 16
ATOM 23959 N N . ARG A 1 48 ? -15.201 6.680 -1.894 1.00 0.00 48 ARG A N 16
ATOM 23960 C CA . ARG A 1 48 ? -14.669 8.015 -2.243 1.00 0.00 48 ARG A CA 16
ATOM 23961 C C . ARG A 1 48 ? -13.381 8.299 -1.462 1.00 0.00 48 ARG A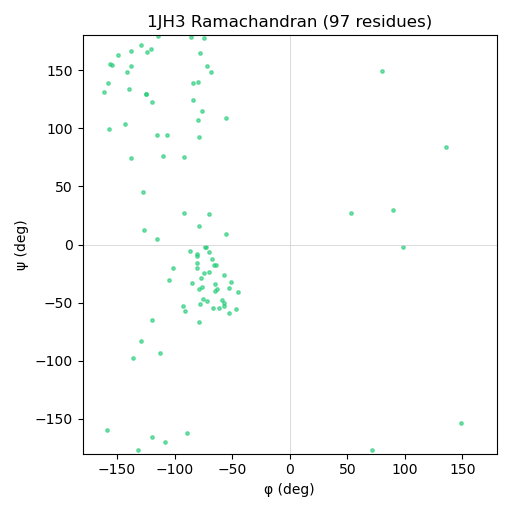 C 16
ATOM 23962 O O . ARG A 1 48 ? -12.385 8.755 -2.028 1.00 0.00 48 ARG A O 16
ATOM 23983 N N . GLN A 1 49 ? -13.406 8.044 -0.149 1.00 0.00 49 GLN A N 16
ATOM 23984 C CA . GLN A 1 49 ? -12.240 8.197 0.704 1.00 0.00 49 GLN A CA 16
ATOM 23985 C C . GLN A 1 49 ? -11.135 7.339 0.118 1.00 0.00 49 GLN A C 16
ATOM 23986 O O . GLN A 1 49 ? -10.057 7.863 -0.100 1.00 0.00 49 GLN A O 16
ATOM 24000 N N . ALA A 1 50 ? -11.428 6.072 -0.176 1.00 0.00 50 ALA A N 16
ATOM 24001 C CA . ALA A 1 50 ? -10.532 5.112 -0.783 1.00 0.00 50 ALA A CA 16
ATOM 24002 C C . ALA A 1 50 ? -9.890 5.668 -2.035 1.00 0.00 50 ALA A C 16
ATOM 24003 O O . ALA A 1 50 ? -8.684 5.552 -2.226 1.00 0.00 50 ALA A O 16
ATOM 24010 N N . ARG A 1 51 ? -10.722 6.248 -2.899 1.00 0.00 51 ARG A N 16
ATOM 24011 C CA . ARG A 1 51 ? -10.262 6.789 -4.152 1.00 0.00 51 ARG A CA 16
ATOM 24012 C C . ARG A 1 51 ? -9.275 7.893 -3.916 1.00 0.00 51 ARG A C 16
ATOM 24013 O O . ARG A 1 51 ? -8.242 7.836 -4.568 1.00 0.00 51 ARG A O 16
ATOM 24034 N N . GLU A 1 52 ? -9.477 8.779 -2.939 1.00 0.00 52 GLU A N 16
ATOM 24035 C CA . GLU A 1 52 ? -8.383 9.729 -2.683 1.00 0.00 52 GLU A CA 16
ATOM 24036 C C . GLU A 1 52 ? -7.238 9.113 -1.892 1.00 0.00 52 GLU A C 16
ATOM 24037 O O . GLU A 1 52 ? -6.093 9.543 -2.023 1.00 0.00 52 GLU A O 16
ATOM 24049 N N . ASP A 1 53 ? -7.513 8.072 -1.111 1.00 0.00 53 ASP A N 16
ATOM 24050 C CA . ASP A 1 53 ? -6.494 7.331 -0.398 1.00 0.00 53 ASP A CA 16
ATOM 24051 C C . ASP A 1 53 ? -5.577 6.587 -1.332 1.00 0.00 53 ASP A C 16
ATOM 24052 O O . ASP A 1 53 ? -4.475 6.256 -0.905 1.00 0.00 53 ASP A O 16
ATOM 24061 N N . ILE A 1 54 ? -6.008 6.375 -2.575 1.00 0.00 54 ILE A N 16
ATOM 24062 C CA . ILE A 1 54 ? -5.161 5.987 -3.658 1.00 0.00 54 ILE A CA 16
ATOM 24063 C C . ILE A 1 54 ? -4.668 7.192 -4.404 1.00 0.00 54 ILE A C 16
ATOM 24064 O O . ILE A 1 54 ? -3.481 7.241 -4.631 1.00 0.00 54 ILE A O 16
ATOM 24080 N N . GLN A 1 55 ? -5.518 8.117 -4.843 1.00 0.00 55 GLN A N 16
ATOM 24081 C CA . GLN A 1 55 ? -5.150 9.118 -5.828 1.00 0.00 55 GLN A CA 16
ATOM 24082 C C . GLN A 1 55 ? -4.156 10.105 -5.242 1.00 0.00 55 GLN A C 16
ATOM 24083 O O . GLN A 1 55 ? -3.523 10.839 -6.004 1.00 0.00 55 GLN A O 16
ATOM 24097 N N . ASN A 1 56 ? -3.976 10.113 -3.916 1.00 0.00 56 ASN A N 16
ATOM 24098 C CA . ASN A 1 56 ? -2.973 10.953 -3.314 1.00 0.00 56 ASN A CA 16
ATOM 24099 C C . ASN A 1 56 ? -1.630 10.272 -3.302 1.00 0.00 56 ASN A C 16
ATOM 24100 O O . ASN A 1 56 ? -1.475 9.196 -2.744 1.00 0.00 56 ASN A O 16
ATOM 24111 N N . GLY A 1 57 ? -0.596 10.992 -3.723 1.00 0.00 57 GLY A N 16
ATOM 24112 C CA . GLY A 1 57 ? 0.793 10.588 -3.581 1.00 0.00 57 GLY A CA 16
ATOM 24113 C C . GLY A 1 57 ? 1.284 10.535 -2.133 1.00 0.00 57 GLY A C 16
ATOM 24114 O O . GLY A 1 57 ? 2.486 10.567 -1.893 1.00 0.00 57 GLY A O 16
ATOM 24118 N N . ALA A 1 58 ? 0.390 10.503 -1.149 1.00 0.00 58 ALA A N 16
ATOM 24119 C CA . ALA A 1 58 ? 0.744 10.117 0.199 1.00 0.00 58 ALA A CA 16
ATOM 24120 C C . ALA A 1 58 ? 0.486 8.630 0.428 1.00 0.00 58 ALA A C 16
ATOM 24121 O O . ALA A 1 58 ? 0.689 8.192 1.551 1.00 0.00 58 ALA A O 16
ATOM 24128 N N . ILE A 1 59 ? -0.031 7.861 -0.536 1.00 0.00 59 ILE A N 16
ATOM 24129 C CA . ILE A 1 59 ? 0.029 6.405 -0.515 1.00 0.00 59 ILE A CA 16
ATOM 24130 C C . ILE A 1 59 ? 1.359 6.114 -1.215 1.00 0.00 59 ILE A C 16
ATOM 24131 O O . ILE A 1 59 ? 1.508 6.041 -2.439 1.00 0.00 59 ILE A O 16
ATOM 24147 N N . TYR A 1 60 ? 2.382 6.072 -0.371 1.00 0.00 60 TYR A N 16
ATOM 24148 C CA . TYR A 1 60 ? 3.671 5.555 -0.699 1.00 0.00 60 TYR A CA 16
ATOM 24149 C C . TYR A 1 60 ? 3.507 4.054 -0.616 1.00 0.00 60 TYR A C 16
ATOM 24150 O O . TYR A 1 60 ? 3.405 3.492 0.470 1.00 0.00 60 TYR A O 16
ATOM 24168 N N . VAL A 1 61 ? 3.407 3.393 -1.755 1.00 0.00 61 VAL A N 16
ATOM 24169 C CA . VAL A 1 61 ? 3.336 1.943 -1.754 1.00 0.00 61 VAL A CA 16
ATOM 24170 C C . VAL A 1 61 ? 4.781 1.555 -1.543 1.00 0.00 61 VAL A C 16
ATOM 24171 O O . VAL A 1 61 ? 5.641 2.184 -2.151 1.00 0.00 61 VAL A O 16
ATOM 24184 N N . ASN A 1 62 ? 5.075 0.572 -0.696 1.00 0.00 62 ASN A N 16
ATOM 24185 C CA . ASN A 1 62 ? 6.391 -0.018 -0.448 1.00 0.00 62 ASN A CA 16
ATOM 24186 C C . ASN A 1 62 ? 7.225 0.930 0.409 1.00 0.00 62 ASN A C 16
ATOM 24187 O O . ASN A 1 62 ? 7.630 0.616 1.527 1.00 0.00 62 ASN A O 16
ATOM 24198 N N . GLY A 1 63 ? 7.334 2.148 -0.081 1.00 0.00 63 GLY A N 16
ATOM 24199 C CA . GLY A 1 63 ? 7.936 3.353 0.447 1.00 0.00 63 GLY A CA 16
ATOM 24200 C C . GLY A 1 63 ? 7.955 4.479 -0.597 1.00 0.00 63 GLY A C 16
ATOM 24201 O O . GLY A 1 63 ? 8.487 5.543 -0.284 1.00 0.00 63 GLY A O 16
ATOM 24205 N N . GLU A 1 64 ? 7.359 4.299 -1.785 1.00 0.00 64 GLU A N 16
ATOM 24206 C CA . GLU A 1 64 ? 7.467 5.162 -2.951 1.00 0.00 64 GLU A CA 16
ATOM 24207 C C . GLU A 1 64 ? 6.062 5.620 -3.343 1.00 0.00 64 GLU A C 16
ATOM 24208 O O . GLU A 1 64 ? 5.133 4.825 -3.445 1.00 0.00 64 GLU A O 16
ATOM 24220 N N . ARG A 1 65 ? 5.869 6.926 -3.501 1.00 0.00 65 ARG A N 16
ATOM 24221 C CA . ARG A 1 65 ? 4.603 7.581 -3.811 1.00 0.00 65 ARG A CA 16
ATOM 24222 C C . ARG A 1 65 ? 4.059 7.023 -5.122 1.00 0.00 65 ARG A C 16
ATOM 24223 O O . ARG A 1 65 ? 4.605 7.350 -6.176 1.00 0.00 65 ARG A O 16
ATOM 24244 N N . LEU A 1 66 ? 3.011 6.196 -5.092 1.00 0.00 66 LEU A N 16
ATOM 24245 C CA . LEU A 1 66 ? 2.441 5.586 -6.290 1.00 0.00 66 LEU A CA 16
ATOM 24246 C C . LEU A 1 66 ? 0.927 5.507 -6.087 1.00 0.00 66 LEU A C 16
ATOM 24247 O O . LEU A 1 66 ? 0.447 4.767 -5.239 1.00 0.00 66 LEU A O 16
ATOM 24263 N N . GLN A 1 67 ? 0.186 6.312 -6.846 1.00 0.00 67 GLN A N 16
ATOM 24264 C CA . GLN A 1 67 ? -1.240 6.590 -6.717 1.00 0.00 67 GLN A CA 16
ATOM 24265 C C . GLN A 1 67 ? -2.030 6.237 -7.990 1.00 0.00 67 GLN A C 16
ATOM 24266 O O . GLN A 1 67 ? -3.168 6.678 -8.182 1.00 0.00 67 GLN A O 16
ATOM 24280 N N . ASP A 1 68 ? -1.442 5.443 -8.884 1.00 0.00 68 ASP A N 16
ATOM 24281 C CA . ASP A 1 68 ? -1.967 5.123 -10.206 1.00 0.00 68 ASP A CA 16
ATOM 24282 C C . ASP A 1 68 ? -2.199 3.617 -10.304 1.00 0.00 68 ASP A C 16
ATOM 24283 O O . ASP A 1 68 ? -1.406 2.833 -9.784 1.00 0.00 68 ASP A O 16
ATOM 24292 N N . VAL A 1 69 ? -3.285 3.206 -10.952 1.00 0.00 69 VAL A N 16
ATOM 24293 C CA . VAL A 1 69 ? -3.647 1.814 -11.187 1.00 0.00 69 VAL A CA 16
ATOM 24294 C C . VAL A 1 69 ? -2.531 1.094 -11.940 1.00 0.00 69 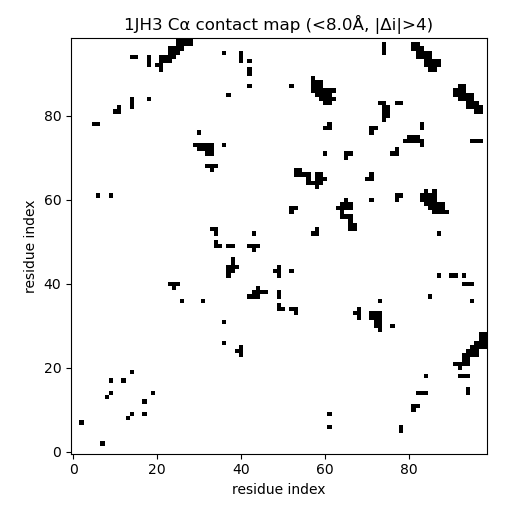VAL A C 16
ATOM 24295 O O . VAL A 1 69 ? -2.110 0.016 -11.535 1.00 0.00 69 VAL A O 16
ATOM 24308 N N . GLY A 1 70 ? -1.955 1.743 -12.952 1.00 0.00 70 GLY A N 16
ATOM 24309 C CA . GLY A 1 70 ? -0.849 1.166 -13.697 1.00 0.00 70 GLY A CA 16
ATOM 24310 C C . GLY A 1 70 ? 0.458 1.147 -12.927 1.00 0.00 70 GLY A C 16
ATOM 24311 O O . GLY A 1 70 ? 1.429 0.546 -13.390 1.00 0.00 70 GLY A O 16
ATOM 24315 N N . ALA A 1 71 ? 0.502 1.796 -11.763 1.00 0.00 71 ALA A N 16
ATOM 24316 C CA . ALA A 1 71 ? 1.618 1.680 -10.851 1.00 0.00 71 ALA A CA 16
ATOM 24317 C C . ALA A 1 71 ? 1.425 0.456 -9.966 1.00 0.00 71 ALA A C 16
ATOM 24318 O O . ALA A 1 71 ? 2.385 -0.295 -9.779 1.00 0.00 71 ALA A O 16
ATOM 24325 N N . ILE A 1 72 ? 0.229 0.208 -9.402 1.00 0.00 72 ILE A N 16
ATOM 24326 C CA . ILE A 1 72 ? 0.032 -0.941 -8.535 1.00 0.00 72 ILE A CA 16
ATOM 24327 C C . ILE A 1 72 ? -1.328 -1.612 -8.745 1.00 0.00 72 ILE A C 16
ATOM 24328 O O . ILE A 1 72 ? -2.376 -0.973 -8.614 1.00 0.00 72 ILE A O 16
ATOM 24344 N N . LEU A 1 73 ? -1.291 -2.926 -8.968 1.00 0.00 73 LEU A N 16
ATOM 24345 C CA . LEU A 1 73 ? -2.412 -3.812 -8.857 1.00 0.00 73 LEU A CA 16
ATOM 24346 C C . LEU A 1 73 ? -1.984 -4.735 -7.715 1.00 0.00 73 LEU A C 16
ATOM 24347 O O . LEU A 1 73 ? -2.088 -4.345 -6.560 1.00 0.00 73 LEU A O 16
ATOM 24363 N N . THR A 1 74 ? -1.356 -5.873 -7.995 1.00 0.00 74 THR A N 16
ATOM 24364 C CA . THR A 1 74 ? -0.985 -6.878 -7.001 1.00 0.00 74 THR A CA 16
ATOM 24365 C C . THR A 1 74 ? 0.501 -6.866 -6.648 1.00 0.00 74 THR A C 16
ATOM 24366 O O . THR A 1 74 ? 1.281 -6.037 -7.118 1.00 0.00 74 THR A O 16
ATOM 24377 N N . ALA A 1 75 ? 0.916 -7.821 -5.817 1.00 0.00 75 ALA A N 16
ATOM 24378 C CA . ALA A 1 75 ? 2.291 -7.962 -5.395 1.00 0.00 75 ALA A CA 16
ATOM 24379 C C . ALA A 1 75 ? 3.289 -8.110 -6.533 1.00 0.00 75 ALA A C 16
ATOM 24380 O O . ALA A 1 75 ? 4.340 -7.482 -6.464 1.00 0.00 75 ALA A O 16
ATOM 24387 N N . GLU A 1 76 ? 3.006 -8.909 -7.564 1.00 0.00 76 GLU A N 16
ATOM 24388 C CA . GLU A 1 76 ? 3.930 -9.056 -8.697 1.00 0.00 76 GLU A CA 16
ATOM 24389 C C . GLU A 1 76 ? 3.751 -7.920 -9.703 1.00 0.00 76 GLU A C 16
ATOM 24390 O O . GLU A 1 76 ? 4.537 -7.767 -10.635 1.00 0.00 76 GLU A O 16
ATOM 24402 N N . HIS A 1 77 ? 2.745 -7.071 -9.486 1.00 0.00 77 HIS A N 16
ATOM 24403 C CA . HIS A 1 77 ? 2.662 -5.799 -10.171 1.00 0.00 77 HIS A CA 16
ATOM 24404 C C . HIS A 1 77 ? 3.561 -4.772 -9.463 1.00 0.00 77 HIS A C 16
ATOM 24405 O O . HIS A 1 77 ? 3.772 -3.682 -10.005 1.00 0.00 77 HIS A O 16
ATOM 24419 N N . ARG A 1 78 ? 4.082 -5.063 -8.257 1.00 0.00 78 ARG A N 16
ATOM 24420 C CA . ARG A 1 78 ? 4.826 -4.092 -7.470 1.00 0.00 78 ARG A CA 16
ATOM 24421 C C . ARG A 1 78 ? 6.265 -4.581 -7.282 1.00 0.00 78 ARG A C 16
ATOM 24422 O O . ARG A 1 78 ? 7.189 -3.990 -7.842 1.00 0.00 78 ARG A O 16
ATOM 24443 N N . LEU A 1 79 ? 6.462 -5.616 -6.467 1.00 0.00 79 LEU A N 16
ATOM 24444 C CA . LEU A 1 79 ? 7.704 -6.297 -6.182 1.00 0.00 79 LEU A CA 16
ATOM 24445 C C . LEU A 1 79 ? 7.880 -7.458 -7.163 1.00 0.00 79 LEU A C 16
ATOM 24446 O O . LEU A 1 79 ? 7.109 -7.627 -8.103 1.00 0.00 79 LEU A O 16
ATOM 24462 N N . GLU A 1 80 ? 8.852 -8.320 -6.876 1.00 0.00 80 GLU A N 16
ATOM 24463 C CA . GLU A 1 80 ? 9.048 -9.637 -7.477 1.00 0.00 80 GLU A CA 16
ATOM 24464 C C . GLU A 1 80 ? 7.826 -10.575 -7.441 1.00 0.00 80 GLU A C 16
ATOM 24465 O O . GLU A 1 80 ? 7.887 -11.650 -8.032 1.00 0.00 80 GLU A O 16
ATOM 24477 N N . GLY A 1 81 ? 6.758 -10.233 -6.712 1.00 0.00 81 GLY A N 16
ATOM 24478 C CA . GLY A 1 81 ? 5.572 -11.052 -6.553 1.00 0.00 81 GLY A CA 16
ATOM 24479 C C . GLY A 1 81 ? 5.565 -11.837 -5.263 1.00 0.00 81 GLY A C 16
ATOM 24480 O O . GLY A 1 81 ? 5.713 -13.056 -5.286 1.00 0.00 81 GLY A O 16
ATOM 24484 N N . ARG A 1 82 ? 5.381 -11.149 -4.130 1.00 0.00 82 ARG A N 16
ATOM 24485 C CA . ARG A 1 82 ? 5.208 -11.801 -2.831 1.00 0.00 82 ARG A CA 16
ATOM 24486 C C . ARG A 1 82 ? 4.164 -11.065 -1.995 1.00 0.00 82 ARG A C 16
ATOM 24487 O O . ARG A 1 82 ? 3.111 -11.619 -1.692 1.00 0.00 82 ARG A O 16
ATOM 24508 N N . PHE A 1 83 ? 4.444 -9.819 -1.617 1.00 0.00 83 PHE A N 16
ATOM 24509 C CA . PHE A 1 83 ? 3.609 -8.984 -0.754 1.00 0.00 83 PHE A CA 16
ATOM 24510 C C . PHE A 1 83 ? 3.508 -7.597 -1.394 1.00 0.00 83 PHE A C 16
ATOM 24511 O O . PHE A 1 83 ? 3.907 -7.411 -2.539 1.00 0.00 83 PHE A O 16
ATOM 24528 N N . THR A 1 84 ? 2.986 -6.604 -0.691 1.00 0.00 84 THR A N 16
ATOM 24529 C CA . THR A 1 84 ? 3.102 -5.186 -0.992 1.00 0.00 84 THR A CA 16
ATOM 24530 C C . THR A 1 84 ? 2.846 -4.457 0.333 1.00 0.00 84 THR A C 16
ATOM 24531 O O . THR A 1 84 ? 2.192 -5.002 1.228 1.00 0.00 84 THR A O 16
ATOM 24542 N N . VAL A 1 85 ? 3.356 -3.234 0.474 1.00 0.00 85 VAL A N 16
ATOM 24543 C CA . VAL A 1 85 ? 3.151 -2.397 1.649 1.00 0.00 85 VAL A CA 16
ATOM 24544 C C . VAL A 1 85 ? 2.477 -1.118 1.173 1.00 0.00 85 VAL A C 16
ATOM 24545 O O . VAL A 1 85 ? 2.702 -0.683 0.047 1.00 0.00 85 VAL A O 16
ATOM 24558 N N . ILE A 1 86 ? 1.675 -0.487 2.019 1.00 0.00 86 ILE A N 16
ATOM 24559 C CA . ILE A 1 86 ? 0.812 0.625 1.665 1.00 0.00 86 ILE A CA 16
ATOM 24560 C C . ILE A 1 86 ? 0.963 1.668 2.737 1.00 0.00 86 ILE A C 16
ATOM 24561 O O . ILE A 1 86 ? 0.327 1.564 3.782 1.00 0.00 86 ILE A O 16
ATOM 24577 N N . ARG A 1 87 ? 1.795 2.674 2.505 1.00 0.00 87 ARG A N 16
ATOM 24578 C CA . ARG A 1 87 ? 2.065 3.676 3.511 1.00 0.00 87 ARG A CA 16
ATOM 24579 C C . ARG A 1 87 ? 1.191 4.844 3.131 1.00 0.00 87 ARG A C 16
ATOM 24580 O O . ARG A 1 87 ? 1.650 5.763 2.467 1.00 0.00 87 ARG A O 16
ATOM 24601 N N . ARG A 1 88 ? -0.090 4.802 3.490 1.00 0.00 88 ARG A N 16
ATOM 24602 C CA . ARG A 1 88 ? -0.934 5.969 3.326 1.00 0.00 88 ARG A CA 16
ATOM 24603 C C . ARG A 1 88 ? -0.582 6.880 4.498 1.00 0.00 88 ARG A C 16
ATOM 24604 O O . ARG A 1 88 ? -0.816 6.512 5.650 1.00 0.00 88 ARG A O 16
ATOM 24625 N N . GLY A 1 89 ? -0.059 8.073 4.227 1.00 0.00 89 GLY A N 16
ATOM 24626 C CA . GLY A 1 89 ? 0.208 9.116 5.215 1.00 0.00 89 GLY A CA 16
ATOM 24627 C C . GLY A 1 89 ? -0.971 9.311 6.169 1.00 0.00 89 GLY A C 16
ATOM 24628 O O . GLY A 1 89 ? -0.807 9.247 7.385 1.00 0.00 89 GLY A O 16
ATOM 24632 N N . LYS A 1 90 ? -2.181 9.457 5.623 1.00 0.00 90 LYS A N 16
ATOM 24633 C CA . LYS A 1 90 ? -3.438 9.594 6.362 1.00 0.00 90 LYS A CA 16
ATOM 24634 C C . LYS A 1 90 ? -3.823 8.375 7.225 1.00 0.00 90 LYS A C 16
ATOM 24635 O O . LYS A 1 90 ? -4.883 8.412 7.843 1.00 0.00 90 LYS A O 16
ATOM 24654 N N . LYS A 1 91 ? -3.059 7.276 7.262 1.00 0.00 91 LYS A N 16
ATOM 24655 C CA . LYS A 1 91 ? -3.197 6.258 8.302 1.00 0.00 91 LYS A CA 16
ATOM 24656 C C . LYS A 1 91 ? -1.831 5.652 8.593 1.00 0.00 91 LYS A C 16
ATOM 24657 O O . LYS A 1 91 ? -1.110 6.227 9.401 1.00 0.00 91 LYS A O 16
ATOM 24676 N N . LYS A 1 92 ? -1.452 4.515 8.000 1.00 0.00 92 LYS A N 16
ATOM 24677 C CA . LYS A 1 92 ? -0.261 3.768 8.341 1.00 0.00 92 LYS A CA 16
ATOM 24678 C C . LYS A 1 92 ? 0.199 2.963 7.131 1.00 0.00 92 LYS A C 16
ATOM 24679 O O . LYS A 1 92 ? -0.171 3.291 6.002 1.00 0.00 92 LYS A O 16
ATOM 24698 N N . TYR A 1 93 ? 1.055 1.979 7.399 1.00 0.00 93 TYR A N 16
ATOM 24699 C CA . TYR A 1 93 ? 1.807 1.166 6.456 1.00 0.00 93 TYR A CA 16
ATOM 24700 C C . TYR A 1 93 ? 1.225 -0.248 6.405 1.00 0.00 93 TYR A C 16
ATOM 24701 O O . TYR A 1 93 ? 1.785 -1.179 6.978 1.00 0.00 93 TYR A O 16
ATOM 24719 N N . TYR A 1 94 ? 0.091 -0.435 5.751 1.00 0.00 94 TYR A N 16
ATOM 24720 C CA . TYR A 1 94 ? -0.578 -1.714 5.818 1.00 0.00 94 TYR A CA 16
ATOM 24721 C C . TYR A 1 94 ? 0.113 -2.699 4.890 1.00 0.00 94 TYR A C 16
ATOM 24722 O O . TYR A 1 94 ? 0.888 -2.313 4.012 1.00 0.00 94 TYR A O 16
ATOM 24740 N N . LEU A 1 95 ? -0.204 -3.970 5.090 1.00 0.00 95 LEU A N 16
ATOM 24741 C CA . LEU A 1 95 ? 0.435 -5.101 4.444 1.00 0.00 95 LEU A CA 16
ATOM 24742 C C . LEU A 1 95 ? -0.599 -5.791 3.579 1.00 0.00 95 LEU A C 16
ATOM 24743 O O . LEU A 1 95 ? -1.728 -6.012 4.002 1.00 0.00 95 LEU A O 16
ATOM 24759 N N . ILE A 1 96 ? -0.213 -6.124 2.362 1.00 0.00 96 ILE A N 16
ATOM 24760 C CA . ILE A 1 96 ? -1.078 -6.690 1.347 1.00 0.00 96 ILE A CA 16
ATOM 24761 C C . ILE A 1 96 ? -0.375 -7.941 0.835 1.00 0.00 96 ILE A C 16
ATOM 24762 O O . ILE A 1 96 ? 0.822 -7.904 0.537 1.00 0.00 96 ILE A O 16
ATOM 24778 N N . ARG A 1 97 ? -1.101 -9.045 0.714 1.00 0.00 97 ARG A N 16
ATOM 24779 C CA . ARG A 1 97 ? -0.665 -10.236 0.019 1.00 0.00 97 ARG A CA 16
ATOM 24780 C C . ARG A 1 97 ? -1.800 -10.850 -0.805 1.00 0.00 97 ARG A C 16
ATOM 24781 O O . ARG A 1 97 ? -2.967 -10.444 -0.750 1.00 0.00 97 ARG A O 16
ATOM 24802 N N . TYR A 1 98 ? -1.450 -11.880 -1.562 1.00 0.00 98 TYR A N 16
ATOM 24803 C CA . TYR A 1 98 ? -2.375 -12.801 -2.150 1.00 0.00 98 TYR A CA 16
ATOM 24804 C C . TYR A 1 98 ? -2.137 -14.206 -1.606 1.00 0.00 98 TYR A C 16
ATOM 24805 O O . TYR A 1 98 ? -1.077 -14.501 -1.047 1.00 0.00 98 TYR A O 16
ATOM 24823 N N . ALA A 1 99 ? -3.141 -15.055 -1.792 1.00 0.00 99 ALA A N 16
ATOM 24824 C CA . ALA A 1 99 ? -3.221 -16.450 -1.484 1.00 0.00 99 ALA A CA 16
ATOM 24825 C C . ALA A 1 99 ? -3.713 -17.185 -2.723 1.00 0.00 99 ALA A C 16
ATOM 24826 O O . ALA A 1 99 ? -4.888 -17.538 -2.831 1.00 0.00 99 ALA A O 16
ATOM 24833 N N . ALA A 1 1 ? 13.682 -15.965 0.436 1.00 0.00 1 ALA A N 17
ATOM 24834 C CA . ALA A 1 1 ? 13.161 -14.985 -0.524 1.00 0.00 1 ALA A CA 17
ATOM 24835 C C . ALA A 1 1 ? 14.116 -13.804 -0.606 1.00 0.00 1 ALA A C 17
ATOM 24836 O O . ALA A 1 1 ? 14.204 -13.020 0.342 1.00 0.00 1 ALA A O 17
ATOM 24845 N N . LEU A 1 2 ? 14.856 -13.670 -1.711 1.00 0.00 2 LEU A N 17
ATOM 24846 C CA . LEU A 1 2 ? 15.667 -12.493 -2.000 1.00 0.00 2 LEU A CA 17
ATOM 24847 C C . LEU A 1 2 ? 15.867 -12.438 -3.516 1.00 0.00 2 LEU A C 17
ATOM 24848 O O . LEU A 1 2 ? 16.752 -13.107 -4.051 1.00 0.00 2 LEU A O 17
ATOM 24864 N N . PHE A 1 3 ? 15.038 -11.665 -4.216 1.00 0.00 3 PHE A N 17
ATOM 24865 C CA . PHE A 1 3 ? 15.281 -11.293 -5.608 1.00 0.00 3 PHE A CA 17
ATOM 24866 C C . PHE A 1 3 ? 15.646 -9.807 -5.643 1.00 0.00 3 PHE A C 17
ATOM 24867 O O . PHE A 1 3 ? 15.328 -9.065 -4.708 1.00 0.00 3 PHE A O 17
ATOM 24884 N N . SER A 1 4 ? 16.317 -9.362 -6.702 1.00 0.00 4 SER A N 17
ATOM 24885 C CA . SER A 1 4 ? 17.029 -8.088 -6.731 1.00 0.00 4 SER A CA 17
ATOM 24886 C C . SER A 1 4 ? 16.587 -7.184 -7.883 1.00 0.00 4 SER A C 17
ATOM 24887 O O . SER A 1 4 ? 15.820 -7.585 -8.762 1.00 0.00 4 SER A O 17
ATOM 24895 N N . GLY A 1 5 ? 17.090 -5.949 -7.891 1.00 0.00 5 GLY A N 17
ATOM 24896 C CA . GLY A 1 5 ? 16.760 -4.900 -8.845 1.00 0.00 5 GLY A CA 17
ATOM 24897 C C . GLY A 1 5 ? 15.592 -4.084 -8.320 1.00 0.00 5 GLY A C 17
ATOM 24898 O O . GLY A 1 5 ? 15.665 -2.856 -8.254 1.00 0.00 5 GLY A O 17
ATOM 24902 N N . ASP A 1 6 ? 14.533 -4.755 -7.871 1.00 0.00 6 ASP A N 17
ATOM 24903 C CA . ASP A 1 6 ? 13.401 -4.087 -7.250 1.00 0.00 6 ASP A CA 17
ATOM 24904 C C . ASP A 1 6 ? 13.736 -3.733 -5.801 1.00 0.00 6 ASP A C 17
ATOM 24905 O O . ASP A 1 6 ? 14.884 -3.794 -5.343 1.00 0.00 6 ASP A O 17
ATOM 24914 N N . ILE A 1 7 ? 12.704 -3.292 -5.099 1.00 0.00 7 ILE A N 17
ATOM 24915 C CA . ILE A 1 7 ? 12.522 -3.089 -3.673 1.00 0.00 7 ILE A CA 17
ATOM 24916 C C . ILE A 1 7 ? 12.836 -4.363 -2.859 1.00 0.00 7 ILE A C 17
ATOM 24917 O O . ILE A 1 7 ? 12.010 -4.906 -2.139 1.00 0.00 7 ILE A O 17
ATOM 24933 N N . ALA A 1 8 ? 14.091 -4.795 -2.893 1.00 0.00 8 ALA A N 17
ATOM 24934 C CA . ALA A 1 8 ? 14.641 -5.925 -2.139 1.00 0.00 8 ALA A CA 17
ATOM 24935 C C . ALA A 1 8 ? 14.832 -5.578 -0.657 1.00 0.00 8 ALA A C 17
ATOM 24936 O O . ALA A 1 8 ? 15.180 -6.436 0.154 1.00 0.00 8 ALA A O 17
ATOM 24943 N N . ASN A 1 9 ? 14.562 -4.322 -0.295 1.00 0.00 9 ASN A N 17
ATOM 24944 C CA . ASN A 1 9 ? 14.434 -3.869 1.078 1.00 0.00 9 ASN A CA 17
ATOM 24945 C C . ASN A 1 9 ? 13.063 -4.259 1.622 1.00 0.00 9 ASN A C 17
ATOM 24946 O O . ASN A 1 9 ? 12.882 -4.353 2.834 1.00 0.00 9 ASN A O 17
ATOM 24957 N N . LEU A 1 10 ? 12.100 -4.496 0.734 1.00 0.00 10 LEU A N 17
ATOM 24958 C CA . LEU A 1 10 ? 10.823 -5.111 1.027 1.00 0.00 10 LEU A CA 17
ATOM 24959 C C . LEU A 1 10 ? 10.934 -6.583 0.626 1.00 0.00 10 LEU A C 17
ATOM 24960 O O . LEU A 1 10 ? 10.402 -6.997 -0.404 1.00 0.00 10 LEU A O 17
ATOM 24976 N N . THR A 1 11 ? 11.659 -7.377 1.415 1.00 0.00 11 THR A N 17
ATOM 24977 C CA . THR A 1 11 ? 11.574 -8.828 1.356 1.00 0.00 11 THR A CA 17
ATOM 24978 C C . THR A 1 11 ? 10.369 -9.256 2.197 1.00 0.00 11 THR A C 17
ATOM 24979 O O . THR A 1 11 ? 9.822 -8.470 2.957 1.00 0.00 11 THR A O 17
ATOM 24990 N N . ALA A 1 12 ? 9.918 -10.496 2.069 1.00 0.00 12 ALA A N 17
ATOM 24991 C CA . ALA A 1 12 ? 8.649 -10.973 2.630 1.00 0.00 12 ALA A CA 17
ATOM 24992 C C . ALA A 1 12 ? 8.685 -11.043 4.143 1.00 0.00 12 ALA A C 17
ATOM 24993 O O . ALA A 1 12 ? 7.771 -10.532 4.793 1.00 0.00 12 ALA A O 17
ATOM 25000 N N . ALA A 1 13 ? 9.754 -11.607 4.704 1.00 0.00 13 ALA A N 17
ATOM 25001 C CA . ALA A 1 13 ? 9.899 -11.591 6.153 1.00 0.00 13 ALA A CA 17
ATOM 25002 C C . ALA A 1 13 ? 10.085 -10.148 6.622 1.00 0.00 13 ALA A C 17
ATOM 25003 O O . ALA A 1 13 ? 9.579 -9.761 7.676 1.00 0.00 13 ALA A O 17
ATOM 25010 N N . GLU A 1 14 ? 10.750 -9.332 5.800 1.00 0.00 14 GLU A N 17
ATOM 25011 C CA . GLU A 1 14 ? 11.084 -7.966 6.128 1.00 0.00 14 GLU A CA 17
ATOM 25012 C C . GLU A 1 14 ? 9.846 -7.087 6.045 1.00 0.00 14 GLU A C 17
ATOM 25013 O O . GLU A 1 14 ? 9.783 -6.048 6.691 1.00 0.00 14 GLU A O 17
ATOM 25025 N N . ILE A 1 15 ? 8.854 -7.501 5.263 1.00 0.00 15 ILE A N 17
ATOM 25026 C CA . ILE A 1 15 ? 7.577 -6.862 5.120 1.00 0.00 15 ILE A CA 17
ATOM 25027 C C . ILE A 1 15 ? 6.750 -7.224 6.321 1.00 0.00 15 ILE A C 17
ATOM 25028 O O . ILE A 1 15 ? 6.305 -6.332 7.037 1.00 0.00 15 ILE A O 17
ATOM 25044 N N . GLU A 1 16 ? 6.550 -8.513 6.560 1.00 0.00 16 GLU A N 17
ATOM 25045 C CA . GLU A 1 16 ? 5.753 -8.920 7.707 1.00 0.00 16 GLU A CA 17
ATOM 25046 C C . GLU A 1 16 ? 6.249 -8.288 8.995 1.00 0.00 16 GLU A C 17
ATOM 25047 O O . GLU A 1 16 ? 5.432 -7.856 9.802 1.00 0.00 16 GLU A O 17
ATOM 25059 N N . GLN A 1 17 ? 7.558 -8.292 9.227 1.00 0.00 17 GLN A N 17
ATOM 25060 C CA . GLN A 1 17 ? 8.154 -7.824 10.461 1.00 0.00 17 GLN A CA 17
ATOM 25061 C C . GLN A 1 17 ? 8.510 -6.342 10.379 1.00 0.00 17 GLN A C 17
ATOM 25062 O O . GLN A 1 17 ? 8.639 -5.674 11.408 1.00 0.00 17 GLN A O 17
ATOM 25076 N N . GLY A 1 18 ? 8.612 -5.799 9.169 1.00 0.00 18 GLY A N 17
ATOM 25077 C CA . GLY A 1 18 ? 8.753 -4.385 8.928 1.00 0.00 18 GLY A CA 17
ATOM 25078 C C . GLY A 1 18 ? 7.465 -3.678 9.250 1.00 0.00 18 GLY A C 17
ATOM 25079 O O . GLY A 1 18 ? 7.500 -2.567 9.781 1.00 0.00 18 GLY A O 17
ATOM 25083 N N . PHE A 1 19 ? 6.325 -4.306 8.934 1.00 0.00 19 PHE A N 17
ATOM 25084 C CA . PHE A 1 19 ? 5.079 -3.558 8.901 1.00 0.00 19 PHE A CA 17
ATOM 25085 C C . PHE A 1 19 ? 4.079 -4.145 9.886 1.00 0.00 19 PHE A C 17
ATOM 25086 O O . PHE A 1 19 ? 2.911 -3.772 9.881 1.00 0.00 19 PHE A O 17
ATOM 25103 N N . LYS A 1 20 ? 4.573 -4.982 10.807 1.00 0.00 20 LYS A N 17
ATOM 25104 C CA . LYS A 1 20 ? 3.840 -5.576 11.927 1.00 0.00 20 LYS A CA 17
ATOM 25105 C C . LYS A 1 20 ? 3.205 -4.569 12.907 1.00 0.00 20 LYS A C 17
ATOM 25106 O O . LYS A 1 20 ? 2.522 -4.982 13.846 1.00 0.00 20 LYS A O 17
ATOM 25125 N N . ASP A 1 21 ? 3.358 -3.259 12.693 1.00 0.00 21 ASP A N 17
ATOM 25126 C CA . ASP A 1 21 ? 2.722 -2.228 13.527 1.00 0.00 21 ASP A CA 17
ATOM 25127 C C . ASP A 1 21 ? 1.247 -2.044 13.153 1.00 0.00 21 ASP A C 17
ATOM 25128 O O . ASP A 1 21 ? 0.446 -1.542 13.948 1.00 0.00 21 ASP A O 17
ATOM 25137 N N . VAL A 1 22 ? 0.876 -2.457 11.945 1.00 0.00 22 VAL A N 17
ATOM 25138 C CA . VAL A 1 22 ? -0.471 -2.420 11.389 1.00 0.00 22 VAL A CA 17
ATOM 25139 C C . VAL A 1 22 ? -0.754 -3.852 10.905 1.00 0.00 22 VAL A C 17
ATOM 25140 O O . VAL A 1 22 ? 0.193 -4.625 10.739 1.00 0.00 22 VAL A O 17
ATOM 25153 N N . PRO A 1 23 ? -2.012 -4.270 10.708 1.00 0.00 23 PRO A N 17
ATOM 25154 C CA . PRO A 1 23 ? -2.296 -5.635 10.313 1.00 0.00 23 PRO A CA 17
ATOM 25155 C C . PRO A 1 23 ? -2.079 -5.798 8.807 1.00 0.00 23 PRO A C 17
ATOM 25156 O O . PRO A 1 23 ? -1.833 -4.833 8.069 1.00 0.00 23 PRO A O 17
ATOM 25167 N N . SER A 1 24 ? -2.251 -7.033 8.355 1.00 0.00 24 SER A N 17
ATOM 25168 C CA . SER A 1 24 ? -2.248 -7.393 6.955 1.00 0.00 24 SER A CA 17
ATOM 25169 C C . SER A 1 24 ? -3.639 -7.840 6.509 1.00 0.00 24 SER A C 17
ATOM 25170 O O . SER A 1 24 ? -4.514 -8.151 7.328 1.00 0.00 24 SER A O 17
ATOM 25178 N N . PHE A 1 25 ? -3.821 -7.906 5.197 1.00 0.00 25 PHE A N 17
ATOM 25179 C CA . PHE A 1 25 ? -4.939 -8.493 4.486 1.00 0.00 25 PHE A CA 17
ATOM 25180 C C . PHE A 1 25 ? -4.356 -9.418 3.429 1.00 0.00 25 PHE A C 17
ATOM 25181 O O . PHE A 1 25 ? -3.218 -9.215 3.009 1.00 0.00 25 PHE A O 17
ATOM 25198 N N . VAL A 1 26 ? -5.136 -10.386 2.962 1.00 0.00 26 VAL A N 17
ATOM 25199 C CA . VAL A 1 26 ? -4.747 -11.343 1.953 1.00 0.00 26 VAL A CA 17
ATOM 25200 C C . VAL A 1 26 ? -5.901 -11.453 0.966 1.00 0.00 26 VAL A C 17
ATOM 25201 O O . VAL A 1 26 ? -7.047 -11.542 1.421 1.00 0.00 26 VAL A O 17
ATOM 25214 N N . HIS A 1 27 ? -5.646 -11.469 -0.345 1.00 0.00 27 HIS A N 17
ATOM 25215 C CA . HIS A 1 27 ? -6.666 -11.917 -1.291 1.00 0.00 27 HIS A CA 17
ATOM 25216 C C . HIS A 1 27 ? -6.155 -13.001 -2.230 1.00 0.00 27 HIS A C 17
ATOM 25217 O O . HIS A 1 27 ? -5.048 -13.503 -2.073 1.00 0.00 27 HIS A O 17
ATOM 25231 N N . GLU A 1 28 ? -6.969 -13.362 -3.216 1.00 0.00 28 GLU A N 17
ATOM 25232 C CA . GLU A 1 28 ? -6.847 -14.578 -4.017 1.00 0.00 28 GLU A CA 17
ATOM 25233 C C . GLU A 1 28 ? -5.781 -14.496 -5.116 1.00 0.00 28 GLU A C 17
ATOM 25234 O O . GLU A 1 28 ? -5.652 -15.412 -5.931 1.00 0.00 28 GLU A O 17
ATOM 25246 N N . GLY A 1 29 ? -5.010 -13.411 -5.126 1.00 0.00 29 GLY A N 17
ATOM 25247 C CA . GLY A 1 29 ? -4.081 -13.053 -6.191 1.00 0.00 29 GLY A CA 17
ATOM 25248 C C . GLY A 1 29 ? -4.826 -12.668 -7.471 1.00 0.00 29 GLY A C 17
ATOM 25249 O O . GLY A 1 29 ? -6.055 -12.560 -7.458 1.00 0.00 29 GLY A O 17
ATOM 25253 N N . GLY A 1 30 ? -4.079 -12.458 -8.558 1.00 0.00 30 GLY A N 17
ATOM 25254 C CA . GLY A 1 30 ? -4.618 -11.994 -9.832 1.00 0.00 30 GLY A CA 17
ATOM 25255 C C . GLY A 1 30 ? -4.807 -10.484 -9.779 1.00 0.00 30 GLY A C 17
ATOM 25256 O O . GLY A 1 30 ? -5.248 -9.960 -8.758 1.00 0.00 30 GLY A O 17
ATOM 25260 N N . ASP A 1 31 ? -4.407 -9.773 -10.839 1.00 0.00 31 ASP A N 17
ATOM 25261 C CA . ASP A 1 31 ? -4.291 -8.314 -10.816 1.00 0.00 31 ASP A CA 17
ATOM 25262 C C . ASP A 1 31 ? -5.566 -7.632 -10.350 1.00 0.00 31 ASP A C 17
ATOM 25263 O O . ASP A 1 31 ? -6.664 -7.987 -10.786 1.00 0.00 31 ASP A O 17
ATOM 25272 N N . VAL A 1 32 ? -5.413 -6.656 -9.459 1.00 0.00 32 VAL A N 17
ATOM 25273 C CA . VAL A 1 32 ? -6.498 -6.076 -8.678 1.00 0.00 32 VAL A CA 17
ATOM 25274 C C . VAL A 1 32 ? -5.991 -4.707 -8.273 1.00 0.00 32 VAL A C 17
ATOM 25275 O O . VAL A 1 32 ? -4.855 -4.602 -7.819 1.00 0.00 32 VAL A O 17
ATOM 25288 N N . PRO A 1 33 ? -6.788 -3.658 -8.456 1.00 0.00 33 PRO A N 17
ATOM 25289 C CA . PRO A 1 33 ? -6.317 -2.304 -8.361 1.00 0.00 33 PRO A CA 17
ATOM 25290 C C . PRO A 1 33 ? -6.086 -1.900 -6.923 1.00 0.00 33 PRO A C 17
ATOM 25291 O O . PRO A 1 33 ? -6.793 -2.324 -6.002 1.00 0.00 33 PRO A O 17
ATOM 25302 N N . LEU A 1 34 ? -5.131 -0.980 -6.769 1.00 0.00 34 LEU A N 17
ATOM 25303 C CA . LEU A 1 34 ? -4.813 -0.348 -5.507 1.00 0.00 34 LEU A CA 17
ATOM 25304 C C . LEU A 1 34 ? -6.089 0.066 -4.742 1.00 0.00 34 LEU A C 17
ATOM 25305 O O . LEU A 1 34 ? -6.235 -0.206 -3.550 1.00 0.00 34 LEU A O 17
ATOM 25321 N N . VAL A 1 35 ? -7.068 0.617 -5.456 1.00 0.00 35 VAL A N 17
ATOM 25322 C CA . VAL A 1 35 ? -8.316 1.180 -4.946 1.00 0.00 35 VAL A CA 17
ATOM 25323 C C . VAL A 1 35 ? -9.400 0.164 -4.609 1.00 0.00 35 VAL A C 17
ATOM 25324 O O . VAL A 1 35 ? -10.407 0.553 -4.012 1.00 0.00 35 VAL A O 17
ATOM 25337 N N . GLU A 1 36 ? -9.185 -1.115 -4.902 1.00 0.00 36 GLU A N 17
ATOM 25338 C CA . GLU A 1 36 ? -10.003 -2.180 -4.358 1.00 0.00 36 GLU A CA 17
ATOM 25339 C C . GLU A 1 36 ? -9.223 -2.905 -3.269 1.00 0.00 36 GLU A C 17
ATOM 25340 O O . GLU A 1 36 ? -9.818 -3.234 -2.246 1.00 0.00 36 GLU A O 17
ATOM 25352 N N . LEU A 1 37 ? -7.896 -3.083 -3.373 1.00 0.00 37 LEU A N 17
ATOM 25353 C CA . LEU A 1 37 ? -7.199 -3.868 -2.369 1.00 0.00 37 LEU A CA 17
ATOM 25354 C C . LEU A 1 37 ? -7.049 -3.048 -1.110 1.00 0.00 37 LEU A C 17
ATOM 25355 O O . LEU A 1 37 ? -6.953 -3.647 -0.052 1.00 0.00 37 LEU A O 17
ATOM 25371 N N . LEU A 1 38 ? -7.130 -1.712 -1.160 1.00 0.00 38 LEU A N 17
ATOM 25372 C CA . LEU A 1 38 ? -7.131 -0.910 0.030 1.00 0.00 38 LEU A CA 17
ATOM 25373 C C . LEU A 1 38 ? -8.508 -0.949 0.694 1.00 0.00 38 LEU A C 17
ATOM 25374 O O . LEU A 1 38 ? -8.621 -0.758 1.900 1.00 0.00 38 LEU A O 17
ATOM 25390 N N . VAL A 1 39 ? -9.562 -1.106 -0.099 1.00 0.00 39 VAL A N 17
ATOM 25391 C CA . VAL A 1 39 ? -10.956 -1.040 0.320 1.00 0.00 39 VAL A CA 17
ATOM 25392 C C . VAL A 1 39 ? -11.243 -2.330 1.071 1.00 0.00 39 VAL A C 17
ATOM 25393 O O . VAL A 1 39 ? -11.729 -2.312 2.202 1.00 0.00 39 VAL A O 17
ATOM 25406 N N . SER A 1 40 ? -10.832 -3.430 0.451 1.00 0.00 40 SER A N 17
ATOM 25407 C CA . SER A 1 40 ? -10.807 -4.767 0.995 1.00 0.00 40 SER A CA 17
ATOM 25408 C C . SER A 1 40 ? -9.881 -4.806 2.207 1.00 0.00 40 SER A C 17
ATOM 25409 O O . SER A 1 40 ? -10.292 -5.301 3.260 1.00 0.00 40 SER A O 17
ATOM 25417 N N . ALA A 1 41 ? -8.664 -4.247 2.099 1.00 0.00 41 ALA A N 17
ATOM 25418 C CA . ALA A 1 41 ? -7.729 -4.353 3.215 1.00 0.00 41 ALA A CA 17
ATOM 25419 C C . ALA A 1 41 ? -8.040 -3.352 4.333 1.00 0.00 41 ALA A C 17
ATOM 25420 O O . ALA A 1 41 ? -7.492 -3.479 5.428 1.00 0.00 41 ALA A O 17
ATOM 25427 N N . GLY A 1 42 ? -8.930 -2.383 4.108 1.00 0.00 42 GLY A N 17
ATOM 25428 C CA . GLY A 1 42 ? -9.496 -1.574 5.178 1.00 0.00 42 GLY A CA 17
ATOM 25429 C C . GLY A 1 42 ? -8.581 -0.408 5.525 1.00 0.00 42 GLY A C 17
ATOM 25430 O O . GLY A 1 42 ? -8.527 0.033 6.674 1.00 0.00 42 GLY A O 17
ATOM 25434 N N . ILE A 1 43 ? -7.909 0.107 4.503 1.00 0.00 43 ILE A N 17
ATOM 25435 C CA . ILE A 1 43 ? -7.088 1.300 4.507 1.00 0.00 43 ILE A CA 17
ATOM 25436 C C . ILE A 1 43 ? -8.106 2.439 4.433 1.00 0.00 43 ILE A C 17
ATOM 25437 O O . ILE A 1 43 ? -8.092 3.321 5.294 1.00 0.00 43 ILE A O 17
ATOM 25453 N N . SER A 1 44 ? -9.034 2.386 3.466 1.00 0.00 44 SER A N 17
ATOM 25454 C CA . SER A 1 44 ? -10.186 3.267 3.412 1.00 0.00 44 SER A CA 17
ATOM 25455 C C . SER A 1 44 ? -11.291 2.504 2.695 1.00 0.00 44 SER A C 17
ATOM 25456 O O . SER A 1 44 ? -11.170 2.320 1.491 1.00 0.00 44 SER A O 17
ATOM 25464 N N . PRO A 1 45 ? -12.329 2.009 3.389 1.00 0.00 45 PRO A N 17
ATOM 25465 C CA . PRO A 1 45 ? -13.397 1.232 2.768 1.00 0.00 45 PRO A CA 17
ATOM 25466 C C . PRO A 1 45 ? -14.506 2.096 2.145 1.00 0.00 45 PRO A C 17
ATOM 25467 O O . PRO A 1 45 ? -15.376 1.582 1.445 1.00 0.00 45 PRO A O 17
ATOM 25478 N N . SER A 1 46 ? -14.539 3.394 2.439 1.00 0.00 46 SER A N 17
ATOM 25479 C CA . SER A 1 46 ? -15.558 4.316 1.958 1.00 0.00 46 SER A CA 17
ATOM 25480 C C . SER A 1 46 ? -15.079 4.835 0.607 1.00 0.00 46 SER A C 17
ATOM 25481 O O . SER A 1 46 ? -14.034 5.478 0.571 1.00 0.00 46 SER A O 17
ATOM 25489 N N . LYS A 1 47 ? -15.776 4.554 -0.498 1.00 0.00 47 LYS A N 17
ATOM 25490 C CA . LYS A 1 47 ? -15.243 4.732 -1.857 1.00 0.00 47 LYS A CA 17
ATOM 25491 C C . LYS A 1 47 ? -14.652 6.114 -2.163 1.00 0.00 47 LYS A C 17
ATOM 25492 O O . LYS A 1 47 ? -13.664 6.171 -2.890 1.00 0.00 47 LYS A O 17
ATOM 25511 N N . ARG A 1 48 ? -15.181 7.225 -1.627 1.00 0.00 48 ARG A N 17
ATOM 25512 C CA . ARG A 1 48 ? -14.516 8.531 -1.795 1.00 0.00 48 ARG A CA 17
ATOM 25513 C C . ARG A 1 48 ? -13.151 8.483 -1.124 1.00 0.00 48 ARG A C 17
ATOM 25514 O O . ARG A 1 48 ? -12.142 8.794 -1.753 1.00 0.00 48 ARG A O 17
ATOM 25535 N N . GLN A 1 49 ? -13.136 8.120 0.161 1.00 0.00 49 GLN A N 17
ATOM 25536 C CA . GLN A 1 49 ? -11.930 8.051 0.952 1.00 0.00 49 GLN A CA 17
ATOM 25537 C C . GLN A 1 49 ? -10.959 7.104 0.268 1.00 0.00 49 GLN A C 17
ATOM 25538 O O . GLN A 1 49 ? -9.834 7.512 0.070 1.00 0.00 49 GLN A O 17
ATOM 25552 N N . ALA A 1 50 ? -11.392 5.907 -0.141 1.00 0.00 50 ALA A N 17
ATOM 25553 C CA . ALA A 1 50 ? -10.604 4.937 -0.888 1.00 0.00 50 ALA A CA 17
ATOM 25554 C C . ALA A 1 50 ? -9.904 5.592 -2.066 1.00 0.00 50 ALA A C 17
ATOM 25555 O O . ALA A 1 50 ? -8.681 5.541 -2.185 1.00 0.00 50 ALA A O 17
ATOM 25562 N N . ARG A 1 51 ? -10.695 6.190 -2.954 1.00 0.00 51 ARG A N 17
ATOM 25563 C CA . ARG A 1 51 ? -10.171 6.676 -4.210 1.00 0.00 51 ARG A CA 17
ATOM 25564 C C . ARG A 1 51 ? -9.226 7.838 -3.980 1.00 0.00 51 ARG A C 17
ATOM 25565 O O . ARG A 1 51 ? -8.270 7.942 -4.735 1.00 0.00 51 ARG A O 17
ATOM 25586 N N . GLU A 1 52 ? -9.373 8.624 -2.912 1.00 0.00 52 GLU A N 17
ATOM 25587 C CA . GLU A 1 52 ? -8.365 9.634 -2.607 1.00 0.00 52 GLU A CA 17
ATOM 25588 C C . GLU A 1 52 ? -7.182 9.055 -1.843 1.00 0.00 52 GLU A C 17
ATOM 25589 O O . GLU A 1 52 ? -6.048 9.476 -2.065 1.00 0.00 52 GLU A O 17
ATOM 25601 N N . ASP A 1 53 ? -7.405 8.072 -0.976 1.00 0.00 53 ASP A N 17
ATOM 25602 C CA . ASP A 1 53 ? -6.360 7.359 -0.281 1.00 0.00 53 ASP A CA 17
ATOM 25603 C C . ASP A 1 53 ? -5.506 6.583 -1.260 1.00 0.00 53 ASP A C 17
ATOM 25604 O O . ASP A 1 53 ? -4.392 6.220 -0.890 1.00 0.00 53 ASP A O 17
ATOM 25613 N N . ILE A 1 54 ? -6.002 6.376 -2.483 1.00 0.00 54 ILE A N 17
ATOM 25614 C CA . ILE A 1 54 ? -5.228 5.912 -3.595 1.00 0.00 54 ILE A CA 17
ATOM 25615 C C . ILE A 1 54 ? -4.675 7.053 -4.403 1.00 0.00 54 ILE A C 17
ATOM 25616 O O . ILE A 1 54 ? -3.481 7.028 -4.612 1.00 0.00 54 ILE A O 17
ATOM 25632 N N . GLN A 1 55 ? -5.475 8.011 -4.874 1.00 0.00 55 GLN A N 17
ATOM 25633 C CA . GLN A 1 55 ? -5.013 9.025 -5.809 1.00 0.00 55 GLN A CA 17
ATOM 25634 C C . GLN A 1 55 ? -4.084 10.031 -5.148 1.00 0.00 55 GLN A C 17
ATOM 25635 O O . GLN A 1 55 ? -3.538 10.903 -5.824 1.00 0.00 55 GLN A O 17
ATOM 25649 N N . ASN A 1 56 ? -3.887 9.948 -3.831 1.00 0.00 56 ASN A N 17
ATOM 25650 C CA . ASN A 1 56 ? -2.923 10.788 -3.176 1.00 0.00 56 ASN A CA 17
ATOM 25651 C C . ASN A 1 56 ? -1.521 10.270 -3.317 1.00 0.00 56 ASN A C 17
ATOM 25652 O O . ASN A 1 56 ? -1.215 9.142 -2.956 1.00 0.00 56 ASN A O 17
ATOM 25663 N N . GLY A 1 57 ? -0.605 11.191 -3.603 1.00 0.00 57 GLY A N 17
ATOM 25664 C CA . GLY A 1 57 ? 0.827 10.972 -3.540 1.00 0.00 57 GLY A CA 17
ATOM 25665 C C . GLY A 1 57 ? 1.337 10.910 -2.102 1.00 0.00 57 GLY A C 17
ATOM 25666 O O . GLY A 1 57 ? 2.436 11.363 -1.794 1.00 0.00 57 GLY A O 17
ATOM 25670 N N . ALA A 1 58 ? 0.508 10.375 -1.219 1.00 0.00 58 ALA A N 17
ATOM 25671 C CA . ALA A 1 58 ? 0.819 9.980 0.129 1.00 0.00 58 ALA A CA 17
ATOM 25672 C C . ALA A 1 58 ? 0.537 8.496 0.357 1.00 0.00 58 ALA A C 17
ATOM 25673 O O . ALA A 1 58 ? 0.713 8.054 1.488 1.00 0.00 58 ALA A O 17
ATOM 25680 N N . ILE A 1 59 ? 0.067 7.727 -0.633 1.00 0.00 59 ILE A N 17
ATOM 25681 C CA . ILE A 1 59 ? 0.114 6.273 -0.578 1.00 0.00 59 ILE A CA 17
ATOM 25682 C C . ILE A 1 59 ? 1.433 5.871 -1.253 1.00 0.00 59 ILE A C 17
ATOM 25683 O O . ILE A 1 59 ? 1.625 5.904 -2.473 1.00 0.00 59 ILE A O 17
ATOM 25699 N N . TYR A 1 60 ? 2.407 5.614 -0.385 1.00 0.00 60 TYR A N 17
ATOM 25700 C CA . TYR A 1 60 ? 3.719 5.111 -0.700 1.00 0.00 60 TYR A CA 17
ATOM 25701 C C . TYR A 1 60 ? 3.663 3.590 -0.693 1.00 0.00 60 TYR A C 17
ATOM 25702 O O . TYR A 1 60 ? 3.583 2.979 0.375 1.00 0.00 60 TYR A O 17
ATOM 25720 N N . VAL A 1 61 ? 3.677 2.965 -1.865 1.00 0.00 61 VAL A N 17
ATOM 25721 C CA . VAL A 1 61 ? 3.738 1.519 -1.981 1.00 0.00 61 VAL A CA 17
ATOM 25722 C C . VAL A 1 61 ? 5.190 1.123 -1.994 1.00 0.00 61 VAL A C 17
ATOM 25723 O O . VAL A 1 61 ? 5.972 1.692 -2.752 1.00 0.00 61 VAL A O 17
ATOM 25736 N N . ASN A 1 62 ? 5.565 0.152 -1.161 1.00 0.00 62 ASN A N 17
ATOM 25737 C CA . ASN A 1 62 ? 6.975 -0.218 -0.998 1.00 0.00 62 ASN A CA 17
ATOM 25738 C C . ASN A 1 62 ? 7.833 0.991 -0.556 1.00 0.00 62 ASN A C 17
ATOM 25739 O O . ASN A 1 62 ? 9.054 1.002 -0.703 1.00 0.00 62 ASN A O 17
ATOM 25750 N N . GLY A 1 63 ? 7.202 2.045 -0.034 1.00 0.00 63 GLY A N 17
ATOM 25751 C CA . GLY A 1 63 ? 7.862 3.294 0.318 1.00 0.00 63 GLY A CA 17
ATOM 25752 C C . GLY A 1 63 ? 8.021 4.255 -0.864 1.00 0.00 63 GLY A C 17
ATOM 25753 O O . GLY A 1 63 ? 8.719 5.257 -0.713 1.00 0.00 63 GLY A O 17
ATOM 25757 N N . GLU A 1 64 ? 7.370 4.014 -2.007 1.00 0.00 64 GLU A N 17
ATOM 25758 C CA . GLU A 1 64 ? 7.434 4.829 -3.215 1.00 0.00 64 GLU A CA 17
ATOM 25759 C C . GLU A 1 64 ? 6.030 5.340 -3.527 1.00 0.00 64 GLU A C 17
ATOM 25760 O O . GLU A 1 64 ? 5.089 4.556 -3.613 1.00 0.00 64 GLU A O 17
ATOM 25772 N N . ARG A 1 65 ? 5.857 6.655 -3.625 1.00 0.00 65 ARG A N 17
ATOM 25773 C CA . ARG A 1 65 ? 4.570 7.295 -3.871 1.00 0.00 65 ARG A CA 17
ATOM 25774 C C . ARG A 1 65 ? 4.038 6.829 -5.223 1.00 0.00 65 ARG A C 17
ATOM 25775 O O . ARG A 1 65 ? 4.622 7.165 -6.252 1.00 0.00 65 ARG A O 17
ATOM 25796 N N . LEU A 1 66 ? 2.951 6.056 -5.223 1.00 0.00 66 LEU A N 17
ATOM 25797 C CA . LEU A 1 66 ? 2.386 5.424 -6.409 1.00 0.00 66 LEU A CA 17
ATOM 25798 C C . LEU A 1 66 ? 0.864 5.438 -6.203 1.00 0.00 66 LEU A C 17
ATOM 25799 O O . LEU A 1 66 ? 0.373 4.766 -5.303 1.00 0.00 66 LEU A O 17
ATOM 25815 N N . GLN A 1 67 ? 0.136 6.276 -6.950 1.00 0.00 67 GLN A N 17
ATOM 25816 C CA . GLN A 1 67 ? -1.237 6.692 -6.704 1.00 0.00 67 GLN A CA 17
ATOM 25817 C C . GLN A 1 67 ? -2.147 6.578 -7.927 1.00 0.00 67 GLN A C 17
ATOM 25818 O O . GLN A 1 67 ? -3.071 7.372 -8.083 1.00 0.00 67 GLN A O 17
ATOM 25832 N N . ASP A 1 68 ? -1.900 5.613 -8.810 1.00 0.00 68 ASP A N 17
ATOM 25833 C CA . ASP A 1 68 ? -2.664 5.467 -10.044 1.00 0.00 68 ASP A CA 17
ATOM 25834 C C . ASP A 1 68 ? -2.893 3.993 -10.381 1.00 0.00 68 ASP A C 17
ATOM 25835 O O . ASP A 1 68 ? -2.151 3.115 -9.928 1.00 0.00 68 ASP A O 17
ATOM 25844 N N . VAL A 1 69 ? -3.921 3.698 -11.171 1.00 0.00 69 VAL A N 17
ATOM 25845 C CA . VAL A 1 69 ? -4.050 2.407 -11.838 1.00 0.00 69 VAL A CA 17
ATOM 25846 C C . VAL A 1 69 ? -2.864 2.277 -12.784 1.00 0.00 69 VAL A C 17
ATOM 25847 O O . VAL A 1 69 ? -2.433 3.233 -13.424 1.00 0.00 69 VAL A O 17
ATOM 25860 N N . GLY A 1 70 ? -2.277 1.090 -12.806 1.00 0.00 70 GLY A N 17
ATOM 25861 C CA . GLY A 1 70 ? -1.050 0.829 -13.542 1.00 0.00 70 GLY A CA 17
ATOM 25862 C C . GLY A 1 70 ? 0.207 1.309 -12.825 1.00 0.00 70 GLY A C 17
ATOM 25863 O O . GLY A 1 70 ? 1.319 0.961 -13.231 1.00 0.00 70 GLY A O 17
ATOM 25867 N N . ALA A 1 71 ? 0.054 2.048 -11.725 1.00 0.00 71 ALA A N 17
ATOM 25868 C CA . ALA A 1 71 ? 1.133 2.269 -10.777 1.00 0.00 71 ALA A CA 17
ATOM 25869 C C . ALA A 1 71 ? 1.264 0.996 -9.944 1.00 0.00 71 ALA A C 17
ATOM 25870 O O . ALA A 1 71 ? 2.340 0.402 -9.932 1.00 0.00 71 ALA A O 17
ATOM 25877 N N . ILE A 1 72 ? 0.178 0.505 -9.318 1.00 0.00 72 ILE A N 17
ATOM 25878 C CA . ILE A 1 72 ? 0.138 -0.803 -8.671 1.00 0.00 72 ILE A CA 17
ATOM 25879 C C . ILE A 1 72 ? -1.199 -1.485 -8.947 1.00 0.00 72 ILE A C 17
ATOM 25880 O O . ILE A 1 72 ? -2.235 -0.818 -8.944 1.00 0.00 72 ILE A O 17
ATOM 25896 N N . LEU A 1 73 ? -1.174 -2.811 -9.092 1.00 0.00 73 LEU A N 17
ATOM 25897 C CA . LEU A 1 73 ? -2.301 -3.698 -9.029 1.00 0.00 73 LEU A CA 17
ATOM 25898 C C . LEU A 1 73 ? -1.883 -4.688 -7.935 1.00 0.00 73 LEU A C 17
ATOM 25899 O O . LEU A 1 73 ? -2.023 -4.378 -6.754 1.00 0.00 73 LEU A O 17
ATOM 25915 N N . THR A 1 74 ? -1.240 -5.799 -8.273 1.00 0.00 74 THR A N 17
ATOM 25916 C CA . THR A 1 74 ? -0.889 -6.870 -7.343 1.00 0.00 74 THR A CA 17
ATOM 25917 C C . THR A 1 74 ? 0.566 -6.821 -6.876 1.00 0.00 74 THR A C 17
ATOM 25918 O O . THR A 1 74 ? 1.318 -5.906 -7.212 1.00 0.00 74 THR A O 17
ATOM 25929 N N . ALA A 1 75 ? 0.983 -7.825 -6.094 1.00 0.00 75 ALA A N 17
ATOM 25930 C CA . ALA A 1 75 ? 2.361 -7.947 -5.662 1.00 0.00 75 ALA A CA 17
ATOM 25931 C C . ALA A 1 75 ? 3.309 -8.039 -6.829 1.00 0.00 75 ALA A C 17
ATOM 25932 O O . ALA A 1 75 ? 4.380 -7.458 -6.751 1.00 0.00 75 ALA A O 17
ATOM 25939 N N . GLU A 1 76 ? 2.955 -8.800 -7.861 1.00 0.00 76 GLU A N 17
ATOM 25940 C CA . GLU A 1 76 ? 3.819 -9.012 -9.016 1.00 0.00 76 GLU A CA 17
ATOM 25941 C C . GLU A 1 76 ? 3.818 -7.786 -9.934 1.00 0.00 76 GLU A C 17
ATOM 25942 O O . GLU A 1 76 ? 4.626 -7.674 -10.851 1.00 0.00 76 GLU A O 17
ATOM 25954 N N . HIS A 1 77 ? 2.947 -6.824 -9.636 1.00 0.00 77 HIS A N 17
ATOM 25955 C CA . HIS A 1 77 ? 2.928 -5.512 -10.236 1.00 0.00 77 HIS A CA 17
ATOM 25956 C C . HIS A 1 77 ? 3.750 -4.519 -9.385 1.00 0.00 77 HIS A C 17
ATOM 25957 O O . HIS A 1 77 ? 3.902 -3.359 -9.770 1.00 0.00 77 HIS A O 17
ATOM 25971 N N . ARG A 1 78 ? 4.275 -4.911 -8.210 1.00 0.00 78 ARG A N 17
ATOM 25972 C CA . ARG A 1 78 ? 5.136 -4.036 -7.411 1.00 0.00 78 ARG A CA 17
ATOM 25973 C C . ARG A 1 78 ? 6.496 -4.693 -7.226 1.00 0.00 78 ARG A C 17
ATOM 25974 O O . ARG A 1 78 ? 7.488 -4.151 -7.702 1.00 0.00 78 ARG A O 17
ATOM 25995 N N . LEU A 1 79 ? 6.571 -5.820 -6.527 1.00 0.00 79 LEU A N 17
ATOM 25996 C CA . LEU A 1 79 ? 7.737 -6.660 -6.417 1.00 0.00 79 LEU A CA 17
ATOM 25997 C C . LEU A 1 79 ? 7.720 -7.704 -7.531 1.00 0.00 79 LEU A C 17
ATOM 25998 O O . LEU A 1 79 ? 6.831 -7.731 -8.373 1.00 0.00 79 LEU A O 17
ATOM 26014 N N . GLU A 1 80 ? 8.667 -8.634 -7.444 1.00 0.00 80 GLU A N 17
ATOM 26015 C CA . GLU A 1 80 ? 8.729 -9.887 -8.187 1.00 0.00 80 GLU A CA 17
ATOM 26016 C C . GLU A 1 80 ? 7.426 -10.713 -8.131 1.00 0.00 80 GLU A C 17
ATOM 26017 O O . GLU A 1 80 ? 7.252 -11.638 -8.923 1.00 0.00 80 GLU A O 17
ATOM 26029 N N . GLY A 1 81 ? 6.537 -10.437 -7.171 1.00 0.00 81 GLY A N 17
ATOM 26030 C CA . GLY A 1 81 ? 5.331 -11.179 -6.912 1.00 0.00 81 GLY A CA 17
ATOM 26031 C C . GLY A 1 81 ? 5.454 -12.017 -5.660 1.00 0.00 81 GLY A C 17
ATOM 26032 O O . GLY A 1 81 ? 5.690 -13.217 -5.754 1.00 0.00 81 GLY A O 17
ATOM 26036 N N . ARG A 1 82 ? 5.273 -11.380 -4.493 1.00 0.00 82 ARG A N 17
ATOM 26037 C CA . ARG A 1 82 ? 5.020 -12.085 -3.236 1.00 0.00 82 ARG A CA 17
ATOM 26038 C C . ARG A 1 82 ? 4.040 -11.321 -2.353 1.00 0.00 82 ARG A C 17
ATOM 26039 O O . ARG A 1 82 ? 2.961 -11.833 -2.072 1.00 0.00 82 ARG A O 17
ATOM 26060 N N . PHE A 1 83 ? 4.410 -10.120 -1.907 1.00 0.00 83 PHE A N 17
ATOM 26061 C CA . PHE A 1 83 ? 3.700 -9.283 -0.938 1.00 0.00 83 PHE A CA 17
ATOM 26062 C C . PHE A 1 83 ? 3.602 -7.863 -1.513 1.00 0.00 83 PHE A C 17
ATOM 26063 O O . PHE A 1 83 ? 3.987 -7.625 -2.655 1.00 0.00 83 PHE A O 17
ATOM 26080 N N . THR A 1 84 ? 3.098 -6.895 -0.753 1.00 0.00 84 THR A N 17
ATOM 26081 C CA . THR A 1 84 ? 3.221 -5.463 -1.001 1.00 0.00 84 THR A CA 17
ATOM 26082 C C . THR A 1 84 ? 2.934 -4.740 0.339 1.00 0.00 84 THR A C 17
ATOM 26083 O O . THR A 1 84 ? 2.377 -5.333 1.268 1.00 0.00 84 THR A O 17
ATOM 26094 N N . VAL A 1 85 ? 3.291 -3.457 0.467 1.00 0.00 85 VAL A N 17
ATOM 26095 C CA . VAL A 1 85 ? 3.016 -2.624 1.639 1.00 0.00 85 VAL A CA 17
ATOM 26096 C C . VAL A 1 85 ? 2.489 -1.292 1.139 1.00 0.00 85 VAL A C 17
ATOM 26097 O O . VAL A 1 85 ? 2.976 -0.793 0.124 1.00 0.00 85 VAL A O 17
ATOM 26110 N N . ILE A 1 86 ? 1.544 -0.715 1.879 1.00 0.00 86 ILE A N 17
ATOM 26111 C CA . ILE A 1 86 ? 0.769 0.467 1.564 1.00 0.00 86 ILE A CA 17
ATOM 26112 C C . ILE A 1 86 ? 0.949 1.443 2.715 1.00 0.00 86 ILE A C 17
ATOM 26113 O O . ILE A 1 86 ? 0.258 1.325 3.728 1.00 0.00 86 ILE A O 17
ATOM 26129 N N . ARG A 1 87 ? 1.842 2.421 2.579 1.00 0.00 87 ARG A N 17
ATOM 26130 C CA . ARG A 1 87 ? 2.016 3.449 3.601 1.00 0.00 87 ARG A CA 17
ATOM 26131 C C . ARG A 1 87 ? 1.182 4.630 3.157 1.00 0.00 87 ARG A C 17
ATOM 26132 O O . ARG A 1 87 ? 1.696 5.503 2.468 1.00 0.00 87 ARG A O 17
ATOM 26153 N N . ARG A 1 88 ? -0.116 4.635 3.471 1.00 0.00 88 ARG A N 17
ATOM 26154 C CA . ARG A 1 88 ? -0.964 5.798 3.238 1.00 0.00 88 ARG A CA 17
ATOM 26155 C C . ARG A 1 88 ? -0.740 6.740 4.410 1.00 0.00 88 ARG A C 17
ATOM 26156 O O . ARG A 1 88 ? -1.170 6.430 5.521 1.00 0.00 88 ARG A O 17
ATOM 26177 N N . GLY A 1 89 ? -0.160 7.916 4.169 1.00 0.00 89 GLY A N 17
ATOM 26178 C CA . GLY A 1 89 ? 0.083 8.941 5.185 1.00 0.00 89 GLY A CA 17
ATOM 26179 C C . GLY A 1 89 ? -1.167 9.495 5.885 1.00 0.00 89 GLY A C 17
ATOM 26180 O O . GLY A 1 89 ? -1.037 10.393 6.714 1.00 0.00 89 GLY A O 17
ATOM 26184 N N . LYS A 1 90 ? -2.373 9.005 5.570 1.00 0.00 90 LYS A N 17
ATOM 26185 C CA . LYS A 1 90 ? -3.581 9.243 6.355 1.00 0.00 90 LYS A CA 17
ATOM 26186 C C . LYS A 1 90 ? -3.475 8.499 7.690 1.00 0.00 90 LYS A C 17
ATOM 26187 O O . LYS A 1 90 ? -3.729 9.099 8.732 1.00 0.00 90 LYS A O 17
ATOM 26206 N N . LYS A 1 91 ? -3.059 7.226 7.670 1.00 0.00 91 LYS A N 17
ATOM 26207 C CA . LYS A 1 91 ? -2.825 6.407 8.856 1.00 0.00 91 LYS A CA 17
ATOM 26208 C C . LYS A 1 91 ? -1.407 5.854 8.800 1.00 0.00 91 LYS A C 17
ATOM 26209 O O . LYS A 1 91 ? -0.507 6.503 9.331 1.00 0.00 91 LYS A O 17
ATOM 26228 N N . LYS A 1 92 ? -1.179 4.676 8.211 1.00 0.00 92 LYS A N 17
ATOM 26229 C CA . LYS A 1 92 ? 0.045 3.927 8.414 1.00 0.00 92 LYS A CA 17
ATOM 26230 C C . LYS A 1 92 ? 0.294 3.025 7.194 1.00 0.00 92 LYS A C 17
ATOM 26231 O O . LYS A 1 92 ? -0.199 3.284 6.086 1.00 0.00 92 LYS A O 17
ATOM 26250 N N . TYR A 1 93 ? 1.119 2.012 7.434 1.00 0.00 93 TYR A N 17
ATOM 26251 C CA . TYR A 1 93 ? 1.660 0.994 6.545 1.00 0.00 93 TYR A CA 17
ATOM 26252 C C . TYR A 1 93 ? 0.862 -0.290 6.696 1.00 0.00 93 TYR A C 17
ATOM 26253 O O . TYR A 1 93 ? 1.250 -1.205 7.414 1.00 0.00 93 TYR A O 17
ATOM 26271 N N . TYR A 1 94 ? -0.253 -0.377 5.990 1.00 0.00 94 TYR A N 17
ATOM 26272 C CA . TYR A 1 94 ? -1.014 -1.592 5.942 1.00 0.00 94 TYR A CA 17
ATOM 26273 C C . TYR A 1 94 ? -0.292 -2.503 4.969 1.00 0.00 94 TYR A C 17
ATOM 26274 O O . TYR A 1 94 ? 0.491 -2.069 4.116 1.00 0.00 94 TYR A O 17
ATOM 26292 N N . LEU A 1 95 ? -0.570 -3.784 5.111 1.00 0.00 95 LEU A N 17
ATOM 26293 C CA . LEU A 1 95 ? 0.250 -4.820 4.530 1.00 0.00 95 LEU A CA 17
ATOM 26294 C C . LEU A 1 95 ? -0.666 -5.702 3.710 1.00 0.00 95 LEU A C 17
ATOM 26295 O O . LEU A 1 95 ? -1.741 -6.099 4.158 1.00 0.00 95 LEU A O 17
ATOM 26311 N N . ILE A 1 96 ? -0.267 -5.943 2.476 1.00 0.00 96 ILE A N 17
ATOM 26312 C CA . ILE A 1 96 ? -1.114 -6.551 1.470 1.00 0.00 96 ILE A CA 17
ATOM 26313 C C . ILE A 1 96 ? -0.404 -7.819 1.033 1.00 0.00 96 ILE A C 17
ATOM 26314 O O . ILE A 1 96 ? 0.758 -7.784 0.614 1.00 0.00 96 ILE A O 17
ATOM 26330 N N . ARG A 1 97 ? -1.089 -8.946 1.172 1.00 0.00 97 ARG A N 17
ATOM 26331 C CA . ARG A 1 97 ? -0.626 -10.235 0.743 1.00 0.00 97 ARG A CA 17
ATOM 26332 C C . ARG A 1 97 ? -1.688 -10.920 -0.122 1.00 0.00 97 ARG A C 17
ATOM 26333 O O . ARG A 1 97 ? -2.814 -10.446 -0.346 1.00 0.00 97 ARG A O 17
ATOM 26354 N N . TYR A 1 98 ? -1.280 -12.035 -0.697 1.00 0.00 98 TYR A N 17
ATOM 26355 C CA . TYR A 1 98 ? -1.931 -12.695 -1.768 1.00 0.00 98 TYR A CA 17
ATOM 26356 C C . TYR A 1 98 ? -1.766 -14.182 -1.528 1.00 0.00 98 TYR A C 17
ATOM 26357 O O . TYR A 1 98 ? -0.800 -14.618 -0.894 1.00 0.00 98 TYR A O 17
ATOM 26375 N N . ALA A 1 99 ? -2.658 -14.927 -2.149 1.00 0.00 99 ALA A N 17
ATOM 26376 C CA . ALA A 1 99 ? -2.679 -16.374 -2.305 1.00 0.00 99 ALA A CA 17
ATOM 26377 C C . ALA A 1 99 ? -1.506 -16.855 -3.178 1.00 0.00 99 ALA A C 17
ATOM 26378 O O . ALA A 1 99 ? -1.700 -17.510 -4.205 1.00 0.00 99 ALA A O 17
ATOM 26385 N N . ALA A 1 1 ? 12.115 -15.538 3.645 1.00 0.00 1 ALA A N 18
ATOM 26386 C CA . ALA A 1 1 ? 12.639 -16.337 2.538 1.00 0.00 1 ALA A CA 18
ATOM 26387 C C . ALA A 1 1 ? 13.554 -15.480 1.680 1.00 0.00 1 ALA A C 18
ATOM 26388 O O . ALA A 1 1 ? 13.268 -14.303 1.458 1.00 0.00 1 ALA A O 18
ATOM 26397 N N . LEU A 1 2 ? 14.649 -16.081 1.206 1.00 0.00 2 LEU A N 18
ATOM 26398 C CA . LEU A 1 2 ? 15.655 -15.477 0.337 1.00 0.00 2 LEU A CA 18
ATOM 26399 C C . LEU A 1 2 ? 15.010 -15.119 -0.999 1.00 0.00 2 LEU A C 18
ATOM 26400 O O . LEU A 1 2 ? 14.878 -15.986 -1.865 1.00 0.00 2 LEU A O 18
ATOM 26416 N N . PHE A 1 3 ? 14.535 -13.886 -1.147 1.00 0.00 3 PHE A N 18
ATOM 26417 C CA . PHE A 1 3 ? 13.918 -13.366 -2.362 1.00 0.00 3 PHE A CA 18
ATOM 26418 C C . PHE A 1 3 ? 13.948 -11.834 -2.284 1.00 0.00 3 PHE A C 18
ATOM 26419 O O . PHE A 1 3 ? 14.715 -11.288 -1.490 1.00 0.00 3 PHE A O 18
ATOM 26436 N N . SER A 1 4 ? 13.152 -11.135 -3.085 1.00 0.00 4 SER A N 18
ATOM 26437 C CA . SER A 1 4 ? 13.098 -9.683 -3.192 1.00 0.00 4 SER A CA 18
ATOM 26438 C C . SER A 1 4 ? 14.441 -9.122 -3.636 1.00 0.00 4 SER A C 18
ATOM 26439 O O . SER A 1 4 ? 15.156 -8.462 -2.879 1.00 0.00 4 SER A O 18
ATOM 26447 N N . GLY A 1 5 ? 14.742 -9.371 -4.914 1.00 0.00 5 GLY A N 18
ATOM 26448 C CA . GLY A 1 5 ? 15.816 -8.705 -5.634 1.00 0.00 5 GLY A CA 18
ATOM 26449 C C . GLY A 1 5 ? 15.569 -7.203 -5.753 1.00 0.00 5 GLY A C 18
ATOM 26450 O O . GLY A 1 5 ? 16.523 -6.436 -5.842 1.00 0.00 5 GLY A O 18
ATOM 26454 N N . ASP A 1 6 ? 14.308 -6.767 -5.672 1.00 0.00 6 ASP A N 18
ATOM 26455 C CA . ASP A 1 6 ? 13.913 -5.372 -5.815 1.00 0.00 6 ASP A CA 18
ATOM 26456 C C . ASP A 1 6 ? 14.234 -4.700 -4.497 1.00 0.00 6 ASP A C 18
ATOM 26457 O O . ASP A 1 6 ? 15.252 -4.025 -4.353 1.00 0.00 6 ASP A O 18
ATOM 26466 N N . ILE A 1 7 ? 13.359 -4.885 -3.518 1.00 0.00 7 ILE A N 18
ATOM 26467 C CA . ILE A 1 7 ? 13.371 -4.205 -2.254 1.00 0.00 7 ILE A CA 18
ATOM 26468 C C . ILE A 1 7 ? 14.185 -5.004 -1.247 1.00 0.00 7 ILE A C 18
ATOM 26469 O O . ILE A 1 7 ? 13.698 -5.542 -0.261 1.00 0.00 7 ILE A O 18
ATOM 26485 N N . ALA A 1 8 ? 15.481 -4.977 -1.464 1.00 0.00 8 ALA A N 18
ATOM 26486 C CA . ALA A 1 8 ? 16.506 -5.392 -0.511 1.00 0.00 8 ALA A CA 18
ATOM 26487 C C . ALA A 1 8 ? 16.626 -4.421 0.680 1.00 0.00 8 ALA A C 18
ATOM 26488 O O . ALA A 1 8 ? 17.553 -4.554 1.475 1.00 0.00 8 ALA A O 18
ATOM 26495 N N . ASN A 1 9 ? 15.728 -3.440 0.824 1.00 0.00 9 ASN A N 18
ATOM 26496 C CA . ASN A 1 9 ? 15.539 -2.664 2.044 1.00 0.00 9 ASN A CA 18
ATOM 26497 C C . ASN A 1 9 ? 14.342 -3.225 2.811 1.00 0.00 9 ASN A C 18
ATOM 26498 O O . ASN A 1 9 ? 14.098 -2.814 3.952 1.00 0.00 9 ASN A O 18
ATOM 26509 N N . LEU A 1 10 ? 13.530 -4.070 2.164 1.00 0.00 10 LEU A N 18
ATOM 26510 C CA . LEU A 1 10 ? 12.277 -4.557 2.715 1.00 0.00 10 LEU A CA 18
ATOM 26511 C C . LEU A 1 10 ? 11.852 -5.839 2.002 1.00 0.00 10 LEU A C 18
ATOM 26512 O O . LEU A 1 10 ? 10.964 -5.820 1.160 1.00 0.00 10 LEU A O 18
ATOM 26528 N N . THR A 1 11 ? 12.441 -6.968 2.391 1.00 0.00 11 THR A N 18
ATOM 26529 C CA . THR A 1 11 ? 12.230 -8.296 1.840 1.00 0.00 11 THR A CA 18
ATOM 26530 C C . THR A 1 11 ? 10.912 -8.824 2.412 1.00 0.00 11 THR A C 18
ATOM 26531 O O . THR A 1 11 ? 10.316 -8.203 3.270 1.00 0.00 11 THR A O 18
ATOM 26542 N N . ALA A 1 12 ? 10.434 -9.980 1.985 1.00 0.00 12 ALA A N 18
ATOM 26543 C CA . ALA A 1 12 ? 9.134 -10.519 2.418 1.00 0.00 12 ALA A CA 18
ATOM 26544 C C . ALA A 1 12 ? 9.113 -10.832 3.907 1.00 0.00 12 ALA A C 18
ATOM 26545 O O . ALA A 1 12 ? 8.227 -10.347 4.607 1.00 0.00 12 ALA A O 18
ATOM 26552 N N . ALA A 1 13 ? 10.104 -11.553 4.420 1.00 0.00 13 ALA A N 18
ATOM 26553 C CA . ALA A 1 13 ? 10.208 -11.787 5.858 1.00 0.00 13 ALA A CA 18
ATOM 26554 C C . ALA A 1 13 ? 10.409 -10.466 6.619 1.00 0.00 13 ALA A C 18
ATOM 26555 O O . ALA A 1 13 ? 9.920 -10.312 7.745 1.00 0.00 13 ALA A O 18
ATOM 26562 N N . GLU A 1 14 ? 11.093 -9.515 5.978 1.00 0.00 14 GLU A N 18
ATOM 26563 C CA . GLU A 1 14 ? 11.419 -8.212 6.518 1.00 0.00 14 GLU A CA 18
ATOM 26564 C C . GLU A 1 14 ? 10.155 -7.374 6.595 1.00 0.00 14 GLU A C 18
ATOM 26565 O O . GLU A 1 14 ? 9.967 -6.629 7.540 1.00 0.00 14 GLU A O 18
ATOM 26577 N N . ILE A 1 15 ? 9.286 -7.493 5.597 1.00 0.00 15 ILE A N 18
ATOM 26578 C CA . ILE A 1 15 ? 8.020 -6.823 5.481 1.00 0.00 15 ILE A CA 18
ATOM 26579 C C . ILE A 1 15 ? 7.117 -7.416 6.544 1.00 0.00 15 ILE A C 18
ATOM 26580 O O . ILE A 1 15 ? 6.501 -6.652 7.279 1.00 0.00 15 ILE A O 18
ATOM 26596 N N . GLU A 1 16 ? 7.078 -8.742 6.687 1.00 0.00 16 GLU A N 18
ATOM 26597 C CA . GLU A 1 16 ? 6.290 -9.318 7.771 1.00 0.00 16 GLU A CA 18
ATOM 26598 C C . GLU A 1 16 ? 6.668 -8.744 9.137 1.00 0.00 16 GLU A C 18
ATOM 26599 O O . GLU A 1 16 ? 5.790 -8.199 9.810 1.00 0.00 16 GLU A O 18
ATOM 26611 N N . GLN A 1 17 ? 7.934 -8.849 9.568 1.00 0.00 17 GLN A N 18
ATOM 26612 C CA . GLN A 1 17 ? 8.276 -8.365 10.909 1.00 0.00 17 GLN A CA 18
ATOM 26613 C C . GLN A 1 17 ? 8.250 -6.839 10.934 1.00 0.00 17 GLN A C 18
ATOM 26614 O O . GLN A 1 17 ? 7.916 -6.225 11.952 1.00 0.00 17 GLN A O 18
ATOM 26628 N N . GLY A 1 18 ? 8.548 -6.232 9.790 1.00 0.00 18 GLY A N 18
ATOM 26629 C CA . GLY A 1 18 ? 8.717 -4.818 9.595 1.00 0.00 18 GLY A CA 18
ATOM 26630 C C . GLY A 1 18 ? 7.398 -4.104 9.752 1.00 0.00 18 GLY A C 18
ATOM 26631 O O . GLY A 1 18 ? 7.394 -2.947 10.177 1.00 0.00 18 GLY A O 18
ATOM 26635 N N . PHE A 1 19 ? 6.298 -4.789 9.430 1.00 0.00 19 PHE A N 18
ATOM 26636 C CA . PHE A 1 19 ? 4.983 -4.179 9.403 1.00 0.00 19 PHE A CA 18
ATOM 26637 C C . PHE A 1 19 ? 4.041 -4.805 10.426 1.00 0.00 19 PHE A C 18
ATOM 26638 O O . PHE A 1 19 ? 2.951 -4.283 10.601 1.00 0.00 19 PHE A O 18
ATOM 26655 N N . LYS A 1 20 ? 4.469 -5.823 11.184 1.00 0.00 20 LYS A N 18
ATOM 26656 C CA . LYS A 1 20 ? 3.668 -6.557 12.178 1.00 0.00 20 LYS A CA 18
ATOM 26657 C C . LYS A 1 20 ? 3.074 -5.723 13.326 1.00 0.00 20 LYS A C 18
ATOM 26658 O O . LYS A 1 20 ? 2.387 -6.286 14.175 1.00 0.00 20 LYS A O 18
ATOM 26677 N N . ASP A 1 21 ? 3.307 -4.414 13.383 1.00 0.00 21 ASP A N 18
ATOM 26678 C CA . ASP A 1 21 ? 2.628 -3.502 14.314 1.00 0.00 21 ASP A CA 18
ATOM 26679 C C . ASP A 1 21 ? 1.217 -3.149 13.818 1.00 0.00 21 ASP A C 18
ATOM 26680 O O . ASP A 1 21 ? 0.394 -2.619 14.569 1.00 0.00 21 ASP A O 18
ATOM 26689 N N . VAL A 1 22 ? 0.923 -3.460 12.559 1.00 0.00 22 VAL A N 18
ATOM 26690 C CA . VAL A 1 22 ? -0.377 -3.474 11.908 1.00 0.00 22 VAL A CA 18
ATOM 26691 C C . VAL A 1 22 ? -0.508 -4.868 11.263 1.00 0.00 22 VAL A C 18
ATOM 26692 O O . VAL A 1 22 ? 0.497 -5.564 11.083 1.00 0.00 22 VAL A O 18
ATOM 26705 N N . PRO A 1 23 ? -1.716 -5.369 10.983 1.00 0.00 23 PRO A N 18
ATOM 26706 C CA . PRO A 1 23 ? -1.865 -6.622 10.270 1.00 0.00 23 PRO A CA 18
ATOM 26707 C C . PRO A 1 23 ? -1.851 -6.365 8.762 1.00 0.00 23 PRO A C 18
ATOM 26708 O O . PRO A 1 23 ? -1.821 -5.226 8.287 1.00 0.00 23 PRO A O 18
ATOM 26719 N N . SER A 1 24 ? -1.911 -7.449 8.004 1.00 0.00 24 SER A N 18
ATOM 26720 C CA . SER A 1 24 ? -1.931 -7.421 6.554 1.00 0.00 24 SER A CA 18
ATOM 26721 C C . SER A 1 24 ? -3.336 -7.754 6.064 1.00 0.00 24 SER A C 18
ATOM 26722 O O . SER A 1 24 ? -4.230 -8.057 6.862 1.00 0.00 24 SER A O 18
ATOM 26730 N N . PHE A 1 25 ? -3.529 -7.723 4.748 1.00 0.00 25 PHE A N 18
ATOM 26731 C CA . PHE A 1 25 ? -4.680 -8.316 4.092 1.00 0.00 25 PHE A CA 18
ATOM 26732 C C . PHE A 1 25 ? -4.182 -9.305 3.060 1.00 0.00 25 PHE A C 18
ATOM 26733 O O . PHE A 1 25 ? -3.064 -9.154 2.573 1.00 0.00 25 PHE A O 18
ATOM 26750 N N . VAL A 1 26 ? -5.017 -10.267 2.685 1.00 0.00 26 VAL A N 18
ATOM 26751 C CA . VAL A 1 26 ? -4.729 -11.267 1.689 1.00 0.00 26 VAL A CA 18
ATOM 26752 C C . VAL A 1 26 ? -5.960 -11.430 0.802 1.00 0.00 26 VAL A C 18
ATOM 26753 O O . VAL A 1 26 ? -7.071 -11.544 1.334 1.00 0.00 26 VAL A O 18
ATOM 26766 N N . HIS A 1 27 ? -5.778 -11.463 -0.523 1.00 0.00 27 HIS A N 18
ATOM 26767 C CA . HIS A 1 27 ? -6.805 -11.949 -1.440 1.00 0.00 27 HIS A CA 18
ATOM 26768 C C . HIS A 1 27 ? -6.286 -13.089 -2.320 1.00 0.00 27 HIS A C 18
ATOM 26769 O O . HIS A 1 27 ? -5.162 -13.541 -2.169 1.00 0.00 27 HIS A O 18
ATOM 26783 N N . GLU A 1 28 ? -7.093 -13.594 -3.232 1.00 0.00 28 GLU A N 18
ATOM 26784 C CA . GLU A 1 28 ? -6.891 -14.883 -3.906 1.00 0.00 28 GLU A CA 18
ATOM 26785 C C . GLU A 1 28 ? -6.060 -14.780 -5.201 1.00 0.00 28 GLU A C 18
ATOM 26786 O O . GLU A 1 28 ? -6.356 -15.462 -6.188 1.00 0.00 28 GLU A O 18
ATOM 26798 N N . GLY A 1 29 ? -5.009 -13.948 -5.229 1.00 0.00 29 GLY A N 18
ATOM 26799 C CA . GLY A 1 29 ? -4.247 -13.626 -6.445 1.00 0.00 29 GLY A CA 18
ATOM 26800 C C . GLY A 1 29 ? -5.130 -13.078 -7.571 1.00 0.00 29 GLY A C 18
ATOM 26801 O O . GLY A 1 29 ? -6.322 -12.852 -7.365 1.00 0.00 29 GLY A O 18
ATOM 26805 N N . GLY A 1 30 ? -4.561 -12.835 -8.755 1.00 0.00 30 GLY A N 18
ATOM 26806 C CA . GLY A 1 30 ? -5.260 -12.147 -9.838 1.00 0.00 30 GLY A CA 18
ATOM 26807 C C . GLY A 1 30 ? -5.365 -10.653 -9.528 1.00 0.00 30 GLY A C 18
ATOM 26808 O O . GLY A 1 30 ? -5.697 -10.260 -8.407 1.00 0.00 30 GLY A O 18
ATOM 26812 N N . ASP A 1 31 ? -5.017 -9.818 -10.502 1.00 0.00 31 ASP A N 18
ATOM 26813 C CA . ASP A 1 31 ? -4.809 -8.387 -10.298 1.00 0.00 31 ASP A CA 18
ATOM 26814 C C . ASP A 1 31 ? -6.061 -7.630 -9.882 1.00 0.00 31 ASP A C 18
ATOM 26815 O O . ASP A 1 31 ? -7.171 -7.987 -10.279 1.00 0.00 31 ASP A O 18
ATOM 26824 N N . VAL A 1 32 ? -5.876 -6.581 -9.073 1.00 0.00 32 VAL A N 18
ATOM 26825 C CA . VAL A 1 32 ? -6.948 -5.837 -8.416 1.00 0.00 32 VAL A CA 18
ATOM 26826 C C . VAL A 1 32 ? -6.465 -4.416 -8.173 1.00 0.00 32 VAL A C 18
ATOM 26827 O O . VAL A 1 32 ? -5.344 -4.254 -7.715 1.00 0.00 32 VAL A O 18
ATOM 26840 N N . PRO A 1 33 ? -7.281 -3.386 -8.425 1.00 0.00 33 PRO A N 18
ATOM 26841 C CA . PRO A 1 33 ? -6.860 -2.000 -8.356 1.00 0.00 33 PRO A CA 18
ATOM 26842 C C . PRO A 1 33 ? -6.491 -1.604 -6.940 1.00 0.00 33 PRO A C 18
ATOM 26843 O O . PRO A 1 33 ? -7.164 -2.009 -5.991 1.00 0.00 33 PRO A O 18
ATOM 26854 N N . LEU A 1 34 ? -5.487 -0.725 -6.805 1.00 0.00 34 LEU A N 18
ATOM 26855 C CA . LEU A 1 34 ? -5.163 -0.102 -5.528 1.00 0.00 34 LEU A CA 18
ATOM 26856 C C . LEU A 1 34 ? -6.417 0.366 -4.743 1.00 0.00 34 LEU A C 18
ATOM 26857 O O . LEU A 1 34 ? -6.525 0.151 -3.532 1.00 0.00 34 LEU A O 18
ATOM 26873 N N . VAL A 1 35 ? -7.420 0.913 -5.438 1.00 0.00 35 VAL A N 18
ATOM 26874 C CA . VAL A 1 35 ? -8.653 1.450 -4.853 1.00 0.00 35 VAL A CA 18
ATOM 26875 C C . VAL A 1 35 ? -9.666 0.375 -4.437 1.00 0.00 35 VAL A C 18
ATOM 26876 O O . VAL A 1 35 ? -10.569 0.690 -3.666 1.00 0.00 35 VAL A O 18
ATOM 26889 N N . GLU A 1 36 ? -9.511 -0.886 -4.847 1.00 0.00 36 GLU A N 18
ATOM 26890 C CA . GLU A 1 36 ? -10.277 -1.982 -4.263 1.00 0.00 36 GLU A CA 18
ATOM 26891 C C . GLU A 1 36 ? -9.411 -2.720 -3.239 1.00 0.00 36 GLU A C 18
ATOM 26892 O O . GLU A 1 36 ? -9.947 -3.138 -2.222 1.00 0.00 36 GLU A O 18
ATOM 26904 N N . LEU A 1 37 ? -8.083 -2.839 -3.390 1.00 0.00 37 LEU A N 18
ATOM 26905 C CA . LEU A 1 37 ? -7.290 -3.639 -2.465 1.00 0.00 37 LEU A CA 18
ATOM 26906 C C . LEU A 1 37 ? -7.202 -2.898 -1.157 1.00 0.00 37 LEU A C 18
ATOM 26907 O O . LEU A 1 37 ? -7.148 -3.567 -0.140 1.00 0.00 37 LEU A O 18
ATOM 26923 N N . LEU A 1 38 ? -7.220 -1.558 -1.128 1.00 0.00 38 LEU A N 18
ATOM 26924 C CA . LEU A 1 38 ? -7.153 -0.853 0.128 1.00 0.00 38 LEU A CA 18
ATOM 26925 C C . LEU A 1 38 ? -8.501 -0.922 0.840 1.00 0.00 38 LEU A C 18
ATOM 26926 O O . LEU A 1 38 ? -8.569 -0.872 2.063 1.00 0.00 38 LEU A O 18
ATOM 26942 N N . VAL A 1 39 ? -9.575 -0.972 0.066 1.00 0.00 39 VAL A N 18
ATOM 26943 C CA . VAL A 1 39 ? -10.959 -0.971 0.510 1.00 0.00 39 VAL A CA 18
ATOM 26944 C C . VAL A 1 39 ? -11.235 -2.333 1.132 1.00 0.00 39 VAL A C 18
ATOM 26945 O O . VAL A 1 39 ? -11.775 -2.422 2.232 1.00 0.00 39 VAL A O 18
ATOM 26958 N N . SER A 1 40 ? -10.800 -3.369 0.427 1.00 0.00 40 SER A N 18
ATOM 26959 C CA . SER A 1 40 ? -10.829 -4.764 0.785 1.00 0.00 40 SER A CA 18
ATOM 26960 C C . SER A 1 40 ? -9.903 -4.957 1.984 1.00 0.00 40 SER A C 18
ATOM 26961 O O . SER A 1 40 ? -10.283 -5.640 2.938 1.00 0.00 40 SER A O 18
ATOM 26969 N N . ALA A 1 41 ? -8.723 -4.313 1.983 1.00 0.00 41 ALA A N 18
ATOM 26970 C CA . ALA A 1 41 ? -7.784 -4.503 3.084 1.00 0.00 41 ALA A CA 18
ATOM 26971 C C . ALA A 1 41 ? -8.110 -3.665 4.322 1.00 0.00 41 ALA A C 18
ATOM 26972 O O . ALA A 1 41 ? -7.629 -3.991 5.410 1.00 0.00 41 ALA A O 18
ATOM 26979 N N . GLY A 1 42 ? -8.927 -2.617 4.186 1.00 0.00 42 GLY A N 18
ATOM 26980 C CA . GLY A 1 42 ? -9.495 -1.897 5.319 1.00 0.00 42 GLY A CA 18
ATOM 26981 C C . GLY A 1 42 ? -8.647 -0.694 5.706 1.00 0.00 42 GLY A C 18
ATOM 26982 O O . GLY A 1 42 ? -8.638 -0.266 6.859 1.00 0.00 42 GLY A O 18
ATOM 26986 N N . ILE A 1 43 ? -7.969 -0.115 4.719 1.00 0.00 43 ILE A N 18
ATOM 26987 C CA . ILE A 1 43 ? -7.180 1.091 4.837 1.00 0.00 43 ILE A CA 18
ATOM 26988 C C . ILE A 1 43 ? -8.212 2.231 4.812 1.00 0.00 43 ILE A C 18
ATOM 26989 O O . ILE A 1 43 ? -8.149 3.091 5.685 1.00 0.00 43 ILE A O 18
ATOM 27005 N N . SER A 1 44 ? -9.178 2.233 3.882 1.00 0.00 44 SER A N 18
ATOM 27006 C CA . SER A 1 44 ? -10.280 3.192 3.838 1.00 0.00 44 SER A CA 18
ATOM 27007 C C . SER A 1 44 ? -11.407 2.508 3.087 1.00 0.00 44 SER A C 18
ATOM 27008 O O . SER A 1 44 ? -11.209 2.223 1.913 1.00 0.00 44 SER A O 18
ATOM 27016 N N . PRO A 1 45 ? -12.549 2.194 3.721 1.00 0.00 45 PRO A N 18
ATOM 27017 C CA . PRO A 1 45 ? -13.639 1.486 3.062 1.00 0.00 45 PRO A CA 18
ATOM 27018 C C . PRO A 1 45 ? -14.554 2.399 2.244 1.00 0.00 45 PRO A C 18
ATOM 27019 O O . PRO A 1 45 ? -15.346 1.918 1.439 1.00 0.00 45 PRO A O 18
ATOM 27030 N N . SER A 1 46 ? -14.499 3.708 2.487 1.00 0.00 46 SER A N 18
ATOM 27031 C CA . SER A 1 46 ? -15.505 4.620 1.973 1.00 0.00 46 SER A CA 18
ATOM 27032 C C . SER A 1 46 ? -15.043 4.977 0.573 1.00 0.00 46 SER A C 18
ATOM 27033 O O . SER A 1 46 ? -13.947 5.518 0.445 1.00 0.00 46 SER A O 18
ATOM 27041 N N . LYS A 1 47 ? -15.794 4.622 -0.471 1.00 0.00 47 LYS A N 18
ATOM 27042 C CA . LYS A 1 47 ? -15.271 4.616 -1.838 1.00 0.00 47 LYS A CA 18
ATOM 27043 C C . LYS A 1 47 ? -14.675 5.950 -2.285 1.00 0.00 47 LYS A C 18
ATOM 27044 O O . LYS A 1 47 ? -13.653 5.941 -2.962 1.00 0.00 47 LYS A O 18
ATOM 27063 N N . ARG A 1 48 ? -15.234 7.097 -1.897 1.00 0.00 48 ARG A N 18
ATOM 27064 C CA . ARG A 1 48 ? -14.655 8.400 -2.234 1.00 0.00 48 ARG A CA 18
ATOM 27065 C C . ARG A 1 48 ? -13.341 8.606 -1.477 1.00 0.00 48 ARG A C 18
ATOM 27066 O O . ARG A 1 48 ? -12.346 9.075 -2.048 1.00 0.00 48 ARG A O 18
ATOM 27087 N N . GLN A 1 49 ? -13.323 8.238 -0.191 1.00 0.00 49 GLN A N 18
ATOM 27088 C CA . GLN A 1 49 ? -12.129 8.377 0.621 1.00 0.00 49 GLN A CA 18
ATOM 27089 C C . GLN A 1 49 ? -11.037 7.529 0.027 1.00 0.00 49 GLN A C 18
ATOM 27090 O O . GLN A 1 49 ? -9.960 8.037 -0.240 1.00 0.00 49 GLN A O 18
ATOM 27104 N N . ALA A 1 50 ? -11.362 6.261 -0.201 1.00 0.00 50 ALA A N 18
ATOM 27105 C CA . ALA A 1 50 ? -10.527 5.261 -0.802 1.00 0.00 50 ALA A CA 18
ATOM 27106 C C . ALA A 1 50 ? -9.939 5.788 -2.108 1.00 0.00 50 ALA A C 18
ATOM 27107 O O . ALA A 1 50 ? -8.726 5.765 -2.306 1.00 0.00 50 ALA A O 18
ATOM 27114 N N . ARG A 1 51 ? -10.810 6.303 -2.983 1.00 0.00 51 ARG A N 18
ATOM 27115 C CA . ARG A 1 51 ? -10.411 6.851 -4.264 1.00 0.00 51 ARG A CA 18
ATOM 27116 C C . ARG A 1 51 ? -9.338 7.899 -4.109 1.00 0.00 51 ARG A C 18
ATOM 27117 O O . ARG A 1 51 ? -8.340 7.823 -4.830 1.00 0.00 51 ARG A O 18
ATOM 27138 N N . GLU A 1 52 ? -9.525 8.851 -3.199 1.00 0.00 52 GLU A N 18
ATOM 27139 C CA . GLU A 1 52 ? -8.512 9.902 -3.085 1.00 0.00 52 GLU A CA 18
ATOM 27140 C C . GLU A 1 52 ? -7.298 9.427 -2.321 1.00 0.00 52 GLU A C 18
ATOM 27141 O O . GLU A 1 52 ? -6.185 9.847 -2.623 1.00 0.00 52 GLU A O 18
ATOM 27153 N N . ASP A 1 53 ? -7.493 8.534 -1.361 1.00 0.00 53 ASP A N 18
ATOM 27154 C CA . ASP A 1 53 ? -6.448 7.888 -0.621 1.00 0.00 53 ASP A CA 18
ATOM 27155 C C . ASP A 1 53 ? -5.580 7.051 -1.529 1.00 0.00 53 ASP A C 18
ATOM 27156 O O . ASP A 1 53 ? -4.465 6.732 -1.130 1.00 0.00 53 ASP A O 18
ATOM 27165 N N . ILE A 1 54 ? -6.073 6.732 -2.724 1.00 0.00 54 ILE A N 18
ATOM 27166 C CA . ILE A 1 54 ? -5.315 6.142 -3.793 1.00 0.00 54 ILE A CA 18
ATOM 27167 C C . ILE A 1 54 ? -4.691 7.169 -4.693 1.00 0.00 54 ILE A C 18
ATOM 27168 O O . ILE A 1 54 ? -3.493 7.078 -4.895 1.00 0.00 54 ILE A O 18
ATOM 27184 N N . GLN A 1 55 ? -5.462 8.086 -5.279 1.00 0.00 55 GLN A N 18
ATOM 27185 C CA . GLN A 1 55 ? -4.926 8.985 -6.289 1.00 0.00 55 GLN A CA 18
ATOM 27186 C C . GLN A 1 55 ? -4.030 10.041 -5.671 1.00 0.00 55 GLN A C 18
ATOM 27187 O O . GLN A 1 55 ? -3.402 10.808 -6.408 1.00 0.00 55 GLN A O 18
ATOM 27201 N N . ASN A 1 56 ? -3.958 10.107 -4.339 1.00 0.00 56 ASN A N 18
ATOM 27202 C CA . ASN A 1 56 ? -2.953 10.928 -3.718 1.00 0.00 56 ASN A CA 18
ATOM 27203 C C . ASN A 1 56 ? -1.606 10.269 -3.723 1.00 0.00 56 ASN A C 18
ATOM 27204 O O . ASN A 1 56 ? -1.426 9.144 -3.279 1.00 0.00 56 ASN A O 18
ATOM 27215 N N . GLY A 1 57 ? -0.602 11.080 -4.009 1.00 0.00 57 GLY A N 18
ATOM 27216 C CA . GLY A 1 57 ? 0.789 10.783 -3.765 1.00 0.00 57 GLY A CA 18
ATOM 27217 C C . GLY A 1 57 ? 1.136 10.961 -2.295 1.00 0.00 57 GLY A C 18
ATOM 27218 O O . GLY A 1 57 ? 2.138 11.581 -1.944 1.00 0.00 57 GLY A O 18
ATOM 27222 N N . ALA A 1 58 ? 0.263 10.414 -1.462 1.00 0.00 58 ALA A N 18
ATOM 27223 C CA . ALA A 1 58 ? 0.400 10.146 -0.051 1.00 0.00 58 ALA A CA 18
ATOM 27224 C C . ALA A 1 58 ? 0.093 8.674 0.247 1.00 0.00 58 ALA A C 18
ATOM 27225 O O . ALA A 1 58 ? -0.087 8.338 1.418 1.00 0.00 58 ALA A O 18
ATOM 27232 N N . ILE A 1 59 ? -0.025 7.810 -0.771 1.00 0.00 59 ILE A N 18
ATOM 27233 C CA . ILE A 1 59 ? 0.039 6.365 -0.650 1.00 0.00 59 ILE A CA 18
ATOM 27234 C C . ILE A 1 59 ? 1.363 5.987 -1.353 1.00 0.00 59 ILE A C 18
ATOM 27235 O O . ILE A 1 59 ? 1.520 5.908 -2.579 1.00 0.00 59 ILE A O 18
ATOM 27251 N N . TYR A 1 60 ? 2.399 5.936 -0.519 1.00 0.00 60 TYR A N 18
ATOM 27252 C CA . TYR A 1 60 ? 3.737 5.505 -0.855 1.00 0.00 60 TYR A CA 18
ATOM 27253 C C . TYR A 1 60 ? 3.763 3.992 -0.783 1.00 0.00 60 TYR A C 18
ATOM 27254 O O . TYR A 1 60 ? 3.429 3.422 0.252 1.00 0.00 60 TYR A O 18
ATOM 27272 N N . VAL A 1 61 ? 4.119 3.335 -1.875 1.00 0.00 61 VAL A N 18
ATOM 27273 C CA . VAL A 1 61 ? 4.167 1.880 -1.945 1.00 0.00 61 VAL A CA 18
ATOM 27274 C C . VAL A 1 61 ? 5.593 1.436 -2.161 1.00 0.00 61 VAL A C 18
ATOM 27275 O O . VAL A 1 61 ? 6.312 2.036 -2.951 1.00 0.00 61 VAL A O 18
ATOM 27288 N N . ASN A 1 62 ? 6.007 0.406 -1.419 1.00 0.00 62 ASN A N 18
ATOM 27289 C CA . ASN A 1 62 ? 7.373 -0.144 -1.356 1.00 0.00 62 ASN A CA 18
ATOM 27290 C C . ASN A 1 62 ? 8.427 0.849 -0.861 1.00 0.00 62 ASN A C 18
ATOM 27291 O O . ASN A 1 62 ? 9.472 0.431 -0.379 1.00 0.00 62 ASN A O 18
ATOM 27302 N N . GLY A 1 63 ? 8.118 2.136 -0.870 1.00 0.00 63 GLY A N 18
ATOM 27303 C CA . GLY A 1 63 ? 8.955 3.226 -0.433 1.00 0.00 63 GLY A CA 18
ATOM 27304 C C . GLY A 1 63 ? 8.654 4.540 -1.143 1.00 0.00 63 GLY A C 18
ATOM 27305 O O . GLY A 1 63 ? 9.196 5.559 -0.719 1.00 0.00 63 GLY A O 18
ATOM 27309 N N . GLU A 1 64 ? 7.793 4.562 -2.170 1.00 0.00 64 GLU A N 18
ATOM 27310 C CA . GLU A 1 64 ? 7.723 5.682 -3.099 1.00 0.00 64 GLU A CA 18
ATOM 27311 C C . GLU A 1 64 ? 6.292 5.898 -3.573 1.00 0.00 64 GLU A C 18
ATOM 27312 O O . GLU A 1 64 ? 5.456 5.003 -3.544 1.00 0.00 64 GLU A O 18
ATOM 27324 N N . ARG A 1 65 ? 5.980 7.127 -3.953 1.00 0.00 65 ARG A N 18
ATOM 27325 C CA . ARG A 1 65 ? 4.641 7.650 -4.143 1.00 0.00 65 ARG A CA 18
ATOM 27326 C C . ARG A 1 65 ? 4.004 7.019 -5.370 1.00 0.00 65 ARG A C 18
ATOM 27327 O O . ARG A 1 65 ? 4.340 7.427 -6.481 1.00 0.00 65 ARG A O 18
ATOM 27348 N N . LEU A 1 66 ? 3.059 6.088 -5.207 1.00 0.00 66 LEU A N 18
ATOM 27349 C CA . LEU A 1 66 ? 2.509 5.343 -6.337 1.00 0.00 66 LEU A CA 18
ATOM 27350 C C . LEU A 1 66 ? 0.988 5.312 -6.195 1.00 0.00 66 LEU A C 18
ATOM 27351 O O . LEU A 1 66 ? 0.447 4.590 -5.364 1.00 0.00 66 LEU A O 18
ATOM 27367 N N . GLN A 1 67 ? 0.320 6.155 -6.984 1.00 0.00 67 GLN A N 18
ATOM 27368 C CA . GLN A 1 67 ? -1.061 6.593 -6.865 1.00 0.00 67 GLN A CA 18
ATOM 27369 C C . GLN A 1 67 ? -1.824 6.420 -8.181 1.00 0.00 67 GLN A C 18
ATOM 27370 O O . GLN A 1 67 ? -2.621 7.279 -8.567 1.00 0.00 67 GLN A O 18
ATOM 27384 N N . ASP A 1 68 ? -1.566 5.326 -8.903 1.00 0.00 68 ASP A N 18
ATOM 27385 C CA . ASP A 1 68 ? -2.208 5.057 -10.183 1.00 0.00 68 ASP A CA 18
ATOM 27386 C C . ASP A 1 68 ? -2.572 3.584 -10.316 1.00 0.00 68 ASP A C 18
ATOM 27387 O O . ASP A 1 68 ? -1.840 2.727 -9.824 1.00 0.00 68 ASP A O 18
ATOM 27396 N N . VAL A 1 69 ? -3.673 3.277 -11.003 1.00 0.00 69 VAL A N 18
ATOM 27397 C CA . VAL A 1 69 ? -4.066 1.905 -11.322 1.00 0.00 69 VAL A CA 18
ATOM 27398 C C . VAL A 1 69 ? -2.975 1.208 -12.141 1.00 0.00 69 VAL A C 18
ATOM 27399 O O . VAL A 1 69 ? -2.670 0.044 -11.893 1.00 0.00 69 VAL A O 18
ATOM 27412 N N . GLY A 1 70 ? -2.306 1.925 -13.048 1.00 0.00 70 GLY A N 18
ATOM 27413 C CA . GLY A 1 70 ? -1.216 1.353 -13.816 1.00 0.00 70 GLY A CA 18
ATOM 27414 C C . GLY A 1 70 ? 0.058 1.197 -13.003 1.00 0.00 70 GLY A C 18
ATOM 27415 O O . GLY A 1 70 ? 0.975 0.498 -13.440 1.00 0.00 70 GLY A O 18
ATOM 27419 N N . ALA A 1 71 ? 0.128 1.812 -11.824 1.00 0.00 71 ALA A N 18
ATOM 27420 C CA . ALA A 1 71 ? 1.275 1.689 -10.941 1.00 0.00 71 ALA A CA 18
ATOM 27421 C C . ALA A 1 71 ? 1.228 0.336 -10.246 1.00 0.00 71 ALA A C 18
ATOM 27422 O O . ALA A 1 71 ? 2.216 -0.400 -10.272 1.00 0.00 71 ALA A O 18
ATOM 27429 N N . ILE A 1 72 ? 0.114 0.016 -9.574 1.00 0.00 72 ILE A N 18
ATOM 27430 C CA . ILE A 1 72 ? 0.018 -1.112 -8.656 1.00 0.00 72 ILE A CA 18
ATOM 27431 C C . ILE A 1 72 ? -1.378 -1.717 -8.743 1.00 0.00 72 ILE A C 18
ATOM 27432 O O . ILE A 1 72 ? -2.369 -1.004 -8.571 1.00 0.00 72 ILE A O 18
ATOM 27448 N N . LEU A 1 73 ? -1.439 -3.040 -8.900 1.00 0.00 73 LEU A N 18
ATOM 27449 C CA . LEU A 1 73 ? -2.639 -3.828 -8.762 1.00 0.00 73 LEU A CA 18
ATOM 27450 C C . LEU A 1 73 ? -2.354 -4.872 -7.674 1.00 0.00 73 LEU A C 18
ATOM 27451 O O . LEU A 1 73 ? -2.809 -4.767 -6.538 1.00 0.00 73 LEU A O 18
ATOM 27467 N N . THR A 1 74 ? -1.505 -5.848 -7.967 1.00 0.00 74 THR A N 18
ATOM 27468 C CA . THR A 1 74 ? -1.173 -6.948 -7.066 1.00 0.00 74 THR A CA 18
ATOM 27469 C C . THR A 1 74 ? 0.313 -6.991 -6.733 1.00 0.00 74 THR A C 18
ATOM 27470 O O . THR A 1 74 ? 1.093 -6.167 -7.207 1.00 0.00 74 THR A O 18
ATOM 27481 N N . ALA A 1 75 ? 0.724 -7.942 -5.894 1.00 0.00 75 ALA A N 18
ATOM 27482 C CA . ALA A 1 75 ? 2.098 -8.030 -5.444 1.00 0.00 75 ALA A CA 18
ATOM 27483 C C . ALA A 1 75 ? 3.097 -8.209 -6.574 1.00 0.00 75 ALA A C 18
ATOM 27484 O O . ALA A 1 75 ? 4.199 -7.676 -6.474 1.00 0.00 75 ALA A O 18
ATOM 27491 N N . GLU A 1 76 ? 2.733 -8.923 -7.638 1.00 0.00 76 GLU A N 18
ATOM 27492 C CA . GLU A 1 76 ? 3.606 -9.092 -8.797 1.00 0.00 76 GLU A CA 18
ATOM 27493 C C . GLU A 1 76 ? 3.529 -7.890 -9.742 1.00 0.00 76 GLU A C 18
ATOM 27494 O O . GLU A 1 76 ? 4.378 -7.715 -10.611 1.00 0.00 76 GLU A O 18
ATOM 27506 N N . HIS A 1 77 ? 2.541 -7.022 -9.530 1.00 0.00 77 HIS A N 18
ATOM 27507 C CA . HIS A 1 77 ? 2.427 -5.714 -10.152 1.00 0.00 77 HIS A CA 18
ATOM 27508 C C . HIS A 1 77 ? 3.211 -4.667 -9.331 1.00 0.00 77 HIS A C 18
ATOM 27509 O O . HIS A 1 77 ? 3.221 -3.482 -9.670 1.00 0.00 77 HIS A O 18
ATOM 27523 N N . ARG A 1 78 ? 3.837 -5.051 -8.209 1.00 0.00 78 ARG A N 18
ATOM 27524 C CA . ARG A 1 78 ? 4.682 -4.152 -7.437 1.00 0.00 78 ARG A CA 18
ATOM 27525 C C . ARG A 1 78 ? 6.097 -4.727 -7.480 1.00 0.00 78 ARG A C 18
ATOM 27526 O O . ARG A 1 78 ? 6.928 -4.247 -8.244 1.00 0.00 78 ARG A O 18
ATOM 27547 N N . LEU A 1 79 ? 6.356 -5.740 -6.661 1.00 0.00 79 LEU A N 18
ATOM 27548 C CA . LEU A 1 79 ? 7.563 -6.518 -6.539 1.00 0.00 79 LEU A CA 18
ATOM 27549 C C . LEU A 1 79 ? 7.547 -7.624 -7.605 1.00 0.00 79 LEU A C 18
ATOM 27550 O O . LEU A 1 79 ? 6.621 -7.740 -8.406 1.00 0.00 79 LEU A O 18
ATOM 27566 N N . GLU A 1 80 ? 8.519 -8.524 -7.497 1.00 0.00 80 GLU A N 18
ATOM 27567 C CA . GLU A 1 80 ? 8.625 -9.851 -8.111 1.00 0.00 80 GLU A CA 18
ATOM 27568 C C . GLU A 1 80 ? 7.382 -10.755 -7.968 1.00 0.00 80 GLU A C 18
ATOM 27569 O O . GLU A 1 80 ? 7.325 -11.844 -8.548 1.00 0.00 80 GLU A O 18
ATOM 27581 N N . GLY A 1 81 ? 6.428 -10.372 -7.117 1.00 0.00 81 GLY A N 18
ATOM 27582 C CA . GLY A 1 81 ? 5.324 -11.189 -6.682 1.00 0.00 81 GLY A CA 18
ATOM 27583 C C . GLY A 1 81 ? 5.622 -11.881 -5.363 1.00 0.00 81 GLY A C 18
ATOM 27584 O O . GLY A 1 81 ? 6.008 -13.049 -5.329 1.00 0.00 81 GLY A O 18
ATOM 27588 N N . ARG A 1 82 ? 5.426 -11.149 -4.262 1.00 0.00 82 ARG A N 18
ATOM 27589 C CA . ARG A 1 82 ? 5.331 -11.706 -2.915 1.00 0.00 82 ARG A CA 18
ATOM 27590 C C . ARG A 1 82 ? 4.194 -10.981 -2.207 1.00 0.00 82 ARG A C 18
ATOM 27591 O O . ARG A 1 82 ? 3.078 -11.487 -2.189 1.00 0.00 82 ARG A O 18
ATOM 27612 N N . PHE A 1 83 ? 4.453 -9.786 -1.674 1.00 0.00 83 PHE A N 18
ATOM 27613 C CA . PHE A 1 83 ? 3.496 -8.959 -0.946 1.00 0.00 83 PHE A CA 18
ATOM 27614 C C . PHE A 1 83 ? 3.490 -7.556 -1.556 1.00 0.00 83 PHE A C 18
ATOM 27615 O O . PHE A 1 83 ? 3.949 -7.363 -2.676 1.00 0.00 83 PHE A O 18
ATOM 27632 N N . THR A 1 84 ? 2.981 -6.549 -0.859 1.00 0.00 84 THR A N 18
ATOM 27633 C CA . THR A 1 84 ? 3.090 -5.146 -1.218 1.00 0.00 84 THR A CA 18
ATOM 27634 C C . THR A 1 84 ? 2.901 -4.315 0.054 1.00 0.00 84 THR A C 18
ATOM 27635 O O . THR A 1 84 ? 2.066 -4.624 0.903 1.00 0.00 84 THR A O 18
ATOM 27646 N N . VAL A 1 85 ? 3.709 -3.265 0.195 1.00 0.00 85 VAL A N 18
ATOM 27647 C CA . VAL A 1 85 ? 3.834 -2.458 1.400 1.00 0.00 85 VAL A CA 18
ATOM 27648 C C . VAL A 1 85 ? 3.171 -1.127 1.107 1.00 0.00 85 VAL A C 18
ATOM 27649 O O . VAL A 1 85 ? 3.667 -0.394 0.255 1.00 0.00 85 VAL A O 18
ATOM 27662 N N . ILE A 1 86 ? 2.067 -0.819 1.773 1.00 0.00 86 ILE A N 18
ATOM 27663 C CA . ILE A 1 86 ? 1.344 0.430 1.620 1.00 0.00 86 ILE A CA 18
ATOM 27664 C C . ILE A 1 86 ? 1.816 1.372 2.719 1.00 0.00 86 ILE A C 18
ATOM 27665 O O . ILE A 1 86 ? 1.920 0.950 3.866 1.00 0.00 86 ILE A O 18
ATOM 27681 N N . ARG A 1 87 ? 2.005 2.658 2.421 1.00 0.00 87 ARG A N 18
ATOM 27682 C CA . ARG A 1 87 ? 2.121 3.714 3.416 1.00 0.00 87 ARG A CA 18
ATOM 27683 C C . ARG A 1 87 ? 1.123 4.794 3.017 1.00 0.00 87 ARG A C 18
ATOM 27684 O O . ARG A 1 87 ? 1.477 5.746 2.323 1.00 0.00 87 ARG A O 18
ATOM 27705 N N . ARG A 1 88 ? -0.152 4.635 3.388 1.00 0.00 88 ARG A N 18
ATOM 27706 C CA . ARG A 1 88 ? -1.170 5.667 3.206 1.00 0.00 88 ARG A CA 18
ATOM 27707 C C . ARG A 1 88 ? -0.962 6.672 4.339 1.00 0.00 88 ARG A C 18
ATOM 27708 O O . ARG A 1 88 ? -1.503 6.454 5.417 1.00 0.00 88 ARG A O 18
ATOM 27729 N N . GLY A 1 89 ? -0.218 7.764 4.113 1.00 0.00 89 GLY A N 18
ATOM 27730 C CA . GLY A 1 89 ? 0.200 8.698 5.160 1.00 0.00 89 GLY A CA 18
ATOM 27731 C C . GLY A 1 89 ? -0.881 9.049 6.196 1.00 0.00 89 GLY A C 18
ATOM 27732 O O . GLY A 1 89 ? -0.625 9.008 7.395 1.00 0.00 89 GLY A O 18
ATOM 27736 N N . LYS A 1 90 ? -2.087 9.405 5.744 1.00 0.00 90 LYS A N 18
ATOM 27737 C CA . LYS A 1 90 ? -3.215 9.833 6.580 1.00 0.00 90 LYS A CA 18
ATOM 27738 C C . LYS A 1 90 ? -3.798 8.718 7.451 1.00 0.00 90 LYS A C 18
ATOM 27739 O O . LYS A 1 90 ? -4.519 9.009 8.407 1.00 0.00 90 LYS A O 18
ATOM 27758 N N . LYS A 1 91 ? -3.575 7.460 7.081 1.00 0.00 91 LYS A N 18
ATOM 27759 C CA . LYS A 1 91 ? -4.038 6.288 7.800 1.00 0.00 91 LYS A CA 18
ATOM 27760 C C . LYS A 1 91 ? -2.791 5.776 8.499 1.00 0.00 91 LYS A C 18
ATOM 27761 O O . LYS A 1 91 ? -2.403 6.346 9.520 1.00 0.00 91 LYS A O 18
ATOM 27780 N N . LYS A 1 92 ? -2.120 4.770 7.942 1.00 0.00 92 LYS A N 18
ATOM 27781 C CA . LYS A 1 92 ? -0.843 4.291 8.389 1.00 0.00 92 LYS A CA 18
ATOM 27782 C C . LYS A 1 92 ? -0.177 3.525 7.247 1.00 0.00 92 LYS A C 18
ATOM 27783 O O . LYS A 1 92 ? -0.556 3.605 6.068 1.00 0.00 92 LYS A O 18
ATOM 27802 N N . TYR A 1 93 ? 0.813 2.743 7.632 1.00 0.00 93 TYR A N 18
ATOM 27803 C CA . TYR A 1 93 ? 1.403 1.688 6.882 1.00 0.00 93 TYR A CA 18
ATOM 27804 C C . TYR A 1 93 ? 0.435 0.521 7.008 1.00 0.00 93 TYR A C 18
ATOM 27805 O O . TYR A 1 93 ? -0.227 0.372 8.030 1.00 0.00 93 TYR A O 18
ATOM 27823 N N . TYR A 1 94 ? 0.353 -0.285 5.967 1.00 0.00 94 TYR A N 18
ATOM 27824 C CA . TYR A 1 94 ? -0.341 -1.551 5.856 1.00 0.00 94 TYR A CA 18
ATOM 27825 C C . TYR A 1 94 ? 0.482 -2.474 4.965 1.00 0.00 94 TYR A C 18
ATOM 27826 O O . TYR A 1 94 ? 1.458 -2.079 4.322 1.00 0.00 94 TYR A O 18
ATOM 27844 N N . LEU A 1 95 ? 0.015 -3.710 4.884 1.00 0.00 95 LEU A N 18
ATOM 27845 C CA . LEU A 1 95 ? 0.604 -4.800 4.131 1.00 0.00 95 LEU A CA 18
ATOM 27846 C C . LEU A 1 95 ? -0.516 -5.507 3.394 1.00 0.00 95 LEU A C 18
ATOM 27847 O O . LEU A 1 95 ? -1.594 -5.732 3.942 1.00 0.00 95 LEU A O 18
ATOM 27863 N N . ILE A 1 96 ? -0.261 -5.838 2.142 1.00 0.00 96 ILE A N 18
ATOM 27864 C CA . ILE A 1 96 ? -1.212 -6.404 1.210 1.00 0.00 96 ILE A CA 18
ATOM 27865 C C . ILE A 1 96 ? -0.510 -7.612 0.606 1.00 0.00 96 ILE A C 18
ATOM 27866 O O . ILE A 1 96 ? 0.647 -7.509 0.199 1.00 0.00 96 ILE A O 18
ATOM 27882 N N . ARG A 1 97 ? -1.172 -8.759 0.555 1.00 0.00 97 ARG A N 18
ATOM 27883 C CA . ARG A 1 97 ? -0.667 -9.952 -0.079 1.00 0.00 97 ARG A CA 18
ATOM 27884 C C . ARG A 1 97 ? -1.783 -10.663 -0.854 1.00 0.00 97 ARG A C 18
ATOM 27885 O O . ARG A 1 97 ? -2.976 -10.320 -0.806 1.00 0.00 97 ARG A O 18
ATOM 27906 N N . TYR A 1 98 ? -1.386 -11.690 -1.587 1.00 0.00 98 TYR A N 18
ATOM 27907 C CA . TYR A 1 98 ? -2.282 -12.666 -2.120 1.00 0.00 98 TYR A CA 18
ATOM 27908 C C . TYR A 1 98 ? -2.000 -14.030 -1.488 1.00 0.00 98 TYR A C 18
ATOM 27909 O O . TYR A 1 98 ? -1.008 -14.187 -0.772 1.00 0.00 98 TYR A O 18
ATOM 27927 N N . ALA A 1 99 ? -2.899 -14.980 -1.742 1.00 0.00 99 ALA A N 18
ATOM 27928 C CA . ALA A 1 99 ? -2.873 -16.378 -1.348 1.00 0.00 99 ALA A CA 18
ATOM 27929 C C . ALA A 1 99 ? -1.634 -17.058 -1.926 1.00 0.00 99 ALA A C 18
ATOM 27930 O O . ALA A 1 99 ? -1.677 -17.693 -2.981 1.00 0.00 99 ALA A O 18
ATOM 27937 N N . ALA A 1 1 ? 20.262 -12.918 2.750 1.00 0.00 1 ALA A N 19
ATOM 27938 C CA . ALA A 1 1 ? 18.971 -12.283 3.036 1.00 0.00 1 ALA A CA 19
ATOM 27939 C C . ALA A 1 1 ? 17.878 -13.342 2.859 1.00 0.00 1 ALA A C 19
ATOM 27940 O O . ALA A 1 1 ? 18.170 -14.546 2.833 1.00 0.00 1 ALA A O 19
ATOM 27949 N N . LEU A 1 2 ? 16.621 -12.925 2.699 1.00 0.00 2 LEU A N 19
ATOM 27950 C CA . LEU A 1 2 ? 15.625 -13.721 2.001 1.00 0.00 2 LEU A CA 19
ATOM 27951 C C . LEU A 1 2 ? 16.045 -13.697 0.521 1.00 0.00 2 LEU A C 19
ATOM 27952 O O . LEU A 1 2 ? 16.740 -14.612 0.077 1.00 0.00 2 LEU A O 19
ATOM 27968 N N . PHE A 1 3 ? 15.781 -12.614 -0.211 1.00 0.00 3 PHE A N 19
ATOM 27969 C CA . PHE A 1 3 ? 16.354 -12.320 -1.527 1.00 0.00 3 PHE A CA 19
ATOM 27970 C C . PHE A 1 3 ? 16.665 -10.816 -1.596 1.00 0.00 3 PHE A C 19
ATOM 27971 O O . PHE A 1 3 ? 16.726 -10.164 -0.551 1.00 0.00 3 PHE A O 19
ATOM 27988 N N . SER A 1 4 ? 16.934 -10.245 -2.771 1.00 0.00 4 SER A N 19
ATOM 27989 C CA . SER A 1 4 ? 17.099 -8.806 -2.987 1.00 0.00 4 SER A CA 19
ATOM 27990 C C . SER A 1 4 ? 16.798 -8.479 -4.456 1.00 0.00 4 SER A C 19
ATOM 27991 O O . SER A 1 4 ? 16.635 -9.388 -5.272 1.00 0.00 4 SER A O 19
ATOM 27999 N N . GLY A 1 5 ? 16.742 -7.194 -4.812 1.00 0.00 5 GLY A N 19
ATOM 28000 C CA . GLY A 1 5 ? 16.463 -6.710 -6.155 1.00 0.00 5 GLY A CA 19
ATOM 28001 C C . GLY A 1 5 ? 15.773 -5.359 -6.068 1.00 0.00 5 GLY A C 19
ATOM 28002 O O . GLY A 1 5 ? 16.433 -4.322 -5.956 1.00 0.00 5 GLY A O 19
ATOM 28006 N N . ASP A 1 6 ? 14.444 -5.370 -6.069 1.00 0.00 6 ASP A N 19
ATOM 28007 C CA . ASP A 1 6 ? 13.625 -4.163 -6.055 1.00 0.00 6 ASP A CA 19
ATOM 28008 C C . ASP A 1 6 ? 13.596 -3.638 -4.641 1.00 0.00 6 ASP A C 19
ATOM 28009 O O . ASP A 1 6 ? 14.053 -2.536 -4.333 1.00 0.00 6 ASP A O 19
ATOM 28018 N N . ILE A 1 7 ? 13.026 -4.449 -3.768 1.00 0.00 7 ILE A N 19
ATOM 28019 C CA . ILE A 1 7 ? 12.763 -4.126 -2.392 1.00 0.00 7 ILE A CA 19
ATOM 28020 C C . ILE A 1 7 ? 13.920 -4.543 -1.490 1.00 0.00 7 ILE A C 19
ATOM 28021 O O . ILE A 1 7 ? 13.743 -5.162 -0.445 1.00 0.00 7 ILE A O 19
ATOM 28037 N N . ALA A 1 8 ? 15.128 -4.162 -1.873 1.00 0.00 8 ALA A N 19
ATOM 28038 C CA . ALA A 1 8 ? 16.342 -4.549 -1.162 1.00 0.00 8 ALA A CA 19
ATOM 28039 C C . ALA A 1 8 ? 16.396 -3.988 0.261 1.00 0.00 8 ALA A C 19
ATOM 28040 O O . ALA A 1 8 ? 17.152 -4.472 1.103 1.00 0.00 8 ALA A O 19
ATOM 28047 N N . ASN A 1 9 ? 15.578 -2.982 0.545 1.00 0.00 9 ASN A N 19
ATOM 28048 C CA . ASN A 1 9 ? 15.439 -2.333 1.827 1.00 0.00 9 ASN A CA 19
ATOM 28049 C C . ASN A 1 9 ? 14.344 -3.002 2.655 1.00 0.00 9 ASN A C 19
ATOM 28050 O O . ASN A 1 9 ? 14.246 -2.746 3.856 1.00 0.00 9 ASN A O 19
ATOM 28061 N N . LEU A 1 10 ? 13.480 -3.786 2.003 1.00 0.00 10 LEU A N 19
ATOM 28062 C CA . LEU A 1 10 ? 12.231 -4.277 2.556 1.00 0.00 10 LEU A CA 19
ATOM 28063 C C . LEU A 1 10 ? 11.833 -5.586 1.862 1.00 0.00 10 LEU A C 19
ATOM 28064 O O . LEU A 1 10 ? 10.929 -5.599 1.037 1.00 0.00 10 LEU A O 19
ATOM 28080 N N . THR A 1 11 ? 12.450 -6.712 2.227 1.00 0.00 11 THR A N 19
ATOM 28081 C CA . THR A 1 11 ? 12.091 -8.024 1.682 1.00 0.00 11 THR A CA 19
ATOM 28082 C C . THR A 1 11 ? 10.820 -8.517 2.368 1.00 0.00 11 THR A C 19
ATOM 28083 O O . THR A 1 11 ? 10.265 -7.851 3.219 1.00 0.00 11 THR A O 19
ATOM 28094 N N . ALA A 1 12 ? 10.322 -9.689 2.014 1.00 0.00 12 ALA A N 19
ATOM 28095 C CA . ALA A 1 12 ? 9.027 -10.208 2.459 1.00 0.00 12 ALA A CA 19
ATOM 28096 C C . ALA A 1 12 ? 9.056 -10.504 3.951 1.00 0.00 12 ALA A C 19
ATOM 28097 O O . ALA A 1 12 ? 8.144 -10.091 4.668 1.00 0.00 12 ALA A O 19
ATOM 28104 N N . ALA A 1 13 ? 10.148 -11.102 4.431 1.00 0.00 13 ALA A N 19
ATOM 28105 C CA . ALA A 1 13 ? 10.318 -11.309 5.865 1.00 0.00 13 ALA A CA 19
ATOM 28106 C C . ALA A 1 13 ? 10.418 -9.958 6.572 1.00 0.00 13 ALA A C 19
ATOM 28107 O O . ALA A 1 13 ? 9.854 -9.738 7.645 1.00 0.00 13 ALA A O 19
ATOM 28114 N N . GLU A 1 14 ? 11.129 -9.035 5.933 1.00 0.00 14 GLU A N 19
ATOM 28115 C CA . GLU A 1 14 ? 11.427 -7.727 6.461 1.00 0.00 14 GLU A CA 19
ATOM 28116 C C . GLU A 1 14 ? 10.188 -6.828 6.383 1.00 0.00 14 GLU A C 19
ATOM 28117 O O . GLU A 1 14 ? 10.091 -5.843 7.109 1.00 0.00 14 GLU A O 19
ATOM 28129 N N . ILE A 1 15 ? 9.224 -7.173 5.531 1.00 0.00 15 ILE A N 19
ATOM 28130 C CA . ILE A 1 15 ? 7.956 -6.521 5.329 1.00 0.00 15 ILE A CA 19
ATOM 28131 C C . ILE A 1 15 ? 7.028 -7.015 6.418 1.00 0.00 15 ILE A C 19
ATOM 28132 O O . ILE A 1 15 ? 6.506 -6.186 7.153 1.00 0.00 15 ILE A O 19
ATOM 28148 N N . GLU A 1 16 ? 6.831 -8.327 6.563 1.00 0.00 16 GLU A N 19
ATOM 28149 C CA . GLU A 1 16 ? 5.960 -8.798 7.638 1.00 0.00 16 GLU A CA 19
ATOM 28150 C C . GLU A 1 16 ? 6.434 -8.286 8.996 1.00 0.00 16 GLU A C 19
ATOM 28151 O O . GLU A 1 16 ? 5.613 -7.830 9.786 1.00 0.00 16 GLU A O 19
ATOM 28163 N N . GLN A 1 17 ? 7.740 -8.335 9.280 1.00 0.00 17 GLN A N 19
ATOM 28164 C CA . GLN A 1 17 ? 8.252 -7.892 10.562 1.00 0.00 17 GLN A CA 19
ATOM 28165 C C . GLN A 1 17 ? 8.314 -6.370 10.582 1.00 0.00 17 GLN A C 19
ATOM 28166 O O . GLN A 1 17 ? 8.141 -5.756 11.635 1.00 0.00 17 GLN A O 19
ATOM 28180 N N . GLY A 1 18 ? 8.545 -5.741 9.429 1.00 0.00 18 GLY A N 19
ATOM 28181 C CA . GLY A 1 18 ? 8.676 -4.309 9.309 1.00 0.00 18 GLY A CA 19
ATOM 28182 C C . GLY A 1 18 ? 7.354 -3.624 9.571 1.00 0.00 18 GLY A C 19
ATOM 28183 O O . GLY A 1 18 ? 7.311 -2.543 10.165 1.00 0.00 18 GLY A O 19
ATOM 28187 N N . PHE A 1 19 ? 6.269 -4.267 9.148 1.00 0.00 19 PHE A N 19
ATOM 28188 C CA . PHE A 1 19 ? 4.944 -3.687 9.089 1.00 0.00 19 PHE A CA 19
ATOM 28189 C C . PHE A 1 19 ? 3.988 -4.471 9.986 1.00 0.00 19 PHE A C 19
ATOM 28190 O O . PHE A 1 19 ? 2.777 -4.270 9.927 1.00 0.00 19 PHE A O 19
ATOM 28207 N N . LYS A 1 20 ? 4.548 -5.264 10.910 1.00 0.00 20 LYS A N 19
ATOM 28208 C CA . LYS A 1 20 ? 3.919 -5.931 12.055 1.00 0.00 20 LYS A CA 19
ATOM 28209 C C . LYS A 1 20 ? 3.192 -4.958 13.011 1.00 0.00 20 LYS A C 19
ATOM 28210 O O . LYS A 1 20 ? 2.733 -5.368 14.080 1.00 0.00 20 LYS A O 19
ATOM 28229 N N . ASP A 1 21 ? 3.106 -3.673 12.670 1.00 0.00 21 ASP A N 19
ATOM 28230 C CA . ASP A 1 21 ? 2.398 -2.608 13.373 1.00 0.00 21 ASP A CA 19
ATOM 28231 C C . ASP A 1 21 ? 0.899 -2.686 13.079 1.00 0.00 21 ASP A C 19
ATOM 28232 O O . ASP A 1 21 ? 0.078 -2.252 13.890 1.00 0.00 21 ASP A O 19
ATOM 28241 N N . VAL A 1 22 ? 0.514 -3.218 11.921 1.00 0.00 22 VAL A N 19
ATOM 28242 C CA . VAL A 1 22 ? -0.836 -3.282 11.413 1.00 0.00 22 VAL A CA 19
ATOM 28243 C C . VAL A 1 22 ? -1.071 -4.715 10.912 1.00 0.00 22 VAL A C 19
ATOM 28244 O O . VAL A 1 22 ? -0.108 -5.471 10.744 1.00 0.00 22 VAL A O 19
ATOM 28257 N N . PRO A 1 23 ? -2.322 -5.114 10.641 1.00 0.00 23 PRO A N 19
ATOM 28258 C CA . PRO A 1 23 ? -2.573 -6.346 9.925 1.00 0.00 23 PRO A CA 19
ATOM 28259 C C . PRO A 1 23 ? -2.205 -6.153 8.458 1.00 0.00 23 PRO A C 19
ATOM 28260 O O . PRO A 1 23 ? -1.967 -5.038 7.976 1.00 0.00 23 PRO A O 19
ATOM 28271 N N . SER A 1 24 ? -2.267 -7.260 7.740 1.00 0.00 24 SER A N 19
ATOM 28272 C CA . SER A 1 24 ? -2.226 -7.271 6.299 1.00 0.00 24 SER A CA 19
ATOM 28273 C C . SER A 1 24 ? -3.625 -7.580 5.770 1.00 0.00 24 SER A C 19
ATOM 28274 O O . SER A 1 24 ? -4.546 -7.868 6.544 1.00 0.00 24 SER A O 19
ATOM 28282 N N . PHE A 1 25 ? -3.778 -7.584 4.450 1.00 0.00 25 PHE A N 19
ATOM 28283 C CA . PHE A 1 25 ? -4.910 -8.184 3.770 1.00 0.00 25 PHE A CA 19
ATOM 28284 C C . PHE A 1 25 ? -4.337 -9.189 2.802 1.00 0.00 25 PHE A C 19
ATOM 28285 O O . PHE A 1 25 ? -3.213 -9.017 2.321 1.00 0.00 25 PHE A O 19
ATOM 28302 N N . VAL A 1 26 ? -5.120 -10.208 2.491 1.00 0.00 26 VAL A N 19
ATOM 28303 C CA . VAL A 1 26 ? -4.752 -11.256 1.587 1.00 0.00 26 VAL A CA 19
ATOM 28304 C C . VAL A 1 26 ? -5.962 -11.596 0.730 1.00 0.00 26 VAL A C 19
ATOM 28305 O O . VAL A 1 26 ? -7.063 -11.723 1.268 1.00 0.00 26 VAL A O 19
ATOM 28318 N N . HIS A 1 27 ? -5.761 -11.725 -0.583 1.00 0.00 27 HIS A N 19
ATOM 28319 C CA . HIS A 1 27 ? -6.738 -12.364 -1.454 1.00 0.00 27 HIS A CA 19
ATOM 28320 C C . HIS A 1 27 ? -6.150 -13.588 -2.159 1.00 0.00 27 HIS A C 19
ATOM 28321 O O . HIS A 1 27 ? -5.000 -13.950 -1.957 1.00 0.00 27 HIS A O 19
ATOM 28335 N N . GLU A 1 28 ? -6.933 -14.226 -3.005 1.00 0.00 28 GLU A N 19
ATOM 28336 C CA . GLU A 1 28 ? -6.735 -15.581 -3.525 1.00 0.00 28 GLU A CA 19
ATOM 28337 C C . GLU A 1 28 ? -5.769 -15.702 -4.713 1.00 0.00 28 GLU A C 19
ATOM 28338 O O . GLU A 1 28 ? -5.602 -16.786 -5.280 1.00 0.00 28 GLU A O 19
ATOM 28350 N N . GLY A 1 29 ? -5.123 -14.599 -5.076 1.00 0.00 29 GLY A N 19
ATOM 28351 C CA . GLY A 1 29 ? -4.395 -14.405 -6.328 1.00 0.00 29 GLY A CA 19
ATOM 28352 C C . GLY A 1 29 ? -5.176 -13.470 -7.253 1.00 0.00 29 GLY A C 19
ATOM 28353 O O . GLY A 1 29 ? -6.203 -12.925 -6.842 1.00 0.00 29 GLY A O 19
ATOM 28357 N N . GLY A 1 30 ? -4.693 -13.267 -8.483 1.00 0.00 30 GLY A N 19
ATOM 28358 C CA . GLY A 1 30 ? -5.256 -12.328 -9.423 1.00 0.00 30 GLY A CA 19
ATOM 28359 C C . GLY A 1 30 ? -4.624 -10.962 -9.200 1.00 0.00 30 GLY A C 19
ATOM 28360 O O . GLY A 1 30 ? -4.057 -10.669 -8.146 1.00 0.00 30 GLY A O 19
ATOM 28364 N N . ASP A 1 31 ? -4.634 -10.151 -10.248 1.00 0.00 31 ASP A N 19
ATOM 28365 C CA . ASP A 1 31 ? -4.410 -8.712 -10.184 1.00 0.00 31 ASP A CA 19
ATOM 28366 C C . ASP A 1 31 ? -5.716 -7.950 -10.028 1.00 0.00 31 ASP A C 19
ATOM 28367 O O . ASP A 1 31 ? -6.759 -8.363 -10.527 1.00 0.00 31 ASP A O 19
ATOM 28376 N N . VAL A 1 32 ? -5.662 -6.862 -9.255 1.00 0.00 32 VAL A N 19
ATOM 28377 C CA . VAL A 1 32 ? -6.825 -6.187 -8.686 1.00 0.00 32 VAL A CA 19
ATOM 28378 C C . VAL A 1 32 ? -6.388 -4.771 -8.336 1.00 0.00 32 VAL A C 19
ATOM 28379 O O . VAL A 1 32 ? -5.311 -4.610 -7.774 1.00 0.00 32 VAL A O 19
ATOM 28392 N N . PRO A 1 33 ? -7.181 -3.736 -8.630 1.00 0.00 33 PRO A N 19
ATOM 28393 C CA . PRO A 1 33 ? -6.739 -2.365 -8.473 1.00 0.00 33 PRO A CA 19
ATOM 28394 C C . PRO A 1 33 ? -6.603 -1.971 -7.005 1.00 0.00 33 PRO A C 19
ATOM 28395 O O . PRO A 1 33 ? -7.410 -2.362 -6.152 1.00 0.00 33 PRO A O 19
ATOM 28406 N N . LEU A 1 34 ? -5.629 -1.090 -6.745 1.00 0.00 34 LEU A N 19
ATOM 28407 C CA . LEU A 1 34 ? -5.352 -0.532 -5.426 1.00 0.00 34 LEU A CA 19
ATOM 28408 C C . LEU A 1 34 ? -6.597 0.025 -4.710 1.00 0.00 34 LEU A C 19
ATOM 28409 O O . LEU A 1 34 ? -6.667 -0.065 -3.489 1.00 0.00 34 LEU A O 19
ATOM 28425 N N . VAL A 1 35 ? -7.641 0.465 -5.428 1.00 0.00 35 VAL A N 19
ATOM 28426 C CA . VAL A 1 35 ? -8.948 0.783 -4.836 1.00 0.00 35 VAL A CA 19
ATOM 28427 C C . VAL A 1 35 ? -9.588 -0.447 -4.225 1.00 0.00 35 VAL A C 19
ATOM 28428 O O . VAL A 1 35 ? -9.823 -0.445 -3.022 1.00 0.00 35 VAL A O 19
ATOM 28441 N N . GLU A 1 36 ? -9.876 -1.479 -5.006 1.00 0.00 36 GLU A N 19
ATOM 28442 C CA . GLU A 1 36 ? -10.652 -2.598 -4.513 1.00 0.00 36 GLU A CA 19
ATOM 28443 C C . GLU A 1 36 ? -9.861 -3.332 -3.439 1.00 0.00 36 GLU A C 19
ATOM 28444 O O . GLU A 1 36 ? -10.448 -3.704 -2.426 1.00 0.00 36 GLU A O 19
ATOM 28456 N N . LEU A 1 37 ? -8.532 -3.450 -3.571 1.00 0.00 37 LEU A N 19
ATOM 28457 C CA . LEU A 1 37 ? -7.771 -4.189 -2.585 1.00 0.00 37 LEU A CA 19
ATOM 28458 C C . LEU A 1 37 ? -7.518 -3.325 -1.373 1.00 0.00 37 LEU A C 19
ATOM 28459 O O . LEU A 1 37 ? -7.397 -3.902 -0.308 1.00 0.00 37 LEU A O 19
ATOM 28475 N N . LEU A 1 38 ? -7.516 -1.983 -1.447 1.00 0.00 38 LEU A N 19
ATOM 28476 C CA . LEU A 1 38 ? -7.349 -1.212 -0.226 1.00 0.00 38 LEU A CA 19
ATOM 28477 C C . LEU A 1 38 ? -8.639 -1.234 0.578 1.00 0.00 38 LEU A C 19
ATOM 28478 O O . LEU A 1 38 ? -8.618 -1.226 1.805 1.00 0.00 38 LEU A O 19
ATOM 28494 N N . VAL A 1 39 ? -9.771 -1.178 -0.112 1.00 0.00 39 VAL A N 19
ATOM 28495 C CA . VAL A 1 39 ? -11.089 -1.089 0.492 1.00 0.00 39 VAL A CA 19
ATOM 28496 C C . VAL A 1 39 ? -11.430 -2.457 1.079 1.00 0.00 39 VAL A C 19
ATOM 28497 O O . VAL A 1 39 ? -11.869 -2.503 2.224 1.00 0.00 39 VAL A O 19
ATOM 28510 N N . SER A 1 40 ? -11.150 -3.541 0.346 1.00 0.00 40 SER A N 19
ATOM 28511 C CA . SER A 1 40 ? -11.229 -4.900 0.847 1.00 0.00 40 SER A CA 19
ATOM 28512 C C . SER A 1 40 ? -10.211 -5.102 1.967 1.00 0.00 40 SER A C 19
ATOM 28513 O O . SER A 1 40 ? -10.505 -5.832 2.911 1.00 0.00 40 SER A O 19
ATOM 28521 N N . ALA A 1 41 ? -9.052 -4.427 1.913 1.00 0.00 41 ALA A N 19
ATOM 28522 C CA . ALA A 1 41 ? -8.080 -4.575 2.990 1.00 0.00 41 ALA A CA 19
ATOM 28523 C C . ALA A 1 41 ? -8.470 -3.750 4.218 1.00 0.00 41 ALA A C 19
ATOM 28524 O O . ALA A 1 41 ? -7.959 -3.993 5.311 1.00 0.00 41 ALA A O 19
ATOM 28531 N N . GLY A 1 42 ? -9.372 -2.779 4.062 1.00 0.00 42 GLY A N 19
ATOM 28532 C CA . GLY A 1 42 ? -9.898 -2.007 5.172 1.00 0.00 42 GLY A CA 19
ATOM 28533 C C . GLY A 1 42 ? -8.949 -0.872 5.517 1.00 0.00 42 GLY A C 19
ATOM 28534 O O . GLY A 1 42 ? -8.934 -0.376 6.642 1.00 0.00 42 GLY A O 19
ATOM 28538 N N . ILE A 1 43 ? -8.198 -0.412 4.520 1.00 0.00 43 ILE A N 19
ATOM 28539 C CA . ILE A 1 43 ? -7.285 0.700 4.618 1.00 0.00 43 ILE A CA 19
ATOM 28540 C C . ILE A 1 43 ? -8.179 1.949 4.543 1.00 0.00 43 ILE A C 19
ATOM 28541 O O . ILE A 1 43 ? -8.007 2.815 5.396 1.00 0.00 43 ILE A O 19
ATOM 28557 N N . SER A 1 44 ? -9.166 2.032 3.628 1.00 0.00 44 SER A N 19
ATOM 28558 C CA . SER A 1 44 ? -10.104 3.162 3.595 1.00 0.00 44 SER A CA 19
ATOM 28559 C C . SER A 1 44 ? -11.357 2.678 2.882 1.00 0.00 44 SER A C 19
ATOM 28560 O O . SER A 1 44 ? -11.421 2.755 1.663 1.00 0.00 44 SER A O 19
ATOM 28568 N N . PRO A 1 45 ? -12.362 2.152 3.598 1.00 0.00 45 PRO A N 19
ATOM 28569 C CA . PRO A 1 45 ? -13.436 1.377 2.988 1.00 0.00 45 PRO A CA 19
ATOM 28570 C C . PRO 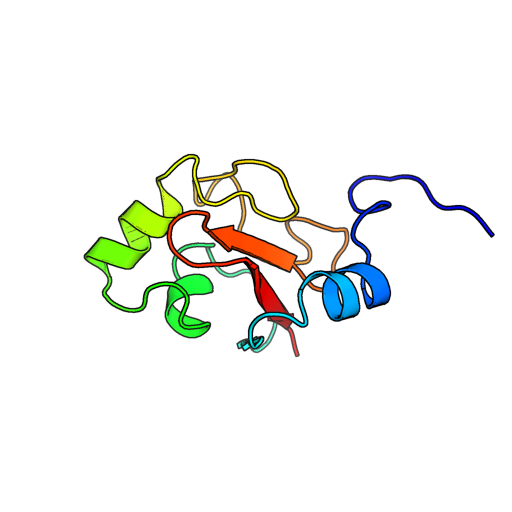A 1 45 ? -14.437 2.254 2.230 1.00 0.00 45 PRO A C 19
ATOM 28571 O O . PRO A 1 45 ? -15.250 1.766 1.447 1.00 0.00 45 PRO A O 19
ATOM 28582 N N . SER A 1 46 ? -14.413 3.565 2.468 1.00 0.00 46 SER A N 19
ATOM 28583 C CA . SER A 1 46 ? -15.380 4.473 1.893 1.00 0.00 46 SER A CA 19
ATOM 28584 C C . SER A 1 46 ? -14.803 4.872 0.545 1.00 0.00 46 SER A C 19
ATOM 28585 O O . SER A 1 46 ? -13.851 5.645 0.529 1.00 0.00 46 SER A O 19
ATOM 28593 N N . LYS A 1 47 ? -15.324 4.350 -0.572 1.00 0.00 47 LYS A N 19
ATOM 28594 C CA . LYS A 1 47 ? -14.653 4.452 -1.874 1.00 0.00 47 LYS A CA 19
ATOM 28595 C C . LYS A 1 47 ? -14.259 5.876 -2.307 1.00 0.00 47 LYS A C 19
ATOM 28596 O O . LYS A 1 47 ? -13.324 6.013 -3.088 1.00 0.00 47 LYS A O 19
ATOM 28615 N N . ARG A 1 48 ? -14.891 6.940 -1.790 1.00 0.00 48 ARG A N 19
ATOM 28616 C CA . ARG A 1 48 ? -14.410 8.311 -1.959 1.00 0.00 48 ARG A CA 19
ATOM 28617 C C . ARG A 1 48 ? -13.028 8.483 -1.321 1.00 0.00 48 ARG A C 19
ATOM 28618 O O . ARG A 1 48 ? -12.045 8.817 -1.981 1.00 0.00 48 ARG A O 19
ATOM 28639 N N . GLN A 1 49 ? -13.003 8.238 -0.008 1.00 0.00 49 GLN A N 19
ATOM 28640 C CA . GLN A 1 49 ? -11.835 8.298 0.847 1.00 0.00 49 GLN A CA 19
ATOM 28641 C C . GLN A 1 49 ? -10.776 7.425 0.213 1.00 0.00 49 GLN A C 19
ATOM 28642 O O . GLN A 1 49 ? -9.686 7.919 -0.003 1.00 0.00 49 GLN A O 19
ATOM 28656 N N . ALA A 1 50 ? -11.134 6.192 -0.161 1.00 0.00 50 ALA A N 19
ATOM 28657 C CA . ALA A 1 50 ? -10.269 5.282 -0.883 1.00 0.00 50 ALA A CA 19
ATOM 28658 C C . ALA A 1 50 ? -9.617 5.962 -2.085 1.00 0.00 50 ALA A C 19
ATOM 28659 O O . ALA A 1 50 ? -8.396 5.979 -2.198 1.00 0.00 50 ALA A O 19
ATOM 28666 N N . ARG A 1 51 ? -10.416 6.491 -3.020 1.00 0.00 51 ARG A N 19
ATOM 28667 C CA . ARG A 1 51 ? -9.833 7.050 -4.229 1.00 0.00 51 ARG A CA 19
ATOM 28668 C C . ARG A 1 51 ? -8.987 8.279 -3.951 1.00 0.00 51 ARG A C 19
ATOM 28669 O O . ARG A 1 51 ? -8.090 8.504 -4.763 1.00 0.00 51 ARG A O 19
ATOM 28690 N N . GLU A 1 52 ? -9.187 9.032 -2.865 1.00 0.00 52 GLU A N 19
ATOM 28691 C CA . GLU A 1 52 ? -8.154 10.025 -2.531 1.00 0.00 52 GLU A CA 19
ATOM 28692 C C . GLU A 1 52 ? -6.949 9.382 -1.869 1.00 0.00 52 GLU A C 19
ATOM 28693 O O . GLU A 1 52 ? -5.820 9.699 -2.228 1.00 0.00 52 GLU A O 19
ATOM 28705 N N . ASP A 1 53 ? -7.162 8.416 -0.987 1.00 0.00 53 ASP A N 19
ATOM 28706 C CA . ASP A 1 53 ? -6.109 7.671 -0.334 1.00 0.00 53 ASP A CA 19
ATOM 28707 C C . ASP A 1 53 ? -5.204 7.014 -1.338 1.00 0.00 53 ASP A C 19
ATOM 28708 O O . ASP A 1 53 ? -4.076 6.685 -0.991 1.00 0.00 53 ASP A O 19
ATOM 28717 N N . ILE A 1 54 ? -5.705 6.747 -2.540 1.00 0.00 54 ILE A N 19
ATOM 28718 C CA . ILE A 1 54 ? -4.928 6.282 -3.642 1.00 0.00 54 ILE A CA 19
ATOM 28719 C C . ILE A 1 54 ? -4.298 7.448 -4.321 1.00 0.00 54 ILE A C 19
ATOM 28720 O O . ILE A 1 54 ? -3.109 7.373 -4.506 1.00 0.00 54 ILE A O 19
ATOM 28736 N N . GLN A 1 55 ? -5.081 8.418 -4.787 1.00 0.00 55 GLN A N 19
ATOM 28737 C CA . GLN A 1 55 ? -4.610 9.389 -5.746 1.00 0.00 55 GLN A CA 19
ATOM 28738 C C . GLN A 1 55 ? -3.753 10.465 -5.124 1.00 0.00 55 GLN A C 19
ATOM 28739 O O . GLN A 1 55 ? -3.194 11.262 -5.877 1.00 0.00 55 GLN A O 19
ATOM 28753 N N . ASN A 1 56 ? -3.614 10.493 -3.798 1.00 0.00 56 ASN A N 19
ATOM 28754 C CA . ASN A 1 56 ? -2.541 11.276 -3.240 1.00 0.00 56 ASN A CA 19
ATOM 28755 C C . ASN A 1 56 ? -1.254 10.495 -3.314 1.00 0.00 56 ASN A C 19
ATOM 28756 O O . ASN A 1 56 ? -1.190 9.344 -2.902 1.00 0.00 56 ASN A O 19
ATOM 28767 N N . GLY A 1 57 ? -0.173 11.201 -3.616 1.00 0.00 57 GLY A N 19
ATOM 28768 C CA . GLY A 1 57 ? 1.200 10.765 -3.425 1.00 0.00 57 GLY A CA 19
ATOM 28769 C C . GLY A 1 57 ? 1.550 10.484 -1.958 1.00 0.00 57 GLY A C 19
ATOM 28770 O O . GLY A 1 57 ? 2.712 10.247 -1.649 1.00 0.00 57 GLY A O 19
ATOM 28774 N N . ALA A 1 58 ? 0.551 10.462 -1.070 1.00 0.00 58 ALA A N 19
ATOM 28775 C CA . ALA A 1 58 ? 0.647 10.064 0.314 1.00 0.00 58 ALA A CA 19
ATOM 28776 C C . ALA A 1 58 ? 0.673 8.542 0.421 1.00 0.00 58 ALA A C 19
ATOM 28777 O O . ALA A 1 58 ? 0.925 8.045 1.514 1.00 0.00 58 ALA A O 19
ATOM 28784 N N . ILE A 1 59 ? 0.391 7.781 -0.642 1.00 0.00 59 ILE A N 19
ATOM 28785 C CA . ILE A 1 59 ? 0.516 6.333 -0.638 1.00 0.00 59 ILE A CA 19
ATOM 28786 C C . ILE A 1 59 ? 1.790 5.924 -1.371 1.00 0.00 59 ILE A C 19
ATOM 28787 O O . ILE A 1 59 ? 1.884 5.776 -2.590 1.00 0.00 59 ILE A O 19
ATOM 28803 N N . TYR A 1 60 ? 2.809 5.794 -0.535 1.00 0.00 60 TYR A N 19
ATOM 28804 C CA . TYR A 1 60 ? 4.122 5.293 -0.827 1.00 0.00 60 TYR A CA 19
ATOM 28805 C C . TYR A 1 60 ? 4.048 3.773 -0.850 1.00 0.00 60 TYR A C 19
ATOM 28806 O O . TYR A 1 60 ? 4.019 3.121 0.195 1.00 0.00 60 TYR A O 19
ATOM 28824 N N . VAL A 1 61 ? 3.959 3.191 -2.039 1.00 0.00 61 VAL A N 19
ATOM 28825 C CA . VAL A 1 61 ? 3.966 1.749 -2.195 1.00 0.00 61 VAL A CA 19
ATOM 28826 C C . VAL A 1 61 ? 5.410 1.309 -2.212 1.00 0.00 61 VAL A C 19
ATOM 28827 O O . VAL A 1 61 ? 6.218 1.889 -2.931 1.00 0.00 61 VAL A O 19
ATOM 28840 N N . ASN A 1 62 ? 5.749 0.266 -1.454 1.00 0.00 62 ASN A N 19
ATOM 28841 C CA . ASN A 1 62 ? 7.126 -0.241 -1.371 1.00 0.00 62 ASN A CA 19
ATOM 28842 C C . ASN A 1 62 ? 8.092 0.828 -0.824 1.00 0.00 62 ASN A C 19
ATOM 28843 O O . ASN A 1 62 ? 9.306 0.684 -0.947 1.00 0.00 62 ASN A O 19
ATOM 28854 N N . GLY A 1 63 ? 7.556 1.900 -0.232 1.00 0.00 63 GLY A N 19
ATOM 28855 C CA . GLY A 1 63 ? 8.302 3.060 0.231 1.00 0.00 63 GLY A CA 19
ATOM 28856 C C . GLY A 1 63 ? 8.255 4.236 -0.746 1.00 0.00 63 GLY A C 19
ATOM 28857 O O . GLY A 1 63 ? 8.779 5.295 -0.412 1.00 0.00 63 GLY A O 19
ATOM 28861 N N . GLU A 1 64 ? 7.603 4.110 -1.906 1.00 0.00 64 GLU A N 19
ATOM 28862 C CA . GLU A 1 64 ? 7.757 5.027 -3.025 1.00 0.00 64 GLU A CA 19
ATOM 28863 C C . GLU A 1 64 ? 6.379 5.440 -3.541 1.00 0.00 64 GLU A C 19
ATOM 28864 O O . GLU A 1 64 ? 5.540 4.591 -3.840 1.00 0.00 64 GLU A O 19
ATOM 28876 N N . ARG A 1 65 ? 6.120 6.747 -3.574 1.00 0.00 65 ARG A N 19
ATOM 28877 C CA . ARG A 1 65 ? 4.887 7.404 -3.990 1.00 0.00 65 ARG A CA 19
ATOM 28878 C C . ARG A 1 65 ? 4.399 6.802 -5.300 1.00 0.00 65 ARG A C 19
ATOM 28879 O O . ARG A 1 65 ? 5.045 7.006 -6.327 1.00 0.00 65 ARG A O 19
ATOM 28900 N N . LEU A 1 66 ? 3.281 6.077 -5.282 1.00 0.00 66 LEU A N 19
ATOM 28901 C CA . LEU A 1 66 ? 2.641 5.544 -6.466 1.00 0.00 66 LEU A CA 19
ATOM 28902 C C . LEU A 1 66 ? 1.129 5.564 -6.227 1.00 0.00 66 LEU A C 19
ATOM 28903 O O . LEU A 1 66 ? 0.595 4.726 -5.503 1.00 0.00 66 LEU A O 19
ATOM 28919 N N . GLN A 1 67 ? 0.448 6.544 -6.815 1.00 0.00 67 GLN A N 19
ATOM 28920 C CA . GLN A 1 67 ? -0.917 6.958 -6.507 1.00 0.00 67 GLN A CA 19
ATOM 28921 C C . GLN A 1 67 ? -1.854 6.678 -7.687 1.00 0.00 67 GLN A C 19
ATOM 28922 O O . GLN A 1 67 ? -2.687 7.509 -8.045 1.00 0.00 67 GLN A O 19
ATOM 28936 N N . ASP A 1 68 ? -1.693 5.525 -8.349 1.00 0.00 68 ASP A N 19
ATOM 28937 C CA . ASP A 1 68 ? -2.338 5.249 -9.633 1.00 0.00 68 ASP A CA 19
ATOM 28938 C C . ASP A 1 68 ? -2.663 3.757 -9.801 1.00 0.00 68 ASP A C 19
ATOM 28939 O O . ASP A 1 68 ? -1.993 2.900 -9.229 1.00 0.00 68 ASP A O 19
ATOM 28948 N N . VAL A 1 69 ? -3.680 3.444 -10.603 1.00 0.00 69 VAL A N 19
ATOM 28949 C CA . VAL A 1 69 ? -4.030 2.106 -11.085 1.00 0.00 69 VAL A CA 19
ATOM 28950 C C . VAL A 1 69 ? -2.974 1.634 -12.079 1.00 0.00 69 VAL A C 19
ATOM 28951 O O . VAL A 1 69 ? -2.499 0.509 -11.968 1.00 0.00 69 VAL A O 19
ATOM 28964 N N . GLY A 1 70 ? -2.519 2.527 -12.959 1.00 0.00 70 GLY A N 19
ATOM 28965 C CA . GLY A 1 70 ? -1.401 2.258 -13.853 1.00 0.00 70 GLY A CA 19
ATOM 28966 C C . GLY A 1 70 ? -0.058 2.234 -13.126 1.00 0.00 70 GLY A C 19
ATOM 28967 O O . GLY A 1 70 ? 0.986 2.103 -13.768 1.00 0.00 70 GLY A O 19
ATOM 28971 N N . ALA A 1 71 ? -0.059 2.473 -11.813 1.00 0.00 71 ALA A N 19
ATOM 28972 C CA . ALA A 1 71 ? 1.044 2.167 -10.929 1.00 0.00 71 ALA A CA 19
ATOM 28973 C C . ALA A 1 71 ? 0.906 0.779 -10.317 1.00 0.00 71 ALA A C 19
ATOM 28974 O O . ALA A 1 71 ? 1.813 -0.029 -10.512 1.00 0.00 71 ALA A O 19
ATOM 28981 N N . ILE A 1 72 ? -0.147 0.489 -9.531 1.00 0.00 72 ILE A N 19
ATOM 28982 C CA . ILE A 1 72 ? -0.261 -0.799 -8.865 1.00 0.00 72 ILE A CA 19
ATOM 28983 C C . ILE A 1 72 ? -1.670 -1.381 -8.922 1.00 0.00 72 ILE A C 19
ATOM 28984 O O . ILE A 1 72 ? -2.653 -0.728 -8.555 1.00 0.00 72 ILE A O 19
ATOM 29000 N N . LEU A 1 73 ? -1.730 -2.661 -9.288 1.00 0.00 73 LEU A N 19
ATOM 29001 C CA . LEU A 1 73 ? -2.868 -3.514 -9.088 1.00 0.00 73 LEU A CA 19
ATOM 29002 C C . LEU A 1 73 ? -2.469 -4.297 -7.833 1.00 0.00 73 LEU A C 19
ATOM 29003 O O . LEU A 1 73 ? -2.652 -3.767 -6.736 1.00 0.00 73 LEU A O 19
ATOM 29019 N N . THR A 1 74 ? -1.800 -5.447 -7.943 1.00 0.00 74 THR A N 19
ATOM 29020 C CA . THR A 1 74 ? -1.501 -6.342 -6.820 1.00 0.00 74 THR A CA 19
ATOM 29021 C C . THR A 1 74 ? -0.016 -6.444 -6.460 1.00 0.00 74 THR A C 19
ATOM 29022 O O . THR A 1 74 ? 0.823 -5.664 -6.907 1.00 0.00 74 THR A O 19
ATOM 29033 N N . ALA A 1 75 ? 0.307 -7.416 -5.607 1.00 0.00 75 ALA A N 19
ATOM 29034 C CA . ALA A 1 75 ? 1.644 -7.731 -5.171 1.00 0.00 75 ALA A CA 19
ATOM 29035 C C . ALA A 1 75 ? 2.621 -8.035 -6.296 1.00 0.00 75 ALA A C 19
ATOM 29036 O O . ALA A 1 75 ? 3.647 -7.365 -6.374 1.00 0.00 75 ALA A O 19
ATOM 29043 N N . GLU A 1 76 ? 2.319 -9.009 -7.156 1.00 0.00 76 GLU A N 19
ATOM 29044 C CA . GLU A 1 76 ? 3.167 -9.328 -8.314 1.00 0.00 76 GLU A CA 19
ATOM 29045 C C . GLU A 1 76 ? 3.148 -8.210 -9.356 1.00 0.00 76 GLU A C 19
ATOM 29046 O O . GLU A 1 76 ? 3.993 -8.165 -10.247 1.00 0.00 76 GLU A O 19
ATOM 29058 N N . HIS A 1 77 ? 2.190 -7.288 -9.248 1.00 0.00 77 HIS A N 19
ATOM 29059 C CA . HIS A 1 77 ? 2.171 -6.112 -10.098 1.00 0.00 77 HIS A CA 19
ATOM 29060 C C . HIS A 1 77 ? 3.147 -5.066 -9.539 1.00 0.00 77 HIS A C 19
ATOM 29061 O O . HIS A 1 77 ? 3.488 -4.104 -10.228 1.00 0.00 77 HIS A O 19
ATOM 29075 N N . ARG A 1 78 ? 3.603 -5.208 -8.289 1.00 0.00 78 ARG A N 19
ATOM 29076 C CA . ARG A 1 78 ? 4.493 -4.252 -7.666 1.00 0.00 78 ARG A CA 19
ATOM 29077 C C . ARG A 1 78 ? 5.875 -4.894 -7.625 1.00 0.00 78 ARG A C 19
ATOM 29078 O O . ARG A 1 78 ? 6.712 -4.583 -8.468 1.00 0.00 78 ARG A O 19
ATOM 29099 N N . LEU A 1 79 ? 6.151 -5.746 -6.640 1.00 0.00 79 LEU A N 19
ATOM 29100 C CA . LEU A 1 79 ? 7.404 -6.418 -6.444 1.00 0.00 79 LEU A CA 19
ATOM 29101 C C . LEU A 1 79 ? 7.377 -7.742 -7.196 1.00 0.00 79 LEU A C 19
ATOM 29102 O O . LEU A 1 79 ? 6.342 -8.161 -7.698 1.00 0.00 79 LEU A O 19
ATOM 29118 N N . GLU A 1 80 ? 8.529 -8.407 -7.186 1.00 0.00 80 GLU A N 19
ATOM 29119 C CA . GLU A 1 80 ? 8.829 -9.741 -7.691 1.00 0.00 80 GLU A CA 19
ATOM 29120 C C . GLU A 1 80 ? 7.634 -10.703 -7.749 1.00 0.00 80 GLU A C 19
ATOM 29121 O O . GLU A 1 80 ? 7.398 -11.317 -8.787 1.00 0.00 80 GLU A O 19
ATOM 29133 N N . GLY A 1 81 ? 6.901 -10.838 -6.645 1.00 0.00 81 GLY A N 19
ATOM 29134 C CA . GLY A 1 81 ? 5.823 -11.786 -6.488 1.00 0.00 81 GLY A CA 19
ATOM 29135 C C . GLY A 1 81 ? 5.711 -12.210 -5.030 1.00 0.00 81 GLY A C 19
ATOM 29136 O O . GLY A 1 81 ? 5.959 -13.371 -4.700 1.00 0.00 81 GLY A O 19
ATOM 29140 N N . ARG A 1 82 ? 5.379 -11.274 -4.130 1.00 0.00 82 ARG A N 19
ATOM 29141 C CA . ARG A 1 82 ? 5.062 -11.620 -2.738 1.00 0.00 82 ARG A CA 19
ATOM 29142 C C . ARG A 1 82 ? 3.904 -10.764 -2.247 1.00 0.00 82 ARG A C 19
ATOM 29143 O O . ARG A 1 82 ? 2.760 -11.205 -2.254 1.00 0.00 82 ARG A O 19
ATOM 29164 N N . PHE A 1 83 ? 4.201 -9.543 -1.809 1.00 0.00 83 PHE A N 19
ATOM 29165 C CA . PHE A 1 83 ? 3.317 -8.693 -1.018 1.00 0.00 83 PHE A CA 19
ATOM 29166 C C . PHE A 1 83 ? 3.236 -7.292 -1.631 1.00 0.00 83 PHE A C 19
ATOM 29167 O O . PHE A 1 83 ? 3.573 -7.099 -2.794 1.00 0.00 83 PHE A O 19
ATOM 29184 N N . THR A 1 84 ? 2.796 -6.293 -0.871 1.00 0.00 84 THR A N 19
ATOM 29185 C CA . THR A 1 84 ? 2.882 -4.882 -1.175 1.00 0.00 84 THR A CA 19
ATOM 29186 C C . THR A 1 84 ? 2.706 -4.087 0.115 1.00 0.00 84 THR A C 19
ATOM 29187 O O . THR A 1 84 ? 1.711 -4.211 0.825 1.00 0.00 84 THR A O 19
ATOM 29198 N N . VAL A 1 85 ? 3.733 -3.300 0.430 1.00 0.00 85 VAL A N 19
ATOM 29199 C CA . VAL A 1 85 ? 3.748 -2.347 1.528 1.00 0.00 85 VAL A CA 19
ATOM 29200 C C . VAL A 1 85 ? 2.983 -1.126 1.048 1.00 0.00 85 VAL A C 19
ATOM 29201 O O . VAL A 1 85 ? 3.252 -0.639 -0.053 1.00 0.00 85 VAL A O 19
ATOM 29214 N N . ILE A 1 86 ? 2.090 -0.611 1.882 1.00 0.00 86 ILE A N 19
ATOM 29215 C CA . ILE A 1 86 ? 1.272 0.553 1.646 1.00 0.00 86 ILE A CA 19
ATOM 29216 C C . ILE A 1 86 ? 1.615 1.542 2.741 1.00 0.00 86 ILE A C 19
ATOM 29217 O O . ILE A 1 86 ? 1.060 1.441 3.827 1.00 0.00 86 ILE A O 19
ATOM 29233 N N . ARG A 1 87 ? 2.470 2.526 2.490 1.00 0.00 87 ARG A N 19
ATOM 29234 C CA . ARG A 1 87 ? 2.675 3.604 3.453 1.00 0.00 87 ARG A CA 19
ATOM 29235 C C . ARG A 1 87 ? 1.697 4.676 3.010 1.00 0.00 87 ARG A C 19
ATOM 29236 O O . ARG A 1 87 ? 2.031 5.540 2.218 1.00 0.00 87 ARG A O 19
ATOM 29257 N N . ARG A 1 88 ? 0.441 4.525 3.420 1.00 0.00 88 ARG A N 19
ATOM 29258 C CA . ARG A 1 88 ? -0.675 5.423 3.234 1.00 0.00 88 ARG A CA 19
ATOM 29259 C C . ARG A 1 88 ? -0.574 6.441 4.356 1.00 0.00 88 ARG A C 19
ATOM 29260 O O . ARG A 1 88 ? -1.046 6.164 5.456 1.00 0.00 88 ARG A O 19
ATOM 29281 N N . GLY A 1 89 ? 0.023 7.601 4.102 1.00 0.00 89 GLY A N 19
ATOM 29282 C CA . GLY A 1 89 ? 0.212 8.641 5.103 1.00 0.00 89 GLY A CA 19
ATOM 29283 C C . GLY A 1 89 ? -1.087 9.070 5.783 1.00 0.00 89 GLY A C 19
ATOM 29284 O O . GLY A 1 89 ? -1.060 9.502 6.936 1.00 0.00 89 GLY A O 19
ATOM 29288 N N . LYS A 1 90 ? -2.239 8.880 5.130 1.00 0.00 90 LYS A N 19
ATOM 29289 C CA . LYS A 1 90 ? -3.544 9.090 5.742 1.00 0.00 90 LYS A CA 19
ATOM 29290 C C . LYS A 1 90 ? -3.760 8.219 6.984 1.00 0.00 90 LYS A C 19
ATOM 29291 O O . LYS A 1 90 ? -4.458 8.660 7.897 1.00 0.00 90 LYS A O 19
ATOM 29310 N N . LYS A 1 91 ? -3.198 7.006 7.055 1.00 0.00 91 LYS A N 19
ATOM 29311 C CA . LYS A 1 91 ? -3.476 6.060 8.134 1.00 0.00 91 LYS A CA 19
ATOM 29312 C C . LYS A 1 91 ? -2.203 5.393 8.654 1.00 0.00 91 LYS A C 19
ATOM 29313 O O . LYS A 1 91 ? -1.817 5.692 9.784 1.00 0.00 91 LYS A O 19
ATOM 29332 N N . LYS A 1 92 ? -1.596 4.431 7.943 1.00 0.00 92 LYS A N 19
ATOM 29333 C CA . LYS A 1 92 ? -0.491 3.641 8.434 1.00 0.00 92 LYS A CA 19
ATOM 29334 C C . LYS A 1 92 ? 0.251 3.010 7.251 1.00 0.00 92 LYS A C 19
ATOM 29335 O O . LYS A 1 92 ? -0.025 3.274 6.070 1.00 0.00 92 LYS A O 19
ATOM 29354 N N . TYR A 1 93 ? 1.197 2.158 7.617 1.00 0.00 93 TYR A N 19
ATOM 29355 C CA . TYR A 1 93 ? 1.988 1.313 6.738 1.00 0.00 93 TYR A CA 19
ATOM 29356 C C . TYR A 1 93 ? 1.366 -0.090 6.641 1.00 0.00 93 TYR A C 19
ATOM 29357 O O . TYR A 1 93 ? 1.852 -1.032 7.259 1.00 0.00 93 TYR A O 19
ATOM 29375 N N . TYR A 1 94 ? 0.283 -0.251 5.894 1.00 0.00 94 TYR A N 19
ATOM 29376 C CA . TYR A 1 94 ? -0.417 -1.520 5.793 1.00 0.00 94 TYR A CA 19
ATOM 29377 C C . TYR A 1 94 ? 0.312 -2.457 4.849 1.00 0.00 94 TYR A C 19
ATOM 29378 O O . TYR A 1 94 ? 1.238 -2.069 4.130 1.00 0.00 94 TYR A O 19
ATOM 29396 N N . LEU A 1 95 ? -0.164 -3.695 4.836 1.00 0.00 95 LEU A N 19
ATOM 29397 C CA . LEU A 1 95 ? 0.402 -4.782 4.075 1.00 0.00 95 LEU A CA 19
ATOM 29398 C C . LEU A 1 95 ? -0.710 -5.424 3.259 1.00 0.00 95 LEU A C 19
ATOM 29399 O O . LEU A 1 95 ? -1.823 -5.610 3.740 1.00 0.00 95 LEU A O 19
ATOM 29415 N N . ILE A 1 96 ? -0.417 -5.746 2.012 1.00 0.00 96 ILE A N 19
ATOM 29416 C CA . ILE A 1 96 ? -1.343 -6.285 1.027 1.00 0.00 96 ILE A CA 19
ATOM 29417 C C . ILE A 1 96 ? -0.642 -7.491 0.418 1.00 0.00 96 ILE A C 19
ATOM 29418 O O . ILE A 1 96 ? 0.532 -7.395 0.068 1.00 0.00 96 ILE A O 19
ATOM 29434 N N . ARG A 1 97 ? -1.312 -8.629 0.289 1.00 0.00 97 ARG A N 19
ATOM 29435 C CA . ARG A 1 97 ? -0.755 -9.814 -0.318 1.00 0.00 97 ARG A CA 19
ATOM 29436 C C . ARG A 1 97 ? -1.819 -10.671 -1.013 1.00 0.00 97 ARG A C 19
ATOM 29437 O O . ARG A 1 97 ? -3.036 -10.426 -0.960 1.00 0.00 97 ARG A O 19
ATOM 29458 N N . TYR A 1 98 ? -1.348 -11.705 -1.685 1.00 0.00 98 TYR A N 19
ATOM 29459 C CA . TYR A 1 98 ? -2.156 -12.802 -2.114 1.00 0.00 98 TYR A CA 19
ATOM 29460 C C . TYR A 1 98 ? -1.764 -14.041 -1.318 1.00 0.00 98 TYR A C 19
ATOM 29461 O O . TYR A 1 98 ? -0.741 -14.068 -0.629 1.00 0.00 98 TYR A O 19
ATOM 29479 N N . ALA A 1 99 ? -2.581 -15.066 -1.468 1.00 0.00 99 ALA A N 19
ATOM 29480 C CA . ALA A 1 99 ? -2.480 -16.417 -1.017 1.00 0.00 99 ALA A CA 19
ATOM 29481 C C . ALA A 1 99 ? -2.889 -17.304 -2.189 1.00 0.00 99 ALA A C 19
ATOM 29482 O O . ALA A 1 99 ? -3.790 -18.134 -2.069 1.00 0.00 99 ALA A O 19
ATOM 29489 N N . ALA A 1 1 ? 15.377 -14.186 -7.817 1.00 0.00 1 ALA A N 20
ATOM 29490 C CA . ALA A 1 1 ? 14.732 -13.228 -6.911 1.00 0.00 1 ALA A CA 20
ATOM 29491 C C . ALA A 1 1 ? 14.696 -11.866 -7.603 1.00 0.00 1 ALA A C 20
ATOM 29492 O O . ALA A 1 1 ? 14.203 -11.780 -8.732 1.00 0.00 1 ALA A O 20
ATOM 29501 N N . LEU A 1 2 ? 15.211 -10.803 -6.978 1.00 0.00 2 LEU A N 20
ATOM 29502 C CA . LEU A 1 2 ? 15.413 -9.518 -7.634 1.00 0.00 2 LEU A CA 20
ATOM 29503 C C . LEU A 1 2 ? 16.620 -9.643 -8.565 1.00 0.00 2 LEU A C 20
ATOM 29504 O O . LEU A 1 2 ? 17.564 -10.385 -8.271 1.00 0.00 2 LEU A O 20
ATOM 29520 N N . PHE A 1 3 ? 16.601 -8.904 -9.667 1.00 0.00 3 PHE A N 20
ATOM 29521 C CA . PHE A 1 3 ? 17.696 -8.734 -10.615 1.00 0.00 3 PHE A CA 20
ATOM 29522 C C . PHE A 1 3 ? 17.647 -7.299 -11.138 1.00 0.00 3 PHE A C 20
ATOM 29523 O O . PHE A 1 3 ? 18.657 -6.597 -11.142 1.00 0.00 3 PHE A O 20
ATOM 29540 N N . SER A 1 4 ? 16.461 -6.842 -11.540 1.00 0.00 4 SER A N 20
ATOM 29541 C CA . SER A 1 4 ? 16.177 -5.431 -11.733 1.00 0.00 4 SER A CA 20
ATOM 29542 C C . SER A 1 4 ? 16.159 -4.726 -10.366 1.00 0.00 4 SER A C 20
ATOM 29543 O O . SER A 1 4 ? 16.229 -5.361 -9.305 1.00 0.00 4 SER A O 20
ATOM 29551 N N . GLY A 1 5 ? 16.099 -3.397 -10.376 1.00 0.00 5 GLY A N 20
ATOM 29552 C CA . GLY A 1 5 ? 16.279 -2.550 -9.211 1.00 0.00 5 GLY A CA 20
ATOM 29553 C C . GLY A 1 5 ? 14.971 -2.372 -8.459 1.00 0.00 5 GLY A C 20
ATOM 29554 O O . GLY A 1 5 ? 14.532 -1.237 -8.252 1.00 0.00 5 GLY A O 20
ATOM 29558 N N . ASP A 1 6 ? 14.348 -3.472 -8.031 1.00 0.00 6 ASP A N 20
ATOM 29559 C CA . ASP A 1 6 ? 13.123 -3.414 -7.236 1.00 0.00 6 ASP A CA 20
ATOM 29560 C C . ASP A 1 6 ? 13.497 -3.085 -5.786 1.00 0.00 6 ASP A C 20
ATOM 29561 O O . ASP A 1 6 ? 14.660 -2.839 -5.462 1.00 0.00 6 ASP A O 20
ATOM 29570 N N . ILE A 1 7 ? 12.495 -3.036 -4.915 1.00 0.00 7 ILE A N 20
ATOM 29571 C CA . ILE A 1 7 ? 12.543 -2.743 -3.484 1.00 0.00 7 ILE A CA 20
ATOM 29572 C C . ILE A 1 7 ? 13.377 -3.763 -2.687 1.00 0.00 7 ILE A C 20
ATOM 29573 O O . ILE A 1 7 ? 12.882 -4.545 -1.888 1.00 0.00 7 ILE A O 20
ATOM 29589 N N . ALA A 1 8 ? 14.692 -3.710 -2.846 1.00 0.00 8 ALA A N 20
ATOM 29590 C CA . ALA A 1 8 ? 15.652 -4.611 -2.232 1.00 0.00 8 ALA A CA 20
ATOM 29591 C C . ALA A 1 8 ? 15.803 -4.371 -0.739 1.00 0.00 8 ALA A C 20
ATOM 29592 O O . ALA A 1 8 ? 16.277 -5.245 -0.016 1.00 0.00 8 ALA A O 20
ATOM 29599 N N . ASN A 1 9 ? 15.323 -3.226 -0.267 1.00 0.00 9 ASN A N 20
ATOM 29600 C CA . ASN A 1 9 ? 15.258 -2.892 1.140 1.00 0.00 9 ASN A CA 20
ATOM 29601 C C . ASN A 1 9 ? 14.071 -3.587 1.790 1.00 0.00 9 ASN A C 20
ATOM 29602 O O . ASN A 1 9 ? 14.013 -3.688 3.013 1.00 0.00 9 ASN A O 20
ATOM 29613 N N . LEU A 1 10 ? 13.094 -4.018 0.995 1.00 0.00 10 LEU A N 20
ATOM 29614 C CA . LEU A 1 10 ? 11.834 -4.557 1.474 1.00 0.00 10 LEU A CA 20
ATOM 29615 C C . LEU A 1 10 ? 11.760 -6.054 1.147 1.00 0.00 10 LEU A C 20
ATOM 29616 O O . LEU A 1 10 ? 11.104 -6.465 0.188 1.00 0.00 10 LEU A O 20
ATOM 29632 N N . THR A 1 11 ? 12.405 -6.897 1.945 1.00 0.00 11 THR A N 20
ATOM 29633 C CA . THR A 1 11 ? 12.327 -8.347 1.829 1.00 0.00 11 THR A CA 20
ATOM 29634 C C . THR A 1 11 ? 11.000 -8.808 2.453 1.00 0.00 11 THR A C 20
ATOM 29635 O O . THR A 1 11 ? 10.251 -8.014 3.009 1.00 0.00 11 THR A O 20
ATOM 29646 N N . ALA A 1 12 ? 10.704 -10.100 2.398 1.00 0.00 12 ALA A N 20
ATOM 29647 C CA . ALA A 1 12 ? 9.472 -10.697 2.928 1.00 0.00 12 ALA A CA 20
ATOM 29648 C C . ALA A 1 12 ? 9.383 -10.572 4.437 1.00 0.00 12 ALA A C 20
ATOM 29649 O O . ALA A 1 12 ? 8.396 -10.041 4.937 1.00 0.00 12 ALA A O 20
ATOM 29656 N N . ALA A 1 13 ? 10.412 -11.012 5.154 1.00 0.00 13 ALA A N 20
ATOM 29657 C CA . ALA A 1 13 ? 10.446 -10.851 6.603 1.00 0.00 13 ALA A CA 20
ATOM 29658 C C . ALA A 1 13 ? 10.570 -9.371 6.972 1.00 0.00 13 ALA A C 20
ATOM 29659 O O . ALA A 1 13 ? 10.109 -8.953 8.027 1.00 0.00 13 ALA A O 20
ATOM 29666 N N . GLU A 1 14 ? 11.157 -8.565 6.090 1.00 0.00 14 GLU A N 20
ATOM 29667 C CA . GLU A 1 14 ? 11.325 -7.141 6.288 1.00 0.00 14 GLU A CA 20
ATOM 29668 C C . GLU A 1 14 ? 9.964 -6.473 6.201 1.00 0.00 14 GLU A C 20
ATOM 29669 O O . GLU A 1 14 ? 9.657 -5.606 7.009 1.00 0.00 14 GLU A O 20
ATOM 29681 N N . ILE A 1 15 ? 9.146 -6.859 5.225 1.00 0.00 15 ILE A N 20
ATOM 29682 C CA . ILE A 1 15 ? 7.812 -6.354 5.058 1.00 0.00 15 ILE A CA 20
ATOM 29683 C C . ILE A 1 15 ? 6.955 -6.848 6.206 1.00 0.00 15 ILE A C 20
ATOM 29684 O O . ILE A 1 15 ? 6.353 -6.017 6.880 1.00 0.00 15 ILE A O 20
ATOM 29700 N N . GLU A 1 16 ? 6.905 -8.152 6.470 1.00 0.00 16 GLU A N 20
ATOM 29701 C CA . GLU A 1 16 ? 6.042 -8.603 7.552 1.00 0.00 16 GLU A CA 20
ATOM 29702 C C . GLU A 1 16 ? 6.431 -7.971 8.884 1.00 0.00 16 GLU A C 20
ATOM 29703 O O . GLU A 1 16 ? 5.561 -7.407 9.539 1.00 0.00 16 GLU A O 20
ATOM 29715 N N . GLN A 1 17 ? 7.703 -8.007 9.299 1.00 0.00 17 GLN A N 20
ATOM 29716 C CA . GLN A 1 17 ? 8.062 -7.437 10.590 1.00 0.00 17 GLN A CA 20
ATOM 29717 C C . GLN A 1 17 ? 7.926 -5.923 10.520 1.00 0.00 17 GLN A C 20
ATOM 29718 O O . GLN A 1 17 ? 7.594 -5.302 11.527 1.00 0.00 17 GLN A O 20
ATOM 29732 N N . GLY A 1 18 ? 8.152 -5.339 9.341 1.00 0.00 18 GLY A N 20
ATOM 29733 C CA . GLY A 1 18 ? 8.143 -3.917 9.110 1.00 0.00 18 GLY A CA 20
ATOM 29734 C C . GLY A 1 18 ? 6.763 -3.370 9.385 1.00 0.00 18 GLY A C 20
ATOM 29735 O O . GLY A 1 18 ? 6.615 -2.324 10.018 1.00 0.00 18 GLY A O 20
ATOM 29739 N N . PHE A 1 19 ? 5.754 -4.105 8.916 1.00 0.00 19 PHE A N 20
ATOM 29740 C CA . PHE A 1 19 ? 4.405 -3.577 8.814 1.00 0.00 19 PHE A CA 20
ATOM 29741 C C . PHE A 1 19 ? 3.427 -4.266 9.756 1.00 0.00 19 PHE A C 20
ATOM 29742 O O . PHE A 1 19 ? 2.298 -3.801 9.891 1.00 0.00 19 PHE A O 20
ATOM 29759 N N . LYS A 1 20 ? 3.910 -5.221 10.566 1.00 0.00 20 LYS A N 20
ATOM 29760 C CA . LYS A 1 20 ? 3.283 -5.796 11.766 1.00 0.00 20 LYS A CA 20
ATOM 29761 C C . LYS A 1 20 ? 2.970 -4.766 12.874 1.00 0.00 20 LYS A C 20
ATOM 29762 O O . LYS A 1 20 ? 2.702 -5.141 14.018 1.00 0.00 20 LYS A O 20
ATOM 29781 N N . ASP A 1 21 ? 2.937 -3.478 12.550 1.00 0.00 21 ASP A N 20
ATOM 29782 C CA . ASP A 1 21 ? 2.362 -2.385 13.328 1.00 0.00 21 ASP A CA 20
ATOM 29783 C C . ASP A 1 21 ? 0.843 -2.430 13.137 1.00 0.00 21 ASP A C 20
ATOM 29784 O O . ASP A 1 21 ? 0.076 -2.235 14.080 1.00 0.00 21 ASP A O 20
ATOM 29793 N N . VAL A 1 22 ? 0.395 -2.759 11.924 1.00 0.00 22 VAL A N 20
ATOM 29794 C CA . VAL A 1 22 ? -1.003 -2.862 11.529 1.00 0.00 22 VAL A CA 20
ATOM 29795 C C . VAL A 1 22 ? -1.187 -4.269 10.921 1.00 0.00 22 VAL A C 20
ATOM 29796 O O . VAL A 1 22 ? -0.197 -4.975 10.689 1.00 0.00 22 VAL A O 20
ATOM 29809 N N . PRO A 1 23 ? -2.416 -4.766 10.740 1.00 0.00 23 PRO A N 20
ATOM 29810 C CA . PRO A 1 23 ? -2.647 -6.091 10.204 1.00 0.00 23 PRO A CA 20
ATOM 29811 C C . PRO A 1 23 ? -2.520 -6.049 8.681 1.00 0.00 23 PRO A C 20
ATOM 29812 O O . PRO A 1 23 ? -2.320 -4.997 8.064 1.00 0.00 23 PRO A O 20
ATOM 29823 N N . SER A 1 24 ? -2.668 -7.219 8.084 1.00 0.00 24 SER A N 20
ATOM 29824 C CA . SER A 1 24 ? -2.460 -7.443 6.672 1.00 0.00 24 SER A CA 20
ATOM 29825 C C . SER A 1 24 ? -3.790 -7.802 6.001 1.00 0.00 24 SER A C 20
ATOM 29826 O O . SER A 1 24 ? -4.853 -7.813 6.638 1.00 0.00 24 SER A O 20
ATOM 29834 N N . PHE A 1 25 ? -3.748 -8.079 4.701 1.00 0.00 25 PHE A N 20
ATOM 29835 C CA . PHE A 1 25 ? -4.832 -8.692 3.963 1.00 0.00 25 PHE A CA 20
ATOM 29836 C C . PHE A 1 25 ? -4.246 -9.683 2.982 1.00 0.00 25 PHE A C 20
ATOM 29837 O O . PHE A 1 25 ? -3.057 -9.618 2.650 1.00 0.00 25 PHE A O 20
ATOM 29854 N N . VAL A 1 26 ? -5.085 -10.574 2.481 1.00 0.00 26 VAL A N 20
ATOM 29855 C CA . VAL A 1 26 ? -4.780 -11.498 1.437 1.00 0.00 26 VAL A CA 20
ATOM 29856 C C . VAL A 1 26 ? -6.025 -11.651 0.566 1.00 0.00 26 VAL A C 20
ATOM 29857 O O . VAL A 1 26 ? -7.142 -11.718 1.097 1.00 0.00 26 VAL A O 20
ATOM 29870 N N . HIS A 1 27 ? -5.853 -11.694 -0.757 1.00 0.00 27 HIS A N 20
ATOM 29871 C CA . HIS A 1 27 ? -6.884 -12.176 -1.652 1.00 0.00 27 HIS A CA 20
ATOM 29872 C C . HIS A 1 27 ? -6.382 -13.400 -2.392 1.00 0.00 27 HIS A C 20
ATOM 29873 O O . HIS A 1 27 ? -5.255 -13.452 -2.868 1.00 0.00 27 HIS A O 20
ATOM 29887 N N . GLU A 1 28 ? -7.241 -14.386 -2.553 1.00 0.00 28 GLU A N 20
ATOM 29888 C CA . GLU A 1 28 ? -7.011 -15.452 -3.507 1.00 0.00 28 GLU A CA 20
ATOM 29889 C C . GLU A 1 28 ? -7.437 -14.911 -4.861 1.00 0.00 28 GLU A C 20
ATOM 29890 O O . GLU A 1 28 ? -8.528 -15.201 -5.364 1.00 0.00 28 GLU A O 20
ATOM 29902 N N . GLY A 1 29 ? -6.601 -14.016 -5.378 1.00 0.00 29 GLY A N 20
ATOM 29903 C CA . GLY A 1 29 ? -6.890 -13.239 -6.569 1.00 0.00 29 GLY A CA 20
ATOM 29904 C C . GLY A 1 29 ? -5.682 -13.057 -7.472 1.00 0.00 29 GLY A C 20
ATOM 29905 O O . GLY A 1 29 ? -4.539 -13.063 -7.008 1.00 0.00 29 GLY A O 20
ATOM 29909 N N . GLY A 1 30 ? -5.960 -12.857 -8.761 1.00 0.00 30 GLY A N 20
ATOM 29910 C CA . GLY A 1 30 ? -5.043 -12.340 -9.745 1.00 0.00 30 GLY A CA 20
ATOM 29911 C C . GLY A 1 30 ? -5.007 -10.826 -9.609 1.00 0.00 30 GLY A C 20
ATOM 29912 O O . GLY A 1 30 ? -5.305 -10.282 -8.546 1.00 0.00 30 GLY A O 20
ATOM 29916 N N . ASP A 1 31 ? -4.614 -10.147 -10.679 1.00 0.00 31 ASP A N 20
ATOM 29917 C CA . ASP A 1 31 ? -4.422 -8.699 -10.665 1.00 0.00 31 ASP A CA 20
ATOM 29918 C C . ASP A 1 31 ? -5.717 -7.977 -10.330 1.00 0.00 31 ASP A C 20
ATOM 29919 O O . ASP A 1 31 ? -6.799 -8.380 -10.773 1.00 0.00 31 ASP A O 20
ATOM 29928 N N . VAL A 1 32 ? -5.609 -6.918 -9.526 1.00 0.00 32 VAL A N 20
ATOM 29929 C CA . VAL A 1 32 ? -6.734 -6.301 -8.839 1.00 0.00 32 VAL A CA 20
ATOM 29930 C C . VAL A 1 32 ? -6.378 -4.848 -8.555 1.00 0.00 32 VAL A C 20
ATOM 29931 O O . VAL A 1 32 ? -5.264 -4.601 -8.114 1.00 0.00 32 VAL A O 20
ATOM 29944 N N . PRO A 1 33 ? -7.302 -3.897 -8.762 1.00 0.00 33 PRO A N 20
ATOM 29945 C CA . PRO A 1 33 ? -7.107 -2.480 -8.496 1.00 0.00 33 PRO A CA 20
ATOM 29946 C C . PRO A 1 33 ? -6.529 -2.219 -7.108 1.00 0.00 33 PRO A C 20
ATOM 29947 O O . PRO A 1 33 ? -7.120 -2.663 -6.119 1.00 0.00 33 PRO A O 20
ATOM 29958 N N . LEU A 1 34 ? -5.475 -1.393 -7.005 1.00 0.00 34 LEU A N 20
ATOM 29959 C CA . LEU A 1 34 ? -5.029 -0.893 -5.705 1.00 0.00 34 LEU A CA 20
ATOM 29960 C C . LEU A 1 34 ? -6.195 -0.354 -4.852 1.00 0.00 34 LEU A C 20
ATOM 29961 O O . LEU A 1 34 ? -6.268 -0.613 -3.651 1.00 0.00 34 LEU A O 20
ATOM 29977 N N . VAL A 1 35 ? -7.189 0.286 -5.478 1.00 0.00 35 VAL A N 20
ATOM 29978 C CA . VAL A 1 35 ? -8.342 0.914 -4.815 1.00 0.00 35 VAL A CA 20
ATOM 29979 C C . VAL A 1 35 ? -9.468 -0.064 -4.491 1.00 0.00 35 VAL A C 20
ATOM 29980 O O . VAL A 1 35 ? -10.453 0.301 -3.851 1.00 0.00 35 VAL A O 20
ATOM 29993 N N . GLU A 1 36 ? -9.307 -1.319 -4.881 1.00 0.00 36 GLU A N 20
ATOM 29994 C CA . GLU A 1 36 ? -10.142 -2.415 -4.454 1.00 0.00 36 GLU A CA 20
ATOM 29995 C C . GLU A 1 36 ? -9.418 -3.146 -3.327 1.00 0.00 36 GLU A C 20
ATOM 29996 O O . GLU A 1 36 ? -10.022 -3.401 -2.287 1.00 0.00 36 GLU A O 20
ATOM 30008 N N . LEU A 1 37 ? -8.111 -3.407 -3.442 1.00 0.00 37 LEU A N 20
ATOM 30009 C CA . LEU A 1 37 ? -7.427 -4.209 -2.449 1.00 0.00 37 LEU A CA 20
ATOM 30010 C C . LEU A 1 37 ? -7.179 -3.389 -1.207 1.00 0.00 37 LEU A C 20
ATOM 30011 O O . LEU A 1 37 ? -7.085 -4.003 -0.161 1.00 0.00 37 LEU A O 20
ATOM 30027 N N . LEU A 1 38 ? -7.180 -2.047 -1.237 1.00 0.00 38 LEU A N 20
ATOM 30028 C CA . LEU A 1 38 ? -7.042 -1.280 -0.020 1.00 0.00 38 LEU A CA 20
ATOM 30029 C C . LEU A 1 38 ? -8.362 -1.254 0.759 1.00 0.00 38 LEU A C 20
ATOM 30030 O O . LEU A 1 38 ? -8.378 -1.033 1.966 1.00 0.00 38 LEU A O 20
ATOM 30046 N N . VAL A 1 39 ? -9.476 -1.392 0.050 1.00 0.00 39 VAL A N 20
ATOM 30047 C CA . VAL A 1 39 ? -10.844 -1.252 0.545 1.00 0.00 39 VAL A CA 20
ATOM 30048 C C . VAL A 1 39 ? -11.194 -2.555 1.250 1.00 0.00 39 VAL A C 20
ATOM 30049 O O . VAL A 1 39 ? -11.730 -2.556 2.358 1.00 0.00 39 VAL A O 20
ATOM 30062 N N . SER A 1 40 ? -10.791 -3.647 0.609 1.00 0.00 40 SER A N 20
ATOM 30063 C CA . SER A 1 40 ? -10.742 -4.989 1.124 1.00 0.00 40 SER A CA 20
ATOM 30064 C C . SER A 1 40 ? -9.763 -5.037 2.293 1.00 0.00 40 SER A C 20
ATOM 30065 O O . SER A 1 40 ? -10.118 -5.518 3.370 1.00 0.00 40 SER A O 20
ATOM 30073 N N . ALA A 1 41 ? -8.551 -4.490 2.123 1.00 0.00 41 ALA A N 20
ATOM 30074 C CA . ALA A 1 41 ? -7.525 -4.670 3.141 1.00 0.00 41 ALA A CA 20
ATOM 30075 C C . ALA A 1 41 ? -7.738 -3.736 4.330 1.00 0.00 41 ALA A C 20
ATOM 30076 O O . ALA A 1 41 ? -7.203 -4.003 5.408 1.00 0.00 41 ALA A O 20
ATOM 30083 N N . GLY A 1 42 ? -8.565 -2.699 4.175 1.00 0.00 42 GLY A N 20
ATOM 30084 C CA . GLY A 1 42 ? -9.097 -1.952 5.300 1.00 0.00 42 GLY A CA 20
ATOM 30085 C C . GLY A 1 42 ? -8.188 -0.794 5.653 1.00 0.00 42 GLY A C 20
ATOM 30086 O O . GLY A 1 42 ? -8.068 -0.401 6.813 1.00 0.00 42 GLY A O 20
ATOM 30090 N N . ILE A 1 43 ? -7.617 -0.205 4.612 1.00 0.00 43 ILE A N 20
ATOM 30091 C CA . ILE A 1 43 ? -6.858 1.015 4.664 1.00 0.00 43 ILE A CA 20
ATOM 30092 C C . ILE A 1 43 ? -7.951 2.079 4.738 1.00 0.00 43 ILE A C 20
ATOM 30093 O O . ILE A 1 43 ? -8.006 2.804 5.732 1.00 0.00 43 ILE A O 20
ATOM 30109 N N . SER A 1 44 ? -8.877 2.102 3.767 1.00 0.00 44 SER A N 20
ATOM 30110 C CA . SER A 1 44 ? -9.950 3.082 3.721 1.00 0.00 44 SER A CA 20
ATOM 30111 C C . SER A 1 44 ? -11.127 2.417 3.021 1.00 0.00 44 SER A C 20
ATOM 30112 O O . SER A 1 44 ? -11.065 2.239 1.810 1.00 0.00 44 SER A O 20
ATOM 30120 N N . PRO A 1 45 ? -12.172 1.991 3.751 1.00 0.00 45 PRO A N 20
ATOM 30121 C CA . PRO A 1 45 ? -13.265 1.208 3.186 1.00 0.00 45 PRO A CA 20
ATOM 30122 C C . PRO A 1 45 ? -14.307 2.050 2.448 1.00 0.00 45 PRO A C 20
ATOM 30123 O O . PRO A 1 45 ? -15.213 1.502 1.822 1.00 0.00 45 PRO A O 20
ATOM 30134 N N . SER A 1 46 ? -14.242 3.373 2.573 1.00 0.00 46 SER A N 20
ATOM 30135 C CA . SER A 1 46 ? -15.188 4.295 1.970 1.00 0.00 46 SER A CA 20
ATOM 30136 C C . SER A 1 46 ? -14.632 4.663 0.604 1.00 0.00 46 SER A C 20
ATOM 30137 O O . SER A 1 46 ? -13.552 5.245 0.562 1.00 0.00 46 SER A O 20
ATOM 30145 N N . LYS A 1 47 ? -15.310 4.324 -0.498 1.00 0.00 47 LYS A N 20
ATOM 30146 C CA . LYS A 1 47 ? -14.762 4.481 -1.849 1.00 0.00 47 LYS A CA 20
ATOM 30147 C C . LYS A 1 47 ? -14.243 5.888 -2.167 1.00 0.00 47 LYS A C 20
ATOM 30148 O O . LYS A 1 47 ? -13.220 5.998 -2.839 1.00 0.00 47 LYS A O 20
ATOM 30167 N N . ARG A 1 48 ? -14.872 6.963 -1.678 1.00 0.00 48 ARG A N 20
ATOM 30168 C CA . ARG A 1 48 ? -14.329 8.317 -1.849 1.00 0.00 48 ARG A CA 20
ATOM 30169 C C . ARG A 1 48 ? -12.953 8.390 -1.194 1.00 0.00 48 ARG A C 20
ATOM 30170 O O . ARG A 1 48 ? -11.976 8.801 -1.827 1.00 0.00 48 ARG A O 20
ATOM 30191 N N . GLN A 1 49 ? -12.898 8.014 0.090 1.00 0.00 49 GLN A N 20
ATOM 30192 C CA . GLN A 1 49 ? -11.659 8.067 0.838 1.00 0.00 49 GLN A CA 20
ATOM 30193 C C . GLN A 1 49 ? -10.638 7.235 0.124 1.00 0.00 49 GLN A C 20
ATOM 30194 O O . GLN A 1 49 ? -9.585 7.752 -0.169 1.00 0.00 49 GLN A O 20
ATOM 30208 N N . ALA A 1 50 ? -10.986 5.989 -0.174 1.00 0.00 50 ALA A N 20
ATOM 30209 C CA . ALA A 1 50 ? -10.166 5.036 -0.885 1.00 0.00 50 ALA A CA 20
ATOM 30210 C C . ALA A 1 50 ? -9.522 5.675 -2.122 1.00 0.00 50 ALA A C 20
ATOM 30211 O O . ALA A 1 50 ? -8.298 5.675 -2.277 1.00 0.00 50 ALA A O 20
ATOM 30218 N N . ARG A 1 51 ? -10.354 6.247 -2.999 1.00 0.00 51 ARG A N 20
ATOM 30219 C CA . ARG A 1 51 ? -9.882 6.875 -4.221 1.00 0.00 51 ARG A CA 20
ATOM 30220 C C . ARG A 1 51 ? -8.898 7.980 -3.921 1.00 0.00 51 ARG A C 20
ATOM 30221 O O . ARG A 1 51 ? -7.880 8.045 -4.596 1.00 0.00 51 ARG A O 20
ATOM 30242 N N . GLU A 1 52 ? -9.131 8.811 -2.910 1.00 0.00 52 GLU A N 20
ATOM 30243 C CA . GLU A 1 52 ? -8.125 9.823 -2.574 1.00 0.00 52 GLU A CA 20
ATOM 30244 C C . GLU A 1 52 ? -6.907 9.208 -1.917 1.00 0.00 52 GLU A C 20
ATOM 30245 O O . GLU A 1 52 ? -5.784 9.613 -2.208 1.00 0.00 52 GLU A O 20
ATOM 30257 N N . ASP A 1 53 ? -7.110 8.211 -1.073 1.00 0.00 53 ASP A N 20
ATOM 30258 C CA . ASP A 1 53 ? -6.098 7.443 -0.408 1.00 0.00 53 ASP A CA 20
ATOM 30259 C C . ASP A 1 53 ? -5.220 6.733 -1.409 1.00 0.00 53 ASP A C 20
ATOM 30260 O O . ASP A 1 53 ? -4.134 6.319 -1.020 1.00 0.00 53 ASP A O 20
ATOM 30269 N N . ILE A 1 54 ? -5.655 6.642 -2.670 1.00 0.00 54 ILE A N 20
ATOM 30270 C CA . ILE A 1 54 ? -4.911 6.073 -3.761 1.00 0.00 54 ILE A CA 20
ATOM 30271 C C . ILE A 1 54 ? -4.568 7.029 -4.884 1.00 0.00 54 ILE A C 20
ATOM 30272 O O . ILE A 1 54 ? -3.698 6.699 -5.674 1.00 0.00 54 ILE A O 20
ATOM 30288 N N . GLN A 1 55 ? -5.191 8.192 -4.995 1.00 0.00 55 GLN A N 20
ATOM 30289 C CA . GLN A 1 55 ? -4.756 9.250 -5.883 1.00 0.00 55 GLN A CA 20
ATOM 30290 C C . GLN A 1 55 ? -3.809 10.209 -5.180 1.00 0.00 55 GLN A C 20
ATOM 30291 O O . GLN A 1 55 ? -3.245 11.096 -5.826 1.00 0.00 55 GLN A O 20
ATOM 30305 N N . ASN A 1 56 ? -3.598 10.052 -3.871 1.00 0.00 56 ASN A N 20
ATOM 30306 C CA . ASN A 1 56 ? -2.655 10.878 -3.160 1.00 0.00 56 ASN A CA 20
ATOM 30307 C C . ASN A 1 56 ? -1.238 10.398 -3.297 1.00 0.00 56 ASN A C 20
ATOM 30308 O O . ASN A 1 56 ? -0.922 9.265 -2.973 1.00 0.00 56 ASN A O 20
ATOM 30319 N N . GLY A 1 57 ? -0.336 11.344 -3.541 1.00 0.00 57 GLY A N 20
ATOM 30320 C CA . GLY A 1 57 ? 1.098 11.151 -3.408 1.00 0.00 57 GLY A CA 20
ATOM 30321 C C . GLY A 1 57 ? 1.556 10.768 -1.992 1.00 0.00 57 GLY A C 20
ATOM 30322 O O . GLY A 1 57 ? 2.754 10.678 -1.744 1.00 0.00 57 GLY A O 20
ATOM 30326 N N . ALA A 1 58 ? 0.626 10.575 -1.056 1.00 0.00 58 ALA A N 20
ATOM 30327 C CA . ALA A 1 58 ? 0.869 10.108 0.291 1.00 0.00 58 ALA A CA 20
ATOM 30328 C C . ALA A 1 58 ? 0.708 8.587 0.420 1.00 0.00 58 ALA A C 20
ATOM 30329 O O . ALA A 1 58 ? 0.864 8.104 1.533 1.00 0.00 58 ALA A O 20
ATOM 30336 N N . ILE A 1 59 ? 0.364 7.836 -0.633 1.00 0.00 59 ILE A N 20
ATOM 30337 C CA . ILE A 1 59 ? 0.309 6.373 -0.641 1.00 0.00 59 ILE A CA 20
ATOM 30338 C C . ILE A 1 59 ? 1.558 5.859 -1.364 1.00 0.00 59 ILE A C 20
ATOM 30339 O O . ILE A 1 59 ? 1.712 5.849 -2.593 1.00 0.00 59 ILE A O 20
ATOM 30355 N N . TYR A 1 60 ? 2.517 5.526 -0.511 1.00 0.00 60 TYR A N 20
ATOM 30356 C CA . TYR A 1 60 ? 3.807 4.996 -0.843 1.00 0.00 60 TYR A CA 20
ATOM 30357 C C . TYR A 1 60 ? 3.708 3.470 -0.872 1.00 0.00 60 TYR A C 20
ATOM 30358 O O . TYR A 1 60 ? 3.717 2.817 0.173 1.00 0.00 60 TYR A O 20
ATOM 30376 N N . VAL A 1 61 ? 3.562 2.886 -2.058 1.00 0.00 61 VAL A N 20
ATOM 30377 C CA . VAL A 1 61 ? 3.469 1.443 -2.227 1.00 0.00 61 VAL A CA 20
ATOM 30378 C C . VAL A 1 61 ? 4.867 0.865 -2.207 1.00 0.00 61 VAL A C 20
ATOM 30379 O O . VAL A 1 61 ? 5.758 1.306 -2.940 1.00 0.00 61 VAL A O 20
ATOM 30392 N N . ASN A 1 62 ? 5.062 -0.132 -1.348 1.00 0.00 62 ASN A N 20
ATOM 30393 C CA . ASN A 1 62 ? 6.369 -0.686 -1.019 1.00 0.00 62 ASN A CA 20
ATOM 30394 C C . ASN A 1 62 ? 7.360 0.397 -0.586 1.00 0.00 62 ASN A C 20
ATOM 30395 O O . ASN A 1 62 ? 8.569 0.240 -0.724 1.00 0.00 62 ASN A O 20
ATOM 30406 N N . GLY A 1 63 ? 6.838 1.511 -0.077 1.00 0.00 63 GLY A N 20
ATOM 30407 C CA . GLY A 1 63 ? 7.609 2.643 0.402 1.00 0.00 63 GLY A CA 20
ATOM 30408 C C . GLY A 1 63 ? 7.820 3.728 -0.654 1.00 0.00 63 GLY A C 20
ATOM 30409 O O . GLY A 1 63 ? 8.536 4.677 -0.358 1.00 0.00 63 GLY A O 20
ATOM 30413 N N . GLU A 1 64 ? 7.184 3.671 -1.831 1.00 0.00 64 GLU A N 20
ATOM 30414 C CA . GLU A 1 64 ? 7.419 4.609 -2.931 1.00 0.00 64 GLU A CA 20
ATOM 30415 C C . GLU A 1 64 ? 6.082 5.171 -3.409 1.00 0.00 64 GLU A C 20
ATOM 30416 O O . GLU A 1 64 ? 5.163 4.397 -3.665 1.00 0.00 64 GLU A O 20
ATOM 30428 N N . ARG A 1 65 ? 5.932 6.497 -3.471 1.00 0.00 65 ARG A N 20
ATOM 30429 C CA . ARG A 1 65 ? 4.700 7.191 -3.849 1.00 0.00 65 ARG A CA 20
ATOM 30430 C C . ARG A 1 65 ? 4.255 6.690 -5.213 1.00 0.00 65 ARG A C 20
ATOM 30431 O O . ARG A 1 65 ? 4.938 6.975 -6.198 1.00 0.00 65 ARG A O 20
ATOM 30452 N N . LEU A 1 66 ? 3.150 5.947 -5.277 1.00 0.00 66 LEU A N 20
ATOM 30453 C CA . LEU A 1 66 ? 2.683 5.335 -6.507 1.00 0.00 66 LEU A CA 20
ATOM 30454 C C . LEU A 1 66 ? 1.143 5.343 -6.456 1.00 0.00 66 LEU A C 20
ATOM 30455 O O . LEU A 1 66 ? 0.528 4.370 -6.033 1.00 0.00 66 LEU A O 20
ATOM 30471 N N . GLN A 1 67 ? 0.511 6.471 -6.799 1.00 0.00 67 GLN A N 20
ATOM 30472 C CA . GLN A 1 67 ? -0.913 6.769 -6.615 1.00 0.00 67 GLN A CA 20
ATOM 30473 C C . GLN A 1 67 ? -1.731 6.499 -7.892 1.00 0.00 67 GLN A C 20
ATOM 30474 O O . GLN A 1 67 ? -2.537 7.335 -8.320 1.00 0.00 67 GLN A O 20
ATOM 30488 N N . ASP A 1 68 ? -1.539 5.353 -8.551 1.00 0.00 68 ASP A N 20
ATOM 30489 C CA . ASP A 1 68 ? -2.186 5.067 -9.832 1.00 0.00 68 ASP A CA 20
ATOM 30490 C C . ASP A 1 68 ? -2.491 3.586 -10.064 1.00 0.00 68 ASP A C 20
ATOM 30491 O O . ASP A 1 68 ? -1.753 2.717 -9.609 1.00 0.00 68 ASP A O 20
ATOM 30500 N N . VAL A 1 69 ? -3.552 3.301 -10.821 1.00 0.00 69 VAL A N 20
ATOM 30501 C CA . VAL A 1 69 ? -3.974 1.963 -11.242 1.00 0.00 69 VAL A CA 20
ATOM 30502 C C . VAL A 1 69 ? -2.931 1.292 -12.131 1.00 0.00 69 VAL A C 20
ATOM 30503 O O . VAL A 1 69 ? -2.581 0.133 -11.928 1.00 0.00 69 VAL A O 20
ATOM 30516 N N . GLY A 1 70 ? -2.377 2.040 -13.078 1.00 0.00 70 GLY A N 20
ATOM 30517 C CA . GLY A 1 70 ? -1.289 1.571 -13.908 1.00 0.00 70 GLY A CA 20
ATOM 30518 C C . GLY A 1 70 ? 0.033 1.580 -13.164 1.00 0.00 70 GLY A C 20
ATOM 30519 O O . GLY A 1 70 ? 1.025 1.053 -13.673 1.00 0.00 70 GLY A O 20
ATOM 30523 N N . ALA A 1 71 ? 0.077 2.176 -11.971 1.00 0.00 71 ALA A N 20
ATOM 30524 C CA . ALA A 1 71 ? 1.209 2.013 -11.085 1.00 0.00 71 ALA A CA 20
ATOM 30525 C C . ALA A 1 71 ? 1.077 0.668 -10.385 1.00 0.00 71 ALA A C 20
ATOM 30526 O O . ALA A 1 71 ? 2.005 -0.128 -10.554 1.00 0.00 71 ALA A O 20
ATOM 30533 N N . ILE A 1 72 ? -0.022 0.353 -9.669 1.00 0.00 72 ILE A N 20
ATOM 30534 C CA . ILE A 1 72 ? -0.186 -0.942 -9.031 1.00 0.00 72 ILE A CA 20
ATOM 30535 C C . ILE A 1 72 ? -1.592 -1.518 -9.164 1.00 0.00 72 ILE A C 20
ATOM 30536 O O . ILE A 1 72 ? -2.595 -0.839 -8.946 1.00 0.00 72 ILE A O 20
ATOM 30552 N N . LEU A 1 73 ? -1.622 -2.823 -9.427 1.00 0.00 73 LEU A N 20
ATOM 30553 C CA . LEU A 1 73 ? -2.758 -3.694 -9.278 1.00 0.00 73 LEU A CA 20
ATOM 30554 C C . LEU A 1 73 ? -2.333 -4.561 -8.094 1.00 0.00 73 LEU A C 20
ATOM 30555 O O . LEU A 1 73 ? -2.508 -4.126 -6.958 1.00 0.00 73 LEU A O 20
ATOM 30571 N N . THR A 1 74 ? -1.630 -5.673 -8.304 1.00 0.00 74 THR A N 20
ATOM 30572 C CA . THR A 1 74 ? -1.266 -6.623 -7.255 1.00 0.00 74 THR A CA 20
ATOM 30573 C C . THR A 1 74 ? 0.187 -6.504 -6.796 1.00 0.00 74 THR A C 20
ATOM 30574 O O . THR A 1 74 ? 0.926 -5.606 -7.194 1.00 0.00 74 THR A O 20
ATOM 30585 N N . ALA A 1 75 ? 0.609 -7.422 -5.925 1.00 0.00 75 ALA A N 20
ATOM 30586 C CA . ALA A 1 75 ? 1.948 -7.443 -5.377 1.00 0.00 75 ALA A CA 20
ATOM 30587 C C . ALA A 1 75 ? 3.028 -7.599 -6.434 1.00 0.00 75 ALA A C 20
ATOM 30588 O O . ALA A 1 75 ? 3.992 -6.839 -6.401 1.00 0.00 75 ALA A O 20
ATOM 30595 N N . GLU A 1 76 ? 2.880 -8.539 -7.367 1.00 0.00 76 GLU A N 20
ATOM 30596 C CA . GLU A 1 76 ? 3.826 -8.698 -8.473 1.00 0.00 76 GLU A CA 20
ATOM 30597 C C . GLU A 1 76 ? 3.759 -7.527 -9.452 1.00 0.00 76 GLU A C 20
ATOM 30598 O O . GLU A 1 76 ? 4.704 -7.257 -10.189 1.00 0.00 76 GLU A O 20
ATOM 30610 N N . HIS A 1 77 ? 2.678 -6.752 -9.395 1.00 0.00 77 HIS A N 20
ATOM 30611 C CA . HIS A 1 77 ? 2.584 -5.550 -10.192 1.00 0.00 77 HIS A CA 20
ATOM 30612 C C . HIS A 1 77 ? 3.405 -4.427 -9.523 1.00 0.00 77 HIS A C 20
ATOM 30613 O O . HIS A 1 77 ? 3.604 -3.376 -10.141 1.00 0.00 77 HIS A O 20
ATOM 30627 N N . ARG A 1 78 ? 3.895 -4.617 -8.282 1.00 0.00 78 ARG A N 20
ATOM 30628 C CA . ARG A 1 78 ? 4.770 -3.671 -7.612 1.00 0.00 78 ARG A CA 20
ATOM 30629 C C . ARG A 1 78 ? 6.175 -4.264 -7.486 1.00 0.00 78 ARG A C 20
ATOM 30630 O O . ARG A 1 78 ? 7.106 -3.714 -8.064 1.00 0.00 78 ARG A O 20
ATOM 30651 N N . LEU A 1 79 ? 6.393 -5.215 -6.571 1.00 0.00 79 LEU A N 20
ATOM 30652 C CA . LEU A 1 79 ? 7.648 -5.888 -6.370 1.00 0.00 79 LEU A CA 20
ATOM 30653 C C . LEU A 1 79 ? 7.700 -7.159 -7.218 1.00 0.00 79 LEU A C 20
ATOM 30654 O O . LEU A 1 79 ? 6.793 -7.407 -8.002 1.00 0.00 79 LEU A O 20
ATOM 30670 N N . GLU A 1 80 ? 8.709 -8.004 -6.998 1.00 0.00 80 GLU A N 20
ATOM 30671 C CA . GLU A 1 80 ? 8.955 -9.217 -7.782 1.00 0.00 80 GLU A CA 20
ATOM 30672 C C . GLU A 1 80 ? 7.762 -10.187 -7.832 1.00 0.00 80 GLU A C 20
ATOM 30673 O O . GLU A 1 80 ? 7.644 -10.980 -8.769 1.00 0.00 80 GLU A O 20
ATOM 30685 N N . GLY A 1 81 ? 6.911 -10.151 -6.802 1.00 0.00 81 GLY A N 20
ATOM 30686 C CA . GLY A 1 81 ? 5.715 -10.935 -6.628 1.00 0.00 81 GLY A CA 20
ATOM 30687 C C . GLY A 1 81 ? 5.689 -11.651 -5.292 1.00 0.00 81 GLY A C 20
ATOM 30688 O O . GLY A 1 81 ? 5.829 -12.872 -5.248 1.00 0.00 81 GLY A O 20
ATOM 30692 N N . ARG A 1 82 ? 5.534 -10.894 -4.199 1.00 0.00 82 ARG A N 20
ATOM 30693 C CA . ARG A 1 82 ? 5.533 -11.442 -2.835 1.00 0.00 82 ARG A CA 20
ATOM 30694 C C . ARG A 1 82 ? 4.557 -10.774 -1.872 1.00 0.00 82 ARG A C 20
ATOM 30695 O O . ARG A 1 82 ? 3.916 -11.501 -1.126 1.00 0.00 82 ARG A O 20
ATOM 30716 N N . PHE A 1 83 ? 4.479 -9.441 -1.827 1.00 0.00 83 PHE A N 20
ATOM 30717 C CA . PHE A 1 83 ? 3.633 -8.648 -0.931 1.00 0.00 83 PHE A CA 20
ATOM 30718 C C . PHE A 1 83 ? 3.414 -7.254 -1.539 1.00 0.00 83 PHE A C 20
ATOM 30719 O O . PHE A 1 83 ? 3.893 -6.943 -2.628 1.00 0.00 83 PHE A O 20
ATOM 30736 N N . THR A 1 84 ? 2.726 -6.369 -0.836 1.00 0.00 84 THR A N 20
ATOM 30737 C CA . THR A 1 84 ? 2.733 -4.951 -1.122 1.00 0.00 84 THR A CA 20
ATOM 30738 C C . THR A 1 84 ? 2.502 -4.225 0.206 1.00 0.00 84 THR A C 20
ATOM 30739 O O . THR A 1 84 ? 1.532 -4.510 0.909 1.00 0.00 84 THR A O 20
ATOM 30750 N N . VAL A 1 85 ? 3.414 -3.323 0.564 1.00 0.00 85 VAL A N 20
ATOM 30751 C CA . VAL A 1 85 ? 3.205 -2.349 1.634 1.00 0.00 85 VAL A CA 20
ATOM 30752 C C . VAL A 1 85 ? 2.350 -1.230 1.054 1.00 0.00 85 VAL A C 20
ATOM 30753 O O . VAL A 1 85 ? 2.541 -0.856 -0.104 1.00 0.00 85 VAL A O 20
ATOM 30766 N N . ILE A 1 86 ? 1.507 -0.618 1.872 1.00 0.00 86 ILE A N 20
ATOM 30767 C CA . ILE A 1 86 ? 0.712 0.546 1.543 1.00 0.00 86 ILE A CA 20
ATOM 30768 C C . ILE A 1 86 ? 0.929 1.553 2.639 1.00 0.00 86 ILE A C 20
ATOM 30769 O O . ILE A 1 86 ? 0.225 1.536 3.645 1.00 0.00 86 ILE A O 20
ATOM 30785 N N . ARG A 1 87 ? 1.889 2.446 2.447 1.00 0.00 87 ARG A N 20
ATOM 30786 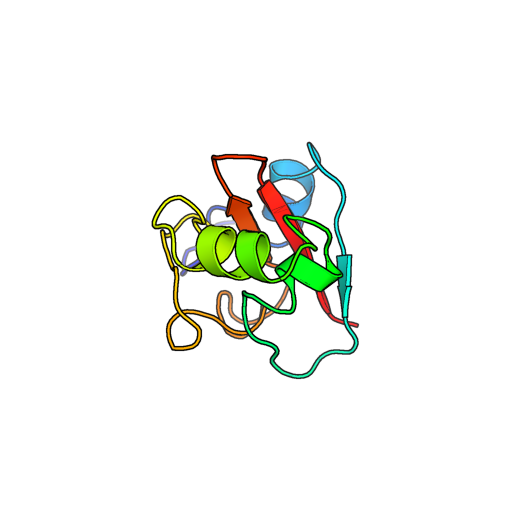C CA . ARG A 1 87 ? 2.153 3.496 3.411 1.00 0.00 87 ARG A CA 20
ATOM 30787 C C . ARG A 1 87 ? 1.275 4.661 2.997 1.00 0.00 87 ARG A C 20
ATOM 30788 O O . ARG A 1 87 ? 1.738 5.518 2.258 1.00 0.00 87 ARG A O 20
ATOM 30809 N N . ARG A 1 88 ? 0.002 4.685 3.412 1.00 0.00 88 ARG A N 20
ATOM 30810 C CA . ARG A 1 88 ? -0.830 5.874 3.328 1.00 0.00 88 ARG A CA 20
ATOM 30811 C C . ARG A 1 88 ? -0.387 6.726 4.511 1.00 0.00 88 ARG A C 20
ATOM 30812 O O . ARG A 1 88 ? -0.805 6.484 5.646 1.00 0.00 88 ARG A O 20
ATOM 30833 N N . GLY A 1 89 ? 0.481 7.704 4.268 1.00 0.00 89 GLY A N 20
ATOM 30834 C CA . GLY A 1 89 ? 0.826 8.713 5.255 1.00 0.00 89 GLY A CA 20
ATOM 30835 C C . GLY A 1 89 ? -0.454 9.355 5.790 1.00 0.00 89 GLY A C 20
ATOM 30836 O O . GLY A 1 89 ? -1.416 9.547 5.038 1.00 0.00 89 GLY A O 20
ATOM 30840 N N . LYS A 1 90 ? -0.455 9.681 7.086 1.00 0.00 90 LYS A N 20
ATOM 30841 C CA . LYS A 1 90 ? -1.589 10.100 7.915 1.00 0.00 90 LYS A CA 20
ATOM 30842 C C . LYS A 1 90 ? -2.614 8.981 8.189 1.00 0.00 90 LYS A C 20
ATOM 30843 O O . LYS A 1 90 ? -3.551 9.222 8.950 1.00 0.00 90 LYS A O 20
ATOM 30862 N N . LYS A 1 91 ? -2.428 7.758 7.679 1.00 0.00 91 LYS A N 20
ATOM 30863 C CA . LYS A 1 91 ? -3.159 6.575 8.132 1.00 0.00 91 LYS A CA 20
ATOM 30864 C C . LYS A 1 91 ? -2.133 5.612 8.706 1.00 0.00 91 LYS A C 20
ATOM 30865 O O . LYS A 1 91 ? -1.653 5.860 9.811 1.00 0.00 91 LYS A O 20
ATOM 30884 N N . LYS A 1 92 ? -1.774 4.533 8.010 1.00 0.00 92 LYS A N 20
ATOM 30885 C CA . LYS A 1 92 ? -0.744 3.622 8.415 1.00 0.00 92 LYS A CA 20
ATOM 30886 C C . LYS A 1 92 ? -0.186 2.953 7.164 1.00 0.00 92 LYS A C 20
ATOM 30887 O O . LYS A 1 92 ? -0.463 3.351 6.020 1.00 0.00 92 LYS A O 20
ATOM 30906 N N . TYR A 1 93 ? 0.654 1.968 7.433 1.00 0.00 93 TYR A N 20
ATOM 30907 C CA . TYR A 1 93 ? 1.448 1.227 6.483 1.00 0.00 93 TYR A CA 20
ATOM 30908 C C . TYR A 1 93 ? 0.952 -0.207 6.477 1.00 0.00 93 TYR A C 20
ATOM 30909 O O . TYR A 1 93 ? 1.452 -1.049 7.214 1.00 0.00 93 TYR A O 20
ATOM 30927 N N . TYR A 1 94 ? -0.107 -0.448 5.723 1.00 0.00 94 TYR A N 20
ATOM 30928 C CA . TYR A 1 94 ? -0.776 -1.727 5.678 1.00 0.00 94 TYR A CA 20
ATOM 30929 C C . TYR A 1 94 ? -0.005 -2.681 4.785 1.00 0.00 94 TYR A C 20
ATOM 30930 O O . TYR A 1 94 ? 0.893 -2.270 4.045 1.00 0.00 94 TYR A O 20
ATOM 30948 N N . LEU A 1 95 ? -0.391 -3.950 4.839 1.00 0.00 95 LEU A N 20
ATOM 30949 C CA . LEU A 1 95 ? 0.274 -5.034 4.147 1.00 0.00 95 LEU A CA 20
ATOM 30950 C C . LEU A 1 95 ? -0.766 -5.845 3.402 1.00 0.00 95 LEU A C 20
ATOM 30951 O O . LEU A 1 95 ? -1.831 -6.148 3.934 1.00 0.00 95 LEU A O 20
ATOM 30967 N N . ILE A 1 96 ? -0.462 -6.192 2.163 1.00 0.00 96 ILE A N 20
ATOM 30968 C CA . ILE A 1 96 ? -1.380 -6.846 1.255 1.00 0.00 96 ILE A CA 20
ATOM 30969 C C . ILE A 1 96 ? -0.630 -7.988 0.584 1.00 0.00 96 ILE A C 20
ATOM 30970 O O . ILE A 1 96 ? 0.508 -7.817 0.134 1.00 0.00 96 ILE A O 20
ATOM 30986 N N . ARG A 1 97 ? -1.273 -9.152 0.512 1.00 0.00 97 ARG A N 20
ATOM 30987 C CA . ARG A 1 97 ? -0.796 -10.297 -0.254 1.00 0.00 97 ARG A CA 20
ATOM 30988 C C . ARG A 1 97 ? -1.909 -10.948 -1.062 1.00 0.00 97 ARG A C 20
ATOM 30989 O O . ARG A 1 97 ? -3.078 -10.545 -1.069 1.00 0.00 97 ARG A O 20
ATOM 31010 N N . TYR A 1 98 ? -1.516 -12.041 -1.689 1.00 0.00 98 TYR A N 20
ATOM 31011 C CA . TYR A 1 98 ? -2.378 -13.009 -2.271 1.00 0.00 98 TYR A CA 20
ATOM 31012 C C . TYR A 1 98 ? -2.125 -14.391 -1.689 1.00 0.00 98 TYR A C 20
ATOM 31013 O O . TYR A 1 98 ? -1.053 -14.679 -1.147 1.00 0.00 98 TYR A O 20
ATOM 31031 N N . ALA A 1 99 ? -3.145 -15.228 -1.832 1.00 0.00 99 ALA A N 20
ATOM 31032 C CA . ALA A 1 99 ? -3.201 -16.628 -1.541 1.00 0.00 99 ALA A CA 20
ATOM 31033 C C . ALA A 1 99 ? -3.490 -17.366 -2.842 1.00 0.00 99 ALA A C 20
ATOM 31034 O O . ALA A 1 99 ? -3.816 -16.743 -3.862 1.00 0.00 99 ALA A O 20
#

Sequence (99 aa):
ALFSGDIANLTAAEIEQGFKDVPSFVHEGGDVPLVELLVSAGISPSKRQAREDIQNGAIYVNGERLQDVGAILTAEHRLEGRFTVIRRGKKKYYLIRYAALFSGDIANLTAAEIEQGFKDVPSFVHEGGDVPLVELLVSAGISPSKRQAREDIQNGAIYVNGERLQDVGAILTAEHRLEGRFTVIRRGKKKYYLIRYAALFSGDIANLTAAEIEQGFKDVPSFVHEGGDVPLVELLVSAGISPSKRQAREDIQNGAIYVNGERLQDVGAILTAEHRLEGRFTVIRRGKKKYYLIRYAALFSGDIANLTAAEIEQGFKDVPSFVHEGGDVPLVELLVSAGISPSKRQAREDIQNGAIYVNGERLQDVGAILTAEHRLEGRFTVIRRGKKKYYLIRYAALFSGDIANLTAAEIEQGFKDVPSFVHEGGDVPLVELLVSAGISPSKRQAREDIQNGAIYVNGERLQDVGAILTAEHRLEGRFTVIRRGKKKYYLIRYAALFSGDIANLTAAEIEQGFKDVPSFVHEGGDVPLVELLVSAGISPSKRQAREDIQNGAIYVNGERLQDVGAILTAEHRLEGRFTVIRRGKKKYYLIRYAALFSGDIANLTAAEIEQGFKDVPSFVHEGGDVPLVELLVSAGISPSKRQAREDIQNGAIYVNGERLQDVGAILTAEHRLEGRFTVIRRGKKKYYLIRYAALFSGDIANLTAAEIEQGFKDVPSFVHEGGDVPLVELLVSAGISPSKRQAREDIQNGAIYVNGERLQDVGAILTAEHRLEGRFTVIRRGKKKYYLIRYAALFSGDIANLTAAEIEQGFKDVPSFVHEGGDVPLVELLVSAGISPSKRQAREDIQNGAIYVNGERLQDVGAILTAEHRLEGRFTVIRRGKKKYYLIRYAALFSGDIANLTAAEIEQGFKDVPSFVHEGGDVPLVELLVSAGISPSKRQAREDIQNGAIYVNGERLQDVGAILTAEHRLEGRFTVIRRGKKKYYLIRYAALFSGDIANLTAAEIEQGFKDVPSFVHEGGDVPLVELLVSAGISPSKRQAREDIQNGAIYVNGERLQDVGAILTAEHRLEGRFTVIRRGKKKYYLIRYAALFSGDIANLTAAEIEQGFKDVPSFVHEGGDVPLVELLVSAGISPSKRQAREDIQNGAIYVNGERLQDVGAILTAEHRLEGRFTVIRRGKKKYYLIRYAALFSGDIANLTAAEIEQGFKDVPSFVHEGGDVPLVELLVSAGISPSKRQAREDIQNGAIYVNGERLQDVGAILTAEHRLEGRFTVIRRGKKKYYLIRYAALFSGDIANLTAAEIEQGFKDVPSFVHEGGDVPLVELLVSAGISPSKRQAREDIQNGAIYVNGERLQDVGAILTAEHRLEGRFTVIRRGKKKYYLIRYAALFSGDIANLTAAEIEQGFKDVPSFVHEGGDVPLVELLVSAGISPSKRQAREDIQNGAIYVNGERLQDVGAILTAEHRLEGRFTVIRRGKKKYYLIRYAALFSGDIANLTAAEIEQGFKDVPSFVHEGGDVPLVELLVSAGISPSKRQAREDIQNGAIYVNGERLQDVGAILTAEHRLEGRFTVIRRGKKKYYLIRYAALFSGDIANLTAAEIEQGFKDVPSFVHEGGDVPLVELLVSAGISPSKRQAREDIQNGAIYVNGERLQDVGAILTAEHRLEGRFTVIRRGKKKYYLIRYAALFSGDIANLTAAEIEQGFKDVPSFVHEGGDVPLVELLVSAGISPSKRQAREDIQNGAIYVNGERLQDVGAILTAEHRLEGRFTVIRRGKKKYYLIRYAALFSGDIANLTAAEIEQGFKDVPSFVHEGGDVPLVELLVSAGISPSKRQAREDIQNGAIYVNGERLQDVGAILTAEHRLEGRFTVIRRGKKKYYLIRYAALFSGDIANLTAAEIEQGFKDVPSFVHEGGDVPLVELLVSAGISPSKRQAREDIQNGAIYVNGERLQDVGAILTAEHRLEGRFTVIRRGKKKYYLIRYA

Organism: Geobacillus stearothermophilus (NCBI:txid1422)

Radius of gyration: 12.28 Å; Cα contacts (8 Å, |Δi|>4): 191; chains: 1; bounding box: 39×28×27 Å

Nearest PDB structures (foldseek):
  1jh3-assembly1_A  TM=1.010E+00  e=5.082E-22  Geobacillus stearothermophilus
  7ap3-assembly1_A  TM=7.378E-01  e=4.130E-06  Escherichia coli BL21(DE3)
  6hb6-assembly1_B  TM=7.346E-01  e=1.218E-05  Escherichia coli BL21(DE3)
  2jan-assembly2_B  TM=7.607E-01  e=6.599E-05  Mycobacterium tuberculosis H37Rv
  2jan-assembly1_A  TM=7.570E-01  e=7.060E-05  Mycobacterium tuberculosis H37Rv

GO terms:
  GO:0004831 tyrosine-tRNA ligase activity (F, EXP)
  GO:0000049 tRNA binding (F, IDA)
  GO:0004831 tyrosine-tRNA ligase activity (F, IDA)
  GO:0005524 ATP binding (F, IDA)
  GO:0042803 protein homodimerization activity (F, IDA)
  GO:0032991 protein-containing complex (C, IDA)
  GO:0006437 tyrosyl-tRNA aminoacylation (P, IDA)
  GO:0000049 tRNA binding (F, IMP)
  GO:0061635 regulation of protein complex stability (P, IMP)

Solvent-accessible surface area: 5576 Å² total; per-residue (Å²): 148,164,160,108,66,110,18,37,116,10,47,32,75,97,0,71,125,40,17,138,92,29,92,70,60,74,25,165,26,58,94,33,35,1,1,40,1,0,25,58,18,32,1,11,94,70,107,154,58,0,107,57,5,4,123,50,41,30,0,83,0,13,43,84,110,35,55,74,71,73,28,0,36,2,1,117,71,73,5,130,7,109,34,2,0,1,77,4,49,156,92,74,67,23,3,0,98,56,99

Foldseek 3Di:
DDDDPALPVCDQVNVCVVQVVDEEEAAQDDFAFQLVQCLVGPQPVPSVVSLCLQCDLQWAKSHHRQRDRCCGGADCSHGVAAKIWTRNPVGHTYIYHYD

CATH classification: 3.10.290.10

Secondary structure (DSSP, 8-state):
----SSSTTS-HHHHHHHHTTS-EEEE-SS---HHHHHHHHTS--SHHHHHHHHHSTTEEETTEE--STTT--SSTTTSSSSEEEEEETTS-EEEEEE-

InterPro domains:
  IPR001412 Aminoacyl-tRNA synthetase, class I, conserved site [PS00178] (39-49)
  IPR002305 Aminoacyl-tRNA synthetase, class Ic [PF00579] (27-323)
  IPR002307 Tyrosine-tRNA ligase [PR01040] (43-65)
  IPR002307 Tyrosine-tRNA ligase [PR01040] (161-176)
  IPR002307 Tyrosine-tRNA ligase [PR01040] (182-204)
  IPR002307 Tyrosine-tRNA ligase [PR01040] (216-228)
  IPR002307 Tyrosine-tRNA ligase [TIGR00234] (2-418)
  IPR002942 RNA-binding S4 domain [SM00363] (352-415)
  IPR014729 Rossmann-like alpha/beta/alpha sandwich fold [G3DSA:3.40.50.620] (1-222)
  IPR024088 Tyrosine-tRNA ligase, bacterial-type [PTHR11766] (2-418)
  IPR024107 Tyrosine-tRNA ligase, bacterial-type, type 1 [MF_02006] (1-418)
  IPR036986 RNA-binding S4 domain superfamily [G3DSA:3.10.290.10] (326-419)
  IPR054608 Tyrosine--tRNA ligase SYY-like, C-terminal domain [PF22421] (334-416)